Protein 6Q7I (pdb70)

Radius of gyration: 38.2 Å; Cα contacts (8 Å, |Δi|>4): 4239; chains: 2; bounding box: 87×60×125 Å

Foldseek 3Di:
DDPDDDALQQFQDDDFDVLLVDFFQADFADLPDFLCVVWQLSVLVDALLVSLVRVLVPDDLLQLLCCQAQQRCADVNRSGHTAHQEWAQLQAGFDWQADCDDQRNFFFFFFALCLLLLLLALVLLLLSLLLRLLVQLQSNLVSGHHQEYADDELFELFDLLALCNSSANYHFNVSSLSSLLSNLCSNQVHQPDQAGSGQYEYDDPWPDNHDRAVSRHQQAAEFEDFLQCCLFGTCSSVLSNFQPSLHQEYEYGNHHYPLAGRLLALCRPPVPRVVFSVGDPLHAYEYDQCSLVSCCPPNVVDPHLLRSLLSSLVSGHLHYSGCSSSPRPVVNCVVVSDDSVSNSSSSSSVSSNCVSNCSSVDCPDPSNPRHSVSSVVSVVVCSSLVSLLSSKFWFFADLCPLPPPVFQEEEEEEAQQDDFCQLNADSGGHHPAAQGLVNLCVVLNRHYHYFHQAHQADQDRVRLVVSLVSLLVGQAYEYEYADGSVQRHRSHGHLWQARHHCSVVSLVVSLPNPHAYEYEHEANRAHACLVLVPRVSPRIYMDSYSSGRCNSNSVSCCNNVVAKYAGFRSWFQAHGCLSVQAPSSNPDQAADVVRSRQGITLFHHVDDTSGHRQDGDIPFDKAKEDPAQEPEEDEPCVQQPDDDPPDPASQQAFPDKDKMKIAGQTAAWHKHKKWKWKWFPWDDPPTTPIHTQFMHIGHTRHHGRIDMDITGRTNQSQFRAHSNSFGKDTFGKMWIAITPVSSGIHIYTYDDHIDGRGDSDDSPDSVD/DDPDDDALQQFQDDDFDVLLVDFDQADFADLCDFQCVPWQLSVLVDALLVNLVRVLVPDDLLQLLCCQAQQRCADVNRRGHTAHQEWAQLQAGFDWQADCDDFRNFFFQFFALLLLLLLLALVLLLLSLLLRLLVQLQSNLVRTHHQEYADDELFEQFFLQALCNLSANYHFNVSSLSSLLSNLCSNQVHQLDQAGSGQYEYDDPWPDNHDRAPSRHQQAAAFEDFLQCCQFGTCSSVLSNFQPSLHQEYEYGNHHYPLAGRLLALCRQPVPRVVFSVGPPLHAYEYDQCSLVSCVPPNVVAVHLLRSLLSSLVSGHLHYSGCSSSPRVVVNCVVVSDDSVSNSSSSSSVSSNCVSNCSSPDCPDPSSPRHSVSSVVSVVVVSSLVSLLSRKFWFFADLCPLHDPVFQAEEEEEAQQDDFCQLNADSGRHHPAAQGLVNLQVVVNRHYHYFHQDHQAEQDRVRLVSSLVSLLPGQAYEYEYADGSVARHRSHGHLWQARHHCSVVSLVVSLPNPHAAEYEHEASRHHQCLVLVPRVSNRIYMDSYSSGRCSNNSVSCCNNVVGKYAGFRSWFQAHGCLSVQAPSSNPDQADDVVRRNCGITLFHHPDDTSGHGQDGDIPFDKQKEDPAQEPEEDEPCVQQVDDDPPDPASQQAFPDKDKMKIAGQTDAWHKYKKWKWKFFPFDDDDGTPTHTQFMHIGHTRGHGRIDMDITGRTNQSQFRADSNSFGKDTWAKMWIAITPVRSGIHIYTYHDHIDGRGDSDDSCDSPDD

InterPro domains:
  IPR001764 Glycoside hydrolase, family 3, N-terminal [PF00933] (123-350)
  IPR002772 Glycoside hydrolase family 3 C-terminal domain [PF01915] (411-638)
  IPR013783 Immunoglobulin-like fold [G3DSA:2.60.40.10] (655-772)
  IPR017853 Glycoside hydrolase superfamily [SSF51445] (58-410)
  IPR026891 Fibronectin type III-like domain [PF14310] (693-757)
  IPR026891 Fibronectin type III-like domain [SM01217] (691-761)
  IPR036881 Glycoside hydrolase family 3 C-terminal domain superfamily [G3DSA:3.40.50.1700] (398-639)
  IPR036881 Glycoside hydrolase family 3 C-terminal domain superfamily [SSF52279] (411-641)
  IPR036962 Glycoside hydrolase, family 3, N-terminal domain superfamily [G3DSA:3.20.20.300] (65-389)
  IPR044993 Beta-D-xylosidase [PTHR42721] (50-762)

Solvent-accessible surface area: 48911 Å² total

Structure (mmCIF, N/CA/C/O backbone):
data_6Q7I
#
_entry.id   6Q7I
#
_cell.length_a   70.470
_cell.length_b   90.580
_cell.length_c   244.370
_cell.angle_alpha   90.00
_cell.angle_beta   90.00
_cell.angle_gamma   90.00
#
_symmetry.space_group_name_H-M   'P 21 21 21'
#
loop_
_entity.id
_entity.type
_entity.pdbx_description
1 polymer 'Exo-1,4-beta-xylosidase xlnD'
2 branched alpha-D-mannopyranose-(1-2)-alpha-D-mannopyranose-(1-3)-[alpha-D-mannopyranose-(1-2)-alpha-D-mannopyranose-(1-6)]alpha-D-mannopyranose-(1-6)-[alpha-D-mannopyranose-(1-3)]beta-D-mannopyranose-(1-4)-2-acetamido-2-deoxy-beta-D-glucopyranose-(1-4)-2-acetamido-2-deoxy-beta-D-glucopyranose
3 branched 2-acetamido-2-deoxy-beta-D-glucopyranose-(1-4)-2-acetamido-2-deoxy-beta-D-glucopyranose
4 branched alpha-D-mannopyranose-(1-2)-alpha-D-mannopyranose-(1-3)-[alpha-D-mannopyranose-(1-2)-alpha-D-mannopyranose-(1-6)]alpha-D-mannopyranose-(1-6)-[alpha-D-mannopyranose-(1-2)-alpha-D-mannopyranose-(1-3)]beta-D-mannopyranose-(1-4)-2-acetamido-2-deoxy-beta-D-glucopyranose-(1-4)-2-acetamido-2-deoxy-beta-D-glucopyranose
5 non-polymer 2-acetamido-2-deoxy-beta-D-glucopyranose
6 non-polymer 1,2-ETHANEDIOL
7 non-polymer 'ACETATE ION'
8 non-polymer GLYCEROL
9 non-polymer 'POTASSIUM ION'
10 water water
#
loop_
_atom_site.group_PDB
_atom_site.id
_atom_site.type_symbol
_atom_site.label_atom_id
_atom_site.label_alt_id
_atom_site.label_comp_id
_atom_site.label_asym_id
_atom_site.label_entity_id
_atom_site.label_seq_id
_atom_site.pdbx_PDB_ins_code
_atom_site.Cartn_x
_atom_site.Cartn_y
_atom_site.Cartn_z
_atom_site.occupancy
_atom_site.B_iso_or_equiv
_atom_site.auth_seq_id
_atom_site.auth_comp_id
_atom_site.auth_asym_id
_atom_site.auth_atom_id
_atom_site.pdbx_PDB_model_num
ATOM 9 N N . ALA A 1 2 ? -72.804 -9.693 -34.811 1.00 19.26 20 ALA B N 1
ATOM 10 C CA . ALA A 1 2 ? -74.196 -9.237 -34.671 1.00 17.42 20 ALA B CA 1
ATOM 11 C C . ALA A 1 2 ? -75.102 -9.976 -35.644 1.00 18.71 20 ALA B C 1
ATOM 12 O O . ALA A 1 2 ? -76.189 -9.480 -35.980 1.00 20.06 20 ALA B O 1
ATOM 14 N N . ASN A 1 3 ? -74.711 -11.172 -36.069 1.00 21.45 21 ASN B N 1
ATOM 15 C CA . ASN A 1 3 ? -75.496 -12.022 -36.981 1.00 21.02 21 ASN B CA 1
ATOM 16 C C . ASN A 1 3 ? -76.749 -12.505 -36.233 1.00 21.46 21 ASN B C 1
ATOM 17 O O . ASN A 1 3 ? -76.682 -12.616 -35.008 1.00 20.16 21 ASN B O 1
ATOM 22 N N . THR A 1 4 ? -77.843 -12.710 -36.971 1.00 24.93 22 THR B N 1
ATOM 23 C CA . THR A 1 4 ? -79.172 -13.080 -36.394 1.00 25.34 22 THR B CA 1
ATOM 24 C C . THR A 1 4 ? -79.434 -14.585 -36.533 1.00 29.77 22 THR B C 1
ATOM 25 O O . THR A 1 4 ? -80.348 -15.065 -35.849 1.00 28.75 22 THR B O 1
ATOM 29 N N . SER A 1 5 ? -78.661 -15.310 -37.362 1.00 26.21 23 SER B N 1
ATOM 30 C CA . SER A 1 5 ? -78.606 -16.788 -37.434 1.00 27.58 23 SER B CA 1
ATOM 31 C C . SER A 1 5 ? -77.169 -17.248 -37.593 1.00 29.57 23 SER B C 1
ATOM 32 O O . SER A 1 5 ? -76.280 -16.382 -37.757 1.00 26.04 23 SER B O 1
ATOM 35 N N . TYR A 1 6 ? -76.963 -18.564 -37.503 1.00 27.96 24 TYR B N 1
ATOM 36 C CA . TYR A 1 6 ? -75.611 -19.163 -37.565 1.00 29.51 24 TYR B CA 1
ATOM 37 C C . TYR A 1 6 ? -74.954 -18.594 -38.832 1.00 27.36 24 TYR B C 1
ATOM 38 O O . TYR A 1 6 ? -75.569 -18.604 -39.924 1.00 24.88 24 TYR B O 1
ATOM 47 N N . THR A 1 7 ? -73.738 -18.045 -38.708 1.00 24.40 25 THR B N 1
ATOM 48 C CA . THR A 1 7 ? -73.004 -17.533 -39.893 1.00 24.68 25 THR B CA 1
ATOM 49 C C . THR A 1 7 ? -71.598 -18.115 -39.887 1.00 23.79 25 THR B C 1
ATOM 50 O O . THR A 1 7 ? -70.924 -18.005 -38.846 1.00 23.68 25 THR B O 1
ATOM 54 N N . ASP A 1 8 ? -71.215 -18.768 -40.996 1.00 22.79 26 ASP B N 1
ATOM 55 C CA . ASP A 1 8 ? -69.882 -19.402 -41.079 1.00 23.51 26 ASP B CA 1
ATOM 56 C C . ASP A 1 8 ? -68.916 -18.364 -41.663 1.00 19.56 26 ASP B C 1
ATOM 57 O O . ASP A 1 8 ? -68.927 -18.181 -42.871 1.00 20.09 26 ASP B O 1
ATOM 62 N N . TYR A 1 9 ? -68.132 -17.713 -40.809 1.00 19.54 27 TYR B N 1
ATOM 63 C CA . TYR A 1 9 ? -67.201 -16.643 -41.259 1.00 18.66 27 TYR B CA 1
ATOM 64 C C . TYR A 1 9 ? -65.975 -17.231 -41.951 1.00 19.33 27 TYR B C 1
ATOM 65 O O . TYR A 1 9 ? -65.129 -16.463 -42.493 1.00 16.56 27 TYR B O 1
ATOM 74 N N . ASN A 1 10 ? -65.831 -18.560 -42.006 1.00 18.77 28 ASN B N 1
ATOM 75 C CA . ASN A 1 10 ? -64.819 -19.174 -42.904 1.00 18.69 28 ASN B CA 1
ATOM 76 C C . ASN A 1 10 ? -65.216 -19.020 -44.357 1.00 20.29 28 ASN B C 1
ATOM 77 O O . ASN A 1 10 ? -64.299 -19.146 -45.229 1.00 20.13 28 ASN B O 1
ATOM 82 N N . VAL A 1 11 ? -66.500 -18.744 -44.617 1.00 21.94 29 VAL B N 1
ATOM 83 C CA . VAL A 1 11 ? -67.085 -18.614 -45.960 1.00 21.50 29 VAL B CA 1
ATOM 84 C C . VAL A 1 11 ? -67.619 -17.220 -46.173 1.00 19.52 29 VAL B C 1
ATOM 85 O O . VAL A 1 11 ? -67.289 -16.596 -47.176 1.00 21.69 29 VAL B O 1
ATOM 89 N N . GLU A 1 12 ? -68.419 -16.718 -45.260 1.00 19.66 30 GLU B N 1
ATOM 90 C CA . GLU A 1 12 ? -68.946 -15.337 -45.332 1.00 18.90 30 GLU B CA 1
ATOM 91 C C . GLU A 1 12 ? -67.767 -14.360 -45.124 1.00 18.00 30 GLU B C 1
ATOM 92 O O . GLU A 1 12 ? -67.130 -14.473 -44.086 1.00 18.73 30 GLU B O 1
ATOM 98 N N . ALA A 1 13 ? -67.616 -13.369 -46.011 1.00 18.39 31 ALA B N 1
ATOM 99 C CA . ALA A 1 13 ? -66.480 -12.424 -45.953 1.00 19.28 31 ALA B CA 1
ATOM 100 C C . ALA A 1 13 ? -66.898 -11.077 -45.367 1.00 17.91 31 ALA B C 1
ATOM 101 O O . ALA A 1 13 ? -66.034 -10.239 -45.237 1.00 19.07 31 ALA B O 1
ATOM 103 N N . ASN A 1 14 ? -68.171 -10.822 -45.109 1.00 18.10 32 ASN B N 1
ATOM 104 C CA . ASN A 1 14 ? -68.629 -9.551 -44.490 1.00 20.26 32 ASN B CA 1
ATOM 105 C C . ASN A 1 14 ? -68.857 -9.807 -42.995 1.00 20.22 32 ASN B C 1
ATOM 106 O O . ASN A 1 14 ? -69.725 -10.610 -42.623 1.00 18.76 32 ASN B O 1
ATOM 111 N N . PRO A 1 15 ? -68.101 -9.168 -42.071 1.00 19.91 33 PRO B N 1
ATOM 112 C CA . PRO A 1 15 ? -68.385 -9.243 -40.646 1.00 19.30 33 PRO B CA 1
ATOM 113 C C . PRO A 1 15 ? -69.770 -8.611 -40.413 1.00 17.65 33 PRO B C 1
ATOM 114 O O . PRO A 1 15 ? -70.199 -7.744 -41.169 1.00 19.09 33 PRO B O 1
ATOM 118 N N . ASP A 1 16 ? -70.423 -9.002 -39.338 1.00 18.60 34 ASP B N 1
ATOM 119 C CA . ASP A 1 16 ? -71.655 -8.345 -38.839 1.00 17.75 34 ASP B CA 1
ATOM 120 C C . ASP A 1 16 ? -71.316 -7.506 -37.608 1.00 14.93 34 ASP B C 1
ATOM 121 O O . ASP A 1 16 ? -71.314 -8.038 -36.476 1.00 17.58 34 ASP B O 1
ATOM 126 N N . LEU A 1 17 ? -71.073 -6.212 -37.807 1.00 17.35 35 LEU B N 1
ATOM 127 C CA . LEU A 1 17 ? -70.597 -5.344 -36.739 1.00 17.20 35 LEU B CA 1
ATOM 128 C C . LEU A 1 17 ? -71.798 -4.844 -35.952 1.00 17.63 35 LEU B C 1
ATOM 129 O O . LEU A 1 17 ? -72.895 -4.687 -36.554 1.00 17.22 35 LEU B O 1
ATOM 134 N N . PHE A 1 18 ? -71.611 -4.580 -34.655 1.00 16.92 36 PHE B N 1
ATOM 135 C CA . PHE A 1 18 ? -72.647 -4.020 -33.776 1.00 17.77 36 PHE B CA 1
ATOM 136 C C . PHE A 1 18 ? -72.841 -2.578 -34.151 1.00 17.43 36 PHE B C 1
ATOM 137 O O . PHE A 1 18 ? -71.919 -1.919 -34.605 1.00 17.32 36 PHE B O 1
ATOM 145 N N . PRO A 1 19 ? -74.040 -2.021 -33.929 1.00 16.85 37 PRO B N 1
ATOM 146 C CA . PRO A 1 19 ? -74.275 -0.621 -34.262 1.00 17.36 37 PRO B CA 1
ATOM 147 C C . PRO A 1 19 ? -73.325 0.382 -33.584 1.00 18.42 37 PRO B C 1
ATOM 148 O O . PRO A 1 19 ? -73.024 1.368 -34.176 1.00 19.38 37 PRO B O 1
ATOM 152 N N . LEU A 1 20 ? -72.825 0.110 -32.386 1.00 17.41 38 LEU B N 1
ATOM 153 C CA . LEU A 1 20 ? -71.899 1.048 -31.725 1.00 17.76 38 LEU B CA 1
ATOM 154 C C . LEU A 1 20 ? -70.679 1.243 -32.630 1.00 17.59 38 LEU B C 1
ATOM 155 O O . LEU A 1 20 ? -70.275 2.412 -32.853 1.00 18.67 38 LEU B O 1
ATOM 160 N N . CYS A 1 21 ? -70.152 0.173 -33.210 1.00 16.39 39 CYS B N 1
ATOM 161 C CA . CYS A 1 21 ? -68.945 0.197 -34.092 1.00 17.93 39 CYS B CA 1
ATOM 162 C C . CYS A 1 21 ? -69.252 1.101 -35.295 1.00 16.97 39 CYS B C 1
ATOM 163 O O . CYS A 1 21 ? -68.417 1.883 -35.744 1.00 17.99 39 CYS B O 1
ATOM 166 N N . LEU A 1 22 ? -70.455 0.909 -35.855 1.00 18.29 40 LEU B N 1
ATOM 167 C CA . LEU A 1 22 ? -70.883 1.526 -37.111 1.00 19.24 40 LEU B CA 1
ATOM 168 C C . LEU A 1 22 ? -71.402 2.946 -36.892 1.00 19.18 40 LEU B C 1
ATOM 169 O O . LEU A 1 22 ? -71.593 3.619 -37.958 1.00 20.78 40 LEU B O 1
ATOM 174 N N . GLN A 1 23 ? -71.622 3.433 -35.668 1.00 18.89 41 GLN B N 1
ATOM 175 C CA . GLN A 1 23 ? -72.276 4.750 -35.382 1.00 20.32 41 GLN B CA 1
ATOM 176 C C . GLN A 1 23 ? -71.348 5.897 -35.784 1.00 22.85 41 GLN B C 1
ATOM 177 O O . GLN A 1 23 ? -70.206 5.950 -35.322 1.00 20.93 41 GLN B O 1
ATOM 183 N N . HIS A 1 24 ? -71.809 6.816 -36.635 1.00 21.10 42 HIS B N 1
ATOM 184 C CA . HIS A 1 24 ? -71.087 8.094 -36.809 1.00 21.66 42 HIS B CA 1
ATOM 185 C C . HIS A 1 24 ? -71.248 8.948 -35.553 1.00 21.85 42 HIS B C 1
ATOM 186 O O . HIS A 1 24 ? -72.327 8.882 -34.914 1.00 23.51 42 HIS B O 1
ATOM 193 N N . LEU A 1 25 ? -70.282 9.825 -35.273 1.00 20.77 43 LEU B N 1
ATOM 194 C CA . LEU A 1 25 ? -70.295 10.668 -34.042 1.00 18.68 43 LEU B CA 1
ATOM 195 C C . LEU A 1 25 ? -70.266 12.116 -34.473 1.00 18.48 43 LEU B C 1
ATOM 196 O O . LEU A 1 25 ? -69.635 12.444 -35.482 1.00 19.33 43 LEU B O 1
ATOM 201 N N . ASN A 1 26 ? -70.938 12.962 -33.707 1.00 16.57 44 ASN B N 1
ATOM 202 C CA . ASN A 1 26 ? -70.785 14.417 -33.872 1.00 17.35 44 ASN B CA 1
ATOM 203 C C . ASN A 1 26 ? -69.467 14.853 -33.254 1.00 17.32 44 ASN B C 1
ATOM 204 O O . ASN A 1 26 ? -69.264 14.645 -32.055 1.00 19.68 44 ASN B O 1
ATOM 209 N N . ALA A 1 27 ? -68.577 15.404 -34.080 1.00 18.96 45 ALA B N 1
ATOM 210 C CA . ALA A 1 27 ? -67.209 15.754 -33.647 1.00 18.38 45 ALA B CA 1
ATOM 211 C C . ALA A 1 27 ? -67.208 17.088 -32.912 1.00 19.76 45 ALA B C 1
ATOM 212 O O . ALA A 1 27 ? -67.959 17.992 -33.288 1.00 19.08 45 ALA B O 1
ATOM 214 N N . SER A 1 28 ? -66.308 17.230 -31.952 1.00 18.47 46 SER B N 1
ATOM 215 C CA . SER A 1 28 ? -66.039 18.505 -31.279 1.00 19.66 46 SER B CA 1
ATOM 216 C C . SER A 1 28 ? -64.634 18.428 -30.691 1.00 20.70 46 SER B C 1
ATOM 217 O O . SER A 1 28 ? -63.992 17.382 -30.744 1.00 19.49 46 SER B O 1
ATOM 220 N N . PHE A 1 29 ? -64.165 19.536 -30.181 1.00 19.25 47 PHE B N 1
ATOM 221 C CA . PHE A 1 29 ? -62.822 19.662 -29.599 1.00 19.34 47 PHE B CA 1
ATOM 222 C C . PHE A 1 29 ? -62.955 19.884 -28.104 1.00 21.32 47 PHE B C 1
ATOM 223 O O . PHE A 1 29 ? -63.834 20.617 -27.604 1.00 22.33 47 PHE B O 1
ATOM 231 N N . PRO A 1 30 ? -62.035 19.292 -27.322 1.00 22.00 48 PRO B N 1
ATOM 232 C CA . PRO A 1 30 ? -61.948 19.661 -25.931 1.00 21.97 48 PRO B CA 1
ATOM 233 C C . PRO A 1 30 ? -61.554 21.138 -25.803 1.00 23.11 48 PRO B C 1
ATOM 234 O O . PRO A 1 30 ? -60.838 21.703 -26.619 1.00 21.83 48 PRO B O 1
ATOM 238 N N . ASP A 1 31 ? -62.049 21.698 -24.710 1.00 24.05 49 ASP B N 1
ATOM 239 C CA . ASP A 1 31 ? -61.862 23.107 -24.300 1.00 25.65 49 ASP B CA 1
ATOM 240 C C . ASP A 1 31 ? -60.717 23.203 -23.286 1.00 24.15 49 ASP B C 1
ATOM 241 O O . ASP A 1 31 ? -60.942 22.925 -22.065 1.00 26.90 49 ASP B O 1
ATOM 246 N N . CYS A 1 32 ? -59.508 23.541 -23.736 1.00 24.50 50 CYS B N 1
ATOM 247 C CA . CYS A 1 32 ? -58.327 23.654 -22.867 1.00 26.43 50 CYS B CA 1
ATOM 248 C C . CYS A 1 32 ? -58.264 25.062 -22.259 1.00 29.61 50 CYS B C 1
ATOM 249 O O . CYS A 1 32 ? -57.394 25.253 -21.406 1.00 35.59 50 CYS B O 1
ATOM 252 N N . ALA A 1 33 ? -59.123 25.983 -22.710 1.00 33.29 51 ALA B N 1
ATOM 253 C CA . ALA A 1 33 ? -59.283 27.353 -22.142 1.00 34.11 51 ALA B CA 1
ATOM 254 C C . ALA A 1 33 ? -60.129 27.323 -20.858 1.00 32.31 51 ALA B C 1
ATOM 255 O O . ALA A 1 33 ? -59.680 27.886 -19.852 1.00 37.41 51 ALA B O 1
ATOM 257 N N . SER A 1 34 ? -61.292 26.677 -20.851 1.00 30.26 52 SER B N 1
ATOM 258 C CA . SER A 1 34 ? -62.305 26.788 -19.768 1.00 29.95 52 SER B CA 1
ATOM 259 C C . SER A 1 34 ? -62.864 25.446 -19.285 1.00 30.88 52 SER B C 1
ATOM 260 O O . SER A 1 34 ? -63.585 25.417 -18.287 1.00 30.79 52 SER B O 1
ATOM 263 N N . GLY A 1 35 ? -62.591 24.338 -19.959 1.00 28.66 53 GLY B N 1
ATOM 264 C CA . GLY A 1 35 ? -63.175 23.056 -19.535 1.00 30.49 53 GLY B CA 1
ATOM 265 C C . GLY A 1 35 ? -62.446 22.430 -18.349 1.00 25.97 53 GLY B C 1
ATOM 266 O O . GLY A 1 35 ? -61.375 22.868 -17.937 1.00 30.55 53 GLY B O 1
ATOM 267 N N . PRO A 1 36 ? -62.954 21.283 -17.844 1.00 26.92 54 PRO B N 1
ATOM 268 C CA . PRO A 1 36 ? -62.316 20.574 -16.736 1.00 27.08 54 PRO B CA 1
ATOM 269 C C . PRO A 1 36 ? -60.847 20.210 -17.010 1.00 28.49 54 PRO B C 1
ATOM 270 O O . PRO A 1 36 ? -60.034 20.120 -16.085 1.00 29.31 54 PRO B O 1
ATOM 274 N N . LEU A 1 37 ? -60.473 19.999 -18.282 1.00 26.02 55 LEU B N 1
ATOM 275 C CA . LEU A 1 37 ? -59.065 19.645 -18.592 1.00 24.07 55 LEU B CA 1
ATOM 276 C C . LEU A 1 37 ? -58.149 20.878 -18.555 1.00 24.44 55 LEU B C 1
ATOM 277 O O . LEU A 1 37 ? -56.919 20.660 -18.510 1.00 24.83 55 LEU B O 1
ATOM 282 N N . SER A 1 38 ? -58.688 22.115 -18.521 1.00 28.30 56 SER B N 1
ATOM 283 C CA . SER A 1 38 ? -57.867 23.340 -18.731 1.00 27.85 56 SER B CA 1
ATOM 284 C C . SER A 1 38 ? -56.758 23.470 -17.686 1.00 29.86 56 SER B C 1
ATOM 285 O O . SER A 1 38 ? -55.708 23.972 -18.072 1.00 34.56 56 SER B O 1
ATOM 288 N N . LEU A 1 39 ? -56.939 23.033 -16.441 1.00 32.21 57 LEU B N 1
ATOM 289 C CA . LEU A 1 39 ? -55.880 23.216 -15.409 1.00 39.15 57 LEU B CA 1
ATOM 290 C C . LEU A 1 39 ? -55.011 21.951 -15.279 1.00 36.35 57 LEU B C 1
ATOM 291 O O . LEU A 1 39 ? -54.200 21.919 -14.356 1.00 42.54 57 LEU B O 1
ATOM 293 N N . THR A 1 40 ? -55.139 20.954 -16.175 1.00 31.16 58 THR B N 1
ATOM 294 C CA . THR A 1 40 ? -54.439 19.646 -16.106 1.00 29.66 58 THR B CA 1
ATOM 295 C C . THR A 1 40 ? -53.336 19.570 -17.171 1.00 30.83 58 THR B C 1
ATOM 296 O O . THR A 1 40 ? -53.321 20.325 -18.142 1.00 26.87 58 THR B O 1
ATOM 300 N N . PRO A 1 41 ? -52.363 18.651 -17.036 1.00 29.22 59 PRO B N 1
ATOM 301 C CA . PRO A 1 41 ? -51.242 18.626 -17.985 1.00 26.41 59 PRO B CA 1
ATOM 302 C C . PRO A 1 41 ? -51.627 18.405 -19.472 1.00 25.49 59 PRO B C 1
ATOM 303 O O . PRO A 1 41 ? -50.881 18.818 -20.317 1.00 24.90 59 PRO B O 1
ATOM 307 N N . VAL A 1 42 ? -52.757 17.787 -19.814 1.00 26.27 60 VAL B N 1
ATOM 308 C CA . VAL A 1 42 ? -53.043 17.556 -21.262 1.00 26.08 60 VAL B CA 1
ATOM 309 C C . VAL A 1 42 ? -53.206 18.925 -21.939 1.00 26.98 60 VAL B C 1
ATOM 310 O O . VAL A 1 42 ? -52.997 19.025 -23.143 1.00 25.32 60 VAL B O 1
ATOM 314 N N . CYS A 1 43 ? -53.525 19.971 -21.183 1.00 26.52 61 CYS B N 1
ATOM 315 C CA . CYS A 1 43 ? -53.704 21.319 -21.773 1.00 27.74 61 CYS B CA 1
ATOM 316 C C . CYS A 1 43 ? -52.426 22.150 -21.597 1.00 30.10 61 CYS B C 1
ATOM 317 O O . CYS A 1 43 ? -52.434 23.318 -21.968 1.00 34.35 61 CYS B O 1
ATOM 320 N N . ASP A 1 44 ? -51.339 21.550 -21.159 1.00 28.78 62 ASP B N 1
ATOM 321 C CA . ASP A 1 44 ? -50.029 22.251 -21.020 1.00 32.47 62 ASP B CA 1
ATOM 322 C C . ASP A 1 44 ? -49.267 22.106 -22.349 1.00 29.12 62 ASP B C 1
ATOM 323 O O . ASP A 1 44 ? -48.669 21.066 -22.559 1.00 29.39 62 ASP B O 1
ATOM 328 N N . ARG A 1 45 ? -49.248 23.140 -23.188 1.00 30.20 63 ARG B N 1
ATOM 329 C CA . ARG A 1 45 ? -48.624 23.082 -24.548 1.00 31.63 63 ARG B CA 1
ATOM 330 C C . ARG A 1 45 ? -47.092 22.967 -24.471 1.00 32.65 63 ARG B C 1
ATOM 331 O O . ARG A 1 45 ? -46.476 22.694 -25.513 1.00 35.04 63 ARG B O 1
ATOM 338 N N . SER A 1 46 ? -46.483 23.071 -23.288 1.00 32.45 64 SER B N 1
ATOM 339 C CA . SER A 1 46 ? -45.012 22.956 -23.090 1.00 35.74 64 SER B CA 1
ATOM 340 C C . SER A 1 46 ? -44.576 21.484 -22.979 1.00 31.08 64 SER B C 1
ATOM 341 O O . SER A 1 46 ? -43.357 21.183 -23.041 1.00 32.34 64 SER B O 1
ATOM 344 N N . LEU A 1 47 ? -45.515 20.555 -22.793 1.00 28.41 65 LEU B N 1
ATOM 345 C CA . LEU A 1 47 ? -45.164 19.121 -22.611 1.00 27.43 65 LEU B CA 1
ATOM 346 C C . LEU A 1 47 ? -45.237 18.414 -23.987 1.00 24.40 65 LEU B C 1
ATOM 347 O O . LEU A 1 47 ? -45.913 18.921 -24.886 1.00 26.32 65 LEU B O 1
ATOM 352 N N . SER A 1 48 ? -44.645 17.237 -24.070 1.00 24.19 66 SER B N 1
ATOM 353 C CA . SER A 1 48 ? -44.662 16.373 -25.257 1.00 23.44 66 SER B CA 1
ATOM 354 C C . SER A 1 48 ? -46.086 15.857 -25.426 1.00 22.87 66 SER B C 1
ATOM 355 O O . SER A 1 48 ? -46.798 15.607 -24.442 1.00 21.67 66 SER B O 1
ATOM 358 N N . PRO A 1 49 ? -46.448 15.488 -26.669 1.00 22.25 67 PRO B N 1
ATOM 359 C CA . PRO A 1 49 ? -47.689 14.748 -26.909 1.00 21.04 67 PRO B CA 1
ATOM 360 C C . PRO A 1 49 ? -47.861 13.514 -26.022 1.00 20.14 67 PRO B C 1
ATOM 361 O O . PRO A 1 49 ? -48.980 13.273 -25.483 1.00 20.90 67 PRO B O 1
ATOM 365 N N . LYS A 1 50 ? -46.829 12.702 -25.896 1.00 19.04 68 LYS B N 1
ATOM 366 C CA . LYS A 1 50 ? -46.921 11.468 -25.106 1.00 20.94 68 LYS B CA 1
ATOM 367 C C . LYS A 1 50 ? -47.239 11.806 -23.637 1.00 20.51 68 LYS B C 1
ATOM 368 O O . LYS A 1 50 ? -48.039 11.099 -23.022 1.00 20.99 68 LYS B O 1
ATOM 374 N N . ASP A 1 51 ? -46.502 12.739 -23.050 1.00 24.64 69 ASP B N 1
ATOM 375 C CA . ASP A 1 51 ? -46.732 13.136 -21.633 1.00 24.19 69 ASP B CA 1
ATOM 376 C C . ASP A 1 51 ? -48.149 13.701 -21.463 1.00 19.69 69 ASP B C 1
ATOM 377 O O . ASP A 1 51 ? -48.826 13.385 -20.440 1.00 20.40 69 ASP B O 1
ATOM 382 N N . ARG A 1 52 ? -48.607 14.522 -22.401 1.00 21.07 70 ARG B N 1
ATOM 383 C CA . ARG A 1 52 ? -49.979 15.093 -22.385 1.00 21.60 70 ARG B CA 1
ATOM 384 C C . ARG A 1 52 ? -51.007 13.972 -22.486 1.00 18.53 70 ARG B C 1
ATOM 385 O O . ARG A 1 52 ? -51.924 13.954 -21.676 1.00 20.08 70 ARG B O 1
ATOM 393 N N . ALA A 1 53 ? -50.826 13.007 -23.391 1.00 19.34 71 ALA B N 1
ATOM 394 C CA . ALA A 1 53 ? -51.783 11.890 -23.536 1.00 18.81 71 ALA B CA 1
ATOM 395 C C . ALA A 1 53 ? -51.763 10.991 -22.295 1.00 18.09 71 ALA B C 1
ATOM 396 O O . ALA A 1 53 ? -52.839 10.528 -21.844 1.00 17.87 71 ALA B O 1
ATOM 398 N N . THR A 1 54 ? -50.564 10.713 -21.747 1.00 17.07 72 THR B N 1
ATOM 399 C CA . THR A 1 54 ? -50.463 9.859 -20.539 1.00 19.33 72 THR B CA 1
ATOM 400 C C . THR A 1 54 ? -51.251 10.523 -19.387 1.00 18.68 72 THR B C 1
ATOM 401 O O . THR A 1 54 ? -51.994 9.855 -18.686 1.00 20.47 72 THR B O 1
ATOM 405 N N . ALA A 1 55 ? -51.092 11.837 -19.240 1.00 21.96 73 ALA B N 1
ATOM 406 C CA . ALA A 1 55 ? -51.745 12.618 -18.158 1.00 20.82 73 ALA B CA 1
ATOM 407 C C . ALA A 1 55 ? -53.256 12.559 -18.372 1.00 20.43 73 ALA B C 1
ATOM 408 O O . ALA A 1 55 ? -53.976 12.315 -17.407 1.00 20.25 73 ALA B O 1
ATOM 410 N N . LEU A 1 56 ? -53.739 12.705 -19.612 1.00 19.55 74 LEU B N 1
ATOM 411 C CA . LEU A 1 56 ? -55.196 12.616 -19.880 1.00 18.28 74 LEU B CA 1
ATOM 412 C C . LEU A 1 56 ? -55.731 11.253 -19.422 1.00 18.18 74 LEU B C 1
ATOM 413 O O . LEU A 1 56 ? -56.742 11.163 -18.704 1.00 17.67 74 LEU B O 1
ATOM 418 N N . VAL A 1 57 ? -55.131 10.160 -19.894 1.00 18.75 75 VAL B N 1
ATOM 419 C CA . VAL A 1 57 ? -55.625 8.791 -19.638 1.00 18.09 75 VAL B CA 1
ATOM 420 C C . VAL A 1 57 ? -55.577 8.498 -18.127 1.00 17.64 75 VAL B C 1
ATOM 421 O O . VAL A 1 57 ? -56.423 7.708 -17.631 1.00 19.53 75 VAL B O 1
ATOM 425 N N . SER A 1 58 ? -54.632 9.090 -17.399 1.00 18.36 76 SER B N 1
ATOM 426 C CA . SER A 1 58 ? -54.522 8.853 -15.940 1.00 18.43 76 SER B CA 1
ATOM 427 C C . SER A 1 58 ? -55.769 9.394 -15.215 1.00 18.34 76 SER B C 1
ATOM 428 O O . SER A 1 58 ? -56.038 8.929 -14.072 1.00 18.49 76 SER B O 1
ATOM 431 N N . LEU A 1 59 ? -56.479 10.372 -15.803 1.00 20.34 77 LEU B N 1
ATOM 432 C CA . LEU A 1 59 ? -57.717 10.951 -15.187 1.00 19.29 77 LEU B CA 1
ATOM 433 C C . LEU A 1 59 ? -58.916 10.028 -15.257 1.00 19.43 77 LEU B C 1
ATOM 434 O O . LEU A 1 59 ? -59.925 10.286 -14.547 1.00 18.37 77 LEU B O 1
ATOM 439 N N . PHE A 1 60 ? -58.916 9.022 -16.129 1.00 18.13 78 PHE B N 1
ATOM 440 C CA . PHE A 1 60 ? -60.104 8.212 -16.413 1.00 18.14 78 PHE B CA 1
ATOM 441 C C . PHE A 1 60 ? -60.374 7.195 -15.307 1.00 19.51 78 PHE B C 1
ATOM 442 O O . PHE A 1 60 ? -59.414 6.646 -14.718 1.00 19.50 78 PHE B O 1
ATOM 450 N N . THR A 1 61 ? -61.624 6.842 -15.116 1.00 16.88 79 THR B N 1
ATOM 451 C CA . THR A 1 61 ? -61.984 5.571 -14.494 1.00 18.52 79 THR B CA 1
ATOM 452 C C . THR A 1 61 ? -61.681 4.462 -15.475 1.00 18.22 79 THR B C 1
ATOM 453 O O . THR A 1 61 ? -61.579 4.721 -16.677 1.00 19.80 79 THR B O 1
ATOM 457 N N . PHE A 1 62 ? -61.617 3.241 -15.001 1.00 18.89 80 PHE B N 1
ATOM 458 C CA . PHE A 1 62 ? -61.405 2.102 -15.907 1.00 18.08 80 PHE B CA 1
ATOM 459 C C . PHE A 1 62 ? -62.580 1.976 -16.876 1.00 18.63 80 PHE B C 1
ATOM 460 O O . PHE A 1 62 ? -62.414 1.685 -18.058 1.00 18.77 80 PHE B O 1
ATOM 468 N N . ASP A 1 63 ? -63.800 2.194 -16.391 1.00 18.31 81 ASP B N 1
ATOM 469 C CA . ASP A 1 63 ? -64.999 2.018 -17.272 1.00 19.91 81 ASP B CA 1
ATOM 470 C C . ASP A 1 63 ? -64.994 3.081 -18.369 1.00 18.96 81 ASP B C 1
ATOM 471 O O . ASP A 1 63 ? -65.306 2.738 -19.529 1.00 19.76 81 ASP B O 1
ATOM 476 N N . GLU A 1 64 ? -64.551 4.274 -18.041 1.00 18.02 82 GLU B N 1
ATOM 477 C CA . GLU A 1 64 ? -64.327 5.379 -19.012 1.00 17.92 82 GLU B CA 1
ATOM 478 C C . GLU A 1 64 ? -63.244 5.001 -20.035 1.00 16.80 82 GLU B C 1
ATOM 479 O O . GLU A 1 64 ? -63.465 5.196 -21.262 1.00 18.43 82 GLU B O 1
ATOM 485 N N . LEU A 1 65 ? -62.092 4.531 -19.536 1.00 17.73 83 LEU B N 1
ATOM 486 C CA . LEU A 1 65 ? -60.976 4.051 -20.393 1.00 17.44 83 LEU B CA 1
ATOM 487 C C . LEU A 1 65 ? -61.516 3.018 -21.388 1.00 18.01 83 LEU B C 1
ATOM 488 O O . LEU A 1 65 ? -61.299 3.213 -22.619 1.00 17.83 83 LEU B O 1
ATOM 493 N N . VAL A 1 66 ? -62.230 1.988 -20.927 1.00 16.33 84 VAL B N 1
ATOM 494 C CA . VAL A 1 66 ? -62.625 0.866 -21.792 1.00 17.68 84 VAL B CA 1
ATOM 495 C C . VAL A 1 66 ? -63.576 1.406 -22.881 1.00 17.89 84 VAL B C 1
ATOM 496 O O . VAL A 1 66 ? -63.547 0.939 -24.023 1.00 17.65 84 VAL B O 1
ATOM 500 N N . ASN A 1 67 ? -64.435 2.365 -22.538 1.00 17.44 85 ASN B N 1
ATOM 501 C CA . ASN A 1 67 ? -65.364 2.945 -23.534 1.00 18.91 85 ASN B CA 1
ATOM 502 C C . ASN A 1 67 ? -64.628 3.680 -24.664 1.00 18.63 85 ASN B C 1
ATOM 503 O O . ASN A 1 67 ? -65.274 3.999 -25.685 1.00 18.92 85 ASN B O 1
ATOM 508 N N . ASN A 1 68 ? -63.331 3.941 -24.512 1.00 17.24 86 ASN B N 1
ATOM 509 C CA . ASN A 1 68 ? -62.518 4.675 -25.503 1.00 15.88 86 ASN B CA 1
ATOM 510 C C . ASN A 1 68 ? -61.443 3.790 -26.145 1.00 16.67 86 ASN B C 1
ATOM 511 O O . ASN A 1 68 ? -60.511 4.320 -26.755 1.00 17.37 86 ASN B O 1
ATOM 516 N N . THR A 1 69 ? -61.577 2.473 -26.056 1.00 15.53 87 THR B N 1
ATOM 517 C CA . THR A 1 69 ? -60.648 1.478 -26.658 1.00 16.60 87 THR B CA 1
ATOM 518 C C . THR A 1 69 ? -61.085 1.043 -28.056 1.00 15.29 87 THR B C 1
ATOM 519 O O . THR A 1 69 ? -60.311 0.333 -28.717 1.00 15.46 87 THR B O 1
ATOM 523 N N . GLY A 1 70 ? -62.301 1.369 -28.474 1.00 15.16 88 GLY B N 1
ATOM 524 C CA . GLY A 1 70 ? -62.862 1.023 -29.786 1.00 13.97 88 GLY B CA 1
ATOM 525 C C . GLY A 1 70 ? -62.858 2.247 -30.685 1.00 13.59 88 GLY B C 1
ATOM 526 O O . GLY A 1 70 ? -62.765 3.374 -30.196 1.00 15.13 88 GLY B O 1
ATOM 527 N N . ASN A 1 71 ? -63.125 2.029 -31.964 1.00 13.84 89 ASN B N 1
ATOM 528 C CA . ASN A 1 71 ? -63.105 3.141 -32.934 1.00 14.12 89 ASN B CA 1
ATOM 529 C C . ASN A 1 71 ? -64.149 4.165 -32.529 1.00 14.97 89 ASN B C 1
ATOM 530 O O . ASN A 1 71 ? -63.898 5.358 -32.692 1.00 14.59 89 ASN B O 1
ATOM 535 N N . THR A 1 72 ? -65.316 3.734 -32.054 1.00 15.89 90 THR B N 1
ATOM 536 C CA . THR A 1 72 ? -66.371 4.700 -31.668 1.00 15.54 90 THR B CA 1
ATOM 537 C C . THR A 1 72 ? -66.130 5.065 -30.200 1.00 15.29 90 THR B C 1
ATOM 538 O O . THR A 1 72 ? -66.697 4.409 -29.289 1.00 16.19 90 THR B O 1
ATOM 542 N N . GLY A 1 73 ? -65.198 5.965 -29.958 1.00 15.76 91 GLY B N 1
ATOM 543 C CA . GLY A 1 73 ? -64.796 6.351 -28.591 1.00 16.19 91 GLY B CA 1
ATOM 544 C C . GLY A 1 73 ? -65.873 7.196 -27.962 1.00 17.35 91 GLY B C 1
ATOM 545 O O . GLY A 1 73 ? -66.208 8.254 -28.536 1.00 17.07 91 GLY B O 1
ATOM 546 N N . LEU A 1 74 ? -66.455 6.741 -26.860 1.00 16.63 92 LEU B N 1
ATOM 547 C CA . LEU A 1 74 ? -67.651 7.435 -26.320 1.00 18.33 92 LEU B CA 1
ATOM 548 C C . LEU A 1 74 ? -67.290 8.739 -25.623 1.00 19.63 92 LEU B C 1
ATOM 549 O O . LEU A 1 74 ? -68.197 9.514 -25.275 1.00 18.82 92 LEU B O 1
ATOM 554 N N . GLY A 1 75 ? -66.015 9.022 -25.461 1.00 18.16 93 GLY B N 1
ATOM 555 C CA . GLY A 1 75 ? -65.579 10.204 -24.716 1.00 17.01 93 GLY B CA 1
ATOM 556 C C . GLY A 1 75 ? -65.638 10.021 -23.212 1.00 17.03 93 GLY B C 1
ATOM 557 O O . GLY A 1 75 ? -65.881 8.876 -22.721 1.00 18.39 93 GLY B O 1
ATOM 558 N N . VAL A 1 76 ? -65.458 11.130 -22.509 1.00 18.82 94 VAL B N 1
ATOM 559 C CA . VAL A 1 76 ? -65.571 11.159 -21.024 1.00 19.55 94 VAL B CA 1
ATOM 560 C C . VAL A 1 76 ? -66.265 12.456 -20.616 1.00 18.88 94 VAL B C 1
ATOM 561 O O . VAL A 1 76 ? -65.594 13.487 -20.526 1.00 19.14 94 VAL B O 1
ATOM 565 N N . SER A 1 77 ? -67.579 12.393 -20.431 1.00 22.37 95 SER B N 1
ATOM 566 C CA . SER A 1 77 ? -68.401 13.612 -20.214 1.00 22.28 95 SER B CA 1
ATOM 567 C C . SER A 1 77 ? -67.909 14.372 -18.965 1.00 20.22 95 SER B C 1
ATOM 568 O O . SER A 1 77 ? -67.839 15.623 -18.996 1.00 21.40 95 SER B O 1
ATOM 571 N N . ARG A 1 78 ? -67.551 13.647 -17.902 1.00 23.19 96 ARG B N 1
ATOM 572 C CA . ARG A 1 78 ? -67.035 14.218 -16.620 1.00 27.69 96 ARG B CA 1
ATOM 573 C C . ARG A 1 78 ? -65.881 15.210 -16.877 1.00 26.72 96 ARG B C 1
ATOM 574 O O . ARG A 1 78 ? -65.669 16.148 -16.087 1.00 23.36 96 ARG B O 1
ATOM 582 N N . LEU A 1 79 ? -65.029 14.902 -17.850 1.00 22.19 97 LEU B N 1
ATOM 583 C CA . LEU A 1 79 ? -63.794 15.632 -18.114 1.00 20.63 97 LEU B CA 1
ATOM 584 C C . LEU A 1 79 ? -63.979 16.603 -19.283 1.00 19.53 97 LEU B C 1
ATOM 585 O O . LEU A 1 79 ? -62.999 17.285 -19.579 1.00 23.22 97 LEU B O 1
ATOM 590 N N . GLY A 1 80 ? -65.160 16.680 -19.915 1.00 20.76 98 GLY B N 1
ATOM 591 C CA . GLY A 1 80 ? -65.374 17.408 -21.184 1.00 20.73 98 GLY B CA 1
ATOM 592 C C . GLY A 1 80 ? -64.532 16.840 -22.336 1.00 20.02 98 GLY B C 1
ATOM 593 O O . GLY A 1 80 ? -64.066 17.597 -23.222 1.00 21.31 98 GLY B O 1
ATOM 594 N N . LEU A 1 81 ? -64.245 15.534 -22.308 1.00 18.11 99 LEU B N 1
ATOM 595 C CA . LEU A 1 81 ? -63.511 14.884 -23.424 1.00 18.15 99 LEU B CA 1
ATOM 596 C C . LEU A 1 81 ? -64.570 14.398 -24.405 1.00 17.47 99 LEU B C 1
ATOM 597 O O . LEU A 1 81 ? -65.392 13.538 -24.082 1.00 17.64 99 LEU B O 1
ATOM 602 N N . PRO A 1 82 ? -64.638 14.975 -25.624 1.00 20.14 100 PRO B N 1
ATOM 603 C CA . PRO A 1 82 ? -65.675 14.585 -26.575 1.00 19.54 100 PRO B CA 1
ATOM 604 C C . PRO A 1 82 ? -65.546 13.137 -27.013 1.00 18.49 100 PRO B C 1
ATOM 605 O O . PRO A 1 82 ? -64.456 12.590 -27.005 1.00 17.33 100 PRO B O 1
ATOM 609 N N . ASN A 1 83 ? -66.658 12.561 -27.416 1.00 16.82 101 ASN B N 1
ATOM 610 C CA . ASN A 1 83 ? -66.619 11.332 -28.230 1.00 17.67 101 ASN B CA 1
ATOM 611 C C . ASN A 1 83 ? -65.733 11.592 -29.447 1.00 16.63 101 ASN B C 1
ATOM 612 O O . ASN A 1 83 ? -65.665 12.710 -29.951 1.00 17.00 101 ASN B O 1
ATOM 617 N N . TYR A 1 84 ? -65.055 10.552 -29.937 1.00 17.65 102 TYR B N 1
ATOM 618 C CA . TYR A 1 84 ? -64.096 10.693 -31.054 1.00 15.98 102 TYR B CA 1
ATOM 619 C C . TYR A 1 84 ? -64.202 9.428 -31.897 1.00 15.72 102 TYR B C 1
ATOM 620 O O . TYR A 1 84 ? -64.077 8.297 -31.353 1.00 16.53 102 TYR B O 1
ATOM 629 N N . GLN A 1 85 ? -64.452 9.611 -33.179 1.00 15.22 103 GLN B N 1
ATOM 630 C CA . GLN A 1 85 ? -64.594 8.491 -34.121 1.00 15.68 103 GLN B CA 1
ATOM 631 C C . GLN A 1 85 ? -63.271 8.240 -34.864 1.00 15.54 103 GLN B C 1
ATOM 632 O O . GLN A 1 85 ? -62.851 9.052 -35.715 1.00 15.82 103 GLN B O 1
ATOM 638 N N . VAL A 1 86 ? -62.641 7.095 -34.642 1.00 14.79 104 VAL B N 1
ATOM 639 C CA . VAL A 1 86 ? -61.355 6.728 -35.292 1.00 14.65 104 VAL B CA 1
ATOM 640 C C . VAL A 1 86 ? -61.618 6.252 -36.732 1.00 14.78 104 VAL B C 1
ATOM 641 O O . VAL A 1 86 ? -60.743 6.357 -37.575 1.00 15.10 104 VAL B O 1
ATOM 645 N N . TRP A 1 87 ? -62.812 5.728 -37.013 1.00 16.13 105 TRP B N 1
ATOM 646 C CA . TRP A 1 87 ? -63.149 5.141 -38.326 1.00 15.67 105 TRP B CA 1
ATOM 647 C C . TRP A 1 87 ? -63.541 6.270 -39.290 1.00 14.59 105 TRP B C 1
ATOM 648 O O . TRP A 1 87 ? -64.729 6.565 -39.463 1.00 17.18 105 TRP B O 1
ATOM 659 N N . GLY A 1 88 ? -62.542 6.889 -39.876 1.00 14.78 106 GLY B N 1
ATOM 660 C CA . GLY A 1 88 ? -62.661 7.781 -41.052 1.00 14.89 106 GLY B CA 1
ATOM 661 C C . GLY A 1 88 ? -62.055 7.089 -42.271 1.00 16.88 106 GLY B C 1
ATOM 662 O O . GLY A 1 88 ? -61.323 6.109 -42.072 1.00 15.69 106 GLY B O 1
ATOM 663 N N . GLU A 1 89 ? -62.394 7.540 -43.473 1.00 14.80 107 GLU B N 1
ATOM 664 C CA . GLU A 1 89 ? -61.939 6.924 -44.745 1.00 17.02 107 GLU B CA 1
ATOM 665 C C . GLU A 1 89 ? -61.596 8.033 -45.732 1.00 16.95 107 GLU B C 1
ATOM 666 O O . GLU A 1 89 ? -62.350 9.050 -45.806 1.00 17.63 107 GLU B O 1
ATOM 672 N N . ALA A 1 90 ? -60.534 7.874 -46.492 1.00 16.42 108 ALA B N 1
ATOM 673 C CA . ALA A 1 90 ? -60.210 8.831 -47.574 1.00 17.82 108 ALA B CA 1
ATOM 674 C C . ALA A 1 90 ? -59.404 8.132 -48.650 1.00 16.69 108 ALA B C 1
ATOM 675 O O . ALA A 1 90 ? -58.293 8.567 -48.976 1.00 18.43 108 ALA B O 1
ATOM 677 N N . LEU A 1 91 ? -59.966 7.084 -49.239 1.00 15.74 109 LEU B N 1
ATOM 678 C CA . LEU A 1 91 ? -59.229 6.280 -50.237 1.00 16.38 109 LEU B CA 1
ATOM 679 C C . LEU A 1 91 ? -58.871 7.134 -51.455 1.00 16.45 109 LEU B C 1
ATOM 680 O O . LEU A 1 91 ? -57.748 7.040 -51.995 1.00 17.78 109 LEU B O 1
ATOM 685 N N . HIS A 1 92 ? -59.828 7.918 -51.932 1.00 17.59 110 HIS B N 1
ATOM 686 C CA . HIS A 1 92 ? -59.640 8.717 -53.156 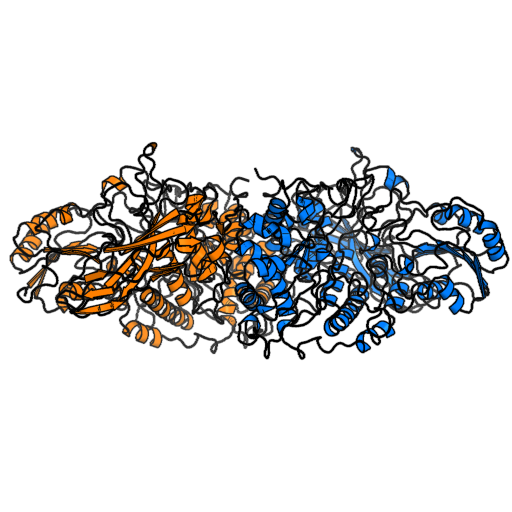1.00 18.14 110 HIS B CA 1
ATOM 687 C C . HIS A 1 92 ? -60.559 9.917 -53.073 1.00 19.05 110 HIS B C 1
ATOM 688 O O . HIS A 1 92 ? -61.114 10.278 -54.078 1.00 18.49 110 HIS B O 1
ATOM 695 N N . GLY A 1 93 ? -60.618 10.540 -51.896 1.00 17.72 111 GLY B N 1
ATOM 696 C CA . GLY A 1 93 ? -61.602 11.569 -51.585 1.00 17.29 111 GLY B CA 1
ATOM 697 C C . GLY A 1 93 ? -62.175 11.352 -50.200 1.00 18.26 111 GLY B C 1
ATOM 698 O O . GLY A 1 93 ? -62.108 10.180 -49.649 1.00 19.07 111 GLY B O 1
ATOM 699 N N . VAL A 1 94 ? -62.722 12.387 -49.595 1.00 17.73 112 VAL B N 1
ATOM 700 C CA . VAL A 1 94 ? -63.388 12.215 -48.273 1.00 17.70 112 VAL B CA 1
ATOM 701 C C . VAL A 1 94 ? -64.439 11.100 -48.391 1.00 18.42 112 VAL B C 1
ATOM 702 O O . VAL A 1 94 ? -65.337 11.208 -49.218 1.00 16.90 112 VAL B O 1
ATOM 706 N N . GLY A 1 95 ? -64.389 10.046 -47.575 1.00 18.32 113 GLY B N 1
ATOM 707 C CA . GLY A 1 95 ? -65.339 8.931 -47.797 1.00 18.96 113 GLY B CA 1
ATOM 708 C C . GLY A 1 95 ? -66.276 8.587 -46.639 1.00 20.00 113 GLY B C 1
ATOM 709 O O . GLY A 1 95 ? -67.250 7.883 -46.910 1.00 22.23 113 GLY B O 1
ATOM 710 N N . ARG A 1 96 ? -66.007 8.984 -45.393 1.00 16.65 114 ARG B N 1
ATOM 711 C CA . ARG A 1 96 ? -66.835 8.506 -44.254 1.00 18.02 114 ARG B CA 1
ATOM 712 C C . ARG A 1 96 ? -67.072 9.654 -43.277 1.00 18.53 114 ARG B C 1
ATOM 713 O O . ARG A 1 96 ? -67.225 9.437 -42.055 1.00 19.10 114 ARG B O 1
ATOM 721 N N . ALA A 1 97 ? -67.144 10.888 -43.788 1.00 18.62 115 ALA B N 1
ATOM 722 C CA . ALA A 1 97 ? -67.583 12.026 -42.965 1.00 18.37 115 ALA B CA 1
ATOM 723 C C . ALA A 1 97 ? -69.111 11.995 -42.891 1.00 18.36 115 ALA B C 1
ATOM 724 O O . ALA A 1 97 ? -69.769 11.160 -43.587 1.00 18.51 115 ALA B O 1
ATOM 726 N N . ASN A 1 98 ? -69.645 12.847 -42.019 1.00 17.93 116 ASN B N 1
ATOM 727 C CA . ASN A 1 98 ? -71.084 12.902 -41.683 1.00 18.18 116 ASN B CA 1
ATOM 728 C C . ASN A 1 98 ? -71.789 13.767 -42.748 1.00 19.48 116 ASN B C 1
ATOM 729 O O . ASN A 1 98 ? -72.287 14.875 -42.413 1.00 19.74 116 ASN B O 1
ATOM 734 N N . PHE A 1 99 ? -71.758 13.343 -43.994 1.00 18.85 117 PHE B N 1
ATOM 735 C CA . PHE A 1 99 ? -72.292 14.189 -45.102 1.00 20.26 117 PHE B CA 1
ATOM 736 C C . PHE A 1 99 ? -73.734 14.613 -44.816 1.00 20.59 117 PHE B C 1
ATOM 737 O O . PHE A 1 99 ? -74.532 13.792 -44.362 1.00 22.09 117 PHE B O 1
ATOM 745 N N A VAL A 1 100 A -74.070 15.884 -45.049 0.50 23.28 118 VAL B N 1
ATOM 746 N N B VAL A 1 100 A -74.016 15.888 -45.118 0.50 20.99 118 VAL B N 1
ATOM 747 C CA A VAL A 1 100 A -75.496 16.336 -44.955 0.50 24.21 118 VAL B CA 1
ATOM 748 C CA B VAL A 1 100 A -75.361 16.558 -45.114 0.50 20.81 118 VAL B CA 1
ATOM 749 C C A VAL A 1 100 A -76.161 16.205 -46.325 0.50 24.86 118 VAL B C 1
ATOM 750 C C B VAL A 1 100 A -76.151 16.120 -46.357 0.50 22.16 118 VAL B C 1
ATOM 751 O O A VAL A 1 100 A -75.464 16.167 -47.350 0.50 24.14 118 VAL B O 1
ATOM 752 O O B VAL A 1 100 A -75.526 15.719 -47.349 0.50 20.16 118 VAL B O 1
ATOM 759 N N . GLU A 1 101 ? -77.498 16.142 -46.319 1.00 25.32 119 GLU B N 1
ATOM 760 C CA . GLU A 1 101 ? -78.333 15.779 -47.489 1.00 27.20 119 GLU B CA 1
ATOM 761 C C . GLU A 1 101 ? -78.055 16.736 -48.666 1.00 23.31 119 GLU B C 1
ATOM 762 O O . GLU A 1 101 ? -77.916 16.249 -49.819 1.00 27.76 119 GLU B O 1
ATOM 768 N N . SER A 1 102 ? -77.949 18.018 -48.371 1.00 25.02 120 SER B N 1
ATOM 769 C CA . SER A 1 102 ? -77.871 19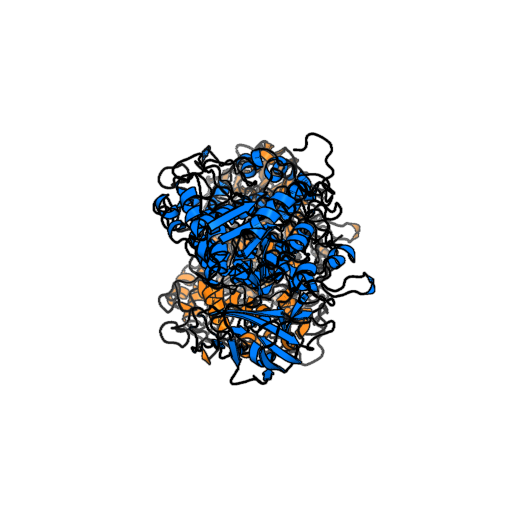.089 -49.387 1.00 27.79 120 SER B CA 1
ATOM 770 C C . SER A 1 102 ? -77.096 20.294 -48.870 1.00 25.21 120 SER B C 1
ATOM 771 O O . SER A 1 102 ? -77.066 20.442 -47.668 1.00 28.51 120 SER B O 1
ATOM 774 N N . GLY A 1 103 ? -76.587 21.134 -49.791 1.00 26.10 121 GLY B N 1
ATOM 775 C CA . GLY A 1 103 ? -75.853 22.378 -49.518 1.00 26.76 121 GLY B CA 1
ATOM 776 C C . GLY A 1 103 ? -74.456 22.100 -48.969 1.00 22.71 121 GLY B C 1
ATOM 777 O O . GLY A 1 103 ? -73.837 21.081 -49.381 1.00 25.60 121 GLY B O 1
ATOM 778 N N . ASN A 1 104 ? -73.999 22.973 -48.091 1.00 25.00 122 ASN B N 1
ATOM 779 C CA . ASN A 1 104 ? -72.589 22.924 -47.608 1.00 23.45 122 ASN B CA 1
ATOM 780 C C . ASN A 1 104 ? -72.368 21.554 -46.953 1.00 24.56 122 ASN B C 1
ATOM 781 O O . ASN A 1 104 ? -73.241 21.060 -46.213 1.00 23.22 122 ASN B O 1
ATOM 786 N N . PHE A 1 105 ? -71.258 20.915 -47.257 1.00 22.46 123 PHE B N 1
ATOM 787 C CA . PHE A 1 105 ? -70.840 19.631 -46.655 1.00 20.16 123 PHE B CA 1
ATOM 788 C C . PHE A 1 105 ? -71.726 18.495 -47.132 1.00 21.99 123 PHE B C 1
ATOM 789 O O . PHE A 1 105 ? -71.662 17.439 -46.497 1.00 21.37 123 PHE B O 1
ATOM 797 N N . SER A 1 106 ? -72.377 18.601 -48.298 1.00 20.38 124 SER B N 1
ATOM 798 C CA . SER A 1 106 ? -73.148 17.483 -48.888 1.00 19.42 124 SER B CA 1
ATOM 799 C C . SER A 1 106 ? -72.325 16.657 -49.872 1.00 19.35 124 SER B C 1
ATOM 800 O O . SER A 1 106 ? -72.838 15.653 -50.381 1.00 21.79 124 SER B O 1
ATOM 803 N N . TRP A 1 107 ? -71.060 17.015 -50.119 1.00 19.91 125 TRP B N 1
ATOM 804 C CA . TRP A 1 107 ? -70.227 16.304 -51.102 1.00 20.68 125 TRP B CA 1
ATOM 805 C C . TRP A 1 107 ? -68.753 16.597 -50.837 1.00 19.19 125 TRP B C 1
ATOM 806 O O . TRP A 1 107 ? -68.447 17.549 -50.114 1.00 18.64 125 TRP B O 1
ATOM 817 N N . ALA A 1 108 ? -67.894 15.821 -51.468 1.00 19.60 126 ALA B N 1
ATOM 818 C CA . ALA A 1 108 ? -66.446 16.076 -51.515 1.00 19.61 126 ALA B CA 1
ATOM 819 C C . ALA A 1 108 ? -65.948 15.685 -52.897 1.00 19.03 126 ALA B C 1
ATOM 820 O O . ALA A 1 108 ? -66.653 14.909 -53.599 1.00 20.14 126 ALA B O 1
ATOM 822 N N . THR A 1 109 ? -64.761 16.141 -53.287 1.00 19.65 127 THR B N 1
ATOM 823 C CA . THR A 1 109 ? -64.170 15.789 -54.597 1.00 20.01 127 THR B CA 1
ATOM 824 C C . THR A 1 109 ? -63.924 14.282 -54.661 1.00 20.27 127 THR B C 1
ATOM 825 O O . THR A 1 109 ? -63.360 13.726 -53.692 1.00 20.82 127 THR B O 1
ATOM 829 N N . SER A 1 110 ? -64.380 13.636 -55.714 1.00 18.04 128 SER B N 1
ATOM 830 C CA . SER A 1 110 ? -64.220 12.171 -55.943 1.00 17.92 128 SER B CA 1
ATOM 831 C C . SER A 1 110 ? -63.200 11.954 -57.054 1.00 19.46 128 SER B C 1
ATOM 832 O O . SER A 1 110 ? -63.525 12.062 -58.258 1.00 19.29 128 SER B O 1
ATOM 835 N N . PHE A 1 111 ? -61.963 11.668 -56.662 1.00 18.90 129 PHE B N 1
ATOM 836 C CA . PHE A 1 111 ? -60.853 11.442 -57.606 1.00 17.40 129 PHE B CA 1
ATOM 837 C C . PHE A 1 111 ? -61.039 10.056 -58.204 1.00 17.10 129 PHE B C 1
ATOM 838 O O . PHE A 1 111 ? -61.806 9.255 -57.678 1.00 18.24 129 PHE B O 1
ATOM 846 N N . PRO A 1 112 ? -60.304 9.712 -59.272 1.00 17.65 130 PRO B N 1
ATOM 847 C CA . PRO A 1 112 ? -60.261 8.319 -59.724 1.00 17.43 130 PRO B CA 1
ATOM 848 C C . PRO A 1 112 ? -59.862 7.375 -58.595 1.00 17.64 130 PRO B C 1
ATOM 849 O O . PRO A 1 112 ? -59.202 7.817 -57.645 1.00 17.95 130 PRO B O 1
ATOM 853 N N . MET A 1 113 ? -60.141 6.088 -58.767 1.00 18.56 131 MET B N 1
ATOM 854 C CA . MET A 1 113 ? -59.654 5.085 -57.813 1.00 17.13 131 MET B CA 1
ATOM 855 C C . MET A 1 113 ? -58.121 5.093 -57.859 1.00 18.83 131 MET B C 1
ATOM 856 O O . MET A 1 113 ? -57.509 5.483 -58.882 1.00 17.34 131 MET B O 1
ATOM 861 N N . PRO A 1 114 ? -57.459 4.630 -56.762 1.00 17.12 132 PRO B N 1
ATOM 862 C CA . PRO A 1 114 ? -56.008 4.545 -56.733 1.00 16.91 132 PRO B CA 1
ATOM 863 C C . PRO A 1 114 ? -55.425 3.851 -57.965 1.00 17.23 132 PRO B C 1
ATOM 864 O O . PRO A 1 114 ? -54.370 4.233 -58.391 1.00 16.58 132 PRO B O 1
ATOM 868 N N . ILE A 1 115 ? -56.081 2.807 -58.454 1.00 16.90 133 ILE B N 1
ATOM 869 C CA . ILE A 1 115 ? -55.530 1.999 -59.573 1.00 17.87 133 ILE B CA 1
ATOM 870 C C . ILE A 1 115 ? -55.368 2.910 -60.801 1.00 16.38 133 ILE B C 1
ATOM 871 O O . ILE A 1 115 ? -54.345 2.772 -61.531 1.00 18.96 133 ILE B O 1
ATOM 876 N N . THR A 1 116 ? -56.276 3.834 -61.006 1.00 18.12 134 THR B N 1
ATOM 877 C CA . THR A 1 116 ? -56.229 4.779 -62.156 1.00 17.91 134 THR B CA 1
ATOM 878 C C . THR A 1 116 ? -55.247 5.911 -61.818 1.00 19.08 134 THR B C 1
ATOM 879 O O . THR A 1 116 ? -54.459 6.336 -62.660 1.00 19.37 134 THR B O 1
ATOM 883 N N . MET A 1 117 ? -55.257 6.370 -60.576 1.00 18.89 135 MET B N 1
ATOM 884 C CA . MET A 1 117 ? -54.318 7.438 -60.155 1.00 18.76 135 MET B CA 1
ATOM 885 C C . MET A 1 117 ? -52.889 6.929 -60.424 1.00 18.17 135 MET B C 1
ATOM 886 O O . MET A 1 117 ? -52.055 7.725 -60.930 1.00 18.52 135 MET B O 1
ATOM 891 N N . MET A 1 118 ? -52.561 5.687 -60.059 1.00 18.07 136 MET B N 1
ATOM 892 C CA . MET A 1 118 ? -51.182 5.163 -60.192 1.00 16.51 136 MET B CA 1
ATOM 893 C C . MET A 1 118 ? -50.799 5.027 -61.687 1.00 16.60 136 MET B C 1
ATOM 894 O O . MET A 1 118 ? -49.580 5.178 -62.041 1.00 16.92 136 MET B O 1
ATOM 899 N N . ALA A 1 119 ? -51.762 4.694 -62.548 1.00 17.67 137 ALA B N 1
ATOM 900 C CA . ALA A 1 119 ? -51.489 4.436 -63.988 1.00 17.15 137 ALA B CA 1
ATOM 901 C C . ALA A 1 119 ? -50.952 5.709 -64.679 1.00 17.21 137 ALA B C 1
ATOM 902 O O . ALA A 1 119 ? -50.277 5.595 -65.717 1.00 19.46 137 ALA B O 1
ATOM 904 N N . ALA A 1 120 ? -51.138 6.867 -64.069 1.00 17.86 138 ALA B N 1
ATOM 905 C CA . ALA A 1 120 ? -50.549 8.144 -64.548 1.00 18.40 138 ALA B CA 1
ATOM 906 C C . ALA A 1 120 ? -49.023 8.138 -64.447 1.00 18.53 138 ALA B C 1
ATOM 907 O O . ALA A 1 120 ? -48.398 8.933 -65.181 1.00 19.41 138 ALA B O 1
ATOM 909 N N . LEU A 1 121 ? -48.431 7.321 -63.572 1.00 17.35 139 LEU B N 1
ATOM 910 C CA . LEU A 1 121 ? -46.977 7.276 -63.270 1.00 18.21 139 LEU B CA 1
ATOM 911 C C . LEU A 1 121 ? -46.485 8.699 -62.969 1.00 17.94 139 LEU B C 1
ATOM 912 O O . LEU A 1 121 ? -45.332 9.059 -63.329 1.00 19.33 139 LEU B O 1
ATOM 917 N N . ASN A 1 122 ? -47.277 9.429 -62.221 1.00 17.44 140 ASN B N 1
ATOM 918 C CA . ASN A 1 122 ? -46.995 10.820 -61.824 1.00 16.00 140 ASN B CA 1
ATOM 919 C C . ASN A 1 122 ? -46.989 10.927 -60.286 1.00 19.80 140 ASN B C 1
ATOM 920 O O . ASN A 1 122 ? -48.059 11.001 -59.670 1.00 17.96 140 ASN B O 1
ATOM 925 N N . LYS A 1 123 ? -45.816 10.877 -59.656 1.00 19.62 141 LYS B N 1
ATOM 926 C CA . LYS A 1 123 ? -45.795 10.820 -58.166 1.00 20.93 141 LYS B CA 1
ATOM 927 C C . LYS A 1 123 ? -46.306 12.163 -57.636 1.00 20.36 141 LYS B C 1
ATOM 928 O O . LYS A 1 123 ? -46.922 12.199 -56.561 1.00 19.24 141 LYS B O 1
ATOM 934 N N . THR A 1 124 ? -46.079 13.258 -58.361 1.00 18.65 142 THR B N 1
ATOM 935 C CA . THR A 1 124 ? -46.530 14.578 -57.898 1.00 19.74 142 THR B CA 1
ATOM 936 C C . THR A 1 124 ? -48.068 14.630 -57.847 1.00 19.79 142 THR B C 1
ATOM 937 O O . THR A 1 124 ? -48.667 15.286 -56.924 1.00 18.48 142 THR B O 1
ATOM 941 N N . LEU A 1 125 ? -48.714 13.970 -58.810 1.00 18.59 143 LEU B N 1
ATOM 942 C CA . LEU A 1 125 ? -50.178 13.899 -58.867 1.00 16.87 143 LEU B CA 1
ATOM 943 C C . LEU A 1 125 ? -50.724 13.228 -57.572 1.00 17.78 143 LEU B C 1
ATOM 944 O O . LEU A 1 125 ? -51.69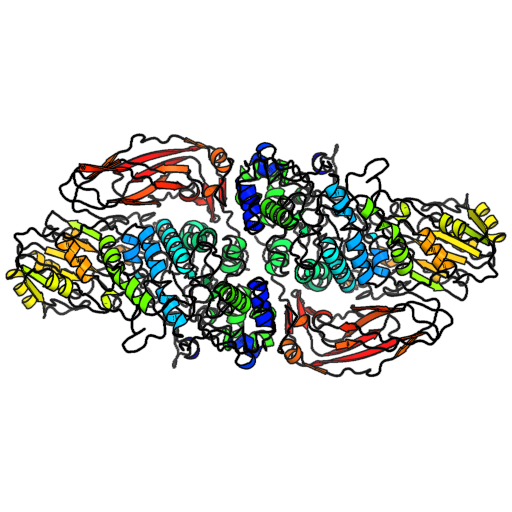2 13.698 -56.973 1.00 18.23 143 LEU B O 1
ATOM 949 N N . ILE A 1 126 ? -50.117 12.128 -57.179 1.00 17.71 144 ILE B N 1
ATOM 950 C CA . ILE A 1 126 ? -50.619 11.396 -55.994 1.00 17.03 144 ILE B CA 1
ATOM 951 C C . ILE A 1 126 ? -50.505 12.332 -54.790 1.00 17.15 144 ILE B C 1
ATOM 952 O O . ILE A 1 126 ? -51.464 12.420 -53.999 1.00 16.96 144 ILE B O 1
ATOM 957 N N . HIS A 1 127 ? -49.364 13.017 -54.652 1.00 17.96 145 HIS B N 1
ATOM 958 C CA . HIS A 1 127 ? -49.149 13.954 -53.540 1.00 17.31 145 HIS B CA 1
ATOM 959 C C . HIS A 1 127 ? -50.182 15.067 -53.593 1.00 17.72 145 HIS B C 1
ATOM 960 O O . HIS A 1 127 ? -50.800 15.403 -52.559 1.00 17.52 145 HIS B O 1
ATOM 967 N N . GLN A 1 128 ? -50.376 15.665 -54.769 1.00 18.37 146 GLN B N 1
ATOM 968 C CA . GLN A 1 128 ? -51.305 16.812 -54.816 1.00 17.94 146 GLN B CA 1
ATOM 969 C C . GLN A 1 128 ? -52.728 16.355 -54.451 1.00 16.77 146 GLN B C 1
ATOM 970 O O . GLN A 1 128 ? -53.449 17.023 -53.674 1.00 18.85 146 GLN B O 1
ATOM 976 N N . ILE A 1 129 ? -53.142 15.186 -54.928 1.00 16.12 147 ILE B N 1
ATOM 977 C CA . ILE A 1 129 ? -54.470 14.640 -54.587 1.00 15.88 147 ILE B CA 1
ATOM 978 C C . ILE A 1 129 ? -54.529 14.473 -53.057 1.00 16.50 147 ILE B C 1
ATOM 979 O O . ILE A 1 129 ? -55.526 14.863 -52.420 1.00 17.14 147 ILE B O 1
ATOM 984 N N . GLY A 1 130 ? -53.531 13.851 -52.457 1.00 16.47 148 GLY B N 1
ATOM 985 C CA . GLY A 1 130 ? -53.515 13.722 -50.998 1.00 15.24 148 GLY B CA 1
ATOM 986 C C . GLY A 1 130 ? -53.662 15.044 -50.286 1.00 17.41 148 GLY B C 1
ATOM 987 O O . GLY A 1 130 ? -54.351 15.079 -49.242 1.00 18.11 148 GLY B O 1
ATOM 988 N N . THR A 1 131 ? -53.007 16.110 -50.771 1.00 16.65 149 THR B N 1
ATOM 989 C CA . THR A 1 131 ? -53.062 17.436 -50.098 1.00 17.70 149 THR B CA 1
ATOM 990 C C . THR A 1 131 ? -54.491 17.975 -50.159 1.00 19.04 149 THR B C 1
ATOM 991 O O . THR A 1 131 ? -54.969 18.576 -49.167 1.00 18.06 149 THR B O 1
ATOM 995 N N . ILE A 1 132 ? -55.169 17.815 -51.291 1.00 18.16 150 ILE B N 1
ATOM 996 C CA . ILE A 1 132 ? -56.588 18.252 -51.443 1.00 17.16 150 ILE B CA 1
ATOM 997 C C . ILE A 1 132 ? -57.517 17.401 -50.546 1.00 16.64 150 ILE B C 1
ATOM 998 O O . ILE A 1 132 ? -58.352 17.978 -49.847 1.00 18.28 150 ILE B O 1
ATOM 1003 N N . VAL A 1 133 ? -57.354 16.085 -50.549 1.00 16.75 151 VAL B N 1
ATOM 1004 C CA . VAL A 1 133 ? -58.146 15.193 -49.646 1.00 17.10 151 VAL B CA 1
ATOM 1005 C C . VAL A 1 133 ? -57.930 15.608 -48.183 1.00 16.91 151 VAL B C 1
ATOM 1006 O O . VAL A 1 133 ? -58.896 15.738 -47.441 1.00 16.78 151 VAL B O 1
ATOM 1010 N N A SER A 1 134 ? -56.683 15.869 -47.801 0.50 16.10 152 SER B N 1
ATOM 1011 N N B SER A 1 134 ? -56.714 15.920 -47.711 0.50 17.02 152 SER B N 1
ATOM 1012 C CA A SER A 1 134 ? -56.333 16.259 -46.425 0.50 15.37 152 SER B CA 1
ATOM 1013 C CA B SER A 1 134 ? -56.519 16.238 -46.274 0.50 17.74 152 SER B CA 1
ATOM 1014 C C A SER A 1 134 ? -57.074 17.557 -46.062 0.50 16.47 152 SER B C 1
ATOM 1015 C C B SER A 1 134 ? -57.044 17.648 -45.961 0.50 17.61 152 SER B C 1
ATOM 1016 O O A SER A 1 134 ? -57.798 17.598 -45.043 0.50 15.54 152 SER B O 1
ATOM 1017 O O B SER A 1 134 ? -57.573 17.886 -44.827 0.50 17.23 152 SER B O 1
ATOM 1022 N N . THR A 1 135 ? -56.979 18.569 -46.940 1.00 16.77 153 THR B N 1
ATOM 1023 C CA . THR A 1 135 ? -57.667 19.867 -46.769 1.00 16.96 153 THR B CA 1
ATOM 1024 C C . THR A 1 135 ? -59.182 19.675 -46.655 1.00 18.05 153 THR B C 1
ATOM 1025 O O . THR A 1 135 ? -59.815 20.257 -45.724 1.00 18.43 153 THR B O 1
ATOM 1029 N N . GLN A 1 136 ? -59.791 18.882 -47.510 1.00 17.20 154 GLN B N 1
ATOM 1030 C CA . GLN A 1 136 ? -61.253 18.614 -47.443 1.00 17.22 154 GLN B CA 1
ATOM 1031 C C . GLN A 1 136 ? -61.598 17.848 -46.157 1.00 16.75 154 GLN B C 1
ATOM 1032 O O . GLN A 1 136 ? -62.629 18.180 -45.540 1.00 17.56 154 GLN B O 1
ATOM 1038 N N . LEU A 1 137 ? -60.753 16.912 -45.707 1.00 16.01 155 LEU B N 1
ATOM 1039 C CA . LEU A 1 137 ? -61.054 16.216 -44.408 1.00 17.04 155 LEU B CA 1
ATOM 1040 C C . LEU A 1 137 ? -61.090 17.221 -43.260 1.00 15.22 155 LEU B C 1
ATOM 1041 O O . LEU A 1 137 ? -61.923 17.129 -42.390 1.00 17.49 155 LEU B O 1
ATOM 1046 N N . ARG A 1 138 ? -60.120 18.130 -43.235 1.00 16.63 156 ARG B N 1
ATOM 1047 C CA . ARG A 1 138 ? -60.008 19.180 -42.192 1.00 17.00 156 ARG B CA 1
ATOM 1048 C C . ARG A 1 138 ? -61.249 20.096 -42.269 1.00 17.94 156 ARG B C 1
ATOM 1049 O O . ARG A 1 138 ? -61.799 20.466 -41.174 1.00 17.93 156 ARG B O 1
ATOM 1057 N N . ALA A 1 139 ? -61.746 20.392 -43.473 1.00 17.93 157 ALA B N 1
ATOM 1058 C CA . ALA A 1 139 ? -62.980 21.214 -43.560 1.00 18.80 157 ALA B CA 1
ATOM 1059 C C . ALA A 1 139 ? -64.132 20.482 -42.853 1.00 18.76 157 ALA B C 1
ATOM 1060 O O . ALA A 1 139 ? -64.858 21.100 -42.066 1.00 18.45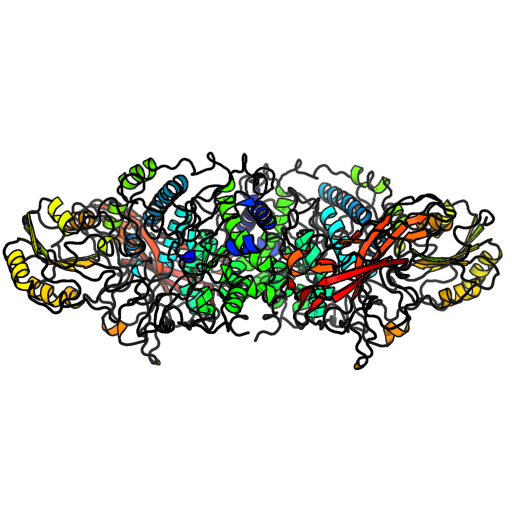 157 ALA B O 1
ATOM 1062 N N . PHE A 1 140 ? -64.304 19.176 -43.092 1.00 19.41 158 PHE B N 1
ATOM 1063 C CA . PHE A 1 140 ? -65.389 18.383 -42.450 1.00 18.74 158 PHE B CA 1
ATOM 1064 C C . PHE A 1 140 ? -65.142 18.341 -40.933 1.00 19.11 158 PHE B C 1
ATOM 1065 O O . PHE A 1 140 ? -66.093 18.537 -40.149 1.00 18.40 158 PHE B O 1
ATOM 1073 N N . SER A 1 141 ? -63.894 18.151 -40.513 1.00 17.86 159 SER B N 1
ATOM 1074 C CA . SER A 1 141 ? -63.554 18.160 -39.067 1.00 18.23 159 SER B CA 1
ATOM 1075 C C . SER A 1 141 ? -63.981 19.485 -38.399 1.00 17.55 159 SER B C 1
ATOM 1076 O O . SER A 1 141 ? -64.633 19.463 -37.353 1.00 17.10 159 SER B O 1
ATOM 1079 N N . ASN A 1 142 ? -63.604 20.624 -38.970 1.00 18.45 160 ASN B N 1
ATOM 1080 C CA . ASN A 1 142 ? -63.908 21.941 -38.367 1.00 18.79 160 ASN B CA 1
ATOM 1081 C C . ASN A 1 142 ? -65.424 22.171 -38.323 1.00 21.50 160 ASN B C 1
ATOM 1082 O O . ASN A 1 142 ? -65.896 22.923 -37.433 1.00 21.42 160 ASN B O 1
ATOM 1087 N N . ALA A 1 143 ? -66.184 21.553 -39.210 1.00 20.10 161 ALA B N 1
ATOM 1088 C CA . ALA A 1 143 ? -67.653 21.647 -39.235 1.00 20.79 161 ALA B CA 1
ATOM 1089 C C . ALA A 1 143 ? -68.312 20.707 -38.203 1.00 20.52 161 ALA B C 1
ATOM 1090 O O . ALA A 1 143 ? -69.573 20.726 -38.094 1.00 20.54 161 ALA B O 1
ATOM 1092 N N . GLY A 1 144 ? -67.533 19.883 -37.498 1.00 18.58 162 GLY B N 1
ATOM 1093 C CA . GLY A 1 144 ? -68.027 18.880 -36.527 1.00 18.49 162 GLY B CA 1
ATOM 1094 C C . GLY A 1 144 ? -68.526 17.609 -37.191 1.00 18.23 162 GLY B C 1
ATOM 1095 O O . GLY A 1 144 ? -69.243 16.837 -36.543 1.00 20.04 162 GLY B O 1
ATOM 1096 N N . LEU A 1 145 ? -68.095 17.343 -38.429 1.00 17.32 163 LEU B N 1
ATOM 1097 C CA . LEU A 1 145 ? -68.609 16.262 -39.291 1.00 17.63 163 LEU B CA 1
ATOM 1098 C C . LEU A 1 145 ? -67.604 15.142 -39.526 1.00 19.01 163 LEU B C 1
ATOM 1099 O O . LEU A 1 145 ? -67.904 14.259 -40.327 1.00 18.53 163 LEU B O 1
ATOM 1104 N N . GLY A 1 146 ? -66.480 15.137 -38.822 1.00 19.61 164 GLY B N 1
ATOM 1105 C CA . GLY A 1 146 ? -65.518 14.049 -38.995 1.00 17.51 164 GLY B CA 1
ATOM 1106 C C . GLY A 1 146 ? -64.430 14.194 -37.979 1.00 17.90 164 GLY B C 1
ATOM 1107 O O . GLY A 1 146 ? -64.310 15.280 -37.400 1.00 17.71 164 GLY B O 1
ATOM 1108 N N . GLY A 1 147 ? -63.583 13.186 -37.901 1.00 18.47 165 GLY B N 1
ATOM 1109 C CA . GLY A 1 147 ? -62.363 13.182 -37.087 1.00 17.48 165 GLY B CA 1
ATOM 1110 C C . GLY A 1 147 ? -61.160 13.658 -37.868 1.00 16.59 165 GLY B C 1
ATOM 1111 O O . GLY A 1 147 ? -61.323 14.283 -38.927 1.00 16.46 165 GLY B O 1
ATOM 1112 N N . VAL A 1 148 ? -59.966 13.368 -37.367 1.00 16.46 166 VAL B N 1
ATOM 1113 C CA . VAL A 1 148 ? -58.703 13.823 -37.989 1.00 16.13 166 VAL B CA 1
ATOM 1114 C C . VAL A 1 148 ? -57.780 12.622 -38.253 1.00 17.06 166 VAL B C 1
ATOM 1115 O O . VAL A 1 148 ? -56.542 12.842 -38.364 1.00 18.54 166 VAL B O 1
ATOM 1119 N N . ASP A 1 149 ? -58.339 11.429 -38.354 1.00 15.76 167 ASP B N 1
ATOM 1120 C CA . ASP A 1 149 ? -57.575 10.247 -38.828 1.00 15.87 167 ASP B CA 1
ATOM 1121 C C . ASP A 1 149 ? -58.413 9.486 -39.857 1.00 15.37 167 ASP B C 1
ATOM 1122 O O . ASP A 1 149 ? -59.663 9.471 -39.717 1.00 15.71 167 ASP B O 1
ATOM 1127 N N . VAL A 1 150 ? -57.740 8.884 -40.829 1.00 15.69 168 VAL B N 1
ATOM 1128 C CA . VAL A 1 150 ? -58.421 8.049 -41.840 1.00 15.00 168 VAL B CA 1
ATOM 1129 C C . VAL A 1 150 ? -57.729 6.709 -41.978 1.00 14.83 168 VAL B C 1
ATOM 1130 O O . VAL A 1 150 ? -56.501 6.646 -41.896 1.00 16.28 168 VAL B O 1
ATOM 1134 N N . TYR A 1 151 ? -58.528 5.699 -42.270 1.00 15.06 169 TYR B N 1
ATOM 1135 C CA . TYR A 1 151 ? -58.023 4.358 -42.630 1.00 15.66 169 TYR B CA 1
ATOM 1136 C C . TYR A 1 151 ? -57.604 4.320 -44.102 1.00 16.75 169 TYR B C 1
ATOM 1137 O O . TYR A 1 151 ? -58.176 3.579 -44.923 1.00 18.25 169 TYR B O 1
ATOM 1146 N N . SER A 1 152 ? -56.645 5.170 -44.459 1.00 15.61 170 SER B N 1
ATOM 1147 C CA . SER A 1 152 ? -56.133 5.264 -45.854 1.00 15.86 170 SER B CA 1
ATOM 1148 C C . SER A 1 152 ? -54.672 5.676 -45.795 1.00 15.62 170 SER B C 1
ATOM 1149 O O . SER A 1 152 ? -54.300 6.418 -44.886 1.00 15.75 170 SER B O 1
ATOM 1152 N N . PRO A 1 153 ? -53.808 5.288 -46.742 1.00 15.11 171 PRO B N 1
ATOM 1153 C CA . PRO A 1 153 ? -54.162 4.508 -47.933 1.00 14.76 171 PRO B CA 1
ATOM 1154 C C . PRO A 1 153 ? -54.071 2.979 -47.872 1.00 14.89 171 PRO B C 1
ATOM 1155 O O . PRO A 1 153 ? -53.429 2.440 -46.985 1.00 16.95 171 PRO B O 1
ATOM 1159 N N . ASN A 1 154 ? -54.708 2.336 -48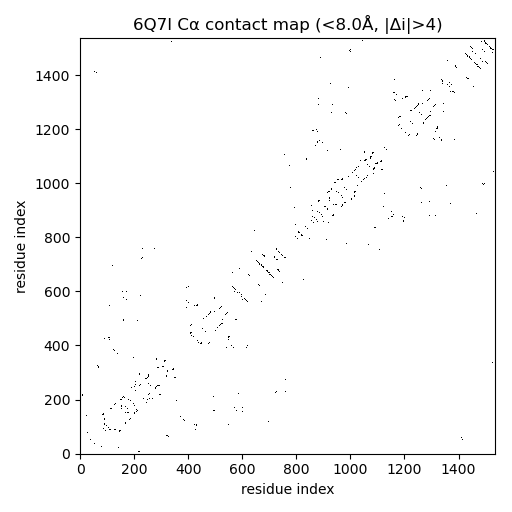.840 1.00 14.88 172 ASN B N 1
ATOM 1160 C CA . ASN A 1 154 ? -54.545 0.882 -49.071 1.00 15.70 172 ASN B CA 1
ATOM 1161 C C . ASN A 1 154 ? -53.252 0.700 -49.847 1.00 16.36 172 ASN B C 1
ATOM 1162 O O . ASN A 1 154 ? -53.184 1.095 -51.028 1.00 15.86 172 ASN B O 1
ATOM 1167 N N . ILE A 1 155 ? -52.274 0.068 -49.225 1.00 14.47 173 ILE B N 1
ATOM 1168 C CA . ILE A 1 155 ? -50.996 -0.174 -49.916 1.00 14.84 173 ILE B CA 1
ATOM 1169 C C . ILE A 1 155 ? -50.682 -1.656 -49.929 1.00 15.74 173 ILE B C 1
ATOM 1170 O O . ILE A 1 155 ? -49.490 -2.017 -50.070 1.00 16.38 173 ILE B O 1
ATOM 1175 N N . ASN A 1 156 ? -51.708 -2.481 -49.828 1.00 14.52 174 ASN B N 1
ATOM 1176 C CA . ASN A 1 156 ? -51.551 -3.842 -50.378 1.00 13.95 174 ASN B CA 1
ATOM 1177 C C . ASN A 1 156 ? -51.317 -3.749 -51.882 1.00 16.32 174 ASN B C 1
ATOM 1178 O O . ASN A 1 156 ? -51.658 -2.742 -52.489 1.00 16.46 174 ASN B O 1
ATOM 1183 N N . THR A 1 157 ? -50.729 -4.806 -52.442 1.00 16.98 175 THR B N 1
ATOM 1184 C CA . THR A 1 157 ? -50.572 -4.938 -53.888 1.00 18.06 175 THR B CA 1
ATOM 1185 C C . THR A 1 157 ? -51.639 -5.874 -54.456 1.00 16.55 175 THR B C 1
ATOM 1186 O O . THR A 1 157 ? -52.089 -6.823 -53.765 1.00 17.78 175 THR B O 1
ATOM 1190 N N . PHE A 1 158 ? -51.999 -5.621 -55.693 1.00 16.35 176 PHE B N 1
ATOM 1191 C CA . PHE A 1 158 ? -52.977 -6.396 -56.484 1.00 17.10 176 PHE B CA 1
ATOM 1192 C C . PHE A 1 158 ? -52.262 -7.633 -57.013 1.00 16.48 176 PHE B C 1
ATOM 1193 O O . PHE A 1 158 ? -52.088 -7.778 -58.250 1.00 18.44 176 PHE B O 1
ATOM 1201 N N . ARG A 1 159 ? -51.923 -8.554 -56.102 1.00 16.88 177 ARG B N 1
ATOM 1202 C CA . ARG A 1 159 ? -51.059 -9.725 -56.382 1.00 17.82 177 ARG B CA 1
ATOM 1203 C C . ARG A 1 159 ? -51.786 -10.682 -57.329 1.00 19.85 177 ARG B C 1
ATOM 1204 O O . ARG A 1 159 ? -51.170 -11.125 -58.336 1.00 19.78 177 ARG B O 1
ATOM 1212 N N . HIS A 1 160 ? -53.042 -11.005 -57.021 1.00 19.74 178 HIS B N 1
ATOM 1213 C CA . HIS A 1 160 ? -53.859 -11.924 -57.863 1.00 17.76 178 HIS B CA 1
ATOM 1214 C C . HIS A 1 160 ? -55.006 -11.178 -58.510 1.00 17.98 178 HIS B C 1
ATOM 1215 O O . HIS A 1 160 ? -55.743 -10.438 -57.854 1.00 18.59 178 HIS B O 1
ATOM 1222 N N . PRO A 1 161 ? -55.214 -11.362 -59.836 1.00 17.39 179 PRO B N 1
ATOM 1223 C CA . PRO A 1 161 ? -56.159 -10.574 -60.581 1.00 17.77 179 PRO B CA 1
ATOM 1224 C C . PRO A 1 161 ? -57.628 -10.712 -60.167 1.00 17.86 179 PRO B C 1
ATOM 1225 O O . PRO A 1 161 ? -58.340 -9.860 -60.536 1.00 19.83 179 PRO B O 1
ATOM 1229 N N . VAL A 1 162 ? -58.023 -11.773 -59.455 1.00 17.80 180 VAL B N 1
ATOM 1230 C CA . VAL A 1 162 ? -59.450 -11.899 -59.037 1.00 18.94 180 VAL B CA 1
ATOM 1231 C C . VAL A 1 162 ? -59.796 -10.946 -57.873 1.00 19.57 180 VAL B C 1
ATOM 1232 O O . VAL A 1 162 ? -60.981 -10.818 -57.589 1.00 19.86 180 VAL B O 1
ATOM 1236 N N . TRP A 1 163 ? -58.817 -10.342 -57.186 1.00 18.65 181 TRP B N 1
ATOM 1237 C CA . TRP A 1 163 ? -59.148 -9.688 -55.909 1.00 17.90 181 TRP B CA 1
ATOM 1238 C C . TRP A 1 163 ? -60.178 -8.572 -56.113 1.00 17.15 181 TRP B C 1
ATOM 1239 O O . TRP A 1 163 ? -59.999 -7.616 -56.883 1.00 17.42 181 TRP B O 1
ATOM 1250 N N . GLY A 1 164 ? -61.253 -8.637 -55.328 1.00 16.86 182 GLY B N 1
ATOM 1251 C CA . GLY A 1 164 ? -62.305 -7.623 -55.359 1.00 18.15 182 GLY B CA 1
ATOM 1252 C C . GLY A 1 164 ? -61.905 -6.253 -54.856 1.00 19.15 182 GLY B C 1
ATOM 1253 O O . GLY A 1 164 ? -62.691 -5.319 -55.032 1.00 18.98 182 GLY B O 1
ATOM 1254 N N . ARG A 1 165 ? -60.734 -6.115 -54.236 1.00 17.11 183 ARG B N 1
ATOM 1255 C CA . ARG A 1 165 ? -60.298 -4.796 -53.704 1.00 18.20 183 ARG B CA 1
ATOM 1256 C C . ARG A 1 165 ? -59.011 -4.366 -54.378 1.00 17.35 183 ARG B C 1
ATOM 1257 O O . ARG A 1 165 ? -58.456 -3.369 -53.988 1.00 16.93 183 ARG B O 1
ATOM 1265 N N . GLY A 1 166 ? -58.531 -5.095 -55.385 1.00 17.77 184 GLY B N 1
ATOM 1266 C CA . GLY A 1 166 ? -57.354 -4.633 -56.142 1.00 17.80 184 GLY B CA 1
ATOM 1267 C C . GLY A 1 166 ? -57.564 -3.246 -56.697 1.00 16.07 184 GLY B C 1
ATOM 1268 O O . GLY A 1 166 ? -56.579 -2.496 -56.818 1.00 17.05 184 GLY B O 1
ATOM 1269 N N . GLN A 1 167 ? -58.786 -2.894 -57.057 1.00 16.43 185 GLN B N 1
ATOM 1270 C CA . GLN A 1 167 ? -59.198 -1.533 -57.502 1.00 17.18 185 GLN B CA 1
ATOM 1271 C C . GLN A 1 167 ? -58.710 -0.438 -56.542 1.00 17.95 185 GLN B C 1
ATOM 1272 O O . GLN A 1 167 ? -58.480 0.697 -56.983 1.00 17.95 185 GLN B O 1
ATOM 1278 N N . GLU A 1 168 ? -58.595 -0.752 -55.252 1.00 16.50 186 GLU B N 1
ATOM 1279 C CA . GLU A 1 168 ? -58.229 0.214 -54.186 1.00 17.37 186 GLU B CA 1
ATOM 1280 C C . GLU A 1 168 ? -56.724 0.445 -54.120 1.00 16.82 186 GLU B C 1
ATOM 1281 O O . GLU A 1 168 ? -56.295 1.325 -53.332 1.00 16.69 186 GLU B O 1
ATOM 1287 N N . THR A 1 169 ? -55.958 -0.309 -54.860 1.00 15.04 187 THR B N 1
ATOM 1288 C CA . THR A 1 169 ? -54.486 -0.418 -54.701 1.00 14.76 187 THR B CA 1
ATOM 1289 C C . THR A 1 169 ? -53.787 0.301 -55.837 1.00 16.59 187 THR B C 1
ATOM 1290 O O . THR A 1 169 ? -54.412 0.694 -56.832 1.00 15.57 187 THR B O 1
ATOM 1294 N N . PRO A 1 170 ? -52.462 0.555 -55.686 1.00 16.25 188 PRO B N 1
ATOM 1295 C CA . PRO A 1 170 ? -51.681 1.082 -56.806 1.00 17.21 188 PRO B CA 1
ATOM 1296 C C . PRO A 1 170 ? -51.149 0.004 -57.740 1.00 17.44 188 PRO B C 1
ATOM 1297 O O . PRO A 1 170 ? -50.226 0.264 -58.504 1.00 18.41 188 PRO B O 1
ATOM 1301 N N . GLY A 1 171 ? -51.747 -1.189 -57.732 1.00 16.79 189 GLY B N 1
ATOM 1302 C CA . GLY A 1 171 ? -51.371 -2.250 -58.668 1.00 16.70 189 GLY B CA 1
ATOM 1303 C C . GLY A 1 171 ? -50.516 -3.344 -58.060 1.00 18.08 189 GLY B C 1
ATOM 1304 O O . GLY A 1 171 ? -50.397 -3.445 -56.832 1.00 18.00 189 GLY B O 1
ATOM 1305 N N . GLU A 1 172 ? -49.924 -4.178 -58.923 1.00 15.97 190 GLU B N 1
ATOM 1306 C CA . GLU A 1 172 ? -49.259 -5.400 -58.464 1.00 17.25 190 GLU B CA 1
ATOM 1307 C C . GLU A 1 172 ? -47.794 -5.161 -58.064 1.00 16.76 190 GLU B C 1
ATOM 1308 O O . GLU A 1 172 ? -47.173 -6.079 -57.539 1.00 16.63 190 GLU B O 1
ATOM 1314 N N . ASP A 1 173 ? -47.202 -4.000 -58.339 1.00 14.97 191 ASP B N 1
ATOM 1315 C CA . ASP A 1 173 ? -45.759 -3.783 -58.089 1.00 16.42 191 ASP B CA 1
ATOM 1316 C C . ASP A 1 173 ? -45.521 -3.129 -56.724 1.00 16.31 191 ASP B C 1
ATOM 1317 O O . ASP A 1 173 ? -46.087 -2.073 -56.432 1.00 17.97 191 ASP B O 1
ATOM 1322 N N . ALA A 1 174 ? -44.581 -3.673 -55.961 1.00 18.89 192 ALA B N 1
ATOM 1323 C CA . ALA A 1 174 ? -44.225 -3.144 -54.624 1.00 18.28 192 ALA B CA 1
ATOM 1324 C C . ALA A 1 174 ? -43.510 -1.797 -54.714 1.00 18.77 192 ALA B C 1
ATOM 1325 O O . ALA A 1 174 ? -43.686 -1.001 -53.782 1.00 17.87 192 ALA B O 1
ATOM 1327 N N . PHE A 1 175 ? -42.674 -1.518 -55.735 1.00 17.24 193 PHE B N 1
ATOM 1328 C CA . PHE A 1 175 ? -41.984 -0.204 -55.846 1.00 17.74 193 PHE B CA 1
ATOM 1329 C C . PHE A 1 175 ? -43.031 0.886 -56.066 1.00 16.51 193 PHE B C 1
ATOM 1330 O O . PHE A 1 175 ? -43.056 1.915 -55.348 1.00 16.58 193 PHE B O 1
ATOM 1338 N N . LEU A 1 176 ? -43.911 0.709 -57.063 1.00 16.23 194 LEU B N 1
ATOM 1339 C CA . LEU A 1 176 ? -44.917 1.732 -57.358 1.00 15.75 194 LEU B CA 1
ATOM 1340 C C . LEU A 1 176 ? -45.797 1.939 -56.100 1.00 15.98 194 LEU B C 1
ATOM 1341 O O . LEU A 1 176 ? -46.124 3.051 -55.734 1.00 17.04 194 LEU B O 1
ATOM 1346 N N . THR A 1 177 ? -46.236 0.861 -55.502 1.00 16.60 195 THR B N 1
ATOM 1347 C CA . THR A 1 177 ? -47.171 0.928 -54.358 1.00 15.68 195 THR B CA 1
ATOM 1348 C C . THR A 1 177 ? -46.466 1.603 -53.179 1.00 16.58 195 THR B C 1
ATOM 1349 O O . THR A 1 177 ? -47.103 2.374 -52.494 1.00 16.58 195 THR B O 1
ATOM 1353 N N . SER A 1 178 ? -45.157 1.388 -52.995 1.00 17.00 196 SER B N 1
ATOM 1354 C CA . SER A 1 178 ? -44.379 2.061 -51.931 1.00 16.25 196 SER B CA 1
ATOM 1355 C C . SER A 1 178 ? -44.351 3.564 -52.179 1.00 15.47 196 SER B C 1
ATOM 1356 O O . SER A 1 178 ? -44.576 4.342 -51.238 1.00 15.96 196 SER B O 1
ATOM 1359 N N . VAL A 1 179 ? -44.091 3.976 -53.426 1.00 16.35 197 VAL B N 1
ATOM 1360 C CA . VAL A 1 179 ? -44.026 5.424 -53.760 1.00 16.45 197 VAL B CA 1
ATOM 1361 C C . VAL A 1 179 ? -45.412 6.037 -53.591 1.00 15.46 197 VAL B C 1
ATOM 1362 O O . VAL A 1 179 ? -45.545 7.135 -53.019 1.00 15.53 197 VAL B O 1
ATOM 1366 N N . TYR A 1 180 ? -46.468 5.395 -54.080 1.00 15.41 198 TYR B N 1
ATOM 1367 C CA . TYR A 1 180 ? -47.860 5.865 -53.892 1.00 15.01 198 TYR B CA 1
ATOM 1368 C C . TYR A 1 180 ? -48.083 6.125 -52.404 1.00 15.03 198 TYR B C 1
ATOM 1369 O O . TYR A 1 180 ? -48.544 7.173 -52.001 1.00 16.91 198 TYR B O 1
ATOM 1378 N N . GLY A 1 181 ? -47.780 5.138 -51.587 1.00 15.11 199 GLY B N 1
ATOM 1379 C CA . GLY A 1 181 ? -47.944 5.227 -50.127 1.00 14.45 199 GLY B CA 1
ATOM 1380 C C . GLY A 1 181 ? -47.199 6.398 -49.553 1.00 15.02 199 GLY B C 1
ATOM 1381 O O . GLY A 1 181 ? -47.766 7.159 -48.773 1.00 16.40 199 GLY B O 1
ATOM 1382 N N . TYR A 1 182 ? -45.950 6.560 -49.954 1.00 15.18 200 TYR B N 1
ATOM 1383 C CA . TYR A 1 182 ? -45.127 7.663 -49.402 1.00 16.49 200 TYR B CA 1
ATOM 1384 C C . TYR A 1 182 ? -45.767 8.996 -49.779 1.00 15.31 200 TYR B C 1
ATOM 1385 O O . TYR A 1 182 ? -45.891 9.853 -48.899 1.00 16.06 200 TYR B O 1
ATOM 1394 N N . GLU A 1 183 ? -46.141 9.181 -51.036 1.00 15.95 201 GLU B N 1
ATOM 1395 C CA . GLU A 1 183 ? -46.667 10.481 -51.494 1.00 17.19 201 GLU B CA 1
ATOM 1396 C C . GLU A 1 183 ? -48.023 10.757 -50.827 1.00 17.02 201 GLU B C 1
ATOM 1397 O O . GLU A 1 183 ? -48.264 11.880 -50.374 1.00 16.08 201 GLU B O 1
ATOM 1403 N N . TYR A 1 184 ? -48.920 9.755 -50.728 1.00 15.77 202 TYR B N 1
ATOM 1404 C CA . TYR A 1 184 ? -50.284 9.981 -50.206 1.00 14.80 202 TYR B CA 1
ATOM 1405 C C . TYR A 1 184 ? -50.216 10.204 -48.697 1.00 16.40 202 TYR B C 1
ATOM 1406 O O . TYR A 1 184 ? -50.923 11.087 -48.152 1.00 16.05 202 TYR B O 1
ATOM 1415 N N . ILE A 1 185 ? -49.361 9.430 -48.013 1.00 16.35 203 ILE B N 1
ATOM 1416 C CA . ILE A 1 185 ? -49.251 9.562 -46.526 1.00 15.57 203 ILE B CA 1
ATOM 1417 C C . ILE A 1 185 ? -48.648 10.924 -46.171 1.00 14.46 203 ILE B C 1
ATOM 1418 O O . ILE A 1 185 ? -49.164 11.610 -45.251 1.00 15.18 203 ILE B O 1
ATOM 1423 N N . THR A 1 186 ? -47.530 11.290 -46.798 1.00 16.22 204 THR B N 1
ATOM 1424 C CA . THR A 1 186 ? -46.895 12.608 -46.464 1.00 14.67 204 THR B CA 1
ATOM 1425 C C . THR A 1 186 ? -47.862 13.744 -46.798 1.00 16.97 204 THR B C 1
ATOM 1426 O O . THR A 1 186 ? -47.932 14.714 -46.018 1.00 18.15 204 THR B O 1
ATOM 1430 N N . ALA A 1 187 ? -48.615 13.639 -47.873 1.00 16.82 205 ALA B N 1
ATOM 1431 C CA . ALA A 1 187 ? -49.658 14.640 -48.181 1.00 16.14 205 ALA B CA 1
ATOM 1432 C C . ALA A 1 187 ? -50.728 14.646 -47.076 1.00 17.30 205 ALA B C 1
ATOM 1433 O O . ALA A 1 187 ? -51.094 15.744 -46.611 1.00 17.71 205 ALA B O 1
ATOM 1435 N N . LEU A 1 188 ? -51.296 13.497 -46.701 1.00 14.81 206 LEU B N 1
ATOM 1436 C CA . LEU A 1 188 ? -52.343 13.450 -45.653 1.00 15.78 206 LEU B CA 1
ATOM 1437 C C . LEU A 1 188 ? -51.827 14.096 -44.350 1.00 16.65 206 LEU B C 1
ATOM 1438 O O . LEU A 1 188 ? -52.515 14.935 -43.773 1.00 16.65 206 LEU B O 1
ATOM 1443 N N . GLN A 1 189 ? -50.628 13.726 -43.903 1.00 17.23 207 GLN B N 1
ATOM 14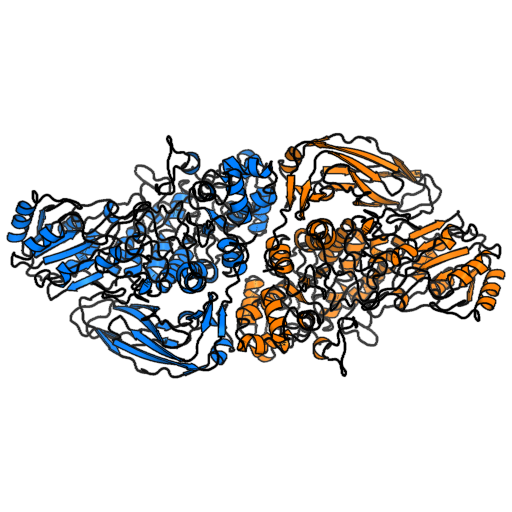44 C CA . GLN A 1 189 ? -50.087 14.112 -42.585 1.00 16.32 207 GLN B CA 1
ATOM 1445 C C . GLN A 1 189 ? -49.563 15.546 -42.636 1.00 18.15 207 GLN B C 1
ATOM 1446 O O . GLN A 1 189 ? -49.328 16.077 -41.582 1.00 17.03 207 GLN B O 1
ATOM 1452 N N . GLY A 1 190 ? -49.369 16.111 -43.821 1.00 18.77 208 GLY B N 1
ATOM 1453 C CA . GLY A 1 190 ? -48.889 17.500 -43.954 1.00 20.37 208 GLY B CA 1
ATOM 1454 C C . GLY A 1 190 ? -47.393 17.595 -43.811 1.00 21.20 208 GLY B C 1
ATOM 1455 O O . GLY A 1 190 ? -46.902 18.670 -43.401 1.00 26.12 208 GLY B O 1
ATOM 1456 N N . GLY A 1 191 ? -46.671 16.560 -44.195 1.00 19.76 209 GLY B N 1
ATOM 1457 C CA . GLY A 1 191 ? -45.200 16.565 -44.223 1.00 20.79 209 GLY B CA 1
ATOM 1458 C C . GLY A 1 191 ? -44.631 15.264 -43.757 1.00 20.78 209 GLY B C 1
ATOM 1459 O O . GLY A 1 191 ? -45.384 14.294 -43.656 1.00 20.63 209 GLY B O 1
ATOM 1460 N N . VAL A 1 192 ? -43.337 15.252 -43.500 1.00 22.32 210 VAL B N 1
ATOM 1461 C CA . VAL A 1 192 ? -42.592 14.073 -43.006 1.00 24.62 210 VAL B CA 1
ATOM 1462 C C . VAL A 1 192 ? -42.349 14.336 -41.528 1.00 28.62 210 VAL B C 1
ATOM 1463 O O . VAL A 1 192 ? -41.587 15.267 -41.247 1.00 31.52 210 VAL B O 1
ATOM 1467 N N . ASP A 1 193 ? -43.027 13.629 -40.630 1.00 25.02 211 ASP B N 1
ATOM 1468 C CA . ASP A 1 193 ? -43.024 13.908 -39.161 1.00 30.92 211 ASP B CA 1
ATOM 1469 C C . ASP A 1 193 ? -43.079 15.419 -38.927 1.00 28.84 211 ASP B C 1
ATOM 1470 O O . ASP A 1 193 ? -42.143 16.058 -38.416 1.00 30.38 211 ASP B O 1
ATOM 1475 N N . PRO A 1 194 ? -44.198 16.062 -39.319 1.00 22.80 212 PRO B N 1
ATOM 1476 C CA . PRO A 1 194 ? -44.350 17.503 -39.243 1.00 24.81 212 PRO B CA 1
ATOM 1477 C C . PRO A 1 194 ? -44.592 17.920 -37.792 1.00 24.88 212 PRO B C 1
ATOM 1478 O O . PRO A 1 194 ? -44.983 17.113 -36.990 1.00 24.44 212 PRO B O 1
ATOM 1482 N N . GLU A 1 195 ? -44.467 19.205 -37.531 1.00 25.01 213 GLU B N 1
ATOM 1483 C CA . GLU A 1 195 ? -44.710 19.797 -36.197 1.00 28.38 213 GLU B CA 1
ATOM 1484 C C . GLU A 1 195 ? -46.149 19.549 -35.753 1.00 24.77 213 GLU B C 1
ATOM 1485 O O . GLU A 1 195 ? -46.360 19.131 -34.605 1.00 24.53 213 GLU B O 1
ATOM 1491 N N . THR A 1 196 ? -47.095 19.871 -36.633 1.00 22.49 214 THR B N 1
ATOM 1492 C CA . THR A 1 196 ? -48.527 19.590 -36.424 1.00 22.52 214 THR B CA 1
ATOM 1493 C C . THR A 1 196 ? -48.974 18.618 -37.504 1.00 19.87 214 THR B C 1
ATOM 1494 O O . THR A 1 196 ? -48.821 18.951 -38.700 1.00 20.06 214 THR B O 1
ATOM 1498 N N . LEU A 1 197 ? -49.518 17.469 -37.089 1.00 19.46 215 LEU B N 1
ATOM 1499 C CA . LEU A 1 197 ? -50.169 16.525 -38.026 1.00 17.43 215 LEU B CA 1
ATOM 1500 C C . LEU A 1 197 ? -51.429 17.177 -38.613 1.00 18.51 215 LEU B C 1
ATOM 1501 O O . LEU A 1 197 ? -52.304 17.684 -37.870 1.00 18.82 215 LEU B O 1
ATOM 1506 N N . LYS A 1 198 ? -51.582 17.057 -39.911 1.00 18.36 216 LYS B N 1
ATOM 1507 C CA . LYS A 1 198 ? -52.808 17.565 -40.601 1.00 18.17 216 LYS B CA 1
ATOM 1508 C C . LYS A 1 198 ? -53.912 16.501 -40.488 1.00 16.39 216 LYS B C 1
ATOM 1509 O O . LYS A 1 198 ? -54.870 16.720 -39.773 1.00 17.15 216 LYS B O 1
ATOM 1515 N N . ILE A 1 199 ? -53.748 15.347 -41.140 1.00 15.83 217 ILE B N 1
ATOM 1516 C CA . ILE A 1 199 ? -54.615 14.169 -40.971 1.00 16.11 217 ILE B CA 1
ATOM 1517 C C . ILE A 1 199 ? -53.699 12.982 -40.692 1.00 15.20 217 ILE B C 1
ATOM 1518 O O . ILE A 1 199 ? -52.760 12.762 -41.436 1.00 16.43 217 ILE B O 1
ATOM 1523 N N . ILE A 1 200 ? -54.002 12.279 -39.621 1.00 14.56 218 ILE B N 1
ATOM 1524 C CA . ILE A 1 200 ? -53.338 11.004 -39.260 1.00 16.35 218 ILE B CA 1
ATOM 1525 C C . ILE A 1 200 ? -53.702 9.990 -40.344 1.00 15.06 218 ILE B C 1
ATOM 1526 O O . ILE A 1 200 ? -54.883 9.721 -40.525 1.00 16.14 218 ILE B O 1
ATOM 1531 N N . ALA A 1 201 ? -52.709 9.428 -41.024 1.00 14.82 219 ALA B N 1
ATOM 1532 C CA . ALA A 1 201 ? -52.914 8.382 -42.045 1.00 14.80 219 ALA B CA 1
ATOM 1533 C C . ALA A 1 201 ? -52.733 7.008 -41.413 1.00 15.67 219 ALA B C 1
ATOM 1534 O O . ALA A 1 201 ? -52.019 6.882 -40.397 1.00 15.08 219 ALA B O 1
ATOM 1536 N N . THR A 1 202 ? -53.315 6.018 -42.077 1.00 15.09 220 THR B N 1
ATOM 1537 C CA . THR A 1 202 ? -53.232 4.622 -41.645 1.00 14.82 220 THR B CA 1
ATOM 1538 C C . THR A 1 202 ? -52.841 3.763 -42.829 1.00 16.50 220 THR B C 1
ATOM 1539 O O . THR A 1 202 ? -53.726 3.521 -43.711 1.00 16.63 220 THR B O 1
ATOM 1543 N N . ALA A 1 203 ? -51.624 3.239 -42.856 1.00 15.89 221 ALA B N 1
ATOM 1544 C CA . ALA A 1 203 ? -51.228 2.235 -43.870 1.00 15.26 221 ALA B CA 1
ATOM 1545 C C . ALA A 1 203 ? -52.023 0.946 -43.609 1.00 16.18 221 ALA B C 1
ATOM 1546 O O . ALA A 1 203 ? -51.959 0.416 -42.488 1.00 16.03 221 ALA B O 1
ATOM 1548 N N . LYS A 1 204 ? -52.750 0.471 -44.617 1.00 15.60 222 LYS B N 1
ATOM 1549 C CA . LYS A 1 204 ? -53.512 -0.795 -44.463 1.00 14.61 222 LYS B CA 1
ATOM 1550 C C . LYS A 1 204 ? -53.312 -1.639 -45.702 1.00 14.37 222 LYS B C 1
ATOM 1551 O O . LYS A 1 204 ? -53.010 -1.100 -46.748 1.00 15.28 222 LYS B O 1
ATOM 1557 N N . HIS A 1 205 ? -53.469 -2.968 -45.624 1.00 14.59 223 HIS B N 1
ATOM 1558 C CA . HIS A 1 205 ? -53.831 -3.777 -44.496 1.00 15.81 223 HIS B CA 1
ATOM 1559 C C . HIS A 1 205 ? -52.648 -4.709 -44.187 1.00 14.73 223 HIS B C 1
ATOM 1560 O O . HIS A 1 205 ? -52.294 -5.593 -45.030 1.00 13.85 223 HIS B O 1
ATOM 1567 N N . TYR A 1 206 ? -52.084 -4.597 -43.013 1.00 14.13 224 TYR B N 1
ATOM 1568 C CA . TYR A 1 206 ? -50.803 -5.267 -42.652 1.00 14.20 224 TYR B CA 1
ATOM 1569 C C . TYR A 1 206 ? -51.113 -6.609 -42.004 1.00 15.22 224 TYR B C 1
ATOM 1570 O O . TYR A 1 206 ? -51.696 -6.602 -40.912 1.00 15.09 224 TYR B O 1
ATOM 1579 N N . ALA A 1 207 ? -50.777 -7.749 -42.662 1.00 15.50 225 ALA B N 1
ATOM 1580 C CA . ALA A 1 207 ? -50.116 -7.935 -43.946 1.00 14.87 225 ALA B CA 1
ATOM 1581 C C . ALA A 1 207 ? -50.596 -9.252 -44.568 1.00 16.24 225 ALA B C 1
ATOM 1582 O O . ALA A 1 207 ? -51.234 -10.048 -43.851 1.00 17.44 225 ALA B O 1
ATOM 1584 N N . GLY A 1 208 ? -50.266 -9.485 -45.826 1.00 16.66 226 GLY B N 1
ATOM 1585 C CA . GLY A 1 208 ? -50.634 -10.747 -46.492 1.00 16.92 226 GLY B CA 1
ATOM 1586 C C . GLY A 1 208 ? -52.094 -10.778 -46.892 1.00 17.18 226 GLY B C 1
ATOM 1587 O O . GLY A 1 208 ? -52.639 -11.841 -47.062 1.00 17.69 226 GLY B O 1
ATOM 1588 N N . TYR A 1 209 ? -52.722 -9.615 -47.045 1.00 15.30 227 TYR B N 1
ATOM 1589 C CA . TYR A 1 209 ? -54.166 -9.444 -47.288 1.00 15.83 227 TYR B CA 1
ATOM 1590 C C . TYR A 1 209 ? -54.354 -9.046 -48.755 1.00 17.61 227 TYR B C 1
ATOM 1591 O O . TYR A 1 209 ? -54.027 -7.906 -49.130 1.00 16.89 227 TYR B O 1
ATOM 1600 N N . ASP A 1 210 ? -54.884 -9.951 -49.563 1.00 16.47 228 ASP B N 1
ATOM 1601 C CA . ASP A 1 210 ? -55.072 -9.723 -51.014 1.00 16.26 228 ASP B CA 1
ATOM 1602 C C . ASP A 1 210 ? -56.111 -10.670 -51.638 1.00 17.02 228 ASP B C 1
ATOM 1603 O O . ASP A 1 210 ? -56.131 -10.794 -52.869 1.00 16.88 228 ASP B O 1
ATOM 1608 N N . ILE A 1 211 ? -56.986 -11.226 -50.801 1.00 18.31 229 ILE B N 1
ATOM 1609 C CA . ILE A 1 211 ? -58.093 -12.140 -51.222 1.00 17.00 229 ILE B CA 1
ATOM 1610 C C . ILE A 1 211 ? -59.291 -11.802 -50.316 1.00 18.02 229 ILE B C 1
ATOM 1611 O O . ILE A 1 211 ? -59.097 -11.697 -49.069 1.00 17.64 229 ILE B O 1
ATOM 1616 N N . GLU A 1 212 ? -60.507 -11.768 -50.881 1.00 17.11 230 GLU B N 1
ATOM 1617 C CA . GLU A 1 212 ? -61.739 -11.524 -50.101 1.00 16.53 230 GLU B CA 1
ATOM 1618 C C . GLU A 1 212 ? -62.464 -12.832 -49.776 1.00 17.28 230 GLU B C 1
ATOM 1619 O O . GLU A 1 212 ? -62.984 -12.963 -48.661 1.00 18.80 230 GLU B O 1
ATOM 1625 N N . SER A 1 213 ? -62.623 -13.690 -50.781 1.00 18.98 231 SER B N 1
ATOM 1626 C CA . SER A 1 213 ? -63.721 -14.681 -50.770 1.00 19.11 231 SER B CA 1
ATOM 1627 C C . SER A 1 213 ? -63.529 -15.807 -51.808 1.00 21.46 231 SER B C 1
ATOM 1628 O O . SER A 1 213 ? -64.408 -16.690 -51.869 1.00 21.89 231 SER B O 1
ATOM 1631 N N . TRP A 1 214 ? -62.526 -15.721 -52.673 1.00 20.32 232 TRP B N 1
ATOM 1632 C CA . TRP A 1 214 ? -62.375 -16.620 -53.846 1.00 18.85 232 TRP B CA 1
ATOM 1633 C C . TRP A 1 214 ? -62.615 -18.089 -53.416 1.00 18.23 232 TRP B C 1
ATOM 1634 O O . TRP A 1 214 ? -62.027 -18.570 -52.451 1.00 18.96 232 TRP B O 1
ATOM 1645 N N . ASN A 1 215 ? -63.438 -18.816 -54.205 1.00 22.20 233 ASN B N 1
ATOM 1646 C CA . ASN A 1 215 ? -63.756 -20.251 -53.958 1.00 22.28 233 ASN B CA 1
ATOM 1647 C C . ASN A 1 215 ? -64.147 -20.464 -52.486 1.00 21.87 233 ASN B C 1
ATOM 1648 O O . ASN A 1 215 ? -63.717 -21.514 -51.876 1.00 24.18 233 ASN B O 1
ATOM 1653 N N . ASN A 1 216 ? -64.910 -19.514 -51.920 1.00 22.20 234 ASN B N 1
ATOM 1654 C CA . ASN A 1 216 ? -65.470 -19.529 -50.535 1.00 23.37 234 ASN B CA 1
ATOM 1655 C C . ASN A 1 216 ? -64.372 -19.379 -49.470 1.00 24.59 234 ASN B C 1
ATOM 1656 O O . ASN A 1 216 ? -64.669 -19.654 -48.276 1.00 23.62 234 ASN B O 1
ATOM 1661 N N . HIS A 1 217 ? -63.133 -18.982 -49.828 1.00 19.99 235 HIS B N 1
ATOM 1662 C CA . HIS A 1 217 ? -62.043 -18.752 -48.840 1.00 19.51 235 HIS B CA 1
ATOM 1663 C C . HIS A 1 217 ? -62.181 -17.331 -48.271 1.00 18.65 235 HIS B C 1
ATOM 1664 O O . HIS A 1 217 ? -61.583 -16.382 -48.831 1.00 16.99 235 HIS B O 1
ATOM 1671 N N . SER A 1 218 ? -63.002 -17.172 -47.256 1.00 17.24 236 SER B N 1
ATOM 1672 C CA . SER A 1 218 ? -63.213 -15.841 -46.632 1.00 16.61 236 SER B CA 1
ATOM 1673 C C . SER A 1 218 ? -61.893 -15.318 -46.048 1.00 15.73 236 SER B C 1
ATOM 1674 O O . SER A 1 218 ? -61.258 -15.998 -45.234 1.00 17.31 236 SER B O 1
ATOM 1677 N N . ARG A 1 219 ? -61.644 -14.037 -46.285 1.00 17.56 237 ARG B N 1
ATOM 1678 C CA . ARG A 1 219 ? -60.582 -13.263 -45.598 1.00 17.34 237 ARG B CA 1
ATOM 1679 C C . ARG A 1 219 ? -60.653 -13.406 -44.086 1.00 15.51 237 ARG B C 1
ATOM 1680 O O . ARG A 1 219 ? -59.596 -13.335 -43.433 1.00 16.35 237 ARG B O 1
ATOM 1688 N N . LEU A 1 220 ? -61.851 -13.589 -43.517 1.00 16.50 238 LEU B N 1
ATOM 1689 C CA . LEU A 1 220 ? -61.997 -13.591 -42.037 1.00 17.34 238 LEU B CA 1
ATOM 1690 C C . LEU A 1 220 ? -61.394 -14.845 -41.402 1.00 16.76 238 LEU B C 1
ATOM 1691 O O . LEU A 1 220 ? -61.062 -14.816 -40.177 1.00 18.45 238 LEU B O 1
ATOM 1696 N N . GLY A 1 221 ? -61.265 -15.916 -42.198 1.00 17.34 239 GLY B N 1
ATOM 1697 C CA . GLY A 1 221 ? -60.735 -17.217 -41.747 1.00 18.45 239 GLY B CA 1
ATOM 1698 C C . GLY A 1 221 ? -59.496 -17.638 -42.506 1.00 19.13 239 GLY B C 1
ATOM 1699 O O . GLY A 1 221 ? -59.003 -18.745 -42.225 1.00 19.57 239 GLY B O 1
ATOM 1700 N N . ASN A 1 222 ? -59.022 -16.838 -43.460 1.00 17.15 240 ASN B N 1
ATOM 1701 C CA . ASN A 1 222 ? -57.904 -17.275 -44.339 1.00 17.11 240 ASN B CA 1
ATOM 1702 C C . ASN A 1 222 ? -56.615 -17.326 -43.546 1.00 17.01 240 ASN B C 1
ATOM 1703 O O . ASN A 1 222 ? -56.316 -16.388 -42.784 1.00 18.53 240 ASN B O 1
ATOM 1708 N N . ASP A 1 223 ? -55.857 -18.415 -43.668 1.00 18.67 241 ASP B N 1
ATOM 1709 C CA . ASP A 1 223 ? -54.534 -18.550 -43.041 1.00 18.63 241 ASP B CA 1
ATOM 1710 C C . ASP A 1 223 ? -53.505 -18.679 -44.172 1.00 19.36 241 ASP B C 1
ATOM 1711 O O . ASP A 1 223 ? -53.304 -19.774 -44.671 1.00 22.29 241 ASP B O 1
ATOM 1716 N N . MET A 1 224 ? -52.882 -17.577 -44.588 1.00 19.71 242 MET B N 1
ATOM 1717 C CA . MET A 1 224 ? -52.006 -17.508 -45.783 1.00 20.09 242 MET B CA 1
ATOM 1718 C C . MET A 1 224 ? -50.564 -17.920 -45.441 1.00 20.31 242 MET B C 1
ATOM 1719 O O . MET A 1 224 ? -50.000 -17.456 -44.432 1.00 19.23 242 MET B O 1
ATOM 1724 N N . GLN A 1 225 ? -50.021 -18.862 -46.219 1.00 20.33 243 GLN B N 1
ATOM 1725 C CA . GLN A 1 225 ? -48.676 -19.429 -46.018 1.00 20.96 243 GLN B CA 1
ATOM 1726 C C . GLN A 1 225 ? -47.718 -18.624 -46.895 1.00 18.24 243 GLN B C 1
ATOM 1727 O O . GLN A 1 225 ? -47.857 -18.648 -48.124 1.00 18.69 243 GLN B O 1
ATOM 1733 N N . ILE A 1 226 ? -46.807 -17.894 -46.256 1.00 18.64 244 ILE B N 1
ATOM 1734 C CA . ILE A 1 226 ? -45.894 -16.983 -46.985 1.00 18.45 244 ILE B CA 1
ATOM 1735 C C . ILE A 1 226 ? -44.471 -17.273 -46.504 1.00 16.55 244 ILE B C 1
ATOM 1736 O O . ILE A 1 226 ? -44.210 -17.325 -45.281 1.00 17.47 244 ILE B O 1
ATOM 1741 N N . THR A 1 227 ? -43.529 -17.440 -47.426 1.00 17.28 245 THR B N 1
ATOM 1742 C CA . THR A 1 227 ? -42.132 -17.671 -46.996 1.00 16.85 245 THR B CA 1
ATOM 1743 C C . THR A 1 227 ? -41.602 -16.380 -46.391 1.00 16.90 245 THR B C 1
ATOM 1744 O O . THR A 1 227 ? -42.053 -15.299 -46.820 1.00 16.02 245 THR B O 1
ATOM 1748 N N . GLN A 1 228 ? -40.610 -16.478 -45.500 1.00 17.50 246 GLN B N 1
ATOM 1749 C CA . GLN A 1 228 ? -39.991 -15.250 -44.981 1.00 16.67 246 GLN B CA 1
ATOM 1750 C C . GLN A 1 228 ? -39.369 -14.465 -46.171 1.00 16.23 246 GLN B C 1
ATOM 1751 O O . GLN A 1 228 ? -39.398 -13.225 -46.170 1.00 17.36 246 GLN B O 1
ATOM 1757 N N . GLN A 1 229 ? -38.800 -15.153 -47.168 1.00 16.89 247 GLN B N 1
ATOM 1758 C CA . GLN A 1 229 ? -38.180 -14.463 -48.322 1.00 17.27 247 GLN B CA 1
ATOM 1759 C C . GLN A 1 229 ? -39.247 -13.608 -49.005 1.00 16.69 247 GLN B C 1
ATOM 1760 O O . GLN A 1 229 ? -39.024 -12.423 -49.244 1.00 17.23 247 GLN B O 1
ATOM 1766 N N . GLU A 1 230 ? -40.424 -14.143 -49.336 1.00 15.92 248 GLU B N 1
ATOM 1767 C CA . GLU A 1 230 ? -41.474 -13.381 -50.058 1.00 17.55 248 GLU B CA 1
ATOM 1768 C C . GLU A 1 230 ? -42.182 -12.380 -49.130 1.00 15.98 248 GLU B C 1
ATOM 1769 O O . GLU A 1 230 ? -42.530 -11.263 -49.623 1.00 15.63 248 GLU B O 1
ATOM 1775 N N . LEU A 1 231 ? -42.303 -12.666 -47.863 1.00 17.29 249 LEU B N 1
ATOM 1776 C CA . LEU A 1 231 ? -42.874 -11.678 -46.896 1.00 16.24 249 LEU B CA 1
ATOM 1777 C C . LEU A 1 231 ? -42.012 -10.431 -46.885 1.00 16.25 249 LEU B C 1
ATOM 1778 O O . LEU A 1 231 ? -42.522 -9.343 -46.960 1.00 17.91 249 LEU B O 1
ATOM 1783 N N . SER A 1 232 ? -40.704 -10.607 -46.844 1.00 16.65 250 SER B N 1
ATOM 1784 C CA . SER A 1 232 ? -39.705 -9.515 -46.845 1.00 16.47 250 SER B CA 1
ATOM 1785 C C . SER A 1 232 ? -39.624 -8.856 -48.230 1.00 15.42 250 SER B C 1
ATOM 1786 O O . SER A 1 232 ? -39.561 -7.594 -48.299 1.00 15.85 250 SER B O 1
ATOM 1789 N N . GLU A 1 233 ? -39.590 -9.640 -49.319 1.00 16.44 251 GLU B N 1
ATOM 1790 C CA . GLU A 1 233 ? -39.285 -9.077 -50.678 1.00 17.61 251 GLU B CA 1
ATOM 1791 C C . GLU A 1 233 ? -40.488 -8.351 -51.274 1.00 16.10 251 GLU B C 1
ATOM 1792 O O . GLU A 1 233 ? -40.286 -7.458 -52.084 1.00 17.53 251 GLU B O 1
ATOM 1798 N N . TYR A 1 234 ? -41.729 -8.772 -50.966 1.00 16.52 252 TYR B N 1
ATOM 1799 C CA . TYR A 1 234 ? -42.945 -8.365 -51.712 1.00 15.78 252 TYR B CA 1
ATOM 1800 C C . TYR A 1 234 ? -44.101 -7.915 -50.811 1.00 16.74 252 TYR B C 1
ATOM 1801 O O . TYR A 1 234 ? -44.651 -6.851 -51.074 1.00 17.08 252 TYR B O 1
ATOM 1810 N N . TYR A 1 235 ? -44.466 -8.691 -49.797 1.00 16.21 253 TYR B N 1
ATOM 1811 C CA . TYR A 1 235 ? -45.694 -8.443 -48.997 1.00 16.66 253 TYR B CA 1
ATOM 1812 C C . TYR A 1 235 ? -45.493 -7.349 -47.954 1.00 17.26 253 TYR B C 1
ATOM 1813 O O . TYR A 1 235 ? -46.489 -6.840 -47.460 1.00 17.11 253 TYR B O 1
ATOM 1822 N N . THR A 1 236 ? -44.268 -6.972 -47.614 1.00 15.96 254 THR B N 1
ATOM 1823 C CA . THR A 1 236 ? -44.046 -5.903 -46.609 1.00 14.38 254 THR B CA 1
ATOM 1824 C C . THR A 1 236 ? -43.380 -4.631 -47.113 1.00 15.79 254 THR B C 1
ATOM 1825 O O . THR A 1 236 ? -43.594 -3.646 -46.456 1.00 15.94 254 THR B O 1
ATOM 1829 N N . PRO A 1 237 ? -42.589 -4.531 -48.201 1.00 14.64 255 PRO B N 1
ATOM 1830 C CA . PRO A 1 237 ? -41.927 -3.258 -48.536 1.00 15.72 255 PRO B CA 1
ATOM 1831 C C . PRO A 1 237 ? -42.789 -1.998 -48.524 1.00 15.72 255 PRO B C 1
ATOM 1832 O O . PRO A 1 237 ? -42.324 -0.951 -48.034 1.00 15.95 255 PRO B O 1
ATOM 1836 N N . PRO A 1 238 ? -44.041 -1.990 -49.055 1.00 15.52 256 PRO B N 1
ATOM 1837 C CA . PRO A 1 238 ? -44.831 -0.751 -49.007 1.00 16.28 256 PRO B CA 1
ATOM 1838 C C . PRO A 1 238 ? -45.038 -0.265 -47.552 1.00 14.81 256 PRO B C 1
ATOM 1839 O O . PRO A 1 238 ? -45.009 0.944 -47.247 1.00 15.98 256 PRO B O 1
ATOM 1843 N N . PHE A 1 239 ? -45.214 -1.210 -46.638 1.00 14.47 257 PHE B N 1
ATOM 1844 C CA . PHE A 1 239 ? -45.353 -0.924 -45.187 1.00 13.82 257 PHE B CA 1
ATOM 1845 C C . PHE A 1 239 ? -44.017 -0.461 -44.591 1.00 14.33 257 PHE B C 1
ATOM 1846 O O . PHE A 1 239 ? -44.010 0.444 -43.716 1.00 16.12 257 PHE B O 1
ATOM 1854 N N . ILE A 1 240 ? -42.894 -1.048 -45.002 1.00 14.40 258 ILE B N 1
ATOM 1855 C CA . ILE A 1 240 ? -41.549 -0.613 -44.554 1.00 14.92 258 ILE B CA 1
ATOM 1856 C C . ILE A 1 240 ? -41.395 0.838 -44.956 1.00 14.53 258 ILE B C 1
ATOM 1857 O O . ILE A 1 240 ? -41.039 1.653 -44.091 1.00 15.76 258 ILE B O 1
ATOM 1862 N N . VAL A 1 241 ? -41.713 1.181 -46.193 1.00 14.57 259 VAL B N 1
ATOM 1863 C CA . VAL A 1 241 ? -41.592 2.598 -46.658 1.00 14.85 259 VAL B CA 1
ATOM 1864 C C . VAL A 1 241 ? -42.555 3.490 -45.890 1.00 14.81 259 VAL B C 1
ATOM 1865 O O . VAL A 1 241 ? -42.189 4.614 -45.457 1.00 15.14 259 VAL B O 1
ATOM 1869 N N . ALA A 1 242 ? -43.806 3.074 -45.738 1.00 14.80 260 ALA B N 1
ATOM 1870 C CA . ALA A 1 242 ? -44.803 3.883 -45.027 1.00 13.50 260 ALA B CA 1
ATOM 1871 C C . ALA A 1 242 ? -44.310 4.201 -43.609 1.00 15.21 260 ALA B C 1
ATOM 1872 O O . ALA A 1 242 ? -44.460 5.375 -43.142 1.00 15.28 260 ALA B O 1
ATOM 1874 N N . SER A 1 243 ? -43.808 3.189 -42.899 1.00 14.60 261 SER B N 1
ATOM 1875 C CA . SER A 1 243 ? -43.334 3.305 -41.494 1.00 15.75 261 SER B CA 1
ATOM 1876 C C . SER A 1 243 ? -42.034 4.128 -41.416 1.00 15.88 261 SER B C 1
ATOM 1877 O O . SER A 1 243 ? -41.967 5.148 -40.674 1.00 15.46 261 SER B O 1
ATOM 1880 N N . ARG A 1 244 ? -41.008 3.687 -42.162 1.00 16.49 262 ARG B N 1
ATOM 1881 C CA . ARG A 1 244 ? -39.614 4.217 -42.026 1.00 16.84 262 ARG B CA 1
ATOM 1882 C C . ARG A 1 244 ? -39.453 5.583 -42.684 1.00 17.00 262 ARG B C 1
ATOM 1883 O O . ARG A 1 244 ? -38.675 6.405 -42.168 1.00 19.32 262 ARG B O 1
ATOM 1891 N N . ASP A 1 245 ? -40.020 5.752 -43.872 1.00 17.88 263 ASP B N 1
ATOM 1892 C CA . ASP A 1 245 ? -39.771 6.901 -44.784 1.00 18.40 263 ASP B CA 1
ATOM 1893 C C . ASP A 1 245 ? -40.892 7.919 -44.689 1.00 17.94 263 ASP B C 1
ATOM 1894 O O . ASP A 1 245 ? -40.588 9.120 -44.449 1.00 17.52 263 ASP B O 1
ATOM 1899 N N . ALA A 1 246 ? -42.157 7.520 -44.835 1.00 16.62 264 ALA B N 1
ATOM 1900 C CA . ALA A 1 246 ? -43.303 8.464 -44.782 1.00 15.74 264 ALA B CA 1
ATOM 1901 C C . ALA A 1 246 ? -43.636 8.832 -43.346 1.00 16.73 264 ALA B C 1
ATOM 1902 O O . ALA A 1 246 ? -44.358 9.850 -43.126 1.00 17.57 264 ALA B O 1
ATOM 1904 N N . LYS A 1 247 ? -43.143 8.054 -42.391 1.00 16.17 265 LYS B N 1
ATOM 1905 C CA . LYS A 1 247 ? -43.384 8.282 -40.940 1.00 17.67 265 LYS B CA 1
ATOM 1906 C C . LYS A 1 247 ? -44.894 8.274 -40.655 1.00 15.86 265 LYS B C 1
ATOM 1907 O O . LYS A 1 247 ? -45.412 9.109 -39.909 1.00 17.10 265 LYS B O 1
ATOM 1913 N N . VAL A 1 248 ? -45.594 7.307 -41.219 1.00 15.43 266 VAL B N 1
ATOM 1914 C CA . VAL A 1 248 ? -47.049 7.110 -41.020 1.00 15.47 266 VAL B CA 1
ATOM 1915 C C . VAL A 1 248 ? -47.319 6.951 -39.504 1.00 15.40 266 VAL B C 1
ATOM 1916 O O . VAL A 1 248 ? -46.542 6.272 -38.813 1.00 15.14 266 VAL B O 1
ATOM 1920 N N . ARG A 1 249 ? -48.410 7.512 -39.014 1.00 15.53 267 ARG B N 1
ATOM 1921 C CA . ARG A 1 249 ? -48.698 7.427 -37.568 1.00 15.04 267 ARG B CA 1
ATOM 1922 C C . ARG A 1 249 ? -49.609 6.267 -37.172 1.00 13.58 267 ARG B C 1
ATOM 1923 O O . ARG A 1 249 ? -49.669 5.958 -35.959 1.00 15.04 267 ARG B O 1
ATOM 1931 N N . SER A 1 250 ? -50.183 5.563 -38.140 1.00 15.69 268 SER B N 1
ATOM 1932 C CA . SER A 1 250 ? -51.057 4.413 -37.838 1.00 14.05 268 SER B CA 1
ATOM 1933 C C . SER A 1 250 ? -50.886 3.336 -38.876 1.00 12.62 268 SER B C 1
ATOM 1934 O O . SER A 1 250 ? -50.582 3.637 -40.042 1.00 14.29 268 SER B O 1
ATOM 1937 N N . VAL A 1 251 ? -51.032 2.097 -38.439 1.00 13.73 269 VAL B N 1
ATOM 1938 C CA . VAL A 1 251 ? -51.076 0.924 -39.315 1.00 14.46 269 VAL B CA 1
ATOM 1939 C C . VAL A 1 251 ? -52.341 0.134 -38.936 1.00 15.71 269 VAL B C 1
ATOM 1940 O O . VAL A 1 251 ? -52.634 -0.007 -37.726 1.00 15.28 269 VAL B O 1
ATOM 1944 N N . MET A 1 252 ? -53.016 -0.424 -39.934 1.00 14.81 270 MET B N 1
ATOM 1945 C CA . MET A 1 252 ? -54.197 -1.267 -39.674 1.00 13.25 270 MET B CA 1
ATOM 1946 C C . MET A 1 252 ? -53.773 -2.725 -39.895 1.00 13.99 270 MET B C 1
ATOM 1947 O O . MET A 1 252 ? -53.284 -3.066 -40.988 1.00 14.23 270 MET B O 1
ATOM 1952 N N . CYS A 1 253 ? -53.953 -3.542 -38.860 1.00 13.13 271 CYS B N 1
ATOM 1953 C CA . CYS A 1 253 ? -53.688 -4.997 -38.954 1.00 13.55 271 CYS B CA 1
ATOM 1954 C C . CYS A 1 253 ? -54.875 -5.675 -39.626 1.00 16.01 271 CYS B C 1
ATOM 1955 O O . CYS A 1 253 ? -56.054 -5.311 -39.387 1.00 15.69 271 CYS B O 1
ATOM 1958 N N . SER A 1 254 ? -54.560 -6.607 -40.520 1.00 15.12 272 SER B N 1
ATOM 1959 C CA . SER A 1 254 ? -55.535 -7.219 -41.449 1.00 15.86 272 SER B CA 1
ATOM 1960 C C . SER A 1 254 ? -56.378 -8.324 -40.797 1.00 16.34 272 SER B C 1
ATOM 1961 O O . SER A 1 254 ? -56.054 -8.814 -39.729 1.00 16.42 272 SER B O 1
ATOM 1964 N N . TYR A 1 255 ? -57.459 -8.701 -41.477 1.00 17.65 273 TYR B N 1
ATOM 1965 C CA . TYR A 1 255 ? -58.407 -9.753 -41.010 1.00 16.43 273 TYR B CA 1
ATOM 1966 C C . TYR A 1 255 ? -57.747 -11.111 -41.008 1.00 17.79 273 TYR B C 1
ATOM 1967 O O . TYR A 1 255 ? -58.080 -11.919 -40.126 1.00 18.01 273 TYR B O 1
ATOM 1976 N N . ASN A 1 256 ? -56.893 -11.366 -41.996 1.00 15.96 274 ASN B N 1
ATOM 1977 C CA . ASN A 1 256 ? -56.378 -12.744 -42.228 1.00 15.46 274 ASN B CA 1
ATOM 1978 C C . ASN A 1 256 ? -55.265 -13.095 -41.240 1.00 17.14 274 ASN B C 1
ATOM 1979 O O . ASN A 1 256 ? -54.727 -12.247 -40.519 1.00 17.39 274 ASN B O 1
ATOM 1984 N N . ALA A 1 257 ? -54.947 -14.371 -41.199 1.00 15.77 275 ALA B N 1
ATOM 1985 C CA . ALA A 1 257 ? -53.759 -14.919 -40.551 1.00 16.43 275 ALA B CA 1
ATOM 1986 C C . ALA A 1 257 ? -52.666 -15.143 -41.599 1.00 16.70 275 ALA B C 1
ATOM 1987 O O . ALA A 1 257 ? -52.959 -15.335 -42.793 1.00 17.03 275 ALA B O 1
ATOM 1989 N N . VAL A 1 258 ? -51.441 -15.085 -41.113 1.00 16.91 276 VAL B N 1
ATOM 1990 C CA . VAL A 1 258 ? -50.245 -15.460 -41.910 1.00 15.85 276 VAL B CA 1
ATOM 1991 C C . VAL A 1 258 ? -49.438 -16.450 -41.077 1.00 15.54 276 VAL B C 1
ATOM 1992 O O . VAL A 1 258 ? -49.163 -16.190 -39.891 1.00 15.92 276 VAL B O 1
ATOM 1996 N N . ASN A 1 259 ? -49.132 -17.600 -41.698 1.00 16.70 277 ASN B N 1
ATOM 1997 C CA . ASN A 1 259 ? -48.278 -18.643 -41.078 1.00 18.93 277 ASN B CA 1
ATOM 1998 C C . ASN A 1 259 ? -48.863 -18.980 -39.697 1.00 16.72 277 ASN B C 1
ATOM 1999 O O . ASN A 1 259 ? -48.097 -19.119 -38.728 1.00 17.89 277 ASN B O 1
ATOM 2004 N N . GLY A 1 260 ? -50.214 -19.087 -39.611 1.00 18.12 278 GLY B N 1
ATOM 2005 C CA . GLY A 1 260 ? -50.886 -19.621 -38.417 1.00 18.77 278 GLY B CA 1
ATOM 2006 C C . GLY A 1 260 ? -51.413 -18.545 -37.461 1.00 18.65 278 GLY B C 1
ATOM 2007 O O . GLY A 1 260 ? -52.160 -18.862 -36.497 1.00 19.87 278 GLY B O 1
ATOM 2008 N N . VAL A 1 261 ? -51.076 -17.280 -37.703 1.00 17.48 279 VAL B N 1
ATOM 2009 C CA . VAL A 1 261 ? -51.347 -16.224 -36.693 1.00 16.07 279 VAL B CA 1
ATOM 2010 C C . VAL A 1 261 ? -52.109 -15.045 -37.303 1.00 16.34 279 VAL B C 1
ATOM 2011 O O . VAL A 1 261 ? -51.616 -14.386 -38.231 1.00 17.11 279 VAL B O 1
ATOM 2015 N N . PRO A 1 262 ? -53.324 -14.700 -36.785 1.00 15.59 280 PRO B N 1
ATOM 2016 C CA . PRO A 1 262 ? -54.045 -13.502 -37.219 1.00 15.23 280 PRO B CA 1
ATOM 2017 C C . PRO A 1 262 ? -53.172 -12.259 -37.040 1.00 15.26 280 PRO B C 1
ATOM 2018 O O . PRO A 1 262 ? -52.538 -12.092 -36.011 1.00 15.62 280 PRO B O 1
ATOM 2022 N N . SER A 1 263 ? -53.200 -11.373 -38.038 1.00 15.22 281 SER B N 1
ATOM 2023 C CA . SER A 1 263 ? -52.308 -10.198 -38.029 1.00 15.02 281 SER B CA 1
ATOM 2024 C C . SER A 1 263 ? -52.429 -9.426 -36.689 1.00 15.97 281 SER B C 1
ATOM 2025 O O . SER A 1 263 ? -51.409 -8.927 -36.175 1.00 15.74 281 SER B O 1
ATOM 2028 N N . CYS A 1 264 ? -53.648 -9.224 -36.187 1.00 14.61 282 CYS B N 1
ATOM 2029 C CA . CYS A 1 264 ? -53.848 -8.360 -35.003 1.00 15.22 282 CYS B CA 1
ATOM 2030 C C . CYS A 1 264 ? -53.391 -9.013 -33.685 1.00 15.18 282 CYS B C 1
ATOM 2031 O O . CYS A 1 264 ? -53.254 -8.294 -32.632 1.00 16.08 282 CYS B O 1
ATOM 2034 N N . ALA A 1 265 ? -53.106 -10.317 -33.710 1.00 15.95 283 ALA B N 1
ATOM 2035 C CA . ALA A 1 265 ? -52.541 -11.067 -32.569 1.00 16.85 283 ALA B CA 1
ATOM 2036 C C . ALA A 1 265 ? -51.096 -11.525 -32.905 1.00 15.26 283 ALA B C 1
ATOM 2037 O O . ALA A 1 265 ? -50.578 -12.432 -32.220 1.00 15.47 283 ALA B O 1
ATOM 2039 N N . ASN A 1 266 ? -50.503 -10.938 -33.951 1.00 14.64 284 ASN B N 1
ATOM 2040 C CA . ASN A 1 266 ? -49.199 -11.345 -34.537 1.00 15.03 284 ASN B CA 1
ATOM 2041 C C . ASN A 1 266 ? -48.060 -10.501 -33.966 1.00 14.40 284 ASN B C 1
ATOM 2042 O O . ASN A 1 266 ? -47.776 -9.385 -34.466 1.00 14.99 284 ASN B O 1
ATOM 2047 N N . LYS A 1 267 ? -47.464 -10.971 -32.898 1.00 16.01 285 LYS B N 1
ATOM 2048 C CA . LYS A 1 267 ? -46.357 -10.267 -32.235 1.00 15.28 285 LYS B CA 1
ATOM 2049 C C . LYS A 1 267 ? -45.197 -10.097 -33.227 1.00 15.67 285 LYS B C 1
ATOM 2050 O O . LYS A 1 267 ? -44.528 -9.043 -33.216 1.00 16.52 285 LYS B O 1
ATOM 2056 N N . PHE A 1 268 ? -44.911 -11.104 -34.059 1.00 14.73 286 PHE B N 1
ATOM 2057 C CA . PHE A 1 268 ? -43.794 -10.951 -35.044 1.00 15.67 286 PHE B CA 1
ATOM 2058 C C . PHE A 1 268 ? -44.098 -9.747 -35.939 1.00 15.12 286 PHE B C 1
ATOM 2059 O O . PHE A 1 268 ? -43.255 -8.887 -36.227 1.00 15.12 286 PHE B O 1
ATOM 2067 N N . PHE A 1 269 ? -45.331 -9.648 -36.465 1.00 14.00 287 PHE B N 1
ATOM 2068 C CA . PHE A 1 269 ? -45.684 -8.534 -37.367 1.00 14.20 287 PHE B CA 1
ATOM 2069 C C . PHE A 1 269 ? -45.647 -7.221 -36.614 1.00 14.71 287 PHE B C 1
ATOM 2070 O O . PHE A 1 269 ? -45.129 -6.267 -37.185 1.00 15.23 287 PHE B O 1
ATOM 2078 N N . LEU A 1 270 ? -46.319 -7.107 -35.477 1.00 13.77 288 LEU B N 1
ATOM 2079 C CA . LEU A 1 270 ? -46.560 -5.765 -34.872 1.00 14.94 288 LEU B CA 1
ATOM 2080 C C . LEU A 1 270 ? -45.352 -5.301 -34.092 1.00 15.29 288 LEU B C 1
ATOM 2081 O O . LEU A 1 270 ? -44.995 -4.083 -34.183 1.00 15.73 288 LEU B O 1
ATOM 2086 N N . GLN A 1 271 ? -44.751 -6.177 -33.317 1.00 16.32 289 GLN B N 1
ATOM 2087 C CA . GLN A 1 271 ? -43.592 -5.811 -32.466 1.00 16.10 289 GLN B CA 1
ATOM 2088 C C . GLN A 1 271 ? -42.276 -6.087 -33.177 1.00 16.55 289 GLN B C 1
ATOM 2089 O O . GLN A 1 271 ? -41.518 -5.151 -33.362 1.00 16.69 289 GLN B O 1
ATOM 2095 N N . THR A 1 272 ? -41.975 -7.323 -33.524 1.00 15.33 290 THR B N 1
ATOM 2096 C CA . THR A 1 272 ? -40.617 -7.657 -34.011 1.00 15.01 290 THR B CA 1
ATOM 2097 C C . THR A 1 272 ? -40.341 -6.926 -35.341 1.00 16.80 290 THR B C 1
ATOM 2098 O O . THR A 1 272 ? -39.201 -6.438 -35.506 1.00 17.59 290 THR B O 1
ATOM 2102 N N . LEU A 1 273 ? -41.291 -6.927 -36.274 1.00 15.16 291 LEU B N 1
ATOM 2103 C CA . LEU A 1 273 ? -41.142 -6.226 -37.581 1.00 14.70 291 LEU B CA 1
ATOM 2104 C C . LEU A 1 273 ? -41.497 -4.743 -37.481 1.00 16.69 291 LEU B C 1
ATOM 2105 O O . LEU A 1 273 ? -40.595 -3.888 -37.596 1.00 15.85 291 LEU B O 1
ATOM 2110 N N . LEU A 1 274 ? -42.797 -4.380 -37.314 1.00 15.40 292 LEU B N 1
ATOM 2111 C CA . LEU A 1 274 ? -43.206 -2.988 -37.500 1.00 16.08 292 LEU B CA 1
ATOM 2112 C C . LEU A 1 274 ? -42.438 -2.100 -36.508 1.00 15.14 292 LEU B C 1
ATOM 2113 O O . LEU A 1 274 ? -41.882 -1.076 -36.953 1.00 16.04 292 LEU B O 1
ATOM 2118 N N . ARG A 1 275 ? -42.448 -2.420 -35.210 1.00 13.64 293 ARG B N 1
ATOM 2119 C CA . ARG A 1 275 ? -41.895 -1.507 -34.199 1.00 14.33 293 ARG B CA 1
ATOM 2120 C C . ARG A 1 275 ? -40.363 -1.679 -34.166 1.00 15.74 293 ARG B C 1
ATOM 2121 O O . ARG A 1 275 ? -39.667 -0.682 -34.054 1.00 17.65 293 ARG B O 1
ATOM 2129 N N . ASP A 1 276 ? -39.844 -2.903 -34.166 1.00 15.06 294 ASP B N 1
ATOM 2130 C CA . ASP A 1 276 ? -38.424 -3.121 -33.841 1.00 17.51 294 ASP B CA 1
ATOM 2131 C C . ASP A 1 276 ? -37.569 -3.108 -35.103 1.00 17.98 294 ASP B C 1
ATOM 2132 O O . ASP A 1 276 ? -36.301 -2.977 -34.931 1.00 20.07 294 ASP B O 1
ATOM 2137 N N . THR A 1 277 ? -38.150 -3.258 -36.291 1.00 16.30 295 THR B N 1
ATOM 2138 C CA . THR A 1 277 ? -37.380 -3.359 -37.569 1.00 16.68 295 THR B CA 1
ATOM 2139 C C . THR A 1 277 ? -37.675 -2.164 -38.488 1.00 15.94 295 THR B C 1
ATOM 2140 O O . THR A 1 277 ? -36.760 -1.678 -39.217 1.00 17.06 295 THR B O 1
ATOM 2144 N N . PHE A 1 278 ? -38.942 -1.780 -38.605 1.00 15.91 296 PHE B N 1
ATOM 2145 C CA . PHE A 1 278 ? -39.384 -0.776 -39.595 1.00 15.40 296 PHE B CA 1
ATOM 2146 C C . PHE A 1 278 ? -39.464 0.646 -39.035 1.00 15.45 296 PHE B C 1
ATOM 2147 O O . PHE A 1 278 ? -39.947 1.520 -39.754 1.00 15.64 296 PHE B O 1
ATOM 2155 N N A GLU A 1 279 ? -38.935 0.901 -37.838 0.50 15.96 297 GLU B N 1
ATOM 2156 N N B GLU A 1 279 ? -38.983 0.865 -37.813 0.50 15.01 297 GLU B N 1
ATOM 2157 C CA A GLU A 1 279 ? -38.846 2.275 -37.268 0.50 17.84 297 GLU B CA 1
ATOM 2158 C CA B GLU A 1 279 ? -38.833 2.228 -37.245 0.50 16.15 297 GLU B CA 1
ATOM 2159 C C A GLU A 1 279 ? -40.239 2.925 -37.247 0.50 16.61 297 GLU B C 1
ATOM 2160 C C B GLU A 1 279 ? -40.181 2.910 -37.030 0.50 15.35 297 GLU B C 1
ATOM 2161 O O A GLU A 1 279 ? -40.392 4.126 -37.544 0.50 14.88 297 GLU B O 1
ATOM 2162 O O B GLU A 1 279 ? -40.210 4.138 -36.989 0.50 15.14 297 GLU B O 1
ATOM 2173 N N . PHE A 1 280 ? -41.283 2.171 -36.926 1.00 16.26 298 PHE B N 1
ATOM 2174 C CA . PHE A 1 280 ? -42.602 2.795 -36.683 1.00 15.38 298 PHE B CA 1
ATOM 2175 C C . PHE A 1 280 ? -42.504 3.832 -35.556 1.00 16.10 298 PHE B C 1
ATOM 2176 O O . PHE A 1 280 ? -41.790 3.642 -34.563 1.00 17.46 298 PHE B O 1
ATOM 2184 N N . SER A 1 281 ? -43.133 4.992 -35.791 1.00 16.35 299 SER B N 1
ATOM 2185 C CA . SER A 1 281 ? -43.218 6.130 -34.836 1.00 18.41 299 SER B CA 1
ATOM 2186 C C . SER A 1 281 ? -43.353 5.593 -33.421 1.00 19.69 299 SER B C 1
ATOM 2187 O O . SER A 1 281 ? -44.218 4.700 -33.158 1.00 16.58 299 SER B O 1
ATOM 2190 N N . GLU A 1 282 ? -42.566 6.148 -32.480 1.00 21.97 300 GLU B N 1
ATOM 2191 C CA . GLU A 1 282 ? -42.651 5.706 -31.081 1.00 24.85 300 GLU B CA 1
ATOM 2192 C C . GLU A 1 282 ? -44.071 5.974 -30.539 1.00 23.92 300 GLU B C 1
ATOM 2193 O O . GLU A 1 282 ? -44.476 5.314 -29.626 1.00 27.59 300 GLU B O 1
ATOM 2199 N N . ASP A 1 283 ? -44.786 6.934 -31.111 1.00 19.43 301 ASP B N 1
ATOM 2200 C CA . ASP A 1 283 ? -46.159 7.292 -30.688 1.00 20.19 301 ASP B CA 1
ATOM 2201 C C . ASP A 1 283 ? -47.198 6.643 -31.605 1.00 18.02 301 ASP B C 1
ATOM 2202 O O . ASP A 1 283 ? -48.402 6.886 -31.368 1.00 17.65 301 ASP B O 1
ATOM 2207 N N . GLY A 1 284 ? -46.813 5.900 -32.634 1.00 17.41 302 GLY B N 1
ATOM 2208 C CA . GLY A 1 284 ? -47.774 5.333 -33.593 1.00 16.99 302 GLY B CA 1
ATOM 2209 C C . GLY A 1 284 ? -48.714 4.337 -32.964 1.00 17.86 302 GLY B C 1
ATOM 2210 O O . GLY A 1 284 ? -48.327 3.620 -31.992 1.00 18.48 302 GLY B O 1
ATOM 2211 N N . TYR A 1 285 ? -49.899 4.186 -33.535 1.00 16.40 303 TYR B N 1
ATOM 2212 C CA . TYR A 1 285 ? -50.912 3.234 -33.004 1.00 16.15 303 TYR B CA 1
ATOM 2213 C C . TYR A 1 285 ? -51.369 2.349 -34.144 1.00 15.30 303 TYR B C 1
ATOM 2214 O O . TYR A 1 285 ? -51.435 2.747 -35.319 1.00 14.81 303 TYR B O 1
ATOM 2223 N N . VAL A 1 286 ? -51.609 1.113 -33.773 1.00 13.96 304 VAL B N 1
ATOM 2224 C CA . VAL A 1 286 ? -52.185 0.072 -34.654 1.00 13.52 304 VAL B CA 1
ATOM 2225 C C . VAL A 1 286 ? -53.694 -0.021 -34.391 1.00 13.65 304 VAL B C 1
ATOM 2226 O O . VAL A 1 286 ? -54.074 -0.177 -33.213 1.00 14.66 304 VAL B O 1
ATOM 2230 N N . SER A 1 287 ? -54.472 0.088 -35.467 1.00 14.13 305 SER B N 1
ATOM 2231 C CA . SER A 1 287 ? -55.929 -0.217 -35.445 1.00 14.90 305 SER B CA 1
ATOM 2232 C C . SER A 1 287 ? -56.195 -1.598 -36.004 1.00 14.50 305 SER B C 1
ATOM 2233 O O . SER A 1 287 ? -55.620 -1.914 -37.070 1.00 15.37 305 SER B O 1
ATOM 2236 N N . GLY A 1 288 ? -57.023 -2.411 -35.342 1.00 15.73 306 GLY B N 1
ATOM 2237 C CA . GLY A 1 288 ? -57.525 -3.589 -36.028 1.00 14.50 306 GLY B CA 1
ATOM 2238 C C . GLY A 1 288 ? -58.451 -3.192 -37.175 1.00 16.64 306 GLY B C 1
ATOM 2239 O O . GLY A 1 288 ? -59.066 -2.101 -37.133 1.00 17.06 306 GLY B O 1
ATOM 2240 N N . ASP A 1 289 ? -58.511 -4.016 -38.208 1.00 14.73 307 ASP B N 1
ATOM 2241 C CA . ASP A 1 289 ? -59.578 -3.889 -39.206 1.00 14.86 307 ASP B CA 1
ATOM 2242 C C . ASP A 1 289 ? -60.911 -4.159 -38.503 1.00 15.06 307 ASP B C 1
ATOM 2243 O O . ASP A 1 289 ? -60.943 -4.643 -37.352 1.00 15.05 307 ASP B O 1
ATOM 2248 N N . CYS A 1 290 ? -62.014 -3.799 -39.138 1.00 15.96 308 CYS B N 1
ATOM 2249 C CA . CYS A 1 290 ? -63.354 -3.686 -38.468 1.00 15.49 308 CYS B CA 1
ATOM 2250 C C . CYS A 1 290 ? -63.963 -5.073 -38.252 1.00 15.43 308 CYS B C 1
ATOM 2251 O O . CYS A 1 290 ? -64.449 -5.686 -39.183 1.00 16.85 308 CYS B O 1
ATOM 2254 N N . GLY A 1 291 ? -63.861 -5.569 -37.011 1.00 16.44 309 GLY B N 1
ATOM 2255 C CA . GLY A 1 291 ? -64.192 -6.967 -36.666 1.00 15.07 309 GLY B CA 1
ATOM 2256 C C . GLY A 1 291 ? -62.959 -7.852 -36.532 1.00 16.08 309 GLY B C 1
ATOM 2257 O O . GLY A 1 291 ? -63.116 -9.034 -36.108 1.00 16.33 309 GLY B O 1
ATOM 2258 N N . ALA A 1 292 ? -61.767 -7.374 -36.880 1.00 15.33 310 ALA B N 1
ATOM 2259 C CA . ALA A 1 292 ? -60.594 -8.274 -36.976 1.00 15.76 310 ALA B CA 1
ATOM 2260 C C . ALA A 1 292 ? -60.303 -8.881 -35.600 1.00 15.36 310 ALA B C 1
ATOM 2261 O O . ALA A 1 292 ? -59.936 -10.081 -35.508 1.00 15.08 310 ALA B O 1
ATOM 2263 N N . VAL A 1 293 ? -60.342 -8.127 -34.540 1.00 15.40 311 VAL B N 1
ATOM 2264 C CA . VAL A 1 293 ? -60.065 -8.682 -33.169 1.00 15.37 311 VAL B CA 1
ATOM 2265 C C . VAL A 1 293 ? -61.060 -9.808 -32.906 1.00 15.40 311 VAL B C 1
ATOM 2266 O O . VAL A 1 293 ? -60.679 -10.918 -32.445 1.00 15.83 311 VAL B O 1
ATOM 2270 N N . TYR A 1 294 ? -62.345 -9.575 -33.199 1.00 16.01 312 TYR B N 1
ATOM 2271 C CA . TYR A 1 294 ? -63.361 -10.648 -33.033 1.00 16.63 312 TYR B CA 1
ATOM 2272 C C . TYR A 1 294 ? -62.935 -11.885 -33.814 1.00 16.53 312 TYR B C 1
ATOM 2273 O O . TYR A 1 294 ? -63.078 -13.060 -33.294 1.00 15.98 312 TYR B O 1
ATOM 2282 N N . ASN A 1 295 ? -62.433 -11.713 -35.036 1.00 13.78 313 ASN B N 1
ATOM 2283 C CA . ASN A 1 295 ? -62.069 -12.853 -35.931 1.00 14.82 313 ASN B CA 1
ATOM 2284 C C . ASN A 1 295 ? -60.911 -13.651 -35.333 1.00 14.85 313 ASN B C 1
ATOM 2285 O O . ASN A 1 295 ? -60.798 -14.841 -35.719 1.00 16.09 313 ASN B O 1
ATOM 2290 N N . VAL A 1 296 ? -60.077 -13.049 -34.445 1.00 15.01 314 VAL B N 1
ATOM 2291 C CA . VAL A 1 296 ? -58.964 -13.802 -33.808 1.00 14.60 314 VAL B CA 1
ATOM 2292 C C . VAL A 1 296 ? -59.597 -15.019 -33.122 1.00 16.98 314 VAL B C 1
ATOM 2293 O O . VAL A 1 296 ? -58.994 -16.151 -33.136 1.00 16.94 314 VAL B O 1
ATOM 2297 N N . TRP A 1 297 ? -60.786 -14.827 -32.563 1.00 16.64 315 TRP B N 1
ATOM 2298 C CA . TRP A 1 297 ? -61.598 -15.955 -32.009 1.00 17.34 315 TRP B CA 1
ATOM 2299 C C . TRP A 1 297 ? -62.435 -16.624 -33.104 1.00 18.49 315 TRP B C 1
ATOM 2300 O O . TRP A 1 297 ? -62.278 -17.829 -33.371 1.00 18.34 315 TRP B O 1
ATOM 2311 N N . ASN A 1 298 ? -63.354 -15.899 -33.723 1.00 16.81 316 ASN B N 1
ATOM 2312 C CA . ASN A 1 298 ? -64.335 -16.484 -34.650 1.00 17.53 316 ASN B CA 1
ATOM 2313 C C . ASN A 1 298 ? -64.184 -15.809 -36.004 1.00 17.36 316 ASN B C 1
ATOM 2314 O O . ASN A 1 298 ? -64.628 -14.676 -36.169 1.00 17.04 316 ASN B O 1
ATOM 2319 N N . PRO A 1 299 ? -63.670 -16.471 -37.043 1.00 17.31 317 PRO B N 1
ATOM 2320 C CA . PRO A 1 299 ? -63.507 -17.934 -37.111 1.00 19.23 317 PRO B CA 1
ATOM 2321 C C . PRO A 1 299 ? -62.080 -18.515 -36.986 1.00 19.35 317 PRO B C 1
ATOM 2322 O O . PRO A 1 299 ? -61.854 -19.722 -37.123 1.00 18.50 317 PRO B O 1
ATOM 2326 N N . HIS A 1 300 ? -61.059 -17.699 -36.750 1.00 17.75 318 HIS B N 1
ATOM 2327 C CA . HIS A 1 300 ? -59.668 -18.206 -36.764 1.00 16.77 318 HIS B CA 1
ATOM 2328 C C . HIS A 1 300 ? -59.483 -19.260 -35.675 1.00 17.92 318 HIS B C 1
ATOM 2329 O O . HIS A 1 300 ? -58.680 -20.204 -35.898 1.00 19.08 318 HIS B O 1
ATOM 2336 N N . GLY A 1 301 ? -60.087 -19.106 -34.493 1.00 18.65 319 GLY B N 1
ATOM 2337 C CA . GLY A 1 301 ? -59.834 -20.066 -33.389 1.00 19.49 319 GLY B CA 1
ATOM 2338 C C . GLY A 1 301 ? -58.442 -19.937 -32.817 1.00 20.50 319 GLY B C 1
ATOM 2339 O O . GLY A 1 301 ? -58.006 -20.846 -32.085 1.00 20.54 319 GLY B O 1
ATOM 2340 N N . TYR A 1 302 ? -57.732 -18.830 -33.088 1.00 19.06 320 TYR B N 1
ATOM 2341 C CA . TYR A 1 302 ? -56.407 -18.593 -32.468 1.00 19.20 320 TYR B CA 1
ATOM 2342 C C . TYR A 1 302 ? -56.569 -18.391 -30.962 1.00 21.03 320 TYR B C 1
ATOM 2343 O O . TYR A 1 302 ? -55.679 -18.775 -30.201 1.00 21.48 320 TYR B O 1
ATOM 2352 N N . ALA A 1 303 ? -57.639 -17.697 -30.564 1.00 18.48 321 ALA B N 1
ATOM 2353 C CA . ALA A 1 303 ? -58.111 -17.555 -29.164 1.00 19.14 321 ALA B CA 1
ATOM 2354 C C . ALA A 1 303 ? -59.443 -18.310 -29.005 1.00 19.37 321 ALA B C 1
ATOM 2355 O O . ALA A 1 303 ? -60.137 -18.541 -30.011 1.00 21.22 321 ALA B O 1
ATOM 2357 N N A SER A 1 304 ? -59.759 -18.713 -27.775 0.50 21.41 322 SER B N 1
ATOM 2358 N N B SER A 1 304 ? -59.801 -18.674 -27.777 0.50 22.62 322 SER B N 1
ATOM 2359 C CA A SER A 1 304 ? -60.901 -19.612 -27.480 0.50 21.16 322 SER B CA 1
ATOM 2360 C CA B SER A 1 304 ? -60.943 -19.584 -27.508 0.50 23.07 322 SER B CA 1
ATOM 2361 C C A SER A 1 304 ? -62.202 -18.803 -27.340 0.50 20.45 322 SER B C 1
ATOM 2362 C C B SER A 1 304 ? -62.209 -18.813 -27.144 0.50 21.70 322 SER B C 1
ATOM 2363 O O A SER A 1 304 ? -63.273 -19.418 -27.564 0.50 19.20 322 SER B O 1
ATOM 2364 O O B SER A 1 304 ? -63.241 -19.460 -26.952 0.50 21.64 322 SER B O 1
ATOM 2369 N N . ASN A 1 305 ? -62.132 -17.491 -27.039 1.00 19.02 323 ASN B N 1
ATOM 2370 C CA . ASN A 1 305 ? -63.330 -16.648 -26.841 1.00 20.95 323 ASN B CA 1
ATOM 2371 C C . ASN A 1 305 ? -62.961 -15.178 -27.066 1.00 18.96 323 ASN B C 1
ATOM 2372 O O . ASN A 1 305 ? -61.772 -14.864 -27.341 1.00 17.83 323 ASN B O 1
ATOM 2377 N N . GLU A 1 306 ? -63.947 -14.300 -27.033 1.00 18.18 324 GLU B N 1
ATOM 2378 C CA . GLU A 1 306 ? -63.689 -12.908 -27.464 1.00 17.79 324 GLU B CA 1
ATOM 2379 C C . GLU A 1 306 ? -62.834 -12.139 -26.440 1.00 18.41 324 GLU B C 1
ATOM 2380 O O . GLU A 1 306 ? -62.008 -11.236 -26.879 1.00 17.33 324 GLU B O 1
ATOM 2386 N N . ALA A 1 307 ? -62.939 -12.433 -25.146 1.00 17.44 325 ALA B N 1
ATOM 2387 C CA . ALA A 1 307 ? -62.062 -11.800 -24.132 1.00 17.45 325 ALA B CA 1
ATOM 2388 C C . ALA A 1 307 ? -60.599 -12.193 -24.404 1.00 16.93 325 ALA B C 1
ATOM 2389 O O . ALA A 1 307 ? -59.744 -11.304 -24.326 1.00 16.34 325 ALA B O 1
ATOM 2391 N N . ALA A 1 308 ? -60.319 -13.461 -24.652 1.00 17.36 326 ALA B N 1
ATOM 2392 C CA . ALA A 1 308 ? -58.953 -13.953 -24.933 1.00 18.17 326 ALA B CA 1
ATOM 2393 C C . ALA A 1 308 ? -58.463 -13.356 -26.262 1.00 17.87 326 ALA B C 1
ATOM 2394 O O . ALA A 1 308 ? -57.257 -13.005 -26.335 1.00 16.96 326 ALA B O 1
ATOM 2396 N N . ALA A 1 309 ? -59.340 -13.210 -27.257 1.00 17.04 327 ALA B N 1
ATOM 2397 C CA . ALA A 1 309 ? -58.984 -12.568 -28.527 1.00 15.16 327 ALA B CA 1
ATOM 2398 C C . ALA A 1 309 ? -58.536 -11.134 -28.238 1.00 18.01 327 ALA B C 1
ATOM 2399 O O . ALA A 1 309 ? -57.497 -10.705 -28.793 1.00 16.39 327 ALA B O 1
ATOM 2401 N N . SER A 1 310 ? -59.276 -10.437 -27.407 1.00 16.30 328 SER B N 1
ATOM 2402 C CA . SER A 1 310 ? -58.993 -9.025 -27.054 1.00 14.42 328 SER B CA 1
ATOM 2403 C C . SER A 1 310 ? -57.637 -8.917 -26.360 1.00 15.71 328 SER B C 1
ATOM 2404 O O . SER A 1 310 ? -56.811 -8.079 -26.750 1.00 15.69 328 SER B O 1
ATOM 2407 N N . ALA A 1 311 ? -57.407 -9.768 -25.364 1.00 15.90 329 ALA B N 1
ATOM 2408 C CA . ALA A 1 311 ? -56.150 -9.795 -24.603 1.00 15.06 329 ALA B CA 1
ATOM 2409 C C . ALA A 1 311 ? -54.978 -10.136 -25.534 1.00 15.53 329 ALA B C 1
ATOM 2410 O O . ALA A 1 311 ? -53.926 -9.425 -25.429 1.00 17.67 329 ALA B O 1
ATOM 2412 N N . ASP A 1 312 ? -55.089 -11.172 -26.352 1.00 16.74 330 ASP B N 1
ATOM 2413 C CA . ASP A 1 312 ? -53.972 -11.556 -27.258 1.00 17.74 330 ASP B CA 1
ATOM 2414 C C . ASP A 1 312 ? -53.682 -10.384 -28.209 1.00 15.66 330 ASP B C 1
ATOM 2415 O O . ASP A 1 312 ? -52.481 -10.120 -28.476 1.00 15.48 330 ASP B O 1
ATOM 2420 N N . SER A 1 313 ? -54.709 -9.716 -28.717 1.00 13.79 331 SER B N 1
ATOM 2421 C CA . SER A 1 313 ? -54.499 -8.607 -29.676 1.00 14.64 331 SER B CA 1
ATOM 2422 C C . SER A 1 313 ? -53.854 -7.399 -28.978 1.00 14.50 331 SER B C 1
ATOM 2423 O O . SER A 1 313 ? -52.888 -6.848 -29.516 1.00 15.56 331 SER B O 1
ATOM 2426 N N . ILE A 1 314 ? -54.315 -7.038 -27.797 1.00 14.34 332 ILE B N 1
ATOM 2427 C CA . ILE A 1 314 ? -53.682 -5.950 -27.010 1.00 15.95 332 ILE B CA 1
ATOM 2428 C C . ILE A 1 314 ? -52.201 -6.291 -26.759 1.00 16.00 332 ILE B C 1
ATOM 2429 O O . ILE A 1 314 ? -51.334 -5.414 -26.980 1.00 16.68 332 ILE B O 1
ATOM 2434 N N . LEU A 1 315 ? -51.902 -7.512 -26.316 1.00 16.55 333 LEU B N 1
ATOM 2435 C CA . LEU A 1 315 ? -50.526 -7.845 -25.889 1.00 15.82 333 LEU B CA 1
ATOM 2436 C C . LEU A 1 315 ? -49.601 -7.889 -27.112 1.00 18.39 333 LEU B C 1
ATOM 2437 O O . LEU A 1 315 ? -48.408 -7.550 -26.925 1.00 17.87 333 LEU B O 1
ATOM 2442 N N . ALA A 1 316 ? -50.117 -8.238 -28.294 1.00 16.04 334 ALA B N 1
ATOM 2443 C CA . ALA A 1 316 ? -49.333 -8.282 -29.539 1.00 16.38 334 ALA B CA 1
ATOM 2444 C C . ALA A 1 316 ? -49.019 -6.846 -29.982 1.00 17.22 334 ALA B C 1
ATOM 2445 O O . ALA A 1 316 ? -47.968 -6.641 -30.616 1.00 17.85 334 ALA B O 1
ATOM 2447 N N . GLY A 1 317 ? -49.902 -5.897 -29.681 1.00 16.36 335 GLY B N 1
ATOM 2448 C CA . GLY A 1 317 ? -49.728 -4.476 -29.977 1.00 16.10 335 GLY B CA 1
ATOM 2449 C C . GLY A 1 317 ? -50.802 -3.887 -30.869 1.00 17.19 335 GLY B C 1
ATOM 2450 O O . GLY A 1 317 ? -50.561 -2.789 -31.409 1.00 15.49 335 GLY B O 1
ATOM 2451 N N . THR A 1 318 ? -52.021 -4.432 -30.860 1.00 16.01 336 THR B N 1
ATOM 2452 C CA . THR A 1 318 ? -53.184 -3.776 -31.481 1.00 15.46 336 THR B CA 1
ATOM 2453 C C . THR A 1 318 ? -53.762 -2.786 -30.468 1.00 15.63 336 THR B C 1
ATOM 2454 O O . THR A 1 318 ? -54.309 -3.200 -29.433 1.00 15.69 336 THR B O 1
ATOM 2458 N N . ASP A 1 319 ? -53.595 -1.499 -30.724 1.00 14.08 337 ASP B N 1
ATOM 2459 C CA . ASP A 1 319 ? -53.868 -0.394 -29.784 1.00 14.08 337 ASP B CA 1
ATOM 2460 C C . ASP A 1 319 ? -55.363 -0.029 -29.712 1.00 14.35 337 ASP B C 1
ATOM 2461 O O . ASP A 1 319 ? -55.850 0.253 -28.576 1.00 15.06 337 ASP B O 1
ATOM 2466 N N . ILE A 1 320 ? -56.009 -0.012 -30.868 1.00 14.52 338 ILE B N 1
ATOM 2467 C CA . ILE A 1 320 ? -57.435 0.373 -31.005 1.00 14.54 338 ILE B CA 1
ATOM 2468 C C . ILE A 1 320 ? -58.151 -0.728 -31.795 1.00 14.76 338 ILE B C 1
ATOM 2469 O O . ILE A 1 320 ? -57.648 -1.164 -32.832 1.00 16.37 338 ILE B O 1
ATOM 2474 N N . ASP A 1 321 ? -59.332 -1.143 -31.321 1.00 14.63 339 ASP B N 1
ATOM 2475 C CA . ASP A 1 321 ? -60.175 -2.140 -32.003 1.00 15.33 339 ASP B CA 1
ATOM 2476 C C . ASP A 1 321 ? -61.195 -1.401 -32.876 1.00 15.65 339 ASP B C 1
ATOM 2477 O O . ASP A 1 321 ? -62.043 -0.724 -32.296 1.00 15.91 339 ASP B O 1
ATOM 2482 N N . CYS A 1 322 ? -61.161 -1.588 -34.189 1.00 15.11 340 CYS B N 1
ATOM 2483 C CA . CYS A 1 322 ? -62.358 -1.256 -35.003 1.00 15.80 340 CYS B CA 1
ATOM 2484 C C . CYS A 1 322 ? -63.352 -2.395 -34.772 1.00 15.16 340 CYS B C 1
ATOM 2485 O O . CYS A 1 322 ? -63.125 -3.529 -35.256 1.00 14.84 340 CYS B O 1
ATOM 2488 N N . GLY A 1 323 ? -64.342 -2.137 -33.926 1.00 15.52 341 GLY B N 1
ATOM 2489 C CA . GLY A 1 323 ? -65.267 -3.171 -33.471 1.00 15.75 341 GLY B CA 1
ATOM 2490 C C . GLY A 1 323 ? -65.704 -2.879 -32.063 1.00 14.35 341 GLY B C 1
ATOM 2491 O O . GLY A 1 323 ? -65.491 -1.762 -31.559 1.00 16.37 341 GLY B O 1
ATOM 2492 N N . THR A 1 324 ? -66.276 -3.882 -31.422 1.00 15.84 342 THR B N 1
ATOM 2493 C CA . THR A 1 324 ? -66.752 -3.763 -30.021 1.00 14.64 342 THR B CA 1
ATOM 2494 C C . THR A 1 324 ? -66.083 -4.809 -29.119 1.00 14.57 342 THR B C 1
ATOM 2495 O O . THR A 1 324 ? -66.530 -4.977 -27.988 1.00 16.03 342 THR B O 1
ATOM 2499 N N . SER A 1 325 ? -65.032 -5.482 -29.577 1.00 15.77 343 SER B N 1
ATOM 2500 C CA . SER A 1 325 ? -64.338 -6.507 -28.771 1.00 16.19 343 SER B CA 1
ATOM 2501 C C . SER A 1 325 ? -63.682 -5.873 -27.551 1.00 15.96 343 SER B C 1
ATOM 2502 O O . SER A 1 325 ? -63.941 -6.307 -26.406 1.00 16.54 343 SER B O 1
ATOM 2505 N N . TYR A 1 326 ? -62.852 -4.859 -27.760 1.00 15.45 344 TYR B N 1
ATOM 2506 C CA . TYR A 1 326 ? -62.188 -4.199 -26.615 1.00 15.49 344 TYR B CA 1
ATOM 2507 C C . TYR A 1 326 ? -63.241 -3.553 -25.702 1.00 15.62 344 TYR B C 1
ATOM 2508 O O . TYR A 1 326 ? -63.179 -3.677 -24.479 1.00 15.73 344 TYR B O 1
ATOM 2517 N N . GLN A 1 327 ? -64.191 -2.818 -26.288 1.00 15.26 345 GLN B N 1
ATOM 2518 C CA . GLN A 1 327 ? -65.125 -2.055 -25.439 1.00 16.05 345 GLN B CA 1
ATOM 2519 C C . GLN A 1 327 ? -65.941 -3.005 -24.552 1.00 15.08 345 GLN B C 1
ATOM 2520 O O . GLN A 1 327 ? -66.227 -2.650 -23.418 1.00 16.81 345 GLN B O 1
ATOM 2526 N N . TRP A 1 328 ? -66.335 -4.170 -25.066 1.00 16.08 346 TRP B N 1
ATOM 2527 C CA . TRP A 1 328 ? -67.322 -5.020 -24.364 1.00 16.35 346 TRP B CA 1
ATOM 2528 C C . TRP A 1 328 ? -66.663 -6.234 -23.728 1.00 16.36 346 TRP B C 1
ATOM 2529 O O . TRP A 1 328 ? -67.330 -6.877 -22.904 1.00 16.78 346 TRP B O 1
ATOM 2540 N N . HIS A 1 329 ? -65.353 -6.441 -23.933 1.00 15.80 347 HIS B N 1
ATOM 2541 C CA . HIS A 1 329 ? -64.696 -7.674 -23.419 1.00 17.85 347 HIS B CA 1
ATOM 2542 C C . HIS A 1 329 ? -63.381 -7.395 -22.661 1.00 18.16 347 HIS B C 1
ATOM 2543 O O . HIS A 1 329 ? -62.878 -8.317 -22.028 1.00 18.22 347 HIS B O 1
ATOM 2550 N N A SER A 1 330 ? -62.860 -6.176 -22.718 0.50 17.78 348 SER B N 1
ATOM 2551 N N B SER A 1 330 ? -62.856 -6.177 -22.650 0.50 16.41 348 SER B N 1
ATOM 2552 C CA A SER A 1 330 ? -61.634 -5.755 -21.991 0.50 19.82 348 SER B CA 1
ATOM 2553 C CA B SER A 1 330 ? -61.552 -5.896 -21.989 0.50 17.35 348 SER B CA 1
ATOM 2554 C C A SER A 1 330 ? -61.793 -5.975 -20.495 0.50 22.09 348 SER B C 1
ATOM 2555 C C B SER A 1 330 ? -61.719 -5.760 -20.461 0.50 19.59 348 SER B C 1
ATOM 2556 O O A SER A 1 330 ? -60.878 -6.594 -19.883 0.50 22.39 348 SER B O 1
ATOM 2557 O O B SER A 1 330 ? -60.746 -6.029 -19.730 0.50 18.98 348 SER B O 1
ATOM 2562 N N . GLU A 1 331 ? -62.931 -5.547 -19.942 1.00 20.99 349 GLU B N 1
ATOM 2563 C CA . GLU A 1 331 ? -63.168 -5.682 -18.483 1.00 21.36 349 GLU B CA 1
ATOM 2564 C C . GLU A 1 331 ? -63.097 -7.165 -18.081 1.00 22.68 349 GLU B C 1
ATOM 2565 O O . GLU A 1 331 ? -62.390 -7.503 -17.077 1.00 22.15 349 GLU B O 1
ATOM 2571 N N . ASP A 1 332 ? -63.763 -8.035 -18.808 1.00 21.69 350 ASP B N 1
ATOM 2572 C CA . ASP A 1 332 ? -63.714 -9.498 -18.566 1.00 21.93 350 ASP B CA 1
ATOM 2573 C C . ASP A 1 332 ? -62.249 -9.950 -18.646 1.00 21.02 350 ASP B C 1
ATOM 2574 O O . ASP A 1 332 ? -61.830 -10.750 -17.782 1.00 21.19 350 ASP B O 1
ATOM 2579 N N . ALA A 1 333 ? -61.495 -9.459 -19.622 1.00 18.68 351 ALA B N 1
ATOM 2580 C CA . ALA A 1 333 ? -60.073 -9.898 -19.769 1.00 18.23 351 ALA B CA 1
ATOM 2581 C C . ALA A 1 333 ? -59.296 -9.456 -18.525 1.00 18.99 351 ALA B C 1
ATOM 2582 O O . ALA A 1 333 ? -58.485 -10.249 -17.987 1.00 20.63 351 ALA B O 1
ATOM 2584 N N . PHE A 1 334 ? -59.521 -8.245 -18.066 1.00 16.61 352 PHE B N 1
ATOM 2585 C CA . PHE A 1 334 ? -58.830 -7.710 -16.860 1.00 17.10 352 PHE B CA 1
ATOM 2586 C C . PHE A 1 334 ? -59.248 -8.527 -15.637 1.00 21.39 352 PHE B C 1
ATOM 2587 O O . PHE A 1 334 ? -58.386 -8.925 -14.804 1.00 21.17 352 PHE B O 1
ATOM 2595 N N . GLU A 1 335 ? -60.539 -8.808 -15.507 1.00 18.50 353 GLU B N 1
ATOM 2596 C CA . GLU A 1 335 ? -61.017 -9.503 -14.296 1.00 21.87 353 GLU B CA 1
ATOM 2597 C C . GLU A 1 335 ? -60.522 -10.945 -14.308 1.00 21.76 353 GLU B C 1
ATOM 2598 O O . GLU A 1 335 ? -60.427 -11.492 -13.185 1.00 23.14 353 GLU B O 1
ATOM 2604 N N . ASP A 1 336 ? -60.153 -11.524 -15.457 1.00 21.58 354 ASP B N 1
ATOM 2605 C CA . ASP A 1 336 ? -59.630 -12.902 -15.612 1.00 20.96 354 ASP B CA 1
ATOM 2606 C C . ASP A 1 336 ? -58.079 -12.928 -15.676 1.00 18.27 354 ASP B C 1
ATOM 2607 O O . ASP A 1 336 ? -57.533 -13.956 -16.113 1.00 19.92 354 ASP B O 1
ATOM 2612 N N . SER A 1 337 ? -57.451 -11.824 -15.319 1.00 18.58 355 SER B N 1
ATOM 2613 C CA . SER A 1 337 ? -55.971 -11.700 -15.231 1.00 18.24 355 SER B CA 1
ATOM 2614 C C . SER A 1 337 ? -55.315 -11.973 -16.581 1.00 19.32 355 SER B C 1
ATOM 2615 O O . SER A 1 337 ? -54.171 -12.465 -16.613 1.00 20.22 355 SER B O 1
ATOM 2618 N N . LEU A 1 338 ? -55.937 -11.558 -17.690 1.00 16.91 356 LEU B N 1
ATOM 2619 C CA . LEU A 1 338 ? -55.318 -11.763 -19.027 1.00 15.95 356 LEU B CA 1
ATOM 2620 C C . LEU A 1 338 ? -54.498 -10.558 -19.418 1.00 18.77 356 LEU B C 1
ATOM 2621 O O . LEU A 1 338 ? -53.578 -10.735 -20.264 1.00 18.14 356 LEU B O 1
ATOM 2626 N N . VAL A 1 339 ? -54.860 -9.409 -18.898 1.00 16.20 357 VAL B N 1
ATOM 2627 C CA . VAL A 1 339 ? -54.197 -8.105 -19.158 1.00 17.81 357 VAL B CA 1
ATOM 2628 C C . VAL A 1 339 ? -54.212 -7.298 -17.874 1.00 18.60 357 VAL B C 1
ATOM 2629 O O . VAL A 1 339 ? -55.086 -7.440 -17.062 1.00 18.06 357 VAL B O 1
ATOM 2633 N N . SER A 1 340 ? -53.276 -6.391 -17.754 1.00 17.32 358 SER B N 1
ATOM 2634 C CA . SER A 1 340 ? -53.258 -5.330 -16.732 1.00 16.83 358 SER B CA 1
ATOM 2635 C C . SER A 1 340 ? -54.071 -4.134 -17.227 1.00 16.24 358 SER B C 1
ATOM 2636 O O . SER A 1 340 ? -54.235 -3.957 -18.469 1.00 16.46 358 SER B O 1
ATOM 2639 N N . ARG A 1 341 ? -54.375 -3.216 -16.311 1.00 14.60 359 ARG B N 1
ATOM 2640 C CA . ARG A 1 341 ? -54.916 -1.902 -16.753 1.00 17.13 359 ARG B CA 1
ATOM 2641 C C . ARG A 1 341 ? -53.910 -1.145 -17.624 1.00 15.29 359 ARG B C 1
ATOM 2642 O O . ARG A 1 341 ? -54.283 -0.559 -18.628 1.00 15.51 359 ARG B O 1
ATOM 2650 N N . SER A 1 342 ? -52.619 -1.166 -17.271 1.00 15.91 360 SER B N 1
ATOM 2651 C CA . SER A 1 342 ? -51.580 -0.468 -18.071 1.00 15.81 360 SER B CA 1
ATOM 2652 C C . SER A 1 342 ? -51.581 -1.040 -19.514 1.00 15.20 360 SER B C 1
ATOM 2653 O O . SER A 1 342 ? -51.385 -0.256 -20.417 1.00 17.12 360 SER B O 1
ATOM 2656 N N . ASP A 1 343 ? -51.792 -2.326 -19.734 1.00 15.84 361 ASP B N 1
ATOM 2657 C CA . ASP A 1 343 ? -51.831 -2.926 -21.090 1.00 16.17 361 ASP B CA 1
ATOM 2658 C C . ASP A 1 343 ? -52.937 -2.239 -21.906 1.00 16.08 361 ASP B C 1
ATOM 2659 O O . ASP A 1 343 ? -52.727 -1.946 -23.082 1.00 17.13 361 ASP B O 1
ATOM 2664 N N . ILE A 1 344 ? -54.093 -2.001 -21.285 1.00 16.77 362 ILE B N 1
ATOM 2665 C CA . ILE A 1 344 ? -55.289 -1.438 -21.971 1.00 16.14 362 ILE B CA 1
ATOM 2666 C C . ILE A 1 344 ? -55.044 0.040 -22.205 1.00 17.19 362 ILE B C 1
ATOM 2667 O O . ILE A 1 344 ? -55.397 0.567 -23.280 1.00 18.53 362 ILE B O 1
ATOM 2672 N N . GLU A 1 345 ? -54.375 0.716 -21.275 1.00 15.98 363 GLU B N 1
ATOM 2673 C CA . GLU A 1 345 ? -54.103 2.150 -21.403 1.00 15.57 363 GLU B CA 1
ATOM 2674 C C . GLU A 1 345 ? -53.116 2.399 -22.558 1.00 17.33 363 GLU B C 1
ATOM 2675 O O . GLU A 1 345 ? -53.166 3.474 -23.162 1.00 15.69 363 GLU B O 1
ATOM 2681 N N . ARG A 1 346 ? -52.153 1.499 -22.788 1.00 16.53 364 ARG B N 1
ATOM 2682 C CA . ARG A 1 346 ? -51.022 1.748 -23.737 1.00 15.16 364 ARG B CA 1
ATOM 2683 C C . ARG A 1 346 ? -51.588 2.224 -25.100 1.00 15.39 364 ARG B C 1
ATOM 2684 O O . ARG A 1 346 ? -51.144 3.240 -25.672 1.00 15.76 364 ARG B O 1
ATOM 2692 N N . GLY A 1 347 ? -52.615 1.552 -25.601 1.00 16.39 365 GLY B N 1
ATOM 2693 C CA . GLY A 1 347 ? -53.150 1.818 -26.961 1.00 16.14 365 GLY B CA 1
ATOM 2694 C C . GLY A 1 347 ? -53.889 3.148 -26.991 1.00 16.13 365 GLY B C 1
ATOM 2695 O O . GLY A 1 347 ? -53.763 3.888 -28.005 1.00 16.21 365 GLY B O 1
ATOM 2696 N N . VAL A 1 348 ? -54.665 3.457 -25.942 1.00 15.59 366 VAL B N 1
ATOM 2697 C CA . VAL A 1 348 ? -55.410 4.739 -25.913 1.00 14.99 366 VAL B CA 1
ATOM 2698 C C . VAL A 1 348 ? -54.423 5.905 -25.731 1.00 17.18 366 VAL B C 1
ATOM 2699 O O . VAL A 1 348 ? -54.623 6.944 -26.367 1.00 15.01 366 VAL B O 1
ATOM 2703 N N . ILE A 1 349 ? -53.348 5.735 -24.969 1.00 15.60 367 ILE B N 1
ATOM 2704 C CA . ILE A 1 349 ? -52.287 6.764 -24.888 1.00 14.81 367 ILE B CA 1
ATOM 2705 C C . ILE A 1 349 ? -51.675 7.007 -26.272 1.00 14.51 367 ILE B C 1
ATOM 2706 O O . ILE A 1 349 ? -51.467 8.159 -26.632 1.00 15.83 367 ILE B O 1
ATOM 2711 N N . ARG A 1 350 ? -51.370 5.970 -27.028 1.00 14.00 368 ARG B N 1
ATOM 2712 C CA . ARG A 1 350 ? -50.817 6.149 -28.395 1.00 14.30 368 ARG B CA 1
ATOM 2713 C C . ARG A 1 350 ? -51.784 6.921 -29.280 1.00 14.48 368 ARG B C 1
ATOM 2714 O O . ARG A 1 350 ? -51.357 7.908 -29.938 1.00 16.06 368 ARG B O 1
ATOM 2722 N N . LEU A 1 351 ? -53.071 6.534 -29.271 1.00 14.54 369 LEU B N 1
ATOM 2723 C CA . LEU A 1 351 ? -54.058 7.283 -30.094 1.00 16.36 369 LEU B CA 1
ATOM 2724 C C . LEU A 1 351 ? -54.043 8.764 -29.698 1.00 15.21 369 LEU B C 1
ATOM 2725 O O . LEU A 1 351 ? -53.911 9.604 -30.581 1.00 15.46 369 LEU B O 1
ATOM 2730 N N . TYR A 1 352 ? -54.161 9.065 -28.404 1.00 14.80 370 TYR B N 1
ATOM 2731 C CA . TYR A 1 352 ? -54.258 10.469 -27.948 1.00 15.55 370 TYR B CA 1
ATOM 2732 C C . TYR A 1 352 ? -52.948 11.221 -28.117 1.00 16.24 370 TYR B C 1
ATOM 2733 O O . TYR A 1 352 ? -53.026 12.450 -28.258 1.00 17.40 370 TYR B O 1
ATOM 2742 N N . SER A 1 353 ? -51.805 10.519 -28.184 1.00 15.78 371 SER B N 1
ATOM 2743 C CA . SER A 1 353 ? -50.522 11.197 -28.476 1.00 17.00 371 SER B CA 1
ATOM 2744 C C . SER A 1 353 ? -50.627 11.796 -29.889 1.00 17.32 371 SER B C 1
ATOM 2745 O O . SER A 1 353 ? -50.217 12.932 -30.114 1.00 18.16 371 SER B O 1
ATOM 2748 N N . ASN A 1 354 ? -51.207 11.056 -30.834 1.00 17.06 372 ASN B N 1
ATOM 2749 C CA . ASN A 1 354 ? -51.377 11.535 -32.216 1.00 17.17 372 ASN B CA 1
ATOM 2750 C C . ASN A 1 354 ? -52.405 12.656 -32.266 1.00 17.32 372 ASN B C 1
ATOM 2751 O O . ASN A 1 354 ? -52.178 13.651 -32.977 1.00 17.26 372 ASN B O 1
ATOM 2756 N N . LEU A 1 355 ? -53.508 12.519 -31.536 1.00 16.29 373 LEU B N 1
ATOM 2757 C CA . LEU A 1 355 ? -54.517 13.595 -31.483 1.00 16.49 373 LEU B CA 1
ATOM 2758 C C . LEU A 1 355 ? -53.890 14.864 -30.895 1.00 16.78 373 LEU B C 1
ATOM 2759 O O . LEU A 1 355 ? -54.078 15.966 -31.495 1.00 18.62 373 LEU B O 1
ATOM 2764 N N . VAL A 1 356 ? -53.111 14.770 -29.834 1.00 16.41 374 VAL B N 1
ATOM 2765 C CA . VAL A 1 356 ? -52.370 15.969 -29.303 1.00 17.52 374 VAL B CA 1
ATOM 2766 C C . VAL A 1 356 ? -51.458 16.585 -30.391 1.00 17.59 374 VAL B C 1
ATOM 2767 O O . VAL A 1 356 ? -51.486 17.803 -30.578 1.00 19.62 374 VAL B O 1
ATOM 2771 N N . GLN A 1 357 ? -50.777 15.758 -31.173 1.00 18.16 375 GLN B N 1
ATOM 2772 C CA . GLN A 1 357 ? -49.831 16.282 -32.204 1.00 19.35 375 GLN B CA 1
ATOM 2773 C C . GLN A 1 357 ? -50.600 16.875 -33.382 1.00 18.21 375 GLN B C 1
ATOM 2774 O O . GLN A 1 357 ? -50.027 17.689 -34.121 1.00 19.30 375 GLN B O 1
ATOM 2780 N N . ALA A 1 358 ? -51.876 16.557 -33.517 1.00 18.04 376 ALA B N 1
ATOM 2781 C CA . ALA A 1 358 ? -52.744 17.129 -34.559 1.00 17.36 376 ALA B CA 1
ATOM 2782 C C . ALA A 1 358 ? -53.368 18.417 -34.055 1.00 18.10 376 ALA B C 1
ATOM 2783 O O . ALA A 1 358 ? -54.138 19.003 -34.814 1.00 19.02 376 ALA B O 1
ATOM 2785 N N . GLY A 1 359 ? -53.024 18.866 -32.851 1.00 17.61 377 GLY B N 1
ATOM 2786 C CA . GLY A 1 359 ? -53.596 20.115 -32.300 1.00 17.76 377 GLY B CA 1
ATOM 2787 C C . GLY A 1 359 ? -55.002 19.969 -31.745 1.00 19.99 377 GLY B C 1
ATOM 2788 O O . GLY A 1 359 ? -55.688 20.990 -31.494 1.00 20.21 377 GLY B O 1
ATOM 2789 N N . TYR A 1 360 ? -55.469 18.758 -31.480 1.00 18.93 378 TYR B N 1
ATOM 2790 C CA . TYR A 1 360 ? -56.841 18.491 -30.997 1.00 18.92 378 TYR B CA 1
ATOM 2791 C C . TYR A 1 360 ? -57.149 19.239 -29.692 1.00 19.64 378 TYR B C 1
ATOM 2792 O O . TYR A 1 360 ? -58.333 19.577 -29.472 1.00 21.90 378 TYR B O 1
ATOM 2801 N N . PHE A 1 361 ? -56.152 19.460 -28.840 1.00 20.31 379 PHE B N 1
ATOM 2802 C CA . PHE A 1 361 ? -56.317 20.109 -27.510 1.00 20.12 379 PHE B CA 1
ATOM 2803 C C . PHE A 1 361 ? -55.923 21.591 -27.551 1.00 25.96 379 PHE B C 1
ATOM 2804 O O . PHE A 1 361 ? -55.977 22.219 -26.485 1.00 29.44 379 PHE B O 1
ATOM 2812 N N . ASP A 1 362 ? -55.523 22.123 -28.704 1.00 24.14 380 ASP B N 1
ATOM 2813 C CA . ASP A 1 362 ? -54.780 23.405 -28.765 1.00 24.35 380 ASP B CA 1
ATOM 2814 C C . ASP A 1 362 ? -55.739 24.558 -29.122 1.00 24.48 380 ASP B C 1
ATOM 2815 O O . ASP A 1 362 ? -55.242 25.687 -29.283 1.00 27.22 380 ASP B O 1
ATOM 2820 N N . GLY A 1 363 ? -57.043 24.354 -29.308 1.00 22.56 381 GLY B N 1
ATOM 2821 C CA . GLY A 1 363 ? -58.006 25.464 -29.510 1.00 23.43 381 GLY B CA 1
ATOM 2822 C C . GLY A 1 363 ? -58.103 25.991 -30.945 1.00 24.80 381 GLY B C 1
ATOM 2823 O O . GLY A 1 363 ? -57.424 25.479 -31.889 1.00 23.57 381 GLY B O 1
ATOM 2824 N N . GLU A 1 364 ? -58.989 26.966 -31.157 1.00 25.88 382 GLU B N 1
ATOM 2825 C CA . GLU A 1 364 ? -59.537 27.370 -32.474 1.00 28.04 382 GLU B CA 1
ATOM 2826 C C . GLU A 1 364 ? -58.474 28.064 -33.316 1.00 24.05 382 GLU B C 1
ATOM 2827 O O . GLU A 1 364 ? -58.683 28.119 -34.535 1.00 26.76 382 GLU B O 1
ATOM 2833 N N . ASP A 1 365 ? -57.366 28.513 -32.725 1.00 28.42 383 ASP B N 1
ATOM 2834 C CA . ASP A 1 365 ? -56.270 29.167 -33.488 1.00 28.40 383 ASP B CA 1
ATOM 2835 C C . ASP A 1 365 ? -55.171 28.158 -33.841 1.00 28.83 383 ASP B C 1
ATOM 2836 O O . ASP A 1 365 ? -54.132 28.571 -34.362 1.00 31.53 383 ASP B O 1
ATOM 2841 N N . ALA A 1 366 ? -55.325 26.880 -33.506 1.00 24.91 384 ALA B N 1
ATOM 2842 C CA . ALA A 1 366 ? -54.309 25.876 -33.851 1.00 24.40 384 ALA B CA 1
ATOM 2843 C C . ALA A 1 366 ? -54.241 25.729 -35.375 1.00 23.95 384 ALA B C 1
ATOM 2844 O O . ALA A 1 366 ? -55.156 26.064 -36.103 1.00 21.82 384 ALA B O 1
ATOM 2846 N N . PRO A 1 367 ? -53.142 25.180 -35.913 1.00 24.45 385 PRO B N 1
ATOM 2847 C CA . PRO A 1 367 ? -53.042 24.941 -37.349 1.00 25.19 385 PRO B CA 1
ATOM 2848 C C . PRO A 1 367 ? -54.221 24.097 -37.866 1.00 21.61 385 PRO B C 1
ATOM 2849 O O . PRO A 1 367 ? -54.684 23.189 -37.169 1.00 22.72 385 PRO B O 1
ATOM 2853 N N . TYR A 1 368 ? -54.688 24.426 -39.061 1.00 22.09 386 TYR B N 1
ATOM 2854 C CA . TYR A 1 368 ? -55.697 23.710 -39.861 1.00 20.85 386 TYR B CA 1
ATOM 2855 C C . TYR A 1 368 ? -57.116 23.925 -39.327 1.00 22.00 386 TYR B C 1
ATOM 2856 O O . TYR A 1 368 ? -58.032 23.403 -39.969 1.00 24.74 386 TYR B O 1
ATOM 2865 N N . ARG A 1 369 ? -57.322 24.729 -38.280 1.00 20.69 387 ARG B N 1
ATOM 2866 C CA . ARG A 1 369 ? -58.688 24.969 -37.718 1.00 22.29 387 ARG B CA 1
ATOM 2867 C C . ARG A 1 369 ? -59.408 26.055 -38.510 1.00 22.52 387 ARG B C 1
ATOM 2868 O O . ARG A 1 369 ? -60.562 26.270 -38.222 1.00 23.14 387 ARG B O 1
ATOM 2876 N N . ASP A 1 370 ? -58.705 26.707 -39.438 1.00 24.47 388 ASP B N 1
ATOM 2877 C CA . ASP A 1 370 ? -59.264 27.811 -40.251 1.00 26.23 388 ASP B CA 1
ATOM 2878 C C . ASP A 1 370 ? -59.817 27.302 -41.601 1.00 27.67 388 ASP B C 1
ATOM 2879 O O . ASP A 1 370 ? -60.303 28.129 -42.391 1.00 26.02 388 ASP B O 1
ATOM 2884 N N . ILE A 1 371 ? -59.799 25.978 -41.878 1.00 21.16 389 ILE B N 1
ATOM 2885 C CA . ILE A 1 371 ? -60.217 25.393 -43.165 1.00 21.00 389 ILE B CA 1
ATOM 2886 C C . ILE A 1 371 ? -61.747 25.232 -43.162 1.00 20.66 389 ILE B C 1
ATOM 2887 O O . ILE A 1 371 ? -62.305 24.752 -42.169 1.00 20.72 389 ILE B O 1
ATOM 2892 N N . THR A 1 372 ? -62.410 25.784 -44.184 1.00 23.13 390 THR B N 1
ATOM 2893 C CA . THR A 1 372 ? -63.877 25.911 -44.247 1.00 23.03 390 THR B CA 1
ATOM 2894 C C . THR A 1 372 ? -64.430 25.232 -45.512 1.00 21.16 390 THR B C 1
ATOM 2895 O O . THR A 1 372 ? -63.676 24.731 -46.366 1.00 20.95 390 THR B O 1
ATOM 2899 N N . TRP A 1 373 ? -65.742 25.286 -45.671 1.00 21.34 391 TRP B N 1
ATOM 2900 C CA . TRP A 1 373 ? -66.430 24.817 -46.892 1.00 21.77 391 TRP B CA 1
ATOM 2901 C C . TRP A 1 373 ? -65.844 25.549 -48.114 1.00 21.46 391 TRP B C 1
ATOM 2902 O O . TRP A 1 373 ? -65.681 24.865 -49.097 1.00 22.17 391 TRP B O 1
ATOM 2913 N N . ASP A 1 374 ? -65.449 26.831 -47.988 1.00 25.10 392 ASP B N 1
ATOM 2914 C CA . ASP A 1 374 ? -64.757 27.662 -49.025 1.00 27.57 392 ASP B CA 1
ATOM 2915 C C . ASP A 1 374 ? -63.576 26.840 -49.615 1.00 26.38 392 ASP B C 1
ATOM 2916 O O . ASP A 1 374 ? -63.342 26.887 -50.814 1.00 22.74 392 ASP B O 1
ATOM 2921 N N . ASP A 1 375 ? -62.856 26.078 -48.785 1.00 23.77 393 ASP B N 1
ATOM 2922 C CA . ASP A 1 375 ? -61.628 25.347 -49.192 1.00 21.75 393 ASP B CA 1
ATOM 2923 C C . ASP A 1 375 ? -61.987 24.066 -49.942 1.00 23.07 393 ASP B C 1
ATOM 2924 O O . ASP A 1 375 ? -61.246 23.710 -50.861 1.00 20.99 393 ASP B O 1
ATOM 2929 N N . VAL A 1 376 ? -63.120 23.451 -49.634 1.00 21.39 394 VAL B N 1
ATOM 2930 C CA . VAL A 1 376 ? -63.649 22.342 -50.466 1.00 20.84 394 VAL B CA 1
ATOM 2931 C C . VAL A 1 376 ? -63.979 22.902 -51.858 1.00 20.67 394 VAL B C 1
ATOM 2932 O O . VAL A 1 376 ? -63.538 22.315 -52.877 1.00 22.29 394 VAL B O 1
ATOM 2936 N N . LEU A 1 377 ? -64.649 24.046 -51.921 1.00 23.75 395 LEU B N 1
ATOM 2937 C CA . LEU A 1 377 ? -65.079 24.593 -53.226 1.00 25.19 395 LEU B CA 1
ATOM 2938 C C . LEU A 1 377 ? -63.850 24.971 -54.068 1.00 23.18 395 LEU B C 1
ATOM 2939 O O . LEU A 1 377 ? -63.821 24.595 -55.272 1.00 23.93 395 LEU B O 1
ATOM 2944 N N . SER A 1 378 ? -62.902 25.674 -53.480 1.00 23.17 396 SER B N 1
ATOM 2945 C CA . SER A 1 378 ? -61.704 26.209 -54.193 1.00 23.66 396 SER B CA 1
ATOM 2946 C C . SER A 1 378 ? -60.778 25.071 -54.639 1.00 26.00 396 SER B C 1
ATOM 2947 O O . SER A 1 378 ? -60.292 25.128 -55.795 1.00 24.89 396 SER B O 1
ATOM 2950 N N . THR A 1 379 ? -60.569 24.044 -53.806 1.00 22.41 397 THR B N 1
ATOM 2951 C CA . THR A 1 379 ? -59.741 22.877 -54.217 1.00 20.39 397 THR B CA 1
ATOM 2952 C C . THR A 1 379 ? -60.455 22.028 -55.253 1.00 20.27 397 THR B C 1
ATOM 2953 O O . THR A 1 379 ? -59.825 21.603 -56.204 1.00 20.34 397 THR B O 1
ATOM 2957 N N . ASP A 1 380 ? -61.743 21.830 -55.135 1.00 19.98 398 ASP B N 1
ATOM 2958 C CA . ASP A 1 380 ? -62.495 21.086 -56.169 1.00 22.68 398 ASP B CA 1
ATOM 2959 C C . ASP A 1 380 ? -62.390 21.817 -57.523 1.00 21.53 398 ASP B C 1
ATOM 2960 O O . ASP A 1 380 ? -62.273 21.161 -58.536 1.00 21.63 398 ASP B O 1
ATOM 2965 N N . ALA A 1 381 ? -62.412 23.136 -57.486 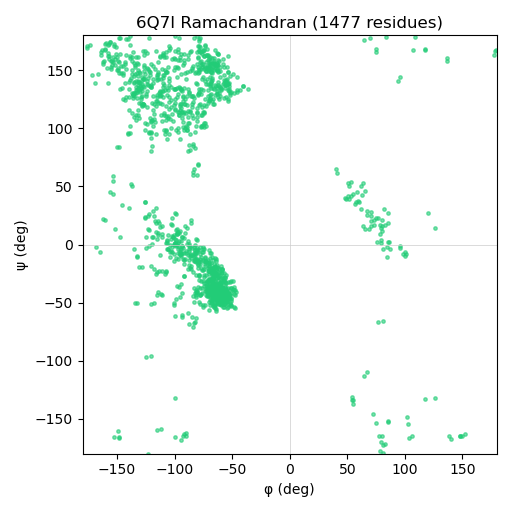1.00 23.53 399 ALA B N 1
ATOM 2966 C CA . ALA A 1 381 ? -62.450 23.976 -58.700 1.00 25.68 399 ALA B CA 1
ATOM 2967 C C . ALA A 1 381 ? -61.107 23.918 -59.438 1.00 26.05 399 ALA B C 1
ATOM 2968 O O . ALA A 1 381 ? -61.065 24.302 -60.599 1.00 25.84 399 ALA B O 1
ATOM 2970 N N . TRP A 1 382 ? -60.041 23.397 -58.813 1.00 21.81 400 TRP B N 1
ATOM 2971 C CA . TRP A 1 382 ? -58.774 23.164 -59.535 1.00 21.74 400 TRP B CA 1
ATOM 2972 C C . TRP A 1 382 ? -58.920 22.074 -60.599 1.00 24.23 400 TRP B C 1
ATOM 2973 O O . TRP A 1 382 ? -58.001 21.995 -61.480 1.00 23.84 400 TRP B O 1
ATOM 2984 N N . ASN A 1 383 ? -59.933 21.215 -60.495 1.00 22.54 401 ASN B N 1
ATOM 2985 C CA . ASN A 1 383 ? -60.192 20.238 -61.569 1.00 23.81 401 ASN B CA 1
ATOM 2986 C C . ASN A 1 383 ? -59.100 19.153 -61.598 1.00 23.13 401 ASN B C 1
ATOM 2987 O O . ASN A 1 383 ? -58.854 18.542 -62.668 1.00 20.30 401 ASN B O 1
ATOM 2992 N N . ILE A 1 384 ? -58.486 18.861 -60.452 1.00 23.35 402 ILE B N 1
ATOM 2993 C CA . ILE A 1 384 ? -57.442 17.815 -60.381 1.00 19.86 402 ILE B CA 1
ATOM 2994 C C . ILE A 1 384 ? -58.102 16.454 -60.557 1.00 18.51 402 ILE B C 1
ATOM 2995 O O . ILE A 1 384 ? -57.442 15.526 -61.032 1.00 20.56 402 ILE B O 1
ATOM 3000 N N . ALA A 1 385 ? -59.377 16.307 -60.243 1.00 19.00 403 ALA B N 1
ATOM 3001 C CA . ALA A 1 385 ? -60.050 14.996 -60.455 1.00 19.92 403 ALA B CA 1
ATOM 3002 C C . ALA A 1 385 ? -60.088 14.695 -61.948 1.00 18.25 403 ALA B C 1
ATOM 3003 O O . ALA A 1 385 ? -59.695 13.559 -62.346 1.00 19.41 403 ALA B O 1
ATOM 3005 N N . TYR A 1 386 ? -60.425 15.703 -62.762 1.00 20.29 404 TYR B N 1
ATOM 3006 C CA . TYR A 1 386 ? -60.357 15.592 -64.249 1.00 21.33 404 TYR B CA 1
ATOM 3007 C C . TYR A 1 386 ? -58.914 15.279 -64.698 1.00 19.78 404 TYR B C 1
ATOM 3008 O O . TYR A 1 386 ? -58.684 14.316 -65.467 1.00 19.09 404 TYR B O 1
ATOM 3017 N N . GLU A 1 387 ? -57.949 16.013 -64.191 1.00 19.80 405 GLU B N 1
ATOM 3018 C CA . GLU A 1 387 ? -56.534 15.864 -64.644 1.00 20.75 405 GLU B CA 1
ATOM 3019 C C . GLU A 1 387 ? -56.083 14.446 -64.335 1.00 19.64 405 GLU B C 1
ATOM 3020 O O . GLU A 1 387 ? -55.427 13.872 -65.166 1.00 18.69 405 GLU B O 1
ATOM 3026 N N . ALA A 1 388 ? -56.430 13.913 -63.162 1.00 19.27 406 ALA B N 1
ATOM 3027 C CA . ALA A 1 388 ? -55.979 12.570 -62.752 1.00 20.26 406 ALA B CA 1
ATOM 3028 C C . ALA A 1 388 ? -56.521 11.521 -63.750 1.00 18.72 406 ALA B C 1
ATOM 3029 O O . ALA A 1 388 ? -55.803 10.600 -64.152 1.00 20.28 406 ALA B O 1
ATOM 3031 N N . ALA A 1 389 ? -57.788 11.647 -64.148 1.00 20.74 407 ALA B N 1
ATOM 3032 C CA . ALA A 1 389 ? -58.435 10.721 -65.108 1.00 20.49 407 ALA B CA 1
ATOM 3033 C C . ALA A 1 389 ? -57.772 10.869 -66.484 1.00 19.75 407 ALA B C 1
ATOM 3034 O O . ALA A 1 389 ? -57.373 9.873 -67.058 1.00 20.89 407 ALA B O 1
ATOM 3036 N N . VAL A 1 390 ? -57.503 12.083 -66.907 1.00 20.91 408 VAL B N 1
ATOM 3037 C CA . VAL A 1 390 ? -56.783 12.304 -68.201 1.00 21.72 408 VAL B CA 1
ATOM 3038 C C . VAL A 1 390 ? -55.412 11.629 -68.169 1.00 21.43 408 VAL B C 1
ATOM 3039 O O . VAL A 1 390 ? -55.039 10.921 -69.147 1.00 21.29 408 VAL B O 1
ATOM 3043 N N . GLU A 1 391 ? -54.724 11.695 -67.029 1.00 19.35 409 GLU B N 1
ATOM 3044 C CA . GLU A 1 391 ? -53.340 11.173 -66.969 1.00 18.49 409 GLU B CA 1
ATOM 3045 C C . GLU A 1 391 ? -53.319 9.661 -66.774 1.00 18.51 409 GLU B C 1
ATOM 3046 O O . GLU A 1 391 ? -52.344 9.071 -67.222 1.00 19.63 409 GLU B O 1
ATOM 3052 N N . GLY A 1 392 ? -54.355 9.064 -66.176 1.00 18.63 410 GLY B N 1
ATOM 3053 C CA . GLY A 1 392 ? -54.336 7.625 -65.803 1.00 18.26 410 GLY B CA 1
ATOM 3054 C C . GLY A 1 392 ? -55.129 6.714 -66.723 1.00 19.81 410 GLY B C 1
ATOM 3055 O O . GLY A 1 392 ? -55.081 5.487 -66.533 1.00 20.90 410 GLY B O 1
ATOM 3056 N N . ILE A 1 393 ? -55.854 7.267 -67.702 1.00 19.30 411 ILE B N 1
ATOM 3057 C CA . ILE A 1 393 ? -56.450 6.459 -68.803 1.00 21.02 411 ILE B CA 1
ATOM 3058 C C . ILE A 1 393 ? -55.327 5.788 -69.602 1.00 19.57 411 ILE B C 1
ATOM 3059 O O . ILE A 1 393 ? -54.303 6.465 -69.843 1.00 24.22 411 ILE B O 1
ATOM 3064 N N . VAL A 1 394 ? -55.471 4.518 -69.976 1.00 19.46 412 VAL B N 1
ATOM 3065 C CA . VAL A 1 394 ? -54.406 3.750 -70.677 1.00 18.91 412 VAL B CA 1
ATOM 3066 C C . VAL A 1 394 ? -54.878 3.379 -72.089 1.00 21.05 412 VAL B C 1
ATOM 3067 O O . VAL A 1 394 ? -55.869 2.655 -72.209 1.00 20.55 412 VAL B O 1
ATOM 3071 N N . LEU A 1 395 ? -54.126 3.769 -73.118 1.00 22.10 413 LEU B N 1
ATOM 3072 C CA . LEU A 1 395 ? -54.405 3.314 -74.522 1.00 19.75 413 LEU B CA 1
ATOM 3073 C C . LEU A 1 395 ? -53.688 1.976 -74.739 1.00 20.71 413 LEU B C 1
ATOM 3074 O O . LEU A 1 395 ? -52.422 1.941 -74.652 1.00 23.68 413 LEU B O 1
ATOM 3079 N N . LEU A 1 396 ? -54.423 0.881 -74.960 1.00 20.30 414 LEU B N 1
ATOM 3080 C CA . LEU A 1 396 ? -53.893 -0.490 -75.069 1.00 19.04 414 LEU B CA 1
ATOM 3081 C C . LEU A 1 396 ? -53.628 -0.828 -76.546 1.00 19.59 414 LEU B C 1
ATOM 3082 O O . LEU A 1 396 ? -52.650 -1.558 -76.832 1.00 22.16 414 LEU B O 1
ATOM 3087 N N . LYS A 1 397 ? -54.554 -0.420 -77.401 1.00 21.13 415 LYS B N 1
ATOM 3088 C CA . LYS A 1 397 ? -54.537 -0.757 -78.851 1.00 21.78 415 LYS B CA 1
ATOM 3089 C C . LYS A 1 397 ? -54.943 0.478 -79.636 1.00 22.16 415 LYS B C 1
ATOM 3090 O O . LYS A 1 397 ? -55.912 1.204 -79.246 1.00 23.52 415 LYS B O 1
ATOM 3096 N N . ASN A 1 398 ? -54.292 0.694 -80.789 1.00 24.44 416 ASN B N 1
ATOM 3097 C CA . ASN A 1 398 ? -54.690 1.799 -81.685 1.00 22.87 416 ASN B CA 1
ATOM 3098 C C . ASN A 1 398 ? -53.973 1.648 -83.034 1.00 26.79 416 ASN B C 1
ATOM 3099 O O . ASN A 1 398 ? -52.781 1.291 -83.019 1.00 25.57 416 ASN B O 1
ATOM 3104 N N . ASP A 1 399 ? -54.696 1.899 -84.115 1.00 28.76 417 ASP B N 1
ATOM 3105 C CA . ASP A 1 399 ? -54.164 1.900 -85.509 1.00 32.57 417 ASP B CA 1
ATOM 3106 C C . ASP A 1 399 ? -54.256 3.299 -86.141 1.00 33.83 417 ASP B C 1
ATOM 3107 O O . ASP A 1 399 ? -54.405 3.360 -87.371 1.00 39.44 417 ASP B O 1
ATOM 3112 N N . GLU A 1 400 ? -54.147 4.386 -85.398 1.00 34.26 418 GLU B N 1
ATOM 3113 C CA . GLU A 1 400 ? -54.409 5.753 -85.956 1.00 36.79 418 GLU B CA 1
ATOM 3114 C C . GLU A 1 400 ? -55.909 6.093 -86.022 1.00 35.21 418 GLU B C 1
ATOM 3115 O O . GLU A 1 400 ? -56.214 7.255 -86.329 1.00 33.28 418 GLU B O 1
ATOM 3117 N N . THR A 1 401 ? -56.827 5.190 -85.675 1.00 28.55 419 THR B N 1
ATOM 3118 C CA . THR A 1 401 ? -58.254 5.568 -85.517 1.00 27.98 419 THR B CA 1
ATOM 3119 C C . THR A 1 401 ? -58.383 6.673 -84.467 1.00 28.54 419 THR B C 1
ATOM 3120 O O . THR A 1 401 ? -59.240 7.548 -84.640 1.00 26.91 419 THR B O 1
ATOM 3124 N N . LEU A 1 402 ? -57.604 6.615 -83.366 1.00 26.61 420 LEU B N 1
ATOM 3125 C CA . LEU A 1 402 ? -57.652 7.659 -82.334 1.00 26.65 420 LEU B CA 1
ATOM 3126 C C . LEU A 1 402 ? -56.405 8.497 -82.501 1.00 25.17 420 LEU B C 1
ATOM 3127 O O . LEU A 1 402 ? -55.353 7.948 -82.833 1.00 28.93 420 LEU B O 1
ATOM 3132 N N . PRO A 1 403 ? -56.485 9.818 -82.292 1.00 24.00 421 PRO B N 1
ATOM 3133 C CA . PRO A 1 403 ? -57.712 10.514 -81.969 1.00 25.51 421 PRO B CA 1
ATOM 3134 C C . PRO A 1 403 ? -58.626 10.634 -83.199 1.00 30.07 421 PRO B C 1
ATOM 3135 O O . PRO A 1 403 ? -58.108 10.562 -84.318 1.00 29.27 421 PRO B O 1
ATOM 3139 N N . LEU A 1 404 ? -59.934 10.722 -82.969 1.00 28.67 422 LEU B N 1
ATOM 3140 C CA . LEU A 1 404 ? -60.929 10.688 -84.079 1.00 30.66 422 LEU B CA 1
ATOM 3141 C C . LEU A 1 404 ? -60.571 11.728 -85.156 1.00 32.52 422 LEU B C 1
ATOM 3142 O O . LEU A 1 404 ? -60.391 12.906 -84.835 1.00 27.53 422 LEU B O 1
ATOM 3147 N N . SER A 1 405 ? -60.545 11.326 -86.430 1.00 39.68 423 SER B N 1
ATOM 3148 C CA . SER A 1 405 ? -60.316 12.315 -87.519 1.00 39.06 423 SER B CA 1
ATOM 3149 C C . SER A 1 405 ? -61.519 13.273 -87.584 1.00 36.04 423 SER B C 1
ATOM 3150 O O . SER A 1 405 ? -62.646 12.894 -87.130 1.00 30.51 423 SER B O 1
ATOM 3153 N N . LYS A 1 406 ? -61.274 14.499 -88.068 1.00 38.82 424 LYS B N 1
ATOM 3154 C CA . LYS A 1 406 ? -62.278 15.592 -88.208 1.00 38.90 424 LYS B CA 1
ATOM 3155 C C . LYS A 1 406 ? -63.431 15.164 -89.128 1.00 39.80 424 LYS B C 1
ATOM 3156 O O . LYS A 1 406 ? -64.460 15.791 -89.038 1.00 43.02 424 LYS B O 1
ATOM 3158 N N . ASP A 1 407 ? -63.277 14.125 -89.958 1.00 43.23 425 ASP B N 1
ATOM 3159 C CA . ASP A 1 407 ? -64.340 13.609 -90.866 1.00 44.74 425 ASP B CA 1
ATOM 3160 C C . ASP A 1 407 ? -65.421 12.882 -90.058 1.00 47.16 425 ASP B C 1
ATOM 3161 O O . ASP A 1 407 ? -66.489 12.622 -90.607 1.00 43.28 425 ASP B O 1
ATOM 3166 N N . ILE A 1 408 ? -65.168 12.536 -88.793 1.00 40.16 426 ILE B N 1
ATOM 3167 C CA . ILE A 1 408 ? -66.188 11.843 -87.957 1.00 36.59 426 ILE B CA 1
ATOM 3168 C C . ILE A 1 408 ? -67.090 12.911 -87.332 1.00 36.54 426 ILE B C 1
ATOM 3169 O O . ILE A 1 408 ? -66.586 13.767 -86.618 1.00 36.10 426 ILE B O 1
ATOM 3174 N N . LYS A 1 409 ? -68.395 12.890 -87.633 1.00 34.08 427 LYS B N 1
ATOM 3175 C CA . LYS A 1 409 ? -69.349 13.914 -87.123 1.00 36.61 427 LYS B CA 1
ATOM 3176 C C . LYS A 1 409 ? -70.309 13.261 -86.115 1.00 33.57 427 LYS B C 1
ATOM 3177 O O . LYS A 1 409 ? -70.835 13.946 -85.283 1.00 37.68 427 LYS B O 1
ATOM 3183 N N . SER A 1 410 ? -70.488 11.951 -86.193 1.00 36.21 428 SER B N 1
ATOM 3184 C CA . SER A 1 410 ? -71.494 11.194 -85.406 1.00 42.33 428 SER B CA 1
ATOM 3185 C C . SER A 1 410 ? -70.816 9.984 -84.756 1.00 38.83 428 SER B C 1
ATOM 3186 O O . SER A 1 410 ? -69.990 9.307 -85.432 1.00 37.40 428 SER B O 1
ATOM 3189 N N . VAL A 1 411 ? -71.183 9.686 -83.504 1.00 37.85 429 VAL B N 1
ATOM 3190 C CA . VAL A 1 411 ? -70.731 8.462 -82.785 1.00 35.43 429 VAL B CA 1
ATOM 3191 C C . VAL A 1 411 ? -71.973 7.735 -82.283 1.00 26.75 429 VAL B C 1
ATOM 3192 O O . VAL A 1 411 ? -72.855 8.426 -81.780 1.00 30.43 429 VAL B O 1
ATOM 3196 N N . ALA A 1 412 ? -72.002 6.411 -82.457 1.00 30.70 430 ALA B N 1
ATOM 3197 C CA . ALA A 1 412 ? -72.859 5.461 -81.712 1.00 30.73 430 ALA B CA 1
ATOM 3198 C C . ALA A 1 412 ? -72.177 5.190 -80.358 1.00 31.71 430 ALA B C 1
ATOM 3199 O O . ALA A 1 412 ? -71.033 4.687 -80.378 1.00 29.08 430 ALA B O 1
ATOM 3201 N N . VAL A 1 413 ? -72.818 5.550 -79.250 1.00 30.08 431 VAL B N 1
ATOM 3202 C CA . VAL A 1 413 ? -72.257 5.300 -77.888 1.00 31.23 431 VAL B CA 1
ATOM 3203 C C . VAL A 1 413 ? -73.089 4.184 -77.287 1.00 29.33 431 VAL B C 1
ATOM 3204 O O . VAL A 1 413 ? -74.301 4.372 -77.122 1.00 33.24 431 VAL B O 1
ATOM 3208 N N . ILE A 1 414 ? -72.470 3.024 -77.129 1.00 26.99 432 ILE B N 1
ATOM 3209 C CA . ILE A 1 414 ? -73.150 1.762 -76.795 1.00 30.37 432 ILE B CA 1
ATOM 3210 C C . ILE A 1 414 ? -72.471 1.187 -75.558 1.00 29.48 432 ILE B C 1
ATOM 3211 O O . ILE A 1 414 ? -71.225 1.328 -75.437 1.00 26.42 432 ILE B O 1
ATOM 3216 N N . GLY A 1 415 ? -73.256 0.473 -74.755 1.00 26.39 433 GLY B N 1
ATOM 3217 C CA . GLY A 1 415 ? -72.759 -0.528 -73.801 1.00 26.96 433 GLY B CA 1
ATOM 3218 C C . GLY A 1 415 ? -73.080 -0.139 -72.356 1.00 24.05 433 GLY B C 1
ATOM 3219 O O . GLY A 1 415 ? -73.514 0.966 -72.074 1.00 23.74 433 GLY B O 1
ATOM 3220 N N . PRO A 1 416 ? -72.898 -1.095 -71.438 1.00 24.32 434 PRO B N 1
ATOM 3221 C CA . PRO A 1 416 ? -73.382 -0.927 -70.073 1.00 23.53 434 PRO B CA 1
ATOM 3222 C C . PRO A 1 416 ? -72.658 0.195 -69.300 1.00 24.26 434 PRO B C 1
ATOM 3223 O O . PRO A 1 416 ? -73.235 0.706 -68.338 1.00 24.31 434 PRO B O 1
ATOM 3227 N N . TRP A 1 417 ? -71.413 0.529 -69.665 1.00 23.24 435 TRP B N 1
ATOM 3228 C CA . TRP A 1 417 ? -70.642 1.579 -68.940 1.00 21.46 435 TRP B CA 1
ATOM 3229 C C . TRP A 1 417 ? -70.857 2.941 -69.586 1.00 23.55 435 TRP B C 1
ATOM 3230 O O . TRP A 1 417 ? -70.271 3.940 -69.121 1.00 23.47 435 TRP B O 1
ATOM 3241 N N . ALA A 1 418 ? -71.740 3.059 -70.584 1.00 23.34 436 ALA B N 1
ATOM 3242 C CA . ALA A 1 418 ? -71.984 4.385 -71.198 1.00 24.48 436 ALA B CA 1
ATOM 3243 C C . ALA A 1 418 ? -72.799 5.307 -70.284 1.00 25.46 436 ALA B C 1
ATOM 3244 O O . ALA A 1 418 ? -72.489 6.503 -70.141 1.00 24.08 436 ALA B O 1
ATOM 3246 N N . ASN A 1 419 ? -73.922 4.813 -69.806 1.00 23.34 437 ASN B N 1
ATOM 3247 C CA . ASN A 1 419 ? -74.869 5.625 -69.024 1.00 24.60 437 ASN B CA 1
ATOM 3248 C C . ASN A 1 419 ? -74.776 5.157 -67.567 1.00 24.18 437 ASN B C 1
ATOM 3249 O O . ASN A 1 419 ? -75.354 4.094 -67.254 1.00 25.50 437 ASN B O 1
ATOM 3254 N N . VAL A 1 420 ? -73.964 5.858 -66.788 1.00 26.37 438 VAL B N 1
ATOM 3255 C CA . VAL A 1 420 ? -73.555 5.447 -65.415 1.00 24.33 438 VAL B CA 1
ATOM 3256 C C . VAL A 1 420 ? -73.567 6.665 -64.500 1.00 22.52 438 VAL B C 1
ATOM 3257 O O . VAL A 1 420 ? -73.523 7.815 -64.940 1.00 23.55 438 VAL B O 1
ATOM 3261 N N . THR A 1 421 ? -73.622 6.388 -63.192 1.00 23.42 439 THR B N 1
ATOM 3262 C CA . THR A 1 421 ? -73.480 7.412 -62.122 1.00 23.30 439 THR B CA 1
ATOM 3263 C C . THR A 1 421 ? -72.347 6.958 -61.190 1.00 23.22 439 THR B C 1
ATOM 3264 O O . THR A 1 421 ? -71.177 7.100 -61.599 1.00 23.41 439 THR B O 1
ATOM 3268 N N . GLU A 1 422 ? -72.681 6.307 -60.083 1.00 22.02 440 GLU B N 1
ATOM 3269 C CA . GLU A 1 422 ? -71.671 5.951 -59.047 1.00 23.14 440 GLU B CA 1
ATOM 3270 C C . GLU A 1 422 ? -70.693 4.852 -59.492 1.00 23.90 440 GLU B C 1
ATOM 3271 O O . GLU A 1 422 ? -69.702 4.655 -58.789 1.00 23.31 440 GLU B O 1
ATOM 3277 N N . GLU A 1 423 ? -70.949 4.106 -60.565 1.00 21.78 441 GLU B N 1
ATOM 3278 C CA . GLU A 1 423 ? -69.957 3.201 -61.182 1.00 21.27 441 GLU B CA 1
ATOM 3279 C C . GLU A 1 423 ? -68.614 3.916 -61.370 1.00 19.96 441 GLU B C 1
ATOM 3280 O O . GLU A 1 423 ? -67.572 3.263 -61.204 1.00 20.79 441 GLU B O 1
ATOM 3286 N N . LEU A 1 424 ? -68.616 5.188 -61.754 1.00 20.37 442 LEU B N 1
ATOM 3287 C CA . LEU A 1 424 ? -67.395 5.997 -61.989 1.00 19.97 442 LEU B CA 1
ATOM 3288 C C . LEU A 1 424 ? -66.498 6.016 -60.724 1.00 19.12 442 LEU B C 1
ATOM 3289 O O . LEU A 1 424 ? -65.281 6.267 -60.882 1.00 21.06 442 LEU B O 1
ATOM 3294 N N . GLN A 1 425 ? -67.085 5.866 -59.540 1.00 18.89 443 GLN B N 1
ATOM 3295 C CA . GLN A 1 425 ? -66.398 6.134 -58.233 1.00 19.19 443 GLN B CA 1
ATOM 3296 C C . GLN A 1 425 ? -65.794 4.873 -57.601 1.00 18.26 443 GLN B C 1
ATOM 3297 O O . GLN A 1 425 ? -65.059 5.017 -56.597 1.00 19.89 443 GLN B O 1
ATOM 3303 N N . GLY A 1 426 ? -65.974 3.695 -58.175 1.00 18.66 444 GLY B N 1
ATOM 3304 C CA . GLY A 1 426 ? -65.401 2.470 -57.602 1.00 17.80 444 GLY B CA 1
ATOM 3305 C C . GLY A 1 426 ? -65.992 2.157 -56.251 1.00 19.33 444 GLY B C 1
ATOM 3306 O O . GLY A 1 426 ? -67.204 1.847 -56.184 1.00 19.86 444 GLY B O 1
ATOM 3307 N N . ASN A 1 427 ? -65.179 2.241 -55.170 1.00 18.59 445 ASN B N 1
ATOM 3308 C CA . ASN A 1 427 ? -65.712 1.979 -53.807 1.00 17.55 445 ASN B CA 1
ATOM 3309 C C . ASN A 1 427 ? -65.125 3.014 -52.830 1.00 17.50 445 ASN B C 1
ATOM 3310 O O . ASN A 1 427 ? -64.368 3.915 -53.285 1.00 17.21 445 ASN B O 1
ATOM 3315 N N . TYR A 1 428 ? -65.507 2.938 -51.562 1.00 16.79 446 TYR B N 1
ATOM 3316 C CA . TYR A 1 428 ? -64.957 3.825 -50.510 1.00 16.70 446 TYR B CA 1
ATOM 3317 C C . TYR A 1 428 ? -65.074 5.267 -50.971 1.00 19.33 446 TYR B C 1
ATOM 3318 O O . TYR A 1 428 ? -64.075 6.019 -50.940 1.00 17.89 446 TYR B O 1
ATOM 3327 N N . PHE A 1 429 ? -66.259 5.680 -51.414 1.00 18.94 447 PHE B N 1
ATOM 3328 C CA . PHE A 1 429 ? -66.457 7.063 -51.925 1.00 19.22 447 PHE B CA 1
ATOM 3329 C C . PHE A 1 429 ? -67.565 7.743 -51.150 1.00 18.88 447 PHE B C 1
ATOM 3330 O O . PHE A 1 429 ? -68.491 7.136 -50.641 1.00 20.71 447 PHE B O 1
ATOM 3338 N N . GLY A 1 430 ? -67.458 9.062 -51.081 1.00 18.48 448 GLY B N 1
ATOM 3339 C CA . GLY A 1 430 ? -68.567 9.881 -50.613 1.00 20.79 448 GLY B CA 1
ATOM 3340 C C . GLY A 1 430 ? -69.325 10.504 -51.787 1.00 21.52 448 GLY B C 1
ATOM 3341 O O . GLY A 1 430 ? -68.963 10.345 -52.954 1.00 19.86 448 GLY B O 1
ATOM 3342 N N . PRO A 1 431 ? -70.371 11.272 -51.495 1.00 20.70 449 PRO B N 1
ATOM 3343 C CA . PRO A 1 431 ? -71.131 11.932 -52.551 1.00 21.70 449 PRO B CA 1
ATOM 3344 C C . PRO A 1 431 ? -70.235 12.935 -53.281 1.00 21.32 449 PRO B C 1
ATOM 3345 O O . PRO A 1 431 ? -69.498 13.686 -52.690 1.00 20.96 449 PRO B O 1
ATOM 3349 N N . ALA A 1 432 ? -70.350 12.916 -54.607 1.00 21.43 450 ALA B N 1
ATOM 3350 C CA . ALA A 1 432 ? -69.603 13.748 -55.557 1.00 21.74 450 ALA B CA 1
ATOM 3351 C C . ALA A 1 432 ? -70.417 14.998 -55.852 1.00 22.02 450 ALA B C 1
ATOM 3352 O O . ALA A 1 432 ? -71.640 14.941 -55.761 1.00 22.03 450 ALA B O 1
ATOM 3354 N N . PRO A 1 433 ? -69.761 16.118 -56.248 1.00 22.29 451 PRO B N 1
ATOM 3355 C CA . PRO A 1 433 ? -70.467 17.324 -56.684 1.00 23.26 451 PRO B CA 1
ATOM 3356 C C . PRO A 1 433 ? -71.266 17.131 -57.993 1.00 24.76 451 PRO B C 1
ATOM 3357 O O . PRO A 1 433 ? -72.277 17.821 -58.187 1.00 26.26 451 PRO B O 1
ATOM 3361 N N . TYR A 1 434 ? -70.805 16.217 -58.842 1.00 22.45 452 TYR B N 1
ATOM 3362 C CA . TYR A 1 434 ? -71.399 15.797 -60.131 1.00 23.33 452 TYR B CA 1
ATOM 3363 C C . TYR A 1 434 ? -70.746 14.471 -60.538 1.00 23.25 452 TYR B C 1
ATOM 3364 O O . TYR A 1 434 ? -69.685 14.095 -59.970 1.00 21.39 452 TYR B O 1
ATOM 3373 N N . LEU A 1 435 ? -71.376 13.763 -61.472 1.00 21.50 453 LEU B N 1
ATOM 3374 C CA . LEU A 1 435 ? -70.846 12.514 -62.031 1.00 21.48 453 LEU B CA 1
ATOM 3375 C C . LEU A 1 435 ? -71.023 12.564 -63.555 1.00 23.84 453 LEU B C 1
ATOM 3376 O O . LEU A 1 435 ? -72.175 12.441 -64.026 1.00 26.37 453 LEU B O 1
ATOM 3381 N N . ILE A 1 436 ? -69.944 12.683 -64.293 1.00 21.42 454 ILE B N 1
ATOM 3382 C CA . ILE A 1 436 ? -69.991 12.747 -65.798 1.00 21.35 454 ILE B CA 1
ATOM 3383 C C . ILE A 1 436 ? -69.797 11.355 -66.388 1.00 22.42 454 ILE B C 1
ATOM 3384 O O . ILE A 1 436 ? -68.650 10.832 -66.372 1.00 22.25 454 ILE B O 1
ATOM 3389 N N . SER A 1 437 ? -70.844 10.751 -66.956 1.00 21.15 455 SER B N 1
ATOM 3390 C CA . SER A 1 437 ? -70.772 9.431 -67.621 1.00 23.25 455 SER B CA 1
ATOM 3391 C C . SER A 1 437 ? -70.002 9.551 -68.939 1.00 21.63 455 SER B C 1
ATOM 3392 O O . SER A 1 437 ? -69.860 10.641 -69.464 1.00 22.26 455 SER B O 1
ATOM 3395 N N . PRO A 1 438 ? -69.512 8.454 -69.529 1.00 22.51 456 PRO B N 1
ATOM 3396 C CA . PRO A 1 438 ? -68.977 8.514 -70.893 1.00 23.80 456 PRO B CA 1
ATOM 3397 C C . PRO A 1 438 ? -70.010 9.139 -71.851 1.00 24.72 456 PRO B C 1
ATOM 3398 O O . PRO A 1 438 ? -69.653 9.949 -72.658 1.00 26.34 456 PRO B O 1
ATOM 3402 N N . LEU A 1 439 ? -71.272 8.787 -71.697 1.00 26.33 457 LEU B N 1
ATOM 3403 C CA . LEU A 1 439 ? -72.360 9.285 -72.611 1.00 26.58 457 LEU B CA 1
ATOM 3404 C C . LEU A 1 439 ? -72.423 10.807 -72.543 1.00 27.02 457 LEU B C 1
ATOM 3405 O O . LEU A 1 439 ? -72.391 11.456 -73.599 1.00 29.98 457 LEU B O 1
ATOM 3410 N N . THR A 1 440 ? -72.429 11.389 -71.345 1.00 24.98 458 THR B N 1
ATOM 3411 C CA . THR A 1 440 ? -72.477 12.857 -71.140 1.00 25.50 458 THR B CA 1
ATOM 3412 C C . THR A 1 440 ? -71.194 13.488 -71.695 1.00 28.50 458 THR B C 1
ATOM 3413 O O . THR A 1 440 ? -71.262 14.557 -72.274 1.00 29.18 458 THR B O 1
ATOM 3417 N N . GLY A 1 441 ? -70.029 12.887 -71.477 1.00 26.90 459 GLY B N 1
ATOM 3418 C CA . GLY A 1 441 ? -68.782 13.401 -72.075 1.00 27.00 459 GLY B CA 1
ATOM 3419 C C . GLY A 1 441 ? -68.908 13.543 -73.600 1.00 26.04 459 GLY B C 1
ATOM 3420 O O . GLY A 1 441 ? -68.596 14.600 -74.130 1.00 31.03 459 GLY B O 1
ATOM 3421 N N . PHE A 1 442 ? -69.426 12.540 -74.278 1.00 26.94 460 PHE B N 1
ATOM 3422 C CA . PHE A 1 442 ? -69.610 12.623 -75.751 1.00 28.64 460 PHE B CA 1
ATOM 3423 C C . PHE A 1 442 ? -70.722 13.623 -76.096 1.00 30.16 460 PHE B C 1
ATOM 3424 O O . PHE A 1 442 ? -70.490 14.398 -77.031 1.00 35.59 460 PHE B O 1
ATOM 3432 N N . ARG A 1 443 ? -71.847 13.651 -75.377 1.00 31.96 461 ARG B N 1
ATOM 3433 C CA . ARG A 1 443 ? -72.893 14.705 -75.598 1.00 36.19 461 ARG B CA 1
ATOM 3434 C C . ARG A 1 443 ? -72.286 16.096 -75.438 1.00 42.00 461 ARG B C 1
ATOM 3435 O O . ARG A 1 443 ? -72.732 16.994 -76.167 1.00 45.52 461 ARG B O 1
ATOM 3443 N N . ASP A 1 444 ? -71.286 16.279 -74.560 1.00 35.31 462 ASP B N 1
ATOM 3444 C CA . ASP A 1 444 ? -70.655 17.609 -74.330 1.00 32.42 462 ASP B CA 1
ATOM 3445 C C . ASP A 1 444 ? -69.583 17.902 -75.400 1.00 32.00 462 ASP B C 1
ATOM 3446 O O . ASP A 1 444 ? -69.166 19.037 -75.475 1.00 35.60 462 ASP B O 1
ATOM 3451 N N . SER A 1 445 ? -69.159 16.924 -76.200 1.00 35.14 463 SER B N 1
ATOM 3452 C CA . SER A 1 445 ? -68.005 17.047 -77.134 1.00 37.37 463 SER B CA 1
ATOM 3453 C C . SER A 1 445 ? -68.415 17.804 -78.399 1.00 43.60 463 SER B C 1
ATOM 3454 O O . SER A 1 445 ? -67.500 18.162 -79.176 1.00 51.71 463 SER B O 1
ATOM 3457 N N . GLY A 1 446 ? -69.712 17.989 -78.653 1.00 41.52 464 GLY B N 1
ATOM 3458 C CA . GLY A 1 446 ? -70.163 18.587 -79.933 1.00 48.10 464 GLY B CA 1
ATOM 3459 C C . GLY A 1 446 ? -70.158 17.592 -81.096 1.00 43.63 464 GLY B C 1
ATOM 3460 O O . GLY A 1 446 ? -70.469 18.008 -82.208 1.00 53.09 464 GLY B O 1
ATOM 3461 N N . LEU A 1 447 ? -69.794 16.322 -80.879 1.00 40.91 465 LEU B N 1
ATOM 3462 C CA . LEU A 1 447 ? -70.179 15.206 -81.779 1.00 38.80 465 LEU B CA 1
ATOM 3463 C C . LEU A 1 447 ? -71.682 14.969 -81.619 1.00 41.53 465 LEU B C 1
ATOM 3464 O O . LEU A 1 447 ? -72.243 15.216 -80.516 1.00 39.23 465 LEU B O 1
ATOM 3469 N N . ASP A 1 448 ? -72.319 14.501 -82.688 1.00 39.78 466 ASP B N 1
ATOM 3470 C CA . ASP A 1 448 ? -73.728 14.041 -82.635 1.00 42.92 466 ASP B CA 1
ATOM 3471 C C . ASP A 1 448 ? -73.680 12.641 -82.050 1.00 37.40 466 ASP B C 1
ATOM 3472 O O . ASP A 1 448 ? -72.899 11.823 -82.581 1.00 36.95 466 ASP B O 1
ATOM 3477 N N . VAL A 1 449 ? -74.485 12.388 -81.026 1.00 33.09 467 VAL B N 1
ATOM 3478 C CA . VAL A 1 449 ? -74.436 11.121 -80.261 1.00 31.49 467 VAL B CA 1
ATOM 3479 C C . VAL A 1 449 ? -75.709 10.326 -80.505 1.00 29.87 467 VAL B C 1
ATOM 3480 O O . VAL A 1 449 ? -76.780 10.878 -80.346 1.00 33.84 467 VAL B O 1
ATOM 3484 N N . HIS A 1 450 ? -75.564 9.057 -80.877 1.00 30.62 468 HIS B N 1
ATOM 3485 C CA . HIS A 1 450 ? -76.676 8.080 -80.921 1.00 34.77 468 HIS B CA 1
ATOM 3486 C C . HIS A 1 450 ? -76.389 7.096 -79.787 1.00 34.26 468 HIS B C 1
ATOM 3487 O O . HIS A 1 450 ? -75.474 6.265 -79.960 1.00 30.16 468 HIS B O 1
ATOM 3494 N N . TYR A 1 451 ? -77.148 7.184 -78.694 1.00 30.90 469 TYR B N 1
ATOM 3495 C CA . TYR A 1 451 ? -76.990 6.268 -77.534 1.00 30.69 469 TYR B CA 1
ATOM 3496 C C . TYR A 1 451 ? -77.839 5.019 -77.699 1.00 29.97 469 TYR B C 1
ATOM 3497 O O . TYR A 1 451 ? -79.031 5.130 -78.025 1.00 32.20 469 TYR B O 1
ATOM 3506 N N . ALA A 1 452 ? -77.265 3.848 -77.433 1.00 29.15 470 ALA B N 1
ATOM 3507 C CA . ALA A 1 452 ? -78.017 2.593 -77.235 1.00 31.22 470 ALA B CA 1
ATOM 3508 C C . ALA A 1 452 ? -77.354 1.765 -76.133 1.00 34.55 470 ALA B C 1
ATOM 3509 O O . ALA A 1 452 ? -76.164 1.388 -76.284 1.00 30.33 470 ALA B O 1
ATOM 3511 N N . LEU A 1 453 ? -78.117 1.354 -75.136 1.00 29.87 471 LEU B N 1
ATOM 3512 C CA . LEU A 1 453 ? -77.571 0.459 -74.084 1.00 30.42 471 LEU B CA 1
ATOM 3513 C C . LEU A 1 453 ? -76.895 -0.764 -74.702 1.00 32.32 471 LEU B C 1
ATOM 3514 O O . LEU A 1 453 ? -75.753 -1.097 -74.332 1.00 27.88 471 LEU B O 1
ATOM 3519 N N . GLY A 1 454 ? -77.568 -1.450 -75.617 1.00 28.50 472 GLY B N 1
ATOM 3520 C CA . GLY A 1 454 ? -76.982 -2.638 -76.238 1.00 27.80 472 GLY B CA 1
ATOM 3521 C C . GLY A 1 454 ? -77.110 -3.856 -75.367 1.00 30.47 472 GLY B C 1
ATOM 3522 O O . GLY A 1 454 ? -77.774 -4.815 -75.772 1.00 31.35 472 GLY B O 1
ATOM 3523 N N . THR A 1 455 ? -76.443 -3.868 -74.204 1.00 26.25 473 THR B N 1
ATOM 3524 C CA . THR A 1 455 ? -76.568 -4.958 -73.235 1.00 25.55 473 THR B CA 1
ATOM 3525 C C . THR A 1 455 ? -76.227 -4.384 -71.852 1.00 28.94 473 THR B C 1
ATOM 3526 O O . THR A 1 455 ? -75.521 -3.368 -71.779 1.00 25.07 473 THR B O 1
ATOM 3530 N N . ASN A 1 456 ? -76.766 -5.026 -70.832 1.00 27.85 474 ASN B N 1
ATOM 3531 C CA . ASN A 1 456 ? -76.428 -4.768 -69.411 1.00 27.52 474 ASN B CA 1
ATOM 3532 C C . ASN A 1 456 ? -75.098 -5.443 -69.118 1.00 26.81 474 ASN B C 1
ATOM 3533 O O . ASN A 1 456 ? -74.581 -6.232 -69.949 1.00 26.30 474 ASN B O 1
ATOM 3538 N N . LEU A 1 457 ? -74.520 -5.147 -67.946 1.00 27.23 475 LEU B N 1
ATOM 3539 C CA . LEU A 1 457 ? -73.141 -5.574 -67.669 1.00 25.10 475 LEU B CA 1
ATOM 3540 C C . LEU A 1 457 ? -73.062 -7.083 -67.675 1.00 23.47 475 LEU B C 1
ATOM 3541 O O . LEU A 1 457 ? -72.137 -7.601 -68.308 1.00 24.62 475 LEU B O 1
ATOM 3546 N N . THR A 1 458 ? -73.970 -7.740 -66.955 1.00 24.98 476 THR B N 1
ATOM 3547 C CA . THR A 1 458 ? -74.032 -9.201 -66.775 1.00 28.16 476 THR B CA 1
ATOM 3548 C C . THR A 1 458 ? -75.391 -9.619 -67.347 1.00 31.38 476 THR B C 1
ATOM 3549 O O . THR A 1 458 ? -76.418 -9.532 -66.640 1.00 37.69 476 THR B O 1
ATOM 3553 N N . SER A 1 459 ? -75.421 -9.830 -68.637 1.00 27.83 477 SER B N 1
ATOM 3554 C CA . SER A 1 459 ? -76.680 -10.149 -69.341 1.00 27.77 477 SER B CA 1
ATOM 3555 C C . SER A 1 459 ? -76.530 -11.419 -70.173 1.00 30.01 477 SER B C 1
ATOM 3556 O O . SER A 1 459 ? -75.443 -11.646 -70.772 1.00 29.03 477 SER B O 1
ATOM 3559 N N A HIS A 1 460 ? -77.585 -12.243 -70.191 0.50 30.93 478 HIS B N 1
ATOM 3560 N N B HIS A 1 460 ? -77.618 -12.209 -70.216 0.50 32.58 478 HIS B N 1
ATOM 3561 C CA A HIS A 1 460 ? -77.710 -13.398 -71.118 0.50 31.79 478 HIS B CA 1
ATOM 3562 C CA B HIS A 1 460 ? -77.784 -13.407 -71.085 0.50 34.86 478 HIS B CA 1
ATOM 3563 C C A HIS A 1 460 ? -78.803 -13.085 -72.152 0.50 33.25 478 HIS B C 1
ATOM 3564 C C B HIS A 1 460 ? -78.731 -13.068 -72.246 0.50 35.52 478 HIS B C 1
ATOM 3565 O O A HIS A 1 460 ? -79.314 -14.040 -72.737 0.50 31.24 478 HIS B O 1
ATOM 3566 O O B HIS A 1 460 ? -79.021 -13.965 -73.048 0.50 35.20 478 HIS B O 1
ATOM 3579 N N . SER A 1 461 ? -79.138 -11.803 -72.364 1.00 33.63 479 SER B N 1
ATOM 3580 C CA . SER A 1 461 ? -80.209 -11.346 -73.290 1.00 37.72 479 SER B CA 1
ATOM 3581 C C . SER A 1 461 ? -79.628 -10.599 -74.491 1.00 41.27 479 SER B C 1
ATOM 3582 O O . SER A 1 461 ? -78.812 -9.687 -74.293 1.00 32.60 479 SER B O 1
ATOM 3585 N N . THR A 1 462 ? -80.122 -10.895 -75.704 1.00 39.13 480 THR B N 1
ATOM 3586 C CA . THR A 1 462 ? -79.738 -10.150 -76.930 1.00 40.44 480 THR B CA 1
ATOM 3587 C C . THR A 1 462 ? -80.811 -9.116 -77.266 1.00 35.54 480 THR B C 1
ATOM 3588 O O . THR A 1 462 ? -80.683 -8.511 -78.348 1.00 34.68 480 THR B O 1
ATOM 3592 N N . SER A 1 463 ? -81.753 -8.829 -76.358 1.00 35.68 481 SER B N 1
ATOM 3593 C CA . SER A 1 463 ? -82.953 -7.996 -76.665 1.00 39.21 481 SER B CA 1
ATOM 3594 C C . SER A 1 463 ? -82.553 -6.562 -77.045 1.00 39.86 481 SER B C 1
ATOM 3595 O O . SER A 1 463 ? -83.303 -5.902 -77.784 1.00 43.06 481 SER B O 1
ATOM 3598 N N . GLY A 1 464 ? -81.392 -6.068 -76.602 1.00 33.35 482 GLY B N 1
ATOM 3599 C CA . GLY A 1 464 ? -80.968 -4.700 -76.950 1.00 29.96 482 GLY B CA 1
ATOM 3600 C C . GLY A 1 464 ? -80.000 -4.659 -78.140 1.00 26.94 482 GLY B C 1
ATOM 3601 O O . GLY A 1 464 ? -79.606 -3.546 -78.516 1.00 32.13 482 GLY B O 1
ATOM 3602 N N . PHE A 1 465 ? -79.571 -5.798 -78.686 1.00 30.87 483 PHE B N 1
ATOM 3603 C CA . PHE A 1 465 ? -78.532 -5.883 -79.747 1.00 30.81 483 PHE B CA 1
ATOM 3604 C C . PHE A 1 465 ? -79.013 -5.139 -81.003 1.00 38.84 483 PHE B C 1
ATOM 3605 O O . PHE A 1 465 ? -78.233 -4.310 -81.562 1.00 34.34 483 PHE B O 1
ATOM 3613 N N . GLU A 1 466 ? -80.274 -5.355 -81.429 1.00 38.93 484 GLU B N 1
ATOM 3614 C CA . GLU A 1 466 ? -80.764 -4.818 -82.745 1.00 41.84 484 GLU B CA 1
ATOM 3615 C C . GLU A 1 466 ? -80.708 -3.282 -82.717 1.00 32.50 484 GLU B C 1
ATOM 3616 O O . GLU A 1 466 ? -80.248 -2.677 -83.704 1.00 34.45 484 GLU B O 1
ATOM 3622 N N . GLU A 1 467 ? -81.146 -2.662 -81.628 1.00 36.60 485 GLU B N 1
ATOM 3623 C CA . GLU A 1 467 ? -81.177 -1.186 -81.483 1.00 37.43 485 GLU B CA 1
ATOM 3624 C C . GLU A 1 467 ? -79.744 -0.617 -81.503 1.00 36.85 485 GLU B C 1
ATOM 3625 O O . GLU A 1 467 ? -79.544 0.471 -82.031 1.00 39.53 485 GLU B O 1
ATOM 3631 N N . ALA A 1 468 ? -78.783 -1.307 -80.895 1.00 35.74 486 ALA B N 1
ATOM 3632 C CA . ALA A 1 468 ? -77.362 -0.883 -80.911 1.00 37.06 486 ALA B CA 1
ATOM 3633 C C . ALA A 1 468 ? -76.781 -1.057 -82.326 1.00 35.81 486 ALA B C 1
ATOM 3634 O O . ALA A 1 468 ? -76.108 -0.113 -82.783 1.00 32.81 486 ALA B O 1
ATOM 3636 N N . LEU A 1 469 ? -77.045 -2.192 -82.998 1.00 37.99 487 LEU B N 1
ATOM 3637 C CA . LEU A 1 469 ? -76.526 -2.412 -84.384 1.00 39.36 487 LEU B CA 1
ATOM 3638 C C . LEU A 1 469 ? -77.077 -1.332 -85.320 1.00 38.93 487 LEU B C 1
ATOM 3639 O O . LEU A 1 469 ? -76.327 -0.878 -86.181 1.00 37.23 487 LEU B O 1
ATOM 3644 N N . THR A 1 470 ? -78.303 -0.857 -85.080 1.00 43.24 488 THR B N 1
ATOM 3645 C CA . THR A 1 470 ? -78.988 0.204 -85.873 1.00 40.85 488 THR B CA 1
ATOM 3646 C C . THR A 1 470 ? -78.290 1.557 -85.645 1.00 42.84 488 THR B C 1
ATOM 3647 O O . THR A 1 470 ? -77.922 2.218 -86.663 1.00 38.46 488 THR B O 1
ATOM 3651 N N . ALA A 1 471 ? -78.101 1.970 -84.384 1.00 40.10 489 ALA B N 1
ATOM 3652 C CA . ALA A 1 471 ? -77.379 3.211 -84.008 1.00 36.29 489 ALA B CA 1
ATOM 3653 C C . ALA A 1 471 ? -75.976 3.181 -84.627 1.00 29.89 489 ALA B C 1
ATOM 3654 O O . ALA A 1 471 ? -75.547 4.222 -85.129 1.00 35.56 489 ALA B O 1
ATOM 3655 N N . ALA A 1 472 ? -75.309 2.018 -84.658 1.00 31.77 490 ALA B N 1
ATOM 3656 C CA . ALA A 1 472 ? -73.929 1.870 -85.189 1.00 31.31 490 ALA B CA 1
ATOM 3657 C C . ALA A 1 472 ? -73.919 2.078 -86.721 1.00 36.81 490 ALA B C 1
ATOM 3658 O O . ALA A 1 472 ? -72.996 2.765 -87.232 1.00 34.30 490 ALA B O 1
ATOM 3660 N N . LYS A 1 473 ? -74.906 1.537 -87.439 1.00 44.37 491 LYS B N 1
ATOM 3661 C CA . LYS A 1 473 ? -75.016 1.669 -88.931 1.00 45.73 491 LYS B CA 1
ATOM 3662 C C . LYS A 1 473 ? -75.233 3.134 -89.330 1.00 41.91 491 LYS B C 1
ATOM 3663 O O . LYS A 1 473 ? -74.671 3.525 -90.368 1.00 43.75 491 LYS B O 1
ATOM 3669 N N . GLN A 1 474 ? -75.984 3.888 -88.522 1.00 41.10 492 GLN B N 1
ATOM 3670 C CA . GLN A 1 474 ? -76.370 5.323 -88.701 1.00 44.87 492 GLN B CA 1
ATOM 3671 C C . GLN A 1 474 ? -75.200 6.281 -88.419 1.00 50.99 492 GLN B C 1
ATOM 3672 O O . GLN A 1 474 ? -75.301 7.439 -88.863 1.00 52.65 492 GLN B O 1
ATOM 3675 N N . ALA A 1 475 ? -74.160 5.874 -87.670 1.00 46.20 493 ALA B N 1
ATOM 3676 C CA . ALA A 1 475 ? -73.084 6.796 -87.230 1.00 41.90 493 ALA B CA 1
ATOM 3677 C C . ALA A 1 475 ? -71.792 6.587 -88.034 1.00 39.40 493 ALA B C 1
ATOM 3678 O O . ALA A 1 475 ? -71.633 5.537 -88.673 1.00 45.27 493 ALA B O 1
ATOM 3680 N N . ASP A 1 476 ? -70.856 7.528 -87.912 1.00 36.29 494 ASP B N 1
ATOM 3681 C CA . ASP A 1 476 ? -69.501 7.507 -88.518 1.00 38.06 494 ASP B CA 1
ATOM 3682 C C . ASP A 1 476 ? -68.547 6.613 -87.715 1.00 37.94 494 ASP B C 1
ATOM 3683 O O . ASP A 1 476 ? -67.574 6.110 -88.293 1.00 36.40 494 ASP B O 1
ATOM 3688 N N . ALA A 1 477 ? -68.783 6.442 -86.413 1.00 32.71 495 ALA B N 1
ATOM 3689 C CA . ALA A 1 477 ? -67.830 5.735 -85.523 1.00 32.67 495 ALA B CA 1
ATOM 3690 C C . ALA A 1 477 ? -68.596 5.161 -84.326 1.00 31.72 495 ALA B C 1
ATOM 3691 O O . ALA A 1 477 ? -69.688 5.660 -84.030 1.00 34.85 495 ALA B O 1
ATOM 3693 N N . ILE A 1 478 ? -68.071 4.074 -83.762 1.00 30.36 496 ILE B N 1
ATOM 3694 C CA . ILE A 1 478 ? -68.756 3.310 -82.688 1.00 27.69 496 ILE B CA 1
ATOM 3695 C C . ILE A 1 478 ? -67.828 3.372 -81.463 1.00 29.90 496 ILE B C 1
ATOM 3696 O O . ILE A 1 478 ? -66.644 2.942 -81.605 1.00 28.49 496 ILE B O 1
ATOM 3701 N N A ILE A 1 479 ? -68.340 3.912 -80.342 0.50 27.01 497 ILE B N 1
ATOM 3702 N N B ILE A 1 479 ? -68.347 3.822 -80.320 0.50 26.98 497 ILE B N 1
ATOM 3703 C CA A ILE A 1 479 ? -67.737 3.817 -78.970 0.50 27.06 497 ILE B CA 1
ATOM 3704 C CA B ILE A 1 479 ? -67.625 3.754 -79.013 0.50 26.99 497 ILE B CA 1
ATOM 3705 C C A ILE A 1 479 ? -68.504 2.771 -78.155 0.50 24.62 497 ILE B C 1
ATOM 3706 C C B ILE A 1 479 ? -68.417 2.840 -78.076 0.50 24.78 497 ILE B C 1
ATOM 3707 O O A ILE A 1 479 ? -69.687 3.008 -77.855 0.50 26.75 497 ILE B O 1
ATOM 3708 O O B ILE A 1 479 ? -69.550 3.207 -77.690 0.50 29.68 497 ILE B O 1
ATOM 3717 N N . PHE A 1 480 ? -67.870 1.652 -77.833 1.00 25.73 498 PHE B N 1
ATOM 3718 C CA . PHE A 1 480 ? -68.445 0.659 -76.917 1.00 24.55 498 PHE B CA 1
ATOM 3719 C C . PHE A 1 480 ? -67.827 0.860 -75.523 1.00 24.36 498 PHE B C 1
ATOM 3720 O O . PHE A 1 480 ? -66.599 0.688 -75.446 1.00 24.59 498 PHE B O 1
ATOM 3728 N N . ALA A 1 481 ? -68.660 1.103 -74.503 1.00 24.11 499 ALA B N 1
ATOM 3729 C CA . ALA A 1 481 ? -68.236 1.255 -73.080 1.00 22.30 499 ALA B CA 1
ATOM 3730 C C . ALA A 1 481 ? -68.681 0.049 -72.264 1.00 24.87 499 ALA B C 1
ATOM 3731 O O . ALA A 1 481 ? -69.871 -0.162 -72.093 1.00 25.85 499 ALA B O 1
ATOM 3733 N N . GLY A 1 482 ? -67.727 -0.751 -71.815 1.00 21.83 500 GLY B N 1
ATOM 3734 C CA . GLY A 1 482 ? -68.019 -1.987 -71.081 1.00 21.02 500 GLY B CA 1
ATOM 3735 C C . GLY A 1 482 ? -66.946 -2.300 -70.067 1.00 23.08 500 GLY B C 1
ATOM 3736 O O . GLY A 1 482 ? -66.142 -1.427 -69.765 1.00 23.73 500 GLY B O 1
ATOM 3737 N N . GLY A 1 483 ? -66.985 -3.523 -69.577 1.00 23.10 501 GLY B N 1
ATOM 3738 C CA . GLY A 1 483 ? -65.983 -4.089 -68.672 1.00 22.89 501 GLY B CA 1
ATOM 3739 C C . GLY A 1 483 ? -66.641 -4.624 -67.425 1.00 24.82 501 GLY B C 1
ATOM 3740 O O . GLY A 1 483 ? -67.657 -5.344 -67.509 1.00 22.64 501 GLY B O 1
ATOM 3741 N N . ILE A 1 484 ? -66.070 -4.254 -66.269 1.00 21.30 502 ILE B N 1
ATOM 3742 C CA . ILE A 1 484 ? -66.556 -4.703 -64.953 1.00 20.87 502 ILE B CA 1
ATOM 3743 C C . ILE A 1 484 ? -66.781 -3.477 -64.055 1.00 19.46 502 ILE B C 1
ATOM 3744 O O . ILE A 1 484 ? -66.345 -2.365 -64.381 1.00 20.99 502 ILE B O 1
ATOM 3749 N N . ASP A 1 485 ? -67.473 -3.706 -62.948 1.00 19.29 503 ASP B N 1
ATOM 3750 C CA . ASP A 1 485 ? -67.753 -2.660 -61.943 1.00 20.48 503 ASP B CA 1
ATOM 3751 C C . ASP A 1 485 ? -67.917 -3.327 -60.595 1.00 19.13 503 ASP B C 1
ATOM 3752 O O . ASP A 1 485 ? -67.589 -4.522 -60.468 1.00 19.21 503 ASP B O 1
ATOM 3757 N N . ASN A 1 486 ? -68.460 -2.623 -59.614 1.00 20.20 504 ASN B N 1
ATOM 3758 C CA . ASN A 1 486 ? -68.514 -3.181 -58.243 1.00 20.68 504 ASN B CA 1
ATOM 3759 C C . ASN A 1 486 ? -69.650 -4.194 -58.106 1.00 22.88 504 ASN B C 1
ATOM 3760 O O . ASN A 1 486 ? -69.722 -4.819 -57.047 1.00 20.79 504 ASN B O 1
ATOM 3765 N N . THR A 1 487 ? -70.489 -4.397 -59.133 1.00 20.97 505 THR B N 1
ATOM 3766 C CA . THR A 1 487 ? -71.370 -5.596 -59.145 1.00 21.21 505 THR B CA 1
ATOM 3767 C C . THR A 1 487 ? -70.592 -6.861 -59.457 1.00 20.93 505 THR B C 1
ATOM 3768 O O . THR A 1 487 ? -71.166 -7.905 -59.200 1.00 22.68 505 THR B O 1
ATOM 3772 N N . ILE A 1 488 ? -69.322 -6.802 -59.898 1.00 20.03 506 ILE B N 1
ATOM 3773 C CA . ILE A 1 488 ? -68.445 -7.964 -60.225 1.00 21.89 506 ILE B CA 1
ATOM 3774 C C . ILE A 1 488 ? -67.295 -8.066 -59.185 1.00 19.00 506 ILE B C 1
ATOM 3775 O O . ILE A 1 488 ? -66.962 -9.182 -58.736 1.00 20.41 506 ILE B O 1
ATOM 3780 N N . GLU A 1 489 ? -66.694 -6.937 -58.835 1.00 19.39 507 GLU B N 1
ATOM 3781 C CA . GLU A 1 489 ? -65.481 -6.926 -57.980 1.00 19.36 507 GLU B CA 1
ATOM 3782 C C . GLU A 1 489 ? -65.768 -5.980 -56.834 1.00 16.54 507 GLU B C 1
ATOM 3783 O O . GLU A 1 489 ? -66.084 -4.817 -57.094 1.00 18.34 507 GLU B O 1
ATOM 3789 N N . ALA A 1 490 ? -65.710 -6.464 -55.613 1.00 18.16 508 ALA B N 1
ATOM 3790 C CA . ALA A 1 490 ? -65.949 -5.575 -54.462 1.00 16.76 508 ALA B CA 1
ATOM 3791 C C . ALA A 1 490 ? -65.320 -6.167 -53.207 1.00 16.73 508 ALA B C 1
ATOM 3792 O O . ALA A 1 490 ? -64.951 -7.343 -53.174 1.00 16.76 508 ALA B O 1
ATOM 3794 N N . GLU A 1 491 ? -65.316 -5.387 -52.133 1.00 17.43 509 GLU B N 1
ATOM 3795 C CA . GLU A 1 491 ? -65.002 -5.933 -50.786 1.00 17.41 509 GLU B CA 1
ATOM 3796 C C . GLU A 1 491 ? -65.945 -7.100 -50.546 1.00 18.55 509 GLU B C 1
ATOM 3797 O O . GLU A 1 491 ? -67.132 -6.980 -50.941 1.00 19.02 509 GLU B O 1
ATOM 3803 N N . ALA A 1 492 ? -65.413 -8.171 -49.983 1.00 17.22 510 ALA B N 1
ATOM 3804 C CA . ALA A 1 492 ? -66.138 -9.428 -49.687 1.00 18.97 510 ALA B CA 1
ATOM 3805 C C . ALA A 1 492 ? -66.641 -10.112 -50.956 1.00 19.07 510 ALA B C 1
ATOM 3806 O O . ALA A 1 492 ? -67.466 -11.045 -50.797 1.00 20.65 510 ALA B O 1
ATOM 3808 N N . MET A 1 493 ? -66.126 -9.734 -52.126 1.00 18.91 511 MET B N 1
ATOM 3809 C CA . MET A 1 493 ? -66.545 -10.355 -53.408 1.00 19.69 511 MET B CA 1
ATOM 3810 C C . MET A 1 493 ? -65.418 -10.342 -54.451 1.00 19.02 511 MET B C 1
ATOM 3811 O O . MET A 1 493 ? -65.395 -9.465 -55.312 1.00 19.74 511 MET B O 1
ATOM 3816 N N . ASP A 1 494 ? -64.554 -11.336 -54.376 1.00 19.49 512 ASP B N 1
ATOM 3817 C CA . ASP A 1 494 ? -63.581 -11.654 -55.444 1.00 18.91 512 ASP B CA 1
ATOM 3818 C C . ASP A 1 494 ? -64.332 -12.111 -56.700 1.00 20.10 512 ASP B C 1
ATOM 3819 O O . ASP A 1 494 ? -65.469 -12.645 -56.620 1.00 20.18 512 ASP B O 1
ATOM 3824 N N . ARG A 1 495 ? -63.687 -11.955 -57.846 1.00 20.86 513 ARG B N 1
ATOM 3825 C CA . ARG A 1 495 ? -64.144 -12.572 -59.111 1.00 20.68 513 ARG B CA 1
ATOM 3826 C C . ARG A 1 495 ? -63.848 -14.055 -59.064 1.00 19.91 513 ARG B C 1
ATOM 3827 O O . ARG A 1 495 ? -62.913 -14.497 -58.367 1.00 22.63 513 ARG B O 1
ATOM 3835 N N . GLU A 1 496 ? -64.664 -14.837 -59.788 1.00 21.46 514 GLU B N 1
ATOM 3836 C CA . GLU A 1 496 ? -64.424 -16.291 -59.948 1.00 22.53 514 GLU B CA 1
ATOM 3837 C C . GLU A 1 496 ? -63.809 -16.579 -61.329 1.00 23.57 514 GLU B C 1
ATOM 3838 O O . GLU A 1 496 ? -63.372 -17.724 -61.549 1.00 23.62 514 GLU B O 1
ATOM 3844 N N . ASN A 1 497 ? -63.636 -15.550 -62.144 1.00 21.61 515 ASN B N 1
ATOM 3845 C CA . ASN A 1 497 ? -62.919 -15.647 -63.451 1.00 22.80 515 ASN B CA 1
ATOM 3846 C C . ASN A 1 497 ? -62.394 -14.253 -63.797 1.00 22.33 515 ASN B C 1
ATOM 3847 O O . ASN A 1 497 ? -62.739 -13.288 -63.074 1.00 24.02 515 ASN B O 1
ATOM 3852 N N . ILE A 1 498 ? -61.612 -14.112 -64.865 1.00 21.94 516 ILE B N 1
ATOM 3853 C CA . ILE A 1 498 ? -61.062 -12.790 -65.268 1.00 22.71 516 ILE B CA 1
ATOM 3854 C C . ILE A 1 498 ? -61.433 -12.511 -66.722 1.00 24.50 516 ILE B C 1
ATOM 3855 O O . ILE A 1 498 ? -60.676 -11.866 -67.440 1.00 23.20 516 ILE B O 1
ATOM 3860 N N . THR A 1 499 ? -62.642 -12.931 -67.102 1.00 24.82 517 THR B N 1
ATOM 3861 C CA . THR A 1 499 ? -63.207 -12.713 -68.452 1.00 24.82 517 THR B CA 1
ATOM 3862 C C . THR A 1 499 ? -64.214 -11.571 -68.399 1.00 25.63 517 THR B C 1
ATOM 3863 O O . THR A 1 499 ? -64.802 -11.247 -67.320 1.00 27.19 517 THR B O 1
ATOM 3867 N N . TRP A 1 500 ? -64.478 -10.983 -69.562 1.00 23.00 518 TRP B N 1
ATOM 3868 C CA . TRP A 1 500 ? -65.547 -9.991 -69.764 1.00 23.11 518 TRP B CA 1
ATOM 3869 C C . TRP A 1 500 ? -66.866 -10.603 -69.316 1.00 26.90 518 TRP B C 1
ATOM 3870 O O . TRP A 1 500 ? -67.113 -11.768 -69.560 1.00 24.02 518 TRP B O 1
ATOM 3881 N N . PRO A 1 501 ? -67.716 -9.865 -68.609 1.00 24.27 519 PRO B N 1
ATOM 3882 C CA . PRO A 1 501 ? -68.991 -10.405 -68.152 1.00 25.10 519 PRO B CA 1
ATOM 3883 C C . PRO A 1 501 ? -70.063 -10.489 -69.248 1.00 24.10 519 PRO B C 1
ATOM 3884 O O . PRO A 1 501 ? -69.983 -9.792 -70.252 1.00 23.63 519 PRO B O 1
ATOM 3888 N N . GLY A 1 502 ? -70.993 -11.422 -69.017 1.00 26.95 520 GLY B N 1
ATOM 3889 C CA . GLY A 1 502 ? -72.195 -11.623 -69.854 1.00 25.66 520 GLY B CA 1
ATOM 3890 C C . GLY A 1 502 ? -71.834 -11.823 -71.319 1.00 23.14 520 GLY B C 1
ATOM 3891 O O . GLY A 1 502 ? -70.930 -12.666 -71.634 1.00 26.29 520 GLY B O 1
ATOM 3892 N N . ASN A 1 503 ? -72.524 -11.086 -72.171 1.00 25.38 521 ASN B N 1
ATOM 3893 C CA . ASN A 1 503 ? -72.419 -11.255 -73.648 1.00 24.70 521 ASN B CA 1
ATOM 3894 C C . ASN A 1 503 ? -71.871 -9.972 -74.261 1.00 28.05 521 ASN B C 1
ATOM 3895 O O . ASN A 1 503 ? -71.990 -9.781 -75.490 1.00 29.05 521 ASN B O 1
ATOM 3900 N N . GLN A 1 504 ? -71.207 -9.129 -73.450 1.00 26.80 522 GLN B N 1
ATOM 3901 C CA . GLN A 1 504 ? -70.562 -7.897 -73.939 1.00 24.58 522 GLN B CA 1
ATOM 3902 C C . GLN A 1 504 ? -69.619 -8.247 -75.123 1.00 22.51 522 GLN B C 1
ATOM 3903 O O . GLN A 1 504 ? -69.655 -7.484 -76.096 1.00 25.51 522 GLN B O 1
ATOM 3909 N N . LEU A 1 505 ? -68.773 -9.308 -75.052 1.00 24.94 523 LEU B N 1
ATOM 3910 C CA . LEU A 1 505 ? -67.796 -9.604 -76.152 1.00 25.19 523 LEU B CA 1
ATOM 3911 C C . LEU A 1 505 ? -68.572 -10.013 -77.426 1.00 27.17 523 LEU B C 1
ATOM 3912 O O . LEU A 1 505 ? -68.129 -9.613 -78.550 1.00 31.86 523 LEU B O 1
ATOM 3917 N N . ASP A 1 506 ? -69.697 -10.717 -77.250 1.00 27.88 524 ASP B N 1
ATOM 3918 C CA . ASP A 1 506 ? -70.567 -11.113 -78.393 1.00 31.93 524 ASP B CA 1
ATOM 3919 C C . ASP A 1 506 ? -71.051 -9.842 -79.094 1.00 29.78 524 ASP B C 1
ATOM 3920 O O . ASP A 1 506 ? -70.992 -9.796 -80.348 1.00 28.21 524 ASP B O 1
ATOM 3925 N N . LEU A 1 507 ? -71.498 -8.815 -78.370 1.00 28.98 525 LEU B N 1
ATOM 3926 C CA . LEU A 1 507 ? -72.030 -7.589 -79.008 1.00 28.22 525 LEU B CA 1
ATOM 3927 C C . LEU A 1 507 ? -70.875 -6.818 -79.644 1.00 32.95 525 LEU B C 1
ATOM 3928 O O . LEU A 1 507 ? -71.030 -6.267 -80.756 1.00 30.01 525 LEU B O 1
ATOM 3933 N N . ILE A 1 508 ? -69.722 -6.740 -78.982 1.00 27.76 526 ILE B N 1
ATOM 3934 C CA . ILE A 1 508 ? -68.578 -6.056 -79.642 1.00 27.94 526 ILE B CA 1
ATOM 3935 C C . ILE A 1 508 ? -68.280 -6.758 -80.984 1.00 28.64 526 ILE B C 1
ATOM 3936 O O . ILE A 1 508 ? -68.031 -6.033 -81.968 1.00 27.90 526 ILE B O 1
ATOM 3941 N N . SER A 1 509 ? -68.190 -8.083 -80.966 1.00 29.91 527 SER B N 1
ATOM 3942 C CA . SER A 1 509 ? -67.906 -8.946 -82.148 1.00 31.05 527 SER B CA 1
ATOM 3943 C C . SER A 1 509 ? -68.827 -8.536 -83.297 1.00 32.89 527 SER B C 1
ATOM 3944 O O . SER A 1 509 ? -68.304 -8.168 -84.369 1.00 34.50 527 SER B O 1
ATOM 3947 N N . LYS A 1 510 ? -70.143 -8.509 -83.046 1.00 32.04 528 LYS B N 1
ATOM 3948 C CA . LYS A 1 510 ? -71.159 -8.105 -84.053 1.00 34.83 528 LYS B CA 1
ATOM 3949 C C . LYS A 1 510 ? -70.894 -6.661 -84.490 1.00 34.57 528 LYS B C 1
ATOM 3950 O O . LYS A 1 510 ? -70.964 -6.386 -85.706 1.00 33.08 528 LYS B O 1
ATOM 3956 N N . LEU A 1 511 ? -70.604 -5.735 -83.560 1.00 31.65 529 LEU B N 1
ATOM 3957 C CA . LEU A 1 511 ? -70.351 -4.314 -83.928 1.00 28.55 529 LEU B CA 1
ATOM 3958 C C . LEU A 1 511 ? -69.092 -4.166 -84.816 1.00 26.56 529 LEU B C 1
ATOM 3959 O O . LEU A 1 511 ? -69.044 -3.138 -85.495 1.00 33.25 529 LEU B O 1
ATOM 3964 N N . SER A 1 512 ? -68.126 -5.087 -84.731 1.00 28.80 530 SER B N 1
ATOM 3965 C CA . SER A 1 512 ? -66.833 -5.091 -85.481 1.00 29.15 530 SER B CA 1
ATOM 3966 C C . SER A 1 512 ? -67.036 -5.517 -86.948 1.00 33.63 530 SER B C 1
ATOM 3967 O O . SER A 1 512 ? -66.027 -5.538 -87.652 1.00 32.12 530 SER B O 1
ATOM 3970 N N . GLU A 1 513 ? -68.246 -5.944 -87.324 1.00 33.20 531 GLU B N 1
ATOM 3971 C CA . GLU A 1 513 ? -68.573 -6.512 -88.670 1.00 38.63 531 GLU B CA 1
ATOM 3972 C C . GLU A 1 513 ? -69.259 -5.443 -89.535 1.00 39.18 531 GLU B C 1
ATOM 3973 O O . GLU A 1 513 ? -69.727 -5.776 -90.645 1.00 36.56 531 GLU B O 1
ATOM 3979 N N . LEU A 1 514 ? -69.326 -4.193 -89.091 1.00 36.57 532 LEU B N 1
ATOM 3980 C CA . LEU A 1 514 ? -70.187 -3.160 -89.728 1.00 36.86 532 LEU B CA 1
ATOM 3981 C C . LEU A 1 514 ? -69.367 -2.199 -90.592 1.00 36.79 532 LEU B C 1
ATOM 3982 O O . LEU A 1 514 ? -69.946 -1.220 -91.039 1.00 38.49 532 LEU B O 1
ATOM 3987 N N . GLY A 1 515 ? -68.063 -2.440 -90.753 1.00 38.06 533 GLY B N 1
ATOM 3988 C CA . GLY A 1 515 ? -67.149 -1.569 -91.518 1.00 39.30 533 GLY B CA 1
ATOM 3989 C C . GLY A 1 515 ? -67.134 -0.129 -91.023 1.00 38.06 533 GLY B C 1
ATOM 3990 O O . GLY A 1 515 ? -66.929 0.771 -91.838 1.00 36.30 533 GLY B O 1
ATOM 3991 N N . LYS A 1 516 ? -67.270 0.098 -89.713 1.00 41.51 534 LYS B N 1
ATOM 3992 C CA . LYS A 1 516 ? -67.100 1.439 -89.069 1.00 37.38 534 LYS B CA 1
ATOM 3993 C C . LYS A 1 516 ? -65.917 1.391 -88.091 1.00 35.54 534 LYS B C 1
ATOM 3994 O O . LYS A 1 516 ? -65.620 0.316 -87.557 1.00 33.05 534 LYS B O 1
ATOM 4000 N N . PRO A 1 517 ? -65.231 2.539 -87.875 1.00 32.38 535 PRO B N 1
ATOM 4001 C CA . PRO A 1 517 ? -64.210 2.703 -86.829 1.00 32.47 535 PRO B CA 1
ATOM 4002 C C . PRO A 1 517 ? -64.807 2.335 -85.472 1.00 31.31 535 PRO B C 1
ATOM 4003 O O . PRO A 1 517 ? -65.866 2.873 -85.158 1.00 31.44 535 PRO B O 1
ATOM 4007 N N . LEU A 1 518 ? -64.141 1.428 -84.742 1.00 29.98 536 LEU B N 1
ATOM 4008 C CA . LEU A 1 518 ? -64.685 0.869 -83.482 1.00 28.27 536 LEU B CA 1
ATOM 4009 C C . LEU A 1 518 ? -63.633 1.059 -82.377 1.00 26.04 536 LEU B C 1
ATOM 4010 O O . LEU A 1 518 ? -62.517 0.522 -82.520 1.00 29.50 536 LEU B O 1
ATOM 4015 N N . VAL A 1 519 ? -64.037 1.789 -81.336 1.00 26.65 537 VAL B N 1
ATOM 4016 C CA . VAL A 1 519 ? -63.251 2.082 -80.098 1.00 25.39 537 VAL B CA 1
ATOM 4017 C C . VAL A 1 519 ? -63.918 1.367 -78.908 1.00 24.01 537 VAL B C 1
ATOM 4018 O O . VAL A 1 519 ? -65.115 1.600 -78.713 1.00 26.20 537 VAL B O 1
ATOM 4022 N N . VAL A 1 520 ? -63.209 0.490 -78.196 1.00 25.40 538 VAL B N 1
ATOM 4023 C CA . VAL A 1 520 ? -63.739 -0.244 -77.002 1.00 23.08 538 VAL B CA 1
ATOM 4024 C C . VAL A 1 520 ? -63.090 0.358 -75.740 1.00 25.82 538 VAL B C 1
ATOM 4025 O O . VAL A 1 520 ? -61.843 0.455 -75.691 1.00 22.43 538 VAL B O 1
ATOM 4029 N N . LEU A 1 521 ? -63.915 0.722 -74.772 1.00 22.56 539 LEU B N 1
ATOM 4030 C CA . LEU A 1 521 ? -63.482 1.125 -73.390 1.00 23.17 539 LEU B CA 1
ATOM 4031 C C . LEU A 1 521 ? -63.697 -0.061 -72.455 1.00 23.74 539 LEU B C 1
ATOM 4032 O O . LEU A 1 521 ? -64.871 -0.546 -72.340 1.00 24.74 539 LEU B O 1
ATOM 4037 N N . GLN A 1 522 ? -62.610 -0.521 -71.849 1.00 20.91 540 GLN B N 1
ATOM 4038 C CA . GLN A 1 522 ? -62.542 -1.648 -70.904 1.00 22.86 540 GLN B CA 1
ATOM 4039 C C . GLN A 1 522 ? -62.429 -0.967 -69.538 1.00 24.02 540 GLN B C 1
ATOM 4040 O O . GLN A 1 522 ? -61.330 -0.435 -69.244 1.00 22.59 540 GLN B O 1
ATOM 4046 N N . MET A 1 523 ? -63.546 -0.893 -68.840 1.00 21.12 541 MET B N 1
ATOM 4047 C CA . MET A 1 523 ? -63.663 -0.134 -67.572 1.00 22.26 541 MET B CA 1
ATOM 4048 C C . MET A 1 523 ? -63.565 -1.113 -66.391 1.00 20.42 541 MET B C 1
ATOM 4049 O O . MET A 1 523 ? -63.619 -2.360 -66.575 1.00 19.71 541 MET B O 1
ATOM 4054 N N . GLY A 1 524 ? -63.232 -0.560 -65.232 1.00 19.95 542 GLY B N 1
ATOM 4055 C CA . GLY A 1 524 ? -63.135 -1.304 -63.978 1.00 20.71 542 GLY B CA 1
ATOM 4056 C C . GLY A 1 524 ? -61.699 -1.462 -63.518 1.00 19.84 542 GLY B C 1
ATOM 4057 O O . GLY A 1 524 ? -60.804 -0.971 -64.215 1.00 20.95 542 GLY B O 1
ATOM 4058 N N . GLY A 1 525 ? -61.484 -2.104 -62.364 1.00 21.21 543 GLY B N 1
ATOM 4059 C CA . GLY A 1 525 ? -60.167 -2.064 -61.700 1.00 20.40 543 GLY B CA 1
ATOM 4060 C C . GLY A 1 525 ? -59.325 -3.232 -62.105 1.00 21.39 543 GLY B C 1
ATOM 4061 O O . GLY A 1 525 ? -58.157 -3.047 -62.627 1.00 22.80 543 GLY B O 1
ATOM 4062 N N . GLY A 1 526 ? -59.821 -4.434 -61.813 1.00 21.63 544 GLY B N 1
ATOM 4063 C CA . GLY A 1 526 ? -59.222 -5.630 -62.374 1.00 20.27 544 GLY B CA 1
ATOM 4064 C C . GLY A 1 526 ? -59.284 -5.609 -63.905 1.00 18.87 544 GLY B C 1
ATOM 4065 O O . GLY A 1 526 ? -60.162 -4.978 -64.458 1.00 20.83 544 GLY B O 1
ATOM 4066 N N . GLN A 1 527 ? -58.327 -6.296 -64.505 1.00 19.60 545 GLN B N 1
ATOM 4067 C CA . GLN A 1 527 ? -58.237 -6.554 -65.967 1.00 18.40 545 GLN B CA 1
ATOM 4068 C C . GLN A 1 527 ? -59.191 -7.695 -66.336 1.00 22.08 545 GLN B C 1
ATOM 4069 O O . GLN A 1 527 ? -59.411 -8.618 -65.529 1.00 21.04 545 GLN B O 1
ATOM 4075 N N . VAL A 1 528 ? -59.723 -7.629 -67.564 1.00 20.07 546 VAL B N 1
ATOM 4076 C CA . VAL A 1 528 ? -60.472 -8.754 -68.188 1.00 22.21 546 VAL B CA 1
ATOM 4077 C C . VAL A 1 528 ? -59.709 -9.160 -69.445 1.00 22.92 546 VAL B C 1
ATOM 4078 O O . VAL A 1 528 ? -58.982 -8.329 -70.009 1.00 20.90 546 VAL B O 1
ATOM 4082 N N . ASP A 1 529 ? -59.857 -10.432 -69.852 1.00 21.25 547 ASP B N 1
ATOM 4083 C CA . ASP A 1 529 ? -59.084 -11.012 -70.988 1.00 21.53 547 ASP B CA 1
ATOM 4084 C C . ASP A 1 529 ? -59.633 -10.433 -72.304 1.00 24.15 547 ASP B C 1
ATOM 4085 O O . ASP A 1 529 ? -60.730 -10.822 -72.737 1.00 24.30 547 ASP B O 1
ATOM 4090 N N . SER A 1 530 ? -58.935 -9.469 -72.879 1.00 22.36 548 SER B N 1
ATOM 4091 C CA . SER A 1 530 ? -59.349 -8.783 -74.118 1.00 22.05 548 SER B CA 1
ATOM 4092 C C . SER A 1 530 ? -58.613 -9.391 -75.323 1.00 22.00 548 SER B C 1
ATOM 4093 O O . SER A 1 530 ? -58.434 -8.651 -76.314 1.00 25.46 548 SER B O 1
ATOM 4096 N N . SER A 1 531 ? -58.196 -10.666 -75.249 1.00 24.17 549 SER B N 1
ATOM 4097 C CA . SER A 1 531 ? -57.405 -11.326 -76.334 1.00 21.68 549 SER B CA 1
ATOM 4098 C C . SER A 1 531 ? -58.237 -11.286 -77.627 1.00 25.78 549 SER B C 1
ATOM 4099 O O . SER A 1 531 ? -57.641 -11.059 -78.711 1.00 26.75 549 SER B O 1
ATOM 4102 N N . SER A 1 532 ? -59.558 -11.450 -77.519 1.00 24.67 550 SER B N 1
ATOM 4103 C CA . SER A 1 532 ? -60.436 -11.514 -78.718 1.00 29.32 550 SER B CA 1
ATOM 4104 C C . SER A 1 532 ? -60.426 -10.156 -79.406 1.00 30.39 550 SER B C 1
ATOM 4105 O O . SER A 1 532 ? -60.540 -10.132 -80.647 1.00 31.55 550 SER B O 1
ATOM 4108 N N . LEU A 1 533 ? -60.243 -9.068 -78.650 1.00 25.72 551 LEU B N 1
ATOM 4109 C CA . LEU A 1 533 ? -60.235 -7.688 -79.141 1.00 22.91 551 LEU B CA 1
ATOM 4110 C C . LEU A 1 533 ? -58.847 -7.368 -79.703 1.00 26.99 551 LEU B C 1
ATOM 4111 O O . LEU A 1 533 ? -58.765 -6.665 -80.746 1.00 26.54 551 LEU B O 1
ATOM 4116 N N . LYS A 1 534 ? -57.790 -7.811 -79.015 1.00 24.66 552 LYS B N 1
ATOM 4117 C CA . LYS A 1 534 ? -56.382 -7.653 -79.473 1.00 26.23 552 LYS B CA 1
ATOM 4118 C C . LYS A 1 534 ? -56.271 -8.279 -80.876 1.00 27.87 552 LYS B C 1
ATOM 4119 O O . LYS A 1 534 ? -55.660 -7.652 -81.738 1.00 29.17 552 LYS B O 1
ATOM 4125 N N . ASP A 1 535 ? -56.923 -9.430 -81.091 1.00 30.05 553 ASP B N 1
ATOM 4126 C CA . ASP A 1 535 ? -56.741 -10.278 -82.300 1.00 30.64 553 ASP B CA 1
ATOM 4127 C C . ASP A 1 535 ? -57.669 -9.832 -83.418 1.00 33.30 553 ASP B C 1
ATOM 4128 O O . ASP A 1 535 ? -57.388 -10.213 -84.566 1.00 35.34 553 ASP B O 1
ATOM 4133 N N . ASN A 1 536 ? -58.712 -9.072 -83.124 1.00 28.01 554 ASN B N 1
ATOM 4134 C CA . ASN A 1 536 ? -59.737 -8.645 -84.120 1.00 32.79 554 ASN B CA 1
ATOM 4135 C C . ASN A 1 536 ? -59.252 -7.345 -84.780 1.00 31.29 554 ASN B C 1
ATOM 4136 O O . ASN A 1 536 ? -59.367 -6.281 -84.167 1.00 29.02 554 ASN B O 1
ATOM 4141 N N . ASP A 1 537 ? -58.762 -7.402 -86.033 1.00 31.55 555 ASP B N 1
ATOM 4142 C CA . ASP A 1 537 ? -58.304 -6.195 -86.771 1.00 31.62 555 ASP B CA 1
ATOM 4143 C C . ASP A 1 537 ? -59.409 -5.172 -86.913 1.00 27.40 555 ASP B C 1
ATOM 4144 O O . ASP A 1 537 ? -59.096 -3.992 -87.122 1.00 30.46 555 ASP B O 1
ATOM 4149 N N . ASN A 1 538 ? -60.679 -5.553 -86.805 1.00 27.91 556 ASN B N 1
ATOM 4150 C CA . ASN A 1 538 ? -61.770 -4.553 -86.890 1.00 28.52 556 ASN B CA 1
ATOM 4151 C C . ASN A 1 538 ? -62.108 -3.923 -85.526 1.00 33.60 556 ASN B C 1
ATOM 4152 O O . ASN A 1 538 ? -62.971 -3.022 -85.502 1.00 28.60 556 ASN B O 1
ATOM 4157 N N . VAL A 1 539 ? -61.445 -4.337 -84.431 1.00 28.90 557 VAL B N 1
ATOM 4158 C CA . VAL A 1 539 ? -61.442 -3.505 -83.186 1.00 29.93 557 VAL B CA 1
ATOM 4159 C C . VAL A 1 539 ? -60.255 -2.561 -83.351 1.00 24.05 557 VAL B C 1
ATOM 4160 O O . VAL A 1 539 ? -59.076 -3.025 -83.237 1.00 28.07 557 VAL B O 1
ATOM 4164 N N . ASN A 1 540 ? -60.536 -1.296 -83.661 1.00 23.35 558 ASN B N 1
ATOM 4165 C CA . ASN A 1 540 ? -59.464 -0.355 -84.076 1.00 27.16 558 ASN B CA 1
ATOM 4166 C C . ASN A 1 540 ? -58.701 0.164 -82.843 1.00 29.86 558 ASN B C 1
ATOM 4167 O O . ASN A 1 540 ? -57.459 0.385 -82.929 1.00 28.93 558 ASN B O 1
ATOM 4172 N N . ALA A 1 541 ? -59.409 0.383 -81.741 1.00 28.36 559 ALA B N 1
ATOM 4173 C CA . ALA A 1 541 ? -58.765 0.967 -80.540 1.00 25.59 559 ALA B CA 1
ATOM 4174 C C . ALA A 1 541 ? -59.401 0.358 -79.288 1.00 23.43 559 ALA B C 1
ATOM 4175 O O . ALA A 1 541 ? -60.617 -0.000 -79.279 1.00 22.27 559 ALA B O 1
ATOM 4177 N N . LEU A 1 542 ? -58.559 0.200 -78.262 1.00 25.05 560 LEU B N 1
ATOM 4178 C CA . LEU A 1 542 ? -58.972 -0.333 -76.935 1.00 20.49 560 LEU B CA 1
ATOM 4179 C C . LEU A 1 542 ? -58.293 0.558 -75.873 1.00 21.99 560 LEU B C 1
ATOM 4180 O O . LEU A 1 542 ? -57.055 0.811 -75.946 1.00 21.41 560 LEU B O 1
ATOM 4185 N N . ILE A 1 543 ? -59.110 1.036 -74.946 1.00 23.04 561 ILE B N 1
ATOM 4186 C CA . ILE A 1 543 ? -58.695 1.885 -73.807 1.00 24.68 561 ILE B CA 1
ATOM 4187 C C . ILE A 1 543 ? -59.073 1.156 -72.507 1.00 25.25 561 ILE B C 1
ATOM 4188 O O . ILE A 1 543 ? -60.196 0.591 -72.422 1.00 23.67 561 ILE B O 1
ATOM 4193 N N . TRP A 1 544 ? -58.137 1.155 -71.554 1.00 22.46 562 TRP B N 1
ATOM 4194 C CA . TRP A 1 544 ? -58.474 0.781 -70.156 1.00 21.10 562 TRP B CA 1
ATOM 4195 C C . TRP A 1 544 ? -58.723 2.069 -69.390 1.00 18.95 562 TRP B C 1
ATOM 4196 O O . TRP A 1 544 ? -57.771 2.885 -69.244 1.00 21.08 562 TRP B O 1
ATOM 4207 N N . GLY A 1 545 ? -59.960 2.294 -68.940 1.00 19.74 563 GLY B N 1
ATOM 4208 C CA . GLY A 1 545 ? -60.399 3.535 -68.274 1.00 19.56 563 GLY B CA 1
ATOM 4209 C C . GLY A 1 545 ? -60.558 3.401 -66.765 1.00 19.78 563 GLY B C 1
ATOM 4210 O O . GLY A 1 545 ? -60.906 4.399 -66.135 1.00 20.11 563 GLY B O 1
ATOM 4211 N N . GLY A 1 546 ? -60.302 2.225 -66.190 1.00 20.17 564 GLY B N 1
ATOM 4212 C CA . GLY A 1 546 ? -60.290 2.092 -64.734 1.00 19.78 564 GLY B CA 1
ATOM 4213 C C . GLY A 1 546 ? -61.595 2.575 -64.126 1.00 20.68 564 GLY B C 1
ATOM 4214 O O . GLY A 1 546 ? -62.700 2.211 -64.597 1.00 20.08 564 GLY B O 1
ATOM 4215 N N . TYR A 1 547 ? -61.486 3.321 -63.027 1.00 19.66 565 TYR B N 1
ATOM 4216 C CA . TYR A 1 547 ? -62.580 4.011 -62.339 1.00 17.92 565 TYR B CA 1
ATOM 4217 C C . TYR A 1 547 ? -62.153 5.459 -62.333 1.00 20.22 565 TYR B C 1
ATOM 4218 O O . TYR A 1 547 ? -61.343 5.900 -61.500 1.00 20.30 565 TYR B O 1
ATOM 4227 N N . PRO A 1 548 ? -62.638 6.231 -63.313 1.00 19.78 566 PRO B N 1
ATOM 4228 C CA . PRO A 1 548 ? -62.058 7.563 -63.545 1.00 19.36 566 PRO B CA 1
ATOM 4229 C C . PRO A 1 548 ? -62.686 8.751 -62.809 1.00 20.29 566 PRO B C 1
ATOM 4230 O O . PRO A 1 548 ? -62.253 9.899 -63.023 1.00 22.86 566 PRO B O 1
ATOM 4234 N N . GLY A 1 549 ? -63.591 8.497 -61.853 1.00 18.94 567 GLY B N 1
ATOM 4235 C CA . GLY A 1 549 ? -64.019 9.520 -60.900 1.00 20.39 567 GLY B CA 1
ATOM 4236 C C . GLY A 1 549 ? -65.008 10.524 -61.471 1.00 20.38 567 GLY B C 1
ATOM 4237 O O . GLY A 1 549 ? -65.597 10.238 -62.562 1.00 21.55 567 GLY B O 1
ATOM 4238 N N . GLN A 1 550 ? -65.187 11.642 -60.772 1.00 20.27 568 GLN B N 1
ATOM 4239 C CA . GLN A 1 550 ? -66.339 12.560 -60.974 1.00 19.91 568 GLN B CA 1
ATOM 4240 C C . GLN A 1 550 ? -66.314 13.131 -62.405 1.00 22.32 568 GLN B C 1
ATOM 4241 O O . GLN A 1 550 ? -67.407 13.348 -62.959 1.00 19.93 568 GLN B O 1
ATOM 4247 N N . SER A 1 551 ? -65.147 13.373 -62.982 1.00 21.76 569 SER B N 1
ATOM 4248 C CA . SER A 1 551 ? -65.037 14.015 -64.324 1.00 22.45 569 SER B CA 1
ATOM 4249 C C . SER A 1 551 ? -64.700 12.984 -65.404 1.00 22.56 569 SER B C 1
ATOM 4250 O O . SER A 1 551 ? -64.187 13.366 -66.502 1.00 24.63 569 SER B O 1
ATOM 4253 N N . GLY A 1 552 ? -64.899 11.703 -65.120 1.00 21.01 570 GLY B N 1
ATOM 4254 C CA . GLY A 1 552 ? -64.382 10.603 -65.937 1.00 19.61 570 GLY B CA 1
ATOM 4255 C C . GLY A 1 552 ? -64.850 10.671 -67.390 1.00 20.23 570 GLY B C 1
ATOM 4256 O O . GLY A 1 552 ? -64.055 10.401 -68.267 1.00 22.69 570 GLY B O 1
ATOM 4257 N N . GLY A 1 553 ? -66.119 10.939 -67.637 1.00 21.03 571 GLY B N 1
ATOM 4258 C CA . GLY A 1 553 ? -66.658 11.001 -69.013 1.00 23.02 571 GLY B CA 1
ATOM 4259 C C . GLY A 1 553 ? -66.020 12.118 -69.838 1.00 22.59 571 GLY B C 1
ATOM 4260 O O . GLY A 1 553 ? -65.769 11.901 -71.070 1.00 24.47 571 GLY B O 1
ATOM 4261 N N . HIS A 1 554 ? -65.702 13.248 -69.232 1.00 21.50 572 HIS B N 1
ATOM 4262 C CA . HIS A 1 554 ? -65.037 14.384 -69.914 1.00 23.48 572 HIS B CA 1
ATOM 4263 C C . HIS A 1 554 ? -63.602 13.969 -70.226 1.00 24.91 572 HIS B C 1
ATOM 4264 O O . HIS A 1 554 ? -63.073 14.276 -71.313 1.00 23.99 572 HIS B O 1
ATOM 4271 N N . ALA A 1 555 ? -62.932 13.267 -69.304 1.00 22.16 573 ALA B N 1
ATOM 4272 C CA . ALA A 1 555 ? -61.547 12.847 -69.553 1.00 22.98 573 ALA B CA 1
ATOM 4273 C C . ALA A 1 555 ? -61.526 11.845 -70.717 1.00 22.74 573 ALA B C 1
ATOM 4274 O O . ALA A 1 555 ? -60.655 11.958 -71.600 1.00 22.97 573 ALA B O 1
ATOM 4276 N N . LEU A 1 556 ? -62.460 10.884 -70.748 1.00 23.09 574 LEU B N 1
ATOM 4277 C CA . LEU A 1 556 ? -62.503 9.860 -71.807 1.00 22.80 574 LEU B CA 1
ATOM 4278 C C . LEU A 1 556 ? -62.773 10.521 -73.181 1.00 24.94 574 LEU B C 1
ATOM 4279 O O . LEU A 1 556 ? -62.063 10.140 -74.165 1.00 24.26 574 LEU B O 1
ATOM 4284 N N . ALA A 1 557 ? -63.756 11.413 -73.241 1.00 26.13 575 ALA B N 1
ATOM 4285 C CA . ALA A 1 557 ? -64.152 12.095 -74.488 1.00 27.97 575 ALA B CA 1
ATOM 4286 C C . ALA A 1 557 ? -63.002 12.984 -74.953 1.00 29.29 575 ALA B C 1
ATOM 4287 O O . ALA A 1 557 ? -62.706 12.943 -76.134 1.00 26.84 575 ALA B O 1
ATOM 4289 N N . ASP A 1 558 ? -62.331 13.698 -74.051 1.00 27.16 576 ASP B N 1
ATOM 4290 C CA . ASP A 1 558 ? -61.196 14.582 -74.424 1.00 28.25 576 ASP B CA 1
ATOM 4291 C C . ASP A 1 558 ? -60.006 13.770 -74.936 1.00 27.94 576 ASP B C 1
ATOM 4292 O O . ASP A 1 558 ? -59.355 14.239 -75.903 1.00 26.90 576 ASP B O 1
ATOM 4297 N N . ILE A 1 559 ? -59.703 12.606 -74.351 1.00 23.23 577 ILE B N 1
ATOM 4298 C CA . ILE A 1 559 ? -58.686 11.688 -74.926 1.00 24.35 577 ILE B CA 1
ATOM 4299 C C . ILE A 1 559 ? -59.121 11.262 -76.332 1.00 24.51 577 ILE B C 1
ATOM 4300 O O . ILE A 1 559 ? -58.293 11.304 -77.259 1.00 24.57 577 ILE B O 1
ATOM 4305 N N . ILE A 1 560 ? -60.350 10.789 -76.478 1.00 24.22 578 ILE B N 1
ATOM 4306 C CA . ILE A 1 560 ? -60.829 10.116 -77.715 1.00 25.08 578 ILE B CA 1
ATOM 4307 C C . ILE A 1 560 ? -60.853 11.154 -78.853 1.00 26.68 578 ILE B C 1
ATOM 4308 O O . ILE A 1 560 ? -60.415 10.776 -79.956 1.00 28.82 578 ILE B O 1
ATOM 4313 N N . THR A 1 561 ? -61.206 12.407 -78.575 1.00 26.64 579 THR B N 1
ATOM 4314 C CA . THR A 1 561 ? -61.263 13.477 -79.602 1.00 26.80 579 THR B CA 1
ATOM 4315 C C . THR A 1 561 ? -59.878 14.093 -79.800 1.00 28.70 579 THR B C 1
ATOM 4316 O O . THR A 1 561 ? -59.727 14.876 -80.751 1.00 33.16 579 THR B O 1
ATOM 4320 N N . GLY A 1 562 ? -58.887 13.776 -78.963 1.00 25.22 580 GLY B N 1
ATOM 4321 C CA . GLY A 1 562 ? -57.539 14.347 -79.103 1.00 25.33 580 GLY B CA 1
ATOM 4322 C C . GLY A 1 562 ? -57.394 15.740 -78.536 1.00 23.61 580 GLY B C 1
ATOM 4323 O O . GLY A 1 562 ? -56.331 16.334 -78.766 1.00 28.08 580 GLY B O 1
ATOM 4324 N N . LYS A 1 563 ? -58.367 16.251 -77.770 1.00 24.69 581 LYS B N 1
ATOM 4325 C CA . LYS A 1 563 ? -58.210 17.478 -76.948 1.00 25.58 581 LYS B CA 1
ATOM 4326 C C . LYS A 1 563 ? -57.068 17.250 -75.935 1.00 24.97 581 LYS B C 1
ATOM 4327 O O . LYS A 1 563 ? -56.324 18.186 -75.635 1.00 26.13 581 LYS B O 1
ATOM 4332 N N . ARG A 1 564 ? -56.938 16.011 -75.475 1.00 25.10 582 ARG B N 1
ATOM 4333 C CA . ARG A 1 564 ? -55.802 15.547 -74.643 1.00 23.89 582 ARG B CA 1
ATOM 4334 C C . ARG A 1 564 ? -55.269 14.244 -75.215 1.00 23.06 582 ARG B C 1
ATOM 4335 O O . ARG A 1 564 ? -55.971 13.596 -76.043 1.00 25.14 582 ARG B O 1
ATOM 4343 N N . ALA A 1 565 ? -54.039 13.875 -74.849 1.00 22.93 583 ALA B N 1
ATOM 4344 C CA . ALA A 1 565 ? -53.327 12.703 -75.376 1.00 23.46 583 ALA B CA 1
ATOM 4345 C C . ALA A 1 565 ? -52.993 11.783 -74.206 1.00 21.72 583 ALA B C 1
ATOM 4346 O O . ALA A 1 565 ? -52.559 12.267 -73.151 1.00 23.59 583 ALA B O 1
ATOM 4348 N N . PRO A 1 566 ? -53.189 10.470 -74.397 1.00 22.22 584 PRO B N 1
ATOM 4349 C CA . PRO A 1 566 ? -53.031 9.491 -73.316 1.00 21.74 584 PRO B CA 1
ATOM 4350 C C . PRO A 1 566 ? -51.552 9.185 -73.109 1.00 23.74 584 PRO B C 1
ATOM 4351 O O . PRO A 1 566 ? -50.769 9.213 -74.086 1.00 24.15 584 PRO B O 1
ATOM 4355 N N . ALA A 1 567 ? -51.159 8.902 -71.855 1.00 19.70 585 ALA B N 1
ATOM 4356 C CA . ALA A 1 567 ? -49.787 8.479 -71.549 1.00 20.70 585 ALA B CA 1
ATOM 4357 C C . ALA A 1 567 ? -49.772 7.504 -70.372 1.00 20.99 585 ALA B C 1
ATOM 4358 O O . ALA A 1 567 ? -48.702 7.124 -69.955 1.00 20.50 585 ALA B O 1
ATOM 4360 N N . GLY A 1 568 ? -50.931 7.087 -69.899 1.00 21.60 586 GLY B N 1
ATOM 4361 C CA . GLY A 1 568 ? -50.958 6.128 -68.779 1.00 22.55 586 GLY B CA 1
ATOM 4362 C C . GLY A 1 568 ? -50.461 4.773 -69.182 1.00 20.68 586 GLY B C 1
ATOM 4363 O O . GLY A 1 568 ? -50.459 4.425 -70.401 1.00 19.63 586 GLY B O 1
ATOM 4364 N N . ARG A 1 569 ? -50.074 3.948 -68.214 1.00 18.20 587 ARG B N 1
ATOM 4365 C CA . ARG A 1 569 ? -49.697 2.548 -68.488 1.00 18.85 587 ARG B CA 1
ATOM 4366 C C . ARG A 1 569 ? -50.360 1.627 -67.469 1.00 20.34 587 ARG B C 1
ATOM 4367 O O . ARG A 1 569 ? -50.601 2.071 -66.334 1.00 17.81 587 ARG B O 1
ATOM 4375 N N . LEU A 1 570 ? -50.592 0.389 -67.848 1.00 19.09 588 LEU B N 1
ATOM 4376 C CA . LEU A 1 570 ? -51.163 -0.643 -66.931 1.00 20.13 588 LEU B CA 1
ATOM 4377 C C . LEU A 1 570 ? -50.254 -0.808 -65.702 1.00 19.62 588 LEU B C 1
ATOM 4378 O O . LEU A 1 570 ? -49.008 -0.820 -65.847 1.00 17.80 588 LEU B O 1
ATOM 4383 N N . VAL A 1 571 ? -50.850 -0.930 -64.499 1.00 19.89 589 VAL B N 1
ATOM 4384 C CA . VAL A 1 571 ? -50.097 -1.141 -63.240 1.00 18.95 589 VAL B CA 1
ATOM 4385 C C . VAL A 1 571 ? -50.443 -2.517 -62.689 1.00 18.52 589 VAL B C 1
ATOM 4386 O O . VAL A 1 571 ? -49.953 -2.838 -61.583 1.00 17.84 589 VAL B O 1
ATOM 4390 N N . THR A 1 572 ? -51.177 -3.324 -63.480 1.00 17.51 590 THR B N 1
ATOM 4391 C CA . THR A 1 572 ? -51.310 -4.789 -63.291 1.00 18.06 590 THR B CA 1
ATOM 4392 C C . THR A 1 572 ? -51.196 -5.492 -64.652 1.00 18.33 590 THR B C 1
ATOM 4393 O O . THR A 1 572 ? -51.370 -4.846 -65.629 1.00 20.03 590 THR B O 1
ATOM 4397 N N . THR A 1 573 ? -50.906 -6.779 -64.596 1.00 18.09 591 THR B N 1
ATOM 4398 C CA . THR A 1 573 ? -50.900 -7.656 -65.779 1.00 18.61 591 THR B CA 1
ATOM 4399 C C . THR A 1 573 ? -52.344 -7.997 -66.213 1.00 20.03 591 THR B C 1
ATOM 4400 O O . THR A 1 573 ? -53.155 -8.408 -65.362 1.00 20.20 591 THR B O 1
ATOM 4404 N N . GLN A 1 574 ? -52.645 -7.890 -67.507 1.00 19.06 592 GLN B N 1
ATOM 4405 C CA . GLN A 1 574 ? -53.915 -8.459 -68.035 1.00 19.26 592 GLN B CA 1
ATOM 4406 C C . GLN A 1 574 ? -53.599 -9.903 -68.438 1.00 21.35 592 GLN B C 1
ATOM 4407 O O . GLN A 1 574 ? -52.923 -10.128 -69.480 1.00 21.75 592 GLN B O 1
ATOM 4413 N N . TYR A 1 575 ? -53.975 -10.855 -67.608 1.00 20.20 593 TYR B N 1
ATOM 4414 C CA . TYR A 1 575 ? -53.637 -12.280 -67.788 1.00 20.46 593 TYR B CA 1
ATOM 4415 C C . TYR A 1 575 ? -54.664 -12.888 -68.733 1.00 23.74 593 TYR B C 1
ATOM 4416 O O . TYR A 1 575 ? -55.809 -12.453 -68.782 1.00 22.27 593 TYR B O 1
ATOM 4425 N N . PRO A 1 576 ? -54.269 -13.958 -69.458 1.00 22.04 594 PRO B N 1
ATOM 4426 C CA . PRO A 1 576 ? -55.259 -14.759 -70.163 1.00 22.32 594 PRO B CA 1
ATOM 4427 C C . PRO A 1 576 ? -56.211 -15.396 -69.144 1.00 24.13 594 PRO B C 1
ATOM 4428 O O . PRO A 1 576 ? -55.765 -15.753 -68.033 1.00 23.13 594 PRO B O 1
ATOM 4432 N N . ALA A 1 577 ? -57.455 -15.711 -69.559 1.00 24.78 595 ALA B N 1
ATOM 4433 C CA . ALA A 1 577 ? -58.505 -16.280 -68.664 1.00 25.79 595 ALA B CA 1
ATOM 4434 C C . ALA A 1 577 ? -57.992 -17.515 -67.934 1.00 25.62 595 ALA B C 1
ATOM 4435 O O . ALA A 1 577 ? -58.320 -17.691 -66.737 1.00 24.07 595 ALA B O 1
ATOM 4437 N N . GLU A 1 578 ? -57.260 -18.432 -68.594 1.00 23.05 596 GLU B N 1
ATOM 4438 C CA . GLU A 1 578 ? -56.923 -19.713 -67.936 1.00 24.85 596 GLU B CA 1
ATOM 4439 C C . GLU A 1 578 ? -56.004 -19.507 -66.715 1.00 21.97 596 GLU B C 1
ATOM 4440 O O . GLU A 1 578 ? -55.956 -20.404 -65.876 1.00 24.68 596 GLU B O 1
ATOM 4446 N N . TYR A 1 579 ? -55.311 -18.370 -66.571 1.00 20.16 597 TYR B N 1
ATOM 4447 C CA . TYR A 1 579 ? -54.481 -18.080 -65.376 1.00 20.64 597 TYR B CA 1
ATOM 4448 C C . TYR A 1 579 ? -55.316 -18.238 -64.095 1.00 17.94 597 TYR B C 1
ATOM 4449 O O . TYR A 1 579 ? -54.796 -18.755 -63.080 1.00 20.59 597 TYR B O 1
ATOM 4458 N N . ALA A 1 580 ? -56.595 -17.833 -64.142 1.00 20.56 598 ALA B N 1
ATOM 4459 C CA . ALA A 1 580 ? -57.515 -17.851 -62.973 1.00 21.77 598 ALA B CA 1
ATOM 4460 C C . ALA A 1 580 ? -58.126 -19.253 -62.755 1.00 25.19 598 ALA B C 1
ATOM 4461 O O . ALA A 1 580 ? -58.816 -19.451 -61.735 1.00 23.92 598 ALA B O 1
ATOM 4463 N N . GLU A 1 581 ? -57.781 -20.227 -63.608 1.00 26.26 599 GLU B N 1
ATOM 4464 C CA . GLU A 1 581 ? -58.295 -21.624 -63.548 1.00 25.05 599 GLU B CA 1
ATOM 4465 C C . GLU A 1 581 ? -57.225 -22.643 -63.200 1.00 27.68 599 GLU B C 1
ATOM 4466 O O . GLU A 1 581 ? -57.651 -23.714 -62.726 1.00 30.07 599 GLU B O 1
ATOM 4471 N N . VAL A 1 582 ? -55.929 -22.361 -63.420 1.00 24.70 600 VAL B N 1
ATOM 4472 C CA . VAL A 1 582 ? -54.841 -23.389 -63.364 1.00 26.50 600 VAL B CA 1
ATOM 4473 C C . VAL A 1 582 ? -54.176 -23.525 -61.985 1.00 25.30 600 VAL B C 1
ATOM 4474 O O . VAL A 1 582 ? -53.492 -24.527 -61.787 1.00 23.98 600 VAL B O 1
ATOM 4478 N N . PHE A 1 583 ? -54.375 -22.603 -61.040 1.00 25.03 601 PHE B N 1
ATOM 4479 C CA . PHE A 1 583 ? -53.815 -22.733 -59.680 1.00 22.13 601 PHE B CA 1
ATOM 4480 C C . PHE A 1 583 ? -54.684 -21.911 -58.735 1.00 21.07 601 PHE B C 1
ATOM 4481 O O . PHE A 1 583 ? -55.405 -21.029 -59.188 1.00 21.54 601 PHE B O 1
ATOM 4489 N N . PRO A 1 584 ? -54.653 -22.226 -57.438 1.00 22.23 602 PRO B N 1
ATOM 4490 C CA . PRO A 1 584 ? -55.549 -21.563 -56.490 1.00 21.18 602 PRO B CA 1
ATOM 4491 C C . PRO A 1 584 ? -55.106 -20.118 -56.254 1.00 23.13 602 PRO B C 1
ATOM 4492 O O . PRO A 1 584 ? -53.907 -19.883 -56.026 1.00 21.11 602 PRO B O 1
ATOM 4496 N N . ALA A 1 585 ? -56.075 -19.210 -56.195 1.00 21.17 603 ALA B N 1
ATOM 4497 C CA . ALA A 1 585 ? -55.790 -17.776 -55.971 1.00 21.71 603 ALA B CA 1
ATOM 4498 C C . ALA A 1 585 ? -55.235 -17.565 -54.556 1.00 19.17 603 ALA B C 1
ATOM 4499 O O . ALA A 1 585 ? -54.546 -16.534 -54.326 1.00 19.57 603 ALA B O 1
ATOM 4501 N N . ILE A 1 586 ? -55.454 -18.495 -53.642 1.00 19.79 604 ILE B N 1
ATOM 4502 C CA . ILE A 1 586 ? -54.943 -18.447 -52.242 1.00 20.37 604 ILE B CA 1
ATOM 4503 C C . ILE A 1 586 ? -53.504 -18.964 -52.140 1.00 21.46 604 ILE B C 1
ATOM 4504 O O . ILE A 1 586 ? -52.933 -18.865 -51.020 1.00 21.81 604 ILE B O 1
ATOM 4509 N N . ASP A 1 587 ? -52.884 -19.430 -53.242 1.00 19.66 605 ASP B N 1
ATOM 4510 C CA . ASP A 1 587 ? -51.431 -19.730 -53.243 1.00 20.77 605 ASP B CA 1
ATOM 4511 C C . ASP A 1 587 ? -50.671 -18.380 -53.286 1.00 18.28 605 ASP B C 1
ATOM 4512 O O . ASP A 1 587 ? -50.765 -17.652 -54.275 1.00 19.22 605 ASP B O 1
ATOM 4517 N N . MET A 1 588 ? -49.951 -18.056 -52.224 1.00 17.71 606 MET B N 1
ATOM 4518 C CA . MET A 1 588 ? -49.242 -16.748 -52.083 1.00 18.30 606 MET B CA 1
ATOM 4519 C C . MET A 1 588 ? -47.856 -16.816 -52.742 1.00 20.12 606 MET B C 1
ATOM 4520 O O . MET A 1 588 ? -47.176 -15.788 -52.794 1.00 19.24 606 MET B O 1
ATOM 4525 N N . ASN A 1 589 ? -47.397 -18.001 -53.162 1.00 19.32 607 ASN B N 1
ATOM 4526 C CA . ASN A 1 589 ? -46.035 -18.193 -53.705 1.00 19.11 607 ASN B CA 1
ATOM 4527 C C . ASN A 1 589 ? -45.906 -17.456 -55.032 1.00 19.41 607 ASN B C 1
ATOM 4528 O O . ASN A 1 589 ? -46.630 -17.745 -55.977 1.00 20.43 607 ASN B O 1
ATOM 4533 N N . LEU A 1 590 ? -44.976 -16.524 -55.112 1.00 18.21 608 LEU B N 1
ATOM 4534 C CA . LEU A 1 590 ? -44.795 -15.701 -56.319 1.00 18.13 608 LEU B CA 1
ATOM 4535 C C . LEU A 1 590 ? -43.983 -16.451 -57.387 1.00 18.36 608 LEU B C 1
ATOM 4536 O O . LEU A 1 590 ? -44.312 -16.346 -58.571 1.00 19.80 608 LEU B O 1
ATOM 4541 N N . ARG A 1 591 ? -42.968 -17.198 -56.948 1.00 19.71 609 ARG B N 1
ATOM 4542 C CA . ARG A 1 591 ? -42.016 -17.909 -57.843 1.00 19.50 609 ARG B CA 1
ATOM 4543 C C . ARG A 1 591 ? -42.767 -19.051 -58.526 1.00 21.16 609 ARG B C 1
ATOM 4544 O O . ARG A 1 591 ? -43.593 -19.701 -57.907 1.00 23.75 609 ARG B O 1
ATOM 4552 N N . PRO A 1 592 ? -42.549 -19.293 -59.835 1.00 21.53 610 PRO B N 1
ATOM 4553 C CA . PRO A 1 592 ? -43.217 -20.402 -60.509 1.00 21.36 610 PRO B CA 1
ATOM 4554 C C . PRO A 1 592 ? -42.919 -21.734 -59.836 1.00 21.85 610 PRO B C 1
ATOM 4555 O O . PRO A 1 592 ? -41.840 -21.930 -59.286 1.00 23.07 610 PRO B O 1
ATOM 4559 N N . ASN A 1 593 ? -43.906 -22.629 -59.845 1.00 23.35 611 ASN B N 1
ATOM 4560 C CA . ASN A 1 593 ? -43.786 -23.989 -59.277 1.00 24.97 611 ASN B CA 1
ATOM 4561 C C . ASN A 1 593 ? -44.482 -24.926 -60.252 1.00 24.29 611 ASN B C 1
ATOM 4562 O O . ASN A 1 593 ? -45.708 -24.923 -60.295 1.00 25.81 611 ASN B O 1
ATOM 4567 N N . GLU A 1 594 ? -43.727 -25.647 -61.079 1.00 22.78 612 GLU B N 1
ATOM 4568 C CA . GLU A 1 594 ? -44.322 -26.518 -62.139 1.00 26.60 612 GLU B CA 1
ATOM 4569 C C . GLU A 1 594 ? -45.151 -27.643 -61.472 1.00 25.55 612 GLU B C 1
ATOM 4570 O O . GLU A 1 594 ? -46.219 -27.973 -61.999 1.00 28.80 612 GLU B O 1
ATOM 4576 N N . THR A 1 595 ? -44.709 -28.152 -60.329 1.00 26.18 613 THR B N 1
ATOM 4577 C CA . THR A 1 595 ? -45.396 -29.245 -59.617 1.00 27.89 613 THR B CA 1
ATOM 4578 C C . THR A 1 595 ? -46.804 -28.794 -59.250 1.00 29.56 613 THR B C 1
ATOM 4579 O O . THR A 1 595 ? -47.708 -29.582 -59.389 1.00 29.60 613 THR B O 1
ATOM 4583 N N . SER A 1 596 ? -46.980 -27.566 -58.737 1.00 26.97 614 SER B N 1
ATOM 4584 C CA . SER A 1 596 ? -48.269 -27.135 -58.149 1.00 26.88 614 SER B CA 1
ATOM 4585 C C . SER A 1 596 ? -49.107 -26.440 -59.229 1.00 26.47 614 SER B C 1
ATOM 4586 O O . SER A 1 596 ? -50.223 -26.024 -58.916 1.00 29.47 614 SER B O 1
ATOM 4589 N N . GLY A 1 597 ? -48.587 -26.268 -60.454 1.00 25.56 615 GLY B N 1
ATOM 4590 C CA . GLY A 1 597 ? -49.336 -25.653 -61.564 1.00 23.44 615 GLY B CA 1
ATOM 4591 C C . GLY A 1 597 ? -49.363 -24.122 -61.452 1.00 23.44 615 GLY B C 1
ATOM 4592 O O . GLY A 1 597 ? -50.091 -23.471 -62.232 1.00 25.57 615 GLY B O 1
ATOM 4593 N N . ASN A 1 598 ? -48.502 -23.583 -60.585 1.00 26.03 616 ASN B N 1
ATOM 4594 C CA . ASN A 1 598 ? -48.325 -22.117 -60.374 1.00 23.55 616 ASN B CA 1
ATOM 4595 C C . ASN A 1 598 ? -47.344 -21.575 -61.416 1.00 21.58 616 ASN B C 1
ATOM 4596 O O . ASN A 1 598 ? -46.168 -21.961 -61.415 1.00 21.24 616 ASN B O 1
ATOM 4601 N N . PRO A 1 599 ? -47.793 -20.753 -62.386 1.00 21.47 617 PRO B N 1
ATOM 4602 C CA . PRO A 1 599 ? -46.947 -20.302 -63.502 1.00 21.26 617 PRO B CA 1
ATOM 4603 C C . PRO A 1 599 ? -46.024 -19.126 -63.183 1.00 21.43 617 PRO B C 1
ATOM 4604 O O . PRO A 1 599 ? -45.312 -18.662 -64.033 1.00 20.63 617 PRO B O 1
ATOM 4608 N N . GLY A 1 600 ? -46.032 -18.715 -61.909 1.00 21.17 618 GLY B N 1
ATOM 4609 C CA . GLY A 1 600 ? -45.369 -17.497 -61.436 1.00 19.10 618 GLY B CA 1
ATOM 4610 C C . GLY A 1 600 ? -46.387 -16.373 -61.445 1.00 18.19 618 GLY B C 1
ATOM 4611 O O . GLY A 1 600 ? -47.230 -16.283 -62.366 1.00 20.10 618 GLY B O 1
ATOM 4612 N N . GLN A 1 601 ? -46.346 -15.509 -60.418 1.00 18.35 619 GLN B N 1
ATOM 4613 C CA . GLN A 1 601 ? -47.334 -14.438 -60.247 1.00 17.21 619 GLN B CA 1
ATOM 4614 C C . GLN A 1 601 ? -46.680 -13.056 -60.391 1.00 17.99 619 GLN B C 1
ATOM 4615 O O . GLN A 1 601 ? -45.522 -12.859 -59.919 1.00 18.64 619 GLN B O 1
ATOM 4621 N N . THR A 1 602 ? -47.405 -12.145 -61.012 1.00 18.50 620 THR B N 1
ATOM 4622 C CA . THR A 1 602 ? -47.030 -10.737 -61.336 1.00 19.24 620 THR B CA 1
ATOM 4623 C C . THR A 1 602 ? -46.044 -10.767 -62.520 1.00 17.60 620 THR B C 1
ATOM 4624 O O . THR A 1 602 ? -45.482 -11.834 -62.861 1.00 17.96 620 THR B O 1
ATOM 4628 N N . TYR A 1 603 ? -45.836 -9.615 -63.125 1.00 18.63 621 TYR B N 1
ATOM 4629 C CA . TYR A 1 603 ? -44.886 -9.400 -64.254 1.00 19.35 621 TYR B CA 1
ATOM 4630 C C . TYR A 1 603 ? -43.483 -9.877 -63.842 1.00 21.11 621 TYR B C 1
ATOM 4631 O O . TYR A 1 603 ? -42.714 -10.292 -64.692 1.00 19.21 621 TYR B O 1
ATOM 4640 N N . MET A 1 604 ? -43.131 -9.900 -62.553 1.00 19.42 622 MET B N 1
ATOM 4641 C CA . MET A 1 604 ? -41.751 -10.239 -62.123 1.00 18.76 622 MET B CA 1
ATOM 4642 C C . MET A 1 604 ? -41.505 -11.736 -62.311 1.00 19.75 622 MET B C 1
ATOM 4643 O O . MET A 1 604 ? -40.312 -12.088 -62.466 1.00 20.78 622 MET B O 1
ATOM 4648 N N . TRP A 1 605 ? -42.542 -12.585 -62.287 1.00 18.66 623 TRP B N 1
ATOM 4649 C CA . TRP A 1 605 ? -42.357 -14.056 -62.156 1.00 19.59 623 TRP B CA 1
ATOM 4650 C C . TRP A 1 605 ? -43.160 -14.832 -63.208 1.00 20.91 623 TRP B C 1
ATOM 4651 O O . TRP A 1 605 ? -42.862 -16.037 -63.360 1.00 21.19 623 TRP B O 1
ATOM 4662 N N . TYR A 1 606 ? -44.161 -14.238 -63.818 1.00 20.48 624 TYR B N 1
ATOM 4663 C CA . TYR A 1 606 ? -45.111 -14.979 -64.677 1.00 20.55 624 TYR B CA 1
ATOM 4664 C C . TYR A 1 606 ? -44.404 -15.509 -65.929 1.00 21.79 624 TYR B C 1
ATOM 4665 O O . TYR A 1 606 ? -43.822 -14.708 -66.683 1.00 21.62 624 TYR B O 1
ATOM 4674 N N . THR A 1 607 ? -44.510 -16.835 -66.137 1.00 21.66 625 THR B N 1
ATOM 4675 C CA . THR A 1 607 ? -43.803 -17.566 -67.234 1.00 23.01 625 THR B CA 1
ATOM 4676 C C . THR A 1 607 ? -44.747 -17.744 -68.427 1.00 24.09 625 THR B C 1
ATOM 4677 O O . THR A 1 607 ? -44.325 -18.320 -69.438 1.00 26.68 625 THR B O 1
ATOM 4681 N N . GLY A 1 608 ? -45.969 -17.246 -68.347 1.00 22.42 626 GLY B N 1
ATOM 4682 C CA . GLY A 1 608 ? -46.964 -17.313 -69.423 1.00 28.42 626 GLY B CA 1
ATOM 4683 C C . GLY A 1 608 ? -46.910 -16.070 -70.285 1.00 26.08 626 GLY B C 1
ATOM 4684 O O . GLY A 1 608 ? -45.910 -15.339 -70.239 1.00 27.27 626 GLY B O 1
ATOM 4685 N N . THR A 1 609 ? -47.939 -15.848 -71.101 1.00 26.36 627 THR B N 1
ATOM 4686 C CA . THR A 1 609 ? -47.968 -14.727 -72.045 1.00 27.38 627 THR B CA 1
ATOM 4687 C C . THR A 1 609 ? -49.155 -13.861 -71.685 1.00 27.37 627 THR B C 1
ATOM 4688 O O . THR A 1 609 ? -50.299 -14.242 -71.929 1.00 24.54 627 THR B O 1
ATOM 4692 N N . PRO A 1 610 ? -48.925 -12.671 -71.088 1.00 24.17 628 PRO B N 1
ATOM 4693 C CA . PRO A 1 610 ? -50.013 -11.739 -70.881 1.00 23.94 628 PRO B CA 1
ATOM 4694 C C . PRO A 1 610 ? -50.670 -11.309 -72.191 1.00 23.87 628 PRO B C 1
ATOM 4695 O O . PRO A 1 610 ? -50.006 -11.279 -73.240 1.00 23.38 628 PRO B O 1
ATOM 4699 N N . VAL A 1 611 ? -51.960 -11.022 -72.116 1.00 21.67 629 VAL B N 1
ATOM 4700 C CA . VAL A 1 611 ? -52.701 -10.332 -73.205 1.00 21.72 629 VAL B CA 1
ATOM 4701 C C . VAL A 1 611 ? -52.143 -8.932 -73.377 1.00 22.83 629 VAL B C 1
ATOM 4702 O O . VAL A 1 611 ? -51.646 -8.619 -74.481 1.00 23.36 629 VAL B O 1
ATOM 4706 N N . TYR A 1 612 ? -52.119 -8.134 -72.303 1.00 22.61 630 TYR B N 1
ATOM 4707 C CA . TYR A 1 612 ? -51.373 -6.856 -72.252 1.00 22.22 630 TYR B CA 1
ATOM 4708 C C . TYR A 1 612 ? -50.520 -6.860 -70.985 1.00 22.07 630 TYR B C 1
ATOM 4709 O O . TYR A 1 612 ? -51.000 -7.308 -69.928 1.00 20.90 630 TYR B O 1
ATOM 4718 N N . GLU A 1 613 ? -49.262 -6.466 -71.094 1.00 22.48 631 GLU B N 1
ATOM 4719 C CA . GLU A 1 613 ? -48.293 -6.565 -69.973 1.00 20.02 631 GLU B CA 1
ATOM 4720 C C . GLU A 1 613 ? -48.495 -5.416 -68.994 1.00 19.31 631 GLU B C 1
ATOM 4721 O O . GLU A 1 613 ? -48.883 -4.334 -69.383 1.00 19.69 631 GLU B O 1
ATOM 4727 N N . PHE A 1 614 ? -48.142 -5.673 -67.753 1.00 19.39 632 PHE B N 1
ATOM 4728 C CA . PHE A 1 614 ? -47.772 -4.599 -66.797 1.00 18.98 632 PHE B CA 1
ATOM 4729 C C . PHE A 1 614 ? -46.913 -3.573 -67.564 1.00 19.28 632 PHE B C 1
ATOM 4730 O O . PHE A 1 614 ? -45.970 -3.973 -68.196 1.00 18.90 632 PHE B O 1
ATOM 4738 N N . GLY A 1 615 ? -47.162 -2.278 -67.376 1.00 18.19 633 GLY B N 1
ATOM 4739 C CA . GLY A 1 615 ? -46.350 -1.183 -67.924 1.00 17.66 633 GLY B CA 1
ATOM 4740 C C . GLY A 1 615 ? -46.654 -0.896 -69.395 1.00 19.18 633 GLY B C 1
ATOM 4741 O O . GLY A 1 615 ? -45.963 -0.083 -69.974 1.00 19.60 633 GLY B O 1
ATOM 4742 N N . HIS A 1 616 ? -47.627 -1.567 -69.996 1.00 20.29 634 HIS B N 1
ATOM 4743 C CA . HIS A 1 616 ? -48.017 -1.311 -71.407 1.00 20.60 634 HIS B CA 1
ATOM 4744 C C . HIS A 1 616 ? -48.902 -0.065 -71.514 1.00 19.99 634 HIS B C 1
ATOM 4745 O O . HIS A 1 616 ? -49.860 0.138 -70.734 1.00 21.89 634 HIS B O 1
ATOM 4752 N N . GLY A 1 617 ? -48.576 0.830 -72.425 1.00 21.16 635 GLY B N 1
ATOM 4753 C CA . GLY A 1 617 ? -49.444 1.935 -72.791 1.00 19.45 635 GLY B CA 1
ATOM 4754 C C . GLY A 1 617 ? -48.946 2.579 -74.071 1.00 20.13 635 GLY B C 1
ATOM 4755 O O . GLY A 1 617 ? -47.727 2.612 -74.278 1.00 24.32 635 GLY B O 1
ATOM 4756 N N . LEU A 1 618 ? -49.870 3.067 -74.879 1.00 21.29 636 LEU B N 1
ATOM 4757 C CA . LEU A 1 618 ? -49.553 3.710 -76.186 1.00 22.31 636 LEU B CA 1
ATOM 4758 C C . LEU A 1 618 ? -49.809 5.202 -76.143 1.00 22.40 636 LEU B C 1
ATOM 4759 O O . LEU A 1 618 ? -50.516 5.729 -75.251 1.00 21.90 636 LEU B O 1
ATOM 4764 N N . PHE A 1 619 ? -49.222 5.870 -77.141 1.00 21.70 637 PHE B N 1
ATOM 4765 C CA . PHE A 1 619 ? -49.249 7.337 -77.277 1.00 21.57 637 PHE B CA 1
ATOM 4766 C C . PHE A 1 619 ? -49.825 7.723 -78.640 1.00 23.43 637 PHE B C 1
ATOM 4767 O O . PHE A 1 619 ? -49.962 6.842 -79.524 1.00 25.78 637 PHE B O 1
ATOM 4775 N N . TYR A 1 620 ? -50.192 8.991 -78.737 1.00 23.46 638 TYR B N 1
ATOM 4776 C CA . TYR A 1 620 ? -50.673 9.668 -79.983 1.00 23.29 638 TYR B CA 1
ATOM 4777 C C . TYR A 1 620 ? -49.487 10.266 -80.755 1.00 25.29 638 TYR B C 1
ATOM 4778 O O . TYR A 1 620 ? -49.696 11.127 -81.630 1.00 28.35 638 TYR B O 1
ATOM 4787 N N . THR A 1 621 ? -48.275 9.881 -80.416 1.00 24.77 639 THR B N 1
ATOM 4788 C CA . THR A 1 621 ? -47.073 10.270 -81.159 1.00 24.98 639 THR B CA 1
ATOM 4789 C C . THR A 1 621 ? -46.045 9.161 -81.071 1.00 27.47 639 THR B C 1
ATOM 4790 O O . THR A 1 621 ? -46.319 8.106 -80.447 1.00 27.78 639 THR B O 1
ATOM 4794 N N . THR A 1 622 ? -44.922 9.363 -81.743 1.00 28.34 640 THR B N 1
ATOM 4795 C CA . THR A 1 622 ? -43.780 8.433 -81.727 1.00 29.92 640 THR B CA 1
ATOM 4796 C C . THR A 1 622 ? -42.665 9.124 -80.940 1.00 26.49 640 THR B C 1
ATOM 4797 O O . THR A 1 622 ? -42.576 10.377 -80.969 1.00 28.72 640 THR B O 1
ATOM 4801 N N . PHE A 1 623 ? -41.886 8.323 -80.220 1.00 26.05 641 PHE B N 1
ATOM 4802 C CA . PHE A 1 623 ? -40.717 8.795 -79.455 1.00 24.77 641 PHE B CA 1
ATOM 4803 C C . PHE A 1 623 ? -39.517 7.990 -79.889 1.00 25.73 641 PHE B C 1
ATOM 4804 O O . PHE A 1 623 ? -39.643 6.781 -80.149 1.00 30.57 641 PHE B O 1
ATOM 4812 N N . GLU A 1 624 ? -38.379 8.659 -79.868 1.00 27.33 642 GLU B N 1
ATOM 4813 C CA . GLU A 1 624 ? -37.047 8.088 -80.101 1.00 28.12 642 GLU B CA 1
ATOM 4814 C C . GLU A 1 624 ? -36.290 8.244 -78.779 1.00 23.51 642 GLU B C 1
ATOM 4815 O O . GLU A 1 624 ? -36.214 9.360 -78.264 1.00 24.52 642 GLU B O 1
ATOM 4821 N N . GLU A 1 625 ? -35.736 7.160 -78.272 1.00 23.85 643 GLU B N 1
ATOM 4822 C CA . GLU A 1 625 ? -35.053 7.141 -76.963 1.00 24.73 643 GLU B CA 1
ATOM 4823 C C . GLU A 1 625 ? -33.624 6.634 -77.172 1.00 25.77 643 GLU B C 1
ATOM 4824 O O . GLU A 1 625 ? -33.429 5.596 -77.825 1.00 27.06 643 GLU B O 1
ATOM 4830 N N . SER A 1 626 ? -32.657 7.257 -76.523 1.00 22.92 644 SER B N 1
ATOM 4831 C CA . SER A 1 626 ? -31.257 6.829 -76.620 1.00 24.89 644 SER B CA 1
ATOM 4832 C C . SER A 1 626 ? -30.501 7.319 -75.385 1.00 25.90 644 SER B C 1
ATOM 4833 O O . SER A 1 626 ? -30.935 8.299 -74.734 1.00 28.73 644 SER B O 1
ATOM 4836 N N . THR A 1 627 ? -29.354 6.737 -75.124 1.00 26.48 645 THR B N 1
ATOM 4837 C CA . THR A 1 627 ? -28.458 7.252 -74.056 1.00 27.32 645 THR B CA 1
ATOM 4838 C C . THR A 1 627 ? -27.023 7.317 -74.570 1.00 27.91 645 THR B C 1
ATOM 4839 O O . THR A 1 627 ? -26.677 6.513 -75.449 1.00 25.02 645 THR B O 1
ATOM 4843 N N . GLU A 1 628 ? -26.232 8.202 -73.968 1.00 31.08 646 GLU B N 1
ATOM 4844 C CA . GLU A 1 628 ? -24.799 8.374 -74.308 1.00 33.74 646 GLU B CA 1
ATOM 4845 C C . GLU A 1 628 ? -23.997 7.163 -73.824 1.00 35.07 646 GLU B C 1
ATOM 4846 O O . GLU A 1 628 ? -23.171 6.694 -74.609 1.00 36.34 646 GLU B O 1
ATOM 4852 N N . THR A 1 629 ? -24.261 6.640 -72.619 1.00 33.62 647 THR B N 1
ATOM 4853 C CA . THR A 1 629 ? -23.450 5.564 -71.992 1.00 35.38 647 THR B CA 1
ATOM 4854 C C . THR A 1 629 ? -24.322 4.342 -71.720 1.00 30.95 647 THR B C 1
ATOM 4855 O O . THR A 1 629 ? -25.101 4.367 -70.784 1.00 29.62 647 THR B O 1
ATOM 4859 N N . THR A 1 630 ? -24.152 3.300 -72.515 1.00 27.81 648 THR B N 1
ATOM 4860 C CA . THR A 1 630 ? -24.944 2.052 -72.415 1.00 27.01 648 THR B CA 1
ATOM 4861 C C . THR A 1 630 ? -24.276 1.106 -71.411 1.00 28.44 648 THR B C 1
ATOM 4862 O O . THR A 1 630 ? -24.898 0.094 -71.056 1.00 26.59 648 THR B O 1
ATOM 4866 N N . ASP A 1 631 ? -23.027 1.378 -71.006 1.00 28.38 649 ASP B N 1
ATOM 4867 C CA . ASP A 1 631 ? -22.309 0.551 -69.998 1.00 28.77 649 ASP B CA 1
ATOM 4868 C C . ASP A 1 631 ? -21.845 1.497 -68.893 1.00 29.16 649 ASP B C 1
ATOM 4869 O O . ASP A 1 631 ? -20.968 2.377 -69.136 1.00 28.73 649 ASP B O 1
ATOM 4874 N N . ALA A 1 632 ? -22.534 1.469 -67.744 1.00 23.73 650 ALA B N 1
ATOM 4875 C CA . ALA A 1 632 ? -22.289 2.400 -66.640 1.00 24.51 650 ALA B CA 1
ATOM 4876 C C . ALA A 1 632 ? -21.108 1.885 -65.828 1.00 24.16 650 ALA B C 1
ATOM 4877 O O . ALA A 1 632 ? -20.714 2.604 -64.868 1.00 29.31 650 ALA B O 1
ATOM 4879 N N . GLY A 1 633 ? -20.582 0.696 -66.168 1.00 24.48 651 GLY B N 1
ATOM 4880 C CA . GLY A 1 633 ? -19.346 0.129 -65.613 1.00 24.97 651 GLY B CA 1
ATOM 4881 C C . GLY A 1 633 ? -19.608 -0.628 -64.303 1.00 27.68 651 GLY B C 1
ATOM 4882 O O . GLY A 1 633 ? -20.753 -1.034 -64.077 1.00 24.56 651 GLY B O 1
ATOM 4883 N N . SER A 1 634 ? -18.611 -0.700 -63.423 1.00 26.61 652 SER B N 1
ATOM 4884 C CA . SER A 1 634 ? -18.679 -1.459 -62.151 1.00 24.88 652 SER B CA 1
ATOM 4885 C C . SER A 1 634 ? -18.757 -0.506 -60.947 1.00 26.41 652 SER B C 1
ATOM 4886 O O . SER A 1 634 ? -18.294 0.655 -61.004 1.00 23.45 652 SER B O 1
ATOM 4889 N N . PHE A 1 635 ? -19.425 -1.001 -59.909 1.00 23.31 653 PHE B N 1
ATOM 4890 C CA . PHE A 1 635 ? -19.487 -0.416 -58.549 1.00 21.85 653 PHE B CA 1
ATOM 4891 C C . PHE A 1 635 ? -19.123 -1.510 -57.552 1.00 21.58 653 PHE B C 1
ATOM 4892 O O . PHE A 1 635 ? -19.555 -2.677 -57.709 1.00 23.84 653 PHE B O 1
ATOM 4900 N N . ASN A 1 636 ? -18.320 -1.164 -56.549 1.00 21.03 654 ASN B N 1
ATOM 4901 C CA . ASN A 1 636 ? -17.940 -2.125 -55.517 1.00 20.30 654 ASN B CA 1
ATOM 4902 C C . ASN A 1 636 ? -18.951 -1.982 -54.363 1.00 19.84 654 ASN B C 1
ATOM 4903 O O . ASN A 1 636 ? -19.134 -0.880 -53.888 1.00 18.15 654 ASN B O 1
ATOM 4908 N N . ILE A 1 637 ? -19.553 -3.083 -53.931 1.00 19.27 655 ILE B N 1
ATOM 4909 C CA . ILE A 1 637 ? -20.646 -3.077 -52.901 1.00 18.23 655 ILE B CA 1
ATOM 4910 C C . ILE A 1 637 ? -20.104 -2.512 -51.600 1.00 20.71 655 ILE B C 1
ATOM 4911 O O . ILE A 1 637 ? -20.734 -1.654 -51.022 1.00 19.34 655 ILE B O 1
ATOM 4916 N N . GLN A 1 638 ? -18.893 -2.917 -51.197 1.00 21.93 656 GLN B N 1
ATOM 4917 C CA . GLN A 1 638 ? -18.274 -2.380 -49.962 1.00 22.28 656 GLN B CA 1
ATOM 4918 C C . GLN A 1 638 ? -18.005 -0.894 -50.138 1.00 21.98 656 GLN B C 1
ATOM 4919 O O . GLN A 1 638 ? -18.333 -0.119 -49.238 1.00 22.67 656 GLN B O 1
ATOM 4925 N N . THR A 1 639 ? -17.472 -0.462 -51.264 1.00 20.78 657 THR B N 1
ATOM 4926 C CA . THR A 1 639 ? -17.140 0.962 -51.424 1.00 21.45 657 THR B CA 1
ATOM 4927 C C . THR A 1 639 ? -18.416 1.797 -51.282 1.00 21.50 657 THR B C 1
ATOM 4928 O O . THR A 1 639 ? -18.428 2.834 -50.604 1.00 19.97 657 THR B O 1
ATOM 4932 N N . VAL A 1 640 ? -19.463 1.384 -51.990 1.00 21.83 658 VAL B N 1
ATOM 4933 C CA . VAL A 1 640 ? -20.718 2.152 -52.048 1.00 21.87 658 VAL B CA 1
ATOM 4934 C C . VAL A 1 640 ? -21.313 2.251 -50.642 1.00 20.04 658 VAL B C 1
ATOM 4935 O O . VAL A 1 640 ? -21.836 3.319 -50.269 1.00 21.24 658 VAL B O 1
ATOM 4939 N N . LEU A 1 641 ? -21.249 1.156 -49.886 1.00 19.01 659 LEU B N 1
ATOM 4940 C CA . LEU A 1 641 ? -21.847 1.147 -48.521 1.00 18.61 659 LEU B CA 1
ATOM 4941 C C . LEU A 1 641 ? -20.932 1.759 -47.477 1.00 20.55 659 LEU B C 1
ATOM 4942 O O . LEU A 1 641 ? -21.437 1.991 -46.364 1.00 22.25 659 LEU B O 1
ATOM 4947 N N . THR A 1 642 ? -19.678 2.098 -47.783 1.00 19.50 660 THR B N 1
ATOM 4948 C CA . THR A 1 642 ? -18.729 2.512 -46.708 1.00 20.42 660 THR B CA 1
ATOM 4949 C C . THR A 1 642 ? -18.339 3.981 -46.797 1.00 19.12 660 THR B C 1
ATOM 4950 O O . THR A 1 642 ? -17.703 4.489 -45.836 1.00 19.17 660 THR B O 1
ATOM 4954 N N . THR A 1 643 ? -18.708 4.648 -47.880 1.00 19.22 661 THR B N 1
ATOM 4955 C CA . THR A 1 643 ? -18.535 6.101 -47.977 1.00 20.70 661 THR B CA 1
ATOM 4956 C C . THR A 1 643 ? -19.590 6.714 -47.068 1.00 20.04 661 THR B C 1
ATOM 4957 O O . THR A 1 643 ? -20.517 6.005 -46.610 1.00 19.57 661 THR B O 1
ATOM 4961 N N . PRO A 1 644 ? -19.560 8.037 -46.831 1.00 19.67 662 PRO B N 1
ATOM 4962 C CA . PRO A 1 644 ? -20.579 8.704 -46.065 1.00 20.69 662 PRO B CA 1
ATOM 4963 C C . PRO A 1 644 ? -21.921 8.638 -46.795 1.00 21.60 662 PRO B C 1
ATOM 4964 O O . PRO A 1 644 ? -21.964 8.243 -47.964 1.00 20.84 662 PRO B O 1
ATOM 4968 N N . HIS A 1 645 ? -22.987 8.988 -46.086 1.00 20.12 663 HIS B N 1
ATOM 4969 C CA . HIS A 1 645 ? -24.343 9.031 -46.681 1.00 20.32 663 HIS B CA 1
ATOM 4970 C C . HIS A 1 645 ? -25.065 10.274 -46.182 1.00 19.98 663 HIS B C 1
ATOM 4971 O O . HIS A 1 645 ? -26.208 10.196 -45.771 1.00 19.34 663 HIS B O 1
ATOM 4978 N N . SER A 1 646 ? -24.423 11.430 -46.317 1.00 20.98 664 SER B N 1
ATOM 4979 C CA . SER A 1 646 ? -25.017 12.716 -45.929 1.00 21.71 664 SER B CA 1
ATOM 4980 C C . SER A 1 646 ? -26.386 12.900 -46.598 1.00 23.24 664 SER B C 1
ATOM 4981 O O . SER A 1 646 ? -26.471 12.738 -47.813 1.00 22.94 664 SER B O 1
ATOM 4984 N N . GLY A 1 647 ? -27.395 13.316 -45.834 1.00 24.53 665 GLY B N 1
ATOM 4985 C CA . GLY A 1 647 ? -28.766 13.578 -46.326 1.00 26.15 665 GLY B CA 1
ATOM 4986 C C . GLY A 1 647 ? -29.661 12.338 -46.366 1.00 24.71 665 GLY B C 1
ATOM 4987 O O . GLY A 1 647 ? -30.810 12.452 -46.852 1.00 26.28 665 GLY B O 1
ATOM 4988 N N . TYR A 1 648 ? -29.153 11.189 -45.924 1.00 20.53 666 TYR B N 1
ATOM 4989 C CA . TYR A 1 648 ? -29.873 9.898 -45.858 1.00 20.72 666 TYR B CA 1
ATOM 4990 C C . TYR A 1 648 ? -29.706 9.288 -44.463 1.00 19.50 666 TYR B C 1
ATOM 4991 O O . TYR A 1 648 ? -28.607 9.236 -43.936 1.00 18.62 666 TYR B O 1
ATOM 5000 N N . GLU A 1 649 ? -30.795 8.720 -43.940 1.00 19.10 667 GLU B N 1
ATOM 5001 C CA . GLU A 1 649 ? -30.746 8.030 -42.632 1.00 20.37 667 GLU B CA 1
ATOM 5002 C C . GLU A 1 649 ? -29.978 6.741 -42.789 1.00 17.92 667 GLU B C 1
ATOM 5003 O O . GLU A 1 649 ? -29.337 6.333 -41.843 1.00 19.42 667 GLU B O 1
ATOM 5009 N N . HIS A 1 650 ? -30.059 6.133 -43.973 1.00 16.86 668 HIS B N 1
ATOM 5010 C CA . HIS A 1 650 ? -29.416 4.820 -44.223 1.00 17.50 668 HIS B CA 1
ATOM 5011 C C . HIS A 1 650 ? -28.539 4.878 -45.471 1.00 18.31 668 HIS B C 1
ATOM 5012 O O . HIS A 1 650 ? -28.980 5.435 -46.457 1.00 18.65 668 HIS B O 1
ATOM 5019 N N . ALA A 1 651 ? -27.395 4.207 -45.448 1.00 18.09 669 ALA B N 1
ATOM 5020 C CA . ALA A 1 651 ? -26.478 4.180 -46.596 1.00 17.05 669 ALA B CA 1
ATOM 5021 C C . ALA A 1 651 ? -27.237 3.759 -47.865 1.00 18.58 669 ALA B C 1
ATOM 5022 O O . ALA A 1 651 ? -26.968 4.330 -48.945 1.00 17.99 669 ALA B O 1
ATOM 5024 N N . GLN A 1 652 ? -28.061 2.716 -47.780 1.00 17.46 670 GLN B N 1
ATOM 5025 C CA . GLN A 1 652 ? -28.716 2.078 -48.953 1.00 18.10 670 GLN B CA 1
ATOM 5026 C C . GLN A 1 652 ? -29.754 3.005 -49.598 1.00 17.29 670 GLN B C 1
ATOM 5027 O O . GLN A 1 652 ? -30.228 2.716 -50.685 1.00 17.81 670 GLN B O 1
ATOM 5033 N N . GLN A 1 653 ? -30.054 4.145 -48.994 1.00 17.72 671 GLN B N 1
ATOM 5034 C CA . GLN A 1 653 ? -30.991 5.128 -49.587 1.00 17.16 671 GLN B CA 1
ATOM 5035 C C . GLN A 1 653 ? -30.270 5.967 -50.650 1.00 16.86 671 GLN B C 1
ATOM 5036 O O . GLN A 1 653 ? -30.944 6.669 -51.443 1.00 17.09 671 GLN B O 1
ATOM 5042 N N . LYS A 1 654 ? -28.946 5.912 -50.669 1.00 17.57 672 LYS B N 1
ATOM 5043 C CA . LYS A 1 654 ? -28.172 6.701 -51.670 1.00 17.18 672 LYS B CA 1
ATOM 5044 C C . LYS A 1 654 ? -28.475 6.264 -53.083 1.00 17.22 672 LYS B C 1
ATOM 5045 O O . LYS A 1 654 ? -28.751 5.080 -53.317 1.00 18.85 672 LYS B O 1
ATOM 5051 N N . THR A 1 655 ? -28.354 7.174 -54.033 1.00 17.93 673 THR B N 1
ATOM 5052 C CA . THR A 1 655 ? -28.399 6.814 -55.480 1.00 17.31 673 THR B CA 1
ATOM 5053 C C . THR A 1 655 ? -27.145 6.020 -55.841 1.00 18.10 673 THR B C 1
ATOM 5054 O O . THR A 1 655 ? -26.025 6.483 -55.559 1.00 20.88 673 THR B O 1
ATOM 5058 N N . LEU A 1 656 ? -27.280 4.844 -56.421 1.00 19.94 674 LEU B N 1
ATOM 5059 C CA . LEU A 1 656 ? -26.161 4.065 -57.002 1.00 19.63 674 LEU B CA 1
ATOM 5060 C C . LEU A 1 656 ? -25.729 4.675 -58.343 1.00 19.61 674 LEU B C 1
ATOM 5061 O O . LEU A 1 656 ? -24.516 4.890 -58.571 1.00 20.01 674 LEU B O 1
ATOM 5066 N N . LEU A 1 657 ? -26.685 4.881 -59.218 1.00 18.57 675 LEU B N 1
ATOM 5067 C CA . LEU A 1 657 ? -26.457 5.576 -60.504 1.00 21.07 675 LEU B CA 1
ATOM 5068 C C . LEU A 1 657 ? -27.775 6.143 -60.985 1.00 21.09 675 LEU B C 1
ATOM 5069 O O . LEU A 1 657 ? -28.855 5.691 -60.504 1.00 19.95 675 LEU B O 1
ATOM 5074 N N . ASN A 1 658 ? -27.676 7.127 -61.863 1.00 18.74 676 ASN B N 1
ATOM 5075 C CA . ASN A 1 658 ? -28.852 7.665 -62.556 1.00 20.02 676 ASN B CA 1
ATOM 5076 C C . ASN A 1 658 ? -29.018 6.932 -63.894 1.00 21.52 676 ASN B C 1
ATOM 5077 O O . ASN A 1 658 ? -28.053 6.803 -64.654 1.00 21.06 676 ASN B O 1
ATOM 5082 N N . PHE A 1 659 ? -30.226 6.493 -64.181 1.00 19.69 677 PHE B N 1
ATOM 5083 C CA . PHE A 1 659 ? -30.614 6.016 -65.515 1.00 19.89 677 PHE B CA 1
ATOM 5084 C C . PHE A 1 659 ? -31.011 7.275 -66.274 1.00 23.18 677 PHE B C 1
ATOM 5085 O O . PHE A 1 659 ? -31.953 7.961 -65.843 1.00 23.48 677 PHE B O 1
ATOM 5093 N N A THR A 1 660 ? -30.303 7.634 -67.351 0.50 22.76 678 THR B N 1
ATOM 5094 N N B THR A 1 660 ? -30.290 7.564 -67.371 0.50 22.29 678 THR B N 1
ATOM 5095 C CA A THR A 1 660 ? -30.687 8.854 -68.103 0.50 22.26 678 THR B CA 1
ATOM 5096 C CA B THR A 1 660 ? -30.500 8.787 -68.186 0.50 21.94 678 THR B CA 1
ATOM 5097 C C A THR A 1 660 ? -30.734 8.542 -69.597 0.50 22.73 678 THR B C 1
ATOM 5098 C C B THR A 1 660 ? -30.858 8.379 -69.619 0.50 21.98 678 THR B C 1
ATOM 5099 O O A THR A 1 660 ? -29.923 7.734 -70.064 0.50 23.52 678 THR B O 1
ATOM 5100 O O B THR A 1 660 ? -30.435 7.294 -70.080 0.50 21.20 678 THR B O 1
ATOM 5107 N N . ALA A 1 661 ? -31.670 9.191 -70.277 1.00 23.07 679 ALA B N 1
ATOM 5108 C CA . ALA A 1 661 ? -31.937 8.990 -71.713 1.00 24.18 679 ALA B CA 1
ATOM 5109 C C . ALA A 1 661 ? -32.433 10.296 -72.277 1.00 26.66 679 ALA B C 1
ATOM 5110 O O . ALA A 1 661 ? -33.046 11.121 -71.554 1.00 26.10 679 ALA B O 1
ATOM 5112 N N . THR A 1 662 ? -32.126 10.490 -73.548 1.00 23.74 680 THR B N 1
ATOM 5113 C CA . THR A 1 662 ? -32.745 11.551 -74.355 1.00 23.02 680 THR B CA 1
ATOM 5114 C C . THR A 1 662 ? -34.027 10.960 -74.986 1.00 22.58 680 THR B C 1
ATOM 5115 O O . THR A 1 662 ? -33.950 9.896 -75.578 1.00 25.26 680 THR B O 1
ATOM 5119 N N . VAL A 1 663 ? -35.141 11.647 -74.809 1.00 22.31 681 VAL B N 1
ATOM 5120 C CA . VAL A 1 663 ? -36.470 11.245 -75.347 1.00 23.54 681 VAL B CA 1
ATOM 5121 C C . VAL A 1 663 ? -36.905 12.369 -76.283 1.00 22.21 681 VAL B C 1
ATOM 5122 O O . VAL A 1 663 ? -37.113 13.468 -75.806 1.00 24.26 681 VAL B O 1
ATOM 5126 N N . LYS A 1 664 ? -37.036 12.044 -77.567 1.00 23.21 682 LYS B N 1
ATOM 5127 C CA . LYS A 1 664 ? -37.474 12.990 -78.615 1.00 23.15 682 LYS B CA 1
ATOM 5128 C C . LYS A 1 664 ? -38.835 12.577 -79.182 1.00 21.56 682 LYS B C 1
ATOM 5129 O O . LYS A 1 664 ? -39.021 11.384 -79.530 1.00 25.05 682 LYS B O 1
ATOM 5135 N N . ASN A 1 665 ? -39.738 13.540 -79.246 1.00 22.63 683 ASN B N 1
ATOM 5136 C CA . ASN A 1 665 ? -41.045 13.434 -79.927 1.00 23.28 683 ASN B CA 1
ATOM 5137 C C . ASN A 1 665 ? -40.779 13.502 -81.442 1.00 24.11 683 ASN B C 1
ATOM 5138 O O . ASN A 1 665 ? -40.534 14.614 -81.955 1.00 28.33 683 ASN B O 1
ATOM 5143 N N . THR A 1 666 ? -40.858 12.358 -82.111 1.00 25.19 684 THR B N 1
ATOM 5144 C CA . THR A 1 666 ? -40.569 12.252 -83.572 1.00 24.72 684 THR B CA 1
ATOM 5145 C C . THR A 1 666 ? -41.874 12.286 -84.377 1.00 29.66 684 THR B C 1
ATOM 5146 O O . THR A 1 666 ? -41.823 12.063 -85.600 1.00 30.34 684 THR B O 1
ATOM 5150 N N . GLY A 1 667 ? -43.003 12.597 -83.750 1.00 29.46 685 GLY B N 1
ATOM 5151 C CA . GLY A 1 667 ? -44.334 12.458 -84.375 1.00 30.78 685 GLY B CA 1
ATOM 5152 C C . GLY A 1 667 ? -44.966 13.808 -84.532 1.00 28.71 685 GLY B C 1
ATOM 5153 O O . GLY A 1 667 ? -44.240 14.800 -84.479 1.00 32.63 685 GLY B O 1
ATOM 5154 N N . GLU A 1 668 ? -46.293 13.835 -84.686 1.00 31.71 686 GLU B N 1
ATOM 5155 C CA . GLU A 1 668 ? -47.022 15.026 -85.158 1.00 32.25 686 GLU B CA 1
ATOM 5156 C C . GLU A 1 668 ? -47.955 15.578 -84.083 1.00 34.32 686 GLU B C 1
ATOM 5157 O O . GLU A 1 668 ? -48.656 16.565 -84.381 1.00 34.77 686 GLU B O 1
ATOM 5163 N N . ARG A 1 669 ? -47.963 15.030 -82.851 1.00 29.66 687 ARG B N 1
ATOM 5164 C CA . ARG A 1 669 ? -48.809 15.610 -81.762 1.00 27.97 687 ARG B CA 1
ATOM 5165 C C . ARG A 1 669 ? -47.954 15.780 -80.494 1.00 26.70 687 ARG B C 1
ATOM 5166 O O . ARG A 1 669 ? -47.148 14.893 -80.234 1.00 23.95 687 ARG B O 1
ATOM 5174 N N . GLU A 1 670 ? -48.175 16.884 -79.780 1.00 27.02 688 GLU B N 1
ATOM 5175 C CA . GLU A 1 670 ? -47.692 17.127 -78.385 1.00 29.50 688 GLU B CA 1
ATOM 5176 C C . GLU A 1 670 ? -48.166 15.957 -77.512 1.00 25.75 688 GLU B C 1
ATOM 5177 O O . GLU A 1 670 ? -49.295 15.466 -77.713 1.00 26.68 688 GLU B O 1
ATOM 5183 N N . SER A 1 671 ? -47.319 15.504 -76.611 1.00 23.73 689 SER B N 1
ATOM 5184 C CA . SER A 1 671 ? -47.648 14.349 -75.723 1.00 24.28 689 SER B CA 1
ATOM 5185 C C . SER A 1 671 ? -46.810 14.455 -74.456 1.00 24.35 689 SER B C 1
ATOM 5186 O O . SER A 1 671 ? -45.617 14.893 -74.504 1.00 23.20 689 SER B O 1
ATOM 5189 N N . ASP A 1 672 ? -47.365 13.915 -73.370 1.00 23.86 690 ASP B N 1
ATOM 5190 C CA . ASP A 1 672 ? -46.528 13.544 -72.208 1.00 23.04 690 ASP B CA 1
ATOM 5191 C C . ASP A 1 672 ? -45.836 12.235 -72.538 1.00 21.77 690 ASP B C 1
ATOM 5192 O O . ASP A 1 672 ? -46.208 11.518 -73.485 1.00 21.21 690 ASP B O 1
ATOM 5197 N N . TYR A 1 673 ? -44.838 11.897 -71.755 1.00 22.02 691 TYR B N 1
ATOM 5198 C CA . TYR A 1 673 ? -44.125 10.626 -71.927 1.00 19.69 691 TYR B CA 1
ATOM 5199 C C . TYR A 1 673 ? -44.029 9.956 -70.553 1.00 21.28 691 TYR B C 1
ATOM 5200 O O . TYR A 1 673 ? -43.519 10.599 -69.641 1.00 21.84 691 TYR B O 1
ATOM 5209 N N . THR A 1 674 ? -44.342 8.678 -70.457 1.00 21.05 692 THR B N 1
ATOM 5210 C CA . THR A 1 674 ? -44.158 7.918 -69.211 1.00 21.49 692 THR B CA 1
ATOM 5211 C C . THR A 1 674 ? -43.118 6.838 -69.401 1.00 22.30 692 THR B C 1
ATOM 5212 O O . THR A 1 674 ? -43.017 6.307 -70.478 1.00 20.08 692 THR B O 1
ATOM 5216 N N . ALA A 1 675 ? -42.339 6.588 -68.352 1.00 21.58 693 ALA B N 1
ATOM 5217 C CA . ALA A 1 675 ? -41.206 5.644 -68.332 1.00 21.93 693 ALA B CA 1
ATOM 5218 C C . ALA A 1 675 ? -41.324 4.773 -67.090 1.00 21.47 693 ALA B C 1
ATOM 5219 O O . ALA A 1 675 ? -41.444 5.345 -66.001 1.00 21.27 693 ALA B O 1
ATOM 5221 N N . LEU A 1 676 ? -41.199 3.461 -67.274 1.00 20.00 694 LEU B N 1
ATOM 5222 C CA . LEU A 1 676 ? -40.815 2.508 -66.206 1.00 19.52 694 LEU B CA 1
ATOM 5223 C C . LEU A 1 676 ? -39.377 2.096 -66.481 1.00 19.55 694 LEU B C 1
ATOM 5224 O O . LEU A 1 676 ? -39.059 1.727 -67.620 1.00 21.02 694 LEU B O 1
ATOM 5229 N N . VAL A 1 677 ? -38.534 2.106 -65.465 1.00 18.01 695 VAL B N 1
ATOM 5230 C CA . VAL A 1 677 ? -37.148 1.595 -65.549 1.00 17.62 695 VAL B CA 1
ATOM 5231 C C . VAL A 1 677 ? -37.121 0.294 -64.768 1.00 18.29 695 VAL B C 1
ATOM 5232 O O . VAL A 1 677 ? -37.531 0.264 -63.579 1.00 17.76 695 VAL B O 1
ATOM 5236 N N . TYR A 1 678 ? -36.790 -0.786 -65.452 1.00 17.62 696 TYR B N 1
ATOM 5237 C CA . TYR A 1 678 ? -36.716 -2.108 -64.864 1.00 17.60 696 TYR B CA 1
ATOM 5238 C C . TYR A 1 678 ? -35.260 -2.541 -64.726 1.00 20.76 696 TYR B C 1
ATOM 5239 O O . TYR A 1 678 ? -34.449 -2.216 -65.645 1.00 19.00 696 TYR B O 1
ATOM 5248 N N . VAL A 1 679 ? -34.970 -3.330 -63.700 1.00 18.31 697 VAL B N 1
ATOM 5249 C CA . VAL A 1 679 ? -33.671 -4.006 -63.535 1.00 17.97 697 VAL B CA 1
ATOM 5250 C C . VAL A 1 679 ? -33.894 -5.501 -63.724 1.00 17.87 697 VAL B C 1
ATOM 5251 O O . VAL A 1 679 ? -34.962 -6.024 -63.351 1.00 19.60 697 VAL B O 1
ATOM 5255 N N . ASN A 1 680 ? -32.859 -6.188 -64.205 1.00 19.16 698 ASN B N 1
ATOM 5256 C CA . ASN A 1 680 ? -32.820 -7.654 -64.170 1.00 18.16 698 ASN B CA 1
ATOM 5257 C C . ASN A 1 680 ? -31.393 -8.100 -63.983 1.00 18.87 698 ASN B C 1
ATOM 5258 O O . ASN A 1 680 ? -30.495 -7.345 -64.357 1.00 20.08 698 ASN B O 1
ATOM 5263 N N . THR A 1 681 ? -31.225 -9.284 -63.397 1.00 18.41 699 THR B N 1
ATOM 5264 C CA . THR A 1 681 ? -29.897 -9.749 -62.986 1.00 18.86 699 THR B CA 1
ATOM 5265 C C . THR A 1 681 ? -29.841 -11.260 -62.960 1.00 19.30 699 THR B C 1
ATOM 5266 O O . THR A 1 681 ? -30.878 -11.915 -62.723 1.00 21.12 699 THR B O 1
ATOM 5270 N N . THR A 1 682 ? -28.609 -11.767 -63.080 1.00 19.78 700 THR B N 1
ATOM 5271 C CA . THR A 1 682 ? -28.259 -13.133 -62.679 1.00 22.32 700 THR B CA 1
ATOM 5272 C C . THR A 1 682 ? -27.581 -13.168 -61.306 1.00 22.07 700 THR B C 1
ATOM 5273 O O . THR A 1 682 ? -27.125 -14.231 -60.932 1.00 25.25 700 THR B O 1
ATOM 5277 N N . ALA A 1 683 ? -27.469 -12.060 -60.590 1.00 22.52 701 ALA B N 1
ATOM 5278 C CA . ALA A 1 683 ? -26.897 -12.026 -59.234 1.00 24.60 701 ALA B CA 1
ATOM 5279 C C . ALA A 1 683 ? -27.908 -12.582 -58.227 1.00 24.31 701 ALA B C 1
ATOM 5280 O O . ALA A 1 683 ? -29.131 -12.510 -58.470 1.00 21.90 701 ALA B O 1
ATOM 5282 N N . GLY A 1 684 ? -27.381 -13.125 -57.136 1.00 24.91 702 GLY B N 1
ATOM 5283 C CA . GLY A 1 684 ? -28.204 -13.628 -56.031 1.00 26.03 702 GLY B CA 1
ATOM 5284 C C . GLY A 1 684 ? -28.743 -15.001 -56.329 1.00 26.93 702 GLY B C 1
ATOM 5285 O O . GLY A 1 684 ? -28.378 -15.599 -57.327 1.00 29.45 702 GLY B O 1
ATOM 5286 N N . PRO A 1 685 ? -29.643 -15.513 -55.467 1.00 27.88 703 PRO B N 1
ATOM 5287 C CA . PRO A 1 685 ? -30.095 -16.901 -55.601 1.00 28.31 703 PRO B CA 1
ATOM 5288 C C . PRO A 1 685 ? -31.091 -17.091 -56.752 1.00 26.54 703 PRO B C 1
ATOM 5289 O O . PRO A 1 685 ? -31.943 -16.255 -56.990 1.00 23.03 703 PRO B O 1
ATOM 5293 N N . ALA A 1 686 ? -31.011 -18.234 -57.430 1.00 25.21 704 ALA B N 1
ATOM 5294 C CA . ALA A 1 686 ? -32.067 -18.709 -58.346 1.00 27.07 704 ALA B CA 1
ATOM 5295 C C . ALA A 1 686 ? -33.269 -19.115 -57.504 1.00 23.93 704 ALA B C 1
ATOM 5296 O O . ALA A 1 686 ? -33.119 -19.606 -56.387 1.00 25.73 704 ALA B O 1
ATOM 5298 N N . PRO A 1 687 ? -34.500 -19.034 -58.030 1.00 23.45 705 PRO B N 1
ATOM 5299 C CA . PRO A 1 687 ? -34.786 -18.522 -59.371 1.00 22.47 705 PRO B CA 1
ATOM 5300 C C . PRO A 1 687 ? -34.713 -17.006 -59.521 1.00 24.32 705 PRO B C 1
ATOM 5301 O O . PRO A 1 687 ? -34.760 -16.287 -58.521 1.00 22.50 705 PRO B O 1
ATOM 5305 N N . TYR A 1 688 ? -34.456 -16.561 -60.748 1.00 20.63 706 TYR B N 1
ATOM 5306 C CA . TYR A 1 688 ? -34.201 -15.132 -61.030 1.00 22.12 706 TYR B CA 1
ATOM 5307 C C . TYR A 1 688 ? -35.506 -14.504 -61.475 1.00 21.58 706 TYR B C 1
ATOM 5308 O O . TYR A 1 688 ? -36.183 -15.022 -62.370 1.00 21.92 706 TYR B O 1
ATOM 5317 N N . PRO A 1 689 ? -35.875 -13.316 -60.963 1.00 20.58 707 PRO B N 1
ATOM 5318 C CA . PRO A 1 689 ? -36.994 -12.580 -61.525 1.00 20.63 707 PRO B CA 1
ATOM 5319 C C . PRO A 1 689 ? -36.741 -12.192 -62.988 1.00 20.85 707 PRO B C 1
ATOM 5320 O O . PRO A 1 689 ? -35.568 -11.999 -63.406 1.00 20.04 707 PRO B O 1
ATOM 5324 N N . LYS A 1 690 ? -37.823 -12.120 -63.743 1.00 20.78 708 LYS B N 1
ATOM 5325 C CA . LYS A 1 690 ? -37.788 -11.636 -65.133 1.00 21.75 708 LYS B CA 1
ATOM 5326 C C . LYS A 1 690 ? -37.201 -10.220 -65.120 1.00 23.33 708 LYS B C 1
ATOM 5327 O O . LYS A 1 690 ? -36.278 -9.902 -65.881 1.00 20.65 708 LYS B O 1
ATOM 5333 N N . LYS A 1 691 ? -37.717 -9.405 -64.223 1.00 20.55 709 LYS B N 1
ATOM 5334 C CA . LYS A 1 691 ? -37.279 -8.008 -64.026 1.00 18.41 709 LYS B CA 1
ATOM 5335 C C . LYS A 1 691 ? -38.066 -7.460 -62.831 1.00 18.51 709 LYS B C 1
ATOM 5336 O O . LYS A 1 691 ? -39.054 -8.111 -62.424 1.00 18.42 709 LYS B O 1
ATOM 5342 N N . TRP A 1 692 ? -37.672 -6.292 -62.347 1.00 19.31 710 TRP B N 1
ATOM 5343 C CA . TRP A 1 692 ? -38.522 -5.549 -61.389 1.00 19.10 710 TRP B CA 1
ATOM 5344 C C . TRP A 1 692 ? -38.287 -4.054 -61.540 1.00 16.74 710 TRP B C 1
ATOM 5345 O O . TRP A 1 692 ? -37.197 -3.594 -61.948 1.00 18.80 710 TRP B O 1
ATOM 5356 N N . VAL A 1 693 ? -39.330 -3.318 -61.241 1.00 16.33 711 VAL B N 1
ATOM 5357 C CA . VAL A 1 693 ? -39.323 -1.844 -61.338 1.00 16.33 711 VAL B CA 1
ATOM 5358 C C . VAL A 1 693 ? -38.360 -1.254 -60.300 1.00 17.48 711 VAL B C 1
ATOM 5359 O O . VAL A 1 693 ? -38.422 -1.653 -59.139 1.00 17.68 711 VAL B O 1
ATOM 5363 N N . VAL A 1 694 ? -37.529 -0.292 -60.720 1.00 16.26 712 VAL B N 1
ATOM 5364 C CA . VAL A 1 694 ? -36.581 0.430 -59.840 1.00 16.54 712 VAL B CA 1
ATOM 5365 C C . VAL A 1 694 ? -36.834 1.929 -59.958 1.00 16.23 712 VAL B C 1
ATOM 5366 O O . VAL A 1 694 ? -36.176 2.689 -59.198 1.00 18.26 712 VAL B O 1
ATOM 5370 N N . GLY A 1 695 ? -37.735 2.336 -60.807 1.00 16.53 713 GLY B N 1
ATOM 5371 C CA . GLY A 1 695 ? -37.974 3.783 -60.978 1.00 15.82 713 GLY B CA 1
ATOM 5372 C C . GLY A 1 695 ? -39.006 4.069 -62.035 1.00 18.30 713 GLY B C 1
ATOM 5373 O O . GLY A 1 695 ? -39.332 3.153 -62.831 1.00 19.86 713 GLY B O 1
ATOM 5374 N N . PHE A 1 696 ? -39.546 5.280 -62.045 1.00 16.82 714 PHE B N 1
ATOM 5375 C CA . PHE A 1 696 ? -40.535 5.725 -63.049 1.00 19.13 714 PHE B CA 1
ATOM 5376 C C . PHE A 1 696 ? -40.523 7.246 -63.105 1.00 19.96 714 PHE B C 1
ATOM 5377 O O . PHE A 1 696 ? -40.080 7.924 -62.178 1.00 19.62 714 PHE B O 1
ATOM 5385 N N . ASP A 1 697 ? -41.067 7.775 -64.189 1.00 20.30 715 ASP B N 1
ATOM 5386 C CA . ASP A 1 697 ? -41.293 9.229 -64.262 1.00 19.73 715 ASP B CA 1
ATOM 5387 C C . ASP A 1 697 ? -42.275 9.519 -65.361 1.00 20.11 715 ASP B C 1
ATOM 5388 O O . ASP A 1 697 ? -42.590 8.628 -66.151 1.00 19.58 715 ASP B O 1
ATOM 5393 N N . ARG A 1 698 ? -42.741 10.750 -65.350 1.00 20.42 716 ARG B N 1
ATOM 5394 C CA . ARG A 1 698 ? -43.643 11.303 -66.369 1.00 20.24 716 ARG B CA 1
ATOM 5395 C C . ARG A 1 698 ? -43.070 12.652 -66.796 1.00 21.78 716 ARG B C 1
ATOM 5396 O O . ARG A 1 698 ? -42.957 13.566 -65.947 1.00 21.85 716 ARG B O 1
ATOM 5404 N N . LEU A 1 699 ? -42.674 12.745 -68.061 1.00 21.50 717 LEU B N 1
ATOM 5405 C CA . LEU A 1 699 ? -42.281 14.049 -68.663 1.00 23.06 717 LEU B CA 1
ATOM 5406 C C . LEU A 1 699 ? -43.509 14.721 -69.285 1.00 22.90 717 LEU B C 1
ATOM 5407 O O . LEU A 1 699 ? -44.366 14.036 -69.865 1.00 22.85 717 LEU B O 1
ATOM 5412 N N . GLY A 1 700 ? -43.594 16.050 -69.177 1.00 23.44 718 GLY B N 1
ATOM 5413 C CA . GLY A 1 700 ? -44.781 16.816 -69.588 1.00 25.92 718 GLY B CA 1
ATOM 5414 C C . GLY A 1 700 ? -44.546 17.606 -70.882 1.00 26.28 718 GLY B C 1
ATOM 5415 O O . GLY A 1 700 ? -43.528 18.246 -70.984 1.00 24.65 718 GLY B O 1
ATOM 5416 N N . GLY A 1 701 ? -45.494 17.556 -71.819 1.00 26.77 719 GLY B N 1
ATOM 5417 C CA . GLY A 1 701 ? -45.620 18.525 -72.921 1.00 25.81 719 GLY B CA 1
ATOM 5418 C C . GLY A 1 701 ? -44.428 18.549 -73.852 1.00 25.45 719 GLY B C 1
ATOM 5419 O O . GLY A 1 701 ? -43.921 19.649 -74.129 1.00 28.92 719 GLY B O 1
ATOM 5420 N N . LEU A 1 702 ? -44.004 17.387 -74.342 1.00 23.81 720 LEU B N 1
ATOM 5421 C CA . LEU A 1 702 ? -43.082 17.270 -75.498 1.00 24.75 720 LEU B CA 1
ATOM 5422 C C . LEU A 1 702 ? -43.870 17.609 -76.767 1.00 25.16 720 LEU B C 1
ATOM 5423 O O . LEU A 1 702 ? -44.697 16.781 -77.223 1.00 24.97 720 LEU B O 1
ATOM 5428 N N . GLU A 1 703 ? -43.643 18.802 -77.316 1.00 25.33 721 GLU B N 1
ATOM 5429 C CA . GLU A 1 703 ? -44.181 19.170 -78.659 1.00 30.43 721 GLU B CA 1
ATOM 5430 C C . GLU A 1 703 ? -43.446 18.394 -79.752 1.00 29.87 721 GLU B C 1
ATOM 5431 O O . GLU A 1 703 ? -42.325 17.923 -79.566 1.00 26.63 721 GLU B O 1
ATOM 5437 N N . PRO A 1 704 ? -44.023 18.223 -80.966 1.00 29.32 722 PRO B N 1
ATOM 5438 C CA . PRO A 1 704 ? -43.284 17.572 -82.048 1.00 29.79 722 PRO B CA 1
ATOM 5439 C C . PRO A 1 704 ? -41.903 18.214 -82.291 1.00 27.71 722 PRO B C 1
ATOM 5440 O O . PRO A 1 704 ? -41.795 19.433 -82.292 1.00 28.98 722 PRO B O 1
ATOM 5444 N N . GLY A 1 705 ? -40.871 17.384 -82.419 1.00 30.39 723 GLY B N 1
ATOM 5445 C CA . GLY A 1 705 ? -39.470 17.818 -82.594 1.00 32.73 723 GLY B CA 1
ATOM 5446 C C . GLY A 1 705 ? -38.751 18.140 -81.280 1.00 30.39 723 GLY B C 1
ATOM 5447 O O . GLY A 1 705 ? -37.525 18.230 -81.326 1.00 31.67 723 GLY B O 1
ATOM 5448 N N . ASP A 1 706 ? -39.466 18.229 -80.139 1.00 29.70 724 ASP B N 1
ATOM 5449 C CA . ASP A 1 706 ? -38.921 18.571 -78.793 1.00 29.97 724 ASP B CA 1
ATOM 5450 C C . ASP A 1 706 ? -38.193 17.337 -78.244 1.00 29.30 724 ASP B C 1
ATOM 5451 O O . ASP A 1 706 ? -38.644 16.160 -78.458 1.00 27.20 724 ASP B O 1
ATOM 5456 N N . SER A 1 707 ? -37.086 17.583 -77.550 1.00 29.44 725 SER B N 1
ATOM 5457 C CA . SER A 1 707 ? -36.323 16.546 -76.821 1.00 28.46 725 SER B CA 1
ATOM 5458 C C . SER A 1 707 ? -36.328 16.920 -75.339 1.00 29.17 725 SER B C 1
ATOM 5459 O O . SER A 1 707 ? -36.251 18.074 -75.015 1.00 25.39 725 SER B O 1
ATOM 5462 N N . GLN A 1 708 ? -36.425 15.927 -74.470 1.00 26.07 726 GLN B N 1
ATOM 5463 C CA . GLN A 1 708 ? -36.226 16.137 -73.015 1.00 25.10 726 GLN B CA 1
ATOM 5464 C C . GLN A 1 708 ? -35.297 15.059 -72.480 1.00 25.07 726 GLN B C 1
ATOM 5465 O O . GLN A 1 708 ? -35.267 13.964 -73.060 1.00 25.25 726 GLN B O 1
ATOM 5471 N N . THR A 1 709 ? -34.617 15.332 -71.368 1.00 24.30 727 THR B N 1
ATOM 5472 C CA . THR A 1 709 ? -33.765 14.358 -70.650 1.00 25.68 727 THR B CA 1
ATOM 5473 C C . THR A 1 709 ? -34.599 13.657 -69.569 1.00 23.87 727 THR B C 1
ATOM 5474 O O . THR A 1 709 ? -35.177 14.353 -68.740 1.00 25.89 727 THR B O 1
ATOM 5478 N N . LEU A 1 710 ? -34.700 12.331 -69.662 1.00 23.49 728 LEU B N 1
ATOM 5479 C CA . LEU A 1 710 ? -35.248 11.488 -68.573 1.00 23.82 728 LEU B CA 1
ATOM 5480 C C . LEU A 1 710 ? -34.097 11.185 -67.609 1.00 21.98 728 LEU B C 1
ATOM 5481 O O . LEU A 1 710 ? -32.998 10.733 -68.081 1.00 21.91 728 LEU B O 1
ATOM 5486 N N . THR A 1 711 ? -34.296 11.438 -66.317 1.00 21.17 729 THR B N 1
ATOM 5487 C CA . THR A 1 711 ? -33.262 11.176 -65.278 1.00 20.91 729 THR B CA 1
ATOM 5488 C C . THR A 1 711 ? -33.965 10.466 -64.130 1.00 20.97 729 THR B C 1
ATOM 5489 O O . THR A 1 711 ? -34.828 11.081 -63.523 1.00 22.90 729 THR B O 1
ATOM 5493 N N . VAL A 1 712 ? -33.715 9.160 -63.971 1.00 21.22 730 VAL B N 1
ATOM 5494 C CA . VAL A 1 712 ? -34.366 8.331 -62.927 1.00 20.18 730 VAL B CA 1
ATOM 5495 C C . VAL A 1 712 ? -33.262 7.807 -62.005 1.00 18.58 730 VAL B C 1
ATOM 5496 O O . VAL A 1 712 ? -32.461 6.958 -62.374 1.00 19.20 730 VAL B O 1
ATOM 5500 N N . PRO A 1 713 ? -33.159 8.316 -60.766 1.00 20.37 731 PRO B N 1
ATOM 5501 C CA . PRO A 1 713 ? -32.238 7.764 -59.779 1.00 20.41 731 PRO B CA 1
ATOM 5502 C C . PRO A 1 713 ? -32.556 6.300 -59.435 1.00 19.80 731 PRO B C 1
ATOM 5503 O O . PRO A 1 713 ? -33.693 5.987 -59.136 1.00 22.07 731 PRO B O 1
ATOM 5507 N N . VAL A 1 714 ? -31.531 5.455 -59.487 1.00 17.75 732 VAL B N 1
ATOM 5508 C CA . VAL A 1 714 ? -31.605 4.026 -59.117 1.00 18.02 732 VAL B CA 1
ATOM 5509 C C . VAL A 1 714 ? -30.867 3.915 -57.788 1.00 18.36 732 VAL B C 1
ATOM 5510 O O . VAL A 1 714 ? -29.637 4.122 -57.746 1.00 18.92 732 VAL B O 1
ATOM 5514 N N . THR A 1 715 ? -31.608 3.715 -56.700 1.00 17.90 733 THR B N 1
ATOM 5515 C CA . THR A 1 715 ? -30.975 3.688 -55.376 1.00 16.78 733 THR B CA 1
ATOM 5516 C C . THR A 1 715 ? -30.351 2.338 -55.171 1.00 17.68 733 THR B C 1
ATOM 5517 O O . THR A 1 715 ? -30.720 1.314 -55.774 1.00 18.74 733 THR B O 1
ATOM 5521 N N . VAL A 1 716 ? -29.439 2.323 -54.229 1.00 18.33 734 VAL B N 1
ATOM 5522 C CA . VAL A 1 716 ? -28.797 1.069 -53.805 1.00 17.79 734 VAL B CA 1
ATOM 5523 C C . VAL A 1 716 ? -29.865 0.086 -53.343 1.00 17.70 734 VAL B C 1
ATOM 5524 O O . VAL A 1 716 ? -29.858 -1.092 -53.785 1.00 18.24 734 VAL B O 1
ATOM 5528 N N . GLU A 1 717 ? -30.790 0.512 -52.486 1.00 18.20 735 GLU B N 1
ATOM 5529 C CA . GLU A 1 717 ? -31.817 -0.441 -51.962 1.00 17.89 735 GLU B CA 1
ATOM 5530 C C . GLU A 1 717 ? -32.713 -0.999 -53.095 1.00 19.11 735 GLU B C 1
ATOM 5531 O O . GLU A 1 717 ? -33.144 -2.167 -52.992 1.00 19.32 735 GLU B O 1
ATOM 5537 N N . SER A 1 718 ? -32.916 -0.266 -54.178 1.00 17.27 736 SER B N 1
ATOM 5538 C CA . SER A 1 718 ? -33.860 -0.615 -55.269 1.00 17.21 736 SER B CA 1
ATOM 5539 C C . SER A 1 718 ? -33.355 -1.864 -55.995 1.00 17.37 736 SER B C 1
ATOM 5540 O O . SER A 1 718 ? -34.162 -2.515 -56.625 1.00 21.14 736 SER B O 1
ATOM 5543 N N . VAL A 1 719 ? -32.044 -2.146 -55.981 1.00 17.17 737 VAL B N 1
ATOM 5544 C CA . VAL A 1 719 ? -31.483 -3.278 -56.765 1.00 17.76 737 VAL B CA 1
ATOM 5545 C C . VAL A 1 719 ? -31.080 -4.417 -55.851 1.00 17.98 737 VAL B C 1
ATOM 5546 O O . VAL A 1 719 ? -30.575 -5.444 -56.348 1.00 17.90 737 VAL B O 1
ATOM 5550 N N . ALA A 1 720 ? -31.295 -4.267 -54.552 1.00 17.98 738 ALA B N 1
ATOM 5551 C CA . ALA A 1 720 ? -31.050 -5.357 -53.580 1.00 18.03 738 ALA B CA 1
ATOM 5552 C C . ALA A 1 720 ? -32.053 -6.496 -53.779 1.00 17.73 738 ALA B C 1
ATOM 5553 O O . ALA A 1 720 ? -33.251 -6.227 -53.963 1.00 21.22 738 ALA B O 1
ATOM 5555 N N . ARG A 1 721 ? -31.615 -7.748 -53.676 1.00 17.40 739 ARG B N 1
ATOM 5556 C CA . ARG A 1 721 ? -32.558 -8.898 -53.661 1.00 18.35 739 ARG B CA 1
ATOM 5557 C C . ARG A 1 721 ? -32.751 -9.336 -52.205 1.00 18.09 739 ARG B C 1
ATOM 5558 O O . ARG A 1 721 ? -32.378 -8.593 -51.291 1.00 18.21 739 ARG B O 1
ATOM 5566 N N . THR A 1 722 ? -33.323 -10.514 -51.992 1.00 17.49 740 THR B N 1
ATOM 5567 C CA . THR A 1 722 ? -33.690 -10.988 -50.638 1.00 16.72 740 THR B CA 1
ATOM 5568 C C . THR A 1 722 ? -33.247 -12.437 -50.504 1.00 17.47 740 THR B C 1
ATOM 5569 O O . THR A 1 722 ? -33.574 -13.242 -51.406 1.00 17.75 740 THR B O 1
ATOM 5573 N N . ASP A 1 723 ? -32.545 -12.769 -49.426 1.00 18.14 741 ASP B N 1
ATOM 5574 C CA . ASP A 1 723 ? -32.069 -14.162 -49.239 1.00 17.90 741 ASP B CA 1
ATOM 5575 C C . ASP A 1 723 ? -33.216 -15.035 -48.686 1.00 19.42 741 ASP B C 1
ATOM 5576 O O . ASP A 1 723 ? -34.327 -14.562 -48.395 1.00 18.15 741 ASP B O 1
ATOM 5581 N N . GLU A 1 724 ? -32.937 -16.319 -48.485 1.00 18.83 742 GLU B N 1
ATOM 5582 C CA . GLU A 1 724 ? -33.913 -17.315 -48.005 1.00 20.21 742 GLU B CA 1
ATOM 5583 C C . GLU A 1 724 ? -34.409 -17.011 -46.580 1.00 19.66 742 GLU B C 1
ATOM 5584 O O . GLU A 1 724 ? -35.515 -17.415 -46.271 1.00 24.15 742 GLU B O 1
ATOM 5586 N N . GLN A 1 725 ? -33.685 -16.237 -45.784 1.00 20.23 743 GLN B N 1
ATOM 5587 C CA . GLN A 1 725 ? -34.036 -15.871 -44.393 1.00 23.79 743 GLN B CA 1
ATOM 5588 C C . GLN A 1 725 ? -34.825 -14.554 -44.402 1.00 22.93 743 GLN B C 1
ATOM 5589 O O . GLN A 1 725 ? -35.245 -14.151 -43.343 1.00 24.31 743 GLN B O 1
ATOM 5595 N N . GLY A 1 726 ? -34.964 -13.856 -45.535 1.00 19.08 744 GLY B N 1
ATOM 5596 C CA . GLY A 1 726 ? -35.628 -12.535 -45.551 1.00 18.63 744 GLY B CA 1
ATOM 5597 C C . GLY A 1 726 ? -34.686 -11.362 -45.462 1.00 17.73 744 GLY B C 1
ATOM 5598 O O . GLY A 1 726 ? -35.190 -10.257 -45.553 1.00 16.55 744 GLY B O 1
ATOM 5599 N N . ASN A 1 727 ? -33.372 -11.531 -45.350 1.00 17.62 745 ASN B N 1
ATOM 5600 C CA . ASN A 1 727 ? -32.467 -10.368 -45.300 1.00 17.73 745 ASN B CA 1
ATOM 5601 C C . ASN A 1 727 ? -32.529 -9.702 -46.673 1.00 16.52 745 ASN B C 1
ATOM 5602 O O . ASN A 1 727 ? -32.526 -10.400 -47.700 1.00 16.62 745 ASN B O 1
ATOM 5607 N N . ARG A 1 728 ? -32.498 -8.374 -46.698 1.00 16.68 746 ARG B N 1
ATOM 5608 C CA . ARG A 1 728 ? -32.295 -7.600 -47.932 1.00 17.00 746 ARG B CA 1
ATOM 5609 C C . ARG A 1 728 ? -30.797 -7.505 -48.164 1.00 17.08 746 ARG B C 1
ATOM 5610 O O . ARG A 1 728 ? -30.079 -7.070 -47.250 1.00 16.51 746 ARG B O 1
ATOM 5618 N N . VAL A 1 729 ? -30.339 -8.002 -49.308 1.00 17.20 747 VAL B N 1
ATOM 5619 C CA . VAL A 1 729 ? -28.891 -8.238 -49.572 1.00 17.81 747 VAL B CA 1
ATOM 5620 C C . VAL A 1 729 ? -28.554 -7.644 -50.937 1.00 17.88 747 VAL B C 1
ATOM 5621 O O . VAL A 1 729 ? -29.304 -7.902 -51.875 1.00 18.41 747 VAL B O 1
ATOM 5625 N N . LEU A 1 730 ? -27.411 -6.957 -51.037 1.00 19.01 748 LEU B N 1
ATOM 5626 C CA . LEU A 1 730 ? -26.829 -6.544 -52.325 1.00 19.70 748 LEU B CA 1
ATOM 5627 C C . LEU A 1 730 ? -25.875 -7.630 -52.795 1.00 19.70 748 LEU B C 1
ATOM 5628 O O . LEU A 1 730 ? -24.962 -7.987 -52.035 1.00 19.75 748 LEU B O 1
ATOM 5633 N N . TYR A 1 731 ? -26.131 -8.186 -53.970 1.00 20.02 749 TYR B N 1
ATOM 5634 C CA . TYR A 1 731 ? -25.342 -9.313 -54.501 1.00 20.05 749 TYR B CA 1
ATOM 5635 C C . TYR A 1 731 ? -24.392 -8.870 -55.604 1.00 19.92 749 TYR B C 1
ATOM 5636 O O . TYR A 1 731 ? -24.774 -8.144 -56.517 1.00 21.07 749 TYR B O 1
ATOM 5645 N N . PRO A 1 732 ? -23.158 -9.409 -55.643 1.00 19.43 750 PRO B N 1
ATOM 5646 C CA . PRO A 1 732 ? -22.295 -9.158 -56.794 1.00 19.35 750 PRO B CA 1
ATOM 5647 C C . PRO A 1 732 ? -22.763 -9.894 -58.054 1.00 19.98 750 PRO B C 1
ATOM 5648 O O . PRO A 1 732 ? -23.290 -10.985 -57.996 1.00 20.35 750 PRO B O 1
ATOM 5652 N N . GLY A 1 733 ? -22.621 -9.211 -59.188 1.00 20.50 751 GLY B N 1
ATOM 5653 C CA . GLY A 1 733 ? -22.924 -9.793 -60.495 1.00 20.00 751 GLY B CA 1
ATOM 5654 C C . GLY A 1 733 ? -23.330 -8.759 -61.505 1.00 18.69 751 GLY B C 1
ATOM 5655 O O . GLY A 1 733 ? -23.041 -7.568 -61.297 1.00 20.85 751 GLY B O 1
ATOM 5656 N N . SER A 1 734 ? -23.955 -9.224 -62.588 1.00 18.75 752 SER B N 1
ATOM 5657 C CA . SER A 1 734 ? -24.287 -8.468 -63.801 1.00 19.63 752 SER B CA 1
ATOM 5658 C C . SER A 1 734 ? -25.736 -7.992 -63.722 1.00 18.62 752 SER B C 1
ATOM 5659 O O . SER A 1 734 ? -26.611 -8.819 -63.432 1.00 20.07 752 SER B O 1
ATOM 5662 N N . TYR A 1 735 ? -25.965 -6.696 -63.960 1.00 18.78 753 TYR B N 1
ATOM 5663 C CA . TYR A 1 735 ? -27.320 -6.121 -63.923 1.00 19.49 753 TYR B CA 1
ATOM 5664 C C . TYR A 1 735 ? -27.565 -5.400 -65.241 1.00 19.76 753 TYR B C 1
ATOM 5665 O O . TYR A 1 735 ? -26.611 -4.881 -65.823 1.00 19.07 753 TYR B O 1
ATOM 5674 N N . GLU A 1 736 ? -28.820 -5.304 -65.646 1.00 18.85 754 GLU B N 1
ATOM 5675 C CA . GLU A 1 736 ? -29.226 -4.449 -66.762 1.00 18.78 754 GLU B CA 1
ATOM 5676 C C . GLU A 1 736 ? -30.405 -3.593 -66.328 1.00 18.74 754 GLU B C 1
ATOM 5677 O O . GLU A 1 736 ? -31.395 -4.113 -65.718 1.00 21.62 754 GLU B O 1
ATOM 5683 N N . LEU A 1 737 ? -30.343 -2.318 -66.684 1.00 18.29 755 LEU B N 1
ATOM 5684 C CA . LEU A 1 737 ? -31.483 -1.408 -66.548 1.00 18.67 755 LEU B CA 1
ATOM 5685 C C . LEU A 1 737 ? -32.105 -1.205 -67.909 1.00 19.45 755 LEU B C 1
ATOM 5686 O O . LEU A 1 737 ? -31.342 -0.931 -68.880 1.00 21.15 755 LEU B O 1
ATOM 5691 N N . ALA A 1 738 ? -33.427 -1.245 -67.990 1.00 18.20 756 ALA B N 1
ATOM 5692 C CA . ALA A 1 738 ? -34.155 -1.209 -69.278 1.00 20.39 756 ALA B CA 1
ATOM 5693 C C . ALA A 1 738 ? -35.309 -0.219 -69.214 1.00 20.92 756 ALA B C 1
ATOM 5694 O O . ALA A 1 738 ? -36.086 -0.221 -68.237 1.00 20.11 756 ALA B O 1
ATOM 5696 N N . LEU A 1 739 ? -35.379 0.658 -70.216 1.00 19.52 757 LEU B N 1
ATOM 5697 C CA . LEU A 1 739 ? -36.524 1.579 -70.374 1.00 19.39 757 LEU B CA 1
ATOM 5698 C C . LEU A 1 739 ? -37.727 0.894 -71.031 1.00 20.00 757 LEU B C 1
ATOM 5699 O O . LEU A 1 739 ? -37.672 0.526 -72.249 1.00 20.89 757 LEU B O 1
ATOM 5704 N N . ASN A 1 740 ? -38.785 0.666 -70.239 1.00 19.80 758 ASN B N 1
ATOM 5705 C CA . ASN A 1 740 ? -40.090 0.159 -70.718 1.00 19.33 758 ASN B CA 1
ATOM 5706 C C . ASN A 1 740 ? -39.999 -1.293 -71.156 1.00 19.38 758 ASN B C 1
ATOM 5707 O O . ASN A 1 740 ? -38.937 -1.895 -71.136 1.00 20.35 758 ASN B O 1
ATOM 5712 N N . ASN A 1 741 ? -41.135 -1.832 -71.554 1.00 20.92 759 ASN B N 1
ATOM 5713 C CA . ASN A 1 741 ? -41.259 -3.278 -71.828 1.00 21.79 759 ASN B CA 1
ATOM 5714 C C . ASN A 1 741 ? -40.429 -3.619 -73.062 1.00 20.38 759 ASN B C 1
ATOM 5715 O O . ASN A 1 741 ? -39.896 -4.730 -73.099 1.00 23.94 759 ASN B O 1
ATOM 5720 N N . GLU A 1 742 ? -40.331 -2.682 -73.996 1.00 20.75 760 GLU B N 1
ATOM 5721 C CA . GLU A 1 742 ? -39.542 -2.915 -75.243 1.00 22.11 760 GLU B CA 1
ATOM 5722 C C . GLU A 1 742 ? -38.046 -2.712 -75.017 1.00 25.82 760 GLU B C 1
ATOM 5723 O O . GLU A 1 742 ? -37.280 -2.984 -75.970 1.00 24.93 760 GLU B O 1
ATOM 5729 N N . ARG A 1 743 ? -37.595 -2.301 -73.824 1.00 23.27 761 ARG B N 1
ATOM 5730 C CA . ARG A 1 743 ? -36.141 -2.174 -73.538 1.00 20.66 761 ARG B CA 1
ATOM 5731 C C . ARG A 1 743 ? -35.523 -1.281 -74.638 1.00 22.99 761 ARG B C 1
ATOM 5732 O O . ARG A 1 743 ? -34.507 -1.667 -75.240 1.00 23.83 761 ARG B O 1
ATOM 5740 N N . SER A 1 744 ? -36.083 -0.101 -74.828 1.00 21.69 762 SER B N 1
ATOM 5741 C CA . SER A 1 744 ? -35.672 0.882 -75.867 1.00 24.82 762 SER B CA 1
ATOM 5742 C C . SER A 1 744 ? -34.269 1.438 -75.601 1.00 25.74 762 SER B C 1
ATOM 5743 O O . SER A 1 744 ? -33.579 1.852 -76.567 1.00 26.37 762 SER B O 1
ATOM 5746 N N . VAL A 1 745 ? -33.868 1.476 -74.329 1.00 21.59 763 VAL B N 1
ATOM 5747 C CA . VAL A 1 745 ? -32.535 1.894 -73.841 1.00 21.81 763 VAL B CA 1
ATOM 5748 C C . VAL A 1 745 ? -32.143 0.867 -72.810 1.00 23.05 763 VAL B C 1
ATOM 5749 O O . VAL A 1 745 ? -32.987 0.561 -71.936 1.00 24.30 763 VAL B O 1
ATOM 5753 N N . VAL A 1 746 ? -30.936 0.336 -72.920 1.00 23.25 764 VAL B N 1
ATOM 5754 C CA . VAL A 1 746 ? -30.417 -0.627 -71.928 1.00 21.36 764 VAL B CA 1
ATOM 5755 C C . VAL A 1 746 ? -29.095 -0.104 -71.412 1.00 25.75 764 VAL B C 1
ATOM 5756 O O . VAL A 1 746 ? -28.178 0.174 -72.243 1.00 23.92 764 VAL B O 1
ATOM 5760 N N . VAL A 1 747 ? -28.969 -0.024 -70.085 1.00 21.74 765 VAL B N 1
ATOM 5761 C CA . VAL A 1 747 ? -27.718 0.412 -69.424 1.00 21.60 765 VAL B CA 1
ATOM 5762 C C . VAL A 1 747 ? -27.247 -0.765 -68.588 1.00 22.20 765 VAL B C 1
ATOM 5763 O O . VAL A 1 747 ? -27.956 -1.150 -67.650 1.00 23.40 765 VAL B O 1
ATOM 5767 N N . LYS A 1 748 ? -26.056 -1.263 -68.848 1.00 20.97 766 LYS B N 1
ATOM 5768 C CA . LYS A 1 748 ? -25.473 -2.389 -68.093 1.00 22.31 766 LYS B CA 1
ATOM 5769 C C . LYS A 1 748 ? -24.705 -1.822 -66.892 1.00 21.55 766 LYS B C 1
ATOM 5770 O O . LYS A 1 748 ? -24.226 -0.669 -66.979 1.00 23.61 766 LYS B O 1
ATOM 5776 N N . PHE A 1 749 ? -24.657 -2.563 -65.769 1.00 22.58 767 PHE B N 1
ATOM 5777 C CA . PHE A 1 749 ? -23.695 -2.300 -64.667 1.00 20.69 767 PHE B CA 1
ATOM 5778 C C . PHE A 1 749 ? -23.358 -3.610 -63.982 1.00 20.95 767 PHE B C 1
ATOM 5779 O O . PHE A 1 749 ? -24.095 -4.593 -64.065 1.00 21.16 767 PHE B O 1
ATOM 5787 N N . GLU A 1 750 ? -22.218 -3.631 -63.318 1.00 21.65 768 GLU B N 1
ATOM 5788 C CA . GLU A 1 750 ? -21.719 -4.791 -62.588 1.00 22.31 768 GLU B CA 1
ATOM 5789 C C . GLU A 1 750 ? -21.543 -4.327 -61.143 1.00 21.92 768 GLU B C 1
ATOM 5790 O O . GLU A 1 750 ? -21.057 -3.214 -60.964 1.00 22.28 768 GLU B O 1
ATOM 5796 N N . LEU A 1 751 ? -21.955 -5.135 -60.176 1.00 20.66 769 LEU B N 1
ATOM 5797 C CA . LEU A 1 751 ? -21.532 -4.956 -58.775 1.00 19.23 769 LEU B CA 1
ATOM 5798 C C . LEU A 1 751 ? -20.421 -5.962 -58.499 1.00 18.68 769 LEU B C 1
ATOM 5799 O O . LEU A 1 751 ? -20.583 -7.180 -58.755 1.00 19.20 769 LEU B O 1
ATOM 5804 N N . LYS A 1 752 ? -19.382 -5.487 -57.878 1.00 21.63 770 LYS B N 1
ATOM 5805 C CA . LYS A 1 752 ? -18.240 -6.311 -57.455 1.00 24.44 770 LYS B CA 1
ATOM 5806 C C . LYS A 1 752 ? -18.140 -6.291 -55.940 1.00 22.84 770 LYS B C 1
ATOM 5807 O O . LYS A 1 752 ? -18.766 -5.445 -55.292 1.00 23.59 770 LYS B O 1
ATOM 5813 N N . GLY A 1 753 ? -17.340 -7.191 -55.417 1.00 25.16 771 GLY B N 1
ATOM 5814 C CA . GLY A 1 753 ? -17.096 -7.307 -53.975 1.00 24.71 771 GLY B CA 1
ATOM 5815 C C . GLY A 1 753 ? -17.893 -8.466 -53.420 1.00 25.70 771 GLY B C 1
ATOM 5816 O O . GLY A 1 753 ? -18.232 -9.400 -54.195 1.00 29.11 771 GLY B O 1
ATOM 5817 N N . GLU A 1 754 ? -18.189 -8.376 -52.139 1.00 22.15 772 GLU B N 1
ATOM 5818 C CA . GLU A 1 754 ? -18.847 -9.422 -51.322 1.00 22.65 772 GLU B CA 1
ATOM 5819 C C . GLU A 1 754 ? -20.332 -9.059 -51.202 1.00 21.49 772 GLU B C 1
ATOM 5820 O O . GLU A 1 754 ? -20.678 -7.831 -51.288 1.00 20.15 772 GLU B O 1
ATOM 5826 N N . GLU A 1 755 ? -21.172 -10.056 -51.026 1.00 20.79 773 GLU B N 1
ATOM 5827 C CA . GLU A 1 755 ? -22.587 -9.782 -50.608 1.00 21.22 773 GLU B CA 1
ATOM 5828 C C . GLU A 1 755 ? -22.579 -8.831 -49.416 1.00 20.05 773 GLU B C 1
ATOM 5829 O O . GLU A 1 755 ? -21.673 -8.958 -48.558 1.00 21.03 773 GLU B O 1
ATOM 5835 N N . ALA A 1 756 ? -23.567 -7.944 -49.284 1.00 17.24 774 ALA B N 1
ATOM 5836 C CA . ALA A 1 756 ? -23.759 -7.183 -48.032 1.00 17.33 774 ALA B CA 1
ATOM 5837 C C . ALA A 1 756 ? -25.237 -7.182 -47.653 1.00 18.07 774 ALA B C 1
ATOM 5838 O O . ALA A 1 756 ? -26.095 -6.985 -48.522 1.00 17.23 774 ALA B O 1
ATOM 5840 N N . VAL A 1 757 ? -25.480 -7.356 -46.353 1.00 17.60 775 VAL B N 1
ATOM 5841 C CA . VAL A 1 757 ? -26.853 -7.199 -45.816 1.00 16.14 775 VAL B CA 1
ATOM 5842 C C . VAL A 1 757 ? -27.115 -5.704 -45.659 1.00 17.79 775 VAL B C 1
ATOM 5843 O O . VAL A 1 757 ? -26.310 -5.029 -45.036 1.00 17.91 775 VAL B O 1
ATOM 5847 N N . ILE A 1 758 ? -28.235 -5.217 -46.185 1.00 15.68 776 ILE B N 1
ATOM 5848 C CA . ILE A 1 758 ? -28.630 -3.815 -45.952 1.00 16.52 776 ILE B CA 1
ATOM 5849 C C . ILE A 1 758 ? -29.829 -3.762 -44.991 1.00 15.84 776 ILE B C 1
ATOM 5850 O O . ILE A 1 758 ? -29.974 -2.760 -44.340 1.00 18.44 776 ILE B O 1
ATOM 5855 N N . LEU A 1 759 ? -30.614 -4.814 -44.861 1.00 16.10 777 LEU B N 1
ATOM 5856 C CA . LEU A 1 759 ? -31.677 -4.892 -43.824 1.00 16.59 777 LEU B CA 1
ATOM 5857 C C . LEU A 1 759 ? -31.686 -6.286 -43.245 1.00 16.63 777 LEU B C 1
ATOM 5858 O O . LEU A 1 759 ? -31.946 -7.287 -43.980 1.00 17.17 777 LEU B O 1
ATOM 5863 N N . SER A 1 760 ? -31.380 -6.370 -41.964 1.00 15.70 778 SER B N 1
ATOM 5864 C CA . SER A 1 760 ? -31.352 -7.651 -41.199 1.00 15.41 778 SER B CA 1
ATOM 5865 C C . SER A 1 760 ? -32.790 -8.060 -40.865 1.00 17.32 778 SER B C 1
ATOM 5866 O O . SER A 1 760 ? -33.486 -7.263 -40.230 1.00 19.96 778 SER B O 1
ATOM 5869 N N . TRP A 1 761 ? -33.212 -9.226 -41.316 1.00 16.17 779 TRP B N 1
ATOM 5870 C CA . TRP A 1 761 ? -34.623 -9.656 -41.090 1.00 16.83 779 TRP B CA 1
ATOM 5871 C C . TRP A 1 761 ? -34.654 -10.516 -39.845 1.00 18.11 779 TRP B C 1
ATOM 5872 O O . TRP A 1 761 ? -33.965 -11.553 -39.786 1.00 18.96 779 TRP B O 1
ATOM 5883 N N . PRO A 1 762 ? -35.428 -10.129 -38.808 1.00 17.33 780 PRO B N 1
ATOM 5884 C CA . PRO A 1 762 ? -35.393 -10.860 -37.554 1.00 17.90 780 PRO B CA 1
ATOM 5885 C C . PRO A 1 762 ? -36.093 -12.208 -37.658 1.00 16.70 780 PRO B C 1
ATOM 5886 O O . PRO A 1 762 ? -36.990 -12.345 -38.469 1.00 17.68 780 PRO B O 1
ATOM 5890 N N . GLU A 1 763 ? -35.613 -13.172 -36.865 1.00 18.60 781 GLU B N 1
ATOM 5891 C CA . GLU A 1 763 ? -36.253 -14.495 -36.806 1.00 17.57 781 GLU B CA 1
ATOM 5892 C C . GLU A 1 763 ? -37.633 -14.372 -36.144 1.00 17.85 781 GLU B C 1
ATOM 5893 O O . GLU A 1 763 ? -37.761 -13.641 -35.151 1.00 19.55 781 GLU B O 1
ATOM 5899 N N . ASP A 1 764 ? -38.593 -15.107 -36.675 1.00 17.49 782 ASP B N 1
ATOM 5900 C CA . ASP A 1 764 ? -39.954 -15.177 -36.072 1.00 17.59 782 ASP B CA 1
ATOM 5901 C C . ASP A 1 764 ? -39.949 -16.274 -35.015 1.00 18.04 782 ASP B C 1
ATOM 5902 O O . ASP A 1 764 ? -40.042 -17.473 -35.396 1.00 20.15 782 ASP B O 1
ATOM 5907 N N . THR A 1 765 ? -39.740 -15.941 -33.764 1.00 17.57 783 THR B N 1
ATOM 5908 C CA . THR A 1 765 ? -39.658 -16.965 -32.686 1.00 18.42 783 THR B CA 1
ATOM 5909 C C . THR A 1 765 ? -41.012 -17.081 -31.990 1.00 21.18 783 THR B C 1
ATOM 5910 O O . THR A 1 765 ? -41.117 -17.892 -31.058 1.00 20.19 783 THR B O 1
ATOM 5914 N N . THR A 1 766 ? -41.960 -16.193 -32.323 1.00 19.80 784 THR B N 1
ATOM 5915 C CA . THR A 1 766 ? -43.264 -16.094 -31.607 1.00 21.89 784 THR B CA 1
ATOM 5916 C C . THR A 1 766 ? -44.388 -16.871 -32.317 1.00 23.03 784 THR B C 1
ATOM 5917 O O . THR A 1 766 ? -45.283 -17.332 -31.604 1.00 24.22 784 THR B O 1
ATOM 5921 N N . SER A 1 767 ? -44.450 -16.915 -33.633 1.00 21.29 785 SER B N 1
ATOM 5922 C CA . SER A 1 767 ? -45.623 -17.457 -34.375 1.00 23.31 785 SER B CA 1
ATOM 5923 C C . SER A 1 767 ? -45.841 -18.926 -34.011 1.00 28.40 785 SER B C 1
ATOM 5924 O O . SER A 1 767 ? -47.027 -19.332 -33.860 1.00 27.45 785 SER B O 1
ATOM 5927 N N . ASP A 1 768 ? -44.785 -19.705 -33.772 1.00 29.74 786 ASP B N 1
ATOM 5928 C CA . ASP A 1 768 ? -44.966 -21.149 -33.484 1.00 31.94 786 ASP B CA 1
ATOM 5929 C C . ASP A 1 768 ? -44.724 -21.444 -32.006 1.00 34.18 786 ASP B C 1
ATOM 5930 O O . ASP A 1 768 ? -44.762 -22.601 -31.651 1.00 36.40 786 ASP B O 1
ATOM 5935 N N . PHE A 1 769 ? -44.466 -20.461 -31.157 1.00 31.86 787 PHE B N 1
ATOM 5936 C CA . PHE A 1 769 ? -44.022 -20.758 -29.776 1.00 33.85 787 PHE B CA 1
ATOM 5937 C C . PHE A 1 769 ? -45.051 -21.640 -29.031 1.00 41.81 787 PHE B C 1
ATOM 5938 O O . PHE A 1 769 ? -46.196 -21.230 -28.816 1.00 37.00 787 PHE B O 1
ATOM 5954 N N . ALA B 1 2 ? -6.294 -9.942 -24.205 1.00 17.37 20 ALA A N 1
ATOM 5955 C CA . ALA B 1 2 ? -4.907 -9.481 -24.307 1.00 17.31 20 ALA A CA 1
ATOM 5956 C C . ALA B 1 2 ? -3.970 -10.322 -23.430 1.00 19.97 20 ALA A C 1
ATOM 5957 O O . ALA B 1 2 ? -2.854 -9.867 -23.077 1.00 21.14 20 ALA A O 1
ATOM 5959 N N . ASN B 1 3 ? -4.366 -11.534 -23.095 1.00 19.52 21 ASN A N 1
ATOM 5960 C CA . ASN B 1 3 ? -3.551 -12.435 -22.255 1.00 18.91 21 ASN A CA 1
ATOM 5961 C C . ASN B 1 3 ? -2.291 -12.848 -23.017 1.00 19.70 21 ASN A C 1
ATOM 5962 O O . ASN B 1 3 ? -2.326 -13.045 -24.265 1.00 20.40 21 ASN A O 1
ATOM 5967 N N . THR B 1 4 ? -1.215 -13.060 -22.263 1.00 22.78 22 THR A N 1
ATOM 5968 C CA . THR B 1 4 ? 0.114 -13.387 -22.862 1.00 23.06 22 THR A CA 1
ATOM 5969 C C . THR B 1 4 ? 0.381 -14.884 -22.829 1.00 25.44 22 THR A C 1
ATOM 5970 O O . THR B 1 4 ? 1.319 -15.273 -23.506 1.00 27.82 22 THR A O 1
ATOM 5974 N N . SER B 1 5 ? -0.402 -15.683 -22.115 1.00 22.24 23 SER A N 1
ATOM 5975 C CA . SER B 1 5 ? -0.432 -17.158 -22.178 1.00 24.49 23 SER A CA 1
ATOM 5976 C C . SER B 1 5 ? -1.883 -17.620 -22.073 1.00 24.82 23 SER A C 1
ATOM 5977 O O . SER B 1 5 ? -2.746 -16.757 -21.766 1.00 23.83 23 SER A O 1
ATOM 5980 N N . TYR B 1 6 ? -2.081 -18.924 -22.178 1.00 25.50 24 TYR A N 1
ATOM 5981 C CA . TYR B 1 6 ? -3.409 -19.592 -22.065 1.00 24.95 24 TYR A CA 1
ATOM 5982 C C . TYR B 1 6 ? -4.068 -19.163 -20.763 1.00 24.20 24 TYR A C 1
ATOM 5983 O O . TYR B 1 6 ? -3.437 -19.200 -19.654 1.00 23.84 24 TYR A O 1
ATOM 5992 N N . THR B 1 7 ? -5.293 -18.640 -20.881 1.00 22.48 25 THR A N 1
ATOM 5993 C CA . THR B 1 7 ? -6.016 -18.160 -19.683 1.00 21.34 25 THR A CA 1
ATOM 5994 C C . THR B 1 7 ? -7.416 -18.768 -19.746 1.00 23.16 25 THR A C 1
ATOM 5995 O O . THR B 1 7 ? -8.083 -18.652 -20.770 1.00 21.64 25 THR A O 1
ATOM 5999 N N . ASP B 1 8 ? -7.806 -19.524 -18.722 1.00 22.34 26 ASP A N 1
ATOM 6000 C CA . ASP B 1 8 ? -9.142 -20.144 -18.683 1.00 20.13 26 ASP A CA 1
ATOM 6001 C C . ASP B 1 8 ? -10.117 -19.161 -18.008 1.00 18.81 26 ASP A C 1
ATOM 6002 O O . ASP B 1 8 ? -10.149 -19.095 -16.769 1.00 17.12 26 ASP A O 1
ATOM 6007 N N . TYR B 1 9 ? -10.891 -18.420 -18.809 1.00 18.04 27 TYR A N 1
ATOM 6008 C CA . TYR B 1 9 ? -11.823 -17.408 -18.258 1.00 17.57 27 TYR A CA 1
ATOM 6009 C C . TYR B 1 9 ? -13.068 -18.049 -17.626 1.00 17.51 27 TYR A C 1
ATOM 6010 O O . TYR B 1 9 ? -13.877 -17.346 -17.026 1.00 16.07 27 TYR A O 1
ATOM 6019 N N . ASN B 1 10 ? -13.207 -19.362 -17.669 1.00 18.42 28 ASN A N 1
ATOM 6020 C CA . ASN B 1 10 ? -14.214 -20.033 -16.796 1.00 17.98 28 ASN A CA 1
ATOM 6021 C C . ASN B 1 10 ? -13.801 -19.991 -15.313 1.00 18.33 28 ASN A C 1
ATOM 6022 O O . ASN B 1 10 ? -14.680 -20.197 -14.480 1.00 16.65 28 ASN A O 1
ATOM 6027 N N . VAL B 1 11 ? -12.535 -19.711 -14.993 1.00 18.94 29 VAL A N 1
ATOM 6028 C CA . VAL B 1 11 ? -11.948 -19.662 -13.614 1.00 18.96 29 VAL A CA 1
ATOM 6029 C C . VAL B 1 11 ? -11.381 -18.276 -13.333 1.00 17.39 29 VAL A C 1
ATOM 6030 O O . VAL B 1 11 ? -11.724 -17.644 -12.315 1.00 19.26 29 VAL A O 1
ATOM 6034 N N . GLU B 1 12 ? -10.551 -17.765 -14.236 1.00 17.22 30 GLU A N 1
ATOM 6035 C CA . GLU B 1 12 ? -10.070 -16.389 -14.106 1.00 17.80 30 GLU A CA 1
ATOM 6036 C C . GLU B 1 12 ? -11.248 -15.408 -14.252 1.00 17.63 30 GLU A C 1
ATOM 6037 O O . GLU B 1 12 ? -11.912 -15.454 -15.318 1.00 17.00 30 GLU A O 1
ATOM 6043 N N . ALA B 1 13 ? -11.390 -14.487 -13.308 1.00 17.01 31 ALA A N 1
ATOM 6044 C CA . ALA B 1 13 ? -12.543 -13.553 -13.321 1.00 16.48 31 ALA A CA 1
ATOM 6045 C C . ALA B 1 13 ? -12.133 -12.144 -13.762 1.00 18.15 31 ALA A C 1
ATOM 6046 O O . ALA B 1 13 ? -13.036 -11.301 -13.915 1.00 17.94 31 ALA A O 1
ATOM 6048 N N . ASN B 1 14 ? -10.851 -11.896 -13.998 1.00 16.91 32 ASN A N 1
ATOM 6049 C CA . ASN B 1 14 ? -10.383 -10.594 -14.547 1.00 19.01 32 ASN A CA 1
ATOM 6050 C C . ASN B 1 14 ? -10.154 -10.742 -16.040 1.00 18.69 32 ASN A C 1
ATOM 6051 O O . ASN B 1 14 ? -9.247 -11.461 -16.487 1.00 17.63 32 ASN A O 1
ATOM 6056 N N . PRO B 1 15 ? -10.896 -10.019 -16.891 1.00 17.22 33 PRO A N 1
ATOM 6057 C CA . PRO B 1 15 ? -10.587 -9.978 -18.314 1.00 16.89 33 PRO A CA 1
ATOM 6058 C C . PRO B 1 15 ? -9.251 -9.256 -18.553 1.00 15.56 33 PRO A C 1
ATOM 6059 O O . PRO B 1 15 ? -8.839 -8.464 -17.752 1.00 19.28 33 PRO A O 1
ATOM 6063 N N . ASP B 1 16 ? -8.628 -9.572 -19.669 1.00 16.61 34 ASP A N 1
ATOM 6064 C CA . ASP B 1 16 ? -7.362 -8.942 -20.122 1.00 16.76 34 ASP A CA 1
ATOM 6065 C C . ASP B 1 16 ? -7.719 -8.017 -21.292 1.00 16.07 34 ASP A C 1
ATOM 6066 O O . ASP B 1 16 ? -7.802 -8.459 -22.437 1.00 16.64 34 ASP A O 1
ATOM 6071 N N . LEU B 1 17 ? -8.012 -6.781 -20.941 1.00 17.31 35 LEU A N 1
ATOM 6072 C CA . LEU B 1 17 ? -8.456 -5.806 -21.948 1.00 17.85 35 LEU A CA 1
ATOM 6073 C C . LEU B 1 17 ? -7.248 -5.212 -22.678 1.00 17.48 35 LEU A C 1
ATOM 6074 O O . LEU B 1 17 ? -6.125 -5.097 -22.076 1.00 17.39 35 LEU A O 1
ATOM 6079 N N . PHE B 1 18 ? -7.467 -4.891 -23.951 1.00 17.29 36 PHE A N 1
ATOM 6080 C CA . PHE B 1 18 ? -6.425 -4.228 -24.780 1.00 17.33 36 PHE A CA 1
ATOM 6081 C C . PHE B 1 18 ? -6.250 -2.813 -24.327 1.00 18.14 36 PHE A C 1
ATOM 6082 O O . PHE B 1 18 ? -7.148 -2.149 -23.794 1.00 18.90 36 PHE A O 1
ATOM 6090 N N . PRO B 1 19 ? -5.044 -2.246 -24.562 1.00 17.88 37 PRO A N 1
ATOM 6091 C CA . PRO B 1 19 ? -4.772 -0.881 -24.142 1.00 17.87 37 PRO A CA 1
ATOM 6092 C C . PRO B 1 19 ? -5.703 0.157 -24.757 1.00 18.17 37 PRO A C 1
ATOM 6093 O O . PRO B 1 19 ? -6.014 1.078 -24.044 1.00 18.81 37 PRO A O 1
ATOM 6097 N N . LEU B 1 20 ? -6.204 -0.034 -25.972 1.00 18.59 38 LEU A N 1
ATOM 6098 C CA . LEU B 1 20 ? -7.157 0.966 -26.520 1.00 18.01 38 LEU A CA 1
ATOM 6099 C C . LEU B 1 20 ? -8.382 1.095 -25.604 1.00 17.91 38 LEU A C 1
ATOM 6100 O O . LEU B 1 20 ? -8.790 2.227 -25.235 1.00 17.17 38 LEU A O 1
ATOM 6105 N N . CYS B 1 21 ? -8.917 -0.025 -25.145 1.00 17.83 39 CYS A N 1
ATOM 6106 C CA . CYS B 1 21 ? -10.099 -0.052 -24.250 1.00 18.72 39 CYS A CA 1
ATOM 6107 C C . CYS B 1 21 ? -9.788 0.695 -22.944 1.00 18.39 39 CYS A C 1
ATOM 6108 O O . CYS B 1 21 ? -10.623 1.437 -22.447 1.00 17.71 39 CYS A O 1
ATOM 6111 N N . LEU B 1 22 ? -8.550 0.559 -22.421 1.00 18.64 40 LEU A N 1
ATOM 6112 C CA . LEU B 1 22 ? -8.132 1.095 -21.101 1.00 19.08 40 LEU A CA 1
ATOM 6113 C C . LEU B 1 22 ? -7.619 2.524 -21.183 1.00 18.90 40 LEU A C 1
ATOM 6114 O O . LEU B 1 22 ? -7.444 3.114 -20.107 1.00 20.75 40 LEU A O 1
ATOM 6119 N N . GLN B 1 23 ? -7.420 3.055 -22.397 1.00 19.29 41 GLN A N 1
ATOM 6120 C CA . GLN B 1 23 ? -6.816 4.395 -22.633 1.00 19.72 41 GLN A CA 1
ATOM 6121 C C . GLN B 1 23 ? -7.769 5.479 -22.168 1.00 19.76 41 GLN A C 1
ATOM 6122 O O . GLN B 1 23 ? -8.888 5.537 -22.662 1.00 20.96 41 GLN A O 1
ATOM 6128 N N . HIS B 1 24 ? -7.299 6.366 -21.293 1.00 20.10 42 HIS A N 1
ATOM 6129 C CA . HIS B 1 24 ? -7.972 7.639 -20.996 1.00 19.66 42 HIS A CA 1
ATOM 6130 C C . HIS B 1 24 ? -7.798 8.593 -22.192 1.00 20.09 42 HIS A C 1
ATOM 6131 O O . HIS B 1 24 ? -6.755 8.574 -22.877 1.00 21.96 42 HIS A O 1
ATOM 6138 N N . LEU B 1 25 ? -8.784 9.451 -22.381 1.00 18.73 43 LEU A N 1
ATOM 6139 C CA . LEU B 1 25 ? -8.744 10.409 -23.511 1.00 17.83 43 LEU A CA 1
ATOM 6140 C C . LEU B 1 25 ? -8.812 11.818 -22.952 1.00 18.94 43 LEU A C 1
ATOM 6141 O O . LEU B 1 25 ? -9.482 12.093 -21.914 1.00 19.11 43 LEU A O 1
ATOM 6146 N N . ASN B 1 26 ? -8.159 12.709 -23.687 1.00 18.72 44 ASN A N 1
ATOM 6147 C CA . ASN B 1 26 ? -8.308 14.140 -23.427 1.00 17.77 44 ASN A CA 1
ATOM 6148 C C . ASN B 1 26 ? -9.615 14.605 -24.032 1.00 15.68 44 ASN A C 1
ATOM 6149 O O . ASN B 1 26 ? -9.799 14.502 -25.273 1.00 18.50 44 ASN A O 1
ATOM 6154 N N . ALA B 1 27 ? -10.486 15.120 -23.168 1.00 16.98 45 ALA A N 1
ATOM 6155 C CA . ALA B 1 27 ? -11.865 15.441 -23.580 1.00 17.53 45 ALA A CA 1
ATOM 6156 C C . ALA B 1 27 ? -11.870 16.853 -24.155 1.00 18.02 45 ALA A C 1
ATOM 6157 O O . ALA B 1 27 ? -11.101 17.713 -23.721 1.00 19.23 45 ALA A O 1
ATOM 6159 N N . SER B 1 28 ? -12.759 17.068 -25.086 1.00 18.69 46 SER A N 1
ATOM 6160 C CA . SER B 1 28 ? -13.040 18.419 -25.634 1.00 21.45 46 SER A CA 1
ATOM 6161 C C . SER B 1 28 ? -14.416 18.411 -26.286 1.00 20.40 46 SER A C 1
ATOM 6162 O O . SER B 1 28 ? -15.069 17.382 -26.330 1.00 19.49 46 SER A O 1
ATOM 6165 N N . PHE B 1 29 ? -14.878 19.582 -26.707 1.00 20.67 47 PHE A N 1
ATOM 6166 C CA . PHE B 1 29 ? -16.235 19.731 -27.248 1.00 21.01 47 PHE A CA 1
ATOM 6167 C C . PHE B 1 29 ? -16.150 20.118 -28.712 1.00 19.64 47 PHE A C 1
ATOM 6168 O O . PHE B 1 29 ? -15.260 20.855 -29.116 1.00 22.18 47 PHE A O 1
ATOM 6176 N N . PRO B 1 30 ? -17.111 19.647 -29.514 1.00 19.73 48 PRO A N 1
ATOM 6177 C CA . PRO B 1 30 ? -17.231 20.062 -30.902 1.00 21.62 48 PRO A CA 1
ATOM 6178 C C . PRO B 1 30 ? -17.496 21.568 -30.972 1.00 22.58 48 PRO A C 1
ATOM 6179 O O . PRO B 1 30 ? -18.129 22.125 -30.076 1.00 21.78 48 PRO A O 1
ATOM 6183 N N . ASP B 1 31 ? -16.998 22.178 -32.040 1.00 23.82 49 ASP A N 1
ATOM 6184 C CA . ASP B 1 31 ? -17.185 23.641 -32.270 1.00 24.40 49 ASP A CA 1
ATOM 6185 C C . ASP B 1 31 ? -18.346 23.837 -33.264 1.00 22.97 49 ASP A C 1
ATOM 6186 O O . ASP B 1 31 ? -18.087 23.700 -34.499 1.00 25.49 49 ASP A O 1
ATOM 6191 N N . CYS B 1 32 ? -19.561 24.130 -32.779 1.00 24.04 50 CYS A N 1
ATOM 6192 C CA . CYS B 1 32 ? -20.780 24.311 -33.599 1.00 24.64 50 CYS A CA 1
ATOM 6193 C C . CYS B 1 32 ? -20.893 25.786 -34.067 1.00 26.18 50 CYS A C 1
ATOM 6194 O O . CYS B 1 32 ? -21.806 26.072 -34.831 1.00 29.33 50 CYS A O 1
ATOM 6197 N N . ALA B 1 33 ? -19.994 26.663 -33.644 1.00 27.89 51 ALA A N 1
ATOM 6198 C CA . ALA B 1 33 ? -19.925 28.064 -34.141 1.00 29.03 51 ALA A CA 1
ATOM 6199 C C . ALA B 1 33 ? -19.138 28.108 -35.456 1.00 31.89 51 ALA A C 1
ATOM 6200 O O . ALA B 1 33 ? -19.629 28.728 -36.407 1.00 32.65 51 ALA A O 1
ATOM 6202 N N . SER B 1 34 ? -17.954 27.496 -35.524 1.00 30.62 52 SER A N 1
ATOM 6203 C CA . SER B 1 34 ? -17.048 27.642 -36.694 1.00 31.70 52 SER A CA 1
ATOM 6204 C C . SER B 1 34 ? -16.441 26.342 -37.181 1.00 30.32 52 SER A C 1
ATOM 6205 O O . SER B 1 34 ? -15.717 26.430 -38.160 1.00 30.08 52 SER A O 1
ATOM 6208 N N . GLY B 1 35 ? -16.659 25.194 -36.533 1.00 25.24 53 GLY A N 1
ATOM 6209 C CA . GLY B 1 35 ? -16.045 23.952 -37.014 1.00 25.90 53 GLY A CA 1
ATOM 6210 C C . GLY B 1 35 ? -16.767 23.355 -38.219 1.00 24.80 53 GLY A C 1
ATOM 6211 O O . GLY B 1 35 ? -17.804 23.856 -38.684 1.00 24.59 53 GLY A O 1
ATOM 6212 N N . PRO B 1 36 ? -16.257 22.230 -38.764 1.00 27.17 54 PRO A N 1
ATOM 6213 C CA . PRO B 1 36 ? -16.865 21.581 -39.927 1.00 25.80 54 PRO A CA 1
ATOM 6214 C C . PRO B 1 36 ? -18.323 21.144 -39.748 1.00 26.55 54 PRO A C 1
ATOM 6215 O O . PRO B 1 36 ? -19.054 21.060 -40.722 1.00 24.61 54 PRO A O 1
ATOM 6219 N N . LEU B 1 37 ? -18.781 20.968 -38.502 1.00 21.43 55 LEU A N 1
ATOM 6220 C CA . LEU B 1 37 ? -20.192 20.579 -38.271 1.00 21.65 55 LEU A CA 1
ATOM 6221 C C . LEU B 1 37 ? -21.107 21.808 -38.127 1.00 21.02 55 LEU A C 1
ATOM 6222 O O . LEU B 1 37 ? -22.349 21.592 -38.076 1.00 23.86 55 LEU A O 1
ATOM 6227 N N . SER B 1 38 ? -20.574 23.038 -38.105 1.00 24.23 56 SER A N 1
ATOM 6228 C CA . SER B 1 38 ? -21.324 24.250 -37.662 1.00 26.05 56 SER A CA 1
ATOM 6229 C C . SER B 1 38 ? -22.533 24.535 -38.555 1.00 26.98 56 SER A C 1
ATOM 6230 O O . SER B 1 38 ? -23.564 24.948 -38.008 1.00 27.57 56 SER A O 1
ATOM 6233 N N . LEU B 1 39 ? -22.463 24.269 -39.855 1.00 26.45 57 LEU A N 1
ATOM 6234 C CA . LEU B 1 39 ? -23.628 24.527 -40.750 1.00 31.52 57 LEU A CA 1
ATOM 6235 C C . LEU B 1 39 ? -24.362 23.222 -41.084 1.00 30.72 57 LEU A C 1
ATOM 6236 O O . LEU B 1 39 ? -25.055 23.158 -42.101 1.00 36.01 57 LEU A O 1
ATOM 6241 N N . THR B 1 40 ? -24.233 22.182 -40.256 1.00 27.41 58 THR A N 1
ATOM 6242 C CA . THR B 1 40 ? -24.871 20.860 -40.484 1.00 24.46 58 THR A CA 1
ATOM 6243 C C . THR B 1 40 ? -25.932 20.631 -39.404 1.00 23.98 58 THR A C 1
ATOM 6244 O O . THR B 1 40 ? -25.958 21.315 -38.370 1.00 23.93 58 THR A O 1
ATOM 6248 N N . PRO B 1 41 ? -26.867 19.686 -39.629 1.00 25.83 59 PRO A N 1
ATOM 6249 C CA . PRO B 1 41 ? -27.994 19.496 -38.709 1.00 25.18 59 PRO A CA 1
ATOM 6250 C C . PRO B 1 41 ? -27.626 19.134 -37.264 1.00 23.05 59 PRO A C 1
ATOM 6251 O O . PRO B 1 41 ? -28.319 19.534 -36.388 1.00 22.28 59 PRO A O 1
ATOM 6255 N N . VAL B 1 42 ? -26.486 18.457 -37.015 1.00 22.78 60 VAL A N 1
ATOM 6256 C CA . VAL B 1 42 ? -26.152 18.128 -35.594 1.00 21.08 60 VAL A CA 1
ATOM 6257 C C . VAL B 1 42 ? -25.995 19.437 -34.814 1.00 23.11 60 VAL A C 1
ATOM 6258 O O . VAL B 1 42 ? -26.198 19.445 -33.571 1.00 22.56 60 VAL A O 1
ATOM 6262 N N . CYS B 1 43 ? -25.628 20.526 -35.488 1.00 22.14 61 CYS A N 1
ATOM 6263 C CA . CYS B 1 43 ? -25.442 21.834 -34.823 1.00 24.27 61 CYS A CA 1
ATOM 6264 C C . CYS B 1 43 ? -26.713 22.695 -34.884 1.00 28.01 61 CYS A C 1
ATOM 6265 O O . CYS B 1 43 ? -26.663 23.826 -34.351 1.00 30.99 61 CYS A O 1
ATOM 6268 N N . ASP B 1 44 ? -27.825 22.164 -35.367 1.00 26.60 62 ASP A N 1
ATOM 6269 C CA . ASP B 1 44 ? -29.131 22.886 -35.427 1.00 27.65 62 ASP A CA 1
ATOM 6270 C C . ASP B 1 44 ? -29.947 22.582 -34.158 1.00 27.05 62 ASP A C 1
ATOM 6271 O O . ASP B 1 44 ? -30.583 21.517 -34.082 1.00 26.55 62 ASP A O 1
ATOM 6276 N N . ARG B 1 45 ? -29.976 23.497 -33.195 1.00 31.81 63 ARG A N 1
ATOM 6277 C CA . ARG B 1 45 ? -30.612 23.276 -31.873 1.00 30.93 63 ARG A CA 1
ATOM 6278 C C . ARG B 1 45 ? -32.140 23.220 -32.000 1.00 32.30 63 ARG A C 1
ATOM 6279 O O . ARG B 1 45 ? -32.787 22.909 -30.994 1.00 32.84 63 ARG A O 1
ATOM 6287 N N . SER B 1 46 ? -32.717 23.461 -33.172 1.00 31.66 64 SER A N 1
ATOM 6288 C CA . SER B 1 46 ? -34.188 23.337 -33.377 1.00 30.97 64 SER A CA 1
ATOM 6289 C C . SER B 1 46 ? -34.622 21.880 -33.578 1.00 31.48 64 SER A C 1
ATOM 6290 O O . SER B 1 46 ? -35.815 21.587 -33.486 1.00 30.70 64 SER A O 1
ATOM 6293 N N . LEU B 1 47 ? -33.700 20.967 -33.830 1.00 26.94 65 LEU A N 1
ATOM 6294 C CA . LEU B 1 47 ? -34.014 19.557 -34.146 1.00 24.50 65 LEU A CA 1
ATOM 6295 C C . LEU B 1 47 ? -33.931 18.728 -32.856 1.00 23.13 65 LEU A C 1
ATOM 6296 O O . LEU B 1 47 ? -33.301 19.190 -31.872 1.00 25.53 65 LEU A O 1
ATOM 6301 N N . SER B 1 48 ? -34.541 17.560 -32.889 1.00 23.47 66 SER A N 1
ATOM 6302 C CA . SER B 1 48 ? -34.508 16.589 -31.778 1.00 23.02 66 SER A CA 1
ATOM 6303 C C . SER B 1 48 ? -33.089 16.078 -31.609 1.00 20.99 66 SER A C 1
ATOM 6304 O O . SER B 1 48 ? -32.311 16.013 -32.573 1.00 20.59 66 SER A O 1
ATOM 6307 N N . PRO B 1 49 ? -32.760 15.568 -30.406 1.00 21.42 67 PRO A N 1
ATOM 6308 C CA . PRO B 1 49 ? -31.473 14.890 -30.226 1.00 20.39 67 PRO A CA 1
ATOM 6309 C C . PRO B 1 49 ? -31.238 13.722 -31.177 1.00 20.64 67 PRO A C 1
ATOM 6310 O O . PRO B 1 49 ? -30.128 13.648 -31.721 1.00 19.42 67 PRO A O 1
ATOM 6314 N N . LYS B 1 50 ? -32.270 12.902 -31.400 1.00 21.70 68 LYS A N 1
ATOM 6315 C CA . LYS B 1 50 ? -32.207 11.722 -32.288 1.00 22.61 68 LYS A CA 1
ATOM 6316 C C . LYS B 1 50 ? -31.930 12.194 -33.732 1.00 22.37 68 LYS A C 1
ATOM 6317 O O . LYS B 1 50 ? -31.121 11.596 -34.438 1.00 21.58 68 LYS A O 1
ATOM 6323 N N . ASP B 1 51 ? -32.598 13.246 -34.189 1.00 22.28 69 ASP A N 1
ATOM 6324 C CA . ASP B 1 51 ? -32.395 13.717 -35.590 1.00 21.82 69 ASP A CA 1
ATOM 6325 C C . ASP B 1 51 ? -30.991 14.298 -35.747 1.00 21.31 69 ASP A C 1
ATOM 6326 O O . ASP B 1 51 ? -30.334 14.041 -36.782 1.00 20.50 69 ASP A O 1
ATOM 6331 N N . ARG B 1 52 ? -30.472 14.980 -34.721 1.00 19.73 70 ARG A N 1
ATOM 6332 C CA . ARG B 1 52 ? -29.117 15.585 -34.749 1.00 18.48 70 ARG A CA 1
ATOM 6333 C C . ARG B 1 52 ? -28.078 14.471 -34.789 1.00 17.33 70 ARG A C 1
ATOM 6334 O O . ARG B 1 52 ? -27.153 14.520 -35.579 1.00 18.61 70 ARG A O 1
ATOM 6342 N N . ALA B 1 53 ? -28.226 13.463 -33.933 1.00 19.48 71 ALA A N 1
ATOM 6343 C CA . ALA B 1 53 ? -27.273 12.349 -33.868 1.00 18.16 71 ALA A CA 1
ATOM 6344 C C . ALA B 1 53 ? -27.325 11.527 -35.161 1.00 17.81 71 ALA A C 1
ATOM 6345 O O . ALA B 1 53 ? -26.300 11.061 -35.608 1.00 17.63 71 ALA A O 1
ATOM 6347 N N . THR B 1 54 ? -28.520 11.320 -35.721 1.00 17.69 72 THR A N 1
ATOM 6348 C CA . THR B 1 54 ? -28.623 10.553 -36.973 1.00 18.47 72 THR A CA 1
ATOM 6349 C C . THR B 1 54 ? -27.882 11.323 -38.081 1.00 18.42 72 THR A C 1
ATOM 6350 O O . THR B 1 54 ? -27.137 10.715 -38.799 1.00 20.40 72 THR A O 1
ATOM 6354 N N . ALA B 1 55 ? -28.087 12.635 -38.178 1.00 20.05 73 ALA A N 1
ATOM 6355 C CA . ALA B 1 55 ? -27.386 13.502 -39.146 1.00 21.91 73 ALA A CA 1
ATOM 6356 C C . ALA B 1 55 ? -25.875 13.416 -38.948 1.00 20.78 73 ALA A C 1
ATOM 6357 O O . ALA B 1 55 ? -25.174 13.248 -39.936 1.00 21.01 73 ALA A O 1
ATOM 6359 N N . LEU B 1 56 ? -25.371 13.515 -37.704 1.00 19.48 74 LEU A N 1
ATOM 6360 C CA . LEU B 1 56 ? -23.911 13.393 -37.488 1.00 17.01 74 LEU A CA 1
ATOM 6361 C C . LEU B 1 56 ? -23.417 12.064 -38.033 1.00 17.04 74 LEU A C 1
ATOM 6362 O O . LEU B 1 56 ? -22.401 12.010 -38.754 1.00 18.13 74 LEU A O 1
ATOM 6367 N N . VAL B 1 57 ? -24.026 10.963 -37.598 1.00 18.08 75 VAL A N 1
ATOM 6368 C CA . VAL B 1 57 ? -23.505 9.638 -37.988 1.00 18.25 75 VAL A CA 1
ATOM 6369 C C . VAL B 1 57 ? -23.565 9.436 -39.518 1.00 18.13 75 VAL A C 1
ATOM 6370 O O . VAL B 1 57 ? -22.676 8.738 -40.026 1.00 18.25 75 VAL A O 1
ATOM 6374 N N . SER B 1 58 ? -24.502 10.079 -40.227 1.00 17.63 76 SER A N 1
ATOM 6375 C CA . SER B 1 58 ? -24.605 9.924 -41.707 1.00 18.33 76 SER A CA 1
ATOM 6376 C C . SER B 1 58 ? -23.365 10.500 -42.405 1.00 18.84 76 SER A C 1
ATOM 6377 O O . SER B 1 58 ? -23.044 10.078 -43.547 1.00 19.55 76 SER A O 1
ATOM 6380 N N . LEU B 1 59 ? -22.631 11.357 -41.712 1.00 18.85 77 LEU A N 1
ATOM 6381 C CA . LEU B 1 59 ? -21.458 12.045 -42.312 1.00 20.44 77 LEU A CA 1
ATOM 6382 C C . LEU B 1 59 ? -20.218 11.171 -42.255 1.00 19.24 77 LEU A C 1
ATOM 6383 O O . LEU B 1 59 ? -19.188 11.487 -42.964 1.00 18.94 77 LEU A O 1
ATOM 6388 N N . PHE B 1 60 ? -20.229 10.088 -41.454 1.00 18.36 78 PHE A N 1
ATOM 6389 C CA . PHE B 1 60 ? -19.011 9.295 -41.240 1.00 17.58 78 PHE A CA 1
ATOM 6390 C C . PHE B 1 60 ? -18.753 8.382 -42.438 1.00 18.72 78 PHE A C 1
ATOM 6391 O O . PHE B 1 60 ? -19.697 7.838 -43.057 1.00 18.56 78 PHE A O 1
ATOM 6399 N N . THR B 1 61 ? -17.486 7.974 -42.616 1.00 15.93 79 THR A N 1
ATOM 6400 C CA . THR B 1 61 ? -17.156 6.757 -43.366 1.00 17.23 79 THR A CA 1
ATOM 6401 C C . THR B 1 61 ? -17.454 5.586 -42.444 1.00 17.16 79 THR A C 1
ATOM 6402 O O . THR B 1 61 ? -17.474 5.808 -41.211 1.00 16.70 79 THR A O 1
ATOM 6406 N N . PHE B 1 62 ? -17.505 4.389 -43.009 1.00 16.93 80 PHE A N 1
ATOM 6407 C CA . PHE B 1 62 ? -17.671 3.155 -42.231 1.00 17.60 80 PHE A CA 1
ATOM 6408 C C . PHE B 1 62 ? -16.482 2.985 -41.282 1.00 18.61 80 PHE A C 1
ATOM 6409 O O . PHE B 1 62 ? -16.680 2.624 -40.115 1.00 18.59 80 PHE A O 1
ATOM 6417 N N . ASP B 1 63 ? -15.263 3.260 -41.754 1.00 20.59 81 ASP A N 1
ATOM 6418 C CA . ASP B 1 63 ? -14.064 3.086 -40.895 1.00 21.26 81 ASP A CA 1
ATOM 6419 C C . ASP B 1 63 ? -14.144 4.043 -39.694 1.00 18.02 81 ASP A C 1
ATOM 6420 O O . ASP B 1 63 ? -13.778 3.649 -38.568 1.00 19.32 81 ASP A O 1
ATOM 6425 N N . GLU B 1 64 ? -14.602 5.256 -39.909 1.00 18.23 82 GLU A N 1
ATOM 6426 C CA . GLU B 1 64 ? -14.796 6.297 -38.873 1.00 18.40 82 GLU A CA 1
ATOM 6427 C C . GLU B 1 64 ? -15.870 5.860 -37.861 1.00 19.71 82 GLU A C 1
ATOM 6428 O O . GLU B 1 64 ? -15.678 5.957 -36.637 1.00 19.58 82 GLU A O 1
ATOM 6434 N N . LEU B 1 65 ? -16.996 5.369 -38.375 1.00 17.84 83 LEU A N 1
ATOM 6435 C CA . LEU B 1 65 ? -18.085 4.810 -37.537 1.00 18.18 83 LEU A CA 1
ATOM 6436 C C . LEU B 1 65 ? -17.509 3.719 -36.617 1.00 16.72 83 LEU A C 1
ATOM 6437 O O . LEU B 1 65 ? -17.742 3.772 -35.414 1.00 17.64 83 LEU A O 1
ATOM 6442 N N . VAL B 1 66 ? -16.841 2.743 -37.181 1.00 16.69 84 VAL A N 1
ATOM 6443 C CA . VAL B 1 66 ? -16.415 1.535 -36.453 1.00 16.98 84 VAL A CA 1
ATOM 6444 C C . VAL B 1 66 ? -15.460 1.967 -35.329 1.00 18.05 84 VAL A C 1
ATOM 6445 O O . VAL B 1 66 ? -15.466 1.333 -34.262 1.00 17.74 84 VAL A O 1
ATOM 6449 N N . ASN B 1 67 ? -14.650 2.990 -35.549 1.00 18.47 85 ASN A N 1
ATOM 6450 C CA . ASN B 1 67 ? -13.691 3.481 -34.536 1.00 20.40 85 ASN A CA 1
ATOM 6451 C C . ASN B 1 67 ? -14.435 4.139 -33.359 1.00 18.75 85 ASN A C 1
ATOM 6452 O O . ASN B 1 67 ? -13.791 4.380 -32.315 1.00 18.60 85 ASN A O 1
ATOM 6457 N N . ASN B 1 68 ? -15.749 4.401 -33.507 1.00 16.90 86 ASN A N 1
ATOM 6458 C CA . ASN B 1 68 ? -16.543 5.033 -32.418 1.00 16.67 86 ASN A CA 1
ATOM 6459 C C . ASN B 1 68 ? -17.616 4.101 -31.847 1.00 16.51 86 ASN A C 1
ATOM 6460 O O . ASN B 1 68 ? -18.519 4.588 -31.184 1.00 16.92 86 ASN A O 1
ATOM 6465 N N . THR B 1 69 ? -17.481 2.793 -32.040 1.00 17.05 87 THR A N 1
ATOM 6466 C CA . THR B 1 69 ? -18.411 1.758 -31.536 1.00 15.82 87 THR A CA 1
ATOM 6467 C C . THR B 1 69 ? -17.953 1.174 -30.192 1.00 17.24 87 THR A C 1
ATOM 6468 O O . THR B 1 69 ? -18.736 0.450 -29.562 1.00 16.29 87 THR A O 1
ATOM 6472 N N . GLY B 1 70 ? -16.727 1.487 -29.738 1.00 15.70 88 GLY A N 1
ATOM 6473 C CA . GLY B 1 70 ? -16.226 1.064 -28.428 1.00 14.82 88 GLY A CA 1
ATOM 6474 C C . GLY B 1 70 ? -16.208 2.202 -27.445 1.00 15.21 88 GLY A C 1
ATOM 6475 O O . GLY B 1 70 ? -16.350 3.395 -27.828 1.00 17.16 88 GLY A O 1
ATOM 6476 N N . ASN B 1 71 ? -15.954 1.901 -26.190 1.00 15.04 89 ASN A N 1
ATOM 6477 C CA . ASN B 1 71 ? -15.921 2.947 -25.141 1.00 15.06 89 ASN A CA 1
ATOM 6478 C C . ASN B 1 71 ? -14.877 3.998 -25.496 1.00 14.81 89 ASN A C 1
ATOM 6479 O O . ASN B 1 71 ? -15.143 5.173 -25.204 1.00 15.73 89 ASN A O 1
ATOM 6484 N N . THR B 1 72 ? -13.703 3.608 -25.987 1.00 15.35 90 THR A N 1
ATOM 6485 C CA . THR B 1 72 ? -12.655 4.606 -26.344 1.00 14.79 90 THR A CA 1
ATOM 6486 C C . THR B 1 72 ? -12.936 5.060 -27.791 1.00 14.98 90 THR A C 1
ATOM 6487 O O . THR B 1 72 ? -12.398 4.493 -28.742 1.00 17.09 90 THR A O 1
ATOM 6491 N N . GLY B 1 73 ? -13.852 5.979 -27.945 1.00 16.65 91 GLY A N 1
ATOM 6492 C CA . GLY B 1 73 ? -14.283 6.490 -29.249 1.00 16.97 91 GLY A CA 1
ATOM 6493 C C . GLY B 1 73 ? -13.204 7.421 -29.804 1.00 17.88 91 GLY A C 1
ATOM 6494 O O . GLY B 1 73 ? -12.922 8.463 -29.173 1.00 18.31 91 GLY A O 1
ATOM 6495 N N . LEU B 1 74 ? -12.656 7.094 -30.949 1.00 18.49 92 LEU A N 1
ATOM 6496 C CA . LEU B 1 74 ? -11.428 7.771 -31.422 1.00 18.89 92 LEU A CA 1
ATOM 6497 C C . LEU B 1 74 ? -11.791 9.103 -32.047 1.00 19.57 92 LEU A C 1
ATOM 6498 O O . LEU B 1 74 ? -10.873 9.867 -32.410 1.00 18.33 92 LEU A O 1
ATOM 6503 N N . GLY B 1 75 ? -13.069 9.380 -32.198 1.00 16.93 93 GLY A N 1
ATOM 6504 C CA . GLY B 1 75 ? -13.503 10.632 -32.819 1.00 18.24 93 GLY A CA 1
ATOM 6505 C C . GLY B 1 75 ? -13.493 10.547 -34.326 1.00 17.75 93 GLY A C 1
ATOM 6506 O O . GLY B 1 75 ? -13.232 9.471 -34.905 1.00 16.40 93 GLY A O 1
ATOM 6507 N N . VAL B 1 76 ? -13.716 11.709 -34.943 1.00 19.97 94 VAL A N 1
ATOM 6508 C CA . VAL B 1 76 ? -13.605 11.861 -36.404 1.00 18.83 94 VAL A CA 1
ATOM 6509 C C . VAL B 1 76 ? -12.899 13.196 -36.729 1.00 18.74 94 VAL A C 1
ATOM 6510 O O . VAL B 1 76 ? -13.588 14.199 -36.754 1.00 19.50 94 VAL A O 1
ATOM 6514 N N . SER B 1 77 ? -11.586 13.180 -36.959 1.00 20.15 95 SER A N 1
ATOM 6515 C CA . SER B 1 77 ? -10.766 14.416 -37.064 1.00 20.77 95 SER A CA 1
ATOM 6516 C C . SER B 1 77 ? -11.285 15.282 -38.220 1.00 20.12 95 SER A C 1
ATOM 6517 O O . SER B 1 77 ? -11.327 16.520 -38.076 1.00 19.72 95 SER A O 1
ATOM 6520 N N . ARG B 1 78 ? -11.675 14.647 -39.317 1.00 22.87 96 ARG A N 1
ATOM 6521 C CA . ARG B 1 78 ? -12.151 15.299 -40.569 1.00 23.78 96 ARG A CA 1
ATOM 6522 C C . ARG B 1 78 ? -13.316 16.246 -40.240 1.00 23.96 96 ARG A C 1
ATOM 6523 O O . ARG B 1 78 ? -13.446 17.332 -40.848 1.00 24.99 96 ARG A O 1
ATOM 6531 N N . LEU B 1 79 ? -14.188 15.856 -39.311 1.00 20.60 97 LEU A N 1
ATOM 6532 C CA . LEU B 1 79 ? -15.406 16.616 -38.971 1.00 20.44 97 LEU A CA 1
ATOM 6533 C C . LEU B 1 79 ? -15.213 17.478 -37.723 1.00 20.40 97 LEU A C 1
ATOM 6534 O O . LEU B 1 79 ? -16.191 18.098 -37.284 1.00 21.39 97 LEU A O 1
ATOM 6539 N N . GLY B 1 80 ? -14.033 17.463 -37.105 1.00 18.55 98 GLY A N 1
ATOM 6540 C CA . GLY B 1 80 ? -13.845 18.157 -35.826 1.00 19.66 98 GLY A CA 1
ATOM 6541 C C . GLY B 1 80 ? -14.644 17.517 -34.720 1.00 18.38 98 GLY A C 1
ATOM 6542 O O . GLY B 1 80 ? -15.041 18.245 -33.813 1.00 21.43 98 GLY A O 1
ATOM 6543 N N . LEU B 1 81 ? -14.893 16.211 -34.810 1.00 19.05 99 LEU A N 1
ATOM 6544 C CA . LEU B 1 81 ? -15.588 15.478 -33.710 1.00 17.64 99 LEU A CA 1
ATOM 6545 C C . LEU B 1 81 ? -14.526 14.881 -32.792 1.00 17.18 99 LEU A C 1
ATOM 6546 O O . LEU B 1 81 ? -13.758 14.015 -33.220 1.00 16.85 99 LEU A O 1
ATOM 6551 N N . PRO B 1 82 ? -14.448 15.346 -31.542 1.00 18.86 100 PRO A N 1
ATOM 6552 C CA . PRO B 1 82 ? -13.424 14.875 -30.621 1.00 18.26 100 PRO A CA 1
ATOM 6553 C C . PRO B 1 82 ? -13.534 13.379 -30.330 1.00 17.30 100 PRO A C 1
ATOM 6554 O O . PRO B 1 82 ? -14.599 12.819 -30.380 1.00 17.04 100 PRO A O 1
ATOM 6558 N N . ASN B 1 83 ? -12.413 12.794 -29.965 1.00 17.67 101 ASN A N 1
ATOM 6559 C CA . ASN B 1 83 ? -12.454 11.509 -29.239 1.00 17.26 101 ASN A CA 1
ATOM 6560 C C . ASN B 1 83 ? -13.362 11.669 -28.011 1.00 16.41 101 ASN A C 1
ATOM 6561 O O . ASN B 1 83 ? -13.419 12.742 -27.405 1.00 16.84 101 ASN A O 1
ATOM 6566 N N . TYR B 1 84 ? -14.038 10.574 -27.633 1.00 16.96 102 TYR A N 1
ATOM 6567 C CA . TYR B 1 84 ? -14.969 10.598 -26.489 1.00 15.96 102 TYR A CA 1
ATOM 6568 C C . TYR B 1 84 ? -14.904 9.289 -25.714 1.00 15.88 102 TYR A C 1
ATOM 6569 O O . TYR B 1 84 ? -15.013 8.242 -26.344 1.00 16.51 102 TYR A O 1
ATOM 6578 N N . GLN B 1 85 ? -14.630 9.399 -24.422 1.00 16.01 103 GLN A N 1
ATOM 6579 C CA . GLN B 1 85 ? -14.448 8.209 -23.529 1.00 15.64 103 GLN A CA 1
ATOM 6580 C C . GLN B 1 85 ? -15.783 7.932 -22.810 1.00 14.32 103 GLN A C 1
ATOM 6581 O O . GLN B 1 85 ? -16.197 8.682 -21.912 1.00 16.22 103 GLN A O 1
ATOM 6587 N N . VAL B 1 86 ? -16.416 6.821 -23.161 1.00 15.21 104 VAL A N 1
ATOM 6588 C CA . VAL B 1 86 ? -17.677 6.383 -22.487 1.00 15.95 104 VAL A CA 1
ATOM 6589 C C . VAL B 1 86 ? -17.393 5.820 -21.092 1.00 14.59 104 VAL A C 1
ATOM 6590 O O . VAL B 1 86 ? -18.298 5.866 -20.273 1.00 14.69 104 VAL A O 1
ATOM 6594 N N . TRP B 1 87 ? -16.190 5.292 -20.874 1.00 15.42 105 TRP A N 1
ATOM 6595 C CA . TRP B 1 87 ? -15.855 4.578 -19.613 1.00 16.32 105 TRP A CA 1
ATOM 6596 C C . TRP B 1 87 ? -15.443 5.631 -18.566 1.00 16.68 105 TRP A C 1
ATOM 6597 O O . TRP B 1 87 ? -14.262 5.888 -18.343 1.00 16.77 105 TRP A O 1
ATOM 6608 N N . GLY B 1 88 ? -16.445 6.155 -17.889 1.00 15.73 106 GLY A N 1
ATOM 6609 C CA . GLY B 1 88 ? -16.328 6.946 -16.670 1.00 15.62 106 GLY A CA 1
ATOM 6610 C C . GLY B 1 88 ? -16.919 6.172 -15.504 1.00 16.22 106 GLY A C 1
ATOM 6611 O O . GLY B 1 88 ? -17.698 5.258 -15.773 1.00 15.04 106 GLY A O 1
ATOM 6612 N N . GLU B 1 89 ? -16.576 6.549 -14.293 1.00 15.35 107 GLU A N 1
ATOM 6613 C CA . GLU B 1 89 ? -17.063 5.866 -13.075 1.00 15.82 107 GLU A CA 1
ATOM 6614 C C . GLU B 1 89 ? -17.433 6.897 -12.037 1.00 17.45 107 GLU A C 1
ATOM 6615 O O . GLU B 1 89 ? -16.653 7.857 -11.846 1.00 18.07 107 GLU A O 1
ATOM 6621 N N . ALA B 1 90 ? -18.490 6.628 -11.272 1.00 16.99 108 ALA A N 1
ATOM 6622 C CA . ALA B 1 90 ? -18.815 7.503 -10.123 1.00 18.63 108 ALA A CA 1
ATOM 6623 C C . ALA B 1 90 ? -19.574 6.741 -9.067 1.00 17.23 108 ALA A C 1
ATOM 6624 O O . ALA B 1 90 ? -20.645 7.139 -8.713 1.00 17.51 108 ALA A O 1
ATOM 6626 N N . LEU B 1 91 ? -19.006 5.638 -8.614 1.00 16.23 109 LEU A N 1
ATOM 6627 C CA . LEU B 1 91 ? -19.756 4.766 -7.674 1.00 15.67 109 LEU A CA 1
ATOM 6628 C C . LEU B 1 91 ? -20.110 5.511 -6.375 1.00 15.11 109 LEU A C 1
ATOM 6629 O O . LEU B 1 91 ? -21.196 5.340 -5.842 1.00 17.59 109 LEU A O 1
ATOM 6634 N N . HIS B 1 92 ? -19.159 6.297 -5.829 1.00 16.53 110 HIS A N 1
ATOM 6635 C CA . HIS B 1 92 ? -19.331 7.003 -4.554 1.00 16.66 110 HIS A CA 1
ATOM 6636 C C . HIS B 1 92 ? -18.380 8.187 -4.562 1.00 17.99 110 HIS A C 1
ATOM 6637 O O . HIS B 1 92 ? -17.772 8.473 -3.550 1.00 18.43 110 HIS A O 1
ATOM 6644 N N . GLY B 1 93 ? -18.360 8.889 -5.691 1.00 17.22 111 GLY A N 1
ATOM 6645 C CA . GLY B 1 93 ? -17.363 9.950 -5.935 1.00 17.79 111 GLY A CA 1
ATOM 6646 C C . GLY B 1 93 ? -16.828 9.835 -7.359 1.00 19.45 111 GLY A C 1
ATOM 6647 O O . GLY B 1 93 ? -16.818 8.741 -7.928 1.00 17.46 111 GLY A O 1
ATOM 6648 N N . VAL B 1 94 ? -16.238 10.884 -7.918 1.00 18.16 112 VAL A N 1
ATOM 6649 C CA . VAL B 1 94 ? -15.578 10.778 -9.245 1.00 18.27 112 VAL A CA 1
ATOM 6650 C C . VAL B 1 94 ? -14.521 9.682 -9.168 1.00 18.56 112 VAL A C 1
ATOM 6651 O O . VAL B 1 94 ? -13.579 9.804 -8.338 1.00 17.29 112 VAL A O 1
ATOM 6655 N N . GLY B 1 95 ? -14.572 8.702 -10.064 1.00 16.65 113 GLY A N 1
ATOM 6656 C CA . GLY B 1 95 ? -13.689 7.522 -9.963 1.00 18.58 113 GLY A CA 1
ATOM 6657 C C . GLY B 1 95 ? -12.727 7.315 -11.123 1.00 18.09 113 GLY A C 1
ATOM 6658 O O . GLY B 1 95 ? -11.738 6.591 -10.912 1.00 21.02 113 GLY A O 1
ATOM 6659 N N . ARG B 1 96 ? -12.974 7.881 -12.316 1.00 16.18 114 ARG A N 1
ATOM 6660 C CA . ARG B 1 96 ? -12.151 7.499 -13.489 1.00 16.41 114 ARG A CA 1
ATOM 6661 C C . ARG B 1 96 ? -11.948 8.689 -14.418 1.00 18.41 114 ARG A C 1
ATOM 6662 O O . ARG B 1 96 ? -11.773 8.535 -15.647 1.00 19.31 114 ARG A O 1
ATOM 6670 N N . ALA B 1 97 ? -11.856 9.852 -13.815 1.00 18.51 115 ALA A N 1
ATOM 6671 C CA . ALA B 1 97 ? -11.432 11.065 -14.527 1.00 18.92 115 ALA A CA 1
ATOM 6672 C C . ALA B 1 97 ? -9.912 11.050 -14.672 1.00 18.62 115 ALA A C 1
ATOM 6673 O O . ALA B 1 97 ? -9.255 10.236 -14.023 1.00 18.18 115 ALA A O 1
ATOM 6675 N N . ASN B 1 98 ? -9.392 11.982 -15.461 1.00 17.36 116 ASN A N 1
ATOM 6676 C CA . ASN B 1 98 ? -7.949 12.088 -15.749 1.00 19.23 116 ASN A CA 1
ATOM 6677 C C . ASN B 1 98 ? -7.246 12.856 -14.641 1.00 20.25 116 ASN A C 1
ATOM 6678 O O . ASN B 1 98 ? -6.722 13.942 -14.931 1.00 19.98 116 ASN A O 1
ATOM 6683 N N . PHE B 1 99 ? -7.212 12.329 -13.407 1.00 18.67 117 PHE A N 1
ATOM 6684 C CA . PHE B 1 99 ? -6.684 13.057 -12.231 1.00 19.14 117 PHE A CA 1
ATOM 6685 C C . PHE B 1 99 ? -5.243 13.502 -12.494 1.00 19.45 117 PHE A C 1
ATOM 6686 O O . PHE B 1 99 ? -4.492 12.722 -13.090 1.00 21.28 117 PHE A O 1
ATOM 6694 N N . VAL B 1 100 ? -4.939 14.754 -12.149 1.00 22.98 118 VAL A N 1
ATOM 6695 C CA . VAL B 1 100 ? -3.529 15.238 -12.212 1.00 24.89 118 VAL A CA 1
ATOM 6696 C C . VAL B 1 100 ? -2.827 14.938 -10.873 1.00 24.60 118 VAL A C 1
ATOM 6697 O O . VAL B 1 100 ? -3.509 14.689 -9.850 1.00 22.32 118 VAL A O 1
ATOM 6701 N N . GLU B 1 101 ? -1.472 14.990 -10.890 1.00 25.47 119 GLU A N 1
ATOM 6702 C CA . GLU B 1 101 ? -0.639 14.594 -9.736 1.00 27.97 119 GLU A CA 1
ATOM 6703 C C . GLU B 1 101 ? -0.918 15.503 -8.536 1.00 24.13 119 GLU A C 1
ATOM 6704 O O . GLU B 1 101 ? -0.996 15.018 -7.401 1.00 26.22 119 GLU A O 1
ATOM 6710 N N . SER B 1 102 ? -1.019 16.806 -8.753 1.00 24.12 120 SER A N 1
ATOM 6711 C CA . SER B 1 102 ? -1.137 17.800 -7.676 1.00 26.02 120 SER A CA 1
ATOM 6712 C C . SER B 1 102 ? -1.912 18.986 -8.214 1.00 24.84 120 SER A C 1
ATOM 6713 O O . SER B 1 102 ? -2.011 19.109 -9.472 1.00 24.78 120 SER A O 1
ATOM 6716 N N . GLY B 1 103 ? -2.391 19.805 -7.289 1.00 23.02 121 GLY A N 1
ATOM 6717 C CA . GLY B 1 103 ? -3.061 21.088 -7.561 1.00 23.86 121 GLY A CA 1
ATOM 6718 C C . GLY B 1 103 ? -4.460 20.799 -8.077 1.00 23.15 121 GLY A C 1
ATOM 6719 O O . GLY B 1 103 ? -5.049 19.773 -7.685 1.00 22.69 121 GLY A O 1
ATOM 6720 N N . ASN B 1 104 ? -5.008 21.702 -8.851 1.00 22.10 122 ASN A N 1
ATOM 6721 C CA . ASN B 1 104 ? -6.426 21.605 -9.262 1.00 21.91 122 ASN A CA 1
ATOM 6722 C C . ASN B 1 104 ? -6.626 20.243 -9.938 1.00 19.50 122 ASN A C 1
ATOM 6723 O O . ASN B 1 104 ? -5.783 19.815 -10.747 1.00 20.91 122 ASN A O 1
ATOM 6728 N N . PHE B 1 105 ? -7.773 19.610 -9.659 1.00 20.94 123 PHE A N 1
ATOM 6729 C CA . PHE B 1 105 ? -8.219 18.339 -10.305 1.00 20.73 123 PHE A CA 1
ATOM 6730 C C . PHE B 1 105 ? -7.319 17.171 -9.926 1.00 19.11 123 PHE A C 1
ATOM 6731 O O . PHE B 1 105 ? -7.216 16.188 -10.697 1.00 19.54 123 PHE A O 1
ATOM 6739 N N . SER B 1 106 ? -6.647 17.243 -8.777 1.00 19.41 124 SER A N 1
ATOM 6740 C CA . SER B 1 106 ? -5.796 16.143 -8.278 1.00 19.38 124 SER A CA 1
ATOM 6741 C C . SER B 1 106 ? -6.569 15.239 -7.317 1.00 19.34 124 SER A C 1
ATOM 6742 O O . SER B 1 106 ? -5.995 14.206 -6.941 1.00 20.28 124 SER A O 1
ATOM 6745 N N . TRP B 1 107 ? -7.812 15.567 -7.002 1.00 18.88 125 TRP A N 1
ATOM 6746 C CA . TRP B 1 107 ? -8.654 14.749 -6.098 1.00 19.64 125 TRP A CA 1
ATOM 6747 C C . TRP B 1 107 ? -10.123 15.089 -6.311 1.00 20.07 125 TRP A C 1
ATOM 6748 O O . TRP B 1 107 ? -10.458 16.033 -7.057 1.00 18.56 125 TRP A O 1
ATOM 6759 N N . ALA B 1 108 ? -10.982 14.256 -5.740 1.00 18.76 126 ALA A N 1
ATOM 6760 C CA . ALA B 1 108 ? -12.412 14.510 -5.662 1.00 18.36 126 ALA A CA 1
ATOM 6761 C C . ALA B 1 108 ? -12.934 13.892 -4.360 1.00 18.51 126 ALA A C 1
ATOM 6762 O O . ALA B 1 108 ? -12.214 13.083 -3.703 1.00 19.58 126 ALA A O 1
ATOM 6764 N N . THR B 1 109 ? -14.127 14.312 -3.967 1.00 18.86 127 THR A N 1
ATOM 6765 C CA . THR B 1 109 ? -14.729 13.877 -2.686 1.00 17.43 127 THR A CA 1
ATOM 6766 C C . THR B 1 109 ? -14.947 12.361 -2.754 1.00 17.97 127 THR A C 1
ATOM 6767 O O . THR B 1 109 ? -15.501 11.869 -3.749 1.00 18.10 127 THR A O 1
ATOM 6771 N N . SER B 1 110 ? -14.494 11.659 -1.732 1.00 18.42 128 SER A N 1
ATOM 6772 C CA . SER B 1 110 ? -14.665 10.192 -1.601 1.00 18.57 128 SER A CA 1
ATOM 6773 C C . SER B 1 110 ? -15.690 9.949 -0.475 1.00 17.88 128 SER A C 1
ATOM 6774 O O . SER B 1 110 ? -15.371 9.949 0.767 1.00 17.15 128 SER A O 1
ATOM 6777 N N . PHE B 1 111 ? -16.949 9.716 -0.879 1.00 17.73 129 PHE A N 1
ATOM 6778 C CA . PHE B 1 111 ? -18.061 9.374 0.022 1.00 17.20 129 PHE A CA 1
ATOM 6779 C C . PHE B 1 111 ? -17.865 7.956 0.538 1.00 16.47 129 PHE A C 1
ATOM 6780 O O . PHE B 1 111 ? -17.107 7.169 0.001 1.00 18.15 129 PHE A O 1
ATOM 6788 N N . PRO B 1 112 ? -18.641 7.543 1.551 1.00 16.50 130 PRO A N 1
ATOM 6789 C CA . PRO B 1 112 ? -18.653 6.133 1.942 1.00 16.82 130 PRO A CA 1
ATOM 6790 C C . PRO B 1 112 ? -19.067 5.261 0.749 1.00 17.11 130 PRO A C 1
ATOM 6791 O O . PRO B 1 112 ? -19.719 5.740 -0.195 1.00 17.42 130 PRO A O 1
ATOM 6795 N N . MET B 1 113 ? -18.742 3.975 0.801 1.00 16.47 131 MET A N 1
ATOM 6796 C CA . MET B 1 113 ? -19.250 3.066 -0.226 1.00 14.55 131 MET A CA 1
ATOM 6797 C C . MET B 1 113 ? -20.771 3.058 -0.146 1.00 16.02 131 MET A C 1
ATOM 6798 O O . MET B 1 113 ? -21.402 3.336 0.904 1.00 15.70 131 MET A O 1
ATOM 6803 N N . PRO B 1 114 ? -21.435 2.668 -1.257 1.00 15.88 132 PRO A N 1
ATOM 6804 C CA . PRO B 1 114 ? -22.909 2.604 -1.260 1.00 15.97 132 PRO A CA 1
ATOM 6805 C C . PRO B 1 114 ? -23.525 1.761 -0.135 1.00 15.91 132 PRO A C 1
ATOM 6806 O O . PRO B 1 114 ? -24.596 2.063 0.316 1.00 16.41 132 PRO A O 1
ATOM 6810 N N . ILE B 1 115 ? -22.855 0.696 0.303 1.00 16.93 133 ILE A N 1
ATOM 6811 C CA . ILE B 1 115 ? -23.424 -0.197 1.343 1.00 17.11 133 ILE A CA 1
ATOM 6812 C C . ILE B 1 115 ? -23.580 0.606 2.649 1.00 16.79 133 ILE A C 1
ATOM 6813 O O . ILE B 1 115 ? -24.583 0.435 3.341 1.00 17.28 133 ILE A O 1
ATOM 6818 N N . THR B 1 116 ? -22.645 1.508 2.928 1.00 15.79 134 THR A N 1
ATOM 6819 C CA . THR B 1 116 ? -22.704 2.396 4.114 1.00 16.85 134 THR A CA 1
ATOM 6820 C C . THR B 1 116 ? -23.699 3.517 3.816 1.00 17.61 134 THR A C 1
ATOM 6821 O O . THR B 1 116 ? -24.427 3.879 4.698 1.00 18.23 134 THR A O 1
ATOM 6825 N N . MET B 1 117 ? -23.683 4.118 2.635 1.00 18.63 135 MET A N 1
ATOM 6826 C CA . MET B 1 117 ? -24.642 5.208 2.325 1.00 18.74 135 MET A CA 1
ATOM 6827 C C . MET B 1 117 ? -26.075 4.709 2.557 1.00 16.85 135 MET A C 1
ATOM 6828 O O . MET B 1 117 ? -26.894 5.451 3.118 1.00 17.59 135 MET A O 1
ATOM 6833 N N . MET B 1 118 ? -26.391 3.495 2.135 1.00 15.91 136 MET A N 1
ATOM 6834 C CA . MET B 1 118 ? -27.770 2.965 2.191 1.00 16.36 136 MET A CA 1
ATOM 6835 C C . MET B 1 118 ? -28.153 2.677 3.642 1.00 15.70 136 MET A C 1
ATOM 6836 O O . MET B 1 118 ? -29.324 2.845 4.009 1.00 16.15 136 MET A O 1
ATOM 6841 N N . ALA B 1 119 ? -27.208 2.234 4.466 1.00 16.57 137 ALA A N 1
ATOM 6842 C CA . ALA B 1 119 ? -27.487 1.913 5.890 1.00 15.29 137 ALA A CA 1
ATOM 6843 C C . ALA B 1 119 ? -28.037 3.142 6.648 1.00 17.67 137 ALA A C 1
ATOM 6844 O O . ALA B 1 119 ? -28.667 2.974 7.686 1.00 16.98 137 ALA A O 1
ATOM 6846 N N . ALA B 1 120 ? -27.817 4.372 6.152 1.00 16.57 138 ALA A N 1
ATOM 6847 C CA . ALA B 1 120 ? -28.405 5.572 6.767 1.00 17.71 138 ALA A CA 1
ATOM 6848 C C . ALA B 1 120 ? -29.930 5.575 6.666 1.00 17.19 138 ALA A C 1
ATOM 6849 O O . ALA B 1 120 ? -30.556 6.345 7.411 1.00 16.10 138 ALA A O 1
ATOM 6851 N N . LEU B 1 121 ? -30.516 4.863 5.681 1.00 16.50 139 LEU A N 1
ATOM 6852 C CA . LEU B 1 121 ? -31.968 4.819 5.432 1.00 16.51 139 LEU A CA 1
ATOM 6853 C C . LEU B 1 121 ? -32.479 6.236 5.198 1.00 15.97 139 LEU A C 1
ATOM 6854 O O . LEU B 1 121 ? -33.616 6.566 5.634 1.00 17.89 139 LEU A O 1
ATOM 6859 N N . ASN B 1 122 ? -31.664 7.044 4.539 1.00 18.05 140 ASN A N 1
ATOM 6860 C CA . ASN B 1 122 ? -31.975 8.467 4.231 1.00 17.25 140 ASN A CA 1
ATOM 6861 C C . ASN B 1 122 ? -31.947 8.660 2.707 1.00 17.50 140 ASN A C 1
ATOM 6862 O O . ASN B 1 122 ? -30.867 8.776 2.094 1.00 15.74 140 ASN A O 1
ATOM 6867 N N . LYS B 1 123 ? -33.125 8.596 2.070 1.00 20.00 141 LYS A N 1
ATOM 6868 C CA . LYS B 1 123 ? -33.146 8.680 0.582 1.00 19.26 141 LYS A CA 1
ATOM 6869 C C . LYS B 1 123 ? -32.655 10.073 0.143 1.00 20.63 141 LYS A C 1
ATOM 6870 O O . LYS B 1 123 ? -32.023 10.172 -0.958 1.00 18.78 141 LYS A O 1
ATOM 6875 N N . THR B 1 124 ? -32.896 11.128 0.945 1.00 18.79 142 THR A N 1
ATOM 6876 C CA . THR B 1 124 ? -32.434 12.487 0.596 1.00 19.62 142 THR A CA 1
ATOM 6877 C C . THR B 1 124 ? -30.900 12.531 0.552 1.00 17.99 142 THR A C 1
ATOM 6878 O O . THR B 1 124 ? -30.331 13.283 -0.268 1.00 18.69 142 THR A O 1
ATOM 6882 N N . LEU B 1 125 ? -30.213 11.831 1.444 1.00 16.62 143 LEU A N 1
ATOM 6883 C CA . LEU B 1 125 ? -28.731 11.764 1.489 1.00 16.86 143 LEU A CA 1
ATOM 6884 C C . LEU B 1 125 ? -28.226 11.168 0.169 1.00 16.82 143 LEU A C 1
ATOM 6885 O O . LEU B 1 125 ? -27.248 11.654 -0.367 1.00 17.53 143 LEU A O 1
ATOM 6890 N N . ILE B 1 126 ? -28.804 10.062 -0.296 1.00 16.97 144 ILE A N 1
ATOM 6891 C CA . ILE B 1 126 ? -28.323 9.434 -1.558 1.00 16.93 144 ILE A CA 1
ATOM 6892 C C . ILE B 1 126 ? -28.467 10.471 -2.685 1.00 15.57 144 ILE A C 1
ATOM 6893 O O . ILE B 1 126 ? -27.514 10.661 -3.462 1.00 16.48 144 ILE A O 1
ATOM 6898 N N . HIS B 1 127 ? -29.596 11.154 -2.717 1.00 17.31 145 HIS A N 1
ATOM 6899 C CA . HIS B 1 127 ? -29.853 12.187 -3.750 1.00 18.61 145 HIS A CA 1
ATOM 6900 C C . HIS B 1 127 ? -28.807 13.307 -3.611 1.00 18.86 145 HIS A C 1
ATOM 6901 O O . HIS B 1 127 ? -28.145 13.642 -4.605 1.00 17.00 145 HIS A O 1
ATOM 6908 N N . GLN B 1 128 ? -28.559 13.828 -2.402 1.00 17.10 146 GLN A N 1
ATOM 6909 C CA . GLN B 1 128 ? -27.610 14.959 -2.287 1.00 17.81 146 GLN A CA 1
ATOM 6910 C C . GLN B 1 128 ? -26.202 14.517 -2.683 1.00 16.86 146 GLN A C 1
ATOM 6911 O O . GLN B 1 128 ? -25.490 15.251 -3.401 1.00 17.75 146 GLN A O 1
ATOM 6917 N N . ILE B 1 129 ? -25.785 13.306 -2.302 1.00 15.83 147 ILE A N 1
ATOM 6918 C CA . ILE B 1 129 ? -24.441 12.791 -2.690 1.00 17.81 147 ILE A CA 1
ATOM 6919 C C . ILE B 1 129 ? -24.382 12.739 -4.239 1.00 16.28 147 ILE A C 1
ATOM 6920 O O . ILE B 1 129 ? -23.368 13.191 -4.819 1.00 17.53 147 ILE A O 1
ATOM 6925 N N . GLY B 1 130 ? -25.414 12.200 -4.903 1.00 16.92 148 GLY A N 1
ATOM 6926 C CA . GLY B 1 130 ? -25.473 12.166 -6.380 1.00 16.60 148 GLY A CA 1
ATOM 6927 C C . GLY B 1 130 ? -25.354 13.549 -6.978 1.00 17.24 148 GLY A C 1
ATOM 6928 O O . GLY B 1 130 ? -24.667 13.662 -8.004 1.00 18.29 148 GLY A O 1
ATOM 6929 N N . THR B 1 131 ? -25.956 14.565 -6.373 1.00 16.25 149 THR A N 1
ATOM 6930 C CA . THR B 1 131 ? -25.862 15.961 -6.916 1.00 15.70 149 THR A CA 1
ATOM 6931 C C . THR B 1 131 ? -24.438 16.514 -6.801 1.00 18.14 149 THR A C 1
ATOM 6932 O O . THR B 1 131 ? -23.960 17.130 -7.758 1.00 18.17 149 THR A O 1
ATOM 6936 N N . ILE B 1 132 ? -23.734 16.215 -5.713 1.00 17.55 150 ILE A N 1
ATOM 6937 C CA . ILE B 1 132 ? -22.331 16.652 -5.565 1.00 18.94 150 ILE A CA 1
ATOM 6938 C C . ILE B 1 132 ? -21.467 15.888 -6.549 1.00 17.94 150 ILE A C 1
ATOM 6939 O O . ILE B 1 132 ? -20.595 16.503 -7.162 1.00 19.78 150 ILE A O 1
ATOM 6944 N N . VAL B 1 133 ? -21.633 14.561 -6.604 1.00 16.49 151 VAL A N 1
ATOM 6945 C CA . VAL B 1 133 ? -20.834 13.747 -7.547 1.00 16.37 151 VAL A CA 1
ATOM 6946 C C . VAL B 1 133 ? -21.039 14.285 -8.972 1.00 16.31 151 VAL A C 1
ATOM 6947 O O . VAL B 1 133 ? -20.027 14.417 -9.734 1.00 16.55 151 VAL A O 1
ATOM 6951 N N A SER B 1 134 ? -22.284 14.599 -9.321 0.50 16.52 152 SER A N 1
ATOM 6952 N N B SER B 1 134 ? -22.267 14.597 -9.401 0.50 17.27 152 SER A N 1
ATOM 6953 C CA A SER B 1 134 ? -22.666 15.112 -10.662 0.50 15.97 152 SER A CA 1
ATOM 6954 C CA B SER B 1 134 ? -22.490 15.078 -10.797 0.50 17.09 152 SER A CA 1
ATOM 6955 C C A SER B 1 134 ? -21.957 16.436 -10.949 0.50 16.42 152 SER A C 1
ATOM 6956 C C B SER B 1 134 ? -21.887 16.469 -10.979 0.50 16.74 152 SER A C 1
ATOM 6957 O O A SER B 1 134 ? -21.339 16.568 -12.017 0.50 17.57 152 SER A O 1
ATOM 6958 O O B SER B 1 134 ? -21.236 16.684 -12.016 0.50 17.05 152 SER A O 1
ATOM 6963 N N . THR B 1 135 ? -21.992 17.347 -9.983 1.00 17.20 153 THR A N 1
ATOM 6964 C CA . THR B 1 135 ? -21.277 18.637 -10.069 1.00 18.30 153 THR A CA 1
ATOM 6965 C C . THR B 1 135 ? -19.782 18.363 -10.266 1.00 16.85 153 THR A C 1
ATOM 6966 O O . THR B 1 135 ? -19.165 18.988 -11.179 1.00 17.13 153 THR A O 1
ATOM 6970 N N . GLN B 1 136 ? -19.161 17.532 -9.423 1.00 16.60 154 GLN A N 1
ATOM 6971 C CA . GLN B 1 136 ? -17.703 17.276 -9.506 1.00 16.24 154 GLN A CA 1
ATOM 6972 C C . GLN B 1 136 ? -17.370 16.658 -10.863 1.00 15.67 154 GLN A C 1
ATOM 6973 O O . GLN B 1 136 ? -16.322 16.990 -11.452 1.00 17.18 154 GLN A O 1
ATOM 6979 N N . LEU B 1 137 ? -18.207 15.742 -11.357 1.00 16.90 155 LEU A N 1
ATOM 6980 C CA . LEU B 1 137 ? -17.955 15.139 -12.688 1.00 16.61 155 LEU A CA 1
ATOM 6981 C C . LEU B 1 137 ? -17.937 16.243 -13.763 1.00 16.29 155 LEU A C 1
ATOM 6982 O O . LEU B 1 137 ? -17.069 16.202 -14.656 1.00 17.73 155 LEU A O 1
ATOM 6987 N N . ARG B 1 138 ? -18.898 17.141 -13.713 1.00 17.17 156 ARG A N 1
ATOM 6988 C CA . ARG B 1 138 ? -18.966 18.244 -14.703 1.00 17.54 156 ARG A CA 1
ATOM 6989 C C . ARG B 1 138 ? -17.748 19.166 -14.546 1.00 18.78 156 ARG A C 1
ATOM 6990 O O . ARG B 1 138 ? -17.246 19.653 -15.592 1.00 18.31 156 ARG A O 1
ATOM 6998 N N . ALA B 1 139 ? -17.234 19.387 -13.333 1.00 18.41 157 ALA A N 1
ATOM 6999 C CA . ALA B 1 139 ? -15.995 20.182 -13.190 1.00 19.39 157 ALA A CA 1
ATOM 7000 C C . ALA B 1 139 ? -14.873 19.508 -13.986 1.00 19.55 157 ALA A C 1
ATOM 7001 O O . ALA B 1 139 ? -14.137 20.204 -14.699 1.00 20.84 157 ALA A O 1
ATOM 7003 N N . PHE B 1 140 ? -14.682 18.191 -13.830 1.00 17.71 158 PHE A N 1
ATOM 7004 C CA . PHE B 1 140 ? -13.595 17.458 -14.531 1.00 18.77 158 PHE A CA 1
ATOM 7005 C C . PHE B 1 140 ? -13.849 17.548 -16.039 1.00 18.80 158 PHE A C 1
ATOM 7006 O O . PHE B 1 140 ? -12.868 17.803 -16.809 1.00 18.71 158 PHE A O 1
ATOM 7014 N N . SER B 1 141 ? -15.105 17.386 -16.488 1.00 18.00 159 SER A N 1
ATOM 7015 C CA . SER B 1 141 ? -15.438 17.464 -17.932 1.00 18.72 159 SER A CA 1
ATOM 7016 C C . SER B 1 141 ? -15.047 18.850 -18.499 1.00 18.33 159 SER A C 1
ATOM 7017 O O . SER B 1 141 ? -14.394 18.946 -19.532 1.00 18.72 159 SER A O 1
ATOM 7020 N N . ASN B 1 142 ? -15.404 19.895 -17.798 1.00 17.72 160 ASN A N 1
ATOM 7021 C CA . ASN B 1 142 ? -15.121 21.271 -18.279 1.00 19.09 160 ASN A CA 1
ATOM 7022 C C . ASN B 1 142 ? -13.612 21.529 -18.303 1.00 21.50 160 ASN A C 1
ATOM 7023 O O . ASN B 1 142 ? -13.191 22.330 -19.141 1.00 21.38 160 ASN A O 1
ATOM 7028 N N . ALA B 1 143 ? -12.821 20.828 -17.513 1.00 20.00 161 ALA A N 1
ATOM 7029 C CA . ALA B 1 143 ? -11.343 20.945 -17.489 1.00 21.32 161 ALA A CA 1
ATOM 7030 C C . ALA B 1 143 ? -10.693 20.071 -18.567 1.00 20.21 161 ALA A C 1
ATOM 7031 O O . ALA B 1 143 ? -9.428 20.136 -18.704 1.00 20.37 161 ALA A O 1
ATOM 7033 N N . GLY B 1 144 ? -11.476 19.284 -19.334 1.00 18.15 162 GLY A N 1
ATOM 7034 C CA . GLY B 1 144 ? -10.928 18.390 -20.378 1.00 18.88 162 GLY A CA 1
ATOM 7035 C C . GLY B 1 144 ? -10.485 17.050 -19.841 1.00 17.49 162 GLY A C 1
ATOM 7036 O O . GLY B 1 144 ? -9.741 16.358 -20.556 1.00 19.15 162 GLY A O 1
ATOM 7037 N N . LEU B 1 145 ? -10.963 16.676 -18.651 1.00 18.97 163 LEU A N 1
ATOM 7038 C CA . LEU B 1 145 ? -10.367 15.552 -17.877 1.00 18.18 163 LEU A CA 1
ATOM 7039 C C . LEU B 1 145 ? -11.363 14.409 -17.719 1.00 19.61 163 LEU A C 1
ATOM 7040 O O . LEU B 1 145 ? -11.081 13.470 -16.933 1.00 19.07 163 LEU A O 1
ATOM 7045 N N . GLY B 1 146 ? -12.465 14.456 -18.429 1.00 18.16 164 GLY A N 1
ATOM 7046 C CA . GLY B 1 146 ? -13.453 13.368 -18.355 1.00 18.10 164 GLY A CA 1
ATOM 7047 C C . GLY B 1 146 ? -14.579 13.607 -19.330 1.00 19.37 164 GLY A C 1
ATOM 7048 O O . GLY B 1 146 ? -14.715 14.697 -19.856 1.00 18.79 164 GLY A O 1
ATOM 7049 N N . GLY B 1 147 ? -15.413 12.602 -19.474 1.00 18.99 165 GLY A N 1
ATOM 7050 C CA . GLY B 1 147 ? -16.669 12.646 -20.223 1.00 18.39 165 GLY A CA 1
ATOM 7051 C C . GLY B 1 147 ? -17.861 13.048 -19.378 1.00 16.03 165 GLY A C 1
ATOM 7052 O O . GLY B 1 147 ? -17.707 13.643 -18.282 1.00 17.75 165 GLY A O 1
ATOM 7053 N N . VAL B 1 148 ? -19.042 12.808 -19.918 1.00 16.70 166 VAL A N 1
ATOM 7054 C CA . VAL B 1 148 ? -20.317 13.241 -19.276 1.00 15.76 166 VAL A CA 1
ATOM 7055 C C . VAL B 1 148 ? -21.250 12.036 -19.109 1.00 16.21 166 VAL A C 1
ATOM 7056 O O . VAL B 1 148 ? -22.455 12.239 -18.980 1.00 17.39 166 VAL A O 1
ATOM 7060 N N . ASP B 1 149 ? -20.694 10.813 -19.070 1.00 16.65 167 ASP A N 1
ATOM 7061 C CA . ASP B 1 149 ? -21.477 9.608 -18.713 1.00 15.80 167 ASP A CA 1
ATOM 7062 C C . ASP B 1 149 ? -20.618 8.780 -17.768 1.00 15.86 167 ASP A C 1
ATOM 7063 O O . ASP B 1 149 ? -19.380 8.737 -17.909 1.00 16.57 167 ASP A O 1
ATOM 7068 N N . VAL B 1 150 ? -21.264 8.097 -16.839 1.00 15.62 168 VAL A N 1
ATOM 7069 C CA . VAL B 1 150 ? -20.538 7.202 -15.910 1.00 14.83 168 VAL A CA 1
ATOM 7070 C C . VAL B 1 150 ? -21.262 5.854 -15.856 1.00 15.61 168 VAL A C 1
ATOM 7071 O O . VAL B 1 150 ? -22.533 5.815 -15.907 1.00 16.38 168 VAL A O 1
ATOM 7075 N N . TYR B 1 151 ? -20.477 4.829 -15.615 1.00 15.71 169 TYR A N 1
ATOM 7076 C CA . TYR B 1 151 ? -20.970 3.448 -15.374 1.00 15.59 169 TYR A CA 1
ATOM 7077 C C . TYR B 1 151 ? -21.369 3.276 -13.899 1.00 15.44 169 TYR A C 1
ATOM 7078 O O . TYR B 1 151 ? -20.825 2.461 -13.137 1.00 18.19 169 TYR A O 1
ATOM 7087 N N . SER B 1 152 ? -22.321 4.083 -13.441 1.00 16.02 170 SER A N 1
ATOM 7088 C CA . SER B 1 152 ? -22.855 4.069 -12.062 1.00 16.02 170 SER A CA 1
ATOM 7089 C C . SER B 1 152 ? -24.306 4.488 -12.097 1.00 16.44 170 SER A C 1
ATOM 7090 O O . SER B 1 152 ? -24.680 5.307 -12.960 1.00 14.94 170 SER A O 1
ATOM 7093 N N . PRO B 1 153 ? -25.177 4.057 -11.173 1.00 15.63 171 PRO A N 1
ATOM 7094 C CA . PRO B 1 153 ? -24.863 3.165 -10.047 1.00 15.59 171 PRO A CA 1
ATOM 7095 C C . PRO B 1 153 ? -24.949 1.645 -10.243 1.00 15.20 171 PRO A C 1
ATOM 7096 O O . PRO B 1 153 ? -25.577 1.187 -11.165 1.00 15.82 171 PRO A O 1
ATOM 7100 N N . ASN B 1 154 ? -24.261 0.930 -9.337 1.00 15.21 172 ASN A N 1
ATOM 7101 C CA . ASN B 1 154 ? -24.396 -0.538 -9.174 1.00 15.45 172 ASN A CA 1
ATOM 7102 C C . ASN B 1 154 ? -25.702 -0.762 -8.431 1.00 15.77 172 ASN A C 1
ATOM 7103 O O . ASN B 1 154 ? -25.803 -0.362 -7.276 1.00 17.04 172 ASN A O 1
ATOM 7108 N N . ILE B 1 155 A -26.710 -1.337 -9.094 1.00 14.45 173 ILE A N 1
ATOM 7109 C CA . ILE B 1 155 A -28.010 -1.644 -8.449 1.00 14.69 173 ILE A CA 1
ATOM 7110 C C . ILE B 1 155 A -28.337 -3.120 -8.547 1.00 14.51 173 ILE A C 1
ATOM 7111 O O . ILE B 1 155 A -29.514 -3.473 -8.390 1.00 16.56 173 ILE A O 1
ATOM 7116 N N . ASN B 1 156 ? -27.298 -3.932 -8.655 1.00 14.38 174 ASN A N 1
ATOM 7117 C CA . ASN B 1 156 ? -27.450 -5.339 -8.221 1.00 14.01 174 ASN A CA 1
ATOM 7118 C C . ASN B 1 156 ? -27.682 -5.357 -6.715 1.00 15.24 174 ASN A C 1
ATOM 7119 O O . ASN B 1 156 ? -27.327 -4.421 -6.013 1.00 15.16 174 ASN A O 1
ATOM 7124 N N . THR B 1 157 ? -28.311 -6.419 -6.210 1.00 14.36 175 THR A N 1
ATOM 7125 C CA . THR B 1 157 ? -28.446 -6.648 -4.779 1.00 15.99 175 THR A CA 1
ATOM 7126 C C . THR B 1 157 ? -27.362 -7.607 -4.297 1.00 14.98 175 THR A C 1
ATOM 7127 O O . THR B 1 157 ? -26.922 -8.494 -5.051 1.00 15.23 175 THR A O 1
ATOM 7131 N N . PHE B 1 158 ? -27.026 -7.431 -3.034 1.00 16.16 176 PHE A N 1
ATOM 7132 C CA . PHE B 1 158 ? -26.054 -8.278 -2.308 1.00 15.53 176 PHE A CA 1
ATOM 7133 C C . PHE B 1 158 ? -26.741 -9.570 -1.887 1.00 14.63 176 PHE A C 1
ATOM 7134 O O . PHE B 1 158 ? -26.949 -9.816 -0.682 1.00 15.86 176 PHE A O 1
ATOM 7142 N N . ARG B 1 159 ? -27.073 -10.384 -2.847 1.00 16.18 177 ARG A N 1
ATOM 7143 C CA . ARG B 1 159 ? -27.940 -11.557 -2.642 1.00 16.76 177 ARG A CA 1
ATOM 7144 C C . ARG B 1 159 ? -27.221 -12.605 -1.782 1.00 18.52 177 ARG A C 1
ATOM 7145 O O . ARG B 1 159 ? -27.823 -13.136 -0.845 1.00 17.52 177 ARG A O 1
ATOM 7153 N N . HIS B 1 160 ? -25.989 -12.953 -2.137 1.00 16.23 178 HIS A N 1
ATOM 7154 C CA . HIS B 1 160 ? -25.186 -13.942 -1.394 1.00 15.18 178 HIS A CA 1
ATOM 7155 C C . HIS B 1 160 ? -24.065 -13.223 -0.649 1.00 16.74 178 HIS A C 1
ATOM 7156 O O . HIS B 1 160 ? -23.350 -12.405 -1.248 1.00 15.15 178 HIS A O 1
ATOM 7163 N N . PRO B 1 161 ? -23.855 -13.535 0.649 1.00 14.39 179 PRO A N 1
ATOM 7164 C CA . PRO B 1 161 ? -22.877 -12.809 1.487 1.00 15.04 179 PRO A CA 1
ATOM 7165 C C . PRO B 1 161 ? -21.383 -12.911 1.082 1.00 15.21 179 PRO A C 1
ATOM 7166 O O . PRO B 1 161 ? -20.576 -12.079 1.500 1.00 17.42 179 PRO A O 1
ATOM 7170 N N . VAL B 1 162 ? -21.003 -13.842 0.216 1.00 13.98 180 VAL A N 1
ATOM 7171 C CA . VAL B 1 162 ? -19.560 -13.951 -0.163 1.00 16.13 180 VAL A CA 1
ATOM 7172 C C . VAL B 1 162 ? -19.193 -12.924 -1.242 1.00 16.59 180 VAL A C 1
ATOM 7173 O O . VAL B 1 162 ? -17.973 -12.813 -1.581 1.00 15.77 180 VAL A O 1
ATOM 7177 N N . TRP B 1 163 ? -20.167 -12.268 -1.879 1.00 14.61 181 TRP A N 1
ATOM 7178 C CA . TRP B 1 163 ? -19.851 -11.541 -3.135 1.00 14.58 181 TRP A CA 1
ATOM 7179 C C . TRP B 1 163 ? -18.822 -10.445 -2.889 1.00 15.67 181 TRP A C 1
ATOM 7180 O O . TRP B 1 163 ? -19.037 -9.560 -2.014 1.00 16.02 181 TRP A O 1
ATOM 7191 N N . GLY B 1 164 ? -17.744 -10.509 -3.670 1.00 15.74 182 GLY A N 1
ATOM 7192 C CA . GLY B 1 164 ? -16.656 -9.515 -3.604 1.00 16.16 182 GLY A CA 1
ATOM 7193 C C . GLY B 1 164 ? -17.060 -8.113 -4.014 1.00 16.62 182 GLY A C 1
ATOM 7194 O O . GLY B 1 164 ? -16.281 -7.200 -3.711 1.00 17.89 182 GLY A O 1
ATOM 7195 N N . ARG B 1 165 ? -18.244 -7.916 -4.607 1.00 14.82 183 ARG A N 1
ATOM 7196 C CA . ARG B 1 165 ? -18.713 -6.555 -5.031 1.00 16.28 183 ARG A CA 1
ATOM 7197 C C . ARG B 1 165 ? -20.019 -6.166 -4.314 1.00 15.69 183 ARG A C 1
ATOM 7198 O O . ARG B 1 165 ? -20.541 -5.094 -4.558 1.00 16.43 183 ARG A O 1
ATOM 7206 N N . GLY B 1 166 ? -20.495 -6.957 -3.356 1.00 16.31 184 GLY A N 1
ATOM 7207 C CA . GLY B 1 166 ? -21.628 -6.559 -2.510 1.00 15.39 184 GLY A CA 1
ATOM 7208 C C . GLY B 1 166 ? -21.435 -5.197 -1.870 1.00 15.70 184 GLY A C 1
ATOM 7209 O O . GLY B 1 166 ? -22.438 -4.441 -1.710 1.00 15.96 184 GLY A O 1
ATOM 7210 N N . GLN B 1 167 ? -20.186 -4.843 -1.556 1.00 15.34 185 GLN A N 1
ATOM 7211 C CA . GLN B 1 167 ? -19.807 -3.550 -0.959 1.00 15.47 185 GLN A CA 1
ATOM 7212 C C . GLN B 1 167 ? -20.256 -2.367 -1.835 1.00 14.84 185 GLN A C 1
ATOM 7213 O O . GLN B 1 167 ? -20.450 -1.289 -1.271 1.00 15.77 185 GLN A O 1
ATOM 7219 N N . GLU B 1 168 ? -20.431 -2.584 -3.133 1.00 14.60 186 GLU A N 1
ATOM 7220 C CA . GLU B 1 168 ? -20.770 -1.531 -4.128 1.00 14.65 186 GLU A CA 1
ATOM 7221 C C . GLU B 1 168 ? -22.293 -1.296 -4.189 1.00 15.88 186 GLU A C 1
ATOM 7222 O O . GLU B 1 168 ? -22.747 -0.409 -4.962 1.00 16.12 186 GLU A O 1
ATOM 7228 N N . THR B 1 169 ? -23.049 -2.187 -3.566 1.00 15.76 187 THR A N 1
ATOM 7229 C CA . THR B 1 169 ? -24.538 -2.253 -3.674 1.00 15.49 187 THR A CA 1
ATOM 7230 C C . THR B 1 169 ? -25.195 -1.599 -2.491 1.00 15.45 187 THR A C 1
ATOM 7231 O O . THR B 1 169 ? -24.593 -1.291 -1.441 1.00 15.03 187 THR A O 1
ATOM 7235 N N . PRO B 1 170 ? -26.522 -1.344 -2.607 1.00 14.92 188 PRO A N 1
ATOM 7236 C CA . PRO B 1 170 ? -27.310 -0.884 -1.458 1.00 15.01 188 PRO A CA 1
ATOM 7237 C C . PRO B 1 170 ? -27.840 -2.027 -0.580 1.00 15.91 188 PRO A C 1
ATOM 7238 O O . PRO B 1 170 ? -28.737 -1.830 0.180 1.00 15.64 188 PRO A O 1
ATOM 7242 N N . GLY B 1 171 ? -27.265 -3.216 -0.694 1.00 16.34 189 GLY A N 1
ATOM 7243 C CA . GLY B 1 171 ? -27.621 -4.328 0.196 1.00 15.55 189 GLY A CA 1
ATOM 7244 C C . GLY B 1 171 ? -28.471 -5.374 -0.496 1.00 15.35 189 GLY A C 1
ATOM 7245 O O . GLY B 1 171 ? -28.578 -5.385 -1.712 1.00 15.10 189 GLY A O 1
ATOM 7246 N N . GLU B 1 172 ? -29.100 -6.242 0.294 1.00 15.15 190 GLU A N 1
ATOM 7247 C CA . GLU B 1 172 ? -29.736 -7.460 -0.231 1.00 14.64 190 GLU A CA 1
ATOM 7248 C C . GLU B 1 172 ? -31.211 -7.227 -0.615 1.00 15.15 190 GLU A C 1
ATOM 7249 O O . GLU B 1 172 ? -31.827 -8.080 -1.223 1.00 16.05 190 GLU A O 1
ATOM 7255 N N . ASP B 1 173 ? -31.773 -6.073 -0.304 1.00 14.53 191 ASP A N 1
ATOM 7256 C CA . ASP B 1 173 ? -33.216 -5.852 -0.528 1.00 15.16 191 ASP A CA 1
ATOM 7257 C C . ASP B 1 173 ? -33.450 -5.102 -1.837 1.00 15.72 191 ASP A C 1
ATOM 7258 O O . ASP B 1 173 ? -32.885 -4.025 -2.014 1.00 16.06 191 ASP A O 1
ATOM 7263 N N . ALA B 1 174 ? -34.416 -5.570 -2.616 1.00 17.60 192 ALA A N 1
ATOM 7264 C CA . ALA B 1 174 ? -34.741 -4.963 -3.916 1.00 16.78 192 ALA A CA 1
ATOM 7265 C C . ALA B 1 174 ? -35.458 -3.622 -3.719 1.00 17.54 192 ALA A C 1
ATOM 7266 O O . ALA B 1 174 ? -35.283 -2.758 -4.552 1.00 17.57 192 ALA A O 1
ATOM 7268 N N . PHE B 1 175 ? -36.270 -3.432 -2.681 1.00 17.61 193 PHE A N 1
ATOM 7269 C CA . PHE B 1 175 ? -36.966 -2.131 -2.463 1.00 16.61 193 PHE A CA 1
ATOM 7270 C C . PHE B 1 175 ? -35.969 -1.023 -2.147 1.00 17.64 193 PHE A C 1
ATOM 7271 O O . PHE B 1 175 ? -35.950 0.023 -2.848 1.00 16.32 193 PHE A O 1
ATOM 7279 N N . LEU B 1 176 ? -35.081 -1.236 -1.169 1.00 16.24 194 LEU A N 1
ATOM 7280 C CA . LEU B 1 176 ? -34.043 -0.239 -0.831 1.00 15.78 194 LEU A CA 1
ATOM 7281 C C . LEU B 1 176 ? -33.195 0.023 -2.066 1.00 16.25 194 LEU A C 1
ATOM 7282 O O . LEU B 1 176 ? -32.872 1.187 -2.357 1.00 16.14 194 LEU A O 1
ATOM 7287 N N . THR B 1 177 ? -32.792 -1.033 -2.755 1.00 15.26 195 THR A N 1
ATOM 7288 C CA . THR B 1 177 ? -31.847 -0.900 -3.901 1.00 15.35 195 THR A CA 1
ATOM 7289 C C . THR B 1 177 ? -32.541 -0.082 -5.004 1.00 14.31 195 THR A C 1
ATOM 7290 O O . THR B 1 177 ? -31.870 0.703 -5.670 1.00 15.56 195 THR A O 1
ATOM 7294 N N . SER B 1 178 ? -33.829 -0.296 -5.232 1.00 15.04 196 SER A N 1
ATOM 7295 C CA . SER B 1 178 ? -34.635 0.469 -6.219 1.00 14.71 196 SER A CA 1
ATOM 7296 C C . SER B 1 178 ? -34.617 1.952 -5.874 1.00 15.16 196 SER A C 1
ATOM 7297 O O . SER B 1 178 ? -34.453 2.779 -6.771 1.00 15.16 196 SER A O 1
ATOM 7300 N N . VAL B 1 179 ? -34.877 2.278 -4.628 1.00 15.81 197 VAL A N 1
ATOM 7301 C CA . VAL B 1 179 ? -34.961 3.695 -4.183 1.00 15.81 197 VAL A CA 1
ATOM 7302 C C . VAL B 1 179 ? -33.576 4.310 -4.309 1.00 15.75 197 VAL A C 1
ATOM 7303 O O . VAL B 1 179 ? -33.449 5.465 -4.781 1.00 16.31 197 VAL A O 1
ATOM 7307 N N . TYR B 1 180 ? -32.537 3.623 -3.851 1.00 14.53 198 TYR A N 1
ATOM 7308 C CA . TYR B 1 180 ? -31.145 4.107 -4.008 1.00 14.69 198 TYR A CA 1
ATOM 7309 C C . TYR B 1 180 ? -30.910 4.472 -5.485 1.00 14.61 198 TYR A C 1
ATOM 7310 O O . TYR B 1 180 ? -30.422 5.582 -5.813 1.00 15.71 198 TYR A O 1
ATOM 7319 N N . GLY B 1 181 ? -31.225 3.544 -6.382 1.00 14.71 199 GLY A N 1
ATOM 7320 C CA . GLY B 1 181 ? -31.031 3.749 -7.842 1.00 14.74 199 GLY A CA 1
ATOM 7321 C C . GLY B 1 181 ? -31.730 5.012 -8.288 1.00 14.64 199 GLY A C 1
ATOM 7322 O O . GLY B 1 181 ? -31.157 5.772 -9.042 1.00 15.92 199 GLY A O 1
ATOM 7323 N N . TYR B 1 182 ? -32.989 5.155 -7.895 1.00 14.45 200 TYR A N 1
ATOM 7324 C CA . TYR B 1 182 ? -33.855 6.262 -8.331 1.00 15.97 200 TYR A CA 1
ATOM 7325 C C . TYR B 1 182 ? -33.225 7.554 -7.874 1.00 15.67 200 TYR A C 1
ATOM 7326 O O . TYR B 1 182 ? -33.092 8.534 -8.673 1.00 16.07 200 TYR A O 1
ATOM 7335 N N . GLU B 1 183 ? -32.854 7.629 -6.603 1.00 16.05 201 GLU A N 1
ATOM 7336 C CA . GLU B 1 183 ? -32.290 8.887 -6.060 1.00 17.31 201 GLU A CA 1
ATOM 7337 C C . GLU B 1 183 ? -30.954 9.185 -6.735 1.00 16.77 201 GLU A C 1
ATOM 7338 O O . GLU B 1 183 ? -30.668 10.318 -7.084 1.00 16.65 201 GLU A O 1
ATOM 7344 N N . TYR B 1 184 ? -30.088 8.200 -6.881 1.00 15.82 202 TYR A N 1
ATOM 7345 C CA . TYR B 1 184 ? -28.721 8.478 -7.366 1.00 16.03 202 TYR A CA 1
ATOM 7346 C C . TYR B 1 184 ? -28.799 8.843 -8.855 1.00 15.43 202 TYR A C 1
ATOM 7347 O O . TYR B 1 184 ? -28.081 9.746 -9.361 1.00 17.26 202 TYR A O 1
ATOM 7356 N N . ILE B 1 185 ? -29.591 8.083 -9.618 1.00 16.66 203 ILE A N 1
ATOM 7357 C CA . ILE B 1 185 ? -29.757 8.319 -11.074 1.00 15.78 203 ILE A CA 1
ATOM 7358 C C . ILE B 1 185 ? -30.380 9.711 -11.328 1.00 15.49 203 ILE A C 1
ATOM 7359 O O . ILE B 1 185 ? -29.846 10.439 -12.176 1.00 16.01 203 ILE A O 1
ATOM 7364 N N . THR B 1 186 ? -31.460 10.069 -10.637 1.00 16.22 204 THR A N 1
ATOM 7365 C CA . THR B 1 186 ? -32.109 11.375 -10.888 1.00 15.65 204 THR A CA 1
ATOM 7366 C C . THR B 1 186 ? -31.177 12.492 -10.459 1.00 16.96 204 THR A C 1
ATOM 7367 O O . THR B 1 186 ? -31.142 13.521 -11.186 1.00 18.35 204 THR A O 1
ATOM 7371 N N . ALA B 1 187 ? -30.356 12.290 -9.430 1.00 16.07 205 ALA A N 1
ATOM 7372 C CA . ALA B 1 187 ? -29.340 13.282 -9.038 1.00 16.39 205 ALA A CA 1
ATOM 7373 C C . ALA B 1 187 ? -28.293 13.375 -10.153 1.00 16.69 205 ALA A C 1
ATOM 7374 O O . ALA B 1 187 ? -27.880 14.531 -10.475 1.00 19.35 205 ALA A O 1
ATOM 7376 N N . LEU B 1 188 ? -27.696 12.256 -10.599 1.00 15.53 206 LEU A N 1
ATOM 7377 C CA . LEU B 1 188 ? -26.625 12.317 -11.626 1.00 15.80 206 LEU A CA 1
ATOM 7378 C C . LEU B 1 188 ? -27.175 13.046 -12.861 1.00 16.18 206 LEU A C 1
ATOM 7379 O O . LEU B 1 188 ? -26.454 13.936 -13.415 1.00 17.38 206 LEU A O 1
ATOM 7384 N N . GLN B 1 189 ? -28.371 12.687 -13.302 1.00 15.13 207 GLN A N 1
ATOM 7385 C CA . GLN B 1 189 ? -28.903 13.145 -14.613 1.00 15.63 207 GLN A CA 1
ATOM 7386 C C . GLN B 1 189 ? -29.466 14.549 -14.492 1.00 17.35 207 GLN A C 1
ATOM 7387 O O . GLN B 1 189 ? -29.622 15.154 -15.565 1.00 18.29 207 GLN A O 1
ATOM 7393 N N . GLY B 1 190 ? -29.662 15.081 -13.287 1.00 19.70 208 GLY A N 1
ATOM 7394 C CA . GLY B 1 190 ? -30.097 16.489 -13.105 1.00 19.83 208 GLY A CA 1
ATOM 7395 C C . GLY B 1 190 ? -31.618 16.607 -13.194 1.00 22.74 208 GLY A C 1
ATOM 7396 O O . GLY B 1 190 ? -32.119 17.612 -13.736 1.00 23.63 208 GLY A O 1
ATOM 7397 N N . GLY B 1 191 ? -32.330 15.540 -12.858 1.00 19.22 209 GLY A N 1
ATOM 7398 C CA . GLY B 1 191 ? -33.794 15.499 -12.820 1.00 19.45 209 GLY A CA 1
ATOM 7399 C C . GLY B 1 191 ? -34.371 14.225 -13.385 1.00 21.85 209 GLY A C 1
ATOM 7400 O O . GLY B 1 191 ? -33.621 13.265 -13.596 1.00 24.43 209 GLY A O 1
ATOM 7401 N N . VAL B 1 192 ? -35.683 14.239 -13.669 1.00 23.93 210 VAL A N 1
ATOM 7402 C CA . VAL B 1 192 ? -36.433 13.122 -14.314 1.00 25.97 210 VAL A CA 1
ATOM 7403 C C . VAL B 1 192 ? -36.652 13.437 -15.805 1.00 29.03 210 VAL A C 1
ATOM 7404 O O . VAL B 1 192 ? -37.515 14.273 -16.125 1.00 29.43 210 VAL A O 1
ATOM 7408 N N . ASP B 1 193 ? -35.935 12.774 -16.702 1.00 28.96 211 ASP A N 1
ATOM 7409 C CA . ASP B 1 193 ? -35.899 13.163 -18.146 1.00 34.98 211 ASP A CA 1
ATOM 7410 C C . ASP B 1 193 ? -35.825 14.696 -18.288 1.00 30.65 211 ASP A C 1
ATOM 7411 O O . ASP B 1 193 ? -36.686 15.324 -18.912 1.00 32.21 211 ASP A O 1
ATOM 7416 N N . PRO B 1 194 ? -34.751 15.359 -17.777 1.00 25.34 212 PRO A N 1
ATOM 7417 C CA . PRO B 1 194 ? -34.653 16.819 -17.815 1.00 25.60 212 PRO A CA 1
ATOM 7418 C C . PRO B 1 194 ? -34.407 17.385 -19.235 1.00 24.67 212 PRO A C 1
ATOM 7419 O O . PRO B 1 194 ? -33.903 16.651 -20.078 1.00 24.95 212 PRO A O 1
ATOM 7423 N N . GLU B 1 195 ? -34.648 18.679 -19.404 1.00 26.77 213 GLU A N 1
ATOM 7424 C CA . GLU B 1 195 ? -34.311 19.490 -20.607 1.00 27.90 213 GLU A CA 1
ATOM 7425 C C . GLU B 1 195 ? -32.867 19.230 -21.035 1.00 25.83 213 GLU A C 1
ATOM 7426 O O . GLU B 1 195 ? -32.673 18.827 -22.217 1.00 27.35 213 GLU A O 1
ATOM 7432 N N . THR B 1 196 ? -31.893 19.406 -20.126 1.00 22.36 214 THR A N 1
ATOM 7433 C CA . THR B 1 196 ? -30.453 19.097 -20.388 1.00 21.15 214 THR A CA 1
ATOM 7434 C C . THR B 1 196 ? -29.970 18.028 -19.395 1.00 20.46 214 THR A C 1
ATOM 7435 O O . THR B 1 196 ? -30.081 18.272 -18.180 1.00 21.51 214 THR A O 1
ATOM 7439 N N . LEU B 1 197 ? -29.477 16.895 -19.895 1.00 18.36 215 LEU A N 1
ATOM 7440 C CA . LEU B 1 197 ? -28.836 15.885 -19.017 1.00 18.97 215 LEU A CA 1
ATOM 7441 C C . LEU B 1 197 ? -27.590 16.499 -18.370 1.00 18.24 215 LEU A C 1
ATOM 7442 O O . LEU B 1 197 ? -26.740 17.061 -19.075 1.00 17.44 215 LEU A O 1
ATOM 7447 N N . LYS B 1 198 ? -27.415 16.294 -17.050 1.00 17.62 216 LYS A N 1
ATOM 7448 C CA . LYS B 1 198 ? -26.226 16.770 -16.333 1.00 17.90 216 LYS A CA 1
ATOM 7449 C C . LYS B 1 198 ? -25.099 15.750 -16.559 1.00 16.26 216 LYS A C 1
ATOM 7450 O O . LYS B 1 198 ? -24.142 16.051 -17.290 1.00 16.76 216 LYS A O 1
ATOM 7456 N N . ILE B 1 199 ? -25.280 14.534 -16.013 1.00 16.74 217 ILE A N 1
ATOM 7457 C CA . ILE B 1 199 ? -24.406 13.365 -16.289 1.00 18.12 217 ILE A CA 1
ATOM 7458 C C . ILE B 1 199 ? -25.307 12.201 -16.700 1.00 16.04 217 ILE A C 1
ATOM 7459 O O . ILE B 1 199 ? -26.259 11.901 -15.986 1.00 17.09 217 ILE A O 1
ATOM 7464 N N . ILE B 1 200 ? -24.969 11.527 -17.788 1.00 16.14 218 ILE A N 1
ATOM 7465 C CA . ILE B 1 200 ? -25.680 10.305 -18.229 1.00 15.72 218 ILE A CA 1
ATOM 7466 C C . ILE B 1 200 ? -25.333 9.213 -17.212 1.00 15.77 218 ILE A C 1
ATOM 7467 O O . ILE B 1 200 ? -24.146 8.950 -17.041 1.00 16.62 218 ILE A O 1
ATOM 7472 N N . ALA B 1 201 ? -26.345 8.617 -16.594 1.00 15.17 219 ALA A N 1
ATOM 7473 C CA . ALA B 1 201 ? -26.128 7.526 -15.620 1.00 15.29 219 ALA A CA 1
ATOM 7474 C C . ALA B 1 201 ? -26.303 6.202 -16.331 1.00 14.07 219 ALA A C 1
ATOM 7475 O O . ALA B 1 201 ? -26.989 6.128 -17.365 1.00 14.74 219 ALA A O 1
ATOM 7477 N N . THR B 1 202 ? -25.710 5.164 -15.713 1.00 15.14 220 THR A N 1
ATOM 7478 C CA . THR B 1 202 ? -25.775 3.813 -16.277 1.00 17.01 220 THR A CA 1
ATOM 7479 C C . THR B 1 202 ? -26.174 2.845 -15.185 1.00 15.51 220 THR A C 1
ATOM 7480 O O . THR B 1 202 ? -25.328 2.576 -14.343 1.00 17.74 220 THR A O 1
ATOM 7484 N N . ALA B 1 203 ? -27.358 2.274 -15.261 1.00 15.37 221 ALA A N 1
ATOM 7485 C CA . ALA B 1 203 ? -27.765 1.245 -14.288 1.00 15.09 221 ALA A CA 1
ATOM 7486 C C . ALA B 1 203 ? -26.990 -0.026 -14.617 1.00 14.81 221 ALA A C 1
ATOM 7487 O O . ALA B 1 203 ? -27.086 -0.493 -15.786 1.00 16.01 221 ALA A O 1
ATOM 7489 N N . LYS B 1 204 ? -26.262 -0.614 -13.666 1.00 14.97 222 LYS A N 1
ATOM 7490 C CA . LYS B 1 204 ? -25.496 -1.866 -13.940 1.00 14.69 222 LYS A CA 1
ATOM 7491 C C . LYS B 1 204 ? -25.713 -2.782 -12.755 1.00 14.55 222 LYS A C 1
ATOM 7492 O O . LYS B 1 204 ? -26.020 -2.310 -11.669 1.00 15.59 222 LYS A O 1
ATOM 7498 N N . HIS B 1 205 ? -25.531 -4.100 -12.913 1.00 13.71 223 HIS A N 1
ATOM 7499 C CA . HIS B 1 205 ? -25.170 -4.820 -14.102 1.00 13.93 223 HIS A CA 1
ATOM 7500 C C . HIS B 1 205 ? -26.381 -5.702 -14.457 1.00 14.99 223 HIS A C 1
ATOM 7501 O O . HIS B 1 205 ? -26.705 -6.600 -13.675 1.00 15.05 223 HIS A O 1
ATOM 7508 N N . TYR B 1 206 A -26.930 -5.545 -15.637 1.00 14.38 224 TYR A N 1
ATOM 7509 C CA . TYR B 1 206 A -28.218 -6.161 -16.035 1.00 14.47 224 TYR A CA 1
ATOM 7510 C C . TYR B 1 206 A -27.927 -7.441 -16.791 1.00 13.28 224 TYR A C 1
ATOM 7511 O O . TYR B 1 206 A -27.337 -7.355 -17.869 1.00 14.85 224 TYR A O 1
ATOM 7520 N N . ALA B 1 207 ? -28.242 -8.625 -16.221 1.00 14.94 225 ALA A N 1
ATOM 7521 C CA . ALA B 1 207 ? -28.912 -8.905 -14.955 1.00 15.83 225 ALA A CA 1
ATOM 7522 C C . ALA B 1 207 ? -28.450 -10.267 -14.437 1.00 15.98 225 ALA A C 1
ATOM 7523 O O . ALA B 1 207 ? -27.782 -11.004 -15.238 1.00 15.10 225 ALA A O 1
ATOM 7525 N N . GLY B 1 208 ? -28.810 -10.610 -13.207 1.00 14.60 226 GLY A N 1
ATOM 7526 C CA . GLY B 1 208 ? -28.421 -11.924 -12.641 1.00 15.92 226 GLY A CA 1
ATOM 7527 C C . GLY B 1 208 ? -26.953 -11.968 -12.241 1.00 15.92 226 GLY A C 1
ATOM 7528 O O . GLY B 1 208 ? -26.414 -13.094 -12.146 1.00 15.96 226 GLY A O 1
ATOM 7529 N N . TYR B 1 209 ? -26.333 -10.817 -11.994 1.00 15.14 227 TYR A N 1
ATOM 7530 C CA . TYR B 1 209 ? -24.888 -10.670 -11.713 1.00 15.25 227 TYR A CA 1
ATOM 7531 C C . TYR B 1 209 ? -24.681 -10.400 -10.229 1.00 15.07 227 TYR A C 1
ATOM 7532 O O . TYR B 1 209 ? -25.013 -9.299 -9.730 1.00 14.62 227 TYR A O 1
ATOM 7541 N N . ASP B 1 210 ? -24.114 -11.364 -9.482 1.00 15.46 228 ASP A N 1
ATOM 7542 C CA . ASP B 1 210 ? -23.938 -11.194 -8.020 1.00 14.68 228 ASP A CA 1
ATOM 7543 C C . ASP B 1 210 ? -22.903 -12.203 -7.473 1.00 14.64 228 ASP A C 1
ATOM 7544 O O . ASP B 1 210 ? -22.910 -12.485 -6.271 1.00 14.73 228 ASP A O 1
ATOM 7549 N N . ILE B 1 211 ? -22.033 -12.700 -8.352 1.00 15.77 229 ILE A N 1
ATOM 7550 C CA . ILE B 1 211 ? -20.932 -13.643 -7.999 1.00 14.55 229 ILE A CA 1
ATOM 7551 C C . ILE B 1 211 ? -19.752 -13.297 -8.921 1.00 14.63 229 ILE A C 1
ATOM 7552 O O . ILE B 1 211 ? -19.966 -13.073 -10.163 1.00 15.25 229 ILE A O 1
ATOM 7557 N N . GLU B 1 212 ? -18.537 -13.226 -8.339 1.00 14.43 230 GLU A N 1
ATOM 7558 C CA . GLU B 1 212 ? -17.290 -12.903 -9.082 1.00 15.44 230 GLU A CA 1
ATOM 7559 C C . GLU B 1 212 ? -16.560 -14.174 -9.490 1.00 15.89 230 GLU A C 1
ATOM 7560 O O . GLU B 1 212 ? -16.077 -14.270 -10.639 1.00 14.50 230 GLU A O 1
ATOM 7566 N N . SER B 1 213 ? -16.431 -15.130 -8.558 1.00 15.08 231 SER A N 1
ATOM 7567 C CA . SER B 1 213 ? -15.378 -16.157 -8.670 1.00 15.75 231 SER A CA 1
ATOM 7568 C C . SER B 1 213 ? -15.528 -17.324 -7.713 1.00 16.98 231 SER A C 1
ATOM 7569 O O . SER B 1 213 ? -14.607 -18.184 -7.733 1.00 17.59 231 SER A O 1
ATOM 7572 N N . TRP B 1 214 ? -16.520 -17.327 -6.839 1.00 15.95 232 TRP A N 1
ATOM 7573 C CA . TRP B 1 214 ? -16.643 -18.327 -5.740 1.00 17.62 232 TRP A CA 1
ATOM 7574 C C . TRP B 1 214 ? -16.386 -19.746 -6.261 1.00 16.23 232 TRP A C 1
ATOM 7575 O O . TRP B 1 214 ? -17.025 -20.200 -7.263 1.00 16.19 232 TRP A O 1
ATOM 7586 N N . ASN B 1 215 ? -15.512 -20.485 -5.533 1.00 17.61 233 ASN A N 1
ATOM 7587 C CA . ASN B 1 215 ? -15.211 -21.923 -5.810 1.00 18.65 233 ASN A CA 1
ATOM 7588 C C . ASN B 1 215 ? -14.909 -22.091 -7.308 1.00 18.56 233 ASN A C 1
ATOM 7589 O O . ASN B 1 215 ? -15.413 -22.994 -7.963 1.00 18.68 233 ASN A O 1
ATOM 7594 N N . ASN B 1 216 ? -14.179 -21.108 -7.891 1.00 18.10 234 ASN A N 1
ATOM 7595 C CA . ASN B 1 216 ? -13.630 -21.129 -9.264 1.00 19.73 234 ASN A CA 1
ATOM 7596 C C . ASN B 1 216 ? -14.688 -20.809 -10.348 1.00 18.62 234 ASN A C 1
ATOM 7597 O O . ASN B 1 216 ? -14.431 -21.066 -11.528 1.00 20.89 234 ASN A O 1
ATOM 7602 N N . HIS B 1 217 ? -15.895 -20.378 -9.971 1.00 16.33 235 HIS A N 1
ATOM 7603 C CA . HIS B 1 217 ? -16.985 -20.029 -10.914 1.00 17.49 235 HIS A CA 1
ATOM 7604 C C . HIS B 1 217 ? -16.860 -18.571 -11.345 1.00 16.78 235 HIS A C 1
ATOM 7605 O O . HIS B 1 217 ? -17.483 -17.699 -10.741 1.00 16.65 235 HIS A O 1
ATOM 7612 N N . SER B 1 218 ? -16.047 -18.342 -12.367 1.00 16.58 236 SER A N 1
ATOM 7613 C CA . SER B 1 218 ? -15.826 -16.991 -12.902 1.00 15.09 236 SER A CA 1
ATOM 7614 C C . SER B 1 218 ? -17.151 -16.421 -13.400 1.00 14.13 236 SER A C 1
ATOM 7615 O O . SER B 1 218 ? -17.789 -17.055 -14.239 1.00 15.56 236 SER A O 1
ATOM 7618 N N . ARG B 1 219 ? -17.389 -15.161 -13.057 1.00 14.31 237 ARG A N 1
ATOM 7619 C CA . ARG B 1 219 ? -18.439 -14.331 -13.673 1.00 14.53 237 ARG A CA 1
ATOM 7620 C C . ARG B 1 219 ? -18.370 -14.410 -15.206 1.00 14.76 237 ARG A C 1
ATOM 7621 O O . ARG B 1 219 ? -19.406 -14.243 -15.840 1.00 15.40 237 ARG A O 1
ATOM 7629 N N . LEU B 1 220 ? -17.173 -14.490 -15.791 1.00 13.63 238 LEU A N 1
ATOM 7630 C CA . LEU B 1 220 ? -17.007 -14.380 -17.253 1.00 14.21 238 LEU A CA 1
ATOM 7631 C C . LEU B 1 220 ? -17.615 -15.588 -17.982 1.00 15.42 238 LEU A C 1
ATOM 7632 O O . LEU B 1 220 ? -17.935 -15.497 -19.189 1.00 17.64 238 LEU A O 1
ATOM 7637 N N . GLY B 1 221 ? -17.756 -16.715 -17.265 1.00 15.02 239 GLY A N 1
ATOM 7638 C CA . GLY B 1 221 ? -18.341 -17.911 -17.863 1.00 17.33 239 GLY A CA 1
ATOM 7639 C C . GLY B 1 221 ? -19.527 -18.488 -17.110 1.00 16.93 239 GLY A C 1
ATOM 7640 O O . GLY B 1 221 ? -19.991 -19.565 -17.496 1.00 18.80 239 GLY A O 1
ATOM 7641 N N . ASN B 1 222 ? -20.022 -17.831 -16.084 1.00 16.73 240 ASN A N 1
ATOM 7642 C CA . ASN B 1 222 ? -21.161 -18.291 -15.261 1.00 16.14 240 ASN A CA 1
ATOM 7643 C C . ASN B 1 222 ? -22.439 -18.252 -16.092 1.00 16.31 240 ASN A C 1
ATOM 7644 O O . ASN B 1 222 ? -22.707 -17.247 -16.779 1.00 16.86 240 ASN A O 1
ATOM 7649 N N . ASP B 1 223 ? -23.224 -19.326 -15.996 1.00 16.28 241 ASP A N 1
ATOM 7650 C CA . ASP B 1 223 ? -24.536 -19.414 -16.657 1.00 15.88 241 ASP A CA 1
ATOM 7651 C C . ASP B 1 223 ? -25.590 -19.622 -15.558 1.00 18.67 241 ASP A C 1
ATOM 7652 O O . ASP B 1 223 ? -25.719 -20.749 -15.072 1.00 19.51 241 ASP A O 1
ATOM 7657 N N . MET B 1 224 ? -26.162 -18.548 -15.057 1.00 16.74 242 MET A N 1
ATOM 7658 C CA . MET B 1 224 ? -26.986 -18.579 -13.826 1.00 16.82 242 MET A CA 1
ATOM 7659 C C . MET B 1 224 ? -28.428 -19.000 -14.172 1.00 17.97 242 MET A C 1
ATOM 7660 O O . MET B 1 224 ? -29.010 -18.473 -15.120 1.00 17.19 242 MET A O 1
ATOM 7665 N N . GLN B 1 225 ? -28.937 -20.012 -13.476 1.00 17.88 243 GLN A N 1
ATOM 7666 C CA . GLN B 1 225 ? -30.304 -20.549 -13.680 1.00 19.19 243 GLN A CA 1
ATOM 7667 C C . GLN B 1 225 ? -31.285 -19.834 -12.747 1.00 16.02 243 GLN A C 1
ATOM 7668 O O . GLN B 1 225 ? -31.183 -19.942 -11.530 1.00 16.71 243 GLN A O 1
ATOM 7674 N N . ILE B 1 226 ? -32.200 -19.077 -13.328 1.00 15.83 244 ILE A N 1
ATOM 7675 C CA . ILE B 1 226 ? -33.115 -18.175 -12.576 1.00 15.83 244 ILE A CA 1
ATOM 7676 C C . ILE B 1 226 ? -34.532 -18.395 -13.091 1.00 14.69 244 ILE A C 1
ATOM 7677 O O . ILE B 1 226 ? -34.767 -18.302 -14.293 1.00 15.38 244 ILE A O 1
ATOM 7682 N N . THR B 1 227 ? -35.472 -18.685 -12.186 1.00 16.06 245 THR A N 1
ATOM 7683 C CA . THR B 1 227 ? -36.873 -18.843 -12.597 1.00 14.89 245 THR A CA 1
ATOM 7684 C C . THR B 1 227 ? -37.418 -17.521 -13.087 1.00 14.98 245 THR A C 1
ATOM 7685 O O . THR B 1 227 ? -36.966 -16.489 -12.602 1.00 15.14 245 THR A O 1
ATOM 7689 N N . GLN B 1 228 ? -38.422 -17.579 -13.935 1.00 15.77 246 GLN A N 1
ATOM 7690 C CA . GLN B 1 228 ? -39.050 -16.321 -14.410 1.00 15.33 246 GLN A CA 1
ATOM 7691 C C . GLN B 1 228 ? -39.661 -15.610 -13.203 1.00 16.37 246 GLN A C 1
ATOM 7692 O O . GLN B 1 228 ? -39.611 -14.375 -13.137 1.00 16.03 246 GLN A O 1
ATOM 7698 N N . GLN B 1 229 ? -40.204 -16.346 -12.238 1.00 14.99 247 GLN A N 1
ATOM 7699 C CA . GLN B 1 229 ? -40.796 -15.749 -11.033 1.00 14.60 247 GLN A CA 1
ATOM 7700 C C . GLN B 1 229 ? -39.734 -14.942 -10.291 1.00 15.42 247 GLN A C 1
ATOM 7701 O O . GLN B 1 229 ? -39.979 -13.769 -9.943 1.00 14.82 247 GLN A O 1
ATOM 7707 N N . GLU B 1 230 ? -38.568 -15.527 -10.027 1.00 15.92 248 GLU A N 1
ATOM 7708 C CA . GLU B 1 230 ? -37.532 -14.799 -9.234 1.00 15.87 248 GLU A CA 1
ATOM 7709 C C . GLU B 1 230 ? -36.860 -13.714 -10.087 1.00 14.42 248 GLU A C 1
ATOM 7710 O O . GLU B 1 230 ? -36.435 -12.689 -9.490 1.00 14.70 248 GLU A O 1
ATOM 7716 N N . LEU B 1 231 ? -36.700 -13.915 -11.372 1.00 14.61 249 LEU A N 1
ATOM 7717 C CA . LEU B 1 231 ? -36.135 -12.883 -12.257 1.00 15.57 249 LEU A CA 1
ATOM 7718 C C . LEU B 1 231 ? -37.003 -11.626 -12.146 1.00 15.45 249 LEU A C 1
ATOM 7719 O O . LEU B 1 231 ? -36.506 -10.525 -12.002 1.00 15.42 249 LEU A O 1
ATOM 7724 N N . SER B 1 232 ? -38.302 -11.827 -12.170 1.00 14.83 250 SER A N 1
ATOM 7725 C CA . SER B 1 232 ? -39.300 -10.739 -12.163 1.00 15.46 250 SER A CA 1
ATOM 7726 C C . SER B 1 232 ? -39.408 -10.155 -10.745 1.00 15.86 250 SER A C 1
ATOM 7727 O O . SER B 1 232 ? -39.499 -8.934 -10.609 1.00 16.11 250 SER A O 1
ATOM 7730 N N . GLU B 1 233 ? -39.418 -10.970 -9.692 1.00 15.35 251 GLU A N 1
ATOM 7731 C CA . GLU B 1 233 ? -39.734 -10.399 -8.341 1.00 16.85 251 GLU A CA 1
ATOM 7732 C C . GLU B 1 233 ? -38.500 -9.813 -7.643 1.00 15.22 251 GLU A C 1
ATOM 7733 O O . GLU B 1 233 ? -38.707 -9.019 -6.728 1.00 16.11 251 GLU A O 1
ATOM 7739 N N . TYR B 1 234 ? -37.287 -10.222 -8.033 1.00 15.72 252 TYR A N 1
ATOM 7740 C CA . TYR B 1 234 ? -36.051 -9.919 -7.262 1.00 15.31 252 TYR A CA 1
ATOM 7741 C C . TYR B 1 234 ? -34.910 -9.438 -8.139 1.00 14.52 252 TYR A C 1
ATOM 7742 O O . TYR B 1 234 ? -34.365 -8.351 -7.819 1.00 16.00 252 TYR A O 1
ATOM 7751 N N . TYR B 1 235 ? -34.574 -10.123 -9.208 1.00 15.38 253 TYR A N 1
ATOM 7752 C CA . TYR B 1 235 ? -33.319 -9.836 -9.946 1.00 14.69 253 TYR A CA 1
ATOM 7753 C C . TYR B 1 235 ? -33.512 -8.663 -10.885 1.00 16.79 253 TYR A C 1
ATOM 7754 O O . TYR B 1 235 ? -32.454 -8.138 -11.316 1.00 17.96 253 TYR A O 1
ATOM 7763 N N . THR B 1 236 ? -34.753 -8.236 -11.184 1.00 14.24 254 THR A N 1
ATOM 7764 C CA . THR B 1 236 ? -34.950 -7.115 -12.116 1.00 14.04 254 THR A CA 1
ATOM 7765 C C . THR B 1 236 ? -35.585 -5.862 -11.524 1.00 15.41 254 THR A C 1
ATOM 7766 O O . THR B 1 236 ? -35.386 -4.813 -12.161 1.00 14.89 254 THR A O 1
ATOM 7770 N N . PRO B 1 237 ? -36.399 -5.853 -10.431 1.00 14.33 255 PRO A N 1
ATOM 7771 C CA . PRO B 1 237 ? -37.046 -4.616 -9.986 1.00 14.20 255 PRO A CA 1
ATOM 7772 C C . PRO B 1 237 ? -36.180 -3.374 -9.902 1.00 14.44 255 PRO A C 1
ATOM 7773 O O . PRO B 1 237 ? -36.644 -2.304 -10.331 1.00 14.84 255 PRO A O 1
ATOM 7777 N N . PRO B 1 238 ? -34.919 -3.419 -9.425 1.00 15.21 256 PRO A N 1
ATOM 7778 C CA . PRO B 1 238 ? -34.158 -2.179 -9.367 1.00 16.56 256 PRO A CA 1
ATOM 7779 C C . PRO B 1 238 ? -34.004 -1.594 -10.779 1.00 14.77 256 PRO A C 1
ATOM 7780 O O . PRO B 1 238 ? -33.976 -0.345 -10.974 1.00 15.00 256 PRO A O 1
ATOM 7784 N N . PHE B 1 239 ? -33.840 -2.451 -11.775 1.00 13.73 257 PHE A N 1
ATOM 7785 C CA . PHE B 1 239 ? -33.664 -2.046 -13.190 1.00 13.54 257 PHE A CA 1
ATOM 7786 C C . PHE B 1 239 ? -34.991 -1.544 -13.765 1.00 14.41 257 PHE A C 1
ATOM 7787 O O . PHE B 1 239 ? -35.020 -0.568 -14.553 1.00 15.41 257 PHE A O 1
ATOM 7795 N N . ILE B 1 240 ? -36.105 -2.171 -13.397 1.00 14.72 258 ILE A N 1
ATOM 7796 C CA . ILE B 1 240 ? -37.442 -1.653 -13.799 1.00 15.95 258 ILE A CA 1
ATOM 7797 C C . ILE B 1 240 ? -37.595 -0.223 -13.290 1.00 14.72 258 ILE A C 1
ATOM 7798 O O . ILE B 1 240 ? -37.971 0.671 -14.059 1.00 15.63 258 ILE A O 1
ATOM 7803 N N . VAL B 1 241 ? -37.294 0.013 -12.021 1.00 14.46 259 VAL A N 1
ATOM 7804 C CA . VAL B 1 241 ? -37.408 1.387 -11.468 1.00 14.68 259 VAL A CA 1
ATOM 7805 C C . VAL B 1 241 ? -36.438 2.329 -12.188 1.00 15.19 259 VAL A C 1
ATOM 7806 O O . VAL B 1 241 ? -36.833 3.466 -12.528 1.00 15.34 259 VAL A O 1
ATOM 7810 N N . ALA B 1 242 ? -35.183 1.926 -12.365 1.00 15.56 260 ALA A N 1
ATOM 7811 C CA . ALA B 1 242 ? -34.167 2.783 -13.009 1.00 14.57 260 ALA A CA 1
ATOM 7812 C C . ALA B 1 242 ? -34.678 3.210 -14.390 1.00 15.92 260 ALA A C 1
ATOM 7813 O O . ALA B 1 242 ? -34.569 4.419 -14.733 1.00 16.88 260 ALA A O 1
ATOM 7815 N N . SER B 1 243 ? -35.237 2.274 -15.153 1.00 14.66 261 SER A N 1
ATOM 7816 C CA . SER B 1 243 ? -35.687 2.484 -16.558 1.00 15.78 261 SER A CA 1
ATOM 7817 C C . SER B 1 243 ? -37.005 3.281 -16.605 1.00 17.33 261 SER A C 1
ATOM 7818 O O . SER B 1 243 ? -37.056 4.331 -17.224 1.00 16.92 261 SER A O 1
ATOM 7821 N N . ARG B 1 244 ? -38.013 2.804 -15.891 1.00 17.42 262 ARG A N 1
ATOM 7822 C CA . ARG B 1 244 ? -39.410 3.337 -15.955 1.00 17.17 262 ARG A CA 1
ATOM 7823 C C . ARG B 1 244 ? -39.534 4.631 -15.154 1.00 18.21 262 ARG A C 1
ATOM 7824 O O . ARG B 1 244 ? -40.274 5.508 -15.601 1.00 21.15 262 ARG A O 1
ATOM 7832 N N . ASP B 1 245 ? -38.963 4.702 -13.956 1.00 17.05 263 ASP A N 1
ATOM 7833 C CA . ASP B 1 245 ? -39.219 5.812 -13.010 1.00 16.63 263 ASP A CA 1
ATOM 7834 C C . ASP B 1 245 ? -38.100 6.823 -13.028 1.00 17.03 263 ASP A C 1
ATOM 7835 O O . ASP B 1 245 ? -38.427 8.012 -13.102 1.00 18.67 263 ASP A O 1
ATOM 7840 N N . ALA B 1 246 ? -36.829 6.425 -12.897 1.00 16.18 264 ALA A N 1
ATOM 7841 C CA . ALA B 1 246 ? -35.695 7.379 -12.868 1.00 15.32 264 ALA A CA 1
ATOM 7842 C C . ALA B 1 246 ? -35.421 7.869 -14.280 1.00 16.26 264 ALA A C 1
ATOM 7843 O O . ALA B 1 246 ? -34.728 8.882 -14.425 1.00 17.76 264 ALA A O 1
ATOM 7845 N N . LYS B 1 247 ? -35.847 7.103 -15.295 1.00 17.34 265 LYS A N 1
ATOM 7846 C CA . LYS B 1 247 ? -35.611 7.422 -16.733 1.00 17.12 265 LYS A CA 1
ATOM 7847 C C . LYS B 1 247 ? -34.114 7.425 -17.037 1.00 15.73 265 LYS A C 1
ATOM 7848 O O . LYS B 1 247 ? -33.593 8.321 -17.743 1.00 16.73 265 LYS A O 1
ATOM 7854 N N . VAL B 1 248 ? -33.401 6.439 -16.504 1.00 15.56 266 VAL A N 1
ATOM 7855 C CA . VAL B 1 248 ? -31.943 6.287 -16.732 1.00 15.15 266 VAL A CA 1
ATOM 7856 C C . VAL B 1 248 ? -31.694 6.241 -18.245 1.00 14.15 266 VAL A C 1
ATOM 7857 O O . VAL B 1 248 ? -32.464 5.624 -18.992 1.00 16.22 266 VAL A O 1
ATOM 7861 N N . ARG B 1 249 ? -30.609 6.865 -18.705 1.00 15.67 267 ARG A N 1
ATOM 7862 C CA . ARG B 1 249 ? -30.322 6.902 -20.177 1.00 16.30 267 ARG A CA 1
ATOM 7863 C C . ARG B 1 249 ? -29.399 5.765 -20.640 1.00 14.56 267 ARG A C 1
ATOM 7864 O O . ARG B 1 249 ? -29.354 5.505 -21.847 1.00 15.36 267 ARG A O 1
ATOM 7872 N N . SER B 1 250 ? -28.838 4.969 -19.725 1.00 14.36 268 SER A N 1
ATOM 7873 C CA . SER B 1 250 ? -27.976 3.853 -20.131 1.00 14.90 268 SER A CA 1
ATOM 7874 C C . SER B 1 250 ? -28.146 2.689 -19.150 1.00 14.99 268 SER A C 1
ATOM 7875 O O . SER B 1 250 ? -28.440 2.917 -17.948 1.00 15.15 268 SER A O 1
ATOM 7878 N N . VAL B 1 251 ? -28.014 1.482 -19.674 1.00 14.56 269 VAL A N 1
ATOM 7879 C CA . VAL B 1 251 ? -27.949 0.237 -18.877 1.00 15.07 269 VAL A CA 1
ATOM 7880 C C . VAL B 1 251 ? -26.679 -0.476 -19.339 1.00 14.53 269 VAL A C 1
ATOM 7881 O O . VAL B 1 251 ? -26.414 -0.492 -20.539 1.00 15.56 269 VAL A O 1
ATOM 7885 N N . MET B 1 252 ? -25.991 -1.105 -18.396 1.00 14.53 270 MET A N 1
ATOM 7886 C CA . MET B 1 252 ? -24.838 -1.970 -18.707 1.00 13.33 270 MET A CA 1
ATOM 7887 C C . MET B 1 252 ? -25.276 -3.416 -18.590 1.00 13.59 270 MET A C 1
ATOM 7888 O O . MET B 1 252 ? -25.733 -3.864 -17.511 1.00 16.16 270 MET A O 1
ATOM 7893 N N . CYS B 1 253 ? -25.072 -4.148 -19.662 1.00 13.49 271 CYS A N 1
ATOM 7894 C CA . CYS B 1 253 ? -25.340 -5.611 -19.682 1.00 14.76 271 CYS A CA 1
ATOM 7895 C C . CYS B 1 253 ? -24.158 -6.341 -19.053 1.00 16.27 271 CYS A C 1
ATOM 7896 O O . CYS B 1 253 ? -22.989 -5.973 -19.297 1.00 17.18 271 CYS A O 1
ATOM 7899 N N . SER B 1 254 ? -24.451 -7.358 -18.245 1.00 15.48 272 SER A N 1
ATOM 7900 C CA . SER B 1 254 ? -23.468 -8.048 -17.383 1.00 14.78 272 SER A CA 1
ATOM 7901 C C . SER B 1 254 ? -22.599 -9.063 -18.145 1.00 14.35 272 SER A C 1
ATOM 7902 O O . SER B 1 254 ? -22.924 -9.516 -19.245 1.00 13.97 272 SER A O 1
ATOM 7905 N N . TYR B 1 255 ? -21.540 -9.508 -17.478 1.00 15.77 273 TYR A N 1
ATOM 7906 C CA . TYR B 1 255 ? -20.607 -10.524 -18.020 1.00 14.95 273 TYR A CA 1
ATOM 7907 C C . TYR B 1 255 ? -21.276 -11.896 -18.143 1.00 14.19 273 TYR A C 1
ATOM 7908 O O . TYR B 1 255 ? -20.924 -12.645 -19.048 1.00 15.70 273 TYR A O 1
ATOM 7917 N N . ASN B 1 256 ? -22.118 -12.264 -17.173 1.00 14.79 274 ASN A N 1
ATOM 7918 C CA . ASN B 1 256 ? -22.650 -13.631 -17.039 1.00 14.71 274 ASN A CA 1
ATOM 7919 C C . ASN B 1 256 ? -23.742 -13.895 -18.060 1.00 16.02 274 ASN A C 1
ATOM 7920 O O . ASN B 1 256 ? -24.270 -12.972 -18.712 1.00 15.77 274 ASN A O 1
ATOM 7925 N N . ALA B 1 257 ? -24.039 -15.169 -18.228 1.00 15.32 275 ALA A N 1
ATOM 7926 C CA . ALA B 1 257 ? -25.267 -15.669 -18.883 1.00 14.25 275 ALA A CA 1
ATOM 7927 C C . ALA B 1 257 ? -26.365 -15.908 -17.836 1.00 14.79 275 ALA A C 1
ATOM 7928 O O . ALA B 1 257 ? -26.083 -16.162 -16.638 1.00 14.73 275 ALA A O 1
ATOM 7930 N N . VAL B 1 258 ? -27.597 -15.920 -18.337 1.00 16.07 276 VAL A N 1
ATOM 7931 C CA . VAL B 1 258 ? -28.771 -16.329 -17.535 1.00 15.45 276 VAL A CA 1
ATOM 7932 C C . VAL B 1 258 ? -29.600 -17.248 -18.413 1.00 15.26 276 VAL A C 1
ATOM 7933 O O . VAL B 1 258 ? -29.881 -16.886 -19.553 1.00 15.95 276 VAL A O 1
ATOM 7937 N N . ASN B 1 259 ? -29.930 -18.426 -17.879 1.00 14.07 277 ASN A N 1
ATOM 7938 C CA . ASN B 1 259 ? -30.743 -19.411 -18.609 1.00 16.55 277 ASN A CA 1
ATOM 7939 C C . ASN B 1 259 ? -30.150 -19.678 -20.017 1.00 17.27 277 ASN A C 1
ATOM 7940 O O . ASN B 1 259 ? -30.936 -19.734 -21.009 1.00 16.87 277 ASN A O 1
ATOM 7945 N N . GLY B 1 260 ? -28.811 -19.744 -20.126 1.00 16.30 278 GLY A N 1
ATOM 7946 C CA . GLY B 1 260 ? -28.173 -20.116 -21.382 1.00 17.31 278 GLY A CA 1
ATOM 7947 C C . GLY B 1 260 ? -27.650 -18.975 -22.204 1.00 14.63 278 GLY A C 1
ATOM 7948 O O . GLY B 1 260 ? -26.968 -19.269 -23.168 1.00 17.53 278 GLY A O 1
ATOM 7949 N N . VAL B 1 261 ? -27.955 -17.731 -21.871 1.00 16.17 279 VAL A N 1
ATOM 7950 C CA . VAL B 1 261 ? -27.674 -16.627 -22.799 1.00 14.99 279 VAL A CA 1
ATOM 7951 C C . VAL B 1 261 ? -26.916 -15.519 -22.108 1.00 13.84 279 VAL A C 1
ATOM 7952 O O . VAL B 1 261 ? -27.369 -14.944 -21.117 1.00 15.56 279 VAL A O 1
ATOM 7956 N N . PRO B 1 262 ? -25.709 -15.155 -22.615 1.00 14.89 280 PRO A N 1
ATOM 7957 C CA . PRO B 1 262 ? -25.011 -13.984 -22.102 1.00 14.01 280 PRO A CA 1
ATOM 7958 C C . PRO B 1 262 ? -25.863 -12.723 -22.179 1.00 13.60 280 PRO A C 1
ATOM 7959 O O . PRO B 1 262 ? -26.492 -12.522 -23.198 1.00 14.53 280 PRO A O 1
ATOM 7963 N N . SER B 1 263 ? -25.813 -11.918 -21.121 1.00 13.72 281 SER A N 1
ATOM 7964 C CA . SER B 1 263 ? -26.713 -10.746 -21.037 1.00 13.45 281 SER A CA 1
ATOM 7965 C C . SER B 1 263 ? -26.607 -9.880 -22.301 1.00 13.71 281 SER A C 1
ATOM 7966 O O . SER B 1 263 ? -27.658 -9.356 -22.762 1.00 15.05 281 SER A O 1
ATOM 7969 N N . CYS B 1 264 ? -25.396 -9.644 -22.800 1.00 13.42 282 CYS A N 1
ATOM 7970 C CA . CYS B 1 264 ? -25.180 -8.665 -23.902 1.00 14.81 282 CYS A CA 1
ATOM 7971 C C . CYS B 1 264 ? -25.677 -9.208 -25.246 1.00 13.58 282 CYS A C 1
ATOM 7972 O O . CYS B 1 264 ? -25.780 -8.450 -26.236 1.00 15.51 282 CYS A O 1
ATOM 7975 N N . ALA B 1 265 ? -25.940 -10.502 -25.318 1.00 13.95 283 ALA A N 1
ATOM 7976 C CA . ALA B 1 265 ? -26.494 -11.199 -26.499 1.00 15.55 283 ALA A CA 1
ATOM 7977 C C . ALA B 1 265 ? -27.941 -11.668 -26.215 1.00 15.11 283 ALA A C 1
ATOM 7978 O O . ALA B 1 265 ? -28.440 -12.588 -26.943 1.00 15.55 283 ALA A O 1
ATOM 7980 N N . ASN B 1 266 ? -28.558 -11.118 -25.178 1.00 14.77 284 ASN A N 1
ATOM 7981 C CA . ASN B 1 266 ? -29.841 -11.640 -24.618 1.00 14.34 284 ASN A CA 1
ATOM 7982 C C . ASN B 1 266 ? -30.987 -10.762 -25.101 1.00 13.44 284 ASN A C 1
ATOM 7983 O O . ASN B 1 266 ? -31.261 -9.720 -24.512 1.00 15.61 284 ASN A O 1
ATOM 7988 N N A LYS B 1 267 ? -31.594 -11.206 -26.190 0.50 15.27 285 LYS A N 1
ATOM 7989 N N B LYS B 1 267 ? -31.605 -11.117 -26.221 0.50 14.32 285 LYS A N 1
ATOM 7990 C CA A LYS B 1 267 ? -32.692 -10.506 -26.878 0.50 15.84 285 LYS A CA 1
ATOM 7991 C CA B LYS B 1 267 ? -32.730 -10.330 -26.787 0.50 14.36 285 LYS A CA 1
ATOM 7992 C C A LYS B 1 267 ? -33.877 -10.352 -25.910 0.50 15.63 285 LYS A C 1
ATOM 7993 C C B LYS B 1 267 ? -33.872 -10.258 -25.753 0.50 14.54 285 LYS A C 1
ATOM 7994 O O A LYS B 1 267 ? -34.527 -9.315 -25.977 0.50 14.90 285 LYS A O 1
ATOM 7995 O O B LYS B 1 267 ? -34.524 -9.204 -25.558 0.50 13.33 285 LYS A O 1
ATOM 8006 N N . PHE B 1 268 ? -34.125 -11.337 -25.035 1.00 14.86 286 PHE A N 1
ATOM 8007 C CA . PHE B 1 268 ? -35.213 -11.302 -24.023 1.00 14.26 286 PHE A CA 1
ATOM 8008 C C . PHE B 1 268 ? -34.932 -10.185 -23.005 1.00 14.06 286 PHE A C 1
ATOM 8009 O O . PHE B 1 268 ? -35.805 -9.349 -22.706 1.00 14.81 286 PHE A O 1
ATOM 8017 N N . PHE B 1 269 ? -33.715 -10.105 -22.502 1.00 13.62 287 PHE A N 1
ATOM 8018 C CA . PHE B 1 269 ? -33.357 -9.056 -21.534 1.00 13.70 287 PHE A CA 1
ATOM 8019 C C . PHE B 1 269 ? -33.409 -7.673 -22.194 1.00 14.06 287 PHE A C 1
ATOM 8020 O O . PHE B 1 269 ? -33.941 -6.770 -21.525 1.00 14.83 287 PHE A O 1
ATOM 8028 N N . LEU B 1 270 ? -32.714 -7.450 -23.313 1.00 14.25 288 LEU A N 1
ATOM 8029 C CA . LEU B 1 270 ? -32.456 -6.083 -23.812 1.00 16.69 288 LEU A CA 1
ATOM 8030 C C . LEU B 1 270 ? -33.691 -5.585 -24.566 1.00 17.46 288 LEU A C 1
ATOM 8031 O O . LEU B 1 270 ? -34.002 -4.399 -24.452 1.00 16.47 288 LEU A O 1
ATOM 8036 N N . GLN B 1 271 ? -34.324 -6.425 -25.347 1.00 16.20 289 GLN A N 1
ATOM 8037 C CA . GLN B 1 271 ? -35.422 -5.983 -26.235 1.00 16.17 289 GLN A CA 1
ATOM 8038 C C . GLN B 1 271 ? -36.758 -6.312 -25.570 1.00 15.76 289 GLN A C 1
ATOM 8039 O O . GLN B 1 271 ? -37.490 -5.411 -25.249 1.00 16.44 289 GLN A O 1
ATOM 8045 N N . THR B 1 272 ? -37.036 -7.575 -25.310 1.00 14.18 290 THR A N 1
ATOM 8046 C CA . THR B 1 272 ? -38.371 -7.955 -24.829 1.00 15.05 290 THR A CA 1
ATOM 8047 C C . THR B 1 272 ? -38.656 -7.333 -23.450 1.00 16.29 290 THR A C 1
ATOM 8048 O O . THR B 1 272 ? -39.801 -6.842 -23.234 1.00 16.20 290 THR A O 1
ATOM 8052 N N . LEU B 1 273 ? -37.714 -7.357 -22.525 1.00 14.48 291 LEU A N 1
ATOM 8053 C CA . LEU B 1 273 ? -37.900 -6.761 -21.174 1.00 13.93 291 LEU A CA 1
ATOM 8054 C C . LEU B 1 273 ? -37.545 -5.279 -21.123 1.00 14.88 291 LEU A C 1
ATOM 8055 O O . LEU B 1 273 ? -38.459 -4.486 -20.956 1.00 15.96 291 LEU A O 1
ATOM 8060 N N . LEU B 1 274 ? -36.259 -4.903 -21.275 1.00 14.82 292 LEU A N 1
ATOM 8061 C CA . LEU B 1 274 ? -35.835 -3.506 -20.997 1.00 14.21 292 LEU A CA 1
ATOM 8062 C C . LEU B 1 274 ? -36.574 -2.554 -21.907 1.00 14.01 292 LEU A C 1
ATOM 8063 O O . LEU B 1 274 ? -37.135 -1.580 -21.389 1.00 16.23 292 LEU A O 1
ATOM 8068 N N . ARG B 1 275 ? -36.572 -2.784 -23.212 1.00 15.24 293 ARG A N 1
ATOM 8069 C CA . ARG B 1 275 ? -37.138 -1.802 -24.150 1.00 15.45 293 ARG A CA 1
ATOM 8070 C C . ARG B 1 275 ? -38.664 -1.994 -24.261 1.00 17.88 293 ARG A C 1
ATOM 8071 O O . ARG B 1 275 ? -39.344 -0.974 -24.245 1.00 20.11 293 ARG A O 1
ATOM 8079 N N . ASP B 1 276 ? -39.168 -3.211 -24.384 1.00 16.90 294 ASP A N 1
ATOM 8080 C CA . ASP B 1 276 ? -40.609 -3.420 -24.671 1.00 16.70 294 ASP A CA 1
ATOM 8081 C C . ASP B 1 276 ? -41.455 -3.480 -23.389 1.00 17.73 294 ASP A C 1
ATOM 8082 O O . ASP B 1 276 ? -42.694 -3.265 -23.519 1.00 19.17 294 ASP A O 1
ATOM 8087 N N . THR B 1 277 ? -40.911 -3.761 -22.210 1.00 15.45 295 THR A N 1
ATOM 8088 C CA . THR B 1 277 ? -41.680 -3.945 -20.957 1.00 15.73 295 THR A CA 1
ATOM 8089 C C . THR B 1 277 ? -41.330 -2.825 -19.961 1.00 17.79 295 THR A C 1
ATOM 8090 O O . THR B 1 277 ? -42.260 -2.379 -19.207 1.00 18.89 295 THR A O 1
ATOM 8094 N N . PHE B 1 278 ? -40.064 -2.413 -19.830 1.00 16.44 296 PHE A N 1
ATOM 8095 C CA . PHE B 1 278 ? -39.631 -1.522 -18.716 1.00 14.93 296 PHE A CA 1
ATOM 8096 C C . PHE B 1 278 ? -39.571 -0.046 -19.138 1.00 14.64 296 PHE A C 1
ATOM 8097 O O . PHE B 1 278 ? -39.003 0.748 -18.414 1.00 16.53 296 PHE A O 1
ATOM 8105 N N . GLU B 1 279 ? -40.064 0.276 -20.328 1.00 17.77 297 GLU A N 1
ATOM 8106 C CA . GLU B 1 279 ? -40.167 1.672 -20.835 1.00 18.14 297 GLU A CA 1
ATOM 8107 C C . GLU B 1 279 ? -38.799 2.348 -20.886 1.00 17.42 297 GLU A C 1
ATOM 8108 O O . GLU B 1 279 ? -38.720 3.582 -20.678 1.00 18.14 297 GLU A O 1
ATOM 8114 N N . PHE B 1 280 ? -37.731 1.629 -21.237 1.00 15.66 298 PHE A N 1
ATOM 8115 C CA . PHE B 1 280 ? -36.411 2.268 -21.404 1.00 15.03 298 PHE A CA 1
ATOM 8116 C C . PHE B 1 280 ? -36.560 3.431 -22.378 1.00 15.48 298 PHE A C 1
ATOM 8117 O O . PHE B 1 280 ? -37.220 3.272 -23.465 1.00 17.86 298 PHE A O 1
ATOM 8125 N N . SER B 1 281 ? -35.917 4.550 -22.075 1.00 16.52 299 SER A N 1
ATOM 8126 C CA . SER B 1 281 ? -35.872 5.734 -22.979 1.00 19.22 299 SER A CA 1
ATOM 8127 C C . SER B 1 281 ? -35.688 5.266 -24.427 1.00 21.41 299 SER A C 1
ATOM 8128 O O . SER B 1 281 ? -34.839 4.415 -24.718 1.00 18.31 299 SER A O 1
ATOM 8131 N N . GLU B 1 282 ? -36.452 5.866 -25.355 1.00 24.01 300 GLU A N 1
ATOM 8132 C CA . GLU B 1 282 ? -36.341 5.594 -26.802 1.00 25.55 300 GLU A CA 1
ATOM 8133 C C . GLU B 1 282 ? -34.917 5.909 -27.288 1.00 20.67 300 GLU A C 1
ATOM 8134 O O . GLU B 1 282 ? -34.499 5.333 -28.279 1.00 26.21 300 GLU A O 1
ATOM 8140 N N . ASP B 1 283 ? -34.221 6.818 -26.642 1.00 18.53 301 ASP A N 1
ATOM 8141 C CA . ASP B 1 283 ? -32.851 7.224 -27.041 1.00 19.36 301 ASP A CA 1
ATOM 8142 C C . ASP B 1 283 ? -31.817 6.534 -26.143 1.00 19.61 301 ASP A C 1
ATOM 8143 O O . ASP B 1 283 ? -30.643 6.803 -26.294 1.00 19.94 301 ASP A O 1
ATOM 8148 N N . GLY B 1 284 ? -32.238 5.713 -25.185 1.00 17.25 302 GLY A N 1
ATOM 8149 C CA . GLY B 1 284 ? -31.286 5.072 -24.268 1.00 17.45 302 GLY A CA 1
ATOM 8150 C C . GLY B 1 284 ? -30.316 4.128 -24.974 1.00 17.57 302 GLY A C 1
ATOM 8151 O O . GLY B 1 284 ? -30.699 3.532 -26.019 1.00 16.78 302 GLY A O 1
ATOM 8152 N N . TYR B 1 285 ? -29.099 3.972 -24.435 1.00 16.51 303 TYR A N 1
ATOM 8153 C CA . TYR B 1 285 ? -28.129 3.000 -25.013 1.00 16.12 303 TYR A CA 1
ATOM 8154 C C . TYR B 1 285 ? -27.712 1.995 -23.946 1.00 15.21 303 TYR A C 1
ATOM 8155 O O . TYR B 1 285 ? -27.570 2.337 -22.761 1.00 14.70 303 TYR A O 1
ATOM 8164 N N . VAL B 1 286 ? -27.424 0.802 -24.450 1.00 15.83 304 VAL A N 1
ATOM 8165 C CA . VAL B 1 286 ? -26.869 -0.302 -23.610 1.00 15.15 304 VAL A CA 1
ATOM 8166 C C . VAL B 1 286 ? -25.357 -0.349 -23.843 1.00 15.57 304 VAL A C 1
ATOM 8167 O O . VAL B 1 286 ? -24.974 -0.420 -25.033 1.00 15.89 304 VAL A O 1
ATOM 8171 N N . SER B 1 287 ? -24.558 -0.263 -22.776 1.00 13.98 305 SER A N 1
ATOM 8172 C CA . SER B 1 287 ? -23.093 -0.558 -22.844 1.00 13.95 305 SER A CA 1
ATOM 8173 C C . SER B 1 287 ? -22.856 -1.999 -22.398 1.00 14.59 305 SER A C 1
ATOM 8174 O O . SER B 1 287 ? -23.353 -2.404 -21.334 1.00 14.42 305 SER A O 1
ATOM 8177 N N . GLY B 1 288 ? -22.014 -2.714 -23.148 1.00 15.27 306 GLY A N 1
ATOM 8178 C CA . GLY B 1 288 ? -21.485 -3.953 -22.571 1.00 14.58 306 GLY A CA 1
ATOM 8179 C C . GLY B 1 288 ? -20.593 -3.657 -21.371 1.00 15.39 306 GLY A C 1
ATOM 8180 O O . GLY B 1 288 ? -19.963 -2.600 -21.320 1.00 17.50 306 GLY A O 1
ATOM 8181 N N . ASP B 1 289 ? -20.527 -4.547 -20.406 1.00 14.73 307 ASP A N 1
ATOM 8182 C CA . ASP B 1 289 ? -19.432 -4.515 -19.402 1.00 15.02 307 ASP A CA 1
ATOM 8183 C C . ASP B 1 289 ? -18.100 -4.736 -20.152 1.00 14.30 307 ASP A C 1
ATOM 8184 O O . ASP B 1 289 ? -18.068 -5.193 -21.321 1.00 14.68 307 ASP A O 1
ATOM 8189 N N . CYS B 1 290 ? -17.009 -4.417 -19.494 1.00 15.71 308 CYS A N 1
ATOM 8190 C CA . CYS B 1 290 ? -15.696 -4.280 -20.156 1.00 15.27 308 CYS A CA 1
ATOM 8191 C C . CYS B 1 290 ? -15.096 -5.667 -20.436 1.00 14.37 308 CYS A C 1
ATOM 8192 O O . CYS B 1 290 ? -14.580 -6.315 -19.521 1.00 17.24 308 CYS A O 1
ATOM 8195 N N . GLY B 1 291 ? -15.202 -6.071 -21.688 1.00 14.14 309 GLY A N 1
ATOM 8196 C CA . GLY B 1 291 ? -14.878 -7.411 -22.210 1.00 15.44 309 GLY A CA 1
ATOM 8197 C C . GLY B 1 291 ? -16.102 -8.280 -22.396 1.00 15.63 309 GLY A C 1
ATOM 8198 O O . GLY B 1 291 ? -15.939 -9.396 -22.902 1.00 15.81 309 GLY A O 1
ATOM 8199 N N . ALA B 1 292 ? -17.302 -7.844 -21.971 1.00 15.74 310 ALA A N 1
ATOM 8200 C CA . ALA B 1 292 ? -18.466 -8.762 -21.979 1.00 14.34 310 ALA A CA 1
ATOM 8201 C C . ALA B 1 292 ? -18.826 -9.257 -23.379 1.00 14.95 310 ALA A C 1
ATOM 8202 O O . ALA B 1 292 ? -19.139 -10.428 -23.543 1.00 14.70 310 ALA A O 1
ATOM 8204 N N . VAL B 1 293 ? -18.704 -8.433 -24.393 1.00 14.80 311 VAL A N 1
ATOM 8205 C CA . VAL B 1 293 ? -18.982 -8.883 -25.796 1.00 15.95 311 VAL A CA 1
ATOM 8206 C C . VAL B 1 293 ? -17.982 -9.989 -26.149 1.00 13.88 311 VAL A C 1
ATOM 8207 O O . VAL B 1 293 ? -18.347 -11.012 -26.674 1.00 16.33 311 VAL A O 1
ATOM 8211 N N . TYR B 1 294 ? -16.700 -9.802 -25.864 1.00 14.12 312 TYR A N 1
ATOM 8212 C CA . TYR B 1 294 ? -15.669 -10.833 -26.123 1.00 13.50 312 TYR A CA 1
ATOM 8213 C C . TYR B 1 294 ? -16.076 -12.116 -25.385 1.00 14.84 312 TYR A C 1
ATOM 8214 O O . TYR B 1 294 ? -15.953 -13.214 -25.951 1.00 16.06 312 TYR A O 1
ATOM 8223 N N . ASN B 1 295 ? -16.585 -12.011 -24.159 1.00 14.54 313 ASN A N 1
ATOM 8224 C CA . ASN B 1 295 ? -16.956 -13.210 -23.355 1.00 13.66 313 ASN A CA 1
ATOM 8225 C C . ASN B 1 295 ? -18.131 -13.980 -23.959 1.00 15.00 313 ASN A C 1
ATOM 8226 O O . ASN B 1 295 ? -18.245 -15.208 -23.673 1.00 15.89 313 ASN A O 1
ATOM 8231 N N . VAL B 1 296 ? -18.954 -13.365 -24.795 1.00 14.55 314 VAL A N 1
ATOM 8232 C CA . VAL B 1 296 ? -20.046 -14.073 -25.507 1.00 15.60 314 VAL A CA 1
ATOM 8233 C C . VAL B 1 296 ? -19.416 -15.244 -26.285 1.00 16.26 314 VAL A C 1
ATOM 8234 O O . VAL B 1 296 ? -20.001 -16.374 -26.341 1.00 16.41 314 VAL A O 1
ATOM 8238 N N . TRP B 1 297 ? -18.247 -14.995 -26.876 1.00 15.95 315 TRP A N 1
ATOM 8239 C CA . TRP B 1 297 ? -17.409 -16.058 -27.489 1.00 16.39 315 TRP A CA 1
ATOM 8240 C C . TRP B 1 297 ? -16.573 -16.779 -26.428 1.00 16.71 315 TRP A C 1
ATOM 8241 O O . TRP B 1 297 ? -16.753 -18.003 -26.218 1.00 17.21 315 TRP A O 1
ATOM 8252 N N . ASN B 1 298 ? -15.653 -16.084 -25.752 1.00 15.24 316 ASN A N 1
ATOM 8253 C CA . ASN B 1 298 ? -14.642 -16.723 -24.859 1.00 15.33 316 ASN A CA 1
ATOM 8254 C C . ASN B 1 298 ? -14.819 -16.162 -23.461 1.00 14.98 316 ASN A C 1
ATOM 8255 O O . ASN B 1 298 ? -14.426 -15.036 -23.204 1.00 16.03 316 ASN A O 1
ATOM 8260 N N . PRO B 1 299 ? -15.386 -16.903 -22.486 1.00 15.11 317 PRO A N 1
ATOM 8261 C CA . PRO B 1 299 ? -15.566 -18.361 -22.566 1.00 15.59 317 PRO A CA 1
ATOM 8262 C C . PRO B 1 299 ? -16.972 -18.951 -22.708 1.00 18.02 317 PRO A C 1
ATOM 8263 O O . PRO B 1 299 ? -17.148 -20.191 -22.660 1.00 17.46 317 PRO A O 1
ATOM 8267 N N . HIS B 1 300 ? -17.989 -18.101 -22.881 1.00 17.39 318 HIS A N 1
ATOM 8268 C CA . HIS B 1 300 ? -19.375 -18.627 -22.908 1.00 16.41 318 HIS A CA 1
ATOM 8269 C C . HIS B 1 300 ? -19.569 -19.617 -24.053 1.00 17.34 318 HIS A C 1
ATOM 8270 O O . HIS B 1 300 ? -20.347 -20.573 -23.854 1.00 18.74 318 HIS A O 1
ATOM 8277 N N . GLY B 1 301 ? -18.970 -19.384 -25.222 1.00 15.71 319 GLY A N 1
ATOM 8278 C CA . GLY B 1 301 ? -19.194 -20.266 -26.376 1.00 17.39 319 GLY A CA 1
ATOM 8279 C C . GLY B 1 301 ? -20.592 -20.136 -26.951 1.00 17.88 319 GLY A C 1
ATOM 8280 O O . GLY B 1 301 ? -21.037 -20.947 -27.719 1.00 19.20 319 GLY A O 1
ATOM 8281 N N . TYR B 1 302 ? -21.255 -19.021 -26.660 1.00 18.01 320 TYR A N 1
ATOM 8282 C CA . TYR B 1 302 ? -22.584 -18.713 -27.209 1.00 17.49 320 TYR A CA 1
ATOM 8283 C C . TYR B 1 302 ? -22.456 -18.336 -28.692 1.00 18.25 320 TYR A C 1
ATOM 8284 O O . TYR B 1 302 ? -23.301 -18.744 -29.496 1.00 19.23 320 TYR A O 1
ATOM 8293 N N . ALA B 1 303 ? -21.372 -17.646 -29.050 1.00 18.21 321 ALA A N 1
ATOM 8294 C CA . ALA B 1 303 ? -20.949 -17.403 -30.453 1.00 20.94 321 ALA A CA 1
ATOM 8295 C C . ALA B 1 303 ? -19.620 -18.128 -30.679 1.00 21.46 321 ALA A C 1
ATOM 8296 O O . ALA B 1 303 ? -18.905 -18.350 -29.684 1.00 19.63 321 ALA A O 1
ATOM 8298 N N . SER B 1 304 ? -19.318 -18.424 -31.934 1.00 20.50 322 SER A N 1
ATOM 8299 C CA . SER B 1 304 ? -18.193 -19.332 -32.270 1.00 22.80 322 SER A CA 1
ATOM 8300 C C . SER B 1 304 ? -16.879 -18.538 -32.464 1.00 20.06 322 SER A C 1
ATOM 8301 O O . SER B 1 304 ? -15.785 -19.171 -32.558 1.00 18.40 322 SER A O 1
ATOM 8304 N N . ASN B 1 305 ? -16.930 -17.212 -32.567 1.00 20.28 323 ASN A N 1
ATOM 8305 C CA . ASN B 1 305 ? -15.729 -16.334 -32.713 1.00 19.62 323 ASN A CA 1
ATOM 8306 C C . ASN B 1 305 ? -16.117 -14.912 -32.319 1.00 17.69 323 ASN A C 1
ATOM 8307 O O . ASN B 1 305 ? -17.298 -14.661 -32.038 1.00 16.93 323 ASN A O 1
ATOM 8312 N N . GLU B 1 306 ? -15.142 -14.016 -32.237 1.00 17.48 324 GLU A N 1
ATOM 8313 C CA . GLU B 1 306 ? -15.371 -12.632 -31.744 1.00 18.38 324 GLU A CA 1
ATOM 8314 C C . GLU B 1 306 ? -16.207 -11.818 -32.744 1.00 19.60 324 GLU A C 1
ATOM 8315 O O . GLU B 1 306 ? -16.951 -10.963 -32.244 1.00 17.40 324 GLU A O 1
ATOM 8321 N N . ALA B 1 307 ? -16.081 -12.018 -34.051 1.00 16.92 325 ALA A N 1
ATOM 8322 C CA . ALA B 1 307 ? -16.942 -11.317 -35.052 1.00 17.62 325 ALA A CA 1
ATOM 8323 C C . ALA B 1 307 ? -18.410 -11.741 -34.824 1.00 16.42 325 ALA A C 1
ATOM 8324 O O . ALA B 1 307 ? -19.299 -10.868 -34.804 1.00 16.42 325 ALA A O 1
ATOM 8326 N N . ALA B 1 308 ? -18.673 -13.030 -34.650 1.00 16.76 326 ALA A N 1
ATOM 8327 C CA . ALA B 1 308 ? -20.049 -13.529 -34.384 1.00 15.56 326 ALA A CA 1
ATOM 8328 C C . ALA B 1 308 ? -20.546 -13.043 -33.015 1.00 16.86 326 ALA A C 1
ATOM 8329 O O . ALA B 1 308 ? -21.758 -12.685 -32.886 1.00 17.15 326 ALA A O 1
ATOM 8331 N N . ALA B 1 309 ? -19.692 -12.968 -31.999 1.00 17.19 327 ALA A N 1
ATOM 8332 C CA . ALA B 1 309 ? -20.067 -12.417 -30.685 1.00 17.25 327 ALA A CA 1
ATOM 8333 C C . ALA B 1 309 ? -20.505 -10.951 -30.845 1.00 17.63 327 ALA A C 1
ATOM 8334 O O . ALA B 1 309 ? -21.504 -10.525 -30.228 1.00 17.05 327 ALA A O 1
ATOM 8336 N N . SER B 1 310 ? -19.761 -10.182 -31.630 1.00 16.28 328 SER A N 1
ATOM 8337 C CA . SER B 1 310 ? -20.033 -8.756 -31.871 1.00 15.97 328 SER A CA 1
ATOM 8338 C C . SER B 1 310 ? -21.387 -8.673 -32.571 1.00 15.18 328 SER A C 1
ATOM 8339 O O . SER B 1 310 ? -22.229 -7.889 -32.181 1.00 14.93 328 SER A O 1
ATOM 8342 N N . ALA B 1 311 ? -21.621 -9.464 -33.611 1.00 15.59 329 ALA A N 1
ATOM 8343 C CA . ALA B 1 311 ? -22.891 -9.375 -34.377 1.00 16.03 329 ALA A CA 1
ATOM 8344 C C . ALA B 1 311 ? -24.076 -9.748 -33.491 1.00 17.65 329 ALA A C 1
ATOM 8345 O O . ALA B 1 311 ? -25.084 -9.040 -33.487 1.00 17.15 329 ALA A O 1
ATOM 8347 N N . ASP B 1 312 ? -23.956 -10.833 -32.734 1.00 16.38 330 ASP A N 1
ATOM 8348 C CA . ASP B 1 312 ? -25.065 -11.270 -31.856 1.00 17.55 330 ASP A CA 1
ATOM 8349 C C . ASP B 1 312 ? -25.338 -10.225 -30.793 1.00 15.63 330 ASP A C 1
ATOM 8350 O O . ASP B 1 312 ? -26.544 -9.986 -30.480 1.00 16.13 330 ASP A O 1
ATOM 8355 N N . SER B 1 313 ? -24.321 -9.529 -30.260 1.00 14.64 331 SER A N 1
ATOM 8356 C CA . SER B 1 313 ? -24.542 -8.512 -29.199 1.00 14.73 331 SER A CA 1
ATOM 8357 C C . SER B 1 313 ? -25.190 -7.274 -29.837 1.00 16.27 331 SER A C 1
ATOM 8358 O O . SER B 1 313 ? -26.166 -6.759 -29.276 1.00 14.93 331 SER A O 1
ATOM 8361 N N . ILE B 1 314 ? -24.724 -6.825 -31.004 1.00 14.62 332 ILE A N 1
ATOM 8362 C CA . ILE B 1 314 ? -25.341 -5.649 -31.685 1.00 16.34 332 ILE A CA 1
ATOM 8363 C C . ILE B 1 314 ? -26.823 -5.955 -31.995 1.00 17.10 332 ILE A C 1
ATOM 8364 O O . ILE B 1 314 ? -27.717 -5.142 -31.667 1.00 16.41 332 ILE A O 1
ATOM 8369 N N . LEU B 1 315 ? -27.104 -7.133 -32.549 1.00 15.73 333 LEU A N 1
ATOM 8370 C CA . LEU B 1 315 ? -28.489 -7.411 -32.971 1.00 16.50 333 LEU A CA 1
ATOM 8371 C C . LEU B 1 315 ? -29.385 -7.574 -31.721 1.00 17.68 333 LEU A C 1
ATOM 8372 O O . LEU B 1 315 ? -30.601 -7.319 -31.841 1.00 18.13 333 LEU A O 1
ATOM 8377 N N . ALA B 1 316 ? -28.865 -8.034 -30.581 1.00 16.14 334 ALA A N 1
ATOM 8378 C CA . ALA B 1 316 ? -29.656 -8.144 -29.348 1.00 15.95 334 ALA A CA 1
ATOM 8379 C C . ALA B 1 316 ? -29.983 -6.768 -28.797 1.00 16.51 334 ALA A C 1
ATOM 8380 O O . ALA B 1 316 ? -31.036 -6.615 -28.174 1.00 16.70 334 ALA A O 1
ATOM 8382 N N . GLY B 1 317 ? -29.116 -5.783 -28.996 1.00 15.53 335 GLY A N 1
ATOM 8383 C CA . GLY B 1 317 ? -29.335 -4.445 -28.453 1.00 16.55 335 GLY A CA 1
ATOM 8384 C C . GLY B 1 317 ? -28.204 -3.880 -27.627 1.00 16.47 335 GLY A C 1
ATOM 8385 O O . GLY B 1 317 ? -28.433 -2.810 -27.040 1.00 14.71 335 GLY A O 1
ATOM 8386 N N . THR B 1 318 ? -26.998 -4.467 -27.678 1.00 15.52 336 THR A N 1
ATOM 8387 C CA . THR B 1 318 ? -25.807 -3.844 -27.070 1.00 15.69 336 THR A CA 1
ATOM 8388 C C . THR B 1 318 ? -25.246 -2.773 -28.019 1.00 15.53 336 THR A C 1
ATOM 8389 O O . THR B 1 318 ? -24.684 -3.129 -29.105 1.00 16.71 336 THR A O 1
ATOM 8393 N N . ASP B 1 319 ? -25.469 -1.507 -27.656 1.00 14.55 337 ASP A N 1
ATOM 8394 C CA . ASP B 1 319 ? -25.200 -0.314 -28.496 1.00 15.02 337 ASP A CA 1
ATOM 8395 C C . ASP B 1 319 ? -23.705 0.073 -28.547 1.00 14.35 337 ASP A C 1
ATOM 8396 O O . ASP B 1 319 ? -23.234 0.411 -29.637 1.00 16.07 337 ASP A O 1
ATOM 8401 N N . ILE B 1 320 ? -23.006 -0.067 -27.428 1.00 15.40 338 ILE A N 1
ATOM 8402 C CA . ILE B 1 320 ? -21.588 0.357 -27.240 1.00 15.37 338 ILE A CA 1
ATOM 8403 C C . ILE B 1 320 ? -20.866 -0.809 -26.554 1.00 15.61 338 ILE A C 1
ATOM 8404 O O . ILE B 1 320 ? -21.386 -1.339 -25.541 1.00 15.83 338 ILE A O 1
ATOM 8409 N N . ASP B 1 321 ? -19.694 -1.177 -27.057 1.00 14.48 339 ASP A N 1
ATOM 8410 C CA . ASP B 1 321 ? -18.845 -2.231 -26.443 1.00 15.53 339 ASP A CA 1
ATOM 8411 C C . ASP B 1 321 ? -17.840 -1.557 -25.512 1.00 15.57 339 ASP A C 1
ATOM 8412 O O . ASP B 1 321 ? -16.989 -0.755 -25.998 1.00 15.74 339 ASP A O 1
ATOM 8417 N N . CYS B 1 322 ? -17.842 -1.896 -24.236 1.00 15.19 340 CYS A N 1
ATOM 8418 C CA . CYS B 1 322 ? -16.671 -1.589 -23.392 1.00 14.17 340 CYS A CA 1
ATOM 8419 C C . CYS B 1 322 ? -15.701 -2.703 -23.696 1.00 14.93 340 CYS A C 1
ATOM 8420 O O . CYS B 1 322 ? -15.939 -3.850 -23.262 1.00 15.46 340 CYS A O 1
ATOM 8423 N N . GLY B 1 323 ? -14.715 -2.393 -24.525 1.00 15.32 341 GLY A N 1
ATOM 8424 C CA . GLY B 1 323 ? -13.802 -3.372 -25.087 1.00 14.17 341 GLY A CA 1
ATOM 8425 C C . GLY B 1 323 ? -13.331 -2.990 -26.474 1.00 14.35 341 GLY A C 1
ATOM 8426 O O . GLY B 1 323 ? -13.582 -1.853 -26.900 1.00 15.81 341 GLY A O 1
ATOM 8427 N N . THR B 1 324 ? -12.758 -3.955 -27.185 1.00 15.75 342 THR A N 1
ATOM 8428 C CA . THR B 1 324 ? -12.270 -3.759 -28.573 1.00 15.52 342 THR A CA 1
ATOM 8429 C C . THR B 1 324 ? -12.912 -4.744 -29.542 1.00 15.71 342 THR A C 1
ATOM 8430 O O . THR B 1 324 ? -12.497 -4.824 -30.724 1.00 17.23 342 THR A O 1
ATOM 8434 N N . SER B 1 325 ? -13.983 -5.428 -29.126 1.00 14.44 343 SER A N 1
ATOM 8435 C CA . SER B 1 325 ? -14.697 -6.371 -30.000 1.00 16.00 343 SER A CA 1
ATOM 8436 C C . SER B 1 325 ? -15.321 -5.616 -31.182 1.00 15.79 343 SER A C 1
ATOM 8437 O O . SER B 1 325 ? -15.111 -6.020 -32.350 1.00 15.82 343 SER A O 1
ATOM 8440 N N . TYR B 1 326 ? -16.158 -4.631 -30.903 1.00 15.44 344 TYR A N 1
ATOM 8441 C CA . TYR B 1 326 ? -16.853 -3.930 -31.998 1.00 16.53 344 TYR A CA 1
ATOM 8442 C C . TYR B 1 326 ? -15.805 -3.208 -32.879 1.00 14.70 344 TYR A C 1
ATOM 8443 O O . TYR B 1 326 ? -15.896 -3.229 -34.102 1.00 14.91 344 TYR A O 1
ATOM 8452 N N . GLN B 1 327 ? -14.842 -2.530 -32.255 1.00 15.66 345 GLN A N 1
ATOM 8453 C CA . GLN B 1 327 ? -13.937 -1.671 -33.053 1.00 16.05 345 GLN A CA 1
ATOM 8454 C C . GLN B 1 327 ? -13.115 -2.563 -33.984 1.00 17.37 345 GLN A C 1
ATOM 8455 O O . GLN B 1 327 ? -12.819 -2.120 -35.134 1.00 17.40 345 GLN A O 1
ATOM 8461 N N . TRP B 1 328 ? -12.701 -3.732 -33.512 1.00 16.33 346 TRP A N 1
ATOM 8462 C CA . TRP B 1 328 ? -11.718 -4.565 -34.241 1.00 16.83 346 TRP A CA 1
ATOM 8463 C C . TRP B 1 328 ? -12.387 -5.693 -34.999 1.00 16.80 346 TRP A C 1
ATOM 8464 O O . TRP B 1 328 ? -11.671 -6.290 -35.826 1.00 17.38 346 TRP A O 1
ATOM 8475 N N . HIS B 1 329 ? -13.698 -5.950 -34.830 1.00 16.36 347 HIS A N 1
ATOM 8476 C CA . HIS B 1 329 ? -14.339 -7.138 -35.453 1.00 16.69 347 HIS A CA 1
ATOM 8477 C C . HIS B 1 329 ? -15.646 -6.790 -36.166 1.00 17.13 347 HIS A C 1
ATOM 8478 O O . HIS B 1 329 ? -16.151 -7.676 -36.859 1.00 17.65 347 HIS A O 1
ATOM 8485 N N . SER B 1 330 ? -16.192 -5.586 -36.006 1.00 17.48 348 SER A N 1
ATOM 8486 C CA . SER B 1 330 ? -17.487 -5.254 -36.653 1.00 19.12 348 SER A CA 1
ATOM 8487 C C . SER B 1 330 ? -17.310 -5.147 -38.183 1.00 17.39 348 SER A C 1
ATOM 8488 O O . SER B 1 330 ? -18.269 -5.554 -38.928 1.00 18.36 348 SER A O 1
ATOM 8491 N N . GLU B 1 331 ? -16.143 -4.732 -38.697 1.00 20.11 349 GLU A N 1
ATOM 8492 C CA . GLU B 1 331 ? -15.888 -4.754 -40.152 1.00 20.14 349 GLU A CA 1
ATOM 8493 C C . GLU B 1 331 ? -15.926 -6.177 -40.674 1.00 18.66 349 GLU A C 1
ATOM 8494 O O . GLU B 1 331 ? -16.587 -6.398 -41.685 1.00 20.84 349 GLU A O 1
ATOM 8500 N N . ASP B 1 332 ? -15.296 -7.136 -40.000 1.00 21.74 350 ASP A N 1
ATOM 8501 C CA . ASP B 1 332 ? -15.347 -8.548 -40.422 1.00 20.93 350 ASP A CA 1
ATOM 8502 C C . ASP B 1 332 ? -16.801 -9.046 -40.375 1.00 20.28 350 ASP A C 1
ATOM 8503 O O . ASP B 1 332 ? -17.230 -9.724 -41.307 1.00 20.90 350 ASP A O 1
ATOM 8508 N N . ALA B 1 333 ? -17.526 -8.690 -39.332 1.00 18.68 351 ALA A N 1
ATOM 8509 C CA . ALA B 1 333 ? -18.949 -9.072 -39.219 1.00 19.47 351 ALA A CA 1
ATOM 8510 C C . ALA B 1 333 ? -19.719 -8.548 -40.442 1.00 18.17 351 ALA A C 1
ATOM 8511 O O . ALA B 1 333 ? -20.491 -9.285 -41.034 1.00 18.54 351 ALA A O 1
ATOM 8513 N N . PHE B 1 334 ? -19.539 -7.290 -40.809 1.00 18.17 352 PHE A N 1
ATOM 8514 C CA . PHE B 1 334 ? -20.211 -6.665 -41.960 1.00 17.86 352 PHE A CA 1
ATOM 8515 C C . PHE B 1 334 ? -19.831 -7.386 -43.264 1.00 18.30 352 PHE A C 1
ATOM 8516 O O . PHE B 1 334 ? -20.705 -7.685 -44.130 1.00 19.32 352 PHE A O 1
ATOM 8524 N N . GLU B 1 335 ? -18.538 -7.658 -43.448 1.00 19.72 353 GLU A N 1
ATOM 8525 C CA . GLU B 1 335 ? -18.074 -8.304 -44.711 1.00 21.98 353 GLU A CA 1
ATOM 8526 C C . GLU B 1 335 ? -18.523 -9.776 -44.785 1.00 19.84 353 GLU A C 1
ATOM 8527 O O . GLU B 1 335 ? -18.603 -10.296 -45.898 1.00 21.67 353 GLU A O 1
ATOM 8533 N N A ASP B 1 336 ? -18.889 -10.399 -43.657 0.50 19.32 354 ASP A N 1
ATOM 8534 N N B ASP B 1 336 ? -18.888 -10.402 -43.656 0.50 18.76 354 ASP A N 1
ATOM 8535 C CA A ASP B 1 336 ? -19.406 -11.787 -43.599 0.50 20.12 354 ASP A CA 1
ATOM 8536 C CA B ASP B 1 336 ? -19.392 -11.794 -43.610 0.50 19.19 354 ASP A CA 1
ATOM 8537 C C A ASP B 1 336 ? -20.937 -11.769 -43.428 0.50 19.46 354 ASP A C 1
ATOM 8538 C C B ASP B 1 336 ? -20.931 -11.806 -43.572 0.50 18.90 354 ASP A C 1
ATOM 8539 O O A ASP B 1 336 ? -21.495 -12.786 -42.991 0.50 19.33 354 ASP A O 1
ATOM 8540 O O B ASP B 1 336 ? -21.481 -12.894 -43.402 0.50 18.32 354 ASP A O 1
ATOM 8549 N N . SER B 1 337 ? -21.591 -10.665 -43.781 1.00 18.39 355 SER A N 1
ATOM 8550 C CA . SER B 1 337 ? -23.084 -10.606 -43.862 1.00 18.94 355 SER A CA 1
ATOM 8551 C C . SER B 1 337 ? -23.705 -11.021 -42.518 1.00 19.00 355 SER A C 1
ATOM 8552 O O . SER B 1 337 ? -24.833 -11.559 -42.498 1.00 18.99 355 SER A O 1
ATOM 8555 N N . LEU B 1 338 ? -23.086 -10.670 -41.375 1.00 17.60 356 LEU A N 1
ATOM 8556 C CA . LEU B 1 338 ? -23.719 -10.950 -40.062 1.00 17.17 356 LEU A CA 1
ATOM 8557 C C . LEU B 1 338 ? -24.555 -9.748 -39.598 1.00 17.82 356 LEU A C 1
ATOM 8558 O O . LEU B 1 338 ? -25.481 -9.940 -38.801 1.00 19.34 356 LEU A O 1
ATOM 8563 N N . VAL B 1 339 ? -24.203 -8.546 -40.033 1.00 16.50 357 VAL A N 1
ATOM 8564 C CA . VAL B 1 339 ? -24.866 -7.282 -39.638 1.00 16.63 357 VAL A CA 1
ATOM 8565 C C . VAL B 1 339 ? -24.846 -6.366 -40.837 1.00 18.06 357 VAL A C 1
ATOM 8566 O O . VAL B 1 339 ? -23.952 -6.490 -41.711 1.00 17.83 357 VAL A O 1
ATOM 8570 N N . SER B 1 340 ? -25.805 -5.471 -40.877 1.00 16.86 358 SER A N 1
ATOM 8571 C CA . SER B 1 340 ? -25.806 -4.332 -41.830 1.00 18.12 358 SER A CA 1
ATOM 8572 C C . SER B 1 340 ? -25.024 -3.153 -41.257 1.00 16.81 358 SER A C 1
ATOM 8573 O O . SER B 1 340 ? -24.818 -3.040 -40.040 1.00 16.91 358 SER A O 1
ATOM 8576 N N . ARG B 1 341 ? -24.698 -2.192 -42.134 1.00 16.39 359 ARG A N 1
ATOM 8577 C CA . ARG B 1 341 ? -24.152 -0.916 -41.632 1.00 16.67 359 ARG A CA 1
ATOM 8578 C C . ARG B 1 341 ? -25.170 -0.228 -40.689 1.00 16.60 359 ARG A C 1
ATOM 8579 O O . ARG B 1 341 ? -24.776 0.328 -39.672 1.00 16.85 359 ARG A O 1
ATOM 8587 N N . SER B 1 342 ? -26.447 -0.210 -41.037 1.00 16.16 360 SER A N 1
ATOM 8588 C CA . SER B 1 342 ? -27.498 0.424 -40.206 1.00 17.31 360 SER A CA 1
ATOM 8589 C C . SER B 1 342 ? -27.533 -0.219 -38.795 1.00 15.60 360 SER A C 1
ATOM 8590 O O . SER B 1 342 ? -27.701 0.514 -37.851 1.00 16.95 360 SER A O 1
ATOM 8593 N N . ASP B 1 343 ? -27.329 -1.523 -38.691 1.00 15.87 361 ASP A N 1
ATOM 8594 C CA . ASP B 1 343 ? -27.246 -2.211 -37.378 1.00 16.45 361 ASP A CA 1
ATOM 8595 C C . ASP B 1 343 ? -26.105 -1.589 -36.550 1.00 16.64 361 ASP A C 1
ATOM 8596 O O . ASP B 1 343 ? -26.291 -1.387 -35.324 1.00 16.80 361 ASP A O 1
ATOM 8601 N N . ILE B 1 344 ? -24.934 -1.382 -37.153 1.00 16.36 362 ILE A N 1
ATOM 8602 C CA . ILE B 1 344 ? -23.758 -0.833 -36.407 1.00 15.20 362 ILE A CA 1
ATOM 8603 C C . ILE B 1 344 ? -24.003 0.630 -36.046 1.00 17.74 362 ILE A C 1
ATOM 8604 O O . ILE B 1 344 ? -23.669 1.046 -34.935 1.00 18.98 362 ILE A O 1
ATOM 8609 N N . GLU B 1 345 ? -24.664 1.371 -36.932 1.00 16.50 363 GLU A N 1
ATOM 8610 C CA . GLU B 1 345 ? -24.960 2.794 -36.684 1.00 16.64 363 GLU A CA 1
ATOM 8611 C C . GLU B 1 345 ? -25.954 2.954 -35.526 1.00 17.54 363 GLU A C 1
ATOM 8612 O O . GLU B 1 345 ? -25.881 3.962 -34.823 1.00 15.77 363 GLU A O 1
ATOM 8618 N N . ARG B 1 346 ? -26.832 1.984 -35.299 1.00 16.27 364 ARG A N 1
ATOM 8619 C CA . ARG B 1 346 ? -27.975 2.179 -34.382 1.00 16.42 364 ARG A CA 1
ATOM 8620 C C . ARG B 1 346 ? -27.430 2.548 -32.988 1.00 16.26 364 ARG A C 1
ATOM 8621 O O . ARG B 1 346 ? -27.962 3.487 -32.353 1.00 16.80 364 ARG A O 1
ATOM 8629 N N . GLY B 1 347 ? -26.390 1.880 -32.524 1.00 16.39 365 GLY A N 1
ATOM 8630 C CA . GLY B 1 347 ? -25.860 2.133 -31.172 1.00 14.50 365 GLY A CA 1
ATOM 8631 C C . GLY B 1 347 ? -25.144 3.446 -31.035 1.00 14.91 365 GLY A C 1
ATOM 8632 O O . GLY B 1 347 ? -25.268 4.073 -29.966 1.00 16.27 365 GLY A O 1
ATOM 8633 N N . VAL B 1 348 ? -24.396 3.830 -32.076 1.00 15.77 366 VAL A N 1
ATOM 8634 C CA . VAL B 1 348 ? -23.624 5.094 -32.039 1.00 16.03 366 VAL A CA 1
ATOM 8635 C C . VAL B 1 348 ? -24.628 6.249 -32.088 1.00 15.14 366 VAL A C 1
ATOM 8636 O O . VAL B 1 348 ? -24.413 7.220 -31.370 1.00 16.08 366 VAL A O 1
ATOM 8640 N N . ILE B 1 349 ? -25.675 6.134 -32.899 1.00 16.15 367 ILE A N 1
ATOM 8641 C CA . ILE B 1 349 ? -26.770 7.145 -32.892 1.00 16.17 367 ILE A CA 1
ATOM 8642 C C . ILE B 1 349 ? -27.375 7.300 -31.492 1.00 15.61 367 ILE A C 1
ATOM 8643 O O . ILE B 1 349 ? -27.593 8.434 -31.044 1.00 15.62 367 ILE A O 1
ATOM 8648 N N . ARG B 1 350 ? -27.627 6.209 -30.793 1.00 14.86 368 ARG A N 1
ATOM 8649 C CA . ARG B 1 350 ? -28.198 6.283 -29.421 1.00 15.28 368 ARG A CA 1
ATOM 8650 C C . ARG B 1 350 ? -27.234 6.985 -28.472 1.00 15.16 368 ARG A C 1
ATOM 8651 O O . ARG B 1 350 ? -27.626 7.896 -27.771 1.00 15.68 368 ARG A O 1
ATOM 8659 N N . LEU B 1 351 ? -25.960 6.607 -28.482 1.00 15.64 369 LEU A N 1
ATOM 8660 C CA . LEU B 1 351 ? -24.963 7.294 -27.651 1.00 15.40 369 LEU A CA 1
ATOM 8661 C C . LEU B 1 351 ? -25.016 8.791 -27.952 1.00 16.14 369 LEU A C 1
ATOM 8662 O O . LEU B 1 351 ? -25.151 9.604 -27.036 1.00 14.69 369 LEU A O 1
ATOM 8667 N N . TYR B 1 352 ? -24.898 9.172 -29.220 1.00 15.07 370 TYR A N 1
ATOM 8668 C CA . TYR B 1 352 ? -24.793 10.619 -29.529 1.00 14.49 370 TYR A CA 1
ATOM 8669 C C . TYR B 1 352 ? -26.127 11.345 -29.304 1.00 15.93 370 TYR A C 1
ATOM 8670 O O . TYR B 1 352 ? -26.076 12.557 -29.018 1.00 16.77 370 TYR A O 1
ATOM 8679 N N . SER B 1 353 ? -27.257 10.645 -29.286 1.00 15.67 371 SER A N 1
ATOM 8680 C CA . SER B 1 353 ? -28.579 11.235 -28.925 1.00 16.76 371 SER A CA 1
ATOM 8681 C C . SER B 1 353 ? -28.489 11.746 -27.487 1.00 17.38 371 SER A C 1
ATOM 8682 O O . SER B 1 353 ? -28.852 12.915 -27.182 1.00 17.52 371 SER A O 1
ATOM 8685 N N . ASN B 1 354 ? -27.858 10.957 -26.611 1.00 16.16 372 ASN A N 1
ATOM 8686 C CA . ASN B 1 354 ? -27.649 11.366 -25.214 1.00 17.63 372 ASN A CA 1
ATOM 8687 C C . ASN B 1 354 ? -26.613 12.475 -25.079 1.00 16.52 372 ASN A C 1
ATOM 8688 O O . ASN B 1 354 ? -26.857 13.396 -24.268 1.00 18.21 372 ASN A O 1
ATOM 8693 N N . LEU B 1 355 ? -25.497 12.427 -25.814 1.00 17.06 373 LEU A N 1
ATOM 8694 C CA . LEU B 1 355 ? -24.505 13.521 -25.754 1.00 16.02 373 LEU A CA 1
ATOM 8695 C C . LEU B 1 355 ? -25.175 14.809 -26.236 1.00 17.50 373 LEU A C 1
ATOM 8696 O O . LEU B 1 355 ? -24.988 15.872 -25.563 1.00 16.58 373 LEU A O 1
ATOM 8701 N N . VAL B 1 356 ? -25.997 14.729 -27.287 1.00 17.56 374 VAL A N 1
ATOM 8702 C CA . VAL B 1 356 ? -26.716 15.962 -27.765 1.00 17.93 374 VAL A CA 1
ATOM 8703 C C . VAL B 1 356 ? -27.584 16.531 -26.605 1.00 18.56 374 VAL A C 1
ATOM 8704 O O . VAL B 1 356 ? -27.553 17.761 -26.326 1.00 18.72 374 VAL A O 1
ATOM 8708 N N . GLN B 1 357 ? -28.323 15.670 -25.907 1.00 17.78 375 GLN A N 1
ATOM 8709 C CA . GLN B 1 357 ? -29.261 16.059 -24.828 1.00 19.79 375 GLN A CA 1
ATOM 8710 C C . GLN B 1 357 ? -28.488 16.563 -23.589 1.00 18.90 375 GLN A C 1
ATOM 8711 O O . GLN B 1 357 ? -29.092 17.281 -22.806 1.00 19.49 375 GLN A O 1
ATOM 8717 N N . ALA B 1 358 ? -27.184 16.267 -23.454 1.00 19.24 376 ALA A N 1
ATOM 8718 C CA . ALA B 1 358 ? -26.281 16.775 -22.390 1.00 17.86 376 ALA A CA 1
ATOM 8719 C C . ALA B 1 358 ? -25.628 18.098 -22.815 1.00 19.15 376 ALA A C 1
ATOM 8720 O O . ALA B 1 358 ? -24.842 18.667 -22.039 1.00 20.83 376 ALA A O 1
ATOM 8722 N N . GLY B 1 359 ? -25.953 18.584 -24.022 1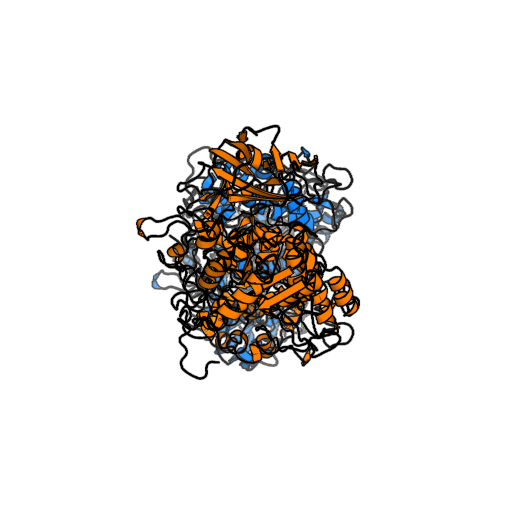.00 18.39 377 GLY A N 1
ATOM 8723 C CA . GLY B 1 359 ? -25.467 19.891 -24.495 1.00 19.42 377 GLY A CA 1
ATOM 8724 C C . GLY B 1 359 ? -24.071 19.847 -25.092 1.00 20.24 377 GLY A C 1
ATOM 8725 O O . GLY B 1 359 ? -23.421 20.897 -25.234 1.00 20.71 377 GLY A O 1
ATOM 8726 N N . TYR B 1 360 ? -23.572 18.666 -25.451 1.00 17.54 378 TYR A N 1
ATOM 8727 C CA . TYR B 1 360 ? -22.204 18.439 -25.921 1.00 19.77 378 TYR A CA 1
ATOM 8728 C C . TYR B 1 360 ? -21.948 19.300 -27.176 1.00 17.98 378 TYR A C 1
ATOM 8729 O O . TYR B 1 360 ? -20.772 19.618 -27.403 1.00 20.32 378 TYR A O 1
ATOM 8738 N N . PHE B 1 361 ? -22.982 19.530 -27.990 1.00 18.81 379 PHE A N 1
ATOM 8739 C CA . PHE B 1 361 ? -22.817 20.262 -29.283 1.00 21.61 379 PHE A CA 1
ATOM 8740 C C . PHE B 1 361 ? -23.213 21.728 -29.135 1.00 26.87 379 PHE A C 1
ATOM 8741 O O . PHE B 1 361 ? -23.094 22.450 -30.152 1.00 31.84 379 PHE A O 1
ATOM 8749 N N . ASP B 1 362 ? -23.567 22.193 -27.945 1.00 22.93 380 ASP A N 1
ATOM 8750 C CA . ASP B 1 362 ? -24.244 23.508 -27.738 1.00 25.84 380 ASP A CA 1
ATOM 8751 C C . ASP B 1 362 ? -23.314 24.643 -27.249 1.00 24.72 380 ASP A C 1
ATOM 8752 O O . ASP B 1 362 ? -23.833 25.789 -26.959 1.00 26.78 380 ASP A O 1
ATOM 8757 N N . GLY B 1 363 ? -22.010 24.416 -27.179 1.00 26.72 381 GLY A N 1
ATOM 8758 C CA . GLY B 1 363 ? -21.042 25.491 -26.919 1.00 24.88 381 GLY A CA 1
ATOM 8759 C C . GLY B 1 363 ? -20.924 25.853 -25.459 1.00 25.94 381 GLY A C 1
ATOM 8760 O O . GLY B 1 363 ? -21.568 25.202 -24.578 1.00 23.44 381 GLY A O 1
ATOM 8761 N N . GLU B 1 364 ? -20.057 26.846 -25.208 1.00 27.15 382 GLU A N 1
ATOM 8762 C CA . GLU B 1 364 ? -19.424 27.118 -23.905 1.00 28.64 382 GLU A CA 1
ATOM 8763 C C . GLU B 1 364 ? -20.433 27.699 -22.934 1.00 26.94 382 GLU A C 1
ATOM 8764 O O . GLU B 1 364 ? -20.094 27.773 -21.738 1.00 30.14 382 GLU A O 1
ATOM 8770 N N . ASP B 1 365 ? -21.585 28.159 -23.422 1.00 27.58 383 ASP A N 1
ATOM 8771 C CA . ASP B 1 365 ? -22.619 28.798 -22.566 1.00 30.54 383 ASP A CA 1
ATOM 8772 C C . ASP B 1 365 ? -23.763 27.823 -22.291 1.00 27.22 383 ASP A C 1
ATOM 8773 O O . ASP B 1 365 ? -24.744 28.212 -21.688 1.00 27.44 383 ASP A O 1
ATOM 8778 N N . ALA B 1 366 ? -23.641 26.554 -22.682 1.00 24.62 384 ALA A N 1
ATOM 8779 C CA . ALA B 1 366 ? -24.725 25.598 -22.420 1.00 21.71 384 ALA A CA 1
ATOM 8780 C C . ALA B 1 366 ? -24.722 25.288 -20.924 1.00 22.24 384 ALA A C 1
ATOM 8781 O O . ALA B 1 366 ? -23.738 25.554 -20.215 1.00 20.36 384 ALA A O 1
ATOM 8783 N N . PRO B 1 367 ? -25.831 24.721 -20.416 1.00 22.28 385 PRO A N 1
ATOM 8784 C CA . PRO B 1 367 ? -25.946 24.367 -19.009 1.00 22.20 385 PRO A CA 1
ATOM 8785 C C . PRO B 1 367 ? -24.781 23.492 -18.544 1.00 21.87 385 PRO A C 1
ATOM 8786 O O . PRO B 1 367 ? -24.335 22.598 -19.297 1.00 24.28 385 PRO A O 1
ATOM 8790 N N . TYR B 1 368 ? -24.303 23.788 -17.343 1.00 21.42 386 TYR A N 1
ATOM 8791 C CA . TYR B 1 368 ? -23.275 23.030 -16.596 1.00 22.01 386 TYR A CA 1
ATOM 8792 C C . TYR B 1 368 ? -21.846 23.238 -17.125 1.00 21.80 386 TYR A C 1
ATOM 8793 O O . TYR B 1 368 ? -20.913 22.633 -16.594 1.00 22.37 386 TYR A O 1
ATOM 8802 N N A ARG B 1 369 ? -21.677 24.102 -18.131 0.25 22.14 387 ARG A N 1
ATOM 8803 N N B ARG B 1 369 ? -21.661 24.088 -18.139 0.25 20.76 387 ARG A N 1
ATOM 8804 N N C ARG B 1 369 ? -21.650 24.081 -18.144 0.50 20.96 387 ARG A N 1
ATOM 8805 C CA A ARG B 1 369 ? -20.359 24.391 -18.755 0.25 23.04 387 ARG A CA 1
ATOM 8806 C CA B ARG B 1 369 ? -20.321 24.345 -18.730 0.25 20.83 387 ARG A CA 1
ATOM 8807 C CA C ARG B 1 369 ? -20.296 24.352 -18.698 0.50 22.00 387 ARG A CA 1
ATOM 8808 C C A ARG B 1 369 ? -19.587 25.422 -17.927 0.25 23.43 387 ARG A C 1
ATOM 8809 C C B ARG B 1 369 ? -19.582 25.424 -17.929 0.25 22.10 387 ARG A C 1
ATOM 8810 C C C ARG B 1 369 ? -19.528 25.335 -17.822 0.50 22.72 387 ARG A C 1
ATOM 8811 O O A ARG B 1 369 ? -18.434 25.685 -18.277 0.25 23.41 387 ARG A O 1
ATOM 8812 O O B ARG B 1 369 ? -18.444 25.719 -18.295 0.25 22.21 387 ARG A O 1
ATOM 8813 O O C ARG B 1 369 ? -18.340 25.482 -18.029 0.50 23.12 387 ARG A O 1
ATOM 8835 N N . ASP B 1 370 ? -20.209 25.974 -16.883 1.00 23.47 388 ASP A N 1
ATOM 8836 C CA . ASP B 1 370 ? -19.597 27.001 -15.999 1.00 25.27 388 ASP A CA 1
ATOM 8837 C C . ASP B 1 370 ? -19.099 26.432 -14.655 1.00 23.46 388 ASP A C 1
ATOM 8838 O O . ASP B 1 370 ? -18.607 27.199 -13.819 1.00 24.26 388 ASP A O 1
ATOM 8843 N N . ILE B 1 371 ? -19.150 25.116 -14.455 1.00 20.62 389 ILE A N 1
ATOM 8844 C CA . ILE B 1 371 ? -18.667 24.453 -13.216 1.00 20.21 389 ILE A CA 1
ATOM 8845 C C . ILE B 1 371 ? -17.142 24.361 -13.226 1.00 19.40 389 ILE A C 1
ATOM 8846 O O . ILE B 1 371 ? -16.585 23.860 -14.190 1.00 22.99 389 ILE A O 1
ATOM 8851 N N . THR B 1 372 ? -16.480 24.796 -12.160 1.00 21.19 390 THR A N 1
ATOM 8852 C CA . THR B 1 372 ? -15.013 24.976 -12.064 1.00 21.67 390 THR A CA 1
ATOM 8853 C C . THR B 1 372 ? -14.444 24.138 -10.915 1.00 21.91 390 THR A C 1
ATOM 8854 O O . THR B 1 372 ? -15.212 23.557 -10.114 1.00 21.69 390 THR A O 1
ATOM 8858 N N . TRP B 1 373 ? -13.129 24.187 -10.759 1.00 22.24 391 TRP A N 1
ATOM 8859 C CA . TRP B 1 373 ? -12.461 23.569 -9.595 1.00 20.18 391 TRP A CA 1
ATOM 8860 C C . TRP B 1 373 ? -13.070 24.149 -8.322 1.00 21.87 391 TRP A C 1
ATOM 8861 O O . TRP B 1 373 ? -13.182 23.432 -7.330 1.00 22.28 391 TRP A O 1
ATOM 8872 N N . ASP B 1 374 ? -13.392 25.438 -8.294 1.00 22.16 392 ASP A N 1
ATOM 8873 C CA . ASP B 1 374 ? -13.940 26.039 -7.060 1.00 23.26 392 ASP A CA 1
ATOM 8874 C C . ASP B 1 374 ? -15.218 25.318 -6.610 1.00 22.92 392 ASP A C 1
ATOM 8875 O O . ASP B 1 374 ? -15.498 25.330 -5.402 1.00 25.38 392 ASP A O 1
ATOM 8880 N N . ASP B 1 375 ? -15.987 24.734 -7.538 1.00 21.79 393 ASP A N 1
ATOM 8881 C CA . ASP B 1 375 ? -17.234 23.981 -7.212 1.00 21.07 393 ASP A CA 1
ATOM 8882 C C . ASP B 1 375 ? -16.881 22.609 -6.597 1.00 20.54 393 ASP A C 1
ATOM 8883 O O . ASP B 1 375 ? -17.683 22.114 -5.776 1.00 22.20 393 ASP A O 1
ATOM 8888 N N . VAL B 1 376 ? -15.740 22.043 -6.935 1.00 19.67 394 VAL A N 1
ATOM 8889 C CA . VAL B 1 376 ? -15.255 20.798 -6.254 1.00 20.71 394 VAL A CA 1
ATOM 8890 C C . VAL B 1 376 ? -14.908 21.214 -4.816 1.00 22.61 394 VAL A C 1
ATOM 8891 O O . VAL B 1 376 ? -15.383 20.582 -3.855 1.00 21.31 394 VAL A O 1
ATOM 8895 N N . LEU B 1 377 ? -14.161 22.304 -4.643 1.00 22.78 395 LEU A N 1
ATOM 8896 C CA . LEU B 1 377 ? -13.744 22.741 -3.291 1.00 21.39 395 LEU A CA 1
ATOM 8897 C C . LEU B 1 377 ? -14.980 23.037 -2.437 1.00 22.16 395 LEU A C 1
ATOM 8898 O O . LEU B 1 377 ? -15.015 22.640 -1.268 1.00 23.04 395 LEU A O 1
ATOM 8903 N N A SER B 1 378 ? -15.963 23.775 -2.957 0.50 21.82 396 SER A N 1
ATOM 8904 N N B SER B 1 378 ? -15.918 23.806 -2.989 0.50 22.80 396 SER A N 1
ATOM 8905 C CA A SER B 1 378 ? -17.101 24.283 -2.146 0.50 22.16 396 SER A CA 1
ATOM 8906 C CA B SER B 1 378 ? -17.106 24.296 -2.254 0.50 23.61 396 SER A CA 1
ATOM 8907 C C A SER B 1 378 ? -18.103 23.156 -1.856 0.50 21.95 396 SER A C 1
ATOM 8908 C C B SER B 1 378 ? -17.942 23.088 -1.823 0.50 22.38 396 SER A C 1
ATOM 8909 O O A SER B 1 378 ? -18.809 23.255 -0.847 0.50 20.91 396 SER A O 1
ATOM 8910 O O B SER B 1 378 ? -18.247 23.008 -0.649 0.50 19.45 396 SER A O 1
ATOM 8915 N N . THR B 1 379 ? -18.231 22.162 -2.748 1.00 21.35 397 THR A N 1
ATOM 8916 C CA . THR B 1 379 ? -19.116 20.997 -2.464 1.00 20.56 397 THR A CA 1
ATOM 8917 C C . THR B 1 379 ? -18.421 20.047 -1.474 1.00 18.94 397 THR A C 1
ATOM 8918 O O . THR B 1 379 ? -19.092 19.539 -0.543 1.00 21.15 397 THR A O 1
ATOM 8922 N N . ASP B 1 380 ? -17.110 19.888 -1.593 1.00 18.77 398 ASP A N 1
ATOM 8923 C CA . ASP B 1 380 ? -16.362 19.011 -0.667 1.00 20.85 398 ASP A CA 1
ATOM 8924 C C . ASP B 1 380 ? -16.447 19.639 0.720 1.00 21.89 398 ASP A C 1
ATOM 8925 O O . ASP B 1 380 ? -16.571 18.865 1.690 1.00 22.36 398 ASP A O 1
ATOM 8930 N N . ALA B 1 381 ? -16.334 20.975 0.800 1.00 21.44 399 ALA A N 1
ATOM 8931 C CA . ALA B 1 381 ? -16.284 21.706 2.087 1.00 23.99 399 ALA A CA 1
ATOM 8932 C C . ALA B 1 381 ? -17.610 21.604 2.853 1.00 24.11 399 ALA A C 1
ATOM 8933 O O . ALA B 1 381 ? -17.618 21.880 4.074 1.00 25.52 399 ALA A O 1
ATOM 8935 N N . TRP B 1 382 ? -18.682 21.162 2.222 1.00 22.82 400 TRP A N 1
ATOM 8936 C CA . TRP B 1 382 ? -19.954 20.849 2.903 1.00 20.61 400 TRP A CA 1
ATOM 8937 C C . TRP B 1 382 ? -19.788 19.656 3.856 1.00 20.66 400 TRP A C 1
ATOM 8938 O O . TRP B 1 382 ? -20.647 19.521 4.714 1.00 21.73 400 TRP A O 1
ATOM 8949 N N . ASN B 1 383 ? -18.758 18.824 3.645 1.00 20.06 401 ASN A N 1
ATOM 8950 C CA . ASN B 1 383 ? -18.480 17.632 4.483 1.00 21.11 401 ASN A CA 1
ATOM 8951 C C . ASN B 1 383 ? -19.713 16.745 4.522 1.00 20.43 401 ASN A C 1
ATOM 8952 O O . ASN B 1 383 ? -19.934 16.075 5.556 1.00 20.44 401 ASN A O 1
ATOM 8957 N N . ILE B 1 384 ? -20.350 16.547 3.359 1.00 19.56 402 ILE A N 1
ATOM 8958 C CA . ILE B 1 384 ? -21.396 15.493 3.262 1.00 18.49 402 ILE A CA 1
ATOM 8959 C C . ILE B 1 384 ? -20.738 14.120 3.330 1.00 18.49 402 ILE A C 1
ATOM 8960 O O . ILE B 1 384 ? -21.414 13.163 3.731 1.00 20.83 402 ILE A O 1
ATOM 8965 N N . ALA B 1 385 ? -19.468 13.959 3.019 1.00 19.40 403 ALA A N 1
ATOM 8966 C CA . ALA B 1 385 ? -18.847 12.616 3.129 1.00 18.20 403 ALA A CA 1
ATOM 8967 C C . ALA B 1 385 ? -18.820 12.230 4.601 1.00 18.27 403 ALA A C 1
ATOM 8968 O O . ALA B 1 385 ? -19.141 11.074 4.961 1.00 19.16 403 ALA A O 1
ATOM 8970 N N . TYR B 1 386 ? -18.460 13.181 5.462 1.00 19.56 404 TYR A N 1
ATOM 8971 C CA . TYR B 1 386 ? -18.488 12.962 6.934 1.00 20.08 404 TYR A CA 1
ATOM 8972 C C . TYR B 1 386 ? -19.917 12.687 7.415 1.00 19.59 404 TYR A C 1
ATOM 8973 O O . TYR B 1 386 ? -20.185 11.715 8.117 1.00 21.02 404 TYR A O 1
ATOM 8982 N N . GLU B 1 387 ? -20.873 13.502 7.006 1.00 21.47 405 GLU A N 1
ATOM 8983 C CA . GLU B 1 387 ? -22.303 13.342 7.388 1.00 20.92 405 GLU A CA 1
ATOM 8984 C C . GLU B 1 387 ? -22.808 11.950 6.996 1.00 20.01 405 GLU A C 1
ATOM 8985 O O . GLU B 1 387 ? -23.488 11.314 7.813 1.00 19.02 405 GLU A O 1
ATOM 8991 N N . ALA B 1 388 ? -22.483 11.510 5.793 1.00 18.52 406 ALA A N 1
ATOM 8992 C CA . ALA B 1 388 ? -22.928 10.180 5.319 1.00 17.88 406 ALA A CA 1
ATOM 8993 C C . ALA B 1 388 ? -22.360 9.087 6.210 1.00 19.08 406 ALA A C 1
ATOM 8994 O O . ALA B 1 388 ? -23.098 8.141 6.520 1.00 18.56 406 ALA A O 1
ATOM 8996 N N . ALA B 1 389 ? -21.096 9.176 6.608 1.00 18.36 407 ALA A N 1
ATOM 8997 C CA . ALA B 1 389 ? -20.495 8.127 7.449 1.00 16.96 407 ALA A CA 1
ATOM 8998 C C . ALA B 1 389 ? -21.195 8.157 8.807 1.00 19.04 407 ALA A C 1
ATOM 8999 O O . ALA B 1 389 ? -21.524 7.108 9.363 1.00 18.84 407 ALA A O 1
ATOM 9001 N N . VAL B 1 390 ? -21.420 9.347 9.357 1.00 17.53 408 VAL A N 1
ATOM 9002 C CA . VAL B 1 390 ? -22.091 9.502 10.677 1.00 19.94 408 VAL A CA 1
ATOM 9003 C C . VAL B 1 390 ? -23.482 8.845 10.611 1.00 19.82 408 VAL A C 1
ATOM 9004 O O . VAL B 1 390 ? -23.897 8.144 11.554 1.00 19.29 408 VAL A O 1
ATOM 9008 N N . GLU B 1 391 ? -24.190 9.007 9.497 1.00 18.30 409 GLU A N 1
ATOM 9009 C CA . GLU B 1 391 ? -25.572 8.481 9.378 1.00 18.32 409 GLU A CA 1
ATOM 9010 C C . GLU B 1 391 ? -25.604 6.973 9.093 1.00 16.85 409 GLU A C 1
ATOM 9011 O O . GLU B 1 391 ? -26.593 6.341 9.464 1.00 18.23 409 GLU A O 1
ATOM 9017 N N . GLY B 1 392 ? -24.559 6.422 8.483 1.00 17.40 410 GLY A N 1
ATOM 9018 C CA . GLY B 1 392 ? -24.572 5.039 7.958 1.00 18.25 410 GLY A CA 1
ATOM 9019 C C . GLY B 1 392 ? -23.817 4.064 8.814 1.00 19.33 410 GLY A C 1
ATOM 9020 O O . GLY B 1 392 ? -23.875 2.860 8.516 1.00 19.85 410 GLY A O 1
ATOM 9021 N N . ILE B 1 393 ? -23.131 4.538 9.846 1.00 18.96 411 ILE A N 1
ATOM 9022 C CA . ILE B 1 393 ? -22.490 3.616 10.822 1.00 20.04 411 ILE A CA 1
ATOM 9023 C C . ILE B 1 393 ? -23.605 2.914 11.606 1.00 18.64 411 ILE A C 1
ATOM 9024 O O . ILE B 1 393 ? -24.600 3.539 11.935 1.00 21.95 411 ILE A O 1
ATOM 9029 N N . VAL B 1 394 ? -23.462 1.616 11.845 1.00 19.67 412 VAL A N 1
ATOM 9030 C CA . VAL B 1 394 ? -24.487 0.817 12.562 1.00 17.92 412 VAL A CA 1
ATOM 9031 C C . VAL B 1 394 ? -23.971 0.342 13.927 1.00 18.29 412 VAL A C 1
ATOM 9032 O O . VAL B 1 394 ? -22.955 -0.371 13.997 1.00 17.95 412 VAL A O 1
ATOM 9036 N N . LEU B 1 395 ? -24.746 0.623 14.967 1.00 18.10 413 LEU A N 1
ATOM 9037 C CA . LEU B 1 395 ? -24.483 0.074 16.331 1.00 17.92 413 LEU A CA 1
ATOM 9038 C C . LEU B 1 395 ? -25.194 -1.274 16.448 1.00 18.79 413 LEU A C 1
ATOM 9039 O O . LEU B 1 395 ? -26.442 -1.319 16.329 1.00 21.29 413 LEU A O 1
ATOM 9044 N N . LEU B 1 396 ? -24.436 -2.353 16.597 1.00 19.24 414 LEU A N 1
ATOM 9045 C CA . LEU B 1 396 ? -25.003 -3.726 16.635 1.00 18.66 414 LEU A CA 1
ATOM 9046 C C . LEU B 1 396 ? -25.240 -4.154 18.091 1.00 19.90 414 LEU A C 1
ATOM 9047 O O . LEU B 1 396 ? -26.230 -4.877 18.362 1.00 19.53 414 LEU A O 1
ATOM 9052 N N . LYS B 1 397 ? -24.369 -3.710 19.016 1.00 20.24 415 LYS A N 1
ATOM 9053 C CA . LYS B 1 397 ? -24.383 -4.202 20.415 1.00 19.85 415 LYS A CA 1
ATOM 9054 C C . LYS B 1 397 ? -23.934 -3.054 21.306 1.00 18.23 415 LYS A C 1
ATOM 9055 O O . LYS B 1 397 ? -22.943 -2.358 20.966 1.00 19.08 415 LYS A O 1
ATOM 9061 N N . ASN B 1 398 ? -24.649 -2.829 22.393 1.00 20.62 416 ASN A N 1
ATOM 9062 C CA . ASN B 1 398 ? -24.244 -1.853 23.428 1.00 20.23 416 ASN A CA 1
ATOM 9063 C C . ASN B 1 398 ? -24.921 -2.205 24.755 1.00 21.70 416 ASN A C 1
ATOM 9064 O O . ASN B 1 398 ? -26.119 -2.486 24.727 1.00 21.38 416 ASN A O 1
ATOM 9069 N N . ASP B 1 399 ? -24.157 -2.088 25.847 1.00 25.32 417 ASP A N 1
ATOM 9070 C CA . ASP B 1 399 ? -24.644 -2.029 27.257 1.00 26.85 417 ASP A CA 1
ATOM 9071 C C . ASP B 1 399 ? -24.642 -0.546 27.679 1.00 30.29 417 ASP A C 1
ATOM 9072 O O . ASP B 1 399 ? -25.162 0.285 26.959 1.00 32.56 417 ASP A O 1
ATOM 9077 N N . GLU B 1 400 ? -24.108 -0.147 28.820 1.00 31.92 418 GLU A N 1
ATOM 9078 C CA . GLU B 1 400 ? -24.022 1.322 29.115 1.00 33.23 418 GLU A CA 1
ATOM 9079 C C . GLU B 1 400 ? -22.845 1.992 28.354 1.00 29.85 418 GLU A C 1
ATOM 9080 O O . GLU B 1 400 ? -22.633 3.210 28.457 1.00 31.25 418 GLU A O 1
ATOM 9082 N N . THR B 1 401 ? -21.987 1.240 27.699 1.00 25.41 419 THR A N 1
ATOM 9083 C CA . THR B 1 401 ? -20.565 1.652 27.498 1.00 26.32 419 THR A CA 1
ATOM 9084 C C . THR B 1 401 ? -20.448 2.816 26.517 1.00 24.01 419 THR A C 1
ATOM 9085 O O . THR B 1 401 ? -19.637 3.744 26.753 1.00 25.72 419 THR A O 1
ATOM 9089 N N . LEU B 1 402 ? -21.199 2.744 25.403 1.00 24.32 420 LEU A N 1
ATOM 9090 C CA . LEU B 1 402 ? -21.236 3.879 24.465 1.00 23.15 420 LEU A CA 1
ATOM 9091 C C . LEU B 1 402 ? -22.464 4.730 24.716 1.00 20.41 420 LEU A C 1
ATOM 9092 O O . LEU B 1 402 ? -23.529 4.219 24.972 1.00 21.25 420 LEU A O 1
ATOM 9097 N N . PRO B 1 403 ? -22.370 6.072 24.573 1.00 21.49 421 PRO A N 1
ATOM 9098 C CA . PRO B 1 403 ? -21.103 6.761 24.293 1.00 22.06 421 PRO A CA 1
ATOM 9099 C C . PRO B 1 403 ? -20.163 6.804 25.505 1.00 23.30 421 PRO A C 1
ATOM 9100 O O . PRO B 1 403 ? -20.678 6.654 26.607 1.00 23.62 421 PRO A O 1
ATOM 9104 N N . LEU B 1 404 ? -18.857 6.969 25.277 1.00 21.36 422 LEU A N 1
ATOM 9105 C CA . LEU B 1 404 ? -17.860 6.792 26.367 1.00 22.60 422 LEU A CA 1
ATOM 9106 C C . LEU B 1 404 ? -18.200 7.792 27.471 1.00 23.45 422 LEU A C 1
ATOM 9107 O O . LEU B 1 404 ? -18.412 8.989 27.184 1.00 23.18 422 LEU A O 1
ATOM 9112 N N . SER B 1 405 ? -18.200 7.309 28.714 1.00 27.06 423 SER A N 1
ATOM 9113 C CA . SER B 1 405 ? -18.320 8.134 29.946 1.00 28.35 423 SER A CA 1
ATOM 9114 C C . SER B 1 405 ? -17.249 9.221 29.964 1.00 28.79 423 SER A C 1
ATOM 9115 O O . SER B 1 405 ? -16.169 8.992 29.406 1.00 30.48 423 SER A O 1
ATOM 9118 N N . LYS B 1 406 ? -17.536 10.347 30.642 1.00 32.99 424 LYS A N 1
ATOM 9119 C CA . LYS B 1 406 ? -16.576 11.454 30.911 1.00 37.97 424 LYS A CA 1
ATOM 9120 C C . LYS B 1 406 ? -15.389 10.943 31.751 1.00 34.98 424 LYS A C 1
ATOM 9121 O O . LYS B 1 406 ? -14.323 11.551 31.610 1.00 40.88 424 LYS A O 1
ATOM 9123 N N . ASP B 1 407 ? -15.530 9.819 32.478 1.00 36.14 425 ASP A N 1
ATOM 9124 C CA . ASP B 1 407 ? -14.456 9.173 33.298 1.00 38.51 425 ASP A CA 1
ATOM 9125 C C . ASP B 1 407 ? -13.345 8.589 32.401 1.00 38.91 425 ASP A C 1
ATOM 9126 O O . ASP B 1 407 ? -12.204 8.436 32.880 1.00 37.16 425 ASP A O 1
ATOM 9131 N N . ILE B 1 408 ? -13.643 8.255 31.138 1.00 34.21 426 ILE A N 1
ATOM 9132 C CA . ILE B 1 408 ? -12.644 7.677 30.190 1.00 34.04 426 ILE A CA 1
ATOM 9133 C C . ILE B 1 408 ? -11.737 8.799 29.686 1.00 30.92 426 ILE A C 1
ATOM 9134 O O . ILE B 1 408 ? -12.214 9.656 28.918 1.00 35.28 426 ILE A O 1
ATOM 9139 N N . LYS B 1 409 ? -10.454 8.803 30.063 1.00 27.18 427 LYS A N 1
ATOM 9140 C CA . LYS B 1 409 ? -9.538 9.897 29.682 1.00 28.43 427 LYS A CA 1
ATOM 9141 C C . LYS B 1 409 ? -8.580 9.370 28.620 1.00 26.36 427 LYS A C 1
ATOM 9142 O O . LYS B 1 409 ? -8.089 10.165 27.885 1.00 27.82 427 LYS A O 1
ATOM 9148 N N . SER B 1 410 ? -8.349 8.057 28.554 1.00 29.42 428 SER A N 1
ATOM 9149 C CA . SER B 1 410 ? -7.404 7.438 27.600 1.00 30.72 428 SER A CA 1
ATOM 9150 C C . SER B 1 410 ? -8.056 6.197 26.981 1.00 26.35 428 SER A C 1
ATOM 9151 O O . SER B 1 410 ? -8.805 5.477 27.692 1.00 28.28 428 SER A O 1
ATOM 9154 N N . VAL B 1 411 ? -7.741 5.966 25.709 1.00 28.86 429 VAL A N 1
ATOM 9155 C CA . VAL B 1 411 ? -8.159 4.760 24.950 1.00 25.71 429 VAL A CA 1
ATOM 9156 C C . VAL B 1 411 ? -6.918 4.068 24.394 1.00 23.88 429 VAL A C 1
ATOM 9157 O O . VAL B 1 411 ? -5.989 4.742 23.847 1.00 24.66 429 VAL A O 1
ATOM 9161 N N . ALA B 1 412 ? -6.936 2.740 24.440 1.00 24.26 430 ALA A N 1
ATOM 9162 C CA . ALA B 1 412 ? -6.028 1.912 23.624 1.00 23.04 430 ALA A CA 1
ATOM 9163 C C . ALA B 1 412 ? -6.739 1.649 22.296 1.00 24.56 430 ALA A C 1
ATOM 9164 O O . ALA B 1 412 ? -7.854 1.107 22.350 1.00 25.17 430 ALA A O 1
ATOM 9166 N N . VAL B 1 413 ? -6.139 2.073 21.197 1.00 24.62 431 VAL A N 1
ATOM 9167 C CA . VAL B 1 413 ? -6.685 1.839 19.825 1.00 22.55 431 VAL A CA 1
ATOM 9168 C C . VAL B 1 413 ? -5.836 0.737 19.205 1.00 22.62 431 VAL A C 1
ATOM 9169 O O . VAL B 1 413 ? -4.620 0.892 19.106 1.00 23.75 431 VAL A O 1
ATOM 9173 N N . ILE B 1 414 ? -6.454 -0.393 18.900 1.00 21.45 432 ILE A N 1
ATOM 9174 C CA . ILE B 1 414 ? -5.760 -1.639 18.517 1.00 22.36 432 ILE A CA 1
ATOM 9175 C C . ILE B 1 414 ? -6.412 -2.207 17.253 1.00 20.53 432 ILE A C 1
ATOM 9176 O O . ILE B 1 414 ? -7.664 -2.121 17.135 1.00 20.18 432 ILE A O 1
ATOM 9181 N N . GLY B 1 415 ? -5.597 -2.806 16.401 1.00 21.42 433 GLY A N 1
ATOM 9182 C CA . GLY B 1 415 ? -6.091 -3.714 15.375 1.00 21.06 433 GLY A CA 1
ATOM 9183 C C . GLY B 1 415 ? -5.812 -3.213 13.963 1.00 20.31 433 GLY A C 1
ATOM 9184 O O . GLY B 1 415 ? -5.324 -2.083 13.763 1.00 18.56 433 GLY A O 1
ATOM 9185 N N . PRO B 1 416 ? -6.025 -4.114 12.988 1.00 19.88 434 PRO A N 1
ATOM 9186 C CA . PRO B 1 416 ? -5.546 -3.911 11.622 1.00 19.88 434 PRO A CA 1
ATOM 9187 C C . PRO B 1 416 ? -6.252 -2.745 10.913 1.00 20.13 434 PRO A C 1
ATOM 9188 O O . PRO B 1 416 ? -5.705 -2.171 9.980 1.00 20.77 434 PRO A O 1
ATOM 9192 N N . TRP B 1 417 ? -7.454 -2.413 11.344 1.00 19.45 435 TRP A N 1
ATOM 9193 C CA . TRP B 1 417 ? -8.253 -1.334 10.712 1.00 18.83 435 TRP A CA 1
ATOM 9194 C C . TRP B 1 417 ? -8.023 -0.026 11.437 1.00 22.36 435 TRP A C 1
ATOM 9195 O O . TRP B 1 417 ? -8.707 0.920 11.084 1.00 20.48 435 TRP A O 1
ATOM 9206 N N . ALA B 1 418 ? -7.099 0.069 12.411 1.00 18.69 436 ALA A N 1
ATOM 9207 C CA . ALA B 1 418 ? -6.930 1.324 13.158 1.00 20.89 436 ALA A CA 1
ATOM 9208 C C . ALA B 1 418 ? -6.137 2.357 12.324 1.00 19.28 436 ALA A C 1
ATOM 9209 O O . ALA B 1 418 ? -6.524 3.532 12.205 1.00 20.22 436 ALA A O 1
ATOM 9211 N N . ASN B 1 419 ? -4.998 1.944 11.802 1.00 21.28 437 ASN A N 1
ATOM 9212 C CA . ASN B 1 419 ? -4.062 2.797 11.018 1.00 19.09 437 ASN A CA 1
ATOM 9213 C C . ASN B 1 419 ? -4.201 2.348 9.551 1.00 21.23 437 ASN A C 1
ATOM 9214 O O . ASN B 1 419 ? -3.542 1.408 9.126 1.00 23.27 437 ASN A O 1
ATOM 9219 N N . VAL B 1 420 ? -5.010 3.076 8.782 1.00 22.83 438 VAL A N 1
ATOM 9220 C CA . VAL B 1 420 ? -5.334 2.717 7.378 1.00 20.99 438 VAL A CA 1
ATOM 9221 C C . VAL B 1 420 ? -5.327 3.995 6.542 1.00 20.32 438 VAL A C 1
ATOM 9222 O O . VAL B 1 420 ? -5.392 5.094 7.111 1.00 21.52 438 VAL A O 1
ATOM 9226 N N . THR B 1 421 ? -5.242 3.835 5.233 1.00 19.32 439 THR A N 1
ATOM 9227 C CA . THR B 1 421 ? -5.462 4.934 4.262 1.00 21.09 439 THR A CA 1
ATOM 9228 C C . THR B 1 421 ? -6.621 4.538 3.344 1.00 18.56 439 THR A C 1
ATOM 9229 O O . THR B 1 421 ? -7.808 4.665 3.713 1.00 19.77 439 THR A O 1
ATOM 9233 N N . GLU B 1 422 ? -6.272 3.985 2.189 1.00 20.53 440 GLU A N 1
ATOM 9234 C CA . GLU B 1 422 ? -7.248 3.707 1.100 1.00 20.47 440 GLU A CA 1
ATOM 9235 C C . GLU B 1 422 ? -8.235 2.602 1.486 1.00 19.83 440 GLU A C 1
ATOM 9236 O O . GLU B 1 422 ? -9.268 2.483 0.811 1.00 18.28 440 GLU A O 1
ATOM 9242 N N . GLU B 1 423 ? -7.955 1.818 2.515 1.00 20.77 441 GLU A N 1
ATOM 9243 C CA . GLU B 1 423 ? -8.967 0.859 3.011 1.00 19.36 441 GLU A CA 1
ATOM 9244 C C . GLU B 1 423 ? -10.300 1.567 3.243 1.00 18.65 441 GLU A C 1
ATOM 9245 O O . GLU B 1 423 ? -11.373 0.925 3.035 1.00 19.38 441 GLU A O 1
ATOM 9251 N N . LEU B 1 424 ? -10.319 2.813 3.721 1.00 19.03 442 LEU A N 1
ATOM 9252 C CA . LEU B 1 424 ? -11.554 3.577 4.034 1.00 17.62 442 LEU A CA 1
ATOM 9253 C C . LEU B 1 424 ? -12.455 3.718 2.787 1.00 16.96 442 LEU A C 1
ATOM 9254 O O . LEU B 1 424 ? -13.675 3.951 2.962 1.00 17.03 442 LEU A O 1
ATOM 9259 N N . GLN B 1 425 ? -11.850 3.631 1.597 1.00 17.45 443 GLN A N 1
ATOM 9260 C CA . GLN B 1 425 ? -12.512 4.029 0.325 1.00 18.24 443 GLN A CA 1
ATOM 9261 C C . GLN B 1 425 ? -13.155 2.853 -0.413 1.00 18.12 443 GLN A C 1
ATOM 9262 O O . GLN B 1 425 ? -13.828 3.074 -1.405 1.00 19.50 443 GLN A O 1
ATOM 9268 N N . GLY B 1 426 ? -12.937 1.634 0.042 1.00 18.94 444 GLY A N 1
ATOM 9269 C CA . GLY B 1 426 ? -13.503 0.426 -0.605 1.00 17.97 444 GLY A CA 1
ATOM 9270 C C . GLY B 1 426 ? -12.907 0.186 -1.967 1.00 16.20 444 GLY A C 1
ATOM 9271 O O . GLY B 1 426 ? -11.726 -0.181 -2.058 1.00 17.15 444 GLY A O 1
ATOM 9272 N N . ASN B 1 427 ? -13.703 0.397 -3.026 1.00 15.41 445 ASN A N 1
ATOM 9273 C CA . ASN B 1 427 ? -13.225 0.222 -4.407 1.00 17.10 445 ASN A CA 1
ATOM 9274 C C . ASN B 1 427 ? -13.850 1.309 -5.283 1.00 15.84 445 ASN A C 1
ATOM 9275 O O . ASN B 1 427 ? -14.572 2.177 -4.768 1.00 16.16 445 ASN A O 1
ATOM 9280 N N . TYR B 1 428 ? -13.460 1.315 -6.538 1.00 17.29 446 TYR A N 1
ATOM 9281 C CA . TYR B 1 428 ? -13.981 2.287 -7.530 1.00 17.21 446 TYR A CA 1
ATOM 9282 C C . TYR B 1 428 ? -13.879 3.709 -6.971 1.00 17.96 446 TYR A C 1
ATOM 9283 O O . TYR B 1 428 ? -14.884 4.444 -6.951 1.00 18.54 446 TYR A O 1
ATOM 9292 N N . PHE B 1 429 ? -12.684 4.108 -6.515 1.00 17.90 447 PHE A N 1
ATOM 9293 C CA . PHE B 1 429 ? -12.448 5.449 -5.918 1.00 18.24 447 PHE A CA 1
ATOM 9294 C C . PHE B 1 429 ? -11.340 6.128 -6.707 1.00 18.00 447 PHE A C 1
ATOM 9295 O O . PHE B 1 429 ? -10.453 5.465 -7.304 1.00 20.20 447 PHE A O 1
ATOM 9303 N N . GLY B 1 430 ? -11.426 7.457 -6.716 1.00 19.55 448 GLY A N 1
ATOM 9304 C CA . GLY B 1 430 ? -10.307 8.328 -7.084 1.00 21.04 448 GLY A CA 1
ATOM 9305 C C . GLY B 1 430 ? -9.549 8.829 -5.858 1.00 21.23 448 GLY A C 1
ATOM 9306 O O . GLY B 1 430 ? -9.942 8.587 -4.714 1.00 19.77 448 GLY A O 1
ATOM 9307 N N . PRO B 1 431 ? -8.468 9.599 -6.081 1.00 21.44 449 PRO A N 1
ATOM 9308 C CA . PRO B 1 431 ? -7.757 10.242 -4.989 1.00 20.68 449 PRO A CA 1
ATOM 9309 C C . PRO B 1 431 ? -8.663 11.182 -4.201 1.00 19.87 449 PRO A C 1
ATOM 9310 O O . PRO B 1 431 ? -9.452 11.919 -4.771 1.00 19.55 449 PRO A O 1
ATOM 9314 N N . ALA B 1 432 ? -8.586 11.047 -2.883 1.00 20.45 450 ALA A N 1
ATOM 9315 C CA . ALA B 1 432 ? -9.315 11.812 -1.878 1.00 20.04 450 ALA A CA 1
ATOM 9316 C C . ALA B 1 432 ? -8.488 13.020 -1.444 1.00 19.66 450 ALA A C 1
ATOM 9317 O O . ALA B 1 432 ? -7.261 12.984 -1.508 1.00 21.16 450 ALA A O 1
ATOM 9319 N N . PRO B 1 433 ? -9.131 14.078 -0.922 1.00 19.23 451 PRO A N 1
ATOM 9320 C CA . PRO B 1 433 ? -8.394 15.244 -0.404 1.00 22.06 451 PRO A CA 1
ATOM 9321 C C . PRO B 1 433 ? -7.568 14.908 0.848 1.00 25.65 451 PRO A C 1
ATOM 9322 O O . PRO B 1 433 ? -6.559 15.563 1.128 1.00 22.75 451 PRO A O 1
ATOM 9326 N N . TYR B 1 434 ? -8.035 13.933 1.598 1.00 21.13 452 TYR A N 1
ATOM 9327 C CA . TYR B 1 434 ? -7.401 13.444 2.852 1.00 21.00 452 TYR A CA 1
ATOM 9328 C C . TYR B 1 434 ? -8.047 12.086 3.137 1.00 20.80 452 TYR A C 1
ATOM 9329 O O . TYR B 1 434 ? -9.108 11.822 2.530 1.00 20.78 452 TYR A O 1
ATOM 9338 N N . LEU B 1 435 ? -7.468 11.286 4.034 1.00 21.84 453 LEU A N 1
ATOM 9339 C CA . LEU B 1 435 ? -8.086 10.031 4.509 1.00 20.48 453 LEU A CA 1
ATOM 9340 C C . LEU B 1 435 ? -7.877 9.980 6.019 1.00 22.47 453 LEU A C 1
ATOM 9341 O O . LEU B 1 435 ? -6.678 9.937 6.454 1.00 22.93 453 LEU A O 1
ATOM 9346 N N . ILE B 1 436 ? -8.954 10.072 6.772 1.00 21.24 454 ILE A N 1
ATOM 9347 C CA . ILE B 1 436 ? -8.911 10.036 8.259 1.00 20.65 454 ILE A CA 1
ATOM 9348 C C . ILE B 1 436 ? -9.097 8.602 8.773 1.00 21.48 454 ILE A C 1
ATOM 9349 O O . ILE B 1 436 ? -10.242 8.126 8.840 1.00 21.98 454 ILE A O 1
ATOM 9354 N N . SER B 1 437 ? -8.028 7.967 9.248 1.00 20.71 455 SER A N 1
ATOM 9355 C CA . SER B 1 437 ? -8.108 6.621 9.877 1.00 20.56 455 SER A CA 1
ATOM 9356 C C . SER B 1 437 ? -8.872 6.694 11.203 1.00 20.78 455 SER A C 1
ATOM 9357 O O . SER B 1 437 ? -8.990 7.749 11.821 1.00 20.33 455 SER A O 1
ATOM 9360 N N . PRO B 1 438 ? -9.400 5.578 11.724 1.00 20.16 456 PRO A N 1
ATOM 9361 C CA . PRO B 1 438 ? -9.868 5.521 13.124 1.00 21.90 456 PRO A CA 1
ATOM 9362 C C . PRO B 1 438 ? -8.812 6.024 14.130 1.00 20.72 456 PRO A C 1
ATOM 9363 O O . PRO B 1 438 ? -9.191 6.756 15.037 1.00 23.26 456 PRO A O 1
ATOM 9367 N N . LEU B 1 439 ? -7.552 5.658 13.952 1.00 23.23 457 LEU A N 1
ATOM 9368 C CA . LEU B 1 439 ? -6.468 6.136 14.858 1.00 21.57 457 LEU A CA 1
ATOM 9369 C C . LEU B 1 439 ? -6.479 7.664 14.876 1.00 24.12 457 LEU A C 1
ATOM 9370 O O . LEU B 1 439 ? -6.516 8.274 15.978 1.00 24.50 457 LEU A O 1
ATOM 9375 N N . THR B 1 440 ? -6.459 8.294 13.701 1.00 22.13 458 THR A N 1
ATOM 9376 C CA . THR B 1 440 ? -6.412 9.759 13.590 1.00 22.75 458 THR A CA 1
ATOM 9377 C C . THR B 1 440 ? -7.666 10.357 14.213 1.00 23.15 458 THR A C 1
ATOM 9378 O O . THR B 1 440 ? -7.585 11.412 14.855 1.00 23.74 458 THR A O 1
ATOM 9382 N N . GLY B 1 441 ? -8.842 9.774 13.976 1.00 22.53 459 GLY A N 1
ATOM 9383 C CA . GLY B 1 441 ? -10.063 10.277 14.608 1.00 21.22 459 GLY A CA 1
ATOM 9384 C C . GLY B 1 441 ? -9.934 10.387 16.118 1.00 22.13 459 GLY A C 1
ATOM 9385 O O . GLY B 1 441 ? -10.438 11.355 16.702 1.00 24.18 459 GLY A O 1
ATOM 9386 N N . PHE B 1 442 ? -9.398 9.359 16.753 1.00 22.75 460 PHE A N 1
ATOM 9387 C CA . PHE B 1 442 ? -9.230 9.356 18.227 1.00 24.44 460 PHE A CA 1
ATOM 9388 C C . PHE B 1 442 ? -8.130 10.338 18.607 1.00 25.47 460 PHE A C 1
ATOM 9389 O O . PHE B 1 442 ? -8.304 10.990 19.653 1.00 27.99 460 PHE A O 1
ATOM 9397 N N . ARG B 1 443 ? -7.065 10.462 17.811 1.00 28.26 461 ARG A N 1
ATOM 9398 C CA . ARG B 1 443 ? -5.973 11.444 18.084 1.00 26.84 461 ARG A CA 1
ATOM 9399 C C . ARG B 1 443 ? -6.580 12.850 18.081 1.00 32.47 461 ARG A C 1
ATOM 9400 O O . ARG B 1 443 ? -6.213 13.660 18.961 1.00 32.16 461 ARG A O 1
ATOM 9407 N N . ASP B 1 444 ? -7.505 13.134 17.161 1.00 29.36 462 ASP A N 1
ATOM 9408 C CA . ASP B 1 444 ? -8.169 14.465 17.040 1.00 32.82 462 ASP A CA 1
ATOM 9409 C C . ASP B 1 444 ? -9.214 14.664 18.152 1.00 30.71 462 ASP A C 1
ATOM 9410 O O . ASP B 1 444 ? -9.650 15.821 18.326 1.00 35.82 462 ASP A O 1
ATOM 9415 N N . SER B 1 445 ? -9.627 13.617 18.873 1.00 33.60 463 SER A N 1
ATOM 9416 C CA . SER B 1 445 ? -10.770 13.642 19.836 1.00 33.47 463 SER A CA 1
ATOM 9417 C C . SER B 1 445 ? -10.422 14.359 21.140 1.00 39.19 463 SER A C 1
ATOM 9418 O O . SER B 1 445 ? -11.380 14.738 21.856 1.00 44.67 463 SER A O 1
ATOM 9421 N N . GLY B 1 446 ? -9.142 14.468 21.475 1.00 37.95 464 GLY A N 1
ATOM 9422 C CA . GLY B 1 446 ? -8.750 14.986 22.805 1.00 45.39 464 GLY A CA 1
ATOM 9423 C C . GLY B 1 446 ? -8.737 13.936 23.921 1.00 41.56 464 GLY A C 1
ATOM 9424 O O . GLY B 1 446 ? -8.323 14.308 25.036 1.00 37.41 464 GLY A O 1
ATOM 9425 N N . LEU B 1 447 ? -9.115 12.675 23.656 1.00 34.50 465 LEU A N 1
ATOM 9426 C CA . LEU B 1 447 ? -8.715 11.513 24.499 1.00 30.98 465 LEU A CA 1
ATOM 9427 C C . LEU B 1 447 ? -7.209 11.293 24.342 1.00 29.73 465 LEU A C 1
ATOM 9428 O O . LEU B 1 447 ? -6.653 11.571 23.260 1.00 32.19 465 LEU A O 1
ATOM 9433 N N . ASP B 1 448 ? -6.555 10.806 25.390 1.00 29.77 466 ASP A N 1
ATOM 9434 C CA . ASP B 1 448 ? -5.180 10.246 25.267 1.00 32.30 466 ASP A CA 1
ATOM 9435 C C . ASP B 1 448 ? -5.262 8.939 24.470 1.00 29.85 466 ASP A C 1
ATOM 9436 O O . ASP B 1 448 ? -6.076 8.067 24.837 1.00 32.18 466 ASP A O 1
ATOM 9441 N N . VAL B 1 449 ? -4.444 8.800 23.425 1.00 27.19 467 VAL A N 1
ATOM 9442 C CA . VAL B 1 449 ? -4.440 7.568 22.591 1.00 27.34 467 VAL A CA 1
ATOM 9443 C C . VAL B 1 449 ? -3.159 6.764 22.784 1.00 27.80 467 VAL A C 1
ATOM 9444 O O . VAL B 1 449 ? -2.043 7.343 22.724 1.00 30.57 467 VAL A O 1
ATOM 9448 N N . HIS B 1 450 ? -3.324 5.456 22.988 1.00 24.10 468 HIS A N 1
ATOM 9449 C CA . HIS B 1 450 ? -2.263 4.424 23.023 1.00 27.76 468 HIS A CA 1
ATOM 9450 C C . HIS B 1 450 ? -2.529 3.457 21.879 1.00 29.00 468 HIS A C 1
ATOM 9451 O O . HIS B 1 450 ? -3.442 2.653 22.019 1.00 30.00 468 HIS A O 1
ATOM 9458 N N . TYR B 1 451 ? -1.748 3.538 20.813 1.00 26.16 469 TYR A N 1
ATOM 9459 C CA . TYR B 1 451 ? -1.933 2.696 19.599 1.00 26.30 469 TYR A CA 1
ATOM 9460 C C . TYR B 1 451 ? -1.058 1.453 19.660 1.00 27.43 469 TYR A C 1
ATOM 9461 O O . TYR B 1 451 ? 0.161 1.570 19.960 1.00 25.42 469 TYR A O 1
ATOM 9470 N N . ALA B 1 452 ? -1.634 0.293 19.353 1.00 24.33 470 ALA A N 1
ATOM 9471 C CA . ALA B 1 452 ? -0.873 -0.914 19.036 1.00 25.52 470 ALA A CA 1
ATOM 9472 C C . ALA B 1 452 ? -1.539 -1.640 17.877 1.00 24.83 470 ALA A C 1
ATOM 9473 O O . ALA B 1 452 ? -2.763 -1.796 17.926 1.00 24.52 470 ALA A O 1
ATOM 9475 N N . LEU B 1 453 ? -0.766 -2.071 16.882 1.00 24.30 471 LEU A N 1
ATOM 9476 C CA . LEU B 1 453 ? -1.326 -2.832 15.748 1.00 21.28 471 LEU A CA 1
ATOM 9477 C C . LEU B 1 453 ? -2.042 -4.068 16.270 1.00 24.24 471 LEU A C 1
ATOM 9478 O O . LEU B 1 453 ? -3.180 -4.361 15.807 1.00 22.22 471 LEU A O 1
ATOM 9483 N N . GLY B 1 454 ? -1.399 -4.803 17.184 1.00 23.79 472 GLY A N 1
ATOM 9484 C CA . GLY B 1 454 ? -1.919 -6.054 17.738 1.00 23.63 472 GLY A CA 1
ATOM 9485 C C . GLY B 1 454 ? -1.777 -7.200 16.781 1.00 24.23 472 GLY A C 1
ATOM 9486 O O . GLY B 1 454 ? -1.076 -8.170 17.094 1.00 24.78 472 GLY A O 1
ATOM 9487 N N . THR B 1 455 ? -2.500 -7.163 15.650 1.00 21.09 473 THR A N 1
ATOM 9488 C CA . THR B 1 455 ? -2.350 -8.185 14.601 1.00 21.43 473 THR A CA 1
ATOM 9489 C C . THR B 1 455 ? -2.687 -7.586 13.228 1.00 20.42 473 THR A C 1
ATOM 9490 O O . THR B 1 455 ? -3.466 -6.627 13.157 1.00 22.22 473 THR A O 1
ATOM 9494 N N . ASN B 1 456 ? -2.124 -8.170 12.192 1.00 22.19 474 ASN A N 1
ATOM 9495 C CA . ASN B 1 456 ? -2.440 -7.754 10.808 1.00 22.35 474 ASN A CA 1
ATOM 9496 C C . ASN B 1 456 ? -3.785 -8.385 10.418 1.00 22.82 474 ASN A C 1
ATOM 9497 O O . ASN B 1 456 ? -4.377 -9.141 11.221 1.00 24.18 474 ASN A O 1
ATOM 9502 N N . LEU B 1 457 ? -4.299 -8.058 9.240 1.00 20.86 475 LEU A N 1
ATOM 9503 C CA . LEU B 1 457 ? -5.712 -8.425 8.925 1.00 21.93 475 LEU A CA 1
ATOM 9504 C C . LEU B 1 457 ? -5.851 -9.928 8.858 1.00 19.90 475 LEU A C 1
ATOM 9505 O O . LEU B 1 457 ? -6.816 -10.483 9.436 1.00 20.89 475 LEU A O 1
ATOM 9510 N N . THR B 1 458 ? -4.940 -10.554 8.127 1.00 22.02 476 THR A N 1
ATOM 9511 C CA . THR B 1 458 ? -4.917 -12.001 7.900 1.00 22.42 476 THR A CA 1
ATOM 9512 C C . THR B 1 458 ? -3.582 -12.540 8.425 1.00 28.13 476 THR A C 1
ATOM 9513 O O . THR B 1 458 ? -2.668 -12.791 7.643 1.00 33.99 476 THR A O 1
ATOM 9517 N N . SER B 1 459 ? -3.489 -12.734 9.715 1.00 23.90 477 SER A N 1
ATOM 9518 C CA . SER B 1 459 ? -2.237 -13.204 10.345 1.00 23.54 477 SER A CA 1
ATOM 9519 C C . SER B 1 459 ? -2.573 -14.337 11.300 1.00 24.12 477 SER A C 1
ATOM 9520 O O . SER B 1 459 ? -3.710 -14.335 11.864 1.00 23.86 477 SER A O 1
ATOM 9523 N N . HIS B 1 460 ? -1.646 -15.294 11.437 1.00 24.90 478 HIS A N 1
ATOM 9524 C CA . HIS B 1 460 ? -1.730 -16.361 12.460 1.00 27.34 478 HIS A CA 1
ATOM 9525 C C . HIS B 1 460 ? -0.509 -16.242 13.379 1.00 28.03 478 HIS A C 1
ATOM 9526 O O . HIS B 1 460 ? -0.147 -17.248 13.973 1.00 32.63 478 HIS A O 1
ATOM 9533 N N . SER B 1 461 ? 0.017 -15.030 13.541 1.00 25.02 479 SER A N 1
ATOM 9534 C CA . SER B 1 461 ? 1.094 -14.719 14.506 1.00 27.69 479 SER A CA 1
ATOM 9535 C C . SER B 1 461 ? 0.508 -13.972 15.700 1.00 28.72 479 SER A C 1
ATOM 9536 O O . SER B 1 461 ? -0.228 -12.944 15.497 1.00 27.93 479 SER A O 1
ATOM 9539 N N . THR B 1 462 ? 0.950 -14.358 16.908 1.00 30.52 480 THR A N 1
ATOM 9540 C CA . THR B 1 462 ? 0.649 -13.622 18.156 1.00 27.72 480 THR A CA 1
ATOM 9541 C C . THR B 1 462 ? 1.807 -12.669 18.481 1.00 25.83 480 THR A C 1
ATOM 9542 O O . THR B 1 462 ? 1.713 -12.047 19.517 1.00 26.75 480 THR A O 1
ATOM 9546 N N . SER B 1 463 ? 2.758 -12.432 17.572 1.00 27.83 481 SER A N 1
ATOM 9547 C CA . SER B 1 463 ? 3.926 -11.516 17.822 1.00 28.68 481 SER A CA 1
ATOM 9548 C C . SER B 1 463 ? 3.488 -10.152 18.373 1.00 30.52 481 SER A C 1
ATOM 9549 O O . SER B 1 463 ? 4.152 -9.638 19.278 1.00 31.84 481 SER A O 1
ATOM 9552 N N . GLY B 1 464 ? 2.386 -9.571 17.903 1.00 27.31 482 GLY A N 1
ATOM 9553 C CA . GLY B 1 464 ? 1.987 -8.205 18.267 1.00 23.72 482 GLY A CA 1
ATOM 9554 C C . GLY B 1 464 ? 1.031 -8.152 19.451 1.00 21.66 482 GLY A C 1
ATOM 9555 O O . GLY B 1 464 ? 0.693 -7.040 19.905 1.00 25.24 482 GLY A O 1
ATOM 9556 N N . PHE B 1 465 ? 0.643 -9.296 20.017 1.00 24.27 483 PHE A N 1
ATOM 9557 C CA . PHE B 1 465 ? -0.384 -9.385 21.090 1.00 24.83 483 PHE A CA 1
ATOM 9558 C C . PHE B 1 465 ? 0.083 -8.701 22.392 1.00 28.10 483 PHE A C 1
ATOM 9559 O O . PHE B 1 465 ? -0.691 -7.950 22.982 1.00 26.96 483 PHE A O 1
ATOM 9567 N N . GLU B 1 466 ? 1.334 -8.921 22.806 1.00 31.69 484 GLU A N 1
ATOM 9568 C CA . GLU B 1 466 ? 1.826 -8.431 24.127 1.00 28.38 484 GLU A CA 1
ATOM 9569 C C . GLU B 1 466 ? 1.801 -6.894 24.154 1.00 26.40 484 GLU A C 1
ATOM 9570 O O . GLU B 1 466 ? 1.268 -6.318 25.136 1.00 28.06 484 GLU A O 1
ATOM 9573 N N . GLU B 1 467 ? 2.286 -6.252 23.093 1.00 26.72 485 GLU A N 1
ATOM 9574 C CA . GLU B 1 467 ? 2.313 -4.781 22.963 1.00 28.42 485 GLU A CA 1
ATOM 9575 C C . GLU B 1 467 ? 0.862 -4.277 23.064 1.00 28.26 485 GLU A C 1
ATOM 9576 O O . GLU B 1 467 ? 0.611 -3.245 23.670 1.00 27.54 485 GLU A O 1
ATOM 9582 N N . ALA B 1 468 ? -0.085 -4.973 22.443 1.00 26.76 486 ALA A N 1
ATOM 9583 C CA . ALA B 1 468 ? -1.509 -4.574 22.469 1.00 25.92 486 ALA A CA 1
ATOM 9584 C C . ALA B 1 468 ? -2.109 -4.764 23.866 1.00 25.66 486 ALA A C 1
ATOM 9585 O O . ALA B 1 468 ? -2.821 -3.872 24.331 1.00 25.83 486 ALA A O 1
ATOM 9587 N N . LEU B 1 469 ? -1.811 -5.873 24.539 1.00 26.83 487 LEU A N 1
ATOM 9588 C CA . LEU B 1 469 ? -2.345 -6.109 25.908 1.00 26.67 487 LEU A CA 1
ATOM 9589 C C . LEU B 1 469 ? -1.773 -5.056 26.875 1.00 25.87 487 LEU A C 1
ATOM 9590 O O . LEU B 1 469 ? -2.532 -4.553 27.683 1.00 26.59 487 LEU A O 1
ATOM 9595 N N . THR B 1 470 ? -0.517 -4.650 26.684 1.00 29.39 488 THR A N 1
ATOM 9596 C CA . THR B 1 470 ? 0.183 -3.632 27.505 1.00 29.56 488 THR A CA 1
ATOM 9597 C C . THR B 1 470 ? -0.530 -2.298 27.355 1.00 30.39 488 THR A C 1
ATOM 9598 O O . THR B 1 470 ? -0.775 -1.662 28.373 1.00 33.00 488 THR A O 1
ATOM 9602 N N . ALA B 1 471 ? -0.847 -1.895 26.121 1.00 28.71 489 ALA A N 1
ATOM 9603 C CA . ALA B 1 471 ? -1.527 -0.615 25.827 1.00 28.45 489 ALA A CA 1
ATOM 9604 C C . ALA B 1 471 ? -2.905 -0.658 26.490 1.00 26.09 489 ALA A C 1
ATOM 9605 O O . ALA B 1 471 ? -3.326 0.347 27.086 1.00 27.34 489 ALA A O 1
ATOM 9607 N N . ALA B 1 472 ? -3.599 -1.791 26.372 1.00 25.72 490 ALA A N 1
ATOM 9608 C CA . ALA B 1 472 ? -4.977 -1.942 26.889 1.00 26.97 490 ALA A CA 1
ATOM 9609 C C . ALA B 1 472 ? -4.985 -1.879 28.427 1.00 31.41 490 ALA A C 1
ATOM 9610 O O . ALA B 1 472 ? -5.873 -1.236 28.983 1.00 28.10 490 ALA A O 1
ATOM 9612 N N . LYS B 1 473 ? -4.024 -2.525 29.094 1.00 32.62 491 LYS A N 1
ATOM 9613 C CA . LYS B 1 473 ? -4.016 -2.559 30.597 1.00 33.77 491 LYS A CA 1
ATOM 9614 C C . LYS B 1 473 ? -3.803 -1.178 31.189 1.00 34.23 491 LYS A C 1
ATOM 9615 O O . LYS B 1 473 ? -4.292 -0.946 32.305 1.00 38.97 491 LYS A O 1
ATOM 9621 N N . GLN B 1 474 ? -3.148 -0.287 30.469 1.00 29.87 492 GLN A N 1
ATOM 9622 C CA . GLN B 1 474 ? -2.846 1.060 30.982 1.00 35.70 492 GLN A CA 1
ATOM 9623 C C . GLN B 1 474 ? -3.899 2.084 30.528 1.00 34.76 492 GLN A C 1
ATOM 9624 O O . GLN B 1 474 ? -3.897 3.189 31.083 1.00 36.30 492 GLN A O 1
ATOM 9630 N N . ALA B 1 475 ? -4.841 1.749 29.640 1.00 34.26 493 ALA A N 1
ATOM 9631 C CA . ALA B 1 475 ? -5.868 2.714 29.165 1.00 30.71 493 ALA A CA 1
ATOM 9632 C C . ALA B 1 475 ? -7.161 2.540 29.961 1.00 28.95 493 ALA A C 1
ATOM 9633 O O . ALA B 1 475 ? -7.375 1.507 30.621 1.00 30.87 493 ALA A O 1
ATOM 9635 N N . ASP B 1 476 ? -8.070 3.496 29.862 1.00 30.28 494 ASP A N 1
ATOM 9636 C CA . ASP B 1 476 ? -9.387 3.411 30.539 1.00 26.97 494 ASP A CA 1
ATOM 9637 C C . ASP B 1 476 ? -10.388 2.604 29.700 1.00 28.38 494 ASP A C 1
ATOM 9638 O O . ASP B 1 476 ? -11.388 2.150 30.224 1.00 26.90 494 ASP A O 1
ATOM 9643 N N . ALA B 1 477 ? -10.172 2.517 28.393 1.00 25.92 495 ALA A N 1
ATOM 9644 C CA . ALA B 1 477 ? -11.094 1.792 27.501 1.00 22.96 495 ALA A CA 1
ATOM 9645 C C . ALA B 1 477 ? -10.321 1.329 26.279 1.00 20.82 495 ALA A C 1
ATOM 9646 O O . ALA B 1 477 ? -9.246 1.858 26.012 1.00 23.04 495 ALA A O 1
ATOM 9648 N N . ILE B 1 478 ? -10.852 0.303 25.613 1.00 22.04 496 ILE A N 1
ATOM 9649 C CA . ILE B 1 478 ? -10.183 -0.365 24.477 1.00 22.29 496 ILE A CA 1
ATOM 9650 C C . ILE B 1 478 ? -11.108 -0.181 23.266 1.00 21.86 496 ILE A C 1
ATOM 9651 O O . ILE B 1 478 ? -12.266 -0.578 23.388 1.00 21.04 496 ILE A O 1
ATOM 9656 N N . ILE B 1 479 ? -10.572 0.322 22.145 1.00 22.50 497 ILE A N 1
ATOM 9657 C CA . ILE B 1 479 ? -11.242 0.325 20.803 1.00 21.39 497 ILE A CA 1
ATOM 9658 C C . ILE B 1 479 ? -10.461 -0.630 19.888 1.00 20.89 497 ILE A C 1
ATOM 9659 O O . ILE B 1 479 ? -9.294 -0.311 19.554 1.00 23.15 497 ILE A O 1
ATOM 9664 N N . PHE B 1 480 ? -11.031 -1.778 19.500 1.00 19.25 498 PHE A N 1
ATOM 9665 C CA . PHE B 1 480 ? -10.409 -2.721 18.566 1.00 19.81 498 PHE A CA 1
ATOM 9666 C C . PHE B 1 480 ? -11.029 -2.476 17.185 1.00 20.68 498 PHE A C 1
ATOM 9667 O O . PHE B 1 480 ? -12.261 -2.534 17.093 1.00 21.09 498 PHE A O 1
ATOM 9675 N N . ALA B 1 481 ? -10.212 -2.156 16.193 1.00 21.14 499 ALA A N 1
ATOM 9676 C CA . ALA B 1 481 ? -10.677 -1.906 14.801 1.00 19.95 499 ALA A CA 1
ATOM 9677 C C . ALA B 1 481 ? -10.230 -3.053 13.901 1.00 18.68 499 ALA A C 1
ATOM 9678 O O . ALA B 1 481 ? -9.000 -3.272 13.696 1.00 19.50 499 ALA A O 1
ATOM 9680 N N . GLY B 1 482 ? -11.203 -3.827 13.391 1.00 18.72 500 GLY A N 1
ATOM 9681 C CA . GLY B 1 482 ? -10.892 -4.968 12.540 1.00 20.09 500 GLY A CA 1
ATOM 9682 C C . GLY B 1 482 ? -11.976 -5.239 11.513 1.00 19.06 500 GLY A C 1
ATOM 9683 O O . GLY B 1 482 ? -12.767 -4.319 11.229 1.00 20.36 500 GLY A O 1
ATOM 9684 N N . GLY B 1 483 ? -11.965 -6.452 11.001 1.00 18.95 501 GLY A N 1
ATOM 9685 C CA . GLY B 1 483 ? -12.956 -6.956 10.013 1.00 19.19 501 GLY A CA 1
ATOM 9686 C C . GLY B 1 483 ? -12.308 -7.315 8.697 1.00 17.81 501 GLY A C 1
ATOM 9687 O O . GLY B 1 483 ? -11.322 -8.028 8.683 1.00 17.97 501 GLY A O 1
ATOM 9688 N N . ILE B 1 484 ? -12.898 -6.862 7.578 1.00 18.88 502 ILE A N 1
ATOM 9689 C CA . ILE B 1 484 ? -12.418 -7.247 6.240 1.00 18.41 502 ILE A CA 1
ATOM 9690 C C . ILE B 1 484 ? -12.161 -5.984 5.424 1.00 17.42 502 ILE A C 1
ATOM 9691 O O . ILE B 1 484 ? -12.605 -4.912 5.841 1.00 17.26 502 ILE A O 1
ATOM 9696 N N . ASP B 1 485 ? -11.412 -6.134 4.340 1.00 19.23 503 ASP A N 1
ATOM 9697 C CA . ASP B 1 485 ? -11.190 -5.019 3.396 1.00 18.38 503 ASP A CA 1
ATOM 9698 C C . ASP B 1 485 ? -11.023 -5.599 2.004 1.00 16.57 503 ASP A C 1
ATOM 9699 O O . ASP B 1 485 ? -11.320 -6.778 1.800 1.00 16.36 503 ASP A O 1
ATOM 9704 N N . ASN B 1 486 ? -10.523 -4.846 1.019 1.00 16.43 504 ASN A N 1
ATOM 9705 C CA . ASN B 1 486 ? -10.479 -5.327 -0.375 1.00 16.65 504 ASN A CA 1
ATOM 9706 C C . ASN B 1 486 ? -9.323 -6.313 -0.599 1.00 17.22 504 ASN A C 1
ATOM 9707 O O . ASN B 1 486 ? -9.217 -6.879 -1.728 1.00 18.90 504 ASN A O 1
ATOM 9712 N N . THR B 1 487 ? -8.500 -6.582 0.431 1.00 17.89 505 THR A N 1
ATOM 9713 C CA . THR B 1 487 ? -7.595 -7.772 0.379 1.00 17.23 505 THR A CA 1
ATOM 9714 C C . THR B 1 487 ? -8.366 -9.074 0.559 1.00 18.86 505 THR A C 1
ATOM 9715 O O . THR B 1 487 ? -7.826 -10.140 0.187 1.00 18.57 505 THR A O 1
ATOM 9719 N N . ILE B 1 488 ? -9.616 -9.001 1.009 1.00 17.03 506 ILE A N 1
ATOM 9720 C CA . ILE B 1 488 ? -10.510 -10.171 1.272 1.00 18.18 506 ILE A CA 1
ATOM 9721 C C . ILE B 1 488 ? -11.675 -10.224 0.269 1.00 18.26 506 ILE A C 1
ATOM 9722 O O . ILE B 1 488 ? -12.021 -11.329 -0.233 1.00 17.83 506 ILE A O 1
ATOM 9727 N N . GLU B 1 489 ? -12.270 -9.080 -0.020 1.00 16.27 507 GLU A N 1
ATOM 9728 C CA . GLU B 1 489 ? -13.483 -8.970 -0.869 1.00 16.58 507 GLU A CA 1
ATOM 9729 C C . GLU B 1 489 ? -13.190 -7.927 -1.946 1.00 14.96 507 GLU A C 1
ATOM 9730 O O . GLU B 1 489 ? -12.930 -6.808 -1.616 1.00 17.09 507 GLU A O 1
ATOM 9736 N N . ALA B 1 490 ? -13.244 -8.308 -3.209 1.00 16.62 508 ALA A N 1
ATOM 9737 C CA . ALA B 1 490 ? -13.061 -7.315 -4.283 1.00 15.87 508 ALA A CA 1
ATOM 9738 C C . ALA B 1 490 ? -13.725 -7.822 -5.554 1.00 16.33 508 ALA A C 1
ATOM 9739 O O . ALA B 1 490 ? -14.076 -9.009 -5.651 1.00 15.56 508 ALA A O 1
ATOM 9741 N N . GLU B 1 491 ? -13.747 -6.983 -6.568 1.00 16.42 509 GLU A N 1
ATOM 9742 C CA . GLU B 1 491 ? -14.016 -7.452 -7.943 1.00 16.06 509 GLU A CA 1
ATOM 9743 C C . GLU B 1 491 ? -13.065 -8.598 -8.313 1.00 16.01 509 GLU A C 1
ATOM 9744 O O . GLU B 1 491 ? -11.853 -8.595 -7.948 1.00 17.85 509 GLU A O 1
ATOM 9750 N N . ALA B 1 492 ? -13.611 -9.628 -8.938 1.00 16.02 510 ALA A N 1
ATOM 9751 C CA . ALA B 1 492 ? -12.913 -10.849 -9.336 1.00 16.86 510 ALA A CA 1
ATOM 9752 C C . ALA B 1 492 ? -12.439 -11.648 -8.114 1.00 17.41 510 ALA A C 1
ATOM 9753 O O . ALA B 1 492 ? -11.593 -12.573 -8.295 1.00 19.17 510 ALA A O 1
ATOM 9755 N N . MET B 1 493 ? -12.911 -11.340 -6.924 1.00 16.48 511 MET A N 1
ATOM 9756 C CA . MET B 1 493 ? -12.461 -12.033 -5.701 1.00 16.99 511 MET A CA 1
ATOM 9757 C C . MET B 1 493 ? -13.583 -12.113 -4.664 1.00 16.06 511 MET A C 1
ATOM 9758 O O . MET B 1 493 ? -13.614 -11.314 -3.712 1.00 16.53 511 MET A O 1
ATOM 9763 N N . ASP B 1 494 ? -14.428 -13.116 -4.805 1.00 15.53 512 ASP A N 1
ATOM 9764 C CA . ASP B 1 494 ? -15.418 -13.439 -3.774 1.00 16.61 512 ASP A CA 1
ATOM 9765 C C . ASP B 1 494 ? -14.692 -14.005 -2.556 1.00 16.96 512 ASP A C 1
ATOM 9766 O O . ASP B 1 494 ? -13.566 -14.592 -2.697 1.00 17.26 512 ASP A O 1
ATOM 9771 N N . ARG B 1 495 ? -15.345 -13.951 -1.418 1.00 16.15 513 ARG A N 1
ATOM 9772 C CA . ARG B 1 495 ? -14.845 -14.679 -0.241 1.00 16.17 513 ARG A CA 1
ATOM 9773 C C . ARG B 1 495 ? -15.172 -16.145 -0.391 1.00 17.23 513 ARG A C 1
ATOM 9774 O O . ARG B 1 495 ? -16.095 -16.511 -1.125 1.00 19.00 513 ARG A O 1
ATOM 9782 N N . GLU B 1 496 ? -14.434 -16.980 0.320 1.00 17.48 514 GLU A N 1
ATOM 9783 C CA . GLU B 1 496 ? -14.744 -18.434 0.320 1.00 17.48 514 GLU A CA 1
ATOM 9784 C C . GLU B 1 496 ? -15.372 -18.837 1.664 1.00 17.17 514 GLU A C 1
ATOM 9785 O O . GLU B 1 496 ? -15.778 -20.025 1.786 1.00 20.02 514 GLU A O 1
ATOM 9791 N N . ASN B 1 497 ? -15.461 -17.920 2.598 1.00 18.40 515 ASN A N 1
ATOM 9792 C CA . ASN B 1 497 ? -16.151 -18.098 3.897 1.00 18.47 515 ASN A CA 1
ATOM 9793 C C . ASN B 1 497 ? -16.627 -16.734 4.384 1.00 17.69 515 ASN A C 1
ATOM 9794 O O . ASN B 1 497 ? -16.276 -15.678 3.740 1.00 18.64 515 ASN A O 1
ATOM 9799 N N . ILE B 1 498 ? -17.407 -16.691 5.464 1.00 16.62 516 ILE A N 1
ATOM 9800 C CA . ILE B 1 498 ? -17.931 -15.401 5.972 1.00 16.77 516 ILE A CA 1
ATOM 9801 C C . ILE B 1 498 ? -17.568 -15.213 7.457 1.00 18.45 516 ILE A C 1
ATOM 9802 O O . ILE B 1 498 ? -18.358 -14.621 8.207 1.00 17.41 516 ILE A O 1
ATOM 9807 N N . THR B 1 499 ? -16.364 -15.682 7.826 1.00 19.41 517 THR A N 1
ATOM 9808 C CA . THR B 1 499 ? -15.787 -15.548 9.186 1.00 18.61 517 THR A CA 1
ATOM 9809 C C . THR B 1 499 ? -14.777 -14.398 9.244 1.00 19.63 517 THR A C 1
ATOM 9810 O O . THR B 1 499 ? -14.221 -13.967 8.186 1.00 18.39 517 THR A O 1
ATOM 9814 N N . TRP B 1 500 ? -14.503 -13.924 10.456 1.00 19.09 518 TRP A N 1
ATOM 9815 C CA . TRP B 1 500 ? -13.423 -12.944 10.679 1.00 18.86 518 TRP A CA 1
ATOM 9816 C C . TRP B 1 500 ? -12.109 -13.534 10.167 1.00 19.77 518 TRP A C 1
ATOM 9817 O O . TRP B 1 500 ? -11.820 -14.698 10.342 1.00 20.55 518 TRP A O 1
ATOM 9828 N N . PRO B 1 501 ? -11.238 -12.762 9.500 1.00 19.52 519 PRO A N 1
ATOM 9829 C CA . PRO B 1 501 ? -9.975 -13.313 9.036 1.00 19.82 519 PRO A CA 1
ATOM 9830 C C . PRO B 1 501 ? -8.965 -13.526 10.173 1.00 19.64 519 PRO A C 1
ATOM 9831 O O . PRO B 1 501 ? -9.066 -12.885 11.232 1.00 19.77 519 PRO A O 1
ATOM 9835 N N . GLY B 1 502 ? -7.970 -14.347 9.865 1.00 21.65 520 GLY A N 1
ATOM 9836 C CA . GLY B 1 502 ? -6.739 -14.480 10.670 1.00 22.11 520 GLY A CA 1
ATOM 9837 C C . GLY B 1 502 ? -7.062 -14.795 12.125 1.00 21.44 520 GLY A C 1
ATOM 9838 O O . GLY B 1 502 ? -7.929 -15.660 12.367 1.00 22.90 520 GLY A O 1
ATOM 9839 N N . ASN B 1 503 ? -6.413 -14.105 13.056 1.00 21.07 521 ASN A N 1
ATOM 9840 C CA . ASN B 1 503 ? -6.568 -14.364 14.502 1.00 21.11 521 ASN A CA 1
ATOM 9841 C C . ASN B 1 503 ? -7.140 -13.124 15.165 1.00 21.59 521 ASN A C 1
ATOM 9842 O O . ASN B 1 503 ? -7.024 -12.981 16.391 1.00 21.85 521 ASN A O 1
ATOM 9847 N N . GLN B 1 504 ? -7.852 -12.269 14.433 1.00 22.00 522 GLN A N 1
ATOM 9848 C CA . GLN B 1 504 ? -8.404 -11.055 15.063 1.00 18.53 522 GLN A CA 1
ATOM 9849 C C . GLN B 1 504 ? -9.302 -11.410 16.259 1.00 18.97 522 GLN A C 1
ATOM 9850 O O . GLN B 1 504 ? -9.299 -10.684 17.232 1.00 21.46 522 GLN A O 1
ATOM 9856 N N . LEU B 1 505 ? -10.125 -12.458 16.150 1.00 19.96 523 LEU A N 1
ATOM 9857 C CA . LEU B 1 505 ? -11.131 -12.805 17.183 1.00 19.47 523 LEU A CA 1
ATOM 9858 C C . LEU B 1 505 ? -10.370 -13.315 18.413 1.00 20.68 523 LEU A C 1
ATOM 9859 O O . LEU B 1 505 ? -10.852 -13.083 19.521 1.00 22.60 523 LEU A O 1
ATOM 9864 N N . ASP B 1 506 ? -9.204 -13.930 18.198 1.00 22.49 524 ASP A N 1
ATOM 9865 C CA . ASP B 1 506 ? -8.359 -14.406 19.337 1.00 23.45 524 ASP A CA 1
ATOM 9866 C C . ASP B 1 506 ? -7.832 -13.214 20.122 1.00 24.28 524 ASP A C 1
ATOM 9867 O O . ASP B 1 506 ? -7.880 -13.254 21.364 1.00 23.07 524 ASP A O 1
ATOM 9872 N N . LEU B 1 507 ? -7.340 -12.175 19.468 1.00 20.65 525 LEU A N 1
ATOM 9873 C CA . LEU B 1 507 ? -6.875 -10.963 20.189 1.00 22.98 525 LEU A CA 1
ATOM 9874 C C . LEU B 1 507 ? -8.048 -10.264 20.872 1.00 22.77 525 LEU A C 1
ATOM 9875 O O . LEU B 1 507 ? -7.934 -9.822 21.997 1.00 22.01 525 LEU A O 1
ATOM 9880 N N . ILE B 1 508 ? -9.191 -10.101 20.214 1.00 20.60 526 ILE A N 1
ATOM 9881 C CA . ILE B 1 508 ? -10.370 -9.503 20.893 1.00 21.46 526 ILE A CA 1
ATOM 9882 C C . ILE B 1 508 ? -10.664 -10.303 22.182 1.00 19.42 526 ILE A C 1
ATOM 9883 O O . ILE B 1 508 ? -11.002 -9.688 23.210 1.00 23.52 526 ILE A O 1
ATOM 9888 N N . SER B 1 509 ? -10.688 -11.627 22.090 1.00 22.25 527 SER A N 1
ATOM 9889 C CA . SER B 1 509 ? -10.975 -12.517 23.242 1.00 25.33 527 SER A CA 1
ATOM 9890 C C . SER B 1 509 ? -10.010 -12.160 24.403 1.00 23.29 527 SER A C 1
ATOM 9891 O O . SER B 1 509 ? -10.487 -11.885 25.518 1.00 26.34 527 SER A O 1
ATOM 9894 N N . LYS B 1 510 ? -8.717 -12.099 24.130 1.00 23.85 528 LYS A N 1
ATOM 9895 C CA . LYS B 1 510 ? -7.699 -11.776 25.183 1.00 24.85 528 LYS A CA 1
ATOM 9896 C C . LYS B 1 510 ? -7.946 -10.367 25.703 1.00 26.25 528 LYS A C 1
ATOM 9897 O O . LYS B 1 510 ? -7.821 -10.142 26.913 1.00 26.84 528 LYS A O 1
ATOM 9903 N N . LEU B 1 511 ? -8.283 -9.418 24.824 1.00 24.93 529 LEU A N 1
ATOM 9904 C CA . LEU B 1 511 ? -8.569 -8.037 25.262 1.00 23.46 529 LEU A CA 1
ATOM 9905 C C . LEU B 1 511 ? -9.792 -8.001 26.179 1.00 22.91 529 LEU A C 1
ATOM 9906 O O . LEU B 1 511 ? -9.865 -7.046 27.013 1.00 25.47 529 LEU A O 1
ATOM 9911 N N . SER B 1 512 ? -10.748 -8.929 26.028 1.00 22.50 530 SER A N 1
ATOM 9912 C CA . SER B 1 512 ? -12.015 -8.944 26.799 1.00 23.87 530 SER A CA 1
ATOM 9913 C C . SER B 1 512 ? -11.786 -9.424 28.234 1.00 25.51 530 SER A C 1
ATOM 9914 O O . SER B 1 512 ? -12.734 -9.370 29.012 1.00 26.58 530 SER A O 1
ATOM 9917 N N A GLU B 1 513 ? -10.556 -9.848 28.560 0.50 25.93 531 GLU A N 1
ATOM 9918 N N B GLU B 1 513 ? -10.601 -9.929 28.582 0.50 29.69 531 GLU A N 1
ATOM 9919 C CA A GLU B 1 513 ? -10.264 -10.504 29.871 0.50 25.67 531 GLU A CA 1
ATOM 9920 C CA B GLU B 1 513 ? -10.423 -10.439 29.973 0.50 30.82 531 GLU A CA 1
ATOM 9921 C C A GLU B 1 513 ? -9.718 -9.483 30.887 0.50 28.19 531 GLU A C 1
ATOM 9922 C C B GLU B 1 513 ? -9.466 -9.529 30.749 0.50 31.52 531 GLU A C 1
ATOM 9923 O O A GLU B 1 513 ? -9.557 -9.881 32.047 0.50 27.29 531 GLU A O 1
ATOM 9924 O O B GLU B 1 513 ? -8.712 -10.059 31.605 0.50 30.74 531 GLU A O 1
ATOM 9935 N N . LEU B 1 514 ? -9.527 -8.214 30.498 1.00 27.81 532 LEU A N 1
ATOM 9936 C CA . LEU B 1 514 ? -8.703 -7.192 31.189 1.00 27.68 532 LEU A CA 1
ATOM 9937 C C . LEU B 1 514 ? -9.526 -6.317 32.141 1.00 29.52 532 LEU A C 1
ATOM 9938 O O . LEU B 1 514 ? -8.924 -5.466 32.798 1.00 32.44 532 LEU A O 1
ATOM 9943 N N . GLY B 1 515 ? -10.839 -6.498 32.220 1.00 31.48 533 GLY A N 1
ATOM 9944 C CA . GLY B 1 515 ? -11.702 -5.695 33.107 1.00 30.60 533 GLY A CA 1
ATOM 9945 C C . GLY B 1 515 ? -11.911 -4.276 32.602 1.00 32.92 533 GLY A C 1
ATOM 9946 O O . GLY B 1 515 ? -12.293 -3.414 33.414 1.00 34.12 533 GLY A O 1
ATOM 9947 N N . LYS B 1 516 ? -11.710 -4.020 31.304 1.00 29.03 534 LYS A N 1
ATOM 9948 C CA . LYS B 1 516 ? -11.847 -2.664 30.727 1.00 28.04 534 LYS A CA 1
ATOM 9949 C C . LYS B 1 516 ? -13.026 -2.667 29.765 1.00 27.05 534 LYS A C 1
ATOM 9950 O O . LYS B 1 516 ? -13.229 -3.676 29.095 1.00 27.69 534 LYS A O 1
ATOM 9956 N N . PRO B 1 517 ? -13.732 -1.527 29.626 1.00 25.84 535 PRO A N 1
ATOM 9957 C CA . PRO B 1 517 ? -14.712 -1.344 28.551 1.00 25.63 535 PRO A CA 1
ATOM 9958 C C . PRO B 1 517 ? -14.069 -1.698 27.202 1.00 26.27 535 PRO A C 1
ATOM 9959 O O . PRO B 1 517 ? -12.976 -1.248 26.952 1.00 26.36 535 PRO A O 1
ATOM 9963 N N . LEU B 1 518 ? -14.741 -2.511 26.391 1.00 24.46 536 LEU A N 1
ATOM 9964 C CA . LEU B 1 518 ? -14.219 -3.031 25.113 1.00 20.67 536 LEU A CA 1
ATOM 9965 C C . LEU B 1 518 ? -15.260 -2.734 24.019 1.00 21.17 536 LEU A C 1
ATOM 9966 O O . LEU B 1 518 ? -16.393 -3.206 24.102 1.00 21.07 536 LEU A O 1
ATOM 9971 N N . VAL B 1 519 ? -14.819 -1.959 23.039 1.00 21.50 537 VAL A N 1
ATOM 9972 C CA . VAL B 1 519 ? -15.636 -1.582 21.852 1.00 21.34 537 VAL A CA 1
ATOM 9973 C C . VAL B 1 519 ? -14.951 -2.211 20.644 1.00 20.18 537 VAL A C 1
ATOM 9974 O O . VAL B 1 519 ? -13.749 -1.943 20.461 1.00 20.46 537 VAL A O 1
ATOM 9978 N N . VAL B 1 520 ? -15.706 -2.946 19.811 1.00 19.89 538 VAL A N 1
ATOM 9979 C CA . VAL B 1 520 ? -15.164 -3.592 18.586 1.00 18.31 538 VAL A CA 1
ATOM 9980 C C . VAL B 1 520 ? -15.785 -2.905 17.364 1.00 19.00 538 VAL A C 1
ATOM 9981 O O . VAL B 1 520 ? -17.029 -2.768 17.320 1.00 19.69 538 VAL A O 1
ATOM 9985 N N . LEU B 1 521 ? -14.924 -2.537 16.417 1.00 19.24 539 LEU A N 1
ATOM 9986 C CA . LEU B 1 521 ? -15.371 -2.044 15.084 1.00 19.71 539 LEU A CA 1
ATOM 9987 C C . LEU B 1 521 ? -15.177 -3.190 14.083 1.00 19.75 539 LEU A C 1
ATOM 9988 O O . LEU B 1 521 ? -14.034 -3.652 13.889 1.00 20.62 539 LEU A O 1
ATOM 9993 N N . GLN B 1 522 ? -16.288 -3.624 13.504 1.00 17.42 540 GLN A N 1
ATOM 9994 C CA . GLN B 1 522 ? -16.355 -4.627 12.426 1.00 17.09 540 GLN A CA 1
ATOM 9995 C C . GLN B 1 522 ? -16.451 -3.854 11.102 1.00 18.02 540 GLN A C 1
ATOM 9996 O O . GLN B 1 522 ? -17.528 -3.330 10.809 1.00 19.54 540 GLN A O 1
ATOM 10002 N N . MET B 1 523 ? -15.333 -3.735 10.398 1.00 17.84 541 MET A N 1
ATOM 10003 C CA . MET B 1 523 ? -15.269 -2.930 9.157 1.00 17.51 541 MET A CA 1
ATOM 10004 C C . MET B 1 523 ? -15.427 -3.820 7.918 1.00 18.74 541 MET A C 1
ATOM 10005 O O . MET B 1 523 ? -15.293 -5.052 7.977 1.00 17.95 541 MET A O 1
ATOM 10010 N N . GLY B 1 524 ? -15.635 -3.197 6.752 1.00 18.38 542 GLY A N 1
ATOM 10011 C CA . GLY B 1 524 ? -15.830 -3.972 5.521 1.00 17.44 542 GLY A CA 1
ATOM 10012 C C . GLY B 1 524 ? -17.268 -3.967 5.033 1.00 17.83 542 GLY A C 1
ATOM 10013 O O . GLY B 1 524 ? -18.167 -3.529 5.758 1.00 17.28 542 GLY A O 1
ATOM 10014 N N . GLY B 1 525 ? -17.475 -4.424 3.802 1.00 17.41 543 GLY A N 1
ATOM 10015 C CA . GLY B 1 525 ? -18.804 -4.328 3.168 1.00 15.91 543 GLY A CA 1
ATOM 10016 C C . GLY B 1 525 ? -19.648 -5.534 3.480 1.00 17.65 543 GLY A C 1
ATOM 10017 O O . GLY B 1 525 ? -20.745 -5.382 4.045 1.00 18.86 543 GLY A O 1
ATOM 10018 N N . GLY B 1 526 ? -19.147 -6.708 3.109 1.00 16.49 544 GLY A N 1
ATOM 10019 C CA . GLY B 1 526 ? -19.724 -7.964 3.558 1.00 17.83 544 GLY A CA 1
ATOM 10020 C C . GLY B 1 526 ? -19.719 -8.038 5.075 1.00 17.48 544 GLY A C 1
ATOM 10021 O O . GLY B 1 526 ? -18.869 -7.415 5.747 1.00 18.86 544 GLY A O 1
ATOM 10022 N N . GLN B 1 527 ? -20.629 -8.824 5.616 1.00 17.01 545 GLN A N 1
ATOM 10023 C CA . GLN B 1 527 ? -20.685 -9.138 7.065 1.00 18.56 545 GLN A CA 1
ATOM 10024 C C . GLN B 1 527 ? -19.756 -10.298 7.395 1.00 17.98 545 GLN A C 1
ATOM 10025 O O . GLN B 1 527 ? -19.512 -11.162 6.559 1.00 17.19 545 GLN A O 1
ATOM 10031 N N . VAL B 1 528 ? -19.264 -10.297 8.635 1.00 17.23 546 VAL A N 1
ATOM 10032 C CA . VAL B 1 528 ? -18.517 -11.472 9.156 1.00 17.40 546 VAL A CA 1
ATOM 10033 C C . VAL B 1 528 ? -19.267 -11.984 10.395 1.00 17.49 546 VAL A C 1
ATOM 10034 O O . VAL B 1 528 ? -20.001 -11.226 11.016 1.00 18.19 546 VAL A O 1
ATOM 10038 N N . ASP B 1 529 ? -19.111 -13.269 10.725 1.00 17.53 547 ASP A N 1
ATOM 10039 C CA . ASP B 1 529 ? -19.883 -13.938 11.794 1.00 18.57 547 ASP A CA 1
ATOM 10040 C C . ASP B 1 529 ? -19.328 -13.471 13.135 1.00 18.11 547 ASP A C 1
ATOM 10041 O O . ASP B 1 529 ? -18.241 -13.901 13.559 1.00 19.84 547 ASP A O 1
ATOM 10046 N N . SER B 1 530 ? -20.038 -12.579 13.778 1.00 17.64 548 SER A N 1
ATOM 10047 C CA . SER B 1 530 ? -19.644 -11.959 15.065 1.00 17.59 548 SER A CA 1
ATOM 10048 C C . SER B 1 530 ? -20.376 -12.637 16.246 1.00 18.25 548 SER A C 1
ATOM 10049 O O . SER B 1 530 ? -20.515 -12.016 17.260 1.00 20.95 548 SER A O 1
ATOM 10052 N N . SER B 1 531 ? -20.759 -13.903 16.096 1.00 17.94 549 SER A N 1
ATOM 10053 C CA . SER B 1 531 ? -21.521 -14.660 17.133 1.00 19.62 549 SER A CA 1
ATOM 10054 C C . SER B 1 531 ? -20.674 -14.743 18.421 1.00 19.83 549 SER A C 1
ATOM 10055 O O . SER B 1 531 ? -21.258 -14.638 19.510 1.00 21.94 549 SER A O 1
ATOM 10058 N N . SER B 1 532 ? -19.356 -14.889 18.299 1.00 19.95 550 SER A N 1
ATOM 10059 C CA . SER B 1 532 ? -18.478 -14.995 19.508 1.00 21.45 550 SER A CA 1
ATOM 10060 C C . SER B 1 532 ? -18.481 -13.659 20.251 1.00 21.40 550 SER A C 1
ATOM 10061 O O . SER B 1 532 ? -18.316 -13.611 21.489 1.00 25.63 550 SER A O 1
ATOM 10064 N N . LEU B 1 533 ? -18.677 -12.544 19.546 1.00 19.63 551 LEU A N 1
ATOM 10065 C CA . LEU B 1 533 ? -18.690 -11.216 20.167 1.00 18.44 551 LEU A CA 1
ATOM 10066 C C . LEU B 1 533 ? -20.066 -10.911 20.765 1.00 20.71 551 LEU A C 1
ATOM 10067 O O . LEU B 1 533 ? -20.149 -10.284 21.869 1.00 22.71 551 LEU A O 1
ATOM 10072 N N . LYS B 1 534 ? -21.115 -11.343 20.069 1.00 19.95 552 LYS A N 1
ATOM 10073 C CA . LYS B 1 534 ? -22.508 -11.261 20.542 1.00 21.08 552 LYS A CA 1
ATOM 10074 C C . LYS B 1 534 ? -22.629 -11.957 21.918 1.00 21.51 552 LYS A C 1
ATOM 10075 O O . LYS B 1 534 ? -23.238 -11.418 22.831 1.00 22.20 552 LYS A O 1
ATOM 10081 N N . ASP B 1 535 ? -22.035 -13.132 22.011 1.00 22.51 553 ASP A N 1
ATOM 10082 C CA . ASP B 1 535 ? -22.155 -14.034 23.178 1.00 23.75 553 ASP A CA 1
ATOM 10083 C C . ASP B 1 535 ? -21.234 -13.607 24.332 1.00 26.27 553 ASP A C 1
ATOM 10084 O O . ASP B 1 535 ? -21.436 -14.132 25.429 1.00 27.94 553 ASP A O 1
ATOM 10089 N N . ASN B 1 536 ? -20.193 -12.812 24.095 1.00 23.89 554 ASN A N 1
ATOM 10090 C CA . ASN B 1 536 ? -19.189 -12.465 25.134 1.00 23.42 554 ASN A CA 1
ATOM 10091 C C . ASN B 1 536 ? -19.652 -11.229 25.891 1.00 22.84 554 ASN A C 1
ATOM 10092 O O . ASN B 1 536 ? -19.594 -10.078 25.342 1.00 22.71 554 ASN A O 1
ATOM 10097 N N . ASP B 1 537 ? -20.053 -11.370 27.162 1.00 23.11 555 ASP A N 1
ATOM 10098 C CA . ASP B 1 537 ? -20.556 -10.185 27.898 1.00 24.21 555 ASP A CA 1
ATOM 10099 C C . ASP B 1 537 ? -19.449 -9.167 28.085 1.00 21.82 555 ASP A C 1
ATOM 10100 O O . ASP B 1 537 ? -19.758 -8.005 28.349 1.00 25.22 555 ASP A O 1
ATOM 10105 N N . ASN B 1 538 ? -18.192 -9.573 27.965 1.00 25.00 556 ASN A N 1
ATOM 10106 C CA . ASN B 1 538 ? -17.073 -8.613 28.163 1.00 24.71 556 ASN A CA 1
ATOM 10107 C C . ASN B 1 538 ? -16.759 -7.879 26.859 1.00 25.83 556 ASN A C 1
ATOM 10108 O O . ASN B 1 538 ? -15.832 -7.079 26.883 1.00 25.78 556 ASN A O 1
ATOM 10113 N N . VAL B 1 539 ? -17.442 -8.190 25.745 1.00 23.32 557 VAL A N 1
ATOM 10114 C CA . VAL B 1 539 ? -17.405 -7.304 24.539 1.00 23.99 557 VAL A CA 1
ATOM 10115 C C . VAL B 1 539 ? -18.579 -6.355 24.692 1.00 19.05 557 VAL A C 1
ATOM 10116 O O . VAL B 1 539 ? -19.729 -6.774 24.547 1.00 24.05 557 VAL A O 1
ATOM 10120 N N . ASN B 1 540 ? -18.312 -5.152 25.171 1.00 19.99 558 ASN A N 1
ATOM 10121 C CA . ASN B 1 540 ? -19.381 -4.272 25.639 1.00 21.69 558 ASN A CA 1
ATOM 10122 C C . ASN B 1 540 ? -20.161 -3.705 24.446 1.00 21.40 558 ASN A C 1
ATOM 10123 O O . ASN B 1 540 ? -21.396 -3.477 24.628 1.00 23.63 558 ASN A O 1
ATOM 10128 N N . ALA B 1 541 ? -19.458 -3.340 23.368 1.00 20.40 559 ALA A N 1
ATOM 10129 C CA . ALA B 1 541 ? -20.126 -2.742 22.179 1.00 19.33 559 ALA A CA 1
ATOM 10130 C C . ALA B 1 541 ? -19.483 -3.230 20.889 1.00 18.98 559 ALA A C 1
ATOM 10131 O O . ALA B 1 541 ? -18.258 -3.598 20.858 1.00 19.31 559 ALA A O 1
ATOM 10133 N N . LEU B 1 542 ? -20.340 -3.265 19.857 1.00 18.20 560 LEU A N 1
ATOM 10134 C CA . LEU B 1 542 ? -19.969 -3.730 18.515 1.00 19.02 560 LEU A CA 1
ATOM 10135 C C . LEU B 1 542 ? -20.634 -2.799 17.510 1.00 18.43 560 LEU A C 1
ATOM 10136 O O . LEU B 1 542 ? -21.873 -2.638 17.581 1.00 19.45 560 LEU A O 1
ATOM 10141 N N . ILE B 1 543 ? -19.792 -2.268 16.612 1.00 17.80 561 ILE A N 1
ATOM 10142 C CA . ILE B 1 543 ? -20.215 -1.329 15.548 1.00 19.25 561 ILE A CA 1
ATOM 10143 C C . ILE B 1 543 ? -19.850 -1.963 14.222 1.00 17.31 561 ILE A C 1
ATOM 10144 O O . ILE B 1 543 ? -18.700 -2.477 14.078 1.00 19.05 561 ILE A O 1
ATOM 10149 N N . TRP B 1 544 ? -20.772 -1.916 13.254 1.00 17.03 562 TRP A N 1
ATOM 10150 C CA . TRP B 1 544 ? -20.422 -2.156 11.840 1.00 17.05 562 TRP A CA 1
ATOM 10151 C C . TRP B 1 544 ? -20.174 -0.821 11.148 1.00 16.45 562 TRP A C 1
ATOM 10152 O O . TRP B 1 544 ? -21.098 -0.023 11.088 1.00 16.17 562 TRP A O 1
ATOM 10163 N N . GLY B 1 545 ? -18.936 -0.583 10.693 1.00 18.16 563 GLY A N 1
ATOM 10164 C CA . GLY B 1 545 ? -18.541 0.725 10.125 1.00 18.14 563 GLY A CA 1
ATOM 10165 C C . GLY B 1 545 ? -18.371 0.698 8.619 1.00 18.99 563 GLY A C 1
ATOM 10166 O O . GLY B 1 545 ? -18.056 1.767 8.029 1.00 18.14 563 GLY A O 1
ATOM 10167 N N . GLY B 1 546 ? -18.613 -0.444 7.976 1.00 17.15 564 GLY A N 1
ATOM 10168 C CA . GLY B 1 546 ? -18.642 -0.538 6.504 1.00 19.54 564 GLY A CA 1
ATOM 10169 C C . GLY B 1 546 ? -17.361 -0.013 5.883 1.00 19.37 564 GLY A C 1
ATOM 10170 O O . GLY B 1 546 ? -16.234 -0.389 6.323 1.00 18.71 564 GLY A O 1
ATOM 10171 N N . TYR B 1 547 ? -17.494 0.808 4.840 1.00 18.10 565 TYR A N 1
ATOM 10172 C CA . TYR B 1 547 ? -16.381 1.580 4.232 1.00 17.72 565 TYR A CA 1
ATOM 10173 C C . TYR B 1 547 ? -16.745 3.054 4.333 1.00 18.34 565 TYR A C 1
ATOM 10174 O O . TYR B 1 547 ? -17.549 3.558 3.555 1.00 18.68 565 TYR A O 1
ATOM 10183 N N . PRO B 1 548 ? -16.242 3.745 5.359 1.00 17.23 566 PRO A N 1
ATOM 10184 C CA . PRO B 1 548 ? -16.831 5.028 5.741 1.00 17.44 566 PRO A CA 1
ATOM 10185 C C . PRO B 1 548 ? -16.266 6.249 4.989 1.00 17.46 566 PRO A C 1
ATOM 10186 O O . PRO B 1 548 ? -16.701 7.362 5.341 1.00 19.66 566 PRO A O 1
ATOM 10190 N N . GLY B 1 549 ? -15.327 6.084 4.069 1.00 18.93 567 GLY A N 1
ATOM 10191 C CA . GLY B 1 549 ? -14.886 7.187 3.187 1.00 18.32 567 GLY A CA 1
ATOM 10192 C C . GLY B 1 549 ? -13.914 8.135 3.845 1.00 20.72 567 GLY A C 1
ATOM 10193 O O . GLY B 1 549 ? -13.305 7.776 4.850 1.00 20.93 567 GLY A O 1
ATOM 10194 N N . GLN B 1 550 ? -13.736 9.290 3.229 1.00 18.08 568 GLN A N 1
ATOM 10195 C CA . GLN B 1 550 ? -12.555 10.156 3.478 1.00 19.13 568 GLN A CA 1
ATOM 10196 C C . GLN B 1 550 ? -12.563 10.639 4.929 1.00 18.77 568 GLN A C 1
ATOM 10197 O O . GLN B 1 550 ? -11.453 10.812 5.506 1.00 20.86 568 GLN A O 1
ATOM 10203 N N . SER B 1 551 ? -13.724 10.860 5.526 1.00 18.75 569 SER A N 1
ATOM 10204 C CA . SER B 1 551 ? -13.853 11.369 6.920 1.00 19.61 569 SER A CA 1
ATOM 10205 C C . SER B 1 551 ? -14.196 10.260 7.912 1.00 19.01 569 SER A C 1
ATOM 10206 O O . SER B 1 551 ? -14.665 10.585 9.033 1.00 20.38 569 SER A O 1
ATOM 10209 N N . GLY B 1 552 ? -14.000 9.006 7.509 1.00 19.50 570 GLY A N 1
ATOM 10210 C CA . GLY B 1 552 ? -14.464 7.831 8.258 1.00 18.45 570 GLY A CA 1
ATOM 10211 C C . GLY B 1 552 ? -14.032 7.885 9.721 1.00 18.71 570 GLY A C 1
ATOM 10212 O O . GLY B 1 552 ? -14.835 7.624 10.603 1.00 18.54 570 GLY A O 1
ATOM 10213 N N . GLY B 1 553 ? -12.769 8.168 9.965 1.00 21.10 571 GLY A N 1
ATOM 10214 C CA . GLY B 1 553 ? -12.209 8.106 11.328 1.00 22.56 571 GLY A CA 1
ATOM 10215 C C . GLY B 1 553 ? -12.856 9.138 12.221 1.00 21.46 571 GLY A C 1
ATOM 10216 O O . GLY B 1 553 ? -13.034 8.908 13.445 1.00 21.48 571 GLY A O 1
ATOM 10217 N N . HIS B 1 554 ? -13.155 10.316 11.687 1.00 20.22 572 HIS A N 1
ATOM 10218 C CA . HIS B 1 554 ? -13.840 11.366 12.480 1.00 22.43 572 HIS A CA 1
ATOM 10219 C C . HIS B 1 554 ? -15.256 10.906 12.793 1.00 23.06 572 HIS A C 1
ATOM 10220 O O . HIS B 1 554 ? -15.751 11.145 13.910 1.00 21.90 572 HIS A O 1
ATOM 10227 N N . ALA B 1 555 ? -15.945 10.328 11.818 1.00 20.48 573 ALA A N 1
ATOM 10228 C CA . ALA B 1 555 ? -17.313 9.839 12.068 1.00 20.17 573 ALA A CA 1
ATOM 10229 C C . ALA B 1 555 ? -17.317 8.751 13.165 1.00 18.51 573 ALA A C 1
ATOM 10230 O O . ALA B 1 555 ? -18.222 8.812 14.034 1.00 21.01 573 ALA A O 1
ATOM 10232 N N . LEU B 1 556 ? -16.424 7.789 13.105 1.00 19.13 574 LEU A N 1
ATOM 10233 C CA . LEU B 1 556 ? -16.387 6.685 14.108 1.00 21.25 574 LEU A CA 1
ATOM 10234 C C . LEU B 1 556 ? -16.100 7.265 15.497 1.00 22.21 574 LEU A C 1
ATOM 10235 O O . LEU B 1 556 ? -16.811 6.938 16.466 1.00 22.04 574 LEU A O 1
ATOM 10240 N N . ALA B 1 557 ? -15.066 8.100 15.600 1.00 23.25 575 ALA A N 1
ATOM 10241 C CA . ALA B 1 557 ? -14.682 8.703 16.905 1.00 24.32 575 ALA A CA 1
ATOM 10242 C C . ALA B 1 557 ? -15.842 9.529 17.461 1.00 23.98 575 ALA A C 1
ATOM 10243 O O . ALA B 1 557 ? -16.127 9.448 18.680 1.00 23.80 575 ALA A O 1
ATOM 10245 N N . ASP B 1 558 ? -16.475 10.360 16.632 1.00 23.61 576 ASP A N 1
ATOM 10246 C CA . ASP B 1 558 ? -17.579 11.243 17.040 1.00 23.99 576 ASP A CA 1
ATOM 10247 C C . ASP B 1 558 ? -18.766 10.405 17.527 1.00 23.54 576 ASP A C 1
ATOM 10248 O O . ASP B 1 558 ? -19.388 10.794 18.499 1.00 22.96 576 ASP A O 1
ATOM 10253 N N . ILE B 1 559 ? -19.098 9.286 16.879 1.00 23.39 577 ILE A N 1
ATOM 10254 C CA . ILE B 1 559 ? -20.171 8.372 17.386 1.00 23.44 577 ILE A CA 1
ATOM 10255 C C . ILE B 1 559 ? -19.758 7.814 18.765 1.00 22.00 577 ILE A C 1
ATOM 10256 O O . ILE B 1 559 ? -20.575 7.870 19.729 1.00 21.76 577 ILE A O 1
ATOM 10261 N N . ILE B 1 560 ? -18.532 7.297 18.854 1.00 22.70 578 ILE A N 1
ATOM 10262 C CA . ILE B 1 560 ? -18.014 6.593 20.057 1.00 21.40 578 ILE A CA 1
ATOM 10263 C C . ILE B 1 560 ? -17.981 7.581 21.241 1.00 23.04 578 ILE A C 1
ATOM 10264 O O . ILE B 1 560 ? -18.382 7.187 22.375 1.00 24.49 578 ILE A O 1
ATOM 10269 N N . THR B 1 561 ? -17.609 8.828 21.020 1.00 23.74 579 THR A N 1
ATOM 10270 C CA . THR B 1 561 ? -17.553 9.823 22.125 1.00 25.42 579 THR A CA 1
ATOM 10271 C C . THR B 1 561 ? -18.935 10.405 22.394 1.00 27.44 579 THR A C 1
ATOM 10272 O O . THR B 1 561 ? -19.066 11.126 23.384 1.00 25.36 579 THR A O 1
ATOM 10276 N N . GLY B 1 562 ? -19.914 10.219 21.496 1.00 25.47 580 GLY A N 1
ATOM 10277 C CA . GLY B 1 562 ? -21.251 10.812 21.640 1.00 24.26 580 GLY A CA 1
ATOM 10278 C C . GLY B 1 562 ? -21.311 12.262 21.216 1.00 22.27 580 GLY A C 1
ATOM 10279 O O . GLY B 1 562 ? -22.338 12.927 21.493 1.00 22.96 580 GLY A O 1
ATOM 10280 N N . LYS B 1 563 ? -20.314 12.747 20.483 1.00 22.65 581 LYS A N 1
ATOM 10281 C CA . LYS B 1 563 ? -20.458 14.030 19.740 1.00 24.48 581 LYS A CA 1
ATOM 10282 C C . LYS B 1 563 ? -21.600 13.874 18.733 1.00 22.71 581 LYS A C 1
ATOM 10283 O O . LYS B 1 563 ? -22.314 14.865 18.479 1.00 23.56 581 LYS A O 1
ATOM 10289 N N . ARG B 1 564 ? -21.791 12.642 18.208 1.00 22.06 582 ARG A N 1
ATOM 10290 C CA . ARG B 1 564 ? -22.928 12.314 17.304 1.00 22.30 582 ARG A CA 1
ATOM 10291 C C . ARG B 1 564 ? -23.525 11.001 17.798 1.00 21.06 582 ARG A C 1
ATOM 10292 O O . ARG B 1 564 ? -22.843 10.326 18.582 1.00 22.78 582 ARG A O 1
ATOM 10300 N N . ALA B 1 565 ? -24.753 10.696 17.403 1.00 20.37 583 ALA A N 1
ATOM 10301 C CA . ALA B 1 565 ? -25.464 9.479 17.850 1.00 20.76 583 ALA A CA 1
ATOM 10302 C C . ALA B 1 565 ? -25.778 8.605 16.634 1.00 21.96 583 ALA A C 1
ATOM 10303 O O . ALA B 1 565 ? -26.233 9.094 15.606 1.00 20.69 583 ALA A O 1
ATOM 10305 N N . PRO B 1 566 ? -25.624 7.275 16.735 1.00 20.58 584 PRO A N 1
ATOM 10306 C CA . PRO B 1 566 ? -25.889 6.412 15.589 1.00 20.51 584 PRO A CA 1
ATOM 10307 C C . PRO B 1 566 ? -27.368 6.152 15.345 1.00 19.37 584 PRO A C 1
ATOM 10308 O O . PRO B 1 566 ? -28.178 6.109 16.287 1.00 20.62 584 PRO A O 1
ATOM 10312 N N . ALA B 1 567 ? -27.738 5.925 14.070 1.00 19.81 585 ALA A N 1
ATOM 10313 C CA . ALA B 1 567 ? -29.109 5.434 13.766 1.00 18.68 585 ALA A CA 1
ATOM 10314 C C . ALA B 1 567 ? -29.154 4.600 12.473 1.00 19.90 585 ALA A C 1
ATOM 10315 O O . ALA B 1 567 ? -30.226 4.220 12.049 1.00 18.98 585 ALA A O 1
ATOM 10317 N N . GLY B 1 568 ? -28.016 4.192 11.968 1.00 17.75 586 GLY A N 1
ATOM 10318 C CA . GLY B 1 568 ? -27.949 3.309 10.795 1.00 17.91 586 GLY A CA 1
ATOM 10319 C C . GLY B 1 568 ? -28.447 1.931 11.138 1.00 18.85 586 GLY A C 1
ATOM 10320 O O . GLY B 1 568 ? -28.436 1.552 12.335 1.00 17.37 586 GLY A O 1
ATOM 10321 N N . ARG B 1 569 ? -28.895 1.200 10.110 1.00 15.65 587 ARG A N 1
ATOM 10322 C CA . ARG B 1 569 ? -29.283 -0.225 10.248 1.00 15.99 587 ARG A CA 1
ATOM 10323 C C . ARG B 1 569 ? -28.634 -1.061 9.167 1.00 16.60 587 ARG A C 1
ATOM 10324 O O . ARG B 1 569 ? -28.367 -0.567 8.081 1.00 16.97 587 ARG A O 1
ATOM 10332 N N . LEU B 1 570 ? -28.332 -2.331 9.484 1.00 16.03 588 LEU A N 1
ATOM 10333 C CA . LEU B 1 570 ? -27.785 -3.299 8.511 1.00 15.65 588 LEU A CA 1
ATOM 10334 C C . LEU B 1 570 ? -28.705 -3.356 7.291 1.00 16.15 588 LEU A C 1
ATOM 10335 O O . LEU B 1 570 ? -29.954 -3.429 7.464 1.00 16.13 588 LEU A O 1
ATOM 10340 N N . VAL B 1 571 ? -28.105 -3.406 6.097 1.00 15.79 589 VAL A N 1
ATOM 10341 C CA . VAL B 1 571 ? -28.843 -3.578 4.830 1.00 14.88 589 VAL A CA 1
ATOM 10342 C C . VAL B 1 571 ? -28.502 -4.906 4.165 1.00 14.39 589 VAL A C 1
ATOM 10343 O O . VAL B 1 571 ? -29.002 -5.159 3.055 1.00 15.82 589 VAL A O 1
ATOM 10347 N N . THR B 1 572 ? -27.791 -5.763 4.886 1.00 15.01 590 THR A N 1
ATOM 10348 C CA . THR B 1 572 ? -27.698 -7.191 4.567 1.00 15.49 590 THR A CA 1
ATOM 10349 C C . THR B 1 572 ? -27.857 -7.947 5.882 1.00 15.80 590 THR A C 1
ATOM 10350 O O . THR B 1 572 ? -27.624 -7.365 6.933 1.00 16.95 590 THR A O 1
ATOM 10354 N N . THR B 1 573 ? -28.088 -9.235 5.768 1.00 15.92 591 THR A N 1
ATOM 10355 C CA . THR B 1 573 ? -28.101 -10.212 6.879 1.00 16.68 591 THR A CA 1
ATOM 10356 C C . THR B 1 573 ? -26.669 -10.599 7.290 1.00 17.00 591 THR A C 1
ATOM 10357 O O . THR B 1 573 ? -25.875 -10.896 6.405 1.00 16.72 591 THR A O 1
ATOM 10361 N N . GLN B 1 574 ? -26.352 -10.615 8.597 1.00 16.04 592 GLN A N 1
ATOM 10362 C CA . GLN B 1 574 ? -25.084 -11.221 9.086 1.00 15.28 592 GLN A CA 1
ATOM 10363 C C . GLN B 1 574 ? -25.384 -12.690 9.359 1.00 14.56 592 GLN A C 1
ATOM 10364 O O . GLN B 1 574 ? -26.000 -13.001 10.411 1.00 15.35 592 GLN A O 1
ATOM 10370 N N . TYR B 1 575 ? -25.044 -13.547 8.425 1.00 16.34 593 TYR A N 1
ATOM 10371 C CA . TYR B 1 575 ? -25.347 -14.981 8.525 1.00 16.51 593 TYR A CA 1
ATOM 10372 C C . TYR B 1 575 ? -24.325 -15.661 9.420 1.00 16.78 593 TYR A C 1
ATOM 10373 O O . TYR B 1 575 ? -23.153 -15.297 9.503 1.00 17.72 593 TYR A O 1
ATOM 10382 N N . PRO B 1 576 ? -24.726 -16.802 10.013 1.00 17.37 594 PRO A N 1
ATOM 10383 C CA . PRO B 1 576 ? -23.744 -17.667 10.668 1.00 17.48 594 PRO A CA 1
ATOM 10384 C C . PRO B 1 576 ? -22.835 -18.298 9.624 1.00 16.46 594 PRO A C 1
ATOM 10385 O O . PRO B 1 576 ? -23.224 -18.546 8.478 1.00 18.64 594 PRO A O 1
ATOM 10389 N N . ALA B 1 577 ? -21.602 -18.608 10.032 1.00 18.02 595 ALA A N 1
ATOM 10390 C CA . ALA B 1 577 ? -20.559 -19.144 9.134 1.00 18.04 595 ALA A CA 1
ATOM 10391 C C . ALA B 1 577 ? -21.052 -20.286 8.246 1.00 17.95 595 ALA A C 1
ATOM 10392 O O . ALA B 1 577 ? -20.713 -20.326 7.067 1.00 17.20 595 ALA A O 1
ATOM 10394 N N . GLU B 1 578 ? -21.820 -21.229 8.816 1.00 19.15 596 GLU A N 1
ATOM 10395 C CA . GLU B 1 578 ? -22.253 -22.449 8.125 1.00 19.69 596 GLU A CA 1
ATOM 10396 C C . GLU B 1 578 ? -23.135 -22.139 6.902 1.00 16.60 596 GLU A C 1
ATOM 10397 O O . GLU B 1 578 ? -23.105 -22.911 5.970 1.00 17.48 596 GLU A O 1
ATOM 10403 N N . TYR B 1 579 ? -23.729 -20.953 6.834 1.00 17.41 597 TYR A N 1
ATOM 10404 C CA . TYR B 1 579 ? -24.557 -20.577 5.661 1.00 18.02 597 TYR A CA 1
ATOM 10405 C C . TYR B 1 579 ? -23.716 -20.642 4.388 1.00 17.89 597 TYR A C 1
ATOM 10406 O O . TYR B 1 579 ? -24.227 -21.062 3.341 1.00 16.74 597 TYR A O 1
ATOM 10415 N N . ALA B 1 580 ? -22.442 -20.249 4.479 1.00 18.27 598 ALA A N 1
ATOM 10416 C CA . ALA B 1 580 ? -21.546 -20.196 3.309 1.00 17.98 598 ALA A CA 1
ATOM 10417 C C . ALA B 1 580 ? -20.982 -21.584 2.948 1.00 17.75 598 ALA A C 1
ATOM 10418 O O . ALA B 1 580 ? -20.249 -21.676 1.960 1.00 18.38 598 ALA A O 1
ATOM 10420 N N . GLU B 1 581 ? -21.262 -22.614 3.754 1.00 16.52 599 GLU A N 1
ATOM 10421 C CA . GLU B 1 581 ? -20.763 -23.979 3.514 1.00 17.98 599 GLU A CA 1
ATOM 10422 C C . GLU B 1 581 ? -21.843 -24.936 3.059 1.00 18.52 599 GLU A C 1
ATOM 10423 O O . GLU B 1 581 ? -21.520 -25.916 2.398 1.00 19.66 599 GLU A O 1
ATOM 10429 N N . VAL B 1 582 ? -23.097 -24.674 3.402 1.00 19.06 600 VAL A N 1
ATOM 10430 C CA . VAL B 1 582 ? -24.144 -25.723 3.327 1.00 20.41 600 VAL A CA 1
ATOM 10431 C C . VAL B 1 582 ? -24.784 -25.794 1.937 1.00 20.63 600 VAL A C 1
ATOM 10432 O O . VAL B 1 582 ? -25.407 -26.796 1.635 1.00 21.03 600 VAL A O 1
ATOM 10436 N N . PHE B 1 583 ? -24.697 -24.761 1.099 1.00 17.98 601 PHE A N 1
ATOM 10437 C CA . PHE B 1 583 ? -25.251 -24.823 -0.267 1.00 16.98 601 PHE A CA 1
ATOM 10438 C C . PHE B 1 583 ? -24.388 -23.953 -1.175 1.00 16.59 601 PHE A C 1
ATOM 10439 O O . PHE B 1 583 ? -23.709 -23.076 -0.707 1.00 16.96 601 PHE A O 1
ATOM 10447 N N . PRO B 1 584 ? -24.382 -24.192 -2.485 1.00 17.70 602 PRO A N 1
ATOM 10448 C CA . PRO B 1 584 ? -23.499 -23.450 -3.395 1.00 18.53 602 PRO A CA 1
ATOM 10449 C C . PRO B 1 584 ? -23.952 -21.997 -3.557 1.00 17.60 602 PRO A C 1
ATOM 10450 O O . PRO B 1 584 ? -25.132 -21.728 -3.738 1.00 18.64 602 PRO A O 1
ATOM 10454 N N . ALA B 1 585 ? -22.975 -21.089 -3.564 1.00 17.06 603 ALA A N 1
ATOM 10455 C CA . ALA B 1 585 ? -23.255 -19.645 -3.685 1.00 15.91 603 ALA A CA 1
ATOM 10456 C C . ALA B 1 585 ? -23.820 -19.334 -5.076 1.00 15.86 603 ALA A C 1
ATOM 10457 O O . ALA B 1 585 ? -24.470 -18.257 -5.220 1.00 16.80 603 ALA A O 1
ATOM 10459 N N . ILE B 1 586 ? -23.605 -20.202 -6.059 1.00 16.92 604 ILE A N 1
ATOM 10460 C CA . ILE B 1 586 ? -24.102 -20.013 -7.462 1.00 16.82 604 ILE A CA 1
ATOM 10461 C C . ILE B 1 586 ? -25.567 -20.463 -7.578 1.00 17.76 604 ILE A C 1
ATOM 10462 O O . ILE B 1 586 ? -26.121 -20.339 -8.689 1.00 18.20 604 ILE A O 1
ATOM 10467 N N . ASP B 1 587 ? -26.165 -21.019 -6.520 1.00 15.87 605 ASP A N 1
ATOM 10468 C CA . ASP B 1 587 ? -27.614 -21.363 -6.543 1.00 17.43 605 ASP A CA 1
ATOM 10469 C C . ASP B 1 587 ? -28.379 -20.025 -6.412 1.00 17.48 605 ASP A C 1
ATOM 10470 O O . ASP B 1 587 ? -28.294 -19.367 -5.371 1.00 16.90 605 ASP A O 1
ATOM 10475 N N . MET B 1 588 ? -29.109 -19.635 -7.441 1.00 17.06 606 MET A N 1
ATOM 10476 C CA . MET B 1 588 ? -29.817 -18.342 -7.503 1.00 16.38 606 MET A CA 1
ATOM 10477 C C . MET B 1 588 ? -31.215 -18.473 -6.878 1.00 18.16 606 MET A C 1
ATOM 10478 O O . MET B 1 588 ? -31.871 -17.439 -6.713 1.00 17.75 606 MET A O 1
ATOM 10483 N N . ASN B 1 589 ? -31.639 -19.680 -6.486 1.00 16.81 607 ASN A N 1
ATOM 10484 C CA . ASN B 1 589 ? -33.025 -19.895 -5.976 1.00 18.88 607 ASN A CA 1
ATOM 10485 C C . ASN B 1 589 ? -33.165 -19.264 -4.598 1.00 17.74 607 ASN A C 1
ATOM 10486 O O . ASN B 1 589 ? -32.415 -19.609 -3.647 1.00 17.78 607 ASN A O 1
ATOM 10491 N N . LEU B 1 590 ? -34.108 -18.327 -4.455 1.00 16.06 608 LEU A N 1
ATOM 10492 C CA . LEU B 1 590 ? -34.271 -17.597 -3.202 1.00 15.80 608 LEU A CA 1
ATOM 10493 C C . LEU B 1 590 ? -35.063 -18.466 -2.206 1.00 15.62 608 LEU A C 1
ATOM 10494 O O . LEU B 1 590 ? -34.805 -18.401 -0.992 1.00 15.75 608 LEU A O 1
ATOM 10499 N N . ARG B 1 591 ? -36.102 -19.154 -2.682 1.00 16.23 609 ARG A N 1
ATOM 10500 C CA . ARG B 1 591 ? -37.020 -19.896 -1.790 1.00 17.15 609 ARG A CA 1
ATOM 10501 C C . ARG B 1 591 ? -36.286 -21.092 -1.202 1.00 17.12 609 ARG A C 1
ATOM 10502 O O . ARG B 1 591 ? -35.500 -21.758 -1.868 1.00 18.33 609 ARG A O 1
ATOM 10510 N N . PRO B 1 592 ? -36.572 -21.424 0.054 1.00 17.25 610 PRO A N 1
ATOM 10511 C CA . PRO B 1 592 ? -35.907 -22.559 0.693 1.00 18.29 610 PRO A CA 1
ATOM 10512 C C . PRO B 1 592 ? -36.210 -23.844 -0.068 1.00 18.70 610 PRO A C 1
ATOM 10513 O O . PRO B 1 592 ? -37.338 -24.046 -0.606 1.00 19.67 610 PRO A O 1
ATOM 10517 N N . ASN B 1 593 ? -35.207 -24.712 -0.112 1.00 18.41 611 ASN A N 1
ATOM 10518 C CA . ASN B 1 593 ? -35.300 -26.045 -0.748 1.00 18.81 611 ASN A CA 1
ATOM 10519 C C . ASN B 1 593 ? -34.553 -27.028 0.122 1.00 19.10 611 ASN A C 1
ATOM 10520 O O . ASN B 1 593 ? -33.317 -27.131 -0.028 1.00 19.75 611 ASN A O 1
ATOM 10525 N N . GLU B 1 594 ? -35.273 -27.733 0.988 1.00 21.22 612 GLU A N 1
ATOM 10526 C CA . GLU B 1 594 ? -34.624 -28.676 1.927 1.00 22.74 612 GLU A CA 1
ATOM 10527 C C . GLU B 1 594 ? -33.853 -29.729 1.123 1.00 25.64 612 GLU A C 1
ATOM 10528 O O . GLU B 1 594 ? -32.748 -30.130 1.551 1.00 26.42 612 GLU A O 1
ATOM 10534 N N . THR B 1 595 ? -34.386 -30.200 0.000 1.00 22.30 613 THR A N 1
ATOM 10535 C CA . THR B 1 595 ? -33.735 -31.253 -0.803 1.00 25.60 613 THR A CA 1
ATOM 10536 C C . THR B 1 595 ? -32.321 -30.829 -1.195 1.00 23.96 613 THR A C 1
ATOM 10537 O O . THR B 1 595 ? -31.433 -31.687 -1.229 1.00 26.10 613 THR A O 1
ATOM 10541 N N . SER B 1 596 ? -32.093 -29.568 -1.543 1.00 22.74 614 SER A N 1
ATOM 10542 C CA . SER B 1 596 ? -30.791 -29.105 -2.080 1.00 21.38 614 SER A CA 1
ATOM 10543 C C . SER B 1 596 ? -29.965 -28.466 -0.962 1.00 22.79 614 SER A C 1
ATOM 10544 O O . SER B 1 596 ? -28.893 -27.950 -1.275 1.00 26.20 614 SER A O 1
ATOM 10547 N N . GLY B 1 597 ? -30.489 -28.402 0.249 1.00 21.21 615 GLY A N 1
ATOM 10548 C CA . GLY B 1 597 ? -29.831 -27.819 1.433 1.00 21.49 615 GLY A CA 1
ATOM 10549 C C . GLY B 1 597 ? -29.774 -26.296 1.387 1.00 20.90 615 GLY A C 1
ATOM 10550 O O . GLY B 1 597 ? -29.047 -25.693 2.191 1.00 21.79 615 GLY A O 1
ATOM 10551 N N . ASN B 1 598 ? -30.591 -25.706 0.531 1.00 18.43 616 ASN A N 1
ATOM 10552 C CA . ASN B 1 598 ? -30.753 -24.229 0.460 1.00 18.72 616 ASN A CA 1
ATOM 10553 C C . ASN B 1 598 ? -31.717 -23.842 1.582 1.00 18.23 616 ASN A C 1
ATOM 10554 O O . ASN B 1 598 ? -32.908 -24.184 1.502 1.00 17.08 616 ASN A O 1
ATOM 10559 N N . PRO B 1 599 ? -31.274 -23.101 2.625 1.00 18.50 617 PRO A N 1
ATOM 10560 C CA . PRO B 1 599 ? -32.153 -22.701 3.725 1.00 18.60 617 PRO A CA 1
ATOM 10561 C C . PRO B 1 599 ? -33.048 -21.481 3.455 1.00 17.71 617 PRO A C 1
ATOM 10562 O O . PRO B 1 599 ? -33.733 -21.043 4.343 1.00 17.24 617 PRO A O 1
ATOM 10566 N N . GLY B 1 600 ? -32.985 -20.976 2.232 1.00 15.63 618 GLY A N 1
ATOM 10567 C CA . GLY B 1 600 ? -33.653 -19.739 1.785 1.00 14.69 618 GLY A CA 1
ATOM 10568 C C . GLY B 1 600 ? -32.660 -18.598 1.877 1.00 15.91 618 GLY A C 1
ATOM 10569 O O . GLY B 1 600 ? -31.817 -18.622 2.811 1.00 17.54 618 GLY A O 1
ATOM 10570 N N . GLN B 1 601 ? -32.739 -17.655 0.933 1.00 14.54 619 GLN A N 1
ATOM 10571 C CA . GLN B 1 601 ? -31.727 -16.583 0.815 1.00 15.64 619 GLN A CA 1
ATOM 10572 C C . GLN B 1 601 ? -32.357 -15.235 1.083 1.00 15.66 619 GLN A C 1
ATOM 10573 O O . GLN B 1 601 ? -33.503 -14.961 0.601 1.00 16.66 619 GLN A O 1
ATOM 10579 N N . THR B 1 602 ? -31.582 -14.401 1.765 1.00 15.68 620 THR A N 1
ATOM 10580 C CA . THR B 1 602 ? -31.954 -13.027 2.177 1.00 16.02 620 THR A CA 1
ATOM 10581 C C . THR B 1 602 ? -32.928 -13.104 3.352 1.00 15.60 620 THR A C 1
ATOM 10582 O O . THR B 1 602 ? -33.494 -14.194 3.638 1.00 16.49 620 THR A O 1
ATOM 10586 N N . TYR B 1 603 ? -33.170 -11.971 3.989 1.00 14.77 621 TYR A N 1
ATOM 10587 C CA . TYR B 1 603 ? -34.062 -11.845 5.172 1.00 15.60 621 TYR A CA 1
ATOM 10588 C C . TYR B 1 603 ? -35.484 -12.274 4.760 1.00 16.12 621 TYR A C 1
ATOM 10589 O O . TYR B 1 603 ? -36.237 -12.753 5.610 1.00 16.23 621 TYR A O 1
ATOM 10598 N N . MET B 1 604 ? -35.821 -12.207 3.472 1.00 15.31 622 MET A N 1
ATOM 10599 C CA . MET B 1 604 ? -37.212 -12.530 3.010 1.00 17.07 622 MET A CA 1
ATOM 10600 C C . MET B 1 604 ? -37.489 -14.022 3.132 1.00 16.35 622 MET A C 1
ATOM 10601 O O . MET B 1 604 ? -38.649 -14.369 3.331 1.00 17.49 622 MET A O 1
ATOM 10606 N N . TRP B 1 605 ? -36.485 -14.879 2.995 1.00 16.08 623 TRP A N 1
ATOM 10607 C CA . TRP B 1 605 ? -36.678 -16.341 2.819 1.00 15.76 623 TRP A CA 1
ATOM 10608 C C . TRP B 1 605 ? -35.857 -17.165 3.811 1.00 17.40 623 TRP A C 1
ATOM 10609 O O . TRP B 1 605 ? -36.161 -18.347 3.895 1.00 18.41 623 TRP A O 1
ATOM 10620 N N . TYR B 1 606 ? -34.808 -16.629 4.439 1.00 16.84 624 TYR A N 1
ATOM 10621 C CA . TYR B 1 606 ? -33.852 -17.435 5.225 1.00 16.94 624 TYR A CA 1
ATOM 10622 C C . TYR B 1 606 ? -34.604 -18.075 6.392 1.00 15.47 624 TYR A C 1
ATOM 10623 O O . TYR B 1 606 ? -35.214 -17.343 7.143 1.00 17.91 624 TYR A O 1
ATOM 10632 N N . THR B 1 607 ? -34.496 -19.394 6.541 1.00 17.92 625 THR A N 1
ATOM 10633 C CA . THR B 1 607 ? -35.162 -20.146 7.636 1.00 18.46 625 THR A CA 1
ATOM 10634 C C . THR B 1 607 ? -34.230 -20.401 8.824 1.00 22.10 625 THR A C 1
ATOM 10635 O O . THR B 1 607 ? -34.715 -20.978 9.811 1.00 22.11 625 THR A O 1
ATOM 10639 N N . GLY B 1 608 ? -32.963 -19.971 8.774 1.00 20.84 626 GLY A N 1
ATOM 10640 C CA . GLY B 1 608 ? -32.016 -20.130 9.894 1.00 23.16 626 GLY A CA 1
ATOM 10641 C C . GLY B 1 608 ? -32.058 -18.951 10.826 1.00 20.16 626 GLY A C 1
ATOM 10642 O O . GLY B 1 608 ? -33.018 -18.180 10.821 1.00 21.40 626 GLY A O 1
ATOM 10643 N N . THR B 1 609 ? -31.017 -18.818 11.627 1.00 21.11 627 THR A N 1
ATOM 10644 C CA . THR B 1 609 ? -30.928 -17.802 12.679 1.00 21.13 627 THR A CA 1
ATOM 10645 C C . THR B 1 609 ? -29.736 -16.904 12.375 1.00 21.39 627 THR A C 1
ATOM 10646 O O . THR B 1 609 ? -28.583 -17.301 12.597 1.00 20.02 627 THR A O 1
ATOM 10650 N N . PRO B 1 610 ? -29.992 -15.686 11.833 1.00 19.74 628 PRO A N 1
ATOM 10651 C CA . PRO B 1 610 ? -28.919 -14.712 11.673 1.00 19.10 628 PRO A CA 1
ATOM 10652 C C . PRO B 1 610 ? -28.232 -14.407 13.002 1.00 20.41 628 PRO A C 1
ATOM 10653 O O . PRO B 1 610 ? -28.847 -14.453 14.035 1.00 19.75 628 PRO A O 1
ATOM 10657 N N . VAL B 1 611 ? -26.969 -14.015 12.926 1.00 18.79 629 VAL A N 1
ATOM 10658 C CA . VAL B 1 611 ? -26.241 -13.441 14.075 1.00 17.86 629 VAL A CA 1
ATOM 10659 C C . VAL B 1 611 ? -26.800 -12.062 14.384 1.00 18.42 629 VAL A C 1
ATOM 10660 O O . VAL B 1 611 ? -27.169 -11.771 15.533 1.00 18.53 629 VAL A O 1
ATOM 10664 N N . TYR B 1 612 ? -26.923 -11.238 13.344 1.00 17.81 630 TYR A N 1
ATOM 10665 C CA . TYR B 1 612 ? -27.607 -9.931 13.393 1.00 17.08 630 TYR A CA 1
ATOM 10666 C C . TYR B 1 612 ? -28.454 -9.831 12.121 1.00 16.17 630 TYR A C 1
ATOM 10667 O O . TYR B 1 612 ? -27.960 -10.175 11.036 1.00 16.48 630 TYR A O 1
ATOM 10676 N N . GLU B 1 613 ? -29.719 -9.485 12.284 1.00 17.30 631 GLU A N 1
ATOM 10677 C CA . GLU B 1 613 ? -30.683 -9.430 11.165 1.00 17.23 631 GLU A CA 1
ATOM 10678 C C . GLU B 1 613 ? -30.457 -8.214 10.268 1.00 15.72 631 GLU A C 1
ATOM 10679 O O . GLU B 1 613 ? -30.105 -7.118 10.750 1.00 16.43 631 GLU A O 1
ATOM 10685 N N . PHE B 1 614 ? -30.811 -8.380 9.007 1.00 16.18 632 PHE A N 1
ATOM 10686 C CA . PHE B 1 614 ? -31.152 -7.233 8.129 1.00 16.43 632 PHE A CA 1
ATOM 10687 C C . PHE B 1 614 ? -32.039 -6.283 8.939 1.00 15.78 632 PHE A C 1
ATOM 10688 O O . PHE B 1 614 ? -32.999 -6.731 9.583 1.00 17.17 632 PHE A O 1
ATOM 10696 N N . GLY B 1 615 ? -31.750 -4.982 8.920 1.00 15.15 633 GLY A N 1
ATOM 10697 C CA . GLY B 1 615 ? -32.604 -3.996 9.557 1.00 15.84 633 GLY A CA 1
ATOM 10698 C C . GLY B 1 615 ? -32.341 -3.791 11.031 1.00 16.36 633 GLY A C 1
ATOM 10699 O O . GLY B 1 615 ? -32.991 -2.929 11.637 1.00 16.59 633 GLY A O 1
ATOM 10700 N N . HIS B 1 616 ? -31.335 -4.491 11.566 1.00 18.21 634 HIS A N 1
ATOM 10701 C CA . HIS B 1 616 ? -30.874 -4.300 12.964 1.00 19.53 634 HIS A CA 1
ATOM 10702 C C . HIS B 1 616 ? -30.016 -3.042 13.089 1.00 17.81 634 HIS A C 1
ATOM 10703 O O . HIS B 1 616 ? -29.056 -2.859 12.306 1.00 17.58 634 HIS A O 1
ATOM 10710 N N . GLY B 1 617 ? -30.297 -2.245 14.122 1.00 17.72 635 GLY A N 1
ATOM 10711 C CA . GLY B 1 617 ? -29.443 -1.140 14.576 1.00 17.97 635 GLY A CA 1
ATOM 10712 C C . GLY B 1 617 ? -29.946 -0.563 15.880 1.00 19.07 635 GLY A C 1
ATOM 10713 O O . GLY B 1 617 ? -31.143 -0.545 16.116 1.00 21.12 635 GLY A O 1
ATOM 10714 N N . LEU B 1 618 ? -29.023 -0.123 16.713 1.00 17.99 636 LEU A N 1
ATOM 10715 C CA . LEU B 1 618 ? -29.341 0.388 18.060 1.00 19.89 636 LEU A CA 1
ATOM 10716 C C . LEU B 1 618 ? -29.101 1.894 18.105 1.00 21.37 636 LEU A C 1
ATOM 10717 O O . LEU B 1 618 ? -28.352 2.461 17.209 1.00 19.82 636 LEU A O 1
ATOM 10722 N N . PHE B 1 619 ? -29.645 2.530 19.153 1.00 19.37 637 PHE A N 1
ATOM 10723 C CA . PHE B 1 619 ? -29.594 3.992 19.322 1.00 19.62 637 PHE A CA 1
ATOM 10724 C C . PHE B 1 619 ? -29.004 4.330 20.695 1.00 20.84 637 PHE A C 1
ATOM 10725 O O . PHE B 1 619 ? -28.930 3.451 21.565 1.00 23.27 637 PHE A O 1
ATOM 10733 N N . TYR B 1 620 ? -28.650 5.586 20.881 1.00 19.67 638 TYR A N 1
ATOM 10734 C CA . TYR B 1 620 ? -28.176 6.123 22.187 1.00 21.14 638 TYR A CA 1
ATOM 10735 C C . TYR B 1 620 ? -29.350 6.655 23.000 1.00 21.68 638 TYR A C 1
ATOM 10736 O O . TYR B 1 620 ? -29.107 7.392 23.955 1.00 23.45 638 TYR A O 1
ATOM 10745 N N . THR B 1 621 ? -30.579 6.305 22.646 1.00 21.78 639 THR A N 1
ATOM 10746 C CA . THR B 1 621 ? -31.795 6.680 23.378 1.00 20.82 639 THR A CA 1
ATOM 10747 C C . THR B 1 621 ? -32.818 5.561 23.238 1.00 24.85 639 THR A C 1
ATOM 10748 O O . THR B 1 621 ? -32.572 4.606 22.446 1.00 25.10 639 THR A O 1
ATOM 10752 N N . THR B 1 622 ? -33.964 5.706 23.885 1.00 23.03 640 THR A N 1
ATOM 10753 C CA . THR B 1 622 ? -35.083 4.741 23.789 1.00 23.15 640 THR A CA 1
ATOM 10754 C C . THR B 1 622 ? -36.266 5.421 23.121 1.00 25.10 640 THR A C 1
ATOM 10755 O O . THR B 1 622 ? -36.346 6.651 23.219 1.00 22.20 640 THR A O 1
ATOM 10759 N N . PHE B 1 623 ? -37.048 4.666 22.353 1.00 22.39 641 PHE A N 1
ATOM 10760 C CA . PHE B 1 623 ? -38.209 5.183 21.625 1.00 24.07 641 PHE A CA 1
ATOM 10761 C C . PHE B 1 623 ? -39.434 4.391 22.040 1.00 24.17 641 PHE A C 1
ATOM 10762 O O . PHE B 1 623 ? -39.385 3.193 22.244 1.00 27.99 641 PHE A O 1
ATOM 10770 N N . GLU B 1 624 ? -40.532 5.103 22.129 1.00 24.57 642 GLU A N 1
ATOM 10771 C CA . GLU B 1 624 ? -41.881 4.526 22.305 1.00 26.07 642 GLU A CA 1
ATOM 10772 C C . GLU B 1 624 ? -42.630 4.768 20.983 1.00 24.66 642 GLU A C 1
ATOM 10773 O O . GLU B 1 624 ? -42.694 5.928 20.518 1.00 25.62 642 GLU A O 1
ATOM 10779 N N . GLU B 1 625 ? -43.185 3.719 20.405 1.00 23.30 643 GLU A N 1
ATOM 10780 C CA . GLU B 1 625 ? -43.838 3.753 19.078 1.00 22.86 643 GLU A CA 1
ATOM 10781 C C . GLU B 1 625 ? -45.264 3.238 19.228 1.00 21.19 643 GLU A C 1
ATOM 10782 O O . GLU B 1 625 ? -45.446 2.180 19.899 1.00 22.27 643 GLU A O 1
ATOM 10788 N N . SER B 1 626 ? -46.224 3.964 18.662 1.00 22.98 644 SER A N 1
ATOM 10789 C CA . SER B 1 626 ? -47.663 3.606 18.722 1.00 24.09 644 SER A CA 1
ATOM 10790 C C . SER B 1 626 ? -48.419 4.166 17.530 1.00 24.37 644 SER A C 1
ATOM 10791 O O . SER B 1 626 ? -47.915 5.087 16.855 1.00 24.32 644 SER A O 1
ATOM 10794 N N . THR B 1 627 ? -49.591 3.610 17.266 1.00 24.13 645 THR A N 1
ATOM 10795 C CA . THR B 1 627 ? -50.447 4.127 16.180 1.00 25.87 645 THR A CA 1
ATOM 10796 C C . THR B 1 627 ? -51.875 4.302 16.698 1.00 28.66 645 THR A C 1
ATOM 10797 O O . THR B 1 627 ? -52.281 3.482 17.523 1.00 27.37 645 THR A O 1
ATOM 10801 N N . GLU B 1 628 ? -52.606 5.210 16.030 1.00 30.61 646 GLU A N 1
ATOM 10802 C CA . GLU B 1 628 ? -54.040 5.509 16.305 1.00 39.40 646 GLU A CA 1
ATOM 10803 C C . GLU B 1 628 ? -54.923 4.389 15.734 1.00 38.75 646 GLU A C 1
ATOM 10804 O O . GLU B 1 628 ? -55.886 3.998 16.413 1.00 44.31 646 GLU A O 1
ATOM 10810 N N . THR B 1 629 ? -54.570 3.835 14.571 1.00 35.64 647 THR A N 1
ATOM 10811 C CA . THR B 1 629 ? -55.405 2.851 13.827 1.00 31.67 647 THR A CA 1
ATOM 10812 C C . THR B 1 629 ? -54.566 1.588 13.546 1.00 28.05 647 THR A C 1
ATOM 10813 O O . THR B 1 629 ? -53.744 1.610 12.661 1.00 28.20 647 THR A O 1
ATOM 10817 N N . THR B 1 630 ? -54.734 0.551 14.379 1.00 24.87 648 THR A N 1
ATOM 10818 C CA . THR B 1 630 ? -54.016 -0.753 14.252 1.00 23.40 648 THR A CA 1
ATOM 10819 C C . THR B 1 630 ? -54.661 -1.567 13.129 1.00 25.23 648 THR A C 1
ATOM 10820 O O . THR B 1 630 ? -54.048 -2.573 12.679 1.00 23.30 648 THR A O 1
ATOM 10824 N N . ASP B 1 631 ? -55.905 -1.251 12.751 1.00 26.49 649 ASP A N 1
ATOM 10825 C CA . ASP B 1 631 ? -56.626 -1.997 11.687 1.00 27.65 649 ASP A CA 1
ATOM 10826 C C . ASP B 1 631 ? -57.043 -0.985 10.622 1.00 29.31 649 ASP A C 1
ATOM 10827 O O . ASP B 1 631 ? -57.984 -0.214 10.853 1.00 27.40 649 ASP A O 1
ATOM 10832 N N . ALA B 1 632 ? -56.340 -0.949 9.497 1.00 26.70 650 ALA A N 1
ATOM 10833 C CA . ALA B 1 632 ? -56.623 -0.011 8.400 1.00 24.93 650 ALA A CA 1
ATOM 10834 C C . ALA B 1 632 ? -57.835 -0.487 7.591 1.00 23.62 650 ALA A C 1
ATOM 10835 O O . ALA B 1 632 ? -58.218 0.262 6.690 1.00 26.53 650 ALA A O 1
ATOM 10837 N N . GLY B 1 633 ? -58.318 -1.712 7.806 1.00 23.34 651 GLY A N 1
ATOM 10838 C CA . GLY B 1 633 ? -59.563 -2.236 7.232 1.00 25.08 651 GLY A CA 1
ATOM 10839 C C . GLY B 1 633 ? -59.326 -2.800 5.843 1.00 23.99 651 GLY A C 1
ATOM 10840 O O . GLY B 1 633 ? -58.156 -3.169 5.506 1.00 23.26 651 GLY A O 1
ATOM 10841 N N . SER B 1 634 ? -60.358 -2.770 5.011 1.00 21.68 652 SER A N 1
ATOM 10842 C CA . SER B 1 634 ? -60.381 -3.520 3.734 1.00 24.47 652 SER A CA 1
ATOM 10843 C C . SER B 1 634 ? -60.236 -2.561 2.551 1.00 23.10 652 SER A C 1
ATOM 10844 O O . SER B 1 634 ? -60.622 -1.343 2.633 1.00 22.63 652 SER A O 1
ATOM 10847 N N . PHE B 1 635 ? -59.606 -3.073 1.508 1.00 22.89 653 PHE A N 1
ATOM 10848 C CA . PHE B 1 635 ? -59.482 -2.395 0.189 1.00 21.98 653 PHE A CA 1
ATOM 10849 C C . PHE B 1 635 ? -59.816 -3.394 -0.884 1.00 22.64 653 PHE A C 1
ATOM 10850 O O . PHE B 1 635 ? -59.361 -4.512 -0.842 1.00 24.41 653 PHE A O 1
ATOM 10858 N N . ASN B 1 636 ? -60.615 -2.986 -1.860 1.00 21.11 654 ASN A N 1
ATOM 10859 C CA . ASN B 1 636 ? -61.039 -3.907 -2.920 1.00 20.72 654 ASN A CA 1
ATOM 10860 C C . ASN B 1 636 ? -60.033 -3.737 -4.069 1.00 20.00 654 ASN A C 1
ATOM 10861 O O . ASN B 1 636 ? -59.851 -2.616 -4.497 1.00 19.89 654 ASN A O 1
ATOM 10866 N N . ILE B 1 637 ? -59.379 -4.813 -4.500 1.00 20.59 655 ILE A N 1
ATOM 10867 C CA . ILE B 1 637 ? -58.342 -4.773 -5.583 1.00 19.18 655 ILE A CA 1
ATOM 10868 C C . ILE B 1 637 ? -58.932 -4.111 -6.826 1.00 19.10 655 ILE A C 1
ATOM 10869 O O . ILE B 1 637 ? -58.257 -3.210 -7.443 1.00 18.92 655 ILE A O 1
ATOM 10874 N N . GLN B 1 638 ? -60.125 -4.537 -7.236 1.00 20.38 656 GLN A N 1
ATOM 10875 C CA . GLN B 1 638 ? -60.716 -3.971 -8.469 1.00 21.24 656 GLN A CA 1
ATOM 10876 C C . GLN B 1 638 ? -60.988 -2.482 -8.236 1.00 19.98 656 GLN A C 1
ATOM 10877 O O . GLN B 1 638 ? -60.671 -1.660 -9.134 1.00 23.91 656 GLN A O 1
ATOM 10883 N N . THR B 1 639 ? -61.564 -2.094 -7.100 1.00 20.50 657 THR A N 1
ATOM 10884 C CA . THR B 1 639 ? -61.834 -0.650 -6.845 1.00 19.40 657 THR A CA 1
ATOM 10885 C C . THR B 1 639 ? -60.551 0.187 -6.912 1.00 21.39 657 THR A C 1
ATOM 10886 O O . THR B 1 639 ? -60.533 1.193 -7.623 1.00 18.91 657 THR A O 1
ATOM 10890 N N . VAL B 1 640 ? -59.486 -0.223 -6.218 1.00 18.43 658 VAL A N 1
ATOM 10891 C CA . VAL B 1 640 ? -58.226 0.561 -6.164 1.00 20.76 658 VAL A CA 1
ATOM 10892 C C . VAL B 1 640 ? -57.673 0.723 -7.597 1.00 18.50 658 VAL A C 1
ATOM 10893 O O . VAL B 1 640 ? -57.170 1.784 -7.930 1.00 21.64 658 VAL A O 1
ATOM 10897 N N . LEU B 1 641 ? -57.788 -0.297 -8.427 1.00 18.92 659 LEU A N 1
ATOM 10898 C CA . LEU B 1 641 ? -57.139 -0.265 -9.759 1.00 19.42 659 LEU A CA 1
ATOM 10899 C C . LEU B 1 641 ? -58.070 0.440 -10.749 1.00 23.70 659 LEU A C 1
ATOM 10900 O O . LEU B 1 641 ? -57.540 0.815 -11.815 1.00 22.41 659 LEU A O 1
ATOM 10905 N N . THR B 1 642 ? -59.378 0.570 -10.454 1.00 22.10 660 THR A N 1
ATOM 10906 C CA . THR B 1 642 ? -60.361 1.034 -11.470 1.00 21.89 660 THR A CA 1
ATOM 10907 C C . THR B 1 642 ? -60.774 2.491 -11.239 1.00 22.12 660 THR A C 1
ATOM 10908 O O . THR B 1 642 ? -61.404 3.099 -12.148 1.00 21.50 660 THR A O 1
ATOM 10912 N N . THR B 1 643 ? -60.428 3.102 -10.115 1.00 21.42 661 THR A N 1
ATOM 10913 C CA . THR B 1 643 ? -60.602 4.562 -9.948 1.00 21.52 661 THR A CA 1
ATOM 10914 C C . THR B 1 643 ? -59.550 5.307 -10.769 1.00 20.45 661 THR A C 1
ATOM 10915 O O . THR B 1 643 ? -58.581 4.718 -11.307 1.00 22.00 661 THR A O 1
ATOM 10919 N N . PRO B 1 644 ? -59.623 6.645 -10.914 1.00 21.11 662 PRO A N 1
ATOM 10920 C CA . PRO B 1 644 ? -58.549 7.372 -11.565 1.00 20.81 662 PRO A CA 1
ATOM 10921 C C . PRO B 1 644 ? -57.185 7.292 -10.853 1.00 21.78 662 PRO A C 1
ATOM 10922 O O . PRO B 1 644 ? -57.159 6.888 -9.682 1.00 19.28 662 PRO A O 1
ATOM 10926 N N . HIS B 1 645 ? -56.119 7.660 -11.566 1.00 19.82 663 HIS A N 1
ATOM 10927 C CA . HIS B 1 645 ? -54.739 7.660 -11.029 1.00 19.39 663 HIS A CA 1
ATOM 10928 C C . HIS B 1 645 ? -54.058 8.918 -11.471 1.00 20.45 663 HIS A C 1
ATOM 10929 O O . HIS B 1 645 ? -52.900 8.877 -11.869 1.00 20.92 663 HIS A O 1
ATOM 10936 N N . SER B 1 646 ? -54.740 10.048 -11.232 1.00 22.76 664 SER A N 1
ATOM 10937 C CA . SER B 1 646 ? -54.174 11.383 -11.516 1.00 24.93 664 SER A CA 1
ATOM 10938 C C . SER B 1 646 ? -52.809 11.536 -10.852 1.00 25.05 664 SER A C 1
ATOM 10939 O O . SER B 1 646 ? -52.741 11.225 -9.682 1.00 25.62 664 SER A O 1
ATOM 10942 N N . GLY B 1 647 ? -51.786 12.010 -11.569 1.00 24.60 665 GLY A N 1
ATOM 10943 C CA . GLY B 1 647 ? -50.421 12.216 -11.041 1.00 25.32 665 GLY A CA 1
ATOM 10944 C C . GLY B 1 647 ? -49.516 10.985 -11.134 1.00 24.73 665 GLY A C 1
ATOM 10945 O O . GLY B 1 647 ? -48.340 11.086 -10.756 1.00 27.70 665 GLY A O 1
ATOM 10946 N N . TYR B 1 648 ? -50.028 9.857 -11.591 1.00 22.13 666 TYR A N 1
ATOM 10947 C CA . TYR B 1 648 ? -49.248 8.610 -11.765 1.00 21.30 666 TYR A CA 1
ATOM 10948 C C . TYR B 1 648 ? -49.425 8.079 -13.196 1.00 19.59 666 TYR A C 1
ATOM 10949 O O . TYR B 1 648 ? -50.553 8.011 -13.674 1.00 20.29 666 TYR A O 1
ATOM 10958 N N . GLU B 1 649 ? -48.324 7.650 -13.807 1.00 20.76 667 GLU A N 1
ATOM 10959 C CA . GLU B 1 649 ? -48.356 7.013 -15.150 1.00 21.91 667 GLU A CA 1
ATOM 10960 C C . GLU B 1 649 ? -49.147 5.713 -15.072 1.00 18.50 667 GLU A C 1
ATOM 10961 O O . GLU B 1 649 ? -49.820 5.352 -16.044 1.00 20.58 667 GLU A O 1
ATOM 10967 N N . HIS B 1 650 ? -49.058 5.006 -13.959 1.00 17.98 668 HIS A N 1
ATOM 10968 C CA . HIS B 1 650 ? -49.682 3.672 -13.776 1.00 17.65 668 HIS A CA 1
ATOM 10969 C C . HIS B 1 650 ? -50.573 3.621 -12.530 1.00 17.27 668 HIS A C 1
ATOM 10970 O O . HIS B 1 650 ? -50.142 4.137 -11.493 1.00 19.36 668 HIS A O 1
ATOM 10977 N N . ALA B 1 651 ? -51.686 2.910 -12.576 1.00 17.26 669 ALA A N 1
ATOM 10978 C CA . ALA B 1 651 ? -52.608 2.854 -11.405 1.00 19.28 669 ALA A CA 1
ATOM 10979 C C . ALA B 1 651 ? -51.875 2.282 -10.167 1.00 17.93 669 ALA A C 1
ATOM 10980 O O . ALA B 1 651 ? -52.112 2.790 -9.017 1.00 19.52 669 ALA A O 1
ATOM 10982 N N . GLN B 1 652 ? -50.993 1.296 -10.345 1.00 18.14 670 GLN A N 1
ATOM 10983 C CA . GLN B 1 652 ? -50.355 0.623 -9.185 1.00 17.80 670 GLN A CA 1
ATOM 10984 C C . GLN B 1 652 ? -49.292 1.510 -8.523 1.00 17.07 670 GLN A C 1
ATOM 10985 O O . GLN B 1 652 ? -48.806 1.123 -7.459 1.00 19.49 670 GLN A O 1
ATOM 10991 N N . GLN B 1 653 ? -48.989 2.686 -9.050 1.00 16.65 671 GLN A N 1
ATOM 10992 C CA . GLN B 1 653 ? -48.043 3.612 -8.386 1.00 17.47 671 GLN A CA 1
ATOM 10993 C C . GLN B 1 653 ? -48.745 4.379 -7.253 1.00 16.44 671 GLN A C 1
ATOM 10994 O O . GLN B 1 653 ? -48.041 5.034 -6.478 1.00 17.92 671 GLN A O 1
ATOM 11000 N N . LYS B 1 654 ? -50.064 4.421 -7.243 1.00 17.09 672 LYS A N 1
ATOM 11001 C CA . LYS B 1 654 ? -50.806 5.147 -6.185 1.00 17.66 672 LYS A CA 1
ATOM 11002 C C . LYS B 1 654 ? -50.484 4.565 -4.820 1.00 18.08 672 LYS A C 1
ATOM 11003 O O . LYS B 1 654 ? -50.190 3.412 -4.721 1.00 17.89 672 LYS A O 1
ATOM 11009 N N A THR B 1 655 ? -50.673 5.382 -3.806 0.50 16.41 673 THR A N 1
ATOM 11010 N N B THR B 1 655 ? -50.579 5.380 -3.763 0.50 17.82 673 THR A N 1
ATOM 11011 C CA A THR B 1 655 ? -50.644 5.005 -2.385 0.50 15.91 673 THR A CA 1
ATOM 11012 C CA B THR B 1 655 ? -50.491 4.929 -2.342 0.50 18.32 673 THR A CA 1
ATOM 11013 C C A THR B 1 655 ? -51.854 4.109 -2.109 0.50 18.21 673 THR A C 1
ATOM 11014 C C B THR B 1 655 ? -51.780 4.166 -2.012 0.50 19.84 673 THR A C 1
ATOM 11015 O O A THR B 1 655 ? -52.978 4.508 -2.472 0.50 17.79 673 THR A O 1
ATOM 11016 O O B THR B 1 655 ? -52.873 4.738 -2.212 0.50 20.29 673 THR A O 1
ATOM 11021 N N . LEU B 1 656 ? -51.650 2.922 -1.521 1.00 19.71 674 LEU A N 1
ATOM 11022 C CA . LEU B 1 656 ? -52.769 2.086 -1.047 1.00 20.79 674 LEU A CA 1
ATOM 11023 C C . LEU B 1 656 ? -53.192 2.615 0.337 1.00 21.68 674 LEU A C 1
ATOM 11024 O O . LEU B 1 656 ? -54.400 2.836 0.614 1.00 18.65 674 LEU A O 1
ATOM 11029 N N . LEU B 1 657 ? -52.186 2.834 1.188 1.00 19.95 675 LEU A N 1
ATOM 11030 C CA . LEU B 1 657 ? -52.428 3.396 2.534 1.00 20.52 675 LEU A CA 1
ATOM 11031 C C . LEU B 1 657 ? -51.136 3.941 3.082 1.00 19.41 675 LEU A C 1
ATOM 11032 O O . LEU B 1 657 ? -50.047 3.530 2.628 1.00 20.34 675 LEU A O 1
ATOM 11037 N N . ASN B 1 658 ? -51.269 4.897 3.991 1.00 20.47 676 ASN A N 1
ATOM 11038 C CA . ASN B 1 658 ? -50.120 5.383 4.772 1.00 21.96 676 ASN A CA 1
ATOM 11039 C C . ASN B 1 658 ? -49.958 4.526 6.016 1.00 21.56 676 ASN A C 1
ATOM 11040 O O . ASN B 1 658 ? -50.988 4.256 6.701 1.00 20.38 676 ASN A O 1
ATOM 11045 N N . PHE B 1 659 ? -48.728 4.082 6.243 1.00 20.73 677 PHE A N 1
ATOM 11046 C CA . PHE B 1 659 ? -48.340 3.442 7.521 1.00 20.63 677 PHE A CA 1
ATOM 11047 C C . PHE B 1 659 ? -47.985 4.617 8.423 1.00 21.10 677 PHE A C 1
ATOM 11048 O O . PHE B 1 659 ? -47.020 5.376 8.083 1.00 19.81 677 PHE A O 1
ATOM 11056 N N A THR B 1 660 ? -48.717 4.824 9.514 0.50 22.01 678 THR A N 1
ATOM 11057 N N B THR B 1 660 ? -48.744 4.785 9.510 0.50 21.54 678 THR A N 1
ATOM 11058 C CA A THR B 1 660 ? -48.514 6.042 10.342 0.50 23.80 678 THR A CA 1
ATOM 11059 C CA B THR B 1 660 ? -48.586 5.943 10.430 0.50 23.52 678 THR A CA 1
ATOM 11060 C C A THR B 1 660 ? -48.362 5.641 11.817 0.50 21.94 678 THR A C 1
ATOM 11061 C C B THR B 1 660 ? -48.196 5.445 11.831 0.50 20.85 678 THR A C 1
ATOM 11062 O O A THR B 1 660 ? -49.204 4.865 12.281 0.50 22.15 678 THR A O 1
ATOM 11063 O O B THR B 1 660 ? -48.625 4.377 12.281 0.50 21.18 678 THR A O 1
ATOM 11070 N N . ALA B 1 661 ? -47.358 6.208 12.500 1.00 22.34 679 ALA A N 1
ATOM 11071 C CA . ALA B 1 661 ? -47.092 5.981 13.927 1.00 22.17 679 ALA A CA 1
ATOM 11072 C C . ALA B 1 661 ? -46.601 7.279 14.553 1.00 22.64 679 ALA A C 1
ATOM 11073 O O . ALA B 1 661 ? -46.041 8.140 13.855 1.00 24.47 679 ALA A O 1
ATOM 11075 N N A THR B 1 662 ? -46.728 7.319 15.872 0.50 20.91 680 THR A N 1
ATOM 11076 N N B THR B 1 662 ? -46.801 7.417 15.858 0.50 22.05 680 THR A N 1
ATOM 11077 C CA A THR B 1 662 ? -46.163 8.330 16.799 0.50 21.72 680 THR A CA 1
ATOM 11078 C CA B THR B 1 662 ? -46.132 8.437 16.713 0.50 23.62 680 THR A CA 1
ATOM 11079 C C A THR B 1 662 ? -44.858 7.756 17.362 0.50 21.52 680 THR A C 1
ATOM 11080 C C B THR B 1 662 ? -44.877 7.780 17.302 0.50 22.55 680 THR A C 1
ATOM 11081 O O A THR B 1 662 ? -44.891 6.630 17.903 0.50 22.28 680 THR A O 1
ATOM 11082 O O B THR B 1 662 ? -44.964 6.624 17.774 0.50 23.69 680 THR A O 1
ATOM 11087 N N . VAL B 1 663 ? -43.749 8.478 17.228 1.00 21.80 681 VAL A N 1
ATOM 11088 C CA . VAL B 1 663 ? -42.439 8.017 17.730 1.00 20.90 681 VAL A CA 1
ATOM 11089 C C . VAL B 1 663 ? -42.014 9.034 18.772 1.00 22.08 681 VAL A C 1
ATOM 11090 O O . VAL B 1 663 ? -41.852 10.199 18.404 1.00 20.43 681 VAL A O 1
ATOM 11094 N N . LYS B 1 664 ? -41.901 8.599 20.017 1.00 20.73 682 LYS A N 1
ATOM 11095 C CA . LYS B 1 664 ? -41.495 9.448 21.155 1.00 22.23 682 LYS A CA 1
ATOM 11096 C C . LYS B 1 664 ? -40.125 9.024 21.653 1.00 20.23 682 LYS A C 1
ATOM 11097 O O . LYS B 1 664 ? -39.935 7.840 21.900 1.00 22.30 682 LYS A O 1
ATOM 11103 N N . ASN B 1 665 ? -39.219 9.990 21.784 1.00 20.34 683 ASN A N 1
ATOM 11104 C CA . ASN B 1 665 ? -37.905 9.847 22.445 1.00 21.70 683 ASN A CA 1
ATOM 11105 C C . ASN B 1 665 ? -38.159 9.812 23.957 1.00 24.23 683 ASN A C 1
ATOM 11106 O O . ASN B 1 665 ? -38.402 10.876 24.521 1.00 25.01 683 ASN A O 1
ATOM 11111 N N . THR B 1 666 ? -38.133 8.630 24.560 1.00 23.80 684 THR A N 1
ATOM 11112 C CA . THR B 1 666 ? -38.358 8.432 26.023 1.00 25.25 684 THR A CA 1
ATOM 11113 C C . THR B 1 666 ? -37.017 8.331 26.776 1.00 26.56 684 THR A C 1
ATOM 11114 O O . THR B 1 666 ? -37.056 7.902 27.947 1.00 27.04 684 THR A O 1
ATOM 11118 N N . GLY B 1 667 ? -35.861 8.633 26.175 1.00 25.33 685 GLY A N 1
ATOM 11119 C CA . GLY B 1 667 ? -34.534 8.392 26.786 1.00 23.78 685 GLY A CA 1
ATOM 11120 C C . GLY B 1 667 ? -33.810 9.667 27.142 1.00 24.73 685 GLY A C 1
ATOM 11121 O O . GLY B 1 667 ? -34.491 10.723 27.215 1.00 28.05 685 GLY A O 1
ATOM 11122 N N . GLU B 1 668 ? -32.481 9.579 27.285 1.00 25.81 686 GLU A N 1
ATOM 11123 C CA . GLU B 1 668 ? -31.606 10.620 27.866 1.00 31.52 686 GLU A CA 1
ATOM 11124 C C . GLU B 1 668 ? -30.946 11.498 26.806 1.00 33.55 686 GLU A C 1
ATOM 11125 O O . GLU B 1 668 ? -30.351 12.505 27.223 1.00 39.34 686 GLU A O 1
ATOM 11127 N N . ARG B 1 669 ? -30.971 11.139 25.508 1.00 26.95 687 ARG A N 1
ATOM 11128 C CA . ARG B 1 669 ? -30.162 11.820 24.459 1.00 26.38 687 ARG A CA 1
ATOM 11129 C C . ARG B 1 669 ? -31.033 12.112 23.236 1.00 24.07 687 ARG A C 1
ATOM 11130 O O . ARG B 1 669 ? -31.879 11.287 22.927 1.00 25.25 687 ARG A O 1
ATOM 11138 N N . GLU B 1 670 ? -30.838 13.277 22.621 1.00 23.99 688 GLU A N 1
ATOM 11139 C CA . GLU B 1 670 ? -31.320 13.544 21.242 1.00 24.24 688 GLU A CA 1
ATOM 11140 C C . GLU B 1 670 ? -30.825 12.419 20.323 1.00 22.13 688 GLU A C 1
ATOM 11141 O O . GLU B 1 670 ? -29.689 11.926 20.503 1.00 23.32 688 GLU A O 1
ATOM 11147 N N . SER B 1 671 ? -31.638 12.061 19.350 1.00 23.44 689 SER A N 1
ATOM 11148 C CA . SER B 1 671 ? -31.255 11.055 18.348 1.00 22.17 689 SER A CA 1
ATOM 11149 C C . SER B 1 671 ? -32.116 11.204 17.081 1.00 20.58 689 SER A C 1
ATOM 11150 O O . SER B 1 671 ? -33.292 11.593 17.151 1.00 21.16 689 SER A O 1
ATOM 11153 N N . ASP B 1 672 ? -31.548 10.808 15.959 1.00 20.76 690 ASP A N 1
ATOM 11154 C CA . ASP B 1 672 ? -32.359 10.503 14.764 1.00 21.84 690 ASP A CA 1
ATOM 11155 C C . ASP B 1 672 ? -33.039 9.159 15.010 1.00 21.63 690 ASP A C 1
ATOM 11156 O O . ASP B 1 672 ? -32.668 8.419 15.945 1.00 19.81 690 ASP A O 1
ATOM 11161 N N . TYR B 1 673 ? -34.005 8.832 14.171 1.00 20.07 691 TYR A N 1
ATOM 11162 C CA . TYR B 1 673 ? -34.794 7.583 14.268 1.00 19.55 691 TYR A CA 1
ATOM 11163 C C . TYR B 1 673 ? -34.923 7.008 12.865 1.00 20.81 691 TYR A C 1
ATOM 11164 O O . TYR B 1 673 ? -35.351 7.698 11.998 1.00 22.31 691 TYR A O 1
ATOM 11173 N N . THR B 1 674 ? -34.550 5.759 12.692 1.00 20.47 692 THR A N 1
ATOM 11174 C CA . THR B 1 674 ? -34.724 5.070 11.391 1.00 20.40 692 THR A CA 1
ATOM 11175 C C . THR B 1 674 ? -35.795 4.010 11.520 1.00 18.85 692 THR A C 1
ATOM 11176 O O . THR B 1 674 ? -35.935 3.349 12.570 1.00 18.02 692 THR A O 1
ATOM 11180 N N . ALA B 1 675 ? -36.539 3.830 10.424 1.00 17.71 693 ALA A N 1
ATOM 11181 C CA . ALA B 1 675 ? -37.707 2.950 10.356 1.00 19.96 693 ALA A CA 1
ATOM 11182 C C . ALA B 1 675 ? -37.649 2.137 9.062 1.00 19.31 693 ALA A C 1
ATOM 11183 O O . ALA B 1 675 ? -37.491 2.742 7.987 1.00 17.83 693 ALA A O 1
ATOM 11185 N N . LEU B 1 676 ? -37.804 0.807 9.182 1.00 17.03 694 LEU A N 1
ATOM 11186 C CA . LEU B 1 676 ? -38.133 -0.057 8.035 1.00 18.04 694 LEU A CA 1
ATOM 11187 C C . LEU B 1 676 ? -39.555 -0.540 8.252 1.00 18.24 694 LEU A C 1
ATOM 11188 O O . LEU B 1 676 ? -39.876 -0.962 9.399 1.00 17.99 694 LEU A O 1
ATOM 11193 N N . VAL B 1 677 ? -40.370 -0.524 7.220 1.00 17.35 695 VAL A N 1
ATOM 11194 C CA . VAL B 1 677 ? -41.778 -1.012 7.263 1.00 17.29 695 VAL A CA 1
ATOM 11195 C C . VAL B 1 677 ? -41.843 -2.275 6.425 1.00 16.83 695 VAL A C 1
ATOM 11196 O O . VAL B 1 677 ? -41.446 -2.231 5.228 1.00 16.91 695 VAL A O 1
ATOM 11200 N N . TYR B 1 678 ? -42.228 -3.355 7.030 1.00 16.22 696 TYR A N 1
ATOM 11201 C CA . TYR B 1 678 ? -42.272 -4.677 6.405 1.00 17.13 696 TYR A CA 1
ATOM 11202 C C . TYR B 1 678 ? -43.738 -5.077 6.232 1.00 18.93 696 TYR A C 1
ATOM 11203 O O . TYR B 1 678 ? -44.580 -4.827 7.096 1.00 19.30 696 TYR A O 1
ATOM 11212 N N . VAL B 1 679 ? -44.018 -5.742 5.127 1.00 16.12 697 VAL A N 1
ATOM 11213 C CA . VAL B 1 679 ? -45.319 -6.410 4.938 1.00 16.64 697 VAL A CA 1
ATOM 11214 C C . VAL B 1 679 ? -45.149 -7.903 5.061 1.00 18.01 697 VAL A C 1
ATOM 11215 O O . VAL B 1 679 ? -44.095 -8.416 4.653 1.00 17.24 697 VAL A O 1
ATOM 11219 N N . ASN B 1 680 ? -46.184 -8.587 5.564 1.00 16.64 698 ASN A N 1
ATOM 11220 C CA . ASN B 1 680 ? -46.225 -10.061 5.459 1.00 16.63 698 ASN A CA 1
ATOM 11221 C C . ASN B 1 680 ? -47.652 -10.502 5.210 1.00 20.25 698 ASN A C 1
ATOM 11222 O O . ASN B 1 680 ? -48.577 -9.771 5.541 1.00 18.71 698 ASN A O 1
ATOM 11227 N N . THR B 1 681 ? -47.808 -11.677 4.638 1.00 17.99 699 THR A N 1
ATOM 11228 C CA . THR B 1 681 ? -49.129 -12.139 4.178 1.00 19.31 699 THR A CA 1
ATOM 11229 C C . THR B 1 681 ? -49.144 -13.650 3.956 1.00 19.95 699 THR A C 1
ATOM 11230 O O . THR B 1 681 ? -48.084 -14.254 3.739 1.00 21.17 699 THR A O 1
ATOM 11234 N N . THR B 1 682 ? -50.346 -14.224 4.007 1.00 22.60 700 THR A N 1
ATOM 11235 C CA . THR B 1 682 ? -50.629 -15.586 3.498 1.00 25.81 700 THR A CA 1
ATOM 11236 C C . THR B 1 682 ? -51.414 -15.492 2.188 1.00 24.62 700 THR A C 1
ATOM 11237 O O . THR B 1 682 ? -51.754 -16.547 1.687 1.00 21.86 700 THR A O 1
ATOM 11241 N N . ALA B 1 683 ? -51.596 -14.307 1.594 1.00 20.80 701 ALA A N 1
ATOM 11242 C CA . ALA B 1 683 ? -52.272 -14.160 0.278 1.00 18.77 701 ALA A CA 1
ATOM 11243 C C . ALA B 1 683 ? -51.374 -14.704 -0.822 1.00 18.49 701 ALA A C 1
ATOM 11244 O O . ALA B 1 683 ? -50.129 -14.656 -0.677 1.00 19.01 701 ALA A O 1
ATOM 11246 N N . GLY B 1 684 ? -51.983 -15.233 -1.889 1.00 18.31 702 GLY A N 1
ATOM 11247 C CA . GLY B 1 684 ? -51.253 -15.837 -2.999 1.00 18.48 702 GLY A CA 1
ATOM 11248 C C . GLY B 1 684 ? -50.784 -17.245 -2.650 1.00 18.67 702 GLY A C 1
ATOM 11249 O O . GLY B 1 684 ? -51.072 -17.708 -1.557 1.00 20.98 702 GLY A O 1
ATOM 11250 N N . PRO B 1 685 ? -50.049 -17.890 -3.581 1.00 21.69 703 PRO A N 1
ATOM 11251 C CA . PRO B 1 685 ? -49.602 -19.263 -3.373 1.00 22.99 703 PRO A CA 1
ATOM 11252 C C . PRO B 1 685 ? -48.387 -19.354 -2.442 1.00 24.12 703 PRO A C 1
ATOM 11253 O O . PRO B 1 685 ? -47.563 -18.445 -2.351 1.00 23.73 703 PRO A O 1
ATOM 11257 N N . ALA B 1 686 ? -48.304 -20.491 -1.751 1.00 21.69 704 ALA A N 1
ATOM 11258 C CA . ALA B 1 686 ? -47.097 -20.954 -1.037 1.00 21.70 704 ALA A CA 1
ATOM 11259 C C . ALA B 1 686 ? -45.992 -21.241 -2.042 1.00 20.41 704 ALA A C 1
ATOM 11260 O O . ALA B 1 686 ? -46.219 -21.645 -3.190 1.00 20.49 704 ALA A O 1
ATOM 11262 N N . PRO B 1 687 ? -44.710 -21.164 -1.640 1.00 18.37 705 PRO A N 1
ATOM 11263 C CA . PRO B 1 687 ? -44.316 -20.723 -0.308 1.00 18.00 705 PRO A CA 1
ATOM 11264 C C . PRO B 1 687 ? -44.440 -19.221 -0.060 1.00 18.56 705 PRO A C 1
ATOM 11265 O O . PRO B 1 687 ? -44.457 -18.448 -1.051 1.00 18.38 705 PRO A O 1
ATOM 11269 N N . TYR B 1 688 ? -44.448 -18.842 1.195 1.00 18.73 706 TYR A N 1
ATOM 11270 C CA . TYR B 1 688 ? -44.603 -17.441 1.603 1.00 19.01 706 TYR A CA 1
ATOM 11271 C C . TYR B 1 688 ? -43.306 -16.907 2.165 1.00 20.11 706 TYR A C 1
ATOM 11272 O O . TYR B 1 688 ? -42.663 -17.563 2.975 1.00 20.34 706 TYR A O 1
ATOM 11281 N N . PRO B 1 689 ? -42.925 -15.672 1.809 1.00 19.05 707 PRO A N 1
ATOM 11282 C CA . PRO B 1 689 ? -41.776 -15.045 2.464 1.00 19.44 707 PRO A CA 1
ATOM 11283 C C . PRO B 1 689 ? -42.062 -14.701 3.919 1.00 19.00 707 PRO A C 1
ATOM 11284 O O . PRO B 1 689 ? -43.236 -14.559 4.255 1.00 19.53 707 PRO A O 1
ATOM 11288 N N . LYS B 1 690 ? -41.018 -14.562 4.731 1.00 17.82 708 LYS A N 1
ATOM 11289 C CA . LYS B 1 690 ? -41.180 -14.153 6.142 1.00 20.10 708 LYS A CA 1
ATOM 11290 C C . LYS B 1 690 ? -41.832 -12.780 6.154 1.00 18.66 708 LYS A C 1
ATOM 11291 O O . LYS B 1 690 ? -42.761 -12.542 6.949 1.00 20.09 708 LYS A O 1
ATOM 11297 N N . LYS B 1 691 ? -41.362 -11.905 5.261 1.00 17.53 709 LYS A N 1
ATOM 11298 C CA . LYS B 1 691 ? -41.778 -10.492 5.166 1.00 16.31 709 LYS A CA 1
ATOM 11299 C C . LYS B 1 691 ? -40.979 -9.844 4.019 1.00 17.48 709 LYS A C 1
ATOM 11300 O O . LYS B 1 691 ? -39.950 -10.445 3.569 1.00 15.85 709 LYS A O 1
ATOM 11306 N N . TRP B 1 692 ? -41.370 -8.649 3.582 1.00 17.36 710 TRP A N 1
ATOM 11307 C CA . TRP B 1 692 ? -40.535 -7.858 2.666 1.00 15.65 710 TRP A CA 1
ATOM 11308 C C . TRP B 1 692 ? -40.721 -6.366 2.893 1.00 15.48 710 TRP A C 1
ATOM 11309 O O . TRP B 1 692 ? -41.795 -5.929 3.387 1.00 15.19 710 TRP A O 1
ATOM 11320 N N . VAL B 1 693 ? -39.641 -5.632 2.674 1.00 15.42 711 VAL A N 1
ATOM 11321 C CA . VAL B 1 693 ? -39.658 -4.153 2.851 1.00 15.68 711 VAL A CA 1
ATOM 11322 C C . VAL B 1 693 ? -40.641 -3.509 1.862 1.00 16.69 711 VAL A C 1
ATOM 11323 O O . VAL B 1 693 ? -40.524 -3.778 0.662 1.00 15.27 711 VAL A O 1
ATOM 11327 N N . VAL B 1 694 ? -41.502 -2.616 2.360 1.00 17.33 712 VAL A N 1
ATOM 11328 C CA . VAL B 1 694 ? -42.419 -1.788 1.535 1.00 15.58 712 VAL A CA 1
ATOM 11329 C C . VAL B 1 694 ? -42.174 -0.300 1.786 1.00 15.88 712 VAL A C 1
ATOM 11330 O O . VAL B 1 694 ? -42.827 0.513 1.091 1.00 18.18 712 VAL A O 1
ATOM 11334 N N . GLY B 1 695 ? -41.253 0.068 2.680 1.00 15.93 713 GLY A N 1
ATOM 11335 C CA . GLY B 1 695 ? -40.977 1.497 2.925 1.00 18.49 713 GLY A CA 1
ATOM 11336 C C . GLY B 1 695 ? -39.946 1.700 3.999 1.00 17.49 713 GLY A C 1
ATOM 11337 O O . GLY B 1 695 ? -39.571 0.750 4.701 1.00 17.54 713 GLY A O 1
ATOM 11338 N N . PHE B 1 696 ? -39.435 2.918 4.097 1.00 16.91 714 PHE A N 1
ATOM 11339 C CA . PHE B 1 696 ? -38.425 3.277 5.093 1.00 16.66 714 PHE A CA 1
ATOM 11340 C C . PHE B 1 696 ? -38.408 4.784 5.248 1.00 17.64 714 PHE A C 1
ATOM 11341 O O . PHE B 1 696 ? -38.897 5.514 4.386 1.00 17.74 714 PHE A O 1
ATOM 11349 N N . ASP B 1 697 ? -37.909 5.243 6.398 1.00 18.94 715 ASP A N 1
ATOM 11350 C CA . ASP B 1 697 ? -37.687 6.704 6.564 1.00 17.81 715 ASP A CA 1
ATOM 11351 C C . ASP B 1 697 ? -36.658 6.943 7.664 1.00 18.81 715 ASP A C 1
ATOM 11352 O O . ASP B 1 697 ? -36.281 6.001 8.432 1.00 19.14 715 ASP A O 1
ATOM 11357 N N . ARG B 1 698 ? -36.139 8.157 7.700 1.00 17.76 716 ARG A N 1
ATOM 11358 C CA . ARG B 1 698 ? -35.265 8.607 8.785 1.00 19.26 716 ARG A CA 1
ATOM 11359 C C . ARG B 1 698 ? -35.820 9.901 9.338 1.00 21.28 716 ARG A C 1
ATOM 11360 O O . ARG B 1 698 ? -35.969 10.830 8.541 1.00 23.54 716 ARG A O 1
ATOM 11368 N N . LEU B 1 699 ? -36.152 9.923 10.620 1.00 19.30 717 LEU A N 1
ATOM 11369 C CA . LEU B 1 699 ? -36.619 11.162 11.293 1.00 20.24 717 LEU A CA 1
ATOM 11370 C C . LEU B 1 699 ? -35.409 11.812 11.943 1.00 21.36 717 LEU A C 1
ATOM 11371 O O . LEU B 1 699 ? -34.519 11.104 12.402 1.00 21.00 717 LEU A O 1
ATOM 11376 N N . GLY B 1 700 ? -35.391 13.140 12.002 1.00 20.65 718 GLY A N 1
ATOM 11377 C CA . GLY B 1 700 ? -34.229 13.916 12.431 1.00 21.96 718 GLY A CA 1
ATOM 11378 C C . GLY B 1 700 ? -34.457 14.588 13.765 1.00 22.90 718 GLY A C 1
ATOM 11379 O O . GLY B 1 700 ? -35.531 15.132 13.979 1.00 22.58 718 GLY A O 1
ATOM 11380 N N . GLY B 1 701 ? -33.491 14.446 14.655 1.00 23.25 719 GLY A N 1
ATOM 11381 C CA . GLY B 1 701 ? -33.328 15.364 15.806 1.00 24.81 719 GLY A CA 1
ATOM 11382 C C . GLY B 1 701 ? -34.485 15.294 16.795 1.00 24.29 719 GLY A C 1
ATOM 11383 O O . GLY B 1 701 ? -34.986 16.358 17.207 1.00 23.73 719 GLY A O 1
ATOM 11384 N N . LEU B 1 702 ? -34.924 14.102 17.178 1.00 21.90 720 LEU A N 1
ATOM 11385 C CA . LEU B 1 702 ? -35.929 13.989 18.265 1.00 23.44 720 LEU A CA 1
ATOM 11386 C C . LEU B 1 702 ? -35.217 14.262 19.594 1.00 21.32 720 LEU A C 1
ATOM 11387 O O . LEU B 1 702 ? -34.375 13.452 19.994 1.00 21.49 720 LEU A O 1
ATOM 11392 N N . GLU B 1 703 ? -35.542 15.363 20.268 1.00 22.23 721 GLU A N 1
ATOM 11393 C CA . GLU B 1 703 ? -34.984 15.665 21.618 1.00 23.55 721 GLU A CA 1
ATOM 11394 C C . GLU B 1 703 ? -35.681 14.797 22.655 1.00 23.30 721 GLU A C 1
ATOM 11395 O O . GLU B 1 703 ? -36.820 14.381 22.453 1.00 23.52 721 GLU A O 1
ATOM 11401 N N . PRO B 1 704 ? -35.037 14.510 23.816 1.00 24.40 722 PRO A N 1
ATOM 11402 C CA . PRO B 1 704 ? -35.697 13.777 24.892 1.00 27.22 722 PRO A CA 1
ATOM 11403 C C . PRO B 1 704 ? -37.072 14.393 25.175 1.00 25.53 722 PRO A C 1
ATOM 11404 O O . PRO B 1 704 ? -37.199 15.605 25.275 1.00 24.93 722 PRO A O 1
ATOM 11408 N N . GLY B 1 705 ? -38.084 13.545 25.220 1.00 23.87 723 GLY A N 1
ATOM 11409 C CA . GLY B 1 705 ? -39.483 13.944 25.457 1.00 28.00 723 GLY A CA 1
ATOM 11410 C C . GLY B 1 705 ? -40.270 14.370 24.219 1.00 27.64 723 GLY A C 1
ATOM 11411 O O . GLY B 1 705 ? -41.498 14.471 24.362 1.00 27.02 723 GLY A O 1
ATOM 11412 N N A ASP B 1 706 ? -39.642 14.605 23.075 0.50 25.88 724 ASP A N 1
ATOM 11413 N N B ASP B 1 706 ? -39.584 14.644 23.072 0.50 27.51 724 ASP A N 1
ATOM 11414 C CA A ASP B 1 706 ? -40.413 15.087 21.908 0.50 25.24 724 ASP A CA 1
ATOM 11415 C CA B ASP B 1 706 ? -40.136 15.030 21.727 0.50 27.27 724 ASP A CA 1
ATOM 11416 C C A ASP B 1 706 ? -40.918 13.882 21.115 0.50 24.36 724 ASP A C 1
ATOM 11417 C C B ASP B 1 706 ? -40.950 13.847 21.161 0.50 26.27 724 ASP A C 1
ATOM 11418 O O A ASP B 1 706 ? -40.280 12.787 21.170 0.50 22.21 724 ASP A O 1
ATOM 11419 O O B ASP B 1 706 ? -40.542 12.689 21.377 0.50 26.27 724 ASP A O 1
ATOM 11428 N N . SER B 1 707 ? -42.007 14.116 20.388 1.00 27.00 725 SER A N 1
ATOM 11429 C CA . SER B 1 707 ? -42.676 13.107 19.531 1.00 27.17 725 SER A CA 1
ATOM 11430 C C . SER B 1 707 ? -42.664 13.634 18.105 1.00 26.68 725 SER A C 1
ATOM 11431 O O . SER B 1 707 ? -42.696 14.863 17.893 1.00 24.92 725 SER A O 1
ATOM 11434 N N . GLN B 1 708 ? -42.578 12.725 17.152 1.00 23.48 726 GLN A N 1
ATOM 11435 C CA . GLN B 1 708 ? -42.727 13.077 15.717 1.00 22.59 726 GLN A CA 1
ATOM 11436 C C . GLN B 1 708 ? -43.599 11.995 15.115 1.00 22.85 726 GLN A C 1
ATOM 11437 O O . GLN B 1 708 ? -43.478 10.830 15.568 1.00 22.28 726 GLN A O 1
ATOM 11443 N N . THR B 1 709 ? -44.365 12.366 14.092 1.00 21.96 727 THR A N 1
ATOM 11444 C CA . THR B 1 709 ? -45.188 11.406 13.337 1.00 23.01 727 THR A CA 1
ATOM 11445 C C . THR B 1 709 ? -44.360 10.802 12.212 1.00 22.79 727 THR A C 1
ATOM 11446 O O . THR B 1 709 ? -43.750 11.550 11.435 1.00 24.55 727 THR A O 1
ATOM 11450 N N . LEU B 1 710 ? -44.386 9.478 12.118 1.00 21.86 728 LEU A N 1
ATOM 11451 C CA . LEU B 1 710 ? -43.795 8.711 11.000 1.00 21.63 728 LEU A CA 1
ATOM 11452 C C . LEU B 1 710 ? -44.929 8.507 10.001 1.00 22.94 728 LEU A C 1
ATOM 11453 O O . LEU B 1 710 ? -45.972 7.936 10.409 1.00 20.79 728 LEU A O 1
ATOM 11458 N N . THR B 1 711 ? -44.747 8.872 8.721 1.00 21.20 729 THR A N 1
ATOM 11459 C CA . THR B 1 711 ? -45.778 8.621 7.701 1.00 22.55 729 THR A CA 1
ATOM 11460 C C . THR B 1 711 ? -45.061 8.018 6.491 1.00 22.41 729 THR A C 1
ATOM 11461 O O . THR B 1 711 ? -44.277 8.755 5.843 1.00 23.37 729 THR A O 1
ATOM 11465 N N . VAL B 1 712 ? -45.327 6.734 6.232 1.00 19.48 730 VAL A N 1
ATOM 11466 C CA . VAL B 1 712 ? -44.680 5.983 5.124 1.00 21.10 730 VAL A CA 1
ATOM 11467 C C . VAL B 1 712 ? -45.762 5.546 4.147 1.00 19.37 730 VAL A C 1
ATOM 11468 O O . VAL B 1 712 ? -46.546 4.634 4.431 1.00 19.54 730 VAL A O 1
ATOM 11472 N N . PRO B 1 713 ? -45.780 6.102 2.919 1.00 20.02 731 PRO A N 1
ATOM 11473 C CA . PRO B 1 713 ? -46.780 5.688 1.934 1.00 20.96 731 PRO A CA 1
ATOM 11474 C C . PRO B 1 713 ? -46.441 4.279 1.465 1.00 22.06 731 PRO A C 1
ATOM 11475 O O . PRO B 1 713 ? -45.302 3.999 1.097 1.00 26.68 731 PRO A O 1
ATOM 11479 N N . VAL B 1 714 ? -47.428 3.421 1.544 1.00 17.32 732 VAL A N 1
ATOM 11480 C CA . VAL B 1 714 ? -47.318 2.044 1.053 1.00 17.03 732 VAL A CA 1
ATOM 11481 C C . VAL B 1 714 ? -48.049 2.015 -0.289 1.00 18.05 732 VAL A C 1
ATOM 11482 O O . VAL B 1 714 ? -49.292 2.119 -0.308 1.00 18.33 732 VAL A O 1
ATOM 11486 N N . THR B 1 715 ? -47.310 1.822 -1.390 1.00 16.88 733 THR A N 1
ATOM 11487 C CA . THR B 1 715 ? -47.990 1.834 -2.715 1.00 17.85 733 THR A CA 1
ATOM 11488 C C . THR B 1 715 ? -48.668 0.516 -3.007 1.00 18.00 733 THR A C 1
ATOM 11489 O O . THR B 1 715 ? -48.343 -0.554 -2.468 1.00 18.22 733 THR A O 1
ATOM 11493 N N . VAL B 1 716 ? -49.590 0.563 -3.951 1.00 17.81 734 VAL A N 1
ATOM 11494 C CA . VAL B 1 716 ? -50.254 -0.645 -4.438 1.00 17.39 734 VAL A CA 1
ATOM 11495 C C . VAL B 1 716 ? -49.181 -1.615 -4.929 1.00 18.33 734 VAL A C 1
ATOM 11496 O O . VAL B 1 716 ? -49.241 -2.789 -4.584 1.00 18.75 734 VAL A O 1
ATOM 11500 N N . GLU B 1 717 ? -48.227 -1.191 -5.748 1.00 17.83 735 GLU A N 1
ATOM 11501 C CA . GLU B 1 717 ? -47.285 -2.166 -6.351 1.00 17.68 735 GLU A CA 1
ATOM 11502 C C . GLU B 1 717 ? -46.343 -2.768 -5.285 1.00 17.65 735 GLU A C 1
ATOM 11503 O O . GLU B 1 717 ? -45.913 -3.933 -5.468 1.00 18.20 735 GLU A O 1
ATOM 11509 N N . SER B 1 718 ? -46.102 -2.100 -4.166 1.00 17.41 736 SER A N 1
ATOM 11510 C CA . SER B 1 718 ? -45.148 -2.542 -3.114 1.00 16.55 736 SER A CA 1
ATOM 11511 C C . SER B 1 718 ? -45.678 -3.798 -2.439 1.00 16.43 736 SER A C 1
ATOM 11512 O O . SER B 1 718 ? -44.859 -4.576 -1.906 1.00 17.94 736 SER A O 1
ATOM 11515 N N . VAL B 1 719 ? -46.986 -3.986 -2.405 1.00 16.59 737 VAL A N 1
ATOM 11516 C CA . VAL B 1 719 ? -47.553 -5.210 -1.764 1.00 16.99 737 VAL A CA 1
ATOM 11517 C C . VAL B 1 719 ? -47.970 -6.288 -2.766 1.00 16.21 737 VAL A C 1
ATOM 11518 O O . VAL B 1 719 ? -48.459 -7.348 -2.320 1.00 17.81 737 VAL A O 1
ATOM 11522 N N . ALA B 1 720 ? -47.696 -6.134 -4.050 1.00 16.25 738 ALA A N 1
ATOM 11523 C CA . ALA B 1 720 ? -47.961 -7.176 -5.049 1.00 15.51 738 ALA A CA 1
ATOM 11524 C C . ALA B 1 720 ? -46.953 -8.316 -4.921 1.00 18.14 738 ALA A C 1
ATOM 11525 O O . ALA B 1 720 ? -45.740 -8.019 -4.701 1.00 22.97 738 ALA A O 1
ATOM 11527 N N . ARG B 1 721 ? -47.400 -9.554 -5.087 1.00 16.19 739 ARG A N 1
ATOM 11528 C CA . ARG B 1 721 ? -46.515 -10.725 -5.237 1.00 16.31 739 ARG A CA 1
ATOM 11529 C C . ARG B 1 721 ? -46.296 -10.987 -6.736 1.00 17.10 739 ARG A C 1
ATOM 11530 O O . ARG B 1 721 ? -46.670 -10.130 -7.599 1.00 17.79 739 ARG A O 1
ATOM 11538 N N . THR B 1 722 ? -45.727 -12.132 -7.067 1.00 16.46 740 THR A N 1
ATOM 11539 C CA . THR B 1 722 ? -45.319 -12.511 -8.436 1.00 16.13 740 THR A CA 1
ATOM 11540 C C . THR B 1 722 ? -45.734 -13.948 -8.679 1.00 17.19 740 THR A C 1
ATOM 11541 O O . THR B 1 722 ? -45.402 -14.817 -7.841 1.00 17.72 740 THR A O 1
ATOM 11545 N N . ASP B 1 723 ? -46.433 -14.202 -9.768 1.00 16.17 741 ASP A N 1
ATOM 11546 C CA . ASP B 1 723 ? -46.903 -15.569 -10.059 1.00 17.18 741 ASP A CA 1
ATOM 11547 C C . ASP B 1 723 ? -45.793 -16.378 -10.740 1.00 17.11 741 ASP A C 1
ATOM 11548 O O . ASP B 1 723 ? -44.692 -15.829 -11.019 1.00 18.85 741 ASP A O 1
ATOM 11553 N N . GLU B 1 724 ? -46.069 -17.647 -11.022 1.00 20.19 742 GLU A N 1
ATOM 11554 C CA . GLU B 1 724 ? -45.085 -18.612 -11.557 1.00 21.36 742 GLU A CA 1
ATOM 11555 C C . GLU B 1 724 ? -44.628 -18.205 -12.960 1.00 21.21 742 GLU A C 1
ATOM 11556 O O . GLU B 1 724 ? -43.591 -18.696 -13.410 1.00 21.98 742 GLU A O 1
ATOM 11558 N N . GLN B 1 725 ? -45.341 -17.319 -13.648 1.00 19.38 743 GLN A N 1
ATOM 11559 C CA . GLN B 1 725 ? -45.020 -16.853 -15.008 1.00 21.80 743 GLN A CA 1
ATOM 11560 C C . GLN B 1 725 ? -44.234 -15.552 -14.944 1.00 21.43 743 GLN A C 1
ATOM 11561 O O . GLN B 1 725 ? -43.893 -15.054 -16.036 1.00 22.03 743 GLN A O 1
ATOM 11567 N N . GLY B 1 726 ? -44.108 -14.944 -13.766 1.00 18.12 744 GLY A N 1
ATOM 11568 C CA . GLY B 1 726 ? -43.416 -13.649 -13.629 1.00 18.81 744 GLY A CA 1
ATOM 11569 C C . GLY B 1 726 ? -44.346 -12.457 -13.640 1.00 16.93 744 GLY A C 1
ATOM 11570 O O . GLY B 1 726 ? -43.862 -11.340 -13.476 1.00 14.74 744 GLY A O 1
ATOM 11571 N N . ASN B 1 727 ? -45.650 -12.654 -13.832 1.00 16.29 745 ASN A N 1
ATOM 11572 C CA . ASN B 1 727 ? -46.583 -11.506 -13.725 1.00 15.29 745 ASN A CA 1
ATOM 11573 C C . ASN B 1 727 ? -46.531 -10.945 -12.321 1.00 14.52 745 ASN A C 1
ATOM 11574 O O . ASN B 1 727 ? -46.513 -11.733 -11.346 1.00 15.69 745 ASN A O 1
ATOM 11579 N N . ARG B 1 728 ? -46.564 -9.609 -12.173 1.00 15.40 746 ARG A N 1
ATOM 11580 C CA . ARG B 1 728 ? -46.745 -8.949 -10.879 1.00 16.29 746 ARG A CA 1
ATOM 11581 C C . ARG B 1 728 ? -48.258 -8.913 -10.633 1.00 16.90 746 ARG A C 1
ATOM 11582 O O . ARG B 1 728 ? -48.989 -8.392 -11.477 1.00 14.82 746 ARG A O 1
ATOM 11590 N N . VAL B 1 729 ? -48.666 -9.490 -9.515 1.00 15.33 747 VAL A N 1
ATOM 11591 C CA . VAL B 1 729 ? -50.105 -9.803 -9.226 1.00 15.54 747 VAL A CA 1
ATOM 11592 C C . VAL B 1 729 ? -50.454 -9.286 -7.839 1.00 17.34 747 VAL A C 1
ATOM 11593 O O . VAL B 1 729 ? -49.707 -9.557 -6.887 1.00 16.26 747 VAL A O 1
ATOM 11597 N N . LEU B 1 730 ? -51.596 -8.624 -7.691 1.00 15.59 748 LEU A N 1
ATOM 11598 C CA . LEU B 1 730 ? -52.162 -8.321 -6.369 1.00 16.69 748 LEU A CA 1
ATOM 11599 C C . LEU B 1 730 ? -53.089 -9.462 -5.970 1.00 17.03 748 LEU A C 1
ATOM 11600 O O . LEU B 1 730 ? -54.038 -9.767 -6.739 1.00 18.06 748 LEU A O 1
ATOM 11605 N N . TYR B 1 731 ? -52.873 -10.055 -4.812 1.00 16.35 749 TYR A N 1
ATOM 11606 C CA . TYR B 1 731 ? -53.705 -11.204 -4.369 1.00 16.56 749 TYR A CA 1
ATOM 11607 C C . TYR B 1 731 ? -54.612 -10.820 -3.207 1.00 16.73 749 TYR A C 1
ATOM 11608 O O . TYR B 1 731 ? -54.199 -10.124 -2.278 1.00 17.87 749 TYR A O 1
ATOM 11617 N N . PRO B 1 732 ? -55.879 -11.296 -3.220 1.00 17.66 750 PRO A N 1
ATOM 11618 C CA . PRO B 1 732 ? -56.773 -11.051 -2.094 1.00 17.37 750 PRO A CA 1
ATOM 11619 C C . PRO B 1 732 ? -56.293 -11.793 -0.847 1.00 17.28 750 PRO A C 1
ATOM 11620 O O . PRO B 1 732 ? -55.791 -12.933 -0.996 1.00 20.44 750 PRO A O 1
ATOM 11624 N N . GLY B 1 733 ? -56.449 -11.167 0.320 1.00 18.49 751 GLY A N 1
ATOM 11625 C CA . GLY B 1 733 ? -56.220 -11.832 1.615 1.00 17.87 751 GLY A CA 1
ATOM 11626 C C . GLY B 1 733 ? -55.750 -10.888 2.667 1.00 18.64 751 GLY A C 1
ATOM 11627 O O . GLY B 1 733 ? -55.932 -9.698 2.516 1.00 19.05 751 GLY A O 1
ATOM 11628 N N . SER B 1 734 ? -55.229 -11.427 3.762 1.00 17.27 752 SER A N 1
ATOM 11629 C CA . SER B 1 734 ? -54.849 -10.671 4.973 1.00 18.88 752 SER A CA 1
ATOM 11630 C C . SER B 1 734 ? -53.386 -10.259 4.877 1.00 17.67 752 SER A C 1
ATOM 11631 O O . SER B 1 734 ? -52.553 -11.112 4.565 1.00 20.37 752 SER A O 1
ATOM 11634 N N . TYR B 1 735 ? -53.118 -9.020 5.207 1.00 17.73 753 TYR A N 1
ATOM 11635 C CA . TYR B 1 735 ? -51.758 -8.464 5.210 1.00 17.97 753 TYR A CA 1
ATOM 11636 C C . TYR B 1 735 ? -51.481 -7.843 6.575 1.00 18.95 753 TYR A C 1
ATOM 11637 O O . TYR B 1 735 ? -52.425 -7.290 7.206 1.00 19.68 753 TYR A O 1
ATOM 11646 N N . GLU B 1 736 ? -50.204 -7.772 6.960 1.00 17.88 754 GLU A N 1
ATOM 11647 C CA . GLU B 1 736 ? -49.766 -6.945 8.106 1.00 18.96 754 GLU A CA 1
ATOM 11648 C C . GLU B 1 736 ? -48.566 -6.097 7.727 1.00 19.49 754 GLU A C 1
ATOM 11649 O O . GLU B 1 736 ? -47.632 -6.635 7.137 1.00 20.31 754 GLU A O 1
ATOM 11655 N N . LEU B 1 737 ? -48.610 -4.823 8.103 1.00 19.11 755 LEU A N 1
ATOM 11656 C CA . LEU B 1 737 ? -47.471 -3.904 8.059 1.00 16.89 755 LEU A CA 1
ATOM 11657 C C . LEU B 1 737 ? -46.892 -3.802 9.459 1.00 19.04 755 LEU A C 1
ATOM 11658 O O . LEU B 1 737 ? -47.681 -3.671 10.434 1.00 19.73 755 LEU A O 1
ATOM 11663 N N . ALA B 1 738 ? -45.567 -3.890 9.580 1.00 19.36 756 ALA A N 1
ATOM 11664 C CA . ALA B 1 738 ? -44.892 -3.900 10.898 1.00 18.46 756 ALA A CA 1
ATOM 11665 C C . ALA B 1 738 ? -43.743 -2.910 10.881 1.00 19.39 756 ALA A C 1
ATOM 11666 O O . ALA B 1 738 ? -42.956 -2.902 9.873 1.00 18.05 756 ALA A O 1
ATOM 11668 N N . LEU B 1 739 ? -43.569 -2.186 11.993 1.00 19.15 757 LEU A N 1
ATOM 11669 C CA . LEU B 1 739 ? -42.424 -1.277 12.185 1.00 18.50 757 LEU A CA 1
ATOM 11670 C C . LEU B 1 739 ? -41.233 -2.046 12.762 1.00 17.82 757 LEU A C 1
ATOM 11671 O O . LEU B 1 739 ? -41.266 -2.508 13.950 1.00 19.16 757 LEU A O 1
ATOM 11676 N N . ASN B 1 740 ? -40.174 -2.143 11.961 1.00 17.07 758 ASN A N 1
ATOM 11677 C CA . ASN B 1 740 ? -38.870 -2.727 12.366 1.00 16.54 758 ASN A CA 1
ATOM 11678 C C . ASN B 1 740 ? -38.968 -4.226 12.694 1.00 17.40 758 ASN A C 1
ATOM 11679 O O . ASN B 1 740 ? -40.040 -4.812 12.680 1.00 18.77 758 ASN A O 1
ATOM 11684 N N . ASN B 1 741 ? -37.830 -4.821 12.981 1.00 18.48 759 ASN A N 1
ATOM 11685 C CA . ASN B 1 741 ? -37.727 -6.283 13.217 1.00 18.54 759 ASN A CA 1
ATOM 11686 C C . ASN B 1 741 ? -38.556 -6.673 14.457 1.00 18.07 759 ASN A C 1
ATOM 11687 O O . ASN B 1 741 ? -39.070 -7.774 14.463 1.00 21.23 759 ASN A O 1
ATOM 11692 N N . GLU B 1 742 ? -38.645 -5.820 15.455 1.00 19.99 760 GLU A N 1
ATOM 11693 C CA . GLU B 1 742 ? -39.381 -6.151 16.699 1.00 21.85 760 GLU A CA 1
ATOM 11694 C C . GLU B 1 742 ? -40.888 -5.910 16.488 1.00 22.37 760 GLU A C 1
ATOM 11695 O O . GLU B 1 742 ? -41.651 -6.230 17.391 1.00 20.93 760 GLU A O 1
ATOM 11701 N N . ARG B 1 743 ? -41.328 -5.294 15.381 1.00 18.49 761 ARG A N 1
ATOM 11702 C CA . ARG B 1 743 ? -42.774 -5.165 15.078 1.00 19.43 761 ARG A CA 1
ATOM 11703 C C . ARG B 1 743 ? -43.389 -4.309 16.194 1.00 20.74 761 ARG A C 1
ATOM 11704 O O . ARG B 1 743 ? -44.406 -4.712 16.785 1.00 22.29 761 ARG A O 1
ATOM 11712 N N . SER B 1 744 ? -42.818 -3.142 16.443 1.00 22.90 762 SER A N 1
ATOM 11713 C CA . SER B 1 744 ? -43.210 -2.258 17.579 1.00 20.64 762 SER A CA 1
ATOM 11714 C C . SER B 1 744 ? -44.635 -1.746 17.367 1.00 22.41 762 SER A C 1
ATOM 11715 O O . SER B 1 744 ? -45.329 -1.453 18.348 1.00 23.30 762 SER A O 1
ATOM 11718 N N . VAL B 1 745 ? -45.031 -1.564 16.109 1.00 19.10 763 VAL A N 1
ATOM 11719 C CA . VAL B 1 745 ? -46.382 -1.139 15.658 1.00 19.06 763 VAL A CA 1
ATOM 11720 C C . VAL B 1 745 ? -46.796 -2.070 14.528 1.00 20.91 763 VAL A C 1
ATOM 11721 O O . VAL B 1 745 ? -45.943 -2.348 13.612 1.00 20.77 763 VAL A O 1
ATOM 11725 N N . VAL B 1 746 ? -48.017 -2.580 14.583 1.00 21.53 764 VAL A N 1
ATOM 11726 C CA . VAL B 1 746 ? -48.544 -3.498 13.551 1.00 19.58 764 VAL A CA 1
ATOM 11727 C C . VAL B 1 746 ? -49.843 -2.899 13.035 1.00 22.36 764 VAL A C 1
ATOM 11728 O O . VAL B 1 746 ? -50.720 -2.592 13.868 1.00 23.85 764 VAL A O 1
ATOM 11732 N N . VAL B 1 747 ? -49.992 -2.791 11.717 1.00 21.22 765 VAL A N 1
ATOM 11733 C CA . VAL B 1 747 ? -51.213 -2.228 11.082 1.00 20.88 765 VAL A CA 1
ATOM 11734 C C . VAL B 1 747 ? -51.694 -3.301 10.143 1.00 21.99 765 VAL A C 1
ATOM 11735 O O . VAL B 1 747 ? -50.943 -3.680 9.254 1.00 22.33 765 VAL A O 1
ATOM 11739 N N . LYS B 1 748 ? -52.902 -3.802 10.370 1.00 22.60 766 LYS A N 1
ATOM 11740 C CA . LYS B 1 748 ? -53.477 -4.906 9.572 1.00 21.09 766 LYS A CA 1
ATOM 11741 C C . LYS B 1 748 ? -54.262 -4.307 8.414 1.00 22.53 766 LYS A C 1
ATOM 11742 O O . LYS B 1 748 ? -54.796 -3.211 8.582 1.00 23.87 766 LYS A O 1
ATOM 11748 N N . PHE B 1 749 ? -54.319 -4.961 7.259 1.00 18.97 767 PHE A N 1
ATOM 11749 C CA . PHE B 1 749 ? -55.299 -4.603 6.196 1.00 19.14 767 PHE A CA 1
ATOM 11750 C C . PHE B 1 749 ? -55.643 -5.860 5.425 1.00 18.70 767 PHE A C 1
ATOM 11751 O O . PHE B 1 749 ? -54.946 -6.900 5.537 1.00 19.50 767 PHE A O 1
ATOM 11759 N N . GLU B 1 750 ? -56.754 -5.796 4.727 1.00 19.43 768 GLU A N 1
ATOM 11760 C CA . GLU B 1 750 ? -57.282 -6.891 3.919 1.00 21.46 768 GLU A CA 1
ATOM 11761 C C . GLU B 1 750 ? -57.435 -6.393 2.481 1.00 21.33 768 GLU A C 1
ATOM 11762 O O . GLU B 1 750 ? -57.932 -5.280 2.292 1.00 21.12 768 GLU A O 1
ATOM 11768 N N . LEU B 1 751 ? -57.062 -7.208 1.524 1.00 20.17 769 LEU A N 1
ATOM 11769 C CA . LEU B 1 751 ? -57.397 -6.960 0.109 1.00 19.09 769 LEU A CA 1
ATOM 11770 C C . LEU B 1 751 ? -58.504 -7.924 -0.251 1.00 18.22 769 LEU A C 1
ATOM 11771 O O . LEU B 1 751 ? -58.410 -9.167 -0.007 1.00 18.76 769 LEU A O 1
ATOM 11776 N N . LYS B 1 752 ? -59.572 -7.333 -0.784 1.00 22.32 770 LYS A N 1
ATOM 11777 C CA . LYS B 1 752 ? -60.758 -8.072 -1.239 1.00 22.03 770 LYS A CA 1
ATOM 11778 C C . LYS B 1 752 ? -60.881 -8.049 -2.754 1.00 23.24 770 LYS A C 1
ATOM 11779 O O . LYS B 1 752 ? -60.224 -7.267 -3.398 1.00 23.03 770 LYS A O 1
ATOM 11785 N N . GLY B 1 753 ? -61.688 -8.947 -3.298 1.00 22.79 771 GLY A N 1
ATOM 11786 C CA . GLY B 1 753 ? -61.983 -9.022 -4.726 1.00 22.47 771 GLY A CA 1
ATOM 11787 C C . GLY B 1 753 ? -61.186 -10.134 -5.370 1.00 24.51 771 GLY A C 1
ATOM 11788 O O . GLY B 1 753 ? -60.930 -11.109 -4.669 1.00 28.86 771 GLY A O 1
ATOM 11789 N N . GLU B 1 754 ? -60.827 -9.957 -6.647 1.00 24.14 772 GLU A N 1
ATOM 11790 C CA . GLU B 1 754 ? -60.168 -10.992 -7.487 1.00 24.47 772 GLU A CA 1
ATOM 11791 C C . GLU B 1 754 ? -58.690 -10.589 -7.636 1.00 21.13 772 GLU A C 1
ATOM 11792 O O . GLU B 1 754 ? -58.375 -9.402 -7.512 1.00 19.66 772 GLU A O 1
ATOM 11798 N N . GLU B 1 755 ? -57.822 -11.561 -7.830 1.00 23.63 773 GLU A N 1
ATOM 11799 C CA . GLU B 1 755 ? -56.430 -11.302 -8.305 1.00 20.64 773 GLU A CA 1
ATOM 11800 C C . GLU B 1 755 ? -56.474 -10.319 -9.462 1.00 20.89 773 GLU A C 1
ATOM 11801 O O . GLU B 1 755 ? -57.395 -10.430 -10.329 1.00 21.08 773 GLU A O 1
ATOM 11807 N N . ALA B 1 756 ? -55.490 -9.445 -9.553 1.00 18.62 774 ALA A N 1
ATOM 11808 C CA . ALA B 1 756 ? -55.300 -8.609 -10.762 1.00 18.65 774 ALA A CA 1
ATOM 11809 C C . ALA B 1 756 ? -53.816 -8.613 -11.128 1.00 18.83 774 ALA A C 1
ATOM 11810 O O . ALA B 1 756 ? -52.987 -8.502 -10.231 1.00 16.88 774 ALA A O 1
ATOM 11812 N N . VAL B 1 757 ? -53.541 -8.684 -12.419 1.00 17.36 775 VAL A N 1
ATOM 11813 C CA . VAL B 1 757 ? -52.177 -8.425 -12.948 1.00 17.45 775 VAL A CA 1
ATOM 11814 C C . VAL B 1 757 ? -51.956 -6.927 -12.998 1.00 19.57 775 VAL A C 1
ATOM 11815 O O . VAL B 1 757 ? -52.806 -6.220 -13.565 1.00 19.48 775 VAL A O 1
ATOM 11819 N N . ILE B 1 758 ? -50.825 -6.466 -12.452 1.00 16.39 776 ILE A N 1
ATOM 11820 C CA . ILE B 1 758 ? -50.412 -5.054 -12.576 1.00 15.84 776 ILE A CA 1
ATOM 11821 C C . ILE B 1 758 ? -49.239 -4.887 -13.559 1.00 16.92 776 ILE A C 1
ATOM 11822 O O . ILE B 1 758 ? -49.134 -3.839 -14.174 1.00 17.98 776 ILE A O 1
ATOM 11827 N N A LEU B 1 759 ? -48.423 -5.934 -13.725 0.50 15.53 777 LEU A N 1
ATOM 11828 N N B LEU B 1 759 ? -48.482 -5.936 -13.839 0.50 16.71 777 LEU A N 1
ATOM 11829 C CA A LEU B 1 759 ? -47.390 -6.023 -14.794 0.50 15.00 777 LEU A CA 1
ATOM 11830 C CA B LEU B 1 759 ? -47.418 -5.867 -14.869 0.50 17.30 777 LEU A CA 1
ATOM 11831 C C A LEU B 1 759 ? -47.513 -7.366 -15.506 0.50 15.29 777 LEU A C 1
ATOM 11832 C C B LEU B 1 759 ? -47.363 -7.240 -15.520 0.50 16.19 777 LEU A C 1
ATOM 11833 O O A LEU B 1 759 ? -47.348 -8.477 -14.887 0.50 16.22 777 LEU A O 1
ATOM 11834 O O B LEU B 1 759 ? -47.009 -8.224 -14.801 0.50 16.91 777 LEU A O 1
ATOM 11843 N N . SER B 1 760 ? -47.741 -7.302 -16.809 1.00 15.44 778 SER A N 1
ATOM 11844 C CA . SER B 1 760 ? -47.710 -8.514 -17.637 1.00 15.83 778 SER A CA 1
ATOM 11845 C C . SER B 1 760 ? -46.261 -8.852 -17.984 1.00 17.74 778 SER A C 1
ATOM 11846 O O . SER B 1 760 ? -45.581 -7.959 -18.556 1.00 19.57 778 SER A O 1
ATOM 11849 N N . TRP B 1 761 ? -45.836 -10.056 -17.650 1.00 15.84 779 TRP A N 1
ATOM 11850 C CA . TRP B 1 761 ? -44.427 -10.474 -17.869 1.00 14.89 779 TRP A CA 1
ATOM 11851 C C . TRP B 1 761 ? -44.408 -11.208 -19.193 1.00 16.47 779 TRP A C 1
ATOM 11852 O O . TRP B 1 761 ? -45.103 -12.234 -19.351 1.00 17.44 779 TRP A O 1
ATOM 11863 N N . PRO B 1 762 ? -43.648 -10.726 -20.200 1.00 15.45 780 PRO A N 1
ATOM 11864 C CA . PRO B 1 762 ? -43.645 -11.401 -21.508 1.00 15.05 780 PRO A CA 1
ATOM 11865 C C . PRO B 1 762 ? -42.947 -12.775 -21.477 1.00 16.18 780 PRO A C 1
ATOM 11866 O O . PRO B 1 762 ? -41.975 -13.022 -20.674 1.00 17.40 780 PRO A O 1
ATOM 11870 N N . GLU B 1 763 ? -43.413 -13.652 -22.363 1.00 17.76 781 GLU A N 1
ATOM 11871 C CA . GLU B 1 763 ? -42.781 -14.985 -22.571 1.00 18.80 781 GLU A CA 1
ATOM 11872 C C . GLU B 1 763 ? -41.405 -14.820 -23.227 1.00 18.09 781 GLU A C 1
ATOM 11873 O O . GLU B 1 763 ? -41.271 -13.984 -24.159 1.00 19.41 781 GLU A O 1
ATOM 11879 N N . ASP B 1 764 ? -40.423 -15.563 -22.724 1.00 17.64 782 ASP A N 1
ATOM 11880 C CA . ASP B 1 764 ? -39.073 -15.621 -23.343 1.00 17.59 782 ASP A CA 1
ATOM 11881 C C . ASP B 1 764 ? -39.152 -16.627 -24.471 1.00 17.79 782 ASP A C 1
ATOM 11882 O O . ASP B 1 764 ? -39.050 -17.864 -24.183 1.00 19.58 782 ASP A O 1
ATOM 11887 N N . THR B 1 765 ? -39.355 -16.184 -25.691 1.00 17.54 783 THR A N 1
ATOM 11888 C CA . THR B 1 765 ? -39.401 -17.093 -26.867 1.00 18.34 783 THR A CA 1
ATOM 11889 C C . THR B 1 765 ? -38.041 -17.167 -27.572 1.00 18.98 783 THR A C 1
ATOM 11890 O O . THR B 1 765 ? -37.924 -17.957 -28.505 1.00 19.24 783 THR A O 1
ATOM 11894 N N . THR B 1 766 ? -37.077 -16.348 -27.161 1.00 18.42 784 THR A N 1
ATOM 11895 C CA . THR B 1 766 ? -35.805 -16.194 -27.913 1.00 20.39 784 THR A CA 1
ATOM 11896 C C . THR B 1 766 ? -34.716 -17.061 -27.290 1.00 20.46 784 THR A C 1
ATOM 11897 O O . THR B 1 766 ? -33.871 -17.543 -28.079 1.00 24.44 784 THR A O 1
ATOM 11901 N N . SER B 1 767 ? -34.654 -17.236 -25.970 1.00 18.64 785 SER A N 1
ATOM 11902 C CA . SER B 1 767 ? -33.442 -17.793 -25.309 1.00 21.69 785 SER A CA 1
ATOM 11903 C C . SER B 1 767 ? -33.246 -19.231 -25.794 1.00 27.70 785 SER A C 1
ATOM 11904 O O . SER B 1 767 ? -32.066 -19.638 -25.974 1.00 26.28 785 SER A O 1
ATOM 11907 N N . ASP B 1 768 ? -34.314 -19.999 -26.024 1.00 27.44 786 ASP A N 1
ATOM 11908 C CA . ASP B 1 768 ? -34.140 -21.436 -26.399 1.00 28.76 786 ASP A CA 1
ATOM 11909 C C . ASP B 1 768 ? -34.666 -21.718 -27.810 1.00 29.97 786 ASP A C 1
ATOM 11910 O O . ASP B 1 768 ? -34.934 -22.892 -28.132 1.00 33.80 786 ASP A O 1
ATOM 11915 N N . PHE B 1 769 ? -34.838 -20.721 -28.647 1.00 27.65 787 PHE A N 1
ATOM 11916 C CA . PHE B 1 769 ? -35.395 -20.929 -30.000 1.00 26.98 787 PHE A CA 1
ATOM 11917 C C . PHE B 1 769 ? -34.439 -21.794 -30.848 1.00 31.73 787 PHE A C 1
ATOM 11918 O O . PHE B 1 769 ? -33.220 -21.498 -30.805 1.00 31.98 787 PHE A O 1
ATOM 11926 N N . VAL B 1 770 ? -34.984 -22.757 -31.611 1.00 37.24 788 VAL A N 1
ATOM 11927 C CA . VAL B 1 770 ? -34.297 -23.547 -32.691 1.00 45.74 788 VAL A CA 1
ATOM 11928 C C . VAL B 1 770 ? -35.023 -23.325 -34.031 1.00 36.17 788 VAL A C 1
ATOM 11929 O O . VAL B 1 770 ? -34.241 -22.819 -34.861 1.00 41.06 788 VAL A O 1
#

Organism: Emericella nidulans (strain FGSC A4 / ATCC 38163 / CBS 112.46 / NRRL 194 / M139) (NCBI:txid227321)

GO terms:
  GO:0045493 xylan catabolic process (P, IDA)
  GO:0009044 xylan 1,4-beta-xylosidase activity (F, IDA)

B-factor: mean 23.51, std 8.07, range [10.55, 74.77]

Sequence (1537 aa):
ANTSYTDYNVEANPDLFPLCLQHLNASFPDCASGPLSLTPVCDRSLSPKDRATALVSLFTFDELVNNTGNTGLGVSRLGLPNYQVWGEALHGVGRANFVVESGNFSWATSFPMPITMMAALNKTLIHQIGTIVSSTQLRAFSNAGLGGVDVYSPNINTFRHPVWGRGQETPGEDAFLTSVYGYEYITALQGGVDPETLKIIATAKHYAGYDIESWNNHSRLGNDMQITQQELSEYYTPPFIVASRDAKVRSVMCSYNAVNGVPSCANKFFLQTLLRDTFEEFSEDGYVSGDCGAVYNVWNPHGYASSNEAAASADSILAGTDIDCGTSYQWHSSEDAFEDSLVSRSDIERGVIRLYSNLVQAGYFDGEDAPYRDITWDDVLSTDAWNIAYEAAVEGIVLLKNDETLPLSKDIKSVAVIGPWANVTEELQGNYFGPAPYLISPLTGFRDSGLDVHYALGTNLTSHHSTSGFEEALTAAKQADAIIIFAGGIDNTIEAEAMDRENITWPGNQLDLISKLSELGKPLVVLQMGGGQVDSSSLKDNDNVNALIWGGYPGQSGGHALADIITGKRAPAGRLVTTQYPAEYAEVFPAIDMNLRPNETSGNPGQTYMWYTGTPVYEFGHGLFYTTFEESTETTDAGSFNIQTVLTTPHSGYEHAQQKTLLNFTTATVKNTGERESDYTALVYVNTTAGPAPYPKKWVVGFDRLGGLEPGDSQTLTVPVTVESVARTDEQGNRVLYPGSYELALNNERSVVVKFELKGEEAVILSWPEDTTSDFANTSYTDYNVEANPDLFPLCLQHLNASFPDCASGPLSLTPVCDRSLSPKDRATALVSLFTFDELVNNTGNTGLGVSRLGLPNYQVWGEALHGVGRANFVESGNFSWATSFPMPITMMAALNKTLIHQIGTIVSSTQLRAFSNAGLGGVDVYSPNINTFRHPVWGRGQETPGEDAFLTSVYGYEYITALQGGVDPETLKIIATAKHYAGYDIESWNNHSRLGNDMQITQQELSEYYTPPFIVASRDAKVRSVMCSYNAVNGVPSCANKKFFLQTLLRDTFEFSEDGYVSGDCGAVYNVWNPHGYASNEAAASADSILAGTDIDCGTSYQWHSEDAFEDDSLVSRSDIERGVIRLYSNLVQAGYFDGEDAPYRRRDITWDDVLSSTDAWNIAYEAAVEGIVLLKNDETLPLSKDIKSVAVIGPWANVTEELQGNYFGPAPYLISPLTGFRDSGLDVHYALGTNLTSHSTSGFEEALTAAKQADAIIFAGGIDNTIEAEAMDRENITWPGNQLDLISKLSEELGKPLVVLQMGGGQVDSSSLKDNDNVNALIWGGYPGQSGGHALADIITGKRAPAGRLVTTQYPAEYAEVFPAIDMNLRPNETSGNPGQTYMWYTGTPVYEFGHGLFYTTFEESTETTDAGSFNIQTVLTTPHSGYEHAQQKTTLLNFTTATTVKNTGERESDYTALVYVNTTAGPAPYPKKWVVGFDRLGGLEPGDDSQTLTVPVTVESVARTDEQGNRVLYPGSYELALNNERSVVVKFELKGEEAVILLSWPEDTTSDFV

Secondary structure (DSSP, 8-state):
--SS---TTT--S----HHHH---------TTTSTTTTSGGG-TTS-HHHHHHHHHHTS-HHHHHTTSBSEE--BGGGTB--EE-----SSS--SS---SSSTTS----PPPHHHHHHT--HHHHHHHHHHHHHHHHHHHHTTS--SB----B-----STT-TTGGGSS-S-HHHHHHHHHHHHHHHHTSSS-SS-SSB-EEEEETT---SSGGG--TTT-EE---HHHIIIIISHHHHHHHHTS--SEEEEPSSEETTEEGGG-HIIIIIIIITTS---TT-EEEEPTTHHHHHHTTT-SSSSHHHHHHHHHHHT--BBSSSHHHHHHHHHHHTTSS-HHHHHHHHHHHHHHHHHTTTTS-TTSTTTT--HHHHHHHHTTTHHHHHHHHH-EEEEESS-SSPPTT--EEEEESTTTS-SGGGG-SS----S----HHHHHHTTTSEEEEE--S-TT----TTHHHHHHHHHHSSEEEEEEE--TTTSBTTB--S--SPPTTHHHHHHHHTTSSS-EEEEEESSS----HHHHH-TT--EEEEEE---TTHHHHHHHHHHTSS------SS-B--TTHHHHS-TT----S-BGGGTB--SSTTT--S--SB-TT--B-SS-EEEE-S-SEEEEEEHHHHHHS--TT-SSGGGSEEEEEEEEEEE-SSS-EEEEEEEEEEE--SSSS--S-EEEEEEEEEEE-TT-EEEEEEEEETGGG-EE-TTS-EEE--EEEEEEETTTTSSEEEEEEES--EEEEPPPP--STT--/--SS---TTT--S----HHHH---------TTTSGGGGSGGG-TTS-HHHHHHHHHHTS-HHHHHTTSBSEE--BGGGTB--EE-----SSS--SS---SSSTTS----PPPHHHHHHT--HHHHHHHHHHHHHHHHHHHHTTS--SB----B-----STT-TTGGGSS-S-HHHHHHHHHHHHHHHHTSSS-SS-SSB-EEEEETT---SSGGG--TTT-EE---HHHIIIIISHHHHHHHHTS--SEEEE-SSEETTEEGGG-HIIIIIIIITTS---TT-EEEEPTTHHHHHHTTT-SSSSHHHHHHHHHHHT--BBSSSHHHHHHHHHHHTTSS-HHHHHHHHHHHHHHHHHTTTTS-TTSTTTT--HHHHHHHHTT-HHHHHHHHH-EEEEESS--SPPTT--EEEEESTTTS-SGGGG-SS----S----HHHHHHHTTSEEEEE--S-SS----TTHHHHHHHHHHSSEEEEEEE--TTTSBTTB--S--SPPTTHHHHHHHHTTSSS-EEEEEESSS----HHHHH-TT--EEEEEE---TTHHHHHHHHHHTSS------SS-B--TTHHHHS-TT----S-BTTTTB--SSTTT--S--SB-TT--B-SS-EEEE-S-SEEEEEEHHHHHHS--TT-SSGGGSEEEEEEEEEEE-SSS-EEEEEEEEEEES-SSSSPPS-EEEEEEEEEEE-TT-EEEEEEEEETGGG-EE-TTS-EEE--EEEEEEETTTTSSEEEEEEES--EEEEPPPP--STT-

Nearest PDB structures (foldseek):
  6q7j-assembly1_B  TM=1.001E+00  e=0.000E+00  Aspergillus nidulans FGSC A4
  5a7m-assembly2_B  TM=9.872E-01  e=0.000E+00  Trichoderma reesei
  7xtj-assembly2_B  TM=9.877E-01  e=0.000E+00  Aspergillus niger
  7vc6-assembly1_A  TM=9.846E-01  e=0.000E+00  Phanerodontia chrysosporium
  7vc7-assembly1_A  TM=9.843E-01  e=0.000E+00  Phanerodontia chrysosporium